Protein 3CDX (pdb70)

Solvent-accessible surface area: 64585 Å² total; per-residue (Å²): 76,103,7,41,36,114,26,64,26,115,137,91,21,82,24,31,15,52,0,84,0,31,26,28,67,59,52,3,3,100,2,32,16,38,1,2,0,3,0,0,48,40,45,92,46,38,6,0,0,0,0,0,0,2,3,1,2,2,4,1,1,2,0,1,0,22,18,16,7,82,145,6,120,38,129,50,0,85,4,35,0,0,0,0,5,0,0,0,7,8,0,4,99,48,16,32,17,35,3,81,62,38,45,39,9,0,11,46,13,3,67,27,60,48,117,16,31,14,0,44,3,1,0,31,4,2,10,45,59,0,0,65,43,9,62,0,0,0,0,1,16,5,6,2,52,6,8,7,0,13,22,0,0,13,5,54,110,22,95,73,87,78,40,24,59,126,1,25,38,1,0,85,8,0,0,0,42,23,0,0,5,80,80,7,31,2,22,26,9,0,42,93,108,49,18,4,4,0,3,0,22,0,0,2,26,10,14,6,13,43,48,0,5,84,3,0,60,38,0,1,64,1,0,0,54,72,33,48,1,19,150,49,113,44,89,33,50,20,176,83,61,58,90,27,23,117,36,1,42,10,78,30,93,78,4,69,7,73,1,60,101,50,1,7,4,15,15,38,49,60,27,38,68,145,6,42,76,38,64,35,3,0,80,0,12,37,4,45,17,22,80,59,58,33,69,86,12,54,4,122,84,85,14,19,2,3,5,6,13,5,13,1,59,4,50,42,0,8,6,3,6,0,4,0,49,88,44,118,105,73,103,7,41,37,114,26,64,23,110,126,90,24,82,27,34,15,54,0,84,0,32,28,25,73,61,54,2,3,103,2,35,15,34,1,2,0,3,1,0,43,38,44,96,44,34,8,0,1,0,0,0,0,1,3,1,2,3,4,1,1,2,0,1,0,21,16,8,7,88,121,6,116,27,117,69,1,88,5,33,0,1,0,1,5,0,0,0,3,11,0,7,98,51,16,32,18,34,4,81,58,37,47,38,7,0,14,44,12,4,52,26,58,50,135,14,33,13,0,44,3,1,0,33,2,0,8,47,58,1,0,64,43,8,66,1,0,0,0,2,19,5,7,1,54,6,7,7,1,12,21,0,0,30,12,95,115,20,101,70,88,68,11,28,59,135,1,24,40,1,0,79,9,0,0,0,39,26,0,4,22,78,9,30,0,22,14,1,0,38,136,104,43,16,8,4,0,5,0,20,0,0,1,28,7,13,6,14,47,49,0,5,81,2,0,67,38,0,2,62,1,0,0,41,73,50,48,0,17,167,53,109,37,107,33,74,22,183,86,64,62,95,20,22,110,38,2,12,30,160,64,79,56,2,68,6,63,2,58,96,55,1,7,3,18,14,39,44,58,29,39,67,129,8,47,83,47,62,30,2,0,78,0,10,37,3,42,16,24,80,60,58,34,67,89,14,84,5,112,59,83,13,11,2,18,5,6,15,4,15,0,58,5,49,41,0,8,6,2,6,0,5,0,36,84,42,98,98,72,98,8,45,36,115,25,67,23,114,128,86,20,80,22,32,16,53,0,76,0,32,27,31,70,62,54,2,2,96,1,30,19,34,0,2,0,3,0,0,46,40,44,94,50,38,7,0,0,0,0,0,0,2,3,1,2,4,6,1,1,1,0,1,0,22,20,18,7,77,141,6,132,29,129,50,0,88,4,32,0,0,0,1,6,0,0,0,8,8,0,7,103,47,17,32,20,33,3,81,67,36,48,40,6,0,12,48,13,4,70,23,62,49,118,12,31,14,0,45,4,1,0,35,2,2,10,46,62,1,0,65,44,9,72,0,0,0,0,1,22,5,5,2,52,7,8,7,0,12,21,0,0,34,13,94,130,24,91,70,92,62,28,44,59,125,4,32,39,1,0,82,7,0,0,0,38,24,0,4,21,39,36,2,22,44,10,0,44,98,107,44,14,14,4,0,3,0,21,0,0,2,27,7,14,5,15,48,50,0,5,84,2,0,63,36,0,2,66,1,0,0,50,70,47,50,0,21,158,49,116,41,90,30,50,21,183,82,63,60,86,24,22,113,36,2,56,28,79,33,92,69,3,72,7,70,0,58,100,53,0,6,3,16,13,39,44,62,28,37,70,139,8,51,80,39,60,31,3,0,82,0,10,36,5,44,15,20,84,60,53,34,71,86,12,57,4,125,67,86,16,17,1,18,7,5,13,5,13,1,58,4,52,42,0,8,6,4,6,0,4,0,52,84,99,75,107,7,44,38,117,26,70,26,112,131,88,20,87,24,33,16,53,0,87,0,33,27,21,70,59,56,2,4,101,1,29,17,36,1,2,0,2,1,0,48,40,48,88,51,34,8,0,0,0,0,0,0,2,2,2,3,3,4,1,1,2,0,0,0,21,16,6,9,85,122,7,148,37,133,71,0,83,4,30,0,0,0,1,5,0,0,0,4,10,0,5,100,49,15,32,22,34,6,80,58,34,46,36,8,0,16,45,13,2,72,19,63,47,131,15,32,11,0,46,4,1,0,31,4,2,10,46,58,1,0,65,44,8,65,0,0,0,0,2,19,6,7,1,54,6,10,8,1,11,24,0,0,34,12,160,123,90,70,56,117,53,117,14,34,36,1,0,81,6,0,0,0,35,24,0,5,38,37,37,2,28,45,9,0,57,93,112,42,19,3,6,0,4,0,24,1,0,2,26,8,14,7,16,51,50,0,4,82,2,0,67,27,0,1,63,1,0,0,49,73,33,47,0,20,159,52,114,39,87,31,59,23,177,83,67,55,98,24,23,106,37,0,59,28,82,35,84,51,4,68,9,70,1,57,98,52,1,6,3,16,14,40,55,61,29,35,70,128,3,43,86,46,67,33,2,0,80,0,11,38,4,46,14,21,87,59,51,36,71,86,15,88,5,125,85,79,15,17,1,19,8,6,16,5,14,0,58,5,47,40,1,7,7,2,6,0,4,0,51,80,109,78,95,9,42,39,113,25,63,24,112,125,92,21,80,24,30,18,52,0,87,0,30,26,18,67,62,58,3,3,79,1,27,25,40,0,2,0,3,1,0,50,39,44,94,48,36,7,0,1,0,0,0,0,2,2,1,2,2,4,1,1,2,0,1,0,21,18,7,7,94,117,6,157,36,168,86,1,90,2,33,0,1,0,1,5,0,0,0,9,11,0,6,113,47,16,32,21,30,4,79,60,36,49,39,6,0,13,39,13,2,72,26,58,50,122,14,30,12,0,44,4,0,0,32,3,0,10,48,58,1,0,66,43,8,65,0,0,0,0,1,18,6,5,2,52,3,11,7,0,12,17,0,0,26,5,66,133,27,104,66,91,65,32,47,56,116,2,33,37,1,0,88,7,0,0,0,36,23,0,0,5,87,39,37,0,21,45,10,0,47,91,109,41,17,3,4,0,3,0,25,0,0,2,26,7,14,6,13,47,45,0,4,78,1,0,63,28,0,2,58,2,0,0,52,73,33,47,0,24,162,49,111,44,91,32,57,19,192,85,68,54,88,26,22,120,32,2,60,8,74,86,82,54,5,49,8,65,0,60,99,48,0,7,3,17,13,43,59,63,27,34,69,127,5,35,77,48,100,36,3,0,81,0,10,39,4,43,16,23,78,63,52,35,67,85,10,82,6,127,53,85,14,19,2,6,8,6,16,5,15,1,57,5,54,41,0,11,5,3,8,0,4,0,55,87,98,72,104,7,42,36,115,24,63,25,115,135,87,24,81,23,31,18,53,0,76,0,30,31,26,70,60,57,2,4,83,2,27,13,35,0,1,0,2,1,0,49,42,46,92,47,37,6,0,0,0,1,0,0,3,4,1,1,4,4,1,1,2,0,1,0,20,16,8,8,82,123,7,121,31,133,54,0,86,3,36,0,0,0,1,5,0,0,0,5,10,0,5,102,49,16,31,19,35,4,82,58,35,48,36,7,0,14,42,12,4,62,22,59,48,137,14,32,13,0,44,4,1,0,32,2,3,10,44,60,0,0,65,43,9,64,1,0,0,0,2,20,5,5,2,51,6,8,6,1,13,20,0,0,34,11,97,69,50,97,98,64,31,39,55,128,2,34,37,1,0,85,7,0,0,0,40,26,0,4,12,32,40,2,23,23,2,0,43,142,107,40,16,5,5,0,4,0,20,0,0,1,28,8,14,5,14,51,48,0,4,88,2,0,72,40,0,2,64,1,0,0,39,72,41,50,0,19,154,49,106,42,114,30,66,24,179,86,64,60,90,22,22,120,41,0,2,27,106,68,82,57,3,64,7,71,1,59,95,52,1,8,4,17,13,42,42,59,30,38,66,142,4,48,82,45,60,34,2,0,78,0,10,37,3,44,15,21,84,60,54,31,63,85,10,90,6,115,53,91,13,18,1,17,7,5,15,5,12,1,60,3,53,39,0,6,6,4,5,0,6,0,43,87,42,70,108,107,112

Foldseek 3Di:
DQFADDDDQPDAWKDWFFTWAAAADPVCHRHTDTFIKMKHAEAAFFEEEQEAQLFLQFPLLLLLQVVCRVPDTNVQFHGMYMTGSHQLVQRVVVNGCAHPRPRHNLQQQPPADCPDGRSRVSSVCCLPPPLVRGQEYEYEGACGLFWWFQKEKEDEQDPDVVLNVVLVVLRFLLATQEYEYEDRGSQNSNVVSVHRYMYIHQTYLSDDDPVSNVSSNLSVVSSCCVRVTGDDHGQRQDPVGDRGYFYWYAYDPLQFFFAQAWAFWDAPDGFFDWDAAPDWGTWGDDVVDPPDDTHTTTRHHTATWGTAGHDRTDHRGRTRTGGIHGDDD/DQFADPDDLPDAWKDWFWTWAAAQDPVCHRHTDTFIKIKHEEAAFFEEEQEAQLFLQFPLLLVLQVVCSVDPTNVQWHYMYMTGSHQLVQNVVVNGCAHPRPRDNLQQQPPADCPDGRSSVSNVCCLPPVLVRHQAYEYEGAAGQFWWFQKEKEEEPAPPVVLVVVLVVLRFLLARQEYEYPRGSQNSCVVSVHRYMYIHQTYLSDDDPVSNVSSNLSVVSSCCVRVTGPDHRCHADPVGDRTYFYKYFDDPLQFFFAQAWAFWDAPDGFFDWDAAFDWGTWGDDPVDDPDDTHTTTRHHTAGWGTAGRDRTDHGGRTHTGGIGGDDD/DQWDDPDDQVDAWKDWFFTWAFAQDPVCHGHTDTFIKMKHEEAAFFEEEEEAQLFLQFPLLLVLQVVCSVPDTNVQFHYMYMTGSHQLPQRVVVNGCAHPRPRHRLQLQPPADCPDGRSRVSSVCCLPPPLVRHQAYEYEGACGQFWWFQKEKEEACDPPVVLNVVLVQLRFLLQTQEYEHVGSQVSCVVSSHRYMYIHQTYLSDDDPVSNVSNNLSVVSSCCSRVTGPDHRQHADPVGRRTHFYKYADDPLQFFFAQAWAFWDAPDGAFAWDAAFDWGTWGDDVVDDPDDTHTTTRHHTAGWGTAAHDRTDHGGRTHTGGIGGD/DQFDDDDDQPDAWKDWFWTWAFDQDPVCHGDTDTFIKMKHAEAAFFEEEQEAQLFQLFPLQLVLLVVCSVDDTNVQFHYMYMTGSHQLVQRVVVNGCAHPFPRDRLQLQPVADCPDTRSRVSNVCCLPPPLVRHQAYEYEGACRQFWWFQKEKEEEVVVLVVVLVLLRFLLQTQEYEYSGPQVSCVVSPHRYMYIHQTYLSDDDPVSNVSRNLSVVSNCCSRVTGPDHRPRADPVGDPGYFYKYADDPLQFFFAQAWAFWDAPDGFPDWFAAPDWGTWGDHVVDDPDDTDTTTRHHTATWGTAGRDRTDHGGRTHTGGIGGD/DQFADDDDQVDAWKDWFWTWQADQDPVRHRHTDTFIKMKHAEAAFFEEEQEAQLFLQFCLLLVLQVVCRVPDTNVQFHYMYMTGSHQLPQRVVVNGQAHPFPRHRLQLQPPADCPDGRSRVSSVCCLPPPLVRHQAYEYEGACGLFWWFQKEKEEECDPDVVLNVVLVLLRFLLARQAYEHEVGSQVSCVVSVHRYMYIHQTYLSDDDPVSNVSRNLRVVSNCCVRVTGDDHRQHADPVGDRGYFYKYFYDPLQFFFDQAWAFWDADDGFPDWDAAPDWGTWGDHPVDPPDDTDTTTRHHGATWGTAARDRTDHGGGTRTGGIHGD/DQFDDPDDQPDAWKDWFFTWAAAQDPVCHRHTDTFIKMKHADAAFFEEEEEAQLFLQFPLLLVLQVVCRVDPGNVQFHYMYMTGSHQLPQRVVVNGCAHPRPRDNLQLQPPADCVDTRSRVSNVCCLPPPLVRHQAYEYEGACRQFWWFQKEKEEADDPVVLNVVLVLLRFLLQTQAYEHVGSQVSCVVSVHRYMYIHQTYLSDDDPVSNVSSNLSVVSNCCSRVTGDDHRQRADPVGDRGYFYKYFDDPLQFFFDQAWAFWDAPDGFFDWDAAFAWGTWGDDPVDDPDDTHTTTRHHTATWGTAGHDRTDHGGRTHTGGIHGDDPPD

Organism: Cereibacter sphaeroides (strain ATCC 17023 / DSM 158 / JCM 6121 / CCUG 31486 / LMG 2827 / NBRC 12203 / NCIMB 8253 / ATH 2.4.1.) (NCBI:txid272943)

Sequence (1958 aa):
SRIACDIDFDRDGRQAGYARAPLSRNNSGWWGTVEIPITVVKNGSGPTVLLTGGVHGDEYEGQIAISDLARRLRPEEVQGRVIMLPAVNMPAIQSDTRLSPVDGRDINRCFPGDPRGTFSQMLAHFLDSVILPMADISVDMHTAGHSYDSTPSTNMHYLADPALRARTLAAAEAFGAPHNVVFGSTFTSCVERRGIVSLGTELGGWGRVNIEGVRIIGKRGILNVLKHMGVIEGTPETAQRGGAAGTRHMMVREADAYVMAPRTGLFEPTHYVGEEVRTGETAGWIHFVEDVDTAPLELLYRRDGIVWFGAGPGRVTRGDAVAVVMEDYNDSRIACDIDFDRDGRQAGYARAPLSRNNSGWWGTVEIPITVVVKNGSGPTVLLTGGVHGDEYEGQIAISDLARRLRPEEVQGRVIMLPAVNMPAIQSDTRLSPVDGRDINRCFPGDPRGTFSQMLAHFLDSSVILPMADISVDMHTAGHSYDSTPSTNMHYLADPALRARTLAAAEAFGAPHNVVGSSTFTSCVERRGIVSLGTELGGWGRVNIEGVRIGKRGILNVLKHMGVIEGTPETAQRGGAAGTRHMMVREADAYVMAPRTGLFEPTHYVGEEVRTGETAGWIHFVEDVDTAPLELLYRRDGIVWFGAGPGRVTRGDAVAVVMEDYNDSRIACDIDFDRDGRQAGYARAPLSRNNSGWWGTVEIPITVVKNGSGPTVLLTGGVHGDEYEGQIAISDLARRLRPEEVQGRVIMLPAVNMPAIQSDTRLSPVDGRDINRCFPGDPRGTFSQMLAHFLDSVILPMADISVDMHTAGHSYDSTPSTNMHYLADPALRARTLAAAEAFGAPHNVVSTFTSCVERRGIVSLGTELGGWGRVNIEGVRIIGKRGILNVLKHMGVIEGTPEETAQRGGAAGTRHMMVREADAYVMAPRTGLFEPTHYVGEEVRTGETAGWIHFVEDVDTAPLELLYRRRDGIVWFGAGPGRVTRGDAVAVVMEDYSRIACDIDFDRDGRQAGYARAPLSRNNSGWWGTVEIPITVVKNGSGPTVLLTGGVHGDEYEGQIAISDLARRLRPEEVQGRVIMLPAVNMPAIQSDTRLSPVDGRDINRCFPGDPRGTFSQMLAHFLDSVILPMADISVDMHTAGHSYDSTPSTNMHDPALRARTLAAAEAFGAPHNVVSTFTSCVERRGIVSLGTELGGWGRVNIEGVRIGKRGILNVLKHMGVIEGTPETAQRGGAAGTRHMMVREADAYVMAPRTGLFEPTHYVGEEVRTGETAGWIHFVEDVDTAPLELLYRRDGIVWFGAGPGRVTRGDAVAVVMEDYSRIACDIDFDRDGRQAGYARAPLSRNNSGWWGTVEIPITVVKNGSGPTVLLTGGVHGDEYEGQIAISDLARRLRPEEVQGRVIMLPAVNMPAIQSDTRLSPVDGRDINRCFPGDPRGTFSQMLAHFLDSVILPMADISVDMHTAGHSYDSTPSTNMHYLADPALRARTLAAAEAFGAPHNVVFSTFTSCVERRGIVSLGTELGGWGRVNIEGVRIGKRGILNVLKHMGVIEGTPETAQRGGAAGTRHMMVREADAYVMAPRTGLFEPTHYVGEEVRTGETAGWIHFVEDVDTAPLELLYRRDGIVWFGAGPGRVTRGDAVAVVMEDYSRIACDIDFDRDGRQAGYARAPLSRNNSGWWGTVEIPITVVKNGSSGPTVLLTGGVHGDEYEGQIAISDLARRLRPEEVQGRVIMLPAVNMPAIQSDTRLSPVDGRDINRCFPGDPRGTFSQMLAHFLDSVILPMADISVDMHTAGHSYDSTPSTNMHYLDPALRARTLAAAEAFGAPHNVVSTFTSCVERRGIVSLGTELGGWGRVNIEGVRIIGKRGILNVLKHMGVIEGTPETAQRGGAAGTRHMMVREADAYVMAPRTGLLFEPTHYVGEEVRTGETAGWIHFVEDVDTAPLELLYRRDGIVWFGAGPGRVTRGDAVAVVMEDYNDTW

CATH classification: 3.40.630.10

Secondary structure (DSSP, 8-state):
--SB----TTSSEEEEEEEEEE--BTTBTT-EEEEEEEEEEESS--EEEEEE-SSTT--HHHHHHHHHHHH--GGG-SEEEEEES-S-HHHHHHT-SS-TTT---GGGSTT--TTS-HHHHHHHHIIIIIGGG-SEEEEE---TTTEEE-SEEEEPPPSSHHHHHHHHHHHHHH--SEEEE---SHHHHHHHTT-EEEEEE---TTS--HHHHHHHHHHHHHHHHHTTSSSS------TTS-SS-EEEE---GGGEEE-SS-EEEEES--TT-EE-TTSEEEEEE-TTSSSPPPEEEE--S-EEEEEEE-SSEE-TT-EEEEEEEE---/--SB----TTSSEEEEEEEEEE--BTTBTT-EEEEEEEEEEESS--EEEEEE-SSTT--HHHHHHHHHHHH--GGG-SEEEEEES---HHHHHHT-SS-TTT---GGGSTT--TTS-HHHHHHHHIIIIIGGG-SEEEEEE--TTTEEE-SEEE----SSHHHHHHHHHHHHHHT-SEEE---SHHHHHHHTT-EEEEEE---TTS--HHHHHHHHHHHHHHHHHTTSSSS------TTS-SS-EEEE--SGGGEEE-SS-EEEEES--TT-EE-TTSEEEEEE-TTSSSPPPEEEE--S-EEEEEEE-SSEE-TT-EEEEEEEE---/--SB----TTSSEEEEEEEEEEEEETTEEEEEEEEEEEEEEESS--EEEEEE-SSTT--HHHHHHHHHHHH--GGG-SEEEEEES-S-HHHHHHT-SS-TTT---GGGSTT--TTS-HHHHHHHHIIIIIGGG-SEEEEE---TTTEEE-SEEE----SSHHHHHHHHHHHHHH--SEEE---HHHHHHHTT-EEEEEE---TTS--HHHHHHHHHHHHHHHHHTTSSSS------TTS-SSPEEEE--SGGGEEE-SS-EEEEES--TT-EE-TTSEEEEEE-TTSSSPPPEEEE--S-EEEEEEE-SSEE-TT-EEEEEEEE-/--SB----TTSSEEEEEEEEEEEEETTEEEEEEEEEEEEEEESS-PEEEEE--SSTT--HHHHHHHHHHHH--GGG-SEEEEEES---HHHHHHT-SS-TTT---GGGSTT--TTS-HHHHHHHHIIIIIGGG-SEEEEEE--TTTEEE-SEEE---HHHHHHHHHHHHHHT-SEEE---HHHHHHHTT-EEEEEE---TTS--HHHHHHHHHHHHHHHHHTTSSSS------TTS-SSPEEEE--SGGGEEE-SS-EEEEES--TT-EE-TTSEEEEEE-TTSSSPPPEEEE--S-EEEEEEE-SSEE-TT-EEEEEEEE-/---B----TTSSEEEEEEEEEEEEETTEEEEEEEEEEEEEEESS--EEEEEE-SSTT--HHHHHHHHHHHH--GGG-SEEEEEES---HHHHHHT-SS-TTT---GGGSTT--TTS-HHHHHHHHIIIIIGGG-SEEEEEE--TTTEEE-SEEEE---SSHHHHHHHHHHHHHH--SEEEE---HHHHHHHTT-EEEEEE---TTS--HHHHHHHHHHHHHHHHHTTSSSS------TTS-SSPEEEE---GGGEEE-SS-EEEEES--TT-EE-TTSEEEEEE-TTSSSPPPEEEE--S-EEEEEEE-SSEE-TT-EEEEEEEE-/--SB----TTSSEEEEEEEEEEEEETTEEEEEEEEEEEEEEESS--EEEEE--SSTT--HHHHHHHHHHHH--GGG-SEEEEEES---HHHHHHT-SS-TTT---GGGS-S--TTS-HHHHHHHHIIIIIGGG-SEEEE----TTTEEE-SEEE-----HHHHHHHHHHHHHH--SEEE---HHHHHHHTT-EEEEEE---TTS--HHHHHHHHHHHHHHHHHTTSSSS------TTS-SS-EEEE---GGGEEE-SS-EEEEES--TT-EE-TTSEEEEEE-TTSSSPPPEEEE--S-EEEEEEE-SSEE-TT-EEEEEEEE--S--

Nearest PDB structures (foldseek):
  3cdx-assembly1_F  TM=1.003E+00  e=1.009E-79  Cereibacter sphaeroides 2.4.1
  3cdx-assembly1_C  TM=1.002E+00  e=2.004E-75  Cereibacter sphaeroides 2.4.1
  3cdx-assembly1_B  TM=1.002E+00  e=7.347E-75  Cereibacter sphaeroides 2.4.1
  3cdx-assembly1_E  TM=1.002E+00  e=5.657E-74  Cereibacter sphaeroides 2.4.1
  3cdx-assembly1_D  TM=1.002E+00  e=4.417E-74  Cereibacter sphaeroides 2.4.1

Structure (mmCIF, N/CA/C/O backbone):
data_3CDX
#
_entry.id   3CDX
#
_cell.length_a   152.475
_cell.length_b   174.426
_cell.length_c   77.406
_cell.angle_alpha   90.000
_cell.angle_beta   90.000
_cell.angle_gamma   90.000
#
_symmetry.space_group_name_H-M   'P 21 21 2'
#
loop_
_entity.id
_entity.type
_entity.pdbx_description
1 polymer Succinylglutamatedesuccinylase/aspartoacylase
2 non-polymer 'CALCIUM ION'
3 water water
#
loop_
_atom_site.group_PDB
_atom_site.id
_atom_site.type_symbol
_atom_site.label_atom_id
_atom_site.label_alt_id
_atom_site.label_comp_id
_atom_site.label_asym_id
_atom_site.label_entity_id
_atom_site.label_seq_id
_atom_site.pdbx_PDB_ins_code
_atom_site.Cartn_x
_atom_site.Cartn_y
_atom_site.Cartn_z
_atom_site.occupancy
_atom_site.B_iso_or_equiv
_atom_site.auth_seq_id
_atom_site.auth_comp_id
_atom_site.auth_asym_id
_atom_site.auth_atom_id
_atom_site.pdbx_PDB_model_num
ATOM 1 N N . SER A 1 9 ? -38.487 32.253 22.049 1.00 32.86 8 SER A N 1
ATOM 2 C CA . SER A 1 9 ? -38.593 32.336 23.577 1.00 33.22 8 SER A CA 1
ATOM 3 C C . SER A 1 9 ? -39.957 32.701 24.182 1.00 32.86 8 SER A C 1
ATOM 4 O O . SER A 1 9 ? -40.611 33.657 23.773 1.00 33.26 8 SER A O 1
ATOM 7 N N . ARG A 1 10 ? -40.336 31.957 25.212 1.00 32.83 9 ARG A N 1
ATOM 8 C CA . ARG A 1 10 ? -41.501 32.292 26.038 1.00 33.25 9 ARG A CA 1
ATOM 9 C C . ARG A 1 10 ? -41.178 33.456 27.004 1.00 32.22 9 ARG A C 1
ATOM 10 O O . ARG A 1 10 ? -42.092 34.083 27.563 1.00 32.41 9 ARG A O 1
ATOM 18 N N . ILE A 1 11 ? -39.890 33.723 27.224 1.00 30.08 10 ILE A N 1
ATOM 19 C CA . ILE A 1 11 ? -39.465 34.850 28.052 1.00 29.74 10 ILE A CA 1
ATOM 20 C C . ILE A 1 11 ? -39.701 36.142 27.274 1.00 29.73 10 ILE A C 1
ATOM 21 O O . ILE A 1 11 ? -39.160 36.315 26.201 1.00 29.58 10 ILE A O 1
ATOM 26 N N . ALA A 1 12 ? -40.519 37.036 27.813 1.00 30.62 11 ALA A N 1
ATOM 27 C CA . ALA A 1 12 ? -40.935 38.220 27.083 1.00 31.11 11 ALA A CA 1
ATOM 28 C C . ALA A 1 12 ? -40.082 39.405 27.505 1.00 31.91 11 ALA A C 1
ATOM 29 O O . ALA A 1 12 ? -39.800 39.570 28.689 1.00 32.07 11 ALA A O 1
ATOM 31 N N . CYS A 1 13 ? -39.691 40.233 26.547 1.00 32.21 12 CYS A N 1
ATOM 32 C CA . CYS A 1 13 ? -38.997 41.473 26.853 1.00 32.94 12 CYS A CA 1
ATOM 33 C C . CYS A 1 13 ? -39.468 42.517 25.866 1.00 33.31 12 CYS A C 1
ATOM 34 O O . CYS A 1 13 ? -39.543 42.255 24.665 1.00 32.55 12 CYS A O 1
ATOM 37 N N . ASP A 1 14 ? -39.793 43.700 26.381 1.00 34.02 13 ASP A N 1
ATOM 38 C CA . ASP A 1 14 ? -40.264 44.813 25.534 1.00 35.07 13 ASP A CA 1
ATOM 39 C C . ASP A 1 14 ? -39.162 45.825 25.189 1.00 34.81 13 ASP A C 1
ATOM 40 O O . ASP A 1 14 ? -39.408 46.775 24.466 1.00 35.81 13 ASP A O 1
ATOM 45 N N . ILE A 1 15 ? -37.951 45.623 25.682 1.00 34.13 14 ILE A N 1
ATOM 46 C CA . ILE A 1 15 ? -36.881 46.580 25.405 1.00 34.53 14 ILE A CA 1
ATOM 47 C C . ILE A 1 15 ? -36.516 46.613 23.907 1.00 34.39 14 ILE A C 1
ATOM 48 O O . ILE A 1 15 ? -36.368 45.578 23.271 1.00 35.42 14 ILE A O 1
ATOM 53 N N . ASP A 1 16 ? -36.412 47.801 23.338 1.00 34.13 15 ASP A N 1
ATOM 54 C CA . ASP A 1 16 ? -35.974 47.944 21.955 1.00 34.61 15 ASP A CA 1
ATOM 55 C C . ASP A 1 16 ? -34.493 48.192 22.000 1.00 34.12 15 ASP A C 1
ATOM 56 O O . ASP A 1 16 ? -34.047 49.317 22.233 1.00 34.30 15 ASP A O 1
ATOM 61 N N . PHE A 1 17 ? -33.731 47.130 21.769 1.00 35.29 16 PHE A N 1
ATOM 62 C CA . PHE A 1 17 ? -32.270 47.157 21.875 1.00 36.48 16 PHE A CA 1
ATOM 63 C C . PHE A 1 17 ? -31.557 48.013 20.804 1.00 38.22 16 PHE A C 1
ATOM 64 O O . PHE A 1 17 ? -30.372 48.313 20.943 1.00 38.08 16 PHE A O 1
ATOM 72 N N . ASP A 1 18 ? -32.293 48.427 19.768 1.00 40.20 17 ASP A N 1
ATOM 73 C CA . ASP A 1 18 ? -31.774 49.302 18.707 1.00 41.99 17 ASP A CA 1
ATOM 74 C C . ASP A 1 18 ? -32.057 50.788 18.967 1.00 42.69 17 ASP A C 1
ATOM 75 O O . ASP A 1 18 ? -31.612 51.646 18.208 1.00 43.32 17 ASP A O 1
ATOM 80 N N . ARG A 1 19 ? -32.796 51.091 20.034 1.00 42.38 18 ARG A N 1
ATOM 81 C CA . ARG A 1 19 ? -33.184 52.454 20.332 1.00 41.90 18 ARG A CA 1
ATOM 82 C C . ARG A 1 19 ? -32.128 53.166 21.168 1.00 41.53 18 ARG A C 1
ATOM 83 O O . ARG A 1 19 ? -31.685 52.642 22.192 1.00 40.82 18 ARG A O 1
ATOM 91 N N . ASP A 1 20 ? -31.725 54.362 20.735 1.00 40.74 19 ASP A N 1
ATOM 92 C CA . ASP A 1 20 ? -30.765 55.162 21.495 1.00 40.39 19 ASP A CA 1
ATOM 93 C C . ASP A 1 20 ? -31.347 55.653 22.819 1.00 39.02 19 ASP A C 1
ATOM 94 O O . ASP A 1 20 ? -32.531 55.935 22.917 1.00 38.21 19 ASP A O 1
ATOM 99 N N . GLY A 1 21 ? -30.480 55.767 23.819 1.00 37.75 20 GLY A N 1
ATOM 100 C CA . GLY A 1 21 ? -30.861 56.188 25.139 1.00 36.66 20 GLY A CA 1
ATOM 101 C C . GLY A 1 21 ? -30.674 55.064 26.152 1.00 36.17 20 GLY A C 1
ATOM 102 O O . GLY A 1 21 ? -29.882 54.119 25.952 1.00 36.58 20 GLY A O 1
ATOM 103 N N . ARG A 1 22 ? -31.407 55.176 27.247 1.00 35.14 21 ARG A N 1
ATOM 104 C CA . ARG A 1 22 ? -31.337 54.205 28.320 1.00 34.02 21 ARG A CA 1
ATOM 105 C C . ARG A 1 22 ? -32.698 53.600 28.514 1.00 33.33 21 ARG A C 1
ATOM 106 O O . ARG A 1 22 ? -33.679 54.322 28.583 1.00 32.95 21 ARG A O 1
ATOM 114 N N . GLN A 1 23 ? -32.735 52.256 28.571 1.00 32.85 22 GLN A N 1
ATOM 115 C CA . GLN A 1 23 ? -33.922 51.461 28.957 1.00 31.34 22 GLN A CA 1
ATOM 116 C C . GLN A 1 23 ? -33.538 50.538 30.101 1.00 30.67 22 GLN A C 1
ATOM 117 O O . GLN A 1 23 ? -32.593 49.769 29.977 1.00 30.56 22 GLN A O 1
ATOM 123 N N . ALA A 1 24 ? -34.253 50.652 31.218 1.00 29.96 23 ALA A N 1
ATOM 124 C CA . ALA A 1 24 ? -34.056 49.812 32.395 1.00 29.53 23 ALA A CA 1
ATOM 125 C C . ALA A 1 24 ? -35.380 49.128 32.640 1.00 29.06 23 ALA A C 1
ATOM 126 O O . ALA A 1 24 ? -36.360 49.798 32.938 1.00 28.42 23 ALA A O 1
ATOM 128 N N . GLY A 1 25 ? -35.408 47.801 32.521 1.00 29.29 24 GLY A N 1
ATOM 129 C CA . GLY A 1 25 ? -36.642 47.039 32.711 1.00 28.93 24 GLY A CA 1
ATOM 130 C C . GLY A 1 25 ? -36.386 45.592 33.080 1.00 28.42 24 GLY A C 1
ATOM 131 O O . GLY A 1 25 ? -35.382 45.271 33.704 1.00 29.22 24 GLY A O 1
ATOM 132 N N . TYR A 1 26 ? -37.304 44.713 32.701 1.00 28.10 25 TYR A N 1
ATOM 133 C CA . TYR A 1 26 ? -37.227 43.303 33.099 1.00 27.18 25 TYR A CA 1
ATOM 134 C C . TYR A 1 26 ? -37.618 42.469 31.931 1.00 27.04 25 TYR A C 1
ATOM 135 O O . TYR A 1 26 ? -38.535 42.834 31.191 1.00 27.55 25 TYR A O 1
ATOM 144 N N . ALA A 1 27 ? -36.948 41.341 31.746 1.00 26.54 26 ALA A N 1
ATOM 145 C CA . ALA A 1 27 ? -37.553 40.290 30.929 1.00 26.44 26 ALA A CA 1
ATOM 146 C C . ALA A 1 27 ? -38.456 39.474 31.836 1.00 26.03 26 ALA A C 1
ATOM 147 O O . ALA A 1 27 ? -38.076 39.152 32.940 1.00 27.00 26 ALA A O 1
ATOM 149 N N . ARG A 1 28 ? -39.636 39.114 31.360 1.00 26.67 27 ARG A N 1
ATOM 150 C CA . ARG A 1 28 ? -40.615 38.409 32.179 1.00 27.62 27 ARG A CA 1
ATOM 151 C C . ARG A 1 28 ? -40.589 36.933 31.841 1.00 27.64 27 ARG A C 1
ATOM 152 O O . ARG A 1 28 ? -41.052 36.520 30.755 1.00 28.10 27 ARG A O 1
ATOM 160 N N . ALA A 1 29 ? -40.018 36.141 32.739 1.00 26.86 28 ALA A N 1
ATOM 161 C CA . ALA A 1 29 ? -39.877 34.717 32.499 1.00 27.77 28 ALA A CA 1
ATOM 162 C C . ALA A 1 29 ? -41.038 33.988 33.142 1.00 28.12 28 ALA A C 1
ATOM 163 O O . ALA A 1 29 ? -41.234 34.112 34.384 1.00 27.01 28 ALA A O 1
ATOM 165 N N . PRO A 1 30 ? -41.790 33.201 32.331 1.00 29.36 29 PRO A N 1
ATOM 166 C CA . PRO A 1 30 ? -42.941 32.450 32.897 1.00 29.98 29 PRO A CA 1
ATOM 167 C C . PRO A 1 30 ? -42.460 31.437 33.920 1.00 31.03 29 PRO A C 1
ATOM 168 O O . PRO A 1 30 ? -41.453 30.758 33.684 1.00 30.06 29 PRO A O 1
ATOM 172 N N . LEU A 1 31 ? -43.170 31.341 35.051 1.00 32.76 30 LEU A N 1
ATOM 173 C CA . LEU A 1 31 ? -42.807 30.381 36.102 1.00 34.90 30 LEU A CA 1
ATOM 174 C C . LEU A 1 31 ? -44.067 29.873 36.846 1.00 36.34 30 LEU A C 1
ATOM 175 O O . LEU A 1 31 ? -44.576 30.538 37.787 1.00 38.36 30 LEU A O 1
ATOM 180 N N . SER A 1 32 ? -44.550 28.713 36.390 1.00 35.13 31 SER A N 1
ATOM 181 C CA . SER A 1 32 ? -45.743 28.041 36.873 1.00 35.73 31 SER A CA 1
ATOM 182 C C . SER A 1 32 ? -45.560 27.485 38.296 1.00 35.30 31 SER A C 1
ATOM 183 O O . SER A 1 32 ? -44.691 26.639 38.523 1.00 36.36 31 SER A O 1
ATOM 186 N N . ARG A 1 33 ? -46.348 27.996 39.249 1.00 33.23 32 ARG A N 1
ATOM 187 C CA . ARG A 1 33 ? -46.365 27.525 40.636 1.00 31.30 32 ARG A CA 1
ATOM 188 C C . ARG A 1 33 ? -47.754 26.910 40.946 1.00 29.07 32 ARG A C 1
ATOM 189 O O . ARG A 1 33 ? -48.734 27.203 40.267 1.00 27.33 32 ARG A O 1
ATOM 197 N N . ASN A 1 34 ? -47.838 26.086 41.984 1.00 27.29 33 ASN A N 1
ATOM 198 C CA . ASN A 1 34 ? -49.131 25.545 42.390 1.00 26.89 33 ASN A CA 1
ATOM 199 C C . ASN A 1 34 ? -50.219 26.579 42.721 1.00 27.10 33 ASN A C 1
ATOM 200 O O . ASN A 1 34 ? -51.369 26.370 42.384 1.00 28.00 33 ASN A O 1
ATOM 205 N N . ASN A 1 35 ? -49.866 27.684 43.372 1.00 27.37 34 ASN A N 1
ATOM 206 C CA . ASN A 1 35 ? -50.835 28.777 43.568 1.00 28.11 34 ASN A CA 1
ATOM 207 C C . ASN A 1 35 ? -50.639 30.023 42.687 1.00 27.09 34 ASN A C 1
ATOM 208 O O . ASN A 1 35 ? -51.225 31.096 42.920 1.00 28.02 34 ASN A O 1
ATOM 213 N N . SER A 1 36 ? -49.853 29.859 41.635 1.00 26.55 35 SER A N 1
ATOM 214 C CA . SER A 1 36 ? -49.684 30.894 40.629 1.00 25.15 35 SER A CA 1
ATOM 215 C C . SER A 1 36 ? -49.312 30.234 39.297 1.00 25.30 35 SER A C 1
ATOM 216 O O . SER A 1 36 ? -48.115 30.193 38.907 1.00 24.72 35 SER A O 1
ATOM 219 N N . GLY A 1 37 ? -50.326 29.729 38.594 1.00 23.84 36 GLY A N 1
ATOM 220 C CA . GLY A 1 37 ? -50.109 28.965 37.377 1.00 24.72 36 GLY A CA 1
ATOM 221 C C . GLY A 1 37 ? -49.490 29.802 36.268 1.00 26.42 36 GLY A C 1
ATOM 222 O O . GLY A 1 37 ? -48.731 29.271 35.447 1.00 26.61 36 GLY A O 1
ATOM 223 N N . TRP A 1 38 ? -49.816 31.106 36.279 1.00 26.03 37 TRP A N 1
ATOM 224 C CA A TRP A 1 38 ? -49.416 32.086 35.274 0.50 26.54 37 TRP A CA 1
ATOM 225 C CA B TRP A 1 38 ? -49.340 32.030 35.261 0.50 26.28 37 TRP A CA 1
ATOM 226 C C . TRP A 1 38 ? -48.410 33.069 35.876 1.00 26.19 37 TRP A C 1
ATOM 227 O O . TRP A 1 38 ? -48.370 34.218 35.466 1.00 26.98 37 TRP A O 1
ATOM 248 N N . GLY A 1 39 ? -47.652 32.638 36.869 1.00 26.91 38 GLY A N 1
ATOM 249 C CA . GLY A 1 39 ? -46.673 33.497 37.538 1.00 27.70 38 GLY A CA 1
ATOM 250 C C . GLY A 1 39 ? -45.494 33.817 36.633 1.00 28.52 38 GLY A C 1
ATOM 251 O O . GLY A 1 39 ? -45.273 33.135 35.612 1.00 27.99 38 GLY A O 1
ATOM 252 N N . THR A 1 40 ? -44.729 34.846 37.009 1.00 29.18 39 THR A N 1
ATOM 253 C CA . THR A 1 40 ? -43.575 35.291 36.227 1.00 30.62 39 THR A CA 1
ATOM 254 C C . THR A 1 40 ? -42.415 35.650 37.166 1.00 31.43 39 THR A C 1
ATOM 255 O O . THR A 1 40 ? -42.635 36.081 38.311 1.00 32.41 39 THR A O 1
ATOM 259 N N . VAL A 1 41 ? -41.181 35.473 36.705 1.00 30.02 40 VAL A N 1
ATOM 260 C CA . VAL A 1 41 ? -40.056 36.042 37.418 1.00 29.63 40 VAL A CA 1
ATOM 261 C C . VAL A 1 41 ? -39.468 37.176 36.551 1.00 28.69 40 VAL A C 1
ATOM 262 O O . VAL A 1 41 ? -39.213 36.996 35.356 1.00 28.38 40 VAL A O 1
ATOM 266 N N . GLU A 1 42 ? -39.272 38.339 37.156 1.00 27.66 41 GLU A N 1
ATOM 267 C CA . GLU A 1 42 ? -38.697 39.492 36.470 1.00 27.98 41 GLU A CA 1
ATOM 268 C C . GLU A 1 42 ? -37.171 39.484 36.559 1.00 26.82 41 GLU A C 1
ATOM 269 O O . GLU A 1 42 ? -36.579 39.492 37.661 1.00 25.79 41 GLU A O 1
ATOM 275 N N . ILE A 1 43 ? -36.546 39.500 35.386 1.00 26.36 42 ILE A N 1
ATOM 276 C CA . ILE A 1 43 ? -35.102 39.449 35.286 1.00 25.04 42 ILE A CA 1
ATOM 277 C C . ILE A 1 43 ? -34.646 40.852 34.854 1.00 23.61 42 ILE A C 1
ATOM 278 O O . ILE A 1 43 ? -34.905 41.267 33.728 1.00 22.56 42 ILE A O 1
ATOM 283 N N . PRO A 1 44 ? -33.972 41.585 35.748 1.00 23.72 43 PRO A N 1
ATOM 284 C CA . PRO A 1 44 ? -33.511 42.944 35.382 1.00 24.11 43 PRO A CA 1
ATOM 285 C C . PRO A 1 44 ? -32.550 43.033 34.169 1.00 24.45 43 PRO A C 1
ATOM 286 O O . PRO A 1 44 ? -31.567 42.293 34.090 1.00 23.05 43 PRO A O 1
ATOM 290 N N . ILE A 1 45 ? -32.871 43.947 33.247 1.00 25.90 44 ILE A N 1
ATOM 291 C CA . ILE A 1 45 ? -32.043 44.260 32.057 1.00 27.60 44 ILE A CA 1
ATOM 292 C C . ILE A 1 45 ? -32.041 45.780 31.841 1.00 27.89 44 ILE A C 1
ATOM 293 O O . ILE A 1 45 ? -33.117 46.405 31.783 1.00 28.05 44 ILE A O 1
ATOM 298 N N . THR A 1 46 ? -30.834 46.358 31.772 1.00 27.69 45 THR A N 1
ATOM 299 C CA . THR A 1 46 ? -30.618 47.768 31.479 1.00 27.37 45 THR A CA 1
ATOM 300 C C . THR A 1 46 ? -29.755 47.832 30.217 1.00 27.98 45 THR A C 1
ATOM 301 O O . THR A 1 46 ? -28.757 47.096 30.080 1.00 27.41 45 THR A O 1
ATOM 305 N N . VAL A 1 47 ? -30.168 48.684 29.279 1.00 29.22 46 VAL A N 1
ATOM 306 C CA . VAL A 1 47 ? -29.420 48.898 28.030 1.00 29.69 46 VAL A CA 1
ATOM 307 C C . VAL A 1 47 ? -29.227 50.385 27.863 1.00 30.71 46 VAL A C 1
ATOM 308 O O . VAL A 1 47 ? -30.185 51.173 28.025 1.00 31.17 46 VAL A O 1
ATOM 312 N N . VAL A 1 48 ? -27.973 50.755 27.599 1.00 30.66 47 VAL A N 1
ATOM 313 C CA . VAL A 1 48 ? -27.612 52.121 27.219 1.00 31.89 47 VAL A CA 1
ATOM 314 C C . VAL A 1 48 ? -27.043 52.053 25.794 1.00 32.40 47 VAL A C 1
ATOM 315 O O . VAL A 1 48 ? -26.089 51.312 25.521 1.00 31.50 47 VAL A O 1
ATOM 319 N N . LYS A 1 49 ? -27.642 52.828 24.894 1.00 33.92 48 LYS A N 1
ATOM 320 C CA . LYS A 1 49 ? -27.168 52.923 23.522 1.00 35.45 48 LYS A CA 1
ATOM 321 C C . LYS A 1 49 ? -26.977 54.398 23.139 1.00 35.92 48 LYS A C 1
ATOM 322 O O . LYS A 1 49 ? -27.855 55.224 23.335 1.00 36.00 48 LYS A O 1
ATOM 328 N N . ASN A 1 50 ? -25.808 54.708 22.597 1.00 37.50 49 ASN A N 1
ATOM 329 C CA . ASN A 1 50 ? -25.515 56.047 22.090 1.00 38.30 49 ASN A CA 1
ATOM 330 C C . ASN A 1 50 ? -24.429 55.966 21.042 1.00 38.82 49 ASN A C 1
ATOM 331 O O . ASN A 1 50 ? -23.445 55.210 21.182 1.00 39.12 49 ASN A O 1
ATOM 336 N N . GLY A 1 51 ? -24.614 56.753 19.986 1.00 39.34 50 GLY A N 1
ATOM 337 C CA . GLY A 1 51 ? -23.555 57.020 19.026 1.00 39.36 50 GLY A CA 1
ATOM 338 C C . GLY A 1 51 ? -23.167 55.763 18.311 1.00 39.10 50 GLY A C 1
ATOM 339 O O . GLY A 1 51 ? -24.033 55.001 17.868 1.00 38.99 50 GLY A O 1
ATOM 340 N N . SER A 1 52 ? -21.865 55.516 18.267 1.00 38.95 51 SER A N 1
ATOM 341 C CA . SER A 1 52 ? -21.322 54.483 17.424 1.00 39.57 51 SER A CA 1
ATOM 342 C C . SER A 1 52 ? -20.238 53.668 18.131 1.00 38.38 51 SER A C 1
ATOM 343 O O . SER A 1 52 ? -19.263 54.221 18.659 1.00 39.38 51 SER A O 1
ATOM 346 N N . GLY A 1 53 ? -20.379 52.350 18.109 1.00 37.31 52 GLY A N 1
ATOM 347 C CA . GLY A 1 53 ? -19.375 51.467 18.738 1.00 35.32 52 GLY A CA 1
ATOM 348 C C . GLY A 1 53 ? -19.871 50.048 18.935 1.00 33.40 52 GLY A C 1
ATOM 349 O O . GLY A 1 53 ? -20.986 49.721 18.508 1.00 33.45 52 GLY A O 1
ATOM 350 N N . PRO A 1 54 ? -19.029 49.195 19.548 1.00 32.42 53 PRO A N 1
ATOM 351 C CA . PRO A 1 54 ? -19.325 47.783 19.765 1.00 31.68 53 PRO A CA 1
ATOM 352 C C . PRO A 1 54 ? -20.297 47.582 20.936 1.00 30.97 53 PRO A C 1
ATOM 353 O O . PRO A 1 54 ? -20.591 48.538 21.701 1.00 30.03 53 PRO A O 1
ATOM 357 N N . THR A 1 55 ? -20.830 46.363 21.048 1.00 29.44 54 THR A N 1
ATOM 358 C CA . THR A 1 55 ? -21.759 46.076 22.133 1.00 28.29 54 THR A CA 1
ATOM 359 C C . THR A 1 55 ? -21.001 45.281 23.181 1.00 27.43 54 THR A C 1
ATOM 360 O O . THR A 1 55 ? -20.391 44.274 22.846 1.00 25.92 54 THR A O 1
ATOM 364 N N . VAL A 1 56 ? -21.051 45.743 24.438 1.00 26.93 55 VAL A N 1
ATOM 365 C CA . VAL A 1 56 ? -20.489 44.994 25.566 1.00 27.07 55 VAL A CA 1
ATOM 366 C C . VAL A 1 56 ? -21.595 44.389 26.411 1.00 26.20 55 VAL A C 1
ATOM 367 O O . VAL A 1 56 ? -22.448 45.091 26.917 1.00 26.16 55 VAL A O 1
ATOM 371 N N . LEU A 1 57 ? -21.570 43.069 26.574 1.00 26.12 56 LEU A N 1
ATOM 372 C CA . LEU A 1 57 ? -22.595 42.407 27.378 1.00 24.92 56 LEU A CA 1
ATOM 373 C C . LEU A 1 57 ? -21.989 41.958 28.694 1.00 25.15 56 LEU A C 1
ATOM 374 O O . LEU A 1 57 ? -20.990 41.223 28.707 1.00 25.39 56 LEU A O 1
ATOM 379 N N . LEU A 1 58 ? -22.624 42.389 29.788 1.00 23.81 57 LEU A N 1
ATOM 380 C CA . LEU A 1 58 ? -22.162 42.183 31.172 1.00 23.29 57 LEU A CA 1
ATOM 381 C C . LEU A 1 58 ? -23.211 41.365 31.915 1.00 23.19 57 LEU A C 1
ATOM 382 O O . LEU A 1 58 ? -24.374 41.807 32.049 1.00 24.88 57 LEU A O 1
ATOM 387 N N . THR A 1 59 ? -22.847 40.149 32.314 1.00 22.53 58 THR A N 1
ATOM 388 C CA . THR A 1 59 ? -23.808 39.292 33.003 1.00 22.12 58 THR A CA 1
ATOM 389 C C . THR A 1 59 ? -23.301 38.947 34.382 1.00 21.81 58 THR A C 1
ATOM 390 O O . THR A 1 59 ? -22.094 38.757 34.568 1.00 21.27 58 THR A O 1
ATOM 394 N N . GLY A 1 60 ? -24.218 38.900 35.351 1.00 22.08 59 GLY A N 1
ATOM 395 C CA . GLY A 1 60 ? -23.921 38.442 36.695 1.00 21.82 59 GLY A CA 1
ATOM 396 C C . GLY A 1 60 ? -25.040 37.553 37.229 1.00 22.54 59 GLY A C 1
ATOM 397 O O . GLY A 1 60 ? -26.134 37.519 36.664 1.00 22.32 59 GLY A O 1
ATOM 398 N N . GLY A 1 61 ? -24.754 36.807 38.292 1.00 22.42 60 GLY A N 1
ATOM 399 C CA . GLY A 1 61 ? -25.789 36.047 39.004 1.00 22.55 60 GLY A CA 1
ATOM 400 C C . GLY A 1 61 ? -26.329 34.885 38.192 1.00 23.21 60 GLY A C 1
ATOM 401 O O . GLY A 1 61 ? -27.455 34.448 38.394 1.00 22.52 60 GLY A O 1
ATOM 402 N N . VAL A 1 62 ? -25.502 34.357 37.283 1.00 23.63 61 VAL A N 1
ATOM 403 C CA . VAL A 1 62 ? -25.850 33.128 36.578 1.00 24.16 61 VAL A CA 1
ATOM 404 C C . VAL A 1 62 ? -25.992 32.012 37.607 1.00 23.76 61 VAL A C 1
ATOM 405 O O . VAL A 1 62 ? -26.835 31.131 37.461 1.00 22.71 61 VAL A O 1
ATOM 409 N N . HIS A 1 63 ? -25.152 32.076 38.650 1.00 24.30 62 HIS A N 1
ATOM 410 C CA . HIS A 1 63 ? -25.311 31.294 39.864 1.00 24.15 62 HIS A CA 1
ATOM 411 C C . HIS A 1 63 ? -25.759 32.225 40.975 1.00 24.96 62 HIS A C 1
ATOM 412 O O . HIS A 1 63 ? -25.223 33.322 41.131 1.00 24.84 62 HIS A O 1
ATOM 419 N N . GLY A 1 64 ? -26.787 31.820 41.704 1.00 24.96 63 GLY A N 1
ATOM 420 C CA . GLY A 1 64 ? -27.420 32.714 42.661 1.00 23.64 63 GLY A CA 1
ATOM 421 C C . GLY A 1 64 ? -26.525 33.143 43.817 1.00 22.89 63 GLY A C 1
ATOM 422 O O . GLY A 1 64 ? -26.736 34.231 44.390 1.00 22.51 63 GLY A O 1
ATOM 423 N N . ASP A 1 65 ? -25.544 32.305 44.150 1.00 22.49 64 ASP A N 1
ATOM 424 C CA . ASP A 1 65 ? -24.635 32.548 45.288 1.00 24.09 64 ASP A CA 1
ATOM 425 C C . ASP A 1 65 ? -23.300 33.213 44.894 1.00 24.09 64 ASP A C 1
ATOM 426 O O . ASP A 1 65 ? -22.349 33.220 45.658 1.00 25.29 64 ASP A O 1
ATOM 431 N N . GLU A 1 66 ? -23.219 33.737 43.683 1.00 23.63 65 GLU A N 1
ATOM 432 C CA . GLU A 1 66 ? -21.988 34.389 43.263 1.00 23.41 65 GLU A CA 1
ATOM 433 C C . GLU A 1 66 ? -22.294 35.862 43.133 1.00 22.66 65 GLU A C 1
ATOM 434 O O . GLU A 1 66 ? -22.891 36.262 42.163 1.00 22.90 65 GLU A O 1
ATOM 440 N N . TYR A 1 67 ? -21.882 36.631 44.153 1.00 23.38 66 TYR A N 1
ATOM 441 C CA . TYR A 1 67 ? -22.382 37.995 44.438 1.00 23.67 66 TYR A CA 1
ATOM 442 C C . TYR A 1 67 ? -21.704 39.140 43.713 1.00 24.06 66 TYR A C 1
ATOM 443 O O . TYR A 1 67 ? -22.352 40.161 43.412 1.00 23.13 66 TYR A O 1
ATOM 452 N N . GLU A 1 68 ? -20.398 38.988 43.443 1.00 23.76 67 GLU A N 1
ATOM 453 C CA . GLU A 1 68 ? -19.612 40.154 43.010 1.00 24.07 67 GLU A CA 1
ATOM 454 C C . GLU A 1 68 ? -20.093 40.754 41.681 1.00 23.54 67 GLU A C 1
ATOM 455 O O . GLU A 1 68 ? -20.180 41.987 41.541 1.00 23.67 67 GLU A O 1
ATOM 461 N N . GLY A 1 69 ? -20.469 39.890 40.722 1.00 23.27 68 GLY A N 1
ATOM 462 C CA . GLY A 1 69 ? -21.093 40.380 39.468 1.00 21.72 68 GLY A CA 1
ATOM 463 C C . GLY A 1 69 ? -22.445 41.052 39.681 1.00 21.58 68 GLY A C 1
ATOM 464 O O . GLY A 1 69 ? -22.771 42.038 39.025 1.00 20.63 68 GLY A O 1
ATOM 465 N N . GLN A 1 70 ? -23.254 40.512 40.596 1.00 19.86 69 GLN A N 1
ATOM 466 C CA . GLN A 1 70 ? -24.565 41.126 40.884 1.00 19.01 69 GLN A CA 1
ATOM 467 C C . GLN A 1 70 ? -24.407 42.572 41.399 1.00 19.56 69 GLN A C 1
ATOM 468 O O . GLN A 1 70 ? -25.169 43.428 41.011 1.00 17.96 69 GLN A O 1
ATOM 474 N N . ILE A 1 71 ? -23.446 42.784 42.319 1.00 19.86 70 ILE A N 1
ATOM 475 C CA . ILE A 1 71 ? -23.143 44.121 42.855 1.00 21.61 70 ILE A CA 1
ATOM 476 C C . ILE A 1 71 ? -22.513 45.050 41.800 1.00 21.78 70 ILE A C 1
ATOM 477 O O . ILE A 1 71 ? -23.022 46.152 41.558 1.00 22.38 70 ILE A O 1
ATOM 482 N N . ALA A 1 72 ? -21.436 44.599 41.149 1.00 22.31 71 ALA A N 1
ATOM 483 C CA . ALA A 1 72 ? -20.694 45.445 40.205 1.00 22.25 71 ALA A CA 1
ATOM 484 C C . ALA A 1 72 ? -21.619 45.908 39.064 1.00 23.09 71 ALA A C 1
ATOM 485 O O . ALA A 1 72 ? -21.663 47.090 38.730 1.00 24.23 71 ALA A O 1
ATOM 487 N N . ILE A 1 73 ? -22.374 44.969 38.495 1.00 22.92 72 ILE A N 1
ATOM 488 C CA . ILE A 1 73 ? -23.204 45.257 37.319 1.00 24.21 72 ILE A CA 1
ATOM 489 C C . ILE A 1 73 ? -24.474 46.075 37.634 1.00 23.99 72 ILE A C 1
ATOM 490 O O . ILE A 1 73 ? -24.849 46.935 36.862 1.00 25.02 72 ILE A O 1
ATOM 495 N N . SER A 1 74 ? -25.156 45.780 38.735 1.00 24.39 73 SER A N 1
ATOM 496 C CA . SER A 1 74 ? -26.338 46.552 39.079 1.00 24.83 73 SER A CA 1
ATOM 497 C C . SER A 1 74 ? -25.972 47.978 39.451 1.00 25.49 73 SER A C 1
ATOM 498 O O . SER A 1 74 ? -26.722 48.928 39.158 1.00 25.78 73 SER A O 1
ATOM 501 N N . ASP A 1 75 ? -24.825 48.135 40.111 1.00 26.37 74 ASP A N 1
ATOM 502 C CA . ASP A 1 75 ? -24.295 49.472 40.399 1.00 27.36 74 ASP A CA 1
ATOM 503 C C . ASP A 1 75 ? -24.024 50.261 39.095 1.00 26.17 74 ASP A C 1
ATOM 504 O O . ASP A 1 75 ? -24.428 51.415 38.970 1.00 26.02 74 ASP A O 1
ATOM 509 N N . LEU A 1 76 ? -23.360 49.630 38.118 1.00 27.70 75 LEU A N 1
ATOM 510 C CA . LEU A 1 76 ? -23.031 50.315 36.861 1.00 27.81 75 LEU A CA 1
ATOM 511 C C . LEU A 1 76 ? -24.308 50.622 36.115 1.00 28.33 75 LEU A C 1
ATOM 512 O O . LEU A 1 76 ? -24.465 51.718 35.537 1.00 27.63 75 LEU A O 1
ATOM 517 N N . ALA A 1 77 ? -25.258 49.677 36.192 1.00 28.41 76 ALA A N 1
ATOM 518 C CA . ALA A 1 77 ? -26.524 49.819 35.488 1.00 29.14 76 ALA A CA 1
ATOM 519 C C . ALA A 1 77 ? -27.310 51.015 35.989 1.00 30.24 76 ALA A C 1
ATOM 520 O O . ALA A 1 77 ? -28.031 51.662 35.220 1.00 31.03 76 ALA A O 1
ATOM 522 N N . ARG A 1 78 ? -27.203 51.297 37.283 1.00 31.26 77 ARG A N 1
ATOM 523 C CA . ARG A 1 78 ? -27.931 52.409 37.878 1.00 33.53 77 ARG A CA 1
ATOM 524 C C . ARG A 1 78 ? -27.324 53.784 37.512 1.00 34.51 77 ARG A C 1
ATOM 525 O O . ARG A 1 78 ? -28.054 54.771 37.411 1.00 33.82 77 ARG A O 1
ATOM 533 N N . ARG A 1 79 ? -25.998 53.816 37.348 1.00 36.49 78 ARG A N 1
ATOM 534 C CA . ARG A 1 79 ? -25.210 55.053 37.206 1.00 38.80 78 ARG A CA 1
ATOM 535 C C . ARG A 1 79 ? -24.926 55.467 35.754 1.00 38.59 78 ARG A C 1
ATOM 536 O O . ARG A 1 79 ? -24.979 56.656 35.433 1.00 39.01 78 ARG A O 1
ATOM 544 N N . LEU A 1 80 ? -24.616 54.493 34.893 1.00 38.18 79 LEU A N 1
ATOM 545 C CA . LEU A 1 80 ? -24.203 54.740 33.501 1.00 37.86 79 LEU A CA 1
ATOM 546 C C . LEU A 1 80 ? -25.222 55.517 32.652 1.00 37.63 79 LEU A C 1
ATOM 547 O O . LEU A 1 80 ? -26.393 55.172 32.618 1.00 38.74 79 LEU A O 1
ATOM 552 N N . ARG A 1 81 ? -24.770 56.544 31.936 1.00 37.77 80 ARG A N 1
ATOM 553 C CA . ARG A 1 81 ? -25.672 57.426 31.146 1.00 37.50 80 ARG A CA 1
ATOM 554 C C . ARG A 1 81 ? -25.407 57.353 29.645 1.00 37.05 80 ARG A C 1
ATOM 555 O O . ARG A 1 81 ? -24.266 57.178 29.230 1.00 35.92 80 ARG A O 1
ATOM 563 N N . PRO A 1 82 ? -26.462 57.495 28.824 1.00 37.59 81 PRO A N 1
ATOM 564 C CA . PRO A 1 82 ? -26.294 57.378 27.361 1.00 38.32 81 PRO A CA 1
ATOM 565 C C . PRO A 1 82 ? -25.209 58.284 26.774 1.00 39.37 81 PRO A C 1
ATOM 566 O O . PRO A 1 82 ? -24.467 57.878 25.877 1.00 38.58 81 PRO A O 1
ATOM 570 N N . GLU A 1 83 ? -25.073 59.477 27.339 1.00 41.42 82 GLU A N 1
ATOM 571 C CA . GLU A 1 83 ? -24.106 60.445 26.870 1.00 43.16 82 GLU A CA 1
ATOM 572 C C . GLU A 1 83 ? -22.638 60.078 27.124 1.00 43.30 82 GLU A C 1
ATOM 573 O O . GLU A 1 83 ? -21.756 60.658 26.486 1.00 43.74 82 GLU A O 1
ATOM 579 N N . GLU A 1 84 ? -22.346 59.146 28.036 1.00 42.62 83 GLU A N 1
ATOM 580 C CA . GLU A 1 84 ? -20.939 58.715 28.206 1.00 42.31 83 GLU A CA 1
ATOM 581 C C . GLU A 1 84 ? -20.562 57.587 27.243 1.00 40.38 83 GLU A C 1
ATOM 582 O O . GLU A 1 84 ? -19.404 57.136 27.222 1.00 40.46 83 GLU A O 1
ATOM 588 N N . VAL A 1 85 ? -21.536 57.128 26.464 1.00 38.16 84 VAL A N 1
ATOM 589 C CA . VAL A 1 85 ? -21.427 55.875 25.707 1.00 36.21 84 VAL A CA 1
ATOM 590 C C . VAL A 1 85 ? -21.284 56.056 24.195 1.00 35.83 84 VAL A C 1
ATOM 591 O O . VAL A 1 85 ? -22.003 56.854 23.586 1.00 35.78 84 VAL A O 1
ATOM 595 N N . GLN A 1 86 ? -20.325 55.330 23.616 1.00 35.02 85 GLN A N 1
ATOM 596 C CA . GLN A 1 86 ? -20.179 55.210 22.165 1.00 34.40 85 GLN A CA 1
ATOM 597 C C . GLN A 1 86 ? -20.251 53.757 21.730 1.00 33.66 85 GLN A C 1
ATOM 598 O O . GLN A 1 86 ? -19.243 53.039 21.656 1.00 33.06 85 GLN A O 1
ATOM 604 N N . GLY A 1 87 ? -21.483 53.326 21.473 1.00 32.81 86 GLY A N 1
ATOM 605 C CA . GLY A 1 87 ? -21.768 51.935 21.224 1.00 31.82 86 GLY A CA 1
ATOM 606 C C . GLY A 1 87 ? -22.972 51.499 22.044 1.00 31.26 86 GLY A C 1
ATOM 607 O O . GLY A 1 87 ? -23.990 52.192 22.093 1.00 31.42 86 GLY A O 1
ATOM 608 N N . ARG A 1 88 ? -22.843 50.349 22.711 1.00 30.37 87 ARG A N 1
ATOM 609 C CA . ARG A 1 88 ? -23.984 49.754 23.421 1.00 28.57 87 ARG A CA 1
ATOM 610 C C . ARG A 1 88 ? -23.510 48.872 24.562 1.00 28.10 87 ARG A C 1
ATOM 611 O O . ARG A 1 88 ? -22.608 48.043 24.381 1.00 27.64 87 ARG A O 1
ATOM 619 N N . VAL A 1 89 ? -24.125 49.092 25.731 1.00 27.41 88 VAL A N 1
ATOM 620 C CA . VAL A 1 89 ? -23.891 48.309 26.958 1.00 26.49 88 VAL A CA 1
ATOM 621 C C . VAL A 1 89 ? -25.217 47.639 27.387 1.00 26.06 88 VAL A C 1
ATOM 622 O O . VAL A 1 89 ? -26.221 48.316 27.608 1.00 24.97 88 VAL A O 1
ATOM 626 N N . ILE A 1 90 ? -25.191 46.309 27.445 1.00 25.29 89 ILE A N 1
ATOM 627 C CA . ILE A 1 90 ? -26.298 45.487 27.958 1.00 24.59 89 ILE A CA 1
ATOM 628 C C . ILE A 1 90 ? -25.887 44.838 29.288 1.00 23.92 89 ILE A C 1
ATOM 629 O O . ILE A 1 90 ? -24.876 44.129 29.350 1.00 24.63 89 ILE A O 1
ATOM 634 N N . MET A 1 91 ? -26.683 45.066 30.335 1.00 23.96 90 MET A N 1
ATOM 635 C CA . MET A 1 91 ? -26.339 44.705 31.733 1.00 22.96 90 MET A CA 1
ATOM 636 C C . MET A 1 91 ? -27.435 43.854 32.348 1.00 23.86 90 MET A C 1
ATOM 637 O O . MET A 1 91 ? -28.562 44.309 32.470 1.00 23.68 90 MET A O 1
ATOM 642 N N . LEU A 1 92 ? -27.105 42.589 32.651 1.00 23.81 91 LEU A N 1
ATOM 643 C CA . LEU A 1 92 ? -28.015 41.667 33.365 1.00 23.15 91 LEU A CA 1
ATOM 644 C C . LEU A 1 92 ? -27.283 41.271 34.595 1.00 20.98 91 LEU A C 1
ATOM 645 O O . LEU A 1 92 ? -26.577 40.278 34.574 1.00 22.96 91 LEU A O 1
ATOM 650 N N . PRO A 1 93 ? -27.427 42.049 35.684 1.00 21.02 92 PRO A N 1
ATOM 651 C CA . PRO A 1 93 ? -26.647 41.761 36.888 1.00 20.19 92 PRO A CA 1
ATOM 652 C C . PRO A 1 93 ? -27.124 40.536 37.642 1.00 20.38 92 PRO A C 1
ATOM 653 O O . PRO A 1 93 ? -26.390 40.017 38.463 1.00 20.49 92 PRO A O 1
ATOM 657 N N . ALA A 1 94 ? -28.334 40.088 37.374 1.00 19.72 93 ALA A N 1
ATOM 658 C CA . ALA A 1 94 ? -28.956 39.068 38.215 1.00 20.65 93 ALA A CA 1
ATOM 659 C C . ALA A 1 94 ? -29.764 38.103 37.359 1.00 21.36 93 ALA A C 1
ATOM 660 O O . ALA A 1 94 ? -30.966 38.157 37.336 1.00 20.76 93 ALA A O 1
ATOM 662 N N . VAL A 1 95 ? -29.068 37.225 36.636 1.00 22.39 94 VAL A N 1
ATOM 663 C CA . VAL A 1 95 ? -29.699 36.439 35.586 1.00 22.33 94 VAL A CA 1
ATOM 664 C C . VAL A 1 95 ? -30.643 35.357 36.190 1.00 22.42 94 VAL A C 1
ATOM 665 O O . VAL A 1 95 ? -31.798 35.265 35.808 1.00 22.11 94 VAL A O 1
ATOM 669 N N . ASN A 1 96 ? -30.132 34.560 37.124 1.00 22.07 95 ASN A N 1
ATOM 670 C CA . ASN A 1 96 ? -30.856 33.417 37.676 1.00 22.45 95 ASN A CA 1
ATOM 671 C C . ASN A 1 96 ? -31.582 33.842 38.938 1.00 22.26 95 ASN A C 1
ATOM 672 O O . ASN A 1 96 ? -31.205 33.461 40.066 1.00 23.33 95 ASN A O 1
ATOM 677 N N . MET A 1 97 ? -32.611 34.663 38.762 1.00 22.36 96 MET A N 1
ATOM 678 C CA . MET A 1 97 ? -33.333 35.251 39.901 1.00 22.78 96 MET A CA 1
ATOM 679 C C . MET A 1 97 ? -33.822 34.266 40.967 1.00 22.78 96 MET A C 1
ATOM 680 O O . MET A 1 97 ? -33.632 34.508 42.159 1.00 21.72 96 MET A O 1
ATOM 685 N N . PRO A 1 98 ? -34.427 33.125 40.550 1.00 23.19 97 PRO A N 1
ATOM 686 C CA . PRO A 1 98 ? -34.830 32.182 41.632 1.00 22.56 97 PRO A CA 1
ATOM 687 C C . PRO A 1 98 ? -33.673 31.655 42.487 1.00 22.36 97 PRO A C 1
ATOM 688 O O . PRO A 1 98 ? -33.828 31.468 43.710 1.00 22.20 97 PRO A O 1
ATOM 692 N N . ALA A 1 99 ? -32.522 31.397 41.874 1.00 22.19 98 ALA A N 1
ATOM 693 C CA . ALA A 1 99 ? -31.367 30.888 42.634 1.00 22.12 98 ALA A CA 1
ATOM 694 C C . ALA A 1 99 ? -30.741 31.997 43.469 1.00 22.44 98 ALA A C 1
ATOM 695 O O . ALA A 1 99 ? -30.129 31.744 44.521 1.00 22.12 98 ALA A O 1
ATOM 697 N N . ILE A 1 100 ? -30.862 33.227 42.969 1.00 23.04 99 ILE A N 1
ATOM 698 C CA . ILE A 1 100 ? -30.426 34.416 43.701 1.00 23.92 99 ILE A CA 1
ATOM 699 C C . ILE A 1 100 ? -31.242 34.522 45.010 1.00 24.92 99 ILE A C 1
ATOM 700 O O . ILE A 1 100 ? -30.681 34.691 46.108 1.00 24.02 99 ILE A O 1
ATOM 705 N N . GLN A 1 101 ? -32.556 34.345 44.881 1.00 25.68 100 GLN A N 1
ATOM 706 C CA . GLN A 1 101 ? -33.459 34.409 46.036 1.00 26.38 100 GLN A CA 1
ATOM 707 C C . GLN A 1 101 ? -33.130 33.343 47.045 1.00 24.93 100 GLN A C 1
ATOM 708 O O . GLN A 1 101 ? -33.091 33.618 48.250 1.00 24.18 100 GLN A O 1
ATOM 714 N N . SER A 1 102 ? -32.856 32.127 46.562 1.00 24.66 101 SER A N 1
ATOM 715 C CA . SER A 1 102 ? -32.505 31.019 47.466 1.00 23.89 101 SER A CA 1
ATOM 716 C C . SER A 1 102 ? -31.016 31.036 47.883 1.00 24.07 101 SER A C 1
ATOM 717 O O . SER A 1 102 ? -30.563 30.226 48.738 1.00 23.73 101 SER A O 1
ATOM 720 N N . ASP A 1 103 ? -30.243 31.954 47.303 1.00 22.87 102 ASP A N 1
ATOM 721 C CA . ASP A 1 103 ? -28.800 32.016 47.594 1.00 23.73 102 ASP A CA 1
ATOM 722 C C . ASP A 1 103 ? -28.114 30.698 47.271 1.00 23.13 102 ASP A C 1
ATOM 723 O O . ASP A 1 103 ? -27.273 30.216 48.024 1.00 23.42 102 ASP A O 1
ATOM 728 N N . THR A 1 104 ? -28.459 30.098 46.134 1.00 23.93 103 THR A N 1
ATOM 729 C CA . THR A 1 104 ? -27.856 28.814 45.795 1.00 24.75 103 THR A CA 1
ATOM 730 C C . THR A 1 104 ? -27.258 28.834 44.397 1.00 23.90 103 THR A C 1
ATOM 731 O O . THR A 1 104 ? -27.629 29.652 43.573 1.00 24.47 103 THR A O 1
ATOM 735 N N . ARG A 1 105 ? -26.347 27.891 44.151 1.00 24.64 104 ARG A N 1
ATOM 736 C CA . ARG A 1 105 ? -25.796 27.621 42.825 1.00 23.76 104 ARG A CA 1
ATOM 737 C C . ARG A 1 105 ? -26.854 27.015 41.913 1.00 24.52 104 ARG A C 1
ATOM 738 O O . ARG A 1 105 ? -27.022 27.495 40.776 1.00 25.14 104 ARG A O 1
ATOM 746 N N . LEU A 1 106 ? -27.538 25.955 42.396 1.00 24.06 105 LEU A N 1
ATOM 747 C CA . LEU A 1 106 ? -28.557 25.222 41.636 1.00 24.46 105 LEU A CA 1
ATOM 748 C C . LEU A 1 106 ? -29.889 25.913 41.778 1.00 24.56 105 LEU A C 1
ATOM 749 O O . LEU A 1 106 ? -30.132 26.607 42.783 1.00 24.35 105 LEU A O 1
ATOM 754 N N . SER A 1 107 ? -30.755 25.713 40.787 1.00 24.12 106 SER A N 1
ATOM 755 C CA . SER A 1 107 ? -32.072 26.336 40.752 1.00 24.95 106 SER A CA 1
ATOM 756 C C . SER A 1 107 ? -33.054 25.678 41.708 1.00 25.61 106 SER A C 1
ATOM 757 O O . SER A 1 107 ? -33.248 24.467 41.639 1.00 24.58 106 SER A O 1
ATOM 760 N N . PRO A 1 108 ? -33.736 26.476 42.551 1.00 25.86 107 PRO A N 1
ATOM 761 C CA . PRO A 1 108 ? -34.774 25.824 43.378 1.00 26.59 107 PRO A CA 1
ATOM 762 C C . PRO A 1 108 ? -36.056 25.538 42.555 1.00 27.57 107 PRO A C 1
ATOM 763 O O . PRO A 1 108 ? -37.011 24.968 43.086 1.00 28.22 107 PRO A O 1
ATOM 767 N N . VAL A 1 109 ? -36.109 25.967 41.295 1.00 26.75 108 VAL A N 1
ATOM 768 C CA . VAL A 1 109 ? -37.288 25.699 40.486 1.00 28.13 108 VAL A CA 1
ATOM 769 C C . VAL A 1 109 ? -37.222 24.270 39.913 1.00 27.92 108 VAL A C 1
ATOM 770 O O . VAL A 1 109 ? -38.159 23.494 40.053 1.00 28.89 108 VAL A O 1
ATOM 774 N N . ASP A 1 110 ? -36.089 23.924 39.304 1.00 27.38 109 ASP A N 1
ATOM 775 C CA . ASP A 1 110 ? -35.915 22.647 38.595 1.00 25.96 109 ASP A CA 1
ATOM 776 C C . ASP A 1 110 ? -34.660 21.871 39.014 1.00 26.04 109 ASP A C 1
ATOM 777 O O . ASP A 1 110 ? -34.304 20.813 38.426 1.00 26.59 109 ASP A O 1
ATOM 782 N N . GLY A 1 111 ? -33.974 22.404 40.024 1.00 25.70 110 GLY A N 1
ATOM 783 C CA . GLY A 1 111 ? -32.798 21.785 40.585 1.00 24.84 110 GLY A CA 1
ATOM 784 C C . GLY A 1 111 ? -31.604 21.744 39.664 1.00 25.88 110 GLY A C 1
ATOM 785 O O . GLY A 1 111 ? -30.604 21.052 39.961 1.00 24.80 110 GLY A O 1
ATOM 786 N N . ARG A 1 112 ? -31.697 22.432 38.527 1.00 25.17 111 ARG A N 1
ATOM 787 C CA . ARG A 1 112 ? -30.589 22.439 37.591 1.00 26.46 111 ARG A CA 1
ATOM 788 C C . ARG A 1 112 ? -29.465 23.442 37.913 1.00 27.63 111 ARG A C 1
ATOM 789 O O . ARG A 1 112 ? -29.689 24.546 38.416 1.00 25.98 111 ARG A O 1
ATOM 797 N N . ASP A 1 113 ? -28.250 23.054 37.548 1.00 28.14 112 ASP A N 1
ATOM 798 C CA . ASP A 1 113 ? -27.166 24.013 37.439 1.00 29.17 112 ASP A CA 1
ATOM 799 C C . ASP A 1 113 ? -27.330 24.623 36.057 1.00 29.01 112 ASP A C 1
ATOM 800 O O . ASP A 1 113 ? -27.077 23.961 35.060 1.00 29.64 112 ASP A O 1
ATOM 805 N N . ILE A 1 114 ? -27.774 25.867 35.986 1.00 28.48 113 ILE A N 1
ATOM 806 C CA . ILE A 1 114 ? -28.070 26.468 34.697 1.00 29.09 113 ILE A CA 1
ATOM 807 C C . ILE A 1 114 ? -26.862 26.460 33.771 1.00 29.46 113 ILE A C 1
ATOM 808 O O . ILE A 1 114 ? -27.027 26.427 32.549 1.00 29.62 113 ILE A O 1
ATOM 813 N N . ASN A 1 115 ? -25.660 26.491 34.351 1.00 28.88 114 ASN A N 1
ATOM 814 C CA . ASN A 1 115 ? -24.431 26.517 33.578 1.00 29.96 114 ASN A CA 1
ATOM 815 C C . ASN A 1 115 ? -23.967 25.126 33.171 1.00 31.41 114 ASN A C 1
ATOM 816 O O . ASN A 1 115 ? -22.825 24.940 32.769 1.00 31.78 114 ASN A O 1
ATOM 821 N N . ARG A 1 116 ? -24.845 24.135 33.328 1.00 32.43 115 ARG A N 1
ATOM 822 C CA . ARG A 1 116 ? -24.679 22.865 32.662 1.00 34.00 115 ARG A CA 1
ATOM 823 C C . ARG A 1 116 ? -25.856 22.685 31.684 1.00 34.29 115 ARG A C 1
ATOM 824 O O . ARG A 1 116 ? -26.080 21.552 31.217 1.00 33.82 115 ARG A O 1
ATOM 832 N N . CYS A 1 117 ? -26.603 23.782 31.413 1.00 33.03 116 CYS A N 1
ATOM 833 C CA . CYS A 1 117 ? -27.848 23.741 30.601 1.00 33.75 116 CYS A CA 1
ATOM 834 C C . CYS A 1 117 ? -27.795 24.430 29.226 1.00 33.34 116 CYS A C 1
ATOM 835 O O . CYS A 1 117 ? -28.764 24.373 28.468 1.00 33.44 116 CYS A O 1
ATOM 838 N N . PHE A 1 118 ? -26.698 25.106 28.913 1.00 33.15 117 PHE A N 1
ATOM 839 C CA . PHE A 1 118 ? -26.601 25.815 27.640 1.00 32.48 117 PHE A CA 1
ATOM 840 C C . PHE A 1 118 ? -26.302 24.841 26.485 1.00 33.14 117 PHE A C 1
ATOM 841 O O . PHE A 1 118 ? -25.648 23.808 26.706 1.00 32.27 117 PHE A O 1
ATOM 849 N N . PRO A 1 119 ? -26.737 25.182 25.247 1.00 32.98 118 PRO A N 1
ATOM 850 C CA . PRO A 1 119 ? -27.466 26.390 24.837 1.00 33.09 118 PRO A CA 1
ATOM 851 C C . PRO A 1 119 ? -28.964 26.475 25.235 1.00 33.46 118 PRO A C 1
ATOM 852 O O . PRO A 1 119 ? -29.597 27.519 25.012 1.00 33.87 118 PRO A O 1
ATOM 856 N N . GLY A 1 120 ? -29.511 25.399 25.806 1.00 33.43 119 GLY A N 1
ATOM 857 C CA . GLY A 1 120 ? -30.840 25.414 26.393 1.00 33.77 119 GLY A CA 1
ATOM 858 C C . GLY A 1 120 ? -31.939 24.972 25.448 1.00 34.37 119 GLY A C 1
ATOM 859 O O . GLY A 1 120 ? -31.714 24.791 24.252 1.00 34.53 119 GLY A O 1
ATOM 860 N N . ASP A 1 121 ? -33.156 24.874 25.984 1.00 33.87 120 ASP A N 1
ATOM 861 C CA . ASP A 1 121 ? -34.312 24.375 25.245 1.00 32.13 120 ASP A CA 1
ATOM 862 C C . ASP A 1 121 ? -35.476 25.309 25.595 1.00 31.74 120 ASP A C 1
ATOM 863 O O . ASP A 1 121 ? -35.834 25.434 26.762 1.00 31.30 120 ASP A O 1
ATOM 868 N N . PRO A 1 122 ? -36.043 26.006 24.595 1.00 31.05 121 PRO A N 1
ATOM 869 C CA . PRO A 1 122 ? -37.101 26.957 24.908 1.00 30.89 121 PRO A CA 1
ATOM 870 C C . PRO A 1 122 ? -38.381 26.283 25.451 1.00 31.47 121 PRO A C 1
ATOM 871 O O . PRO A 1 122 ? -39.248 26.969 26.023 1.00 31.41 121 PRO A O 1
ATOM 875 N N . ARG A 1 123 ? -38.475 24.962 25.283 1.00 31.18 122 ARG A N 1
ATOM 876 C CA . ARG A 1 123 ? -39.641 24.181 25.719 1.00 32.35 122 ARG A CA 1
ATOM 877 C C . ARG A 1 123 ? -39.318 23.317 26.932 1.00 31.15 122 ARG A C 1
ATOM 878 O O . ARG A 1 123 ? -40.104 22.479 27.351 1.00 31.37 122 ARG A O 1
ATOM 886 N N . GLY A 1 124 ? -38.150 23.514 27.513 1.00 29.92 123 GLY A N 1
ATOM 887 C CA . GLY A 1 124 ? -37.800 22.731 28.687 1.00 29.21 123 GLY A CA 1
ATOM 888 C C . GLY A 1 124 ? -38.155 23.418 29.997 1.00 28.59 123 GLY A C 1
ATOM 889 O O . GLY A 1 124 ? -39.001 24.340 30.049 1.00 26.77 123 GLY A O 1
ATOM 890 N N . THR A 1 125 ? -37.502 22.954 31.059 1.00 27.97 124 THR A N 1
ATOM 891 C CA . THR A 1 125 ? -37.747 23.504 32.374 1.00 27.35 124 THR A CA 1
ATOM 892 C C . THR A 1 125 ? -37.150 24.922 32.517 1.00 27.35 124 THR A C 1
ATOM 893 O O . THR A 1 125 ? -36.435 25.412 31.631 1.00 26.83 124 THR A O 1
ATOM 897 N N . PHE A 1 126 ? -37.437 25.567 33.650 1.00 27.64 125 PHE A N 1
ATOM 898 C CA . PHE A 1 126 ? -37.169 26.995 33.791 1.00 26.05 125 PHE A CA 1
ATOM 899 C C . PHE A 1 126 ? -35.721 27.345 33.423 1.00 25.77 125 PHE A C 1
ATOM 900 O O . PHE A 1 126 ? -35.479 28.267 32.655 1.00 25.01 125 PHE A O 1
ATOM 908 N N . SER A 1 127 ? -34.768 26.582 33.964 1.00 24.40 126 SER A N 1
ATOM 909 C CA . SER A 1 127 ? -33.356 26.903 33.812 1.00 25.41 126 SER A CA 1
ATOM 910 C C . SER A 1 127 ? -32.937 26.728 32.343 1.00 25.20 126 SER A C 1
ATOM 911 O O . SER A 1 127 ? -32.164 27.521 31.836 1.00 24.92 126 SER A O 1
ATOM 914 N N . GLN A 1 128 ? -33.479 25.694 31.694 1.00 24.54 127 GLN A N 1
ATOM 915 C CA . GLN A 1 128 ? -33.257 25.434 30.275 1.00 25.93 127 GLN A CA 1
ATOM 916 C C . GLN A 1 128 ? -33.827 26.539 29.386 1.00 25.87 127 GLN A C 1
ATOM 917 O O . GLN A 1 128 ? -33.206 26.915 28.382 1.00 25.61 127 GLN A O 1
ATOM 923 N N . MET A 1 129 ? -35.013 27.042 29.744 1.00 25.64 128 MET A N 1
ATOM 924 C CA . MET A 1 129 ? -35.676 28.110 28.975 1.00 26.09 128 MET A CA 1
ATOM 925 C C . MET A 1 129 ? -34.943 29.460 29.152 1.00 25.84 128 MET A C 1
ATOM 926 O O . MET A 1 129 ? -34.782 30.270 28.213 1.00 25.14 128 MET A O 1
ATOM 931 N N . LEU A 1 130 ? -34.478 29.692 30.368 1.00 25.27 129 LEU A N 1
ATOM 932 C CA . LEU A 1 130 ? -33.668 30.869 30.644 1.00 25.72 129 LEU A CA 1
ATOM 933 C C . LEU A 1 130 ? -32.302 30.784 29.939 1.00 24.66 129 LEU A C 1
ATOM 934 O O . LEU A 1 130 ? -31.831 31.764 29.401 1.00 24.75 129 LEU A O 1
ATOM 939 N N . ALA A 1 131 ? -31.663 29.624 29.939 1.00 25.05 130 ALA A N 1
ATOM 940 C CA . ALA A 1 131 ? -30.398 29.495 29.237 1.00 24.74 130 ALA A CA 1
ATOM 941 C C . ALA A 1 131 ? -30.623 29.784 27.744 1.00 25.87 130 ALA A C 1
ATOM 942 O O . ALA A 1 131 ? -29.828 30.469 27.132 1.00 25.16 130 ALA A O 1
ATOM 944 N N . HIS A 1 132 ? -31.717 29.267 27.161 1.00 26.72 131 HIS A N 1
ATOM 945 C CA . HIS A 1 132 ? -32.000 29.525 25.740 1.00 27.63 131 HIS A CA 1
ATOM 946 C C . HIS A 1 132 ? -32.191 31.021 25.418 1.00 28.39 131 HIS A C 1
ATOM 947 O O . HIS A 1 132 ? -31.620 31.549 24.443 1.00 29.31 131 HIS A O 1
ATOM 954 N N . PHE A 1 133 ? -32.963 31.721 26.244 1.00 28.33 132 PHE A N 1
ATOM 955 C CA . PHE A 1 133 ? -33.179 33.173 26.064 1.00 27.68 132 PHE A CA 1
ATOM 956 C C . PHE A 1 133 ? -31.854 33.915 26.075 1.00 27.76 132 PHE A C 1
ATOM 957 O O . PHE A 1 133 ? -31.642 34.805 25.280 1.00 27.12 132 PHE A O 1
ATOM 965 N N . LEU A 1 134 ? -30.954 33.550 26.984 1.00 27.55 133 LEU A N 1
ATOM 966 C CA . LEU A 1 134 ? -29.707 34.296 27.087 1.00 29.35 133 LEU A CA 1
ATOM 967 C C . LEU A 1 134 ? -28.810 34.095 25.865 1.00 28.46 133 LEU A C 1
ATOM 968 O O . LEU A 1 134 ? -28.235 35.043 25.390 1.00 27.34 133 LEU A O 1
ATOM 973 N N . ASP A 1 135 ? -28.738 32.853 25.383 1.00 30.03 134 ASP A N 1
ATOM 974 C CA . ASP A 1 135 ? -27.905 32.459 24.218 1.00 30.82 134 ASP A CA 1
ATOM 975 C C . ASP A 1 135 ? -28.505 32.860 22.883 1.00 31.18 134 ASP A C 1
ATOM 976 O O . ASP A 1 135 ? -27.791 33.352 22.002 1.00 32.39 134 ASP A O 1
ATOM 981 N N . SER A 1 136 ? -29.809 32.680 22.728 1.00 30.99 135 SER A N 1
ATOM 982 C CA . SER A 1 136 ? -30.468 32.977 21.458 1.00 31.38 135 SER A CA 1
ATOM 983 C C . SER A 1 136 ? -30.960 34.404 21.294 1.00 30.18 135 SER A C 1
ATOM 984 O O . SER A 1 136 ? -31.103 34.848 20.188 1.00 30.56 135 SER A O 1
ATOM 987 N N . VAL A 1 137 ? -31.277 35.101 22.378 1.00 29.29 136 VAL A N 1
ATOM 988 C CA . VAL A 1 137 ? -31.864 36.433 22.257 1.00 28.49 136 VAL A CA 1
ATOM 989 C C . VAL A 1 137 ? -30.869 37.520 22.654 1.00 29.14 136 VAL A C 1
ATOM 990 O O . VAL A 1 137 ? -30.723 38.527 21.967 1.00 29.26 136 VAL A O 1
ATOM 994 N N . ILE A 1 138 ? -30.197 37.342 23.786 1.00 29.02 137 ILE A N 1
ATOM 995 C CA . ILE A 1 138 ? -29.339 38.419 24.300 1.00 28.01 137 ILE A CA 1
ATOM 996 C C . ILE A 1 138 ? -27.940 38.312 23.690 1.00 27.68 137 ILE A C 1
ATOM 997 O O . ILE A 1 138 ? -27.438 39.267 23.094 1.00 27.78 137 ILE A O 1
ATOM 1002 N N . LEU A 1 139 ? -27.331 37.138 23.823 1.00 27.22 138 LEU A N 1
ATOM 1003 C CA . LEU A 1 139 ? -25.921 36.928 23.399 1.00 26.86 138 LEU A CA 1
ATOM 1004 C C . LEU A 1 139 ? -25.529 37.315 21.943 1.00 27.68 138 LEU A C 1
ATOM 1005 O O . LEU A 1 139 ? -24.467 37.904 21.751 1.00 28.11 138 LEU A O 1
ATOM 1010 N N . PRO A 1 140 ? -26.380 37.021 20.931 1.00 29.01 139 PRO A N 1
ATOM 1011 C CA . PRO A 1 140 ? -25.988 37.428 19.564 1.00 29.38 139 PRO A CA 1
ATOM 1012 C C . PRO A 1 140 ? -25.773 38.939 19.375 1.00 29.97 139 PRO A C 1
ATOM 1013 O O . PRO A 1 140 ? -25.184 39.348 18.385 1.00 30.12 139 PRO A O 1
ATOM 1017 N N . MET A 1 141 ? -26.293 39.774 20.267 1.00 30.62 140 MET A N 1
ATOM 1018 C CA . MET A 1 141 ? -26.100 41.240 20.121 1.00 29.56 140 MET A CA 1
ATOM 1019 C C . MET A 1 141 ? -24.675 41.708 20.489 1.00 30.16 140 MET A C 1
ATOM 1020 O O . MET A 1 141 ? -24.300 42.820 20.186 1.00 30.60 140 MET A O 1
ATOM 1025 N N . ALA A 1 142 ? -23.881 40.847 21.127 1.00 29.64 141 ALA A N 1
ATOM 1026 C CA . ALA A 1 142 ? -22.594 41.245 21.722 1.00 28.45 141 ALA A CA 1
ATOM 1027 C C . ALA A 1 142 ? -21.385 41.079 20.836 1.00 28.10 141 ALA A C 1
ATOM 1028 O O . ALA A 1 142 ? -21.273 40.117 20.097 1.00 27.39 141 ALA A O 1
ATOM 1030 N N . ASP A 1 143 ? -20.450 42.005 21.020 1.00 27.82 142 ASP A N 1
ATOM 1031 C CA . ASP A 1 143 ? -19.111 41.969 20.461 1.00 27.91 142 ASP A CA 1
ATOM 1032 C C . ASP A 1 143 ? -18.137 41.397 21.485 1.00 28.40 142 ASP A C 1
ATOM 1033 O O . ASP A 1 143 ? -17.147 40.723 21.137 1.00 27.42 142 ASP A O 1
ATOM 1038 N N . ILE A 1 144 ? -18.423 41.681 22.761 1.00 27.48 143 ILE A N 1
ATOM 1039 C CA . ILE A 1 144 ? -17.681 41.055 23.853 1.00 27.37 143 ILE A CA 1
ATOM 1040 C C . ILE A 1 144 ? -18.626 40.744 25.025 1.00 26.00 143 ILE A C 1
ATOM 1041 O O . ILE A 1 144 ? -19.545 41.499 25.291 1.00 24.34 143 ILE A O 1
ATOM 1046 N N . SER A 1 145 ? -18.337 39.650 25.736 1.00 26.28 144 SER A N 1
ATOM 1047 C CA . SER A 1 145 ? -19.048 39.294 26.970 1.00 25.10 144 SER A CA 1
ATOM 1048 C C . SER A 1 145 ? -18.090 39.131 28.144 1.00 23.98 144 SER A C 1
ATOM 1049 O O . SER A 1 145 ? -17.019 38.500 28.022 1.00 23.10 144 SER A O 1
ATOM 1052 N N . VAL A 1 146 ? -18.478 39.735 29.264 1.00 22.80 145 VAL A N 1
ATOM 1053 C CA . VAL A 1 146 ? -17.864 39.474 30.570 1.00 22.39 145 VAL A CA 1
ATOM 1054 C C . VAL A 1 146 ? -18.945 38.803 31.457 1.00 22.12 145 VAL A C 1
ATOM 1055 O O . VAL A 1 146 ? -19.965 39.387 31.792 1.00 22.32 145 VAL A O 1
ATOM 1059 N N . ASP A 1 147 ? -18.725 37.540 31.761 1.00 21.93 146 ASP A N 1
ATOM 1060 C CA . ASP A 1 147 ? -19.643 36.785 32.595 1.00 22.66 146 ASP A CA 1
ATOM 1061 C C . ASP A 1 147 ? -19.005 36.671 33.978 1.00 22.80 146 ASP A C 1
ATOM 1062 O O . ASP A 1 147 ? -17.938 36.051 34.163 1.00 22.71 146 ASP A O 1
ATOM 1067 N N . MET A 1 148 ? -19.613 37.352 34.942 1.00 23.18 147 MET A N 1
ATOM 1068 C CA . MET A 1 148 ? -19.002 37.472 36.265 1.00 22.85 147 MET A CA 1
ATOM 1069 C C . MET A 1 148 ? -19.406 36.361 37.282 1.00 23.95 147 MET A C 1
ATOM 1070 O O . MET A 1 148 ? -20.588 36.222 37.691 1.00 23.10 147 MET A O 1
ATOM 1075 N N . HIS A 1 149 ? -18.398 35.609 37.706 1.00 22.85 148 HIS A N 1
ATOM 1076 C CA . HIS A 1 149 ? -18.570 34.495 38.601 1.00 23.70 148 HIS A CA 1
ATOM 1077 C C . HIS A 1 149 ? -17.683 34.632 39.834 1.00 23.45 148 HIS A C 1
ATOM 1078 O O . HIS A 1 149 ? -16.787 35.506 39.886 1.00 23.34 148 HIS A O 1
ATOM 1085 N N . THR A 1 150 ? -17.932 33.746 40.802 1.00 23.47 149 THR A N 1
ATOM 1086 C CA . THR A 1 150 ? -17.057 33.495 41.938 1.00 23.61 149 THR A CA 1
ATOM 1087 C C . THR A 1 150 ? -17.210 32.003 42.220 1.00 24.21 149 THR A C 1
ATOM 1088 O O . THR A 1 150 ? -17.976 31.324 41.522 1.00 24.70 149 THR A O 1
ATOM 1092 N N . ALA A 1 151 ? -16.520 31.497 43.246 1.00 23.59 150 ALA A N 1
ATOM 1093 C CA . ALA A 1 151 ? -16.638 30.069 43.588 1.00 24.11 150 ALA A CA 1
ATOM 1094 C C . ALA A 1 151 ? -17.849 29.738 44.468 1.00 24.36 150 ALA A C 1
ATOM 1095 O O . ALA A 1 151 ? -18.032 28.578 44.851 1.00 24.31 150 ALA A O 1
ATOM 1097 N N . GLY A 1 152 ? -18.669 30.758 44.772 1.00 23.75 151 GLY A N 1
ATOM 1098 C CA . GLY A 1 152 ? -19.916 30.593 45.516 1.00 24.35 151 GLY A CA 1
ATOM 1099 C C . GLY A 1 152 ? -19.665 29.986 46.889 1.00 24.92 151 GLY A C 1
ATOM 1100 O O . GLY A 1 152 ? -18.809 30.476 47.651 1.00 25.47 151 GLY A O 1
ATOM 1101 N N . HIS A 1 153 ? -20.386 28.904 47.183 1.00 24.30 152 HIS A N 1
ATOM 1102 C CA . HIS A 1 153 ? -20.155 28.103 48.375 1.00 25.47 152 HIS A CA 1
ATOM 1103 C C . HIS A 1 153 ? -19.132 26.976 48.240 1.00 25.63 152 HIS A C 1
ATOM 1104 O O . HIS A 1 153 ? -18.813 26.330 49.236 1.00 26.75 152 HIS A O 1
ATOM 1111 N N . SER A 1 154 ? -18.616 26.758 47.033 1.00 26.06 153 SER A N 1
ATOM 1112 C CA . SER A 1 154 ? -17.718 25.637 46.717 1.00 27.51 153 SER A CA 1
ATOM 1113 C C . SER A 1 154 ? -16.226 25.809 47.135 1.00 27.79 153 SER A C 1
ATOM 1114 O O . SER A 1 154 ? -15.563 24.855 47.584 1.00 27.96 153 SER A O 1
ATOM 1117 N N . TYR A 1 155 ? -15.721 27.016 46.983 1.00 27.35 154 TYR A N 1
ATOM 1118 C CA . TYR A 1 155 ? -14.318 27.325 47.178 1.00 28.01 154 TYR A CA 1
ATOM 1119 C C . TYR A 1 155 ? -14.198 28.799 47.496 1.00 26.38 154 TYR A C 1
ATOM 1120 O O . TYR A 1 155 ? -15.164 29.538 47.425 1.00 25.05 154 TYR A O 1
ATOM 1129 N N . ASP A 1 156 ? -12.998 29.211 47.854 1.00 24.79 155 ASP A N 1
ATOM 1130 C CA . ASP A 1 156 ? -12.642 30.582 47.630 1.00 24.70 155 ASP A CA 1
ATOM 1131 C C . ASP A 1 156 ? -11.816 30.609 46.352 1.00 24.47 155 ASP A C 1
ATOM 1132 O O . ASP A 1 156 ? -11.266 29.579 45.912 1.00 24.99 155 ASP A O 1
ATOM 1137 N N . SER A 1 157 ? -11.728 31.779 45.749 1.00 25.18 156 SER A N 1
ATOM 1138 C CA . SER A 1 157 ? -10.902 31.941 44.582 1.00 24.75 156 SER A CA 1
ATOM 1139 C C . SER A 1 157 ? -10.165 33.260 44.735 1.00 25.76 156 SER A C 1
ATOM 1140 O O . SER A 1 157 ? -10.687 34.217 45.321 1.00 26.00 156 SER A O 1
ATOM 1143 N N . THR A 1 158 ? -8.920 33.301 44.272 1.00 25.38 157 THR A N 1
ATOM 1144 C CA . THR A 1 158 ? -8.210 34.572 44.274 1.00 25.71 157 THR A CA 1
ATOM 1145 C C . THR A 1 158 ? -8.725 35.440 43.124 1.00 25.87 157 THR A C 1
ATOM 1146 O O . THR A 1 158 ? -8.937 34.925 42.010 1.00 25.86 157 THR A O 1
ATOM 1150 N N . PRO A 1 159 ? -9.010 36.734 43.399 1.00 26.10 158 PRO A N 1
ATOM 1151 C CA . PRO A 1 159 ? -9.583 37.550 42.312 1.00 26.07 158 PRO A CA 1
ATOM 1152 C C . PRO A 1 159 ? -8.806 37.523 40.980 1.00 26.77 158 PRO A C 1
ATOM 1153 O O . PRO A 1 159 ? -7.613 37.859 40.910 1.00 26.83 158 PRO A O 1
ATOM 1157 N N . SER A 1 160 ? -9.533 37.212 39.921 1.00 26.05 159 SER A N 1
ATOM 1158 C CA . SER A 1 160 ? -8.944 36.844 38.650 1.00 26.62 159 SER A CA 1
ATOM 1159 C C . SER A 1 160 ? -9.992 36.898 37.559 1.00 26.81 159 SER A C 1
ATOM 1160 O O . SER A 1 160 ? -11.216 36.862 37.858 1.00 26.28 159 SER A O 1
ATOM 1163 N N . THR A 1 161 ? -9.519 36.979 36.307 1.00 26.36 160 THR A N 1
ATOM 1164 C CA . THR A 1 161 ? -10.347 36.764 35.126 1.00 26.37 160 THR A CA 1
ATOM 1165 C C . THR A 1 161 ? -9.953 35.397 34.638 1.00 27.15 160 THR A C 1
ATOM 1166 O O . THR A 1 161 ? -8.956 34.825 35.093 1.00 27.03 160 THR A O 1
ATOM 1170 N N . ASN A 1 162 ? -10.728 34.865 33.705 1.00 27.56 161 ASN A N 1
ATOM 1171 C CA . ASN A 1 162 ? -10.394 33.575 33.101 1.00 28.58 161 ASN A CA 1
ATOM 1172 C C . ASN A 1 162 ? -10.895 33.511 31.674 1.00 29.02 161 ASN A C 1
ATOM 1173 O O . ASN A 1 162 ? -11.714 34.327 31.253 1.00 28.18 161 ASN A O 1
ATOM 1178 N N . MET A 1 163 ? -10.350 32.558 30.933 1.00 30.15 162 MET A N 1
ATOM 1179 C CA . MET A 1 163 ? -10.652 32.351 29.521 1.00 31.92 162 MET A CA 1
ATOM 1180 C C . MET A 1 163 ? -10.121 30.954 29.192 1.00 34.64 162 MET A C 1
ATOM 1181 O O . MET A 1 163 ? -9.195 30.466 29.857 1.00 35.26 162 MET A O 1
ATOM 1186 N N . HIS A 1 164 ? -10.706 30.308 28.192 1.00 37.38 163 HIS A N 1
ATOM 1187 C CA . HIS A 1 164 ? -10.118 29.069 27.655 1.00 40.48 163 HIS A CA 1
ATOM 1188 C C . HIS A 1 164 ? -8.948 29.391 26.741 1.00 41.70 163 HIS A C 1
ATOM 1189 O O . HIS A 1 164 ? -8.759 30.547 26.324 1.00 41.54 163 HIS A O 1
ATOM 1196 N N . TYR A 1 165 ? -8.144 28.375 26.447 1.00 43.86 164 TYR A N 1
ATOM 1197 C CA . TYR A 1 165 ? -7.127 28.531 25.432 1.00 45.56 164 TYR A CA 1
ATOM 1198 C C . TYR A 1 165 ? -7.885 28.427 24.112 1.00 46.40 164 TYR A C 1
ATOM 1199 O O . TYR A 1 165 ? -8.698 27.514 23.908 1.00 47.74 164 TYR A O 1
ATOM 1208 N N . LEU A 1 166 ? -7.669 29.402 23.245 1.00 46.29 165 LEU A N 1
ATOM 1209 C CA . LEU A 1 166 ? -8.326 29.417 21.966 1.00 46.45 165 LEU A CA 1
ATOM 1210 C C . LEU A 1 166 ? -7.299 28.964 20.936 1.00 47.03 165 LEU A C 1
ATOM 1211 O O . LEU A 1 166 ? -6.198 29.513 20.883 1.00 46.81 165 LEU A O 1
ATOM 1216 N N . ALA A 1 167 ? -7.656 27.943 20.148 1.00 47.71 166 ALA A N 1
ATOM 1217 C CA . ALA A 1 167 ? -6.772 27.417 19.109 1.00 48.46 166 ALA A CA 1
ATOM 1218 C C . ALA A 1 167 ? -6.415 28.522 18.138 1.00 48.45 166 ALA A C 1
ATOM 1219 O O . ALA A 1 167 ? -5.292 28.556 17.619 1.00 49.06 166 ALA A O 1
ATOM 1221 N N . ASP A 1 168 ? -7.371 29.432 17.933 1.00 47.40 167 ASP A N 1
ATOM 1222 C CA . ASP A 1 168 ? -7.248 30.571 17.035 1.00 46.77 167 ASP A CA 1
ATOM 1223 C C . ASP A 1 168 ? -6.400 31.685 17.671 1.00 46.38 167 ASP A C 1
ATOM 1224 O O . ASP A 1 168 ? -6.827 32.315 18.623 1.00 45.86 167 ASP A O 1
ATOM 1229 N N . PRO A 1 169 ? -5.180 31.905 17.151 1.00 46.11 168 PRO A N 1
ATOM 1230 C CA . PRO A 1 169 ? -4.208 32.844 17.731 1.00 45.35 168 PRO A CA 1
ATOM 1231 C C . PRO A 1 169 ? -4.554 34.319 17.713 1.00 43.93 168 PRO A C 1
ATOM 1232 O O . PRO A 1 169 ? -4.114 35.026 18.611 1.00 43.74 168 PRO A O 1
ATOM 1236 N N . ALA A 1 170 ? -5.306 34.797 16.716 1.00 42.24 169 ALA A N 1
ATOM 1237 C CA . ALA A 1 170 ? -5.692 36.211 16.667 1.00 39.57 169 ALA A CA 1
ATOM 1238 C C . ALA A 1 170 ? -6.796 36.514 17.689 1.00 39.03 169 ALA A C 1
ATOM 1239 O O . ALA A 1 170 ? -6.852 37.617 18.275 1.00 37.82 169 ALA A O 1
ATOM 1241 N N . LEU A 1 171 ? -7.675 35.531 17.871 1.00 37.61 170 LEU A N 1
ATOM 1242 C CA . LEU A 1 171 ? -8.717 35.614 18.849 1.00 37.11 170 LEU A CA 1
ATOM 1243 C C . LEU A 1 171 ? -8.080 35.531 20.246 1.00 36.80 170 LEU A C 1
ATOM 1244 O O . LEU A 1 171 ? -8.518 36.207 21.170 1.00 35.86 170 LEU A O 1
ATOM 1249 N N . ARG A 1 172 ? -7.030 34.728 20.366 1.00 37.44 171 ARG A N 1
ATOM 1250 C CA . ARG A 1 172 ? -6.348 34.511 21.630 1.00 37.83 171 ARG A CA 1
ATOM 1251 C C . ARG A 1 172 ? -5.708 35.808 22.080 1.00 37.76 171 ARG A C 1
ATOM 1252 O O . ARG A 1 172 ? -5.841 36.209 23.242 1.00 37.42 171 ARG A O 1
ATOM 1260 N N . ALA A 1 173 ? -5.051 36.483 21.136 1.00 37.36 172 ALA A N 1
ATOM 1261 C CA . ALA A 1 173 ? -4.459 37.795 21.388 1.00 37.15 172 ALA A CA 1
ATOM 1262 C C . ALA A 1 173 ? -5.526 38.795 21.779 1.00 36.85 172 ALA A C 1
ATOM 1263 O O . ALA A 1 173 ? -5.333 39.627 22.681 1.00 37.33 172 ALA A O 1
ATOM 1265 N N . ARG A 1 174 ? -6.645 38.747 21.066 1.00 36.01 173 ARG A N 1
ATOM 1266 C CA . ARG A 1 174 ? -7.718 39.683 21.310 1.00 35.73 173 ARG A CA 1
ATOM 1267 C C . ARG A 1 174 ? -8.350 39.471 22.689 1.00 34.36 173 ARG A C 1
ATOM 1268 O O . ARG A 1 174 ? -8.682 40.429 23.375 1.00 34.04 173 ARG A O 1
ATOM 1276 N N . THR A 1 175 ? -8.523 38.209 23.072 1.00 32.90 174 THR A N 1
ATOM 1277 C CA . THR A 1 175 ? -9.071 37.865 24.386 1.00 31.99 174 THR A CA 1
ATOM 1278 C C . THR A 1 175 ? -8.047 38.148 25.501 1.00 31.38 174 THR A C 1
ATOM 1279 O O . THR A 1 175 ? -8.387 38.788 26.499 1.00 30.92 174 THR A O 1
ATOM 1283 N N . LEU A 1 176 ? -6.789 37.759 25.289 1.00 30.79 175 LEU A N 1
ATOM 1284 C CA . LEU A 1 176 ? -5.706 38.105 26.242 1.00 30.36 175 LEU A CA 1
ATOM 1285 C C . LEU A 1 176 ? -5.626 39.597 26.541 1.00 29.34 175 LEU A C 1
ATOM 1286 O O . LEU A 1 176 ? -5.459 40.020 27.695 1.00 28.85 175 LEU A O 1
ATOM 1291 N N . ALA A 1 177 ? -5.813 40.390 25.506 1.00 28.29 176 ALA A N 1
ATOM 1292 C CA . ALA A 1 177 ? -5.758 41.837 25.634 1.00 27.96 176 ALA A CA 1
ATOM 1293 C C . ALA A 1 177 ? -6.922 42.384 26.435 1.00 27.48 176 ALA A C 1
ATOM 1294 O O . ALA A 1 177 ? -6.780 43.382 27.142 1.00 28.19 176 ALA A O 1
ATOM 1296 N N . ALA A 1 178 ? -8.096 41.770 26.297 1.00 27.83 177 ALA A N 1
ATOM 1297 C CA . ALA A 1 178 ? -9.257 42.247 27.042 1.00 27.45 177 ALA A CA 1
ATOM 1298 C C . ALA A 1 178 ? -9.079 41.888 28.517 1.00 26.44 177 ALA A C 1
ATOM 1299 O O . ALA A 1 178 ? -9.406 42.684 29.399 1.00 26.07 177 ALA A O 1
ATOM 1301 N N . ALA A 1 179 ? -8.555 40.683 28.774 1.00 26.82 178 ALA A N 1
ATOM 1302 C CA . ALA A 1 179 ? -8.213 40.267 30.135 1.00 26.73 178 ALA A CA 1
ATOM 1303 C C . ALA A 1 179 ? -7.244 41.268 30.784 1.00 27.99 178 ALA A C 1
ATOM 1304 O O . ALA A 1 179 ? -7.477 41.698 31.914 1.00 27.88 178 ALA A O 1
ATOM 1306 N N . GLU A 1 180 ? -6.199 41.684 30.041 1.00 28.57 179 GLU A N 1
ATOM 1307 C CA . GLU A 1 180 ? -5.204 42.628 30.531 1.00 29.71 179 GLU A CA 1
ATOM 1308 C C . GLU A 1 180 ? -5.868 43.960 30.908 1.00 28.18 179 GLU A C 1
ATOM 1309 O O . GLU A 1 180 ? -5.603 44.502 31.989 1.00 27.43 179 GLU A O 1
ATOM 1315 N N . ALA A 1 181 ? -6.728 44.474 30.030 1.00 27.66 180 ALA A N 1
ATOM 1316 C CA . ALA A 1 181 ? -7.483 45.700 30.319 1.00 27.22 180 ALA A CA 1
ATOM 1317 C C . ALA A 1 181 ? -8.377 45.571 31.571 1.00 27.83 180 ALA A C 1
ATOM 1318 O O . ALA A 1 181 ? -8.383 46.461 32.441 1.00 27.25 180 ALA A O 1
ATOM 1320 N N . PHE A 1 182 ? -9.105 44.454 31.685 1.00 27.15 181 PHE A N 1
ATOM 1321 C CA . PHE A 1 182 ? -9.964 44.234 32.876 1.00 27.16 181 PHE A CA 1
ATOM 1322 C C . PHE A 1 182 ? -9.091 44.477 34.129 1.00 26.63 181 PHE A C 1
ATOM 1323 O O . PHE A 1 182 ? -9.505 45.160 35.042 1.00 27.13 181 PHE A O 1
ATOM 1331 N N . GLY A 1 183 ? -7.876 43.929 34.143 1.00 27.84 182 GLY A N 1
ATOM 1332 C CA . GLY A 1 183 ? -6.881 44.289 35.171 1.00 28.20 182 GLY A CA 1
ATOM 1333 C C . GLY A 1 183 ? -7.070 43.678 36.542 1.00 28.62 182 GLY A C 1
ATOM 1334 O O . GLY A 1 183 ? -6.884 44.364 37.567 1.00 29.61 182 GLY A O 1
ATOM 1335 N N . ALA A 1 184 ? -7.429 42.392 36.579 1.00 28.40 183 ALA A N 1
ATOM 1336 C CA . ALA A 1 184 ? -7.437 41.648 37.839 1.00 27.64 183 ALA A CA 1
ATOM 1337 C C . ALA A 1 184 ? -5.994 41.188 38.102 1.00 27.77 183 ALA A C 1
ATOM 1338 O O . ALA A 1 184 ? -5.195 41.101 37.168 1.00 28.42 183 ALA A O 1
ATOM 1340 N N . PRO A 1 185 ? -5.645 40.897 39.358 1.00 28.16 184 PRO A N 1
ATOM 1341 C CA . PRO A 1 185 ? -4.232 40.506 39.562 1.00 28.43 184 PRO A CA 1
ATOM 1342 C C . PRO A 1 185 ? -3.792 39.355 38.686 1.00 28.78 184 PRO A C 1
ATOM 1343 O O . PRO A 1 185 ? -2.635 39.353 38.265 1.00 29.10 184 PRO A O 1
ATOM 1347 N N . HIS A 1 186 ? -4.683 38.374 38.448 1.00 26.99 185 HIS A N 1
ATOM 1348 C CA . HIS A 1 186 ? -4.366 37.234 37.605 1.00 26.36 185 HIS A CA 1
ATOM 1349 C C . HIS A 1 186 ? -5.425 36.968 36.557 1.00 26.46 185 HIS A C 1
ATOM 1350 O O . HIS A 1 186 ? -6.601 37.189 36.793 1.00 25.30 185 HIS A O 1
ATOM 1357 N N . ASN A 1 187 ? -4.976 36.505 35.392 1.00 26.86 186 ASN A N 1
ATOM 1358 C CA . ASN A 1 187 ? -5.848 36.026 34.342 1.00 27.24 186 ASN A CA 1
ATOM 1359 C C . ASN A 1 187 ? -5.473 34.607 34.149 1.00 28.49 186 ASN A C 1
ATOM 1360 O O . ASN A 1 187 ? -4.280 34.321 33.984 1.00 30.10 186 ASN A O 1
ATOM 1365 N N . VAL A 1 188 ? -6.461 33.713 34.225 1.00 28.22 187 VAL A N 1
ATOM 1366 C CA . VAL A 1 188 ? -6.232 32.282 34.139 1.00 29.12 187 VAL A CA 1
ATOM 1367 C C . VAL A 1 188 ? -6.796 31.662 32.842 1.00 30.71 187 VAL A C 1
ATOM 1368 O O . VAL A 1 188 ? -7.994 31.732 32.578 1.00 28.99 187 VAL A O 1
ATOM 1372 N N . VAL A 1 189 ? -5.906 31.071 32.041 1.00 32.89 188 VAL A N 1
ATOM 1373 C CA . VAL A 1 189 ? -6.260 30.318 30.824 1.00 34.52 188 VAL A CA 1
ATOM 1374 C C . VAL A 1 189 ? -6.360 28.847 31.207 1.00 37.15 188 VAL A C 1
ATOM 1375 O O . VAL A 1 189 ? -5.412 28.298 31.800 1.00 37.67 188 VAL A O 1
ATOM 1379 N N . PHE A 1 190 ? -7.497 28.200 30.898 1.00 39.32 189 PHE A N 1
ATOM 1380 C CA . PHE A 1 190 ? -7.798 26.867 31.461 1.00 41.68 189 PHE A CA 1
ATOM 1381 C C . PHE A 1 190 ? -8.700 25.959 30.620 1.00 42.94 189 PHE A C 1
ATOM 1382 O O . PHE A 1 190 ? -9.215 26.366 29.568 1.00 44.74 189 PHE A O 1
ATOM 1390 N N . GLY A 1 196 ? -18.895 22.169 28.451 1.00 43.00 195 GLY A N 1
ATOM 1391 C CA . GLY A 1 196 ? -19.351 22.420 27.088 1.00 42.54 195 GLY A CA 1
ATOM 1392 C C . GLY A 1 196 ? -20.741 23.039 27.099 1.00 41.88 195 GLY A C 1
ATOM 1393 O O . GLY A 1 196 ? -21.325 23.359 26.045 1.00 42.00 195 GLY A O 1
ATOM 1394 N N . SER A 1 197 ? -21.275 23.207 28.300 1.00 40.82 196 SER A N 1
ATOM 1395 C CA . SER A 1 197 ? -22.670 23.594 28.458 1.00 40.13 196 SER A CA 1
ATOM 1396 C C . SER A 1 197 ? -22.771 24.827 29.333 1.00 38.86 196 SER A C 1
ATOM 1397 O O . SER A 1 197 ? -23.856 25.154 29.878 1.00 38.80 196 SER A O 1
ATOM 1400 N N . THR A 1 198 ? -21.637 25.511 29.483 1.00 36.94 197 THR A N 1
ATOM 1401 C CA . THR A 1 198 ? -21.626 26.771 30.211 1.00 35.36 197 THR A CA 1
ATOM 1402 C C . THR A 1 198 ? -22.070 27.915 29.307 1.00 33.75 197 THR A C 1
ATOM 1403 O O . THR A 1 198 ? -22.067 27.802 28.070 1.00 32.65 197 THR A O 1
ATOM 1407 N N . PHE A 1 199 ? -22.407 29.038 29.918 1.00 32.86 198 PHE A N 1
ATOM 1408 C CA . PHE A 1 199 ? -22.649 30.247 29.114 1.00 33.09 198 PHE A CA 1
ATOM 1409 C C . PHE A 1 199 ? -21.420 30.675 28.309 1.00 33.59 198 PHE A C 1
ATOM 1410 O O . PHE A 1 199 ? -21.541 31.064 27.152 1.00 33.42 198 PHE A O 1
ATOM 1418 N N . THR A 1 200 ? -20.239 30.623 28.917 1.00 34.02 199 THR A N 1
ATOM 1419 C CA . THR A 1 200 ? -19.015 31.027 28.200 1.00 34.45 199 THR A CA 1
ATOM 1420 C C . THR A 1 200 ? -18.813 30.189 26.933 1.00 34.79 199 THR A C 1
ATOM 1421 O O . THR A 1 200 ? -18.436 30.724 25.891 1.00 35.38 199 THR A O 1
ATOM 1425 N N . SER A 1 201 ? -19.121 28.889 26.994 1.00 35.25 200 SER A N 1
ATOM 1426 C CA . SER A 1 201 ? -18.958 28.025 25.816 1.00 35.41 200 SER A CA 1
ATOM 1427 C C . SER A 1 201 ? -19.895 28.455 24.682 1.00 34.74 200 SER A C 1
ATOM 1428 O O . SER A 1 201 ? -19.569 28.278 23.508 1.00 35.32 200 SER A O 1
ATOM 1431 N N . CYS A 1 202 ? -21.035 29.050 25.038 1.00 33.53 201 CYS A N 1
ATOM 1432 C CA . CYS A 1 202 ? -21.936 29.656 24.058 1.00 33.01 201 CYS A CA 1
ATOM 1433 C C . CYS A 1 202 ? -21.310 30.874 23.410 1.00 32.63 201 CYS A C 1
ATOM 1434 O O . CYS A 1 202 ? -21.336 31.001 22.193 1.00 32.68 201 CYS A O 1
ATOM 1437 N N . VAL A 1 203 ? -20.770 31.772 24.230 1.00 32.16 202 VAL A N 1
ATOM 1438 C CA . VAL A 1 203 ? -20.094 32.971 23.746 1.00 31.79 202 VAL A CA 1
ATOM 1439 C C . VAL A 1 203 ? -18.975 32.567 22.774 1.00 32.58 202 VAL A C 1
ATOM 1440 O O . VAL A 1 203 ? -18.825 33.162 21.694 1.00 32.14 202 VAL A O 1
ATOM 1444 N N . GLU A 1 204 ? -18.218 31.541 23.174 1.00 32.76 203 GLU A N 1
ATOM 1445 C CA . GLU A 1 204 ? -17.105 31.024 22.391 1.00 33.79 203 GLU A CA 1
ATOM 1446 C C . GLU A 1 204 ? -17.589 30.401 21.091 1.00 33.93 203 GLU A C 1
ATOM 1447 O O . GLU A 1 204 ? -17.055 30.715 20.029 1.00 35.04 203 GLU A O 1
ATOM 1453 N N . ARG A 1 205 ? -18.622 29.573 21.160 1.00 34.10 204 ARG A N 1
ATOM 1454 C CA . ARG A 1 205 ? -19.174 28.954 19.952 1.00 34.20 204 ARG A CA 1
ATOM 1455 C C . ARG A 1 205 ? -19.596 29.997 18.908 1.00 34.30 204 ARG A C 1
ATOM 1456 O O . ARG A 1 205 ? -19.400 29.793 17.709 1.00 34.96 204 ARG A O 1
ATOM 1458 N N . ARG A 1 206 ? -20.157 31.112 19.366 1.00 33.47 205 ARG A N 1
ATOM 1459 C CA . ARG A 1 206 ? -20.544 32.213 18.495 1.00 32.63 205 ARG A CA 1
ATOM 1460 C C . ARG A 1 206 ? -19.371 33.123 18.082 1.00 32.69 205 ARG A C 1
ATOM 1461 O O . ARG A 1 206 ? -19.557 34.112 17.363 1.00 32.37 205 ARG A O 1
ATOM 1469 N N . GLY A 1 207 ? -18.160 32.801 18.538 1.00 32.64 206 GLY A N 1
ATOM 1470 C CA . GLY A 1 207 ? -16.972 33.564 18.140 1.00 31.90 206 GLY A CA 1
ATOM 1471 C C . GLY A 1 207 ? -16.914 34.996 18.649 1.00 31.18 206 GLY A C 1
ATOM 1472 O O . GLY A 1 207 ? -16.297 35.863 18.029 1.00 31.81 206 GLY A O 1
ATOM 1473 N N . ILE A 1 208 ? -17.578 35.240 19.775 1.00 30.37 207 ILE A N 1
ATOM 1474 C CA . ILE A 1 208 ? -17.580 36.529 20.490 1.00 28.43 207 ILE A CA 1
ATOM 1475 C C . ILE A 1 208 ? -16.454 36.471 21.531 1.00 28.11 207 ILE A C 1
ATOM 1476 O O . ILE A 1 208 ? -16.206 35.411 22.103 1.00 28.02 207 ILE A O 1
ATOM 1481 N N . VAL A 1 209 ? -15.751 37.577 21.759 1.00 27.30 208 VAL A N 1
ATOM 1482 C CA . VAL A 1 209 ? -14.724 37.622 22.818 1.00 28.08 208 VAL A CA 1
ATOM 1483 C C . VAL A 1 209 ? -15.372 37.349 24.190 1.00 27.51 208 VAL A C 1
ATOM 1484 O O . VAL A 1 209 ? -16.328 37.997 24.562 1.00 27.77 208 VAL A O 1
ATOM 1488 N N . SER A 1 210 ? -14.868 36.357 24.904 1.00 27.65 209 SER A N 1
ATOM 1489 C CA . SER A 1 210 ? -15.485 35.915 26.144 1.00 27.48 209 SER A CA 1
ATOM 1490 C C . SER A 1 210 ? -14.461 35.959 27.294 1.00 27.32 209 SER A C 1
ATOM 1491 O O . SER A 1 210 ? -13.380 35.334 27.213 1.00 26.88 209 SER A O 1
ATOM 1494 N N . LEU A 1 211 ? -14.802 36.706 28.346 1.00 26.59 210 LEU A N 1
ATOM 1495 C CA . LEU A 1 211 ? -14.084 36.688 29.622 1.00 26.69 210 LEU A CA 1
ATOM 1496 C C . LEU A 1 211 ? -14.970 36.112 30.719 1.00 26.00 210 LEU A C 1
ATOM 1497 O O . LEU A 1 211 ? -16.169 36.385 30.764 1.00 26.00 210 LEU A O 1
ATOM 1502 N N . GLY A 1 212 ? -14.376 35.335 31.612 1.00 25.41 211 GLY A N 1
ATOM 1503 C CA . GLY A 1 212 ? -15.034 34.946 32.855 1.00 25.62 211 GLY A CA 1
ATOM 1504 C C . GLY A 1 212 ? -14.331 35.714 33.960 1.00 25.98 211 GLY A C 1
ATOM 1505 O O . GLY A 1 212 ? -13.262 36.299 33.708 1.00 24.19 211 GLY A O 1
ATOM 1506 N N . THR A 1 213 ? -14.929 35.705 35.164 1.00 25.91 212 THR A N 1
ATOM 1507 C CA . THR A 1 213 ? -14.239 36.102 36.405 1.00 26.17 212 THR A CA 1
ATOM 1508 C C . THR A 1 213 ? -14.376 35.068 37.515 1.00 26.54 212 THR A C 1
ATOM 1509 O O . THR A 1 213 ? -15.299 34.240 37.496 1.00 25.78 212 THR A O 1
ATOM 1513 N N . GLU A 1 214 ? -13.383 35.048 38.420 1.00 26.22 213 GLU A N 1
ATOM 1514 C CA . GLU A 1 214 ? -13.509 34.407 39.702 1.00 26.04 213 GLU A CA 1
ATOM 1515 C C . GLU A 1 214 ? -13.094 35.452 40.740 1.00 26.14 213 GLU A C 1
ATOM 1516 O O . GLU A 1 214 ? -11.904 35.761 40.907 1.00 27.12 213 GLU A O 1
ATOM 1522 N N . LEU A 1 215 ? -14.091 36.010 41.404 1.00 25.28 214 LEU A N 1
ATOM 1523 C CA . LEU A 1 215 ? -13.919 37.152 42.288 1.00 25.50 214 LEU A CA 1
ATOM 1524 C C . LEU A 1 215 ? -14.249 36.843 43.741 1.00 25.29 214 LEU A C 1
ATOM 1525 O O . LEU A 1 215 ? -14.656 37.719 44.470 1.00 25.87 214 LEU A O 1
ATOM 1530 N N . GLY A 1 216 ? -14.063 35.596 44.166 1.00 25.02 215 GLY A N 1
ATOM 1531 C CA . GLY A 1 216 ? -14.245 35.254 45.564 1.00 23.54 215 GLY A CA 1
ATOM 1532 C C . GLY A 1 216 ? -14.980 33.952 45.783 1.00 23.54 215 GLY A C 1
ATOM 1533 O O . GLY A 1 216 ? -14.781 32.965 45.046 1.00 22.52 215 GLY A O 1
ATOM 1534 N N . GLY A 1 217 ? -15.818 33.929 46.816 1.00 22.73 216 GLY A N 1
ATOM 1535 C CA . GLY A 1 217 ? -16.414 32.666 47.240 1.00 23.36 216 GLY A CA 1
ATOM 1536 C C . GLY A 1 217 ? -16.592 32.607 48.746 1.00 23.91 216 GLY A C 1
ATOM 1537 O O . GLY A 1 217 ? -16.899 33.618 49.358 1.00 24.12 216 GLY A O 1
ATOM 1538 N N . TRP A 1 218 ? -16.447 31.411 49.315 1.00 24.12 217 TRP A N 1
ATOM 1539 C CA . TRP A 1 218 ? -16.617 31.157 50.752 1.00 23.98 217 TRP A CA 1
ATOM 1540 C C . TRP A 1 218 ? -18.015 31.590 51.287 1.00 24.97 217 TRP A C 1
ATOM 1541 O O . TRP A 1 218 ? -18.162 31.957 52.482 1.00 25.06 217 TRP A O 1
ATOM 1552 N N . GLY A 1 219 ? -19.013 31.580 50.407 1.00 24.41 218 GLY A N 1
ATOM 1553 C CA . GLY A 1 219 ? -20.388 31.931 50.794 1.00 24.58 218 GLY A CA 1
ATOM 1554 C C . GLY A 1 219 ? -20.586 33.413 51.104 1.00 24.71 218 GLY A C 1
ATOM 1555 O O . GLY A 1 219 ? -21.704 33.826 51.444 1.00 24.55 218 GLY A O 1
ATOM 1556 N N . ARG A 1 220 ? -19.502 34.203 50.976 1.00 23.69 219 ARG A N 1
ATOM 1557 C CA . ARG A 1 220 ? -19.464 35.581 51.445 1.00 23.95 219 ARG A CA 1
ATOM 1558 C C . ARG A 1 220 ? -19.193 36.595 50.327 1.00 24.15 219 ARG A C 1
ATOM 1559 O O . ARG A 1 220 ? -18.916 36.205 49.177 1.00 23.32 219 ARG A O 1
ATOM 1567 N N . VAL A 1 221 ? -19.232 37.891 50.686 1.00 24.25 220 VAL A N 1
ATOM 1568 C CA . VAL A 1 221 ? -18.923 38.979 49.778 1.00 23.80 220 VAL A CA 1
ATOM 1569 C C . VAL A 1 221 ? -17.457 39.405 50.004 1.00 25.52 220 VAL A C 1
ATOM 1570 O O . VAL A 1 221 ? -17.052 39.741 51.140 1.00 24.68 220 VAL A O 1
ATOM 1574 N N . ASN A 1 222 ? -16.667 39.353 48.927 1.00 25.50 221 ASN A N 1
ATOM 1575 C CA . ASN A 1 222 ? -15.215 39.621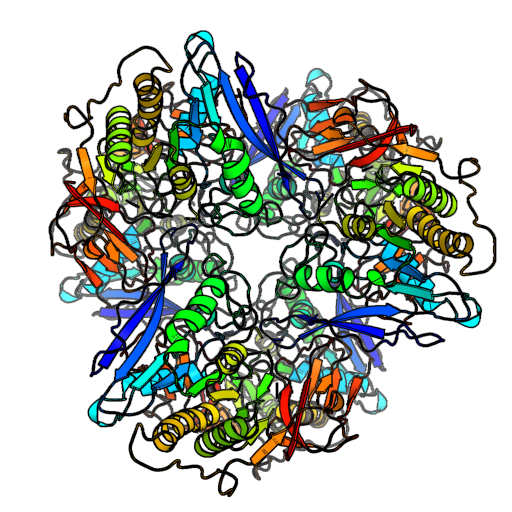 49.000 1.00 26.29 221 ASN A CA 1
ATOM 1576 C C . ASN A 1 222 ? -15.030 41.104 48.645 1.00 26.21 221 ASN A C 1
ATOM 1577 O O . ASN A 1 222 ? -15.361 41.535 47.532 1.00 25.04 221 ASN A O 1
ATOM 1582 N N . ILE A 1 223 ? -14.564 41.883 49.617 1.00 26.91 222 ILE A N 1
ATOM 1583 C CA . ILE A 1 223 ? -14.430 43.332 49.452 1.00 26.94 222 ILE A CA 1
ATOM 1584 C C . ILE A 1 223 ? -13.499 43.689 48.275 1.00 27.05 222 ILE A C 1
ATOM 1585 O O . ILE A 1 223 ? -13.797 44.601 47.492 1.00 27.60 222 ILE A O 1
ATOM 1590 N N . GLU A 1 224 ? -12.371 42.977 48.168 1.00 27.31 223 GLU A N 1
ATOM 1591 C CA . GLU A 1 224 ? -11.408 43.210 47.086 1.00 27.42 223 GLU A CA 1
ATOM 1592 C C . GLU A 1 224 ? -11.995 42.773 45.756 1.00 27.07 223 GLU A C 1
ATOM 1593 O O . GLU A 1 224 ? -11.746 43.414 44.732 1.00 27.25 223 GLU A O 1
ATOM 1599 N N . GLY A 1 225 ? -12.768 41.673 45.788 1.00 26.30 224 GLY A N 1
ATOM 1600 C CA . GLY A 1 225 ? -13.460 41.152 44.642 1.00 24.82 224 GLY A CA 1
ATOM 1601 C C . GLY A 1 225 ? -14.462 42.131 44.077 1.00 24.78 224 GLY A C 1
ATOM 1602 O O . GLY A 1 225 ? -14.592 42.250 42.874 1.00 25.35 224 GLY A O 1
ATOM 1603 N N . VAL A 1 226 ? -15.191 42.832 44.945 1.00 24.91 225 VAL A N 1
ATOM 1604 C CA . VAL A 1 226 ? -16.144 43.848 44.508 1.00 23.56 225 VAL A CA 1
ATOM 1605 C C . VAL A 1 226 ? -15.369 45.020 43.862 1.00 24.59 225 VAL A C 1
ATOM 1606 O O . VAL A 1 226 ? -15.788 45.527 42.822 1.00 24.76 225 VAL A O 1
ATOM 1610 N N . ARG A 1 227 ? -14.255 45.436 44.475 1.00 24.16 226 ARG A N 1
ATOM 1611 C CA . ARG A 1 227 ? -13.448 46.540 43.964 1.00 25.17 226 ARG A CA 1
ATOM 1612 C C . ARG A 1 227 ? -12.852 46.180 42.588 1.00 23.88 226 ARG A C 1
ATOM 1613 O O . ARG A 1 227 ? -12.941 46.941 41.682 1.00 23.74 226 ARG A O 1
ATOM 1621 N N . ILE A 1 228 ? -12.274 44.996 42.461 1.00 24.38 227 ILE A N 1
ATOM 1622 C CA A ILE A 1 228 ? -11.634 44.573 41.211 0.50 24.63 227 ILE A CA 1
ATOM 1623 C CA B ILE A 1 228 ? -11.637 44.571 41.213 0.50 24.47 227 ILE A CA 1
ATOM 1624 C C . ILE A 1 228 ? -12.671 44.394 40.099 1.00 24.96 227 ILE A C 1
ATOM 1625 O O . ILE A 1 228 ? -12.449 44.799 38.950 1.00 26.32 227 ILE A O 1
ATOM 1634 N N . GLY A 1 229 ? -13.825 43.837 40.450 1.00 24.93 228 GLY A N 1
ATOM 1635 C CA . GLY A 1 229 ? -14.920 43.689 39.505 1.00 23.40 228 GLY A CA 1
ATOM 1636 C C . GLY A 1 229 ? -15.532 44.991 39.030 1.00 23.14 228 GLY A C 1
ATOM 1637 O O . GLY A 1 229 ? -15.763 45.164 37.839 1.00 23.20 228 GLY A O 1
ATOM 1638 N N . LYS A 1 230 ? -15.804 45.919 39.935 1.00 23.53 229 LYS A N 1
ATOM 1639 C CA . LYS A 1 230 ? -16.315 47.235 39.549 1.00 23.12 229 LYS A CA 1
ATOM 1640 C C . LYS A 1 230 ? -15.341 47.966 38.592 1.00 24.60 229 LYS A C 1
ATOM 1641 O O . LYS A 1 230 ? -15.743 48.471 37.525 1.00 25.04 229 LYS A O 1
ATOM 1647 N N . ARG A 1 231 ? -14.067 48.045 38.977 1.00 25.02 230 ARG A N 1
ATOM 1648 C CA . ARG A 1 231 ? -13.041 48.634 38.087 1.00 25.56 230 ARG A CA 1
ATOM 1649 C C . ARG A 1 231 ? -12.916 47.852 36.753 1.00 25.85 230 ARG A C 1
ATOM 1650 O O . ARG A 1 231 ? -12.756 48.442 35.708 1.00 25.92 230 ARG A O 1
ATOM 1658 N N . GLY A 1 232 ? -12.971 46.522 36.801 1.00 26.47 231 GLY A N 1
ATOM 1659 C CA . GLY A 1 232 ? -12.698 45.722 35.601 1.00 26.00 231 GLY A CA 1
ATOM 1660 C C . GLY A 1 232 ? -13.698 45.953 34.501 1.00 26.92 231 GLY A C 1
ATOM 1661 O O . GLY A 1 232 ? -13.340 45.926 33.315 1.00 26.38 231 GLY A O 1
ATOM 1662 N N . ILE A 1 233 ? -14.967 46.144 34.873 1.00 26.83 232 ILE A N 1
ATOM 1663 C CA . ILE A 1 233 ? -15.987 46.351 33.867 1.00 27.95 232 ILE A CA 1
ATOM 1664 C C . ILE A 1 233 ? -15.909 47.731 33.219 1.00 29.09 232 ILE A C 1
ATOM 1665 O O . ILE A 1 233 ? -16.144 47.846 32.017 1.00 28.74 232 ILE A O 1
ATOM 1670 N N . LEU A 1 234 ? -15.574 48.754 34.011 1.00 30.05 233 LEU A N 1
ATOM 1671 C CA . LEU A 1 234 ? -15.261 50.093 33.473 1.00 31.35 233 LEU A CA 1
ATOM 1672 C C . LEU A 1 234 ? -14.068 50.029 32.527 1.00 30.79 233 LEU A C 1
ATOM 1673 O O . LEU A 1 234 ? -14.143 50.546 31.428 1.00 30.92 233 LEU A O 1
ATOM 1678 N N . ASN A 1 235 ? -12.979 49.399 32.981 1.00 30.15 234 ASN A N 1
ATOM 1679 C CA . ASN A 1 235 ? -11.793 49.147 32.161 1.00 29.50 234 ASN A CA 1
ATOM 1680 C C . ASN A 1 235 ? -12.122 48.440 30.851 1.00 29.58 234 ASN A C 1
ATOM 1681 O O . ASN A 1 235 ? -11.577 48.783 29.796 1.00 30.27 234 ASN A O 1
ATOM 1686 N N . VAL A 1 236 ? -13.007 47.446 30.902 1.00 29.63 235 VAL A N 1
ATOM 1687 C CA . VAL A 1 236 ? -13.345 46.728 29.706 1.00 28.61 235 VAL A CA 1
ATOM 1688 C C . VAL A 1 236 ? -14.041 47.704 28.739 1.00 29.55 235 VAL A C 1
ATOM 1689 O O . VAL A 1 236 ? -13.771 47.689 27.535 1.00 28.74 235 VAL A O 1
ATOM 1693 N N . LEU A 1 237 ? -14.916 48.555 29.273 1.00 29.57 236 LEU A N 1
ATOM 1694 C CA . LEU A 1 237 ? -15.631 49.530 28.436 1.00 29.99 236 LEU A CA 1
ATOM 1695 C C . LEU A 1 237 ? -14.679 50.550 27.788 1.00 30.34 236 LEU A C 1
ATOM 1696 O O . LEU A 1 237 ? -14.892 50.980 26.642 1.00 30.93 236 LEU A O 1
ATOM 1701 N N . LYS A 1 238 ? -13.684 50.969 28.565 1.00 30.07 237 LYS A N 1
ATOM 1702 C CA . LYS A 1 238 ? -12.630 51.869 28.111 1.00 31.20 237 LYS A CA 1
ATOM 1703 C C . LYS A 1 238 ? -11.787 51.205 27.018 1.00 31.36 237 LYS A C 1
ATOM 1704 O O . LYS A 1 238 ? -11.571 51.806 25.965 1.00 31.64 237 LYS A O 1
ATOM 1710 N N . HIS A 1 239 ? -11.369 49.958 27.262 1.00 31.52 238 HIS A N 1
ATOM 1711 C CA . HIS A 1 239 ? -10.653 49.145 26.298 1.00 31.59 238 HIS A CA 1
ATOM 1712 C C . HIS A 1 239 ? -11.405 49.065 24.983 1.00 32.78 238 HIS A C 1
ATOM 1713 O O . HIS A 1 239 ? -10.823 49.113 23.909 1.00 32.70 238 HIS A O 1
ATOM 1720 N N . MET A 1 240 ? -12.712 48.947 25.050 1.00 32.37 239 MET A N 1
ATOM 1721 C CA . MET A 1 240 ? -13.428 48.717 23.818 1.00 33.24 239 MET A CA 1
ATOM 1722 C C . MET A 1 240 ? -13.780 50.023 23.118 1.00 33.04 239 MET A C 1
ATOM 1723 O O . MET A 1 240 ? -14.327 49.995 22.008 1.00 32.89 239 MET A O 1
ATOM 1728 N N . GLY A 1 241 ? -13.470 51.142 23.786 1.00 33.39 240 GLY A N 1
ATOM 1729 C CA . GLY A 1 241 ? -13.740 52.493 23.286 1.00 32.99 240 GLY A CA 1
ATOM 1730 C C . GLY A 1 241 ? -15.184 52.931 23.397 1.00 32.78 240 GLY A C 1
ATOM 1731 O O . GLY A 1 241 ? -15.640 53.807 22.652 1.00 32.80 240 GLY A O 1
ATOM 1732 N N . VAL A 1 242 ? -15.915 52.333 24.342 1.00 32.69 241 VAL A N 1
ATOM 1733 C CA . VAL A 1 242 ? -17.345 52.615 24.541 1.00 31.38 241 VAL A CA 1
ATOM 1734 C C . VAL A 1 242 ? -17.526 53.806 25.497 1.00 32.37 241 VAL A C 1
ATOM 1735 O O . VAL A 1 242 ? -18.463 54.569 25.377 1.00 32.07 241 VAL A O 1
ATOM 1739 N N . ILE A 1 243 ? -16.610 53.955 26.448 1.00 33.24 242 ILE A N 1
ATOM 1740 C CA . ILE A 1 243 ? -16.580 55.134 27.282 1.00 35.09 242 ILE A CA 1
ATOM 1741 C C . ILE A 1 243 ? -15.163 55.694 27.280 1.00 35.92 242 ILE A C 1
ATOM 1742 O O . ILE A 1 243 ? -14.210 55.000 26.930 1.00 34.69 242 ILE A O 1
ATOM 1747 N N . GLU A 1 244 ? -15.037 56.947 27.711 1.00 38.12 243 GLU A N 1
ATOM 1748 C CA . GLU A 1 244 ? -13.771 57.685 27.653 1.00 40.53 243 GLU A CA 1
ATOM 1749 C C . GLU A 1 244 ? -12.765 57.177 28.705 1.00 39.63 243 GLU A C 1
ATOM 1750 O O . GLU A 1 244 ? -13.129 56.842 29.850 1.00 39.27 243 GLU A O 1
ATOM 1756 N N . GLY A 1 245 ? -11.502 57.102 28.293 1.00 38.89 244 GLY A N 1
ATOM 1757 C CA . GLY A 1 245 ? -10.417 56.900 29.220 1.00 37.71 244 GLY A CA 1
ATOM 1758 C C . GLY A 1 245 ? -9.627 55.686 28.860 1.00 37.56 244 GLY A C 1
ATOM 1759 O O . GLY A 1 245 ? -9.875 55.065 27.829 1.00 37.49 244 GLY A O 1
ATOM 1760 N N . THR A 1 246 ? -8.661 55.367 29.721 1.00 37.85 245 THR A N 1
ATOM 1761 C CA . THR A 1 246 ? -7.795 54.219 29.553 1.00 38.34 245 THR A CA 1
ATOM 1762 C C . THR A 1 246 ? -7.892 53.321 30.809 1.00 38.09 245 THR A C 1
ATOM 1763 O O . THR A 1 246 ? -8.064 53.817 31.910 1.00 38.21 245 THR A O 1
ATOM 1767 N N . PRO A 1 247 ? -7.807 51.989 30.641 1.00 38.87 246 PRO A N 1
ATOM 1768 C CA . PRO A 1 247 ? -7.893 51.082 31.800 1.00 38.41 246 PRO A CA 1
ATOM 1769 C C . PRO A 1 247 ? -6.922 51.419 32.943 1.00 38.22 246 PRO A C 1
ATOM 1770 O O . PRO A 1 247 ? -5.785 51.842 32.701 1.00 38.44 246 PRO A O 1
ATOM 1774 N N . GLU A 1 248 ? -7.392 51.247 34.176 1.00 37.49 247 GLU A N 1
ATOM 1775 C CA . GLU A 1 248 ? -6.534 51.297 35.357 1.00 36.76 247 GLU A CA 1
ATOM 1776 C C . GLU A 1 248 ? -6.250 49.872 35.848 1.00 35.98 247 GLU A C 1
ATOM 1777 O O . GLU A 1 248 ? -7.168 49.110 36.229 1.00 34.92 247 GLU A O 1
ATOM 1783 N N . THR A 1 249 ? -4.974 49.512 35.823 1.00 35.12 248 THR A N 1
ATOM 1784 C CA . THR A 1 249 ? -4.555 48.124 35.983 1.00 34.26 248 THR A CA 1
ATOM 1785 C C . THR A 1 249 ? -3.524 47.943 37.094 1.00 34.47 248 THR A C 1
ATOM 1786 O O . THR A 1 249 ? -2.973 46.845 37.260 1.00 34.12 248 THR A O 1
ATOM 1790 N N . ALA A 1 250 ? -3.240 49.025 37.828 1.00 34.20 249 ALA A N 1
ATOM 1791 C CA . ALA A 1 250 ? -2.349 48.998 38.989 1.00 34.76 249 ALA A CA 1
ATOM 1792 C C . ALA A 1 250 ? -2.911 48.000 40.002 1.00 35.09 249 ALA A C 1
ATOM 1793 O O . ALA A 1 250 ? -4.110 47.935 40.215 1.00 33.65 249 ALA A O 1
ATOM 1795 N N . GLN A 1 251 ? -2.034 47.212 40.596 1.00 36.33 250 GLN A N 1
ATOM 1796 C CA . GLN A 1 251 ? -2.452 46.175 41.515 1.00 37.67 250 GLN A CA 1
ATOM 1797 C C . GLN A 1 251 ? -2.120 46.618 42.922 1.00 39.30 250 GLN A C 1
ATOM 1798 O O . GLN A 1 251 ? -1.191 47.426 43.126 1.00 39.13 250 GLN A O 1
ATOM 1804 N N . ARG A 1 252 ? -2.887 46.120 43.885 1.00 40.26 251 ARG A N 1
ATOM 1805 C CA . ARG A 1 252 ? -2.651 46.461 45.283 1.00 42.10 251 ARG A CA 1
ATOM 1806 C C . ARG A 1 252 ? -1.224 46.141 45.678 1.00 42.86 251 ARG A C 1
ATOM 1807 O O . ARG A 1 252 ? -0.601 46.885 46.414 1.00 43.65 251 ARG A O 1
ATOM 1815 N N . GLY A 1 253 ? -0.717 45.012 45.205 1.00 44.09 252 GLY A N 1
ATOM 1816 C CA . GLY A 1 253 ? 0.591 44.545 45.635 1.00 45.37 252 GLY A CA 1
ATOM 1817 C C . GLY A 1 253 ? 1.706 45.314 44.959 1.00 46.04 252 GLY A C 1
ATOM 1818 O O . GLY A 1 253 ? 2.881 44.997 45.142 1.00 46.75 252 GLY A O 1
ATOM 1819 N N . GLY A 1 254 ? 1.340 46.307 44.151 1.00 46.35 253 GLY A N 1
ATOM 1820 C CA . GLY A 1 254 ? 2.339 47.097 43.443 1.00 46.11 253 GLY A CA 1
ATOM 1821 C C . GLY A 1 254 ? 2.371 46.983 41.934 1.00 45.82 253 GLY A C 1
ATOM 1822 O O . GLY A 1 254 ? 2.573 47.998 41.253 1.00 46.41 253 GLY A O 1
ATOM 1823 N N . ALA A 1 255 ? 2.151 45.773 41.415 1.00 44.91 254 ALA A N 1
ATOM 1824 C CA . ALA A 1 255 ? 2.347 45.472 39.996 1.00 44.31 254 ALA A CA 1
ATOM 1825 C C . ALA A 1 255 ? 1.594 46.427 39.060 1.00 43.54 254 ALA A C 1
ATOM 1826 O O . ALA A 1 255 ? 0.516 46.933 39.403 1.00 43.90 254 ALA A O 1
ATOM 1828 N N . ALA A 1 256 ? 2.167 46.663 37.879 1.00 42.17 255 ALA A N 1
ATOM 1829 C CA . ALA A 1 256 ? 1.565 47.575 36.901 1.00 40.91 255 ALA A CA 1
ATOM 1830 C C . ALA A 1 256 ? 0.289 46.999 36.262 1.00 39.71 255 ALA A C 1
ATOM 1831 O O . ALA A 1 256 ? -0.602 47.751 35.901 1.00 39.50 255 ALA A O 1
ATOM 1833 N N . GLY A 1 257 ? 0.222 45.674 36.136 1.00 38.95 256 GLY A N 1
ATOM 1834 C CA . GLY A 1 257 ? -0.936 44.982 35.556 1.00 37.09 256 GLY A CA 1
ATOM 1835 C C . GLY A 1 257 ? -1.099 43.513 35.879 1.00 36.18 256 GLY A C 1
ATOM 1836 O O . GLY A 1 257 ? -0.496 42.984 36.805 1.00 35.42 256 GLY A O 1
ATOM 1837 N N . THR A 1 258 ? -1.932 42.867 35.070 1.00 35.53 257 THR A N 1
ATOM 1838 C CA . THR A 1 258 ? -2.370 41.505 35.212 1.00 34.70 257 THR A CA 1
ATOM 1839 C C . THR A 1 258 ? -1.252 40.522 34.893 1.00 35.00 257 THR A C 1
ATOM 1840 O O . THR A 1 258 ? -0.501 40.731 33.940 1.00 34.57 257 THR A O 1
ATOM 1844 N N . ARG A 1 259 ? -1.168 39.449 35.676 1.00 34.18 258 ARG A N 1
ATOM 1845 C CA . ARG A 1 259 ? -0.222 38.360 35.430 1.00 34.17 258 ARG A CA 1
ATOM 1846 C C . ARG A 1 259 ? -0.995 37.139 34.877 1.00 33.39 258 ARG A C 1
ATOM 1847 O O . ARG A 1 259 ? -1.981 36.665 35.492 1.00 31.72 258 ARG A O 1
ATOM 1855 N N . HIS A 1 260 ? -0.559 36.646 33.709 1.00 32.19 259 HIS A N 1
ATOM 1856 C CA . HIS A 1 260 ? -1.250 35.560 33.068 1.00 32.31 259 HIS A CA 1
ATOM 1857 C C . HIS A 1 260 ? -0.741 34.232 33.607 1.00 32.12 259 HIS A C 1
ATOM 1858 O O . HIS A 1 260 ? 0.467 33.985 33.742 1.00 31.75 259 HIS A O 1
ATOM 1865 N N . MET A 1 261 ? -1.687 33.349 33.855 1.00 31.50 260 MET A N 1
ATOM 1866 C CA . MET A 1 261 ? -1.415 32.092 34.457 1.00 30.42 260 MET A CA 1
ATOM 1867 C C . MET A 1 261 ? -2.253 31.107 33.702 1.00 30.77 260 MET A C 1
ATOM 1868 O O . MET A 1 261 ? -3.022 31.488 32.799 1.00 30.31 260 MET A O 1
ATOM 1873 N N . MET A 1 262 ? -2.136 29.842 34.096 1.00 30.93 261 MET A N 1
ATOM 1874 C CA . MET A 1 262 ? -2.799 28.779 33.410 1.00 31.49 261 MET A CA 1
ATOM 1875 C C . MET A 1 262 ? -2.970 27.585 34.329 1.00 31.69 261 MET A C 1
ATOM 1876 O O . MET A 1 262 ? -2.223 27.405 35.306 1.00 30.94 261 MET A O 1
ATOM 1881 N N . VAL A 1 263 ? -3.975 26.785 33.999 1.00 32.25 262 VAL A N 1
ATOM 1882 C CA . VAL A 1 263 ? -4.240 25.532 34.626 1.00 34.01 262 VAL A CA 1
ATOM 1883 C C . VAL A 1 263 ? -4.391 24.531 33.485 1.00 36.16 262 VAL A C 1
ATOM 1884 O O . VAL A 1 263 ? -5.292 24.678 32.651 1.00 36.99 262 VAL A O 1
ATOM 1888 N N . ARG A 1 264 ? -3.524 23.522 33.438 1.00 38.02 263 ARG A N 1
ATOM 1889 C CA . ARG A 1 264 ? -3.583 22.564 32.329 1.00 40.18 263 ARG A CA 1
ATOM 1890 C C . ARG A 1 264 ? -3.416 21.085 32.711 1.00 41.05 263 ARG A C 1
ATOM 1891 O O . ARG A 1 264 ? -3.820 20.212 31.943 1.00 42.52 263 ARG A O 1
ATOM 1893 N N . GLU A 1 265 ? -2.880 20.803 33.894 1.00 41.15 264 GLU A N 1
ATOM 1894 C CA . GLU A 1 265 ? -2.501 19.441 34.256 1.00 41.89 264 GLU A CA 1
ATOM 1895 C C . GLU A 1 265 ? -3.398 18.821 35.333 1.00 41.86 264 GLU A C 1
ATOM 1896 O O . GLU A 1 265 ? -3.829 19.524 36.238 1.00 41.32 264 GLU A O 1
ATOM 1898 N N . ALA A 1 266 ? -3.657 17.508 35.262 1.00 41.58 265 ALA A N 1
ATOM 1899 C CA . ALA A 1 266 ? -4.463 16.859 36.302 1.00 40.69 265 ALA A CA 1
ATOM 1900 C C . ALA A 1 266 ? -3.772 17.033 37.655 1.00 40.33 265 ALA A C 1
ATOM 1901 O O . ALA A 1 266 ? -4.432 17.104 38.712 1.00 39.71 265 ALA A O 1
ATOM 1903 N N . ASP A 1 267 ? -2.438 17.116 37.597 1.00 38.81 266 ASP A N 1
ATOM 1904 C CA . ASP A 1 267 ? -1.590 17.307 38.770 1.00 37.79 266 ASP A CA 1
ATOM 1905 C C . ASP A 1 267 ? -1.812 18.688 39.442 1.00 36.88 266 ASP A C 1
ATOM 1906 O O . ASP A 1 267 ? -1.402 18.884 40.581 1.00 37.22 266 ASP A O 1
ATOM 1911 N N . ALA A 1 268 ? -2.424 19.632 38.723 1.00 35.55 267 ALA A N 1
ATOM 1912 C CA . ALA A 1 268 ? -2.869 20.953 39.273 1.00 34.45 267 ALA A CA 1
ATOM 1913 C C . ALA A 1 268 ? -3.997 20.888 40.326 1.00 33.90 267 ALA A C 1
ATOM 1914 O O . ALA A 1 268 ? -4.150 21.798 41.110 1.00 34.35 267 ALA A O 1
ATOM 1916 N N . TYR A 1 269 ? -4.769 19.810 40.331 1.00 33.63 268 TYR A N 1
ATOM 1917 C CA . TYR A 1 269 ? -5.889 19.608 41.255 1.00 33.92 268 TYR A CA 1
ATOM 1918 C C . TYR A 1 269 ? -5.508 18.706 42.423 1.00 34.95 268 TYR A C 1
ATOM 1919 O O . TYR A 1 269 ? -5.049 17.558 42.222 1.00 35.56 268 TYR A O 1
ATOM 1928 N N . VAL A 1 270 ? -5.689 19.203 43.641 1.00 34.18 269 VAL A N 1
ATOM 1929 C CA . VAL A 1 270 ? -5.574 18.353 44.804 1.00 33.81 269 VAL A CA 1
ATOM 1930 C C . VAL A 1 270 ? -6.950 17.826 45.094 1.00 34.29 269 VAL A C 1
ATOM 1931 O O . VAL A 1 270 ? -7.864 18.584 45.416 1.00 34.44 269 VAL A O 1
ATOM 1935 N N . MET A 1 271 ? -7.089 16.516 44.992 1.00 34.37 270 MET A N 1
ATOM 1936 C CA . MET A 1 271 ? -8.375 15.868 45.140 1.00 33.97 270 MET A CA 1
ATOM 1937 C C . MET A 1 271 ? -8.510 15.173 46.506 1.00 33.41 270 MET A C 1
ATOM 1938 O O . MET A 1 271 ? -7.553 14.597 47.023 1.00 32.87 270 MET A O 1
ATOM 1943 N N . ALA A 1 272 ? -9.698 15.253 47.100 1.00 32.44 271 ALA A N 1
ATOM 1944 C CA . ALA A 1 272 ? -10.010 14.468 48.303 1.00 31.73 271 ALA A CA 1
ATOM 1945 C C . ALA A 1 272 ? -10.331 12.984 47.972 1.00 31.55 271 ALA A C 1
ATOM 1946 O O . ALA A 1 272 ? -11.320 12.709 47.268 1.00 31.14 271 ALA A O 1
ATOM 1948 N N . PRO A 1 273 ? -9.514 12.030 48.476 1.00 30.74 272 PRO A N 1
ATOM 1949 C CA . PRO A 1 273 ? -9.849 10.624 48.204 1.00 31.01 272 PRO A CA 1
ATOM 1950 C C . PRO A 1 273 ? -10.884 10.073 49.163 1.00 30.73 272 PRO A C 1
ATOM 1951 O O . PRO A 1 273 ? -11.451 9.003 48.929 1.00 30.54 272 PRO A O 1
ATOM 1955 N N . ARG A 1 274 ? -11.094 10.777 50.268 1.00 30.01 273 ARG A N 1
ATOM 1956 C CA . ARG A 1 274 ? -12.058 10.338 51.250 1.00 30.43 273 ARG A CA 1
ATOM 1957 C C . ARG A 1 274 ? -12.911 11.516 51.690 1.00 29.54 273 ARG A C 1
ATOM 1958 O O . ARG A 1 274 ? -12.484 12.673 51.638 1.00 29.37 273 ARG A O 1
ATOM 1966 N N . THR A 1 275 ? -14.137 11.210 52.090 1.00 29.36 274 THR A N 1
ATOM 1967 C CA . THR A 1 275 ? -14.978 12.183 52.787 1.00 28.87 274 THR A CA 1
ATOM 1968 C C . THR A 1 275 ? -14.467 12.442 54.218 1.00 28.81 274 THR A C 1
ATOM 1969 O O . THR A 1 275 ? -14.206 11.514 54.981 1.00 29.27 274 THR A O 1
ATOM 1973 N N . GLY A 1 276 ? -14.255 13.703 54.563 1.00 28.52 275 GLY A N 1
ATOM 1974 C CA . GLY A 1 276 ? -13.953 14.035 55.940 1.00 27.54 275 GLY A CA 1
ATOM 1975 C C . GLY A 1 276 ? -13.744 15.523 56.110 1.00 27.26 275 GLY A C 1
ATOM 1976 O O . GLY A 1 276 ? -14.154 16.298 55.264 1.00 27.73 275 GLY A O 1
ATOM 1977 N N . LEU A 1 277 ? -13.084 15.905 57.196 1.00 27.02 276 LEU A N 1
ATOM 1978 C CA . LEU A 1 277 ? -12.878 17.300 57.561 1.00 26.62 276 LEU A CA 1
ATOM 1979 C C . LEU A 1 277 ? -11.489 17.746 57.091 1.00 26.75 276 LEU A C 1
ATOM 1980 O O . LEU A 1 277 ? -10.447 17.380 57.675 1.00 26.19 276 LEU A O 1
ATOM 1985 N N . PHE A 1 278 ? -11.487 18.537 56.033 1.00 27.17 277 PHE A N 1
ATOM 1986 C CA . PHE A 1 278 ? -10.244 18.976 55.445 1.00 27.35 277 PHE A CA 1
ATOM 1987 C C . PHE A 1 278 ? -9.686 20.269 56.018 1.00 27.66 277 PHE A C 1
ATOM 1988 O O . PHE A 1 278 ? -10.321 21.320 55.946 1.00 28.08 277 PHE A O 1
ATOM 1996 N N . GLU A 1 279 ? -8.459 20.167 56.541 1.00 27.40 278 GLU A N 1
ATOM 1997 C CA . GLU A 1 279 ? -7.702 21.275 57.119 1.00 26.92 278 GLU A CA 1
ATOM 1998 C C . GLU A 1 279 ? -6.617 21.690 56.108 1.00 27.26 278 GLU A C 1
ATOM 1999 O O . GLU A 1 279 ? -5.676 20.892 55.850 1.00 27.14 278 GLU A O 1
ATOM 2005 N N . PRO A 1 280 ? -6.739 22.904 55.528 1.00 26.32 279 PRO A N 1
ATOM 2006 C CA . PRO A 1 280 ? -5.742 23.333 54.562 1.00 26.45 279 PRO A CA 1
ATOM 2007 C C . PRO A 1 280 ? -4.484 23.907 55.226 1.00 27.48 279 PRO A C 1
ATOM 2008 O O . PRO A 1 280 ? -4.511 24.300 56.403 1.00 26.66 279 PRO A O 1
ATOM 2012 N N . THR A 1 281 ? -3.394 23.940 54.461 1.00 27.19 280 THR A N 1
ATOM 2013 C CA . THR A 1 281 ? -2.173 24.609 54.856 1.00 26.54 280 THR A CA 1
ATOM 2014 C C . THR A 1 281 ? -2.031 25.983 54.242 1.00 26.68 280 THR A C 1
ATOM 2015 O O . THR A 1 281 ? -1.263 26.783 54.755 1.00 27.54 280 THR A O 1
ATOM 2019 N N . HIS A 1 282 ? -2.756 26.272 53.158 1.00 27.27 281 HIS A N 1
ATOM 2020 C CA . HIS A 1 282 ? -2.659 27.573 52.442 1.00 27.19 281 HIS A CA 1
ATOM 2021 C C . HIS A 1 282 ? -3.995 28.083 51.964 1.00 27.22 281 HIS A C 1
ATOM 2022 O O . HIS A 1 282 ? -4.901 27.265 51.686 1.00 27.14 281 HIS A O 1
ATOM 2029 N N . TYR A 1 283 ? -4.097 29.410 51.812 1.00 26.72 282 TYR A N 1
ATOM 2030 C CA . TYR A 1 283 ? -5.221 30.053 51.126 1.00 27.58 282 TYR A CA 1
ATOM 2031 C C . TYR A 1 283 ? -4.931 30.376 49.688 1.00 27.44 282 TYR A C 1
ATOM 2032 O O . TYR A 1 283 ? -3.760 30.423 49.281 1.00 27.84 282 TYR A O 1
ATOM 2041 N N . VAL A 1 284 ? -5.990 30.668 48.928 1.00 27.15 283 VAL A N 1
ATOM 2042 C CA . VAL A 1 284 ? -5.832 31.169 47.559 1.00 26.95 283 VAL A CA 1
ATOM 2043 C C . VAL A 1 284 ? -4.876 32.350 47.531 1.00 27.36 283 VAL A C 1
ATOM 2044 O O . VAL A 1 284 ? -4.834 33.144 48.492 1.00 27.12 283 VAL A O 1
ATOM 2048 N N . GLY A 1 285 ? -4.091 32.452 46.456 1.00 27.55 284 GLY A N 1
ATOM 2049 C CA . GLY A 1 285 ? -3.149 33.563 46.320 1.00 28.68 284 GLY A CA 1
ATOM 2050 C C . GLY A 1 285 ? -1.780 33.234 46.876 1.00 29.57 284 GLY A C 1
ATOM 2051 O O . GLY A 1 285 ? -0.812 33.972 46.682 1.00 30.89 284 GLY A O 1
ATOM 2052 N N . GLU A 1 286 ? -1.661 32.112 47.549 1.00 29.97 285 GLU A N 1
ATOM 2053 C CA . GLU A 1 286 ? -0.364 31.786 48.156 1.00 30.85 285 GLU A CA 1
ATOM 2054 C C . GLU A 1 286 ? 0.496 30.887 47.278 1.00 31.52 285 GLU A C 1
ATOM 2055 O O . GLU A 1 286 ? -0.006 29.998 46.572 1.00 30.52 285 GLU A O 1
ATOM 2061 N N . GLU A 1 287 ? 1.802 31.122 47.330 1.00 32.05 286 GLU A N 1
ATOM 2062 C CA . GLU A 1 287 ? 2.736 30.289 46.618 1.00 33.61 286 GLU A CA 1
ATOM 2063 C C . GLU A 1 287 ? 2.831 28.888 47.259 1.00 32.22 286 GLU A C 1
ATOM 2064 O O . GLU A 1 287 ? 2.907 28.769 48.477 1.00 31.14 286 GLU A O 1
ATOM 2070 N N . VAL A 1 288 ? 2.833 27.849 46.430 1.00 31.26 287 VAL A N 1
ATOM 2071 C CA . VAL A 1 288 ? 3.024 26.474 46.899 1.00 32.03 287 VAL A CA 1
ATOM 2072 C C . VAL A 1 288 ? 4.052 25.723 46.052 1.00 33.40 287 VAL A C 1
ATOM 2073 O O . VAL A 1 288 ? 4.365 26.139 44.924 1.00 33.50 287 VAL A O 1
ATOM 2077 N N . ARG A 1 289 ? 4.534 24.602 46.585 1.00 35.23 288 ARG A N 1
ATOM 2078 C CA . ARG A 1 289 ? 5.574 23.791 45.954 1.00 36.43 288 ARG A CA 1
ATOM 2079 C C . ARG A 1 289 ? 5.124 22.331 45.832 1.00 37.60 288 ARG A C 1
ATOM 2080 O O . ARG A 1 289 ? 4.428 21.797 46.700 1.00 36.95 288 ARG A O 1
ATOM 2082 N N . THR A 1 290 ? 5.525 21.695 44.745 1.00 38.08 289 THR A N 1
ATOM 2083 C CA . THR A 1 290 ? 5.148 20.319 44.498 1.00 39.74 289 THR A CA 1
ATOM 2084 C C . THR A 1 290 ? 5.724 19.417 45.603 1.00 39.78 289 THR A C 1
ATOM 2085 O O . THR A 1 290 ? 6.827 19.655 46.107 1.00 40.53 289 THR A O 1
ATOM 2089 N N . GLY A 1 291 ? 4.956 18.423 46.013 1.00 39.39 290 GLY A N 1
ATOM 2090 C CA . GLY A 1 291 ? 5.383 17.514 47.062 1.00 39.56 290 GLY A CA 1
ATOM 2091 C C . GLY A 1 291 ? 5.152 17.982 48.492 1.00 39.10 290 GLY A C 1
ATOM 2092 O O . GLY A 1 291 ? 5.197 17.173 49.424 1.00 38.72 290 GLY A O 1
ATOM 2093 N N . GLU A 1 292 ? 4.894 19.272 48.668 1.00 37.62 291 GLU A N 1
ATOM 2094 C CA . GLU A 1 292 ? 4.622 19.778 49.993 1.00 37.53 291 GLU A CA 1
ATOM 2095 C C . GLU A 1 292 ? 3.154 19.602 50.433 1.00 35.24 291 GLU A C 1
ATOM 2096 O O . GLU A 1 292 ? 2.256 19.440 49.609 1.00 34.31 291 GLU A O 1
ATOM 2102 N N . THR A 1 293 ? 2.941 19.629 51.747 1.00 34.18 292 THR A N 1
ATOM 2103 C CA . THR A 1 293 ? 1.643 19.347 52.365 1.00 32.42 292 THR A CA 1
ATOM 2104 C C . THR A 1 293 ? 0.564 20.368 51.982 1.00 31.61 292 THR A C 1
ATOM 2105 O O . THR A 1 293 ? 0.749 21.572 52.140 1.00 30.65 292 THR A O 1
ATOM 2109 N N . ALA A 1 294 ? -0.543 19.865 51.431 1.00 30.53 293 ALA A N 1
ATOM 2110 C CA . ALA A 1 294 ? -1.681 20.732 51.058 1.00 30.18 293 ALA A CA 1
ATOM 2111 C C . ALA A 1 294 ? -2.700 20.856 52.211 1.00 29.29 293 ALA A C 1
ATOM 2112 O O . ALA A 1 294 ? -3.405 21.883 52.316 1.00 29.19 293 ALA A O 1
ATOM 2114 N N . GLY A 1 295 ? -2.721 19.847 53.082 1.00 28.07 294 GLY A N 1
ATOM 2115 C CA . GLY A 1 295 ? -3.615 19.793 54.238 1.00 28.03 294 GLY A CA 1
ATOM 2116 C C . GLY A 1 295 ? -3.891 18.350 54.571 1.00 28.67 294 GLY A C 1
ATOM 2117 O O . GLY A 1 295 ? -3.227 17.464 54.031 1.00 29.25 294 GLY A O 1
ATOM 2118 N N . TRP A 1 296 ? -4.853 18.117 55.464 1.00 28.65 295 TRP A N 1
ATOM 2119 C CA . TRP A 1 296 ? -5.157 16.804 56.037 1.00 28.48 295 TRP A CA 1
ATOM 2120 C C . TRP A 1 296 ? -6.666 16.602 56.133 1.00 28.63 295 TRP A C 1
ATOM 2121 O O . TRP A 1 296 ? -7.419 17.524 56.492 1.00 26.62 295 TRP A O 1
ATOM 2132 N N . ILE A 1 297 ? -7.097 15.380 55.842 1.00 27.97 296 ILE A N 1
ATOM 2133 C CA . ILE A 1 297 ? -8.495 15.037 56.025 1.00 28.55 296 ILE A CA 1
ATOM 2134 C C . ILE A 1 297 ? -8.574 14.313 57.351 1.00 28.43 296 ILE A C 1
ATOM 2135 O O . ILE A 1 297 ? -7.966 13.240 57.504 1.00 27.80 296 ILE A O 1
ATOM 2140 N N . HIS A 1 298 ? -9.294 14.925 58.295 1.00 27.81 297 HIS A N 1
ATOM 2141 C CA . HIS A 1 298 ? -9.475 14.391 59.623 1.00 26.78 297 HIS A CA 1
ATOM 2142 C C . HIS A 1 298 ? -10.695 13.488 59.610 1.00 27.19 297 HIS A C 1
ATOM 2143 O O . HIS A 1 298 ? -11.693 13.773 58.887 1.00 26.56 297 HIS A O 1
ATOM 2150 N N . PHE A 1 299 ? -10.614 12.390 60.382 1.00 26.79 298 PHE A N 1
ATOM 2151 C CA . PHE A 1 299 ? -11.734 11.471 60.584 1.00 27.99 298 PHE A CA 1
ATOM 2152 C C . PHE A 1 299 ? -12.268 11.616 62.002 1.00 28.56 298 PHE A C 1
ATOM 2153 O O . PHE A 1 299 ? -12.021 10.774 62.889 1.00 28.53 298 PHE A O 1
ATOM 2161 N N . VAL A 1 300 ? -13.005 12.711 62.212 1.00 28.72 299 VAL A N 1
ATOM 2162 C CA . VAL A 1 300 ? -13.411 13.081 63.575 1.00 29.33 299 VAL A CA 1
ATOM 2163 C C . VAL A 1 300 ? -14.437 12.144 64.157 1.00 29.89 299 VAL A C 1
ATOM 2164 O O . VAL A 1 300 ? -14.681 12.179 65.350 1.00 30.09 299 VAL A O 1
ATOM 2168 N N . GLU A 1 301 ? -15.001 11.281 63.306 1.00 30.35 300 GLU A N 1
ATOM 2169 C CA . GLU A 1 301 ? -15.943 10.250 63.732 1.00 31.62 300 GLU A CA 1
ATOM 2170 C C . GLU A 1 301 ? -15.243 9.074 64.409 1.00 31.80 300 GLU A C 1
ATOM 2171 O O . GLU A 1 301 ? -15.910 8.234 64.998 1.00 32.03 300 GLU A O 1
ATOM 2177 N N . ASP A 1 302 ? -13.907 9.035 64.306 1.00 31.98 301 ASP A N 1
ATOM 2178 C CA . ASP A 1 302 ? -13.054 7.975 64.863 1.00 33.09 301 ASP A CA 1
ATOM 2179 C C . ASP A 1 302 ? -12.208 8.490 66.005 1.00 32.80 301 ASP A C 1
ATOM 2180 O O . ASP A 1 302 ? -11.615 9.549 65.887 1.00 32.84 301 ASP A O 1
ATOM 2185 N N . VAL A 1 303 ? -12.090 7.705 67.075 1.00 34.13 302 VAL A N 1
ATOM 2186 C CA . VAL A 1 303 ? -10.949 7.876 67.994 1.00 35.09 302 VAL A CA 1
ATOM 2187 C C . VAL A 1 303 ? -9.673 7.244 67.403 1.00 36.10 302 VAL A C 1
ATOM 2188 O O . VAL A 1 303 ? -9.773 6.365 66.538 1.00 36.11 302 VAL A O 1
ATOM 2192 N N . ASP A 1 304 ? -8.499 7.707 67.859 1.00 37.23 303 ASP A N 1
ATOM 2193 C CA . ASP A 1 304 ? -7.170 7.149 67.486 1.00 38.86 303 ASP A CA 1
ATOM 2194 C C . ASP A 1 304 ? -6.725 7.373 66.024 1.00 39.13 303 ASP A C 1
ATOM 2195 O O . ASP A 1 304 ? -5.521 7.523 65.763 1.00 40.09 303 ASP A O 1
ATOM 2200 N N . THR A 1 305 ? -7.666 7.385 65.079 1.00 38.70 304 THR A N 1
ATOM 2201 C CA . THR A 1 305 ? -7.330 7.459 63.634 1.00 37.81 304 THR A CA 1
ATOM 2202 C C . THR A 1 305 ? -6.570 8.728 63.198 1.00 37.22 304 THR A C 1
ATOM 2203 O O . THR A 1 305 ? -7.044 9.853 63.430 1.00 37.50 304 THR A O 1
ATOM 2207 N N . ALA A 1 306 ? -5.410 8.538 62.554 1.00 35.00 305 ALA A N 1
ATOM 2208 C CA . ALA A 1 306 ? -4.630 9.637 62.012 1.00 34.92 305 ALA A CA 1
ATOM 2209 C C . ALA A 1 306 ? -5.278 10.244 60.775 1.00 34.13 305 ALA A C 1
ATOM 2210 O O . ALA A 1 306 ? -5.842 9.538 59.955 1.00 32.98 305 ALA A O 1
ATOM 2212 N N . PRO A 1 307 ? -5.176 11.574 60.640 1.00 34.44 306 PRO A N 1
ATOM 2213 C CA . PRO A 1 307 ? -5.703 12.224 59.440 1.00 33.95 306 PRO A CA 1
ATOM 2214 C C . PRO A 1 307 ? -4.933 11.848 58.172 1.00 34.11 306 PRO A C 1
ATOM 2215 O O . PRO A 1 307 ? -3.746 11.478 58.213 1.00 32.71 306 PRO A O 1
ATOM 2219 N N . LEU A 1 308 ? -5.608 11.978 57.041 1.00 34.16 307 LEU A N 1
ATOM 2220 C CA . LEU A 1 308 ? -4.957 11.657 55.783 1.00 34.18 307 LEU A CA 1
ATOM 2221 C C . LEU A 1 308 ? -4.297 12.892 55.172 1.00 33.47 307 LEU A C 1
ATOM 2222 O O . LEU A 1 308 ? -4.981 13.836 54.777 1.00 32.12 307 LEU A O 1
ATOM 2227 N N . GLU A 1 309 ? -2.960 12.860 55.081 1.00 33.12 308 GLU A N 1
ATOM 2228 C CA . GLU A 1 309 ? -2.190 13.941 54.458 1.00 32.86 308 GLU A CA 1
ATOM 2229 C C . GLU A 1 309 ? -2.373 13.986 52.936 1.00 32.58 308 GLU A C 1
ATOM 2230 O O . GLU A 1 309 ? -2.247 12.942 52.257 1.00 31.16 308 GLU A O 1
ATOM 2236 N N . LEU A 1 310 ? -2.649 15.187 52.406 1.00 31.49 309 LEU A N 1
ATOM 2237 C CA . LEU A 1 310 ? -2.681 15.433 50.936 1.00 31.88 309 LEU A CA 1
ATOM 2238 C C . LEU A 1 310 ? -1.524 16.313 50.521 1.00 31.97 309 LEU A C 1
ATOM 2239 O O . LEU A 1 310 ? -1.182 17.238 51.252 1.00 32.08 309 LEU A O 1
ATOM 2244 N N . LEU A 1 311 ? -0.960 16.063 49.331 1.00 32.36 310 LEU A N 1
ATOM 2245 C CA . LEU A 1 311 ? 0.161 16.864 48.814 1.00 33.21 310 LEU A CA 1
ATOM 2246 C C . LEU A 1 311 ? -0.217 17.609 47.540 1.00 33.43 310 LEU A C 1
ATOM 2247 O O . LEU A 1 311 ? -0.967 17.075 46.729 1.00 34.51 310 LEU A O 1
ATOM 2252 N N . TYR A 1 312 ? 0.290 18.823 47.375 1.00 33.78 311 TYR A N 1
ATOM 2253 C CA . TYR A 1 312 ? 0.309 19.489 46.075 1.00 35.42 311 TYR A CA 1
ATOM 2254 C C . TYR A 1 312 ? 1.239 18.724 45.114 1.00 36.53 311 TYR A C 1
ATOM 2255 O O . TYR A 1 312 ? 2.244 18.154 45.542 1.00 34.93 311 TYR A O 1
ATOM 2264 N N . ARG A 1 313 ? 0.906 18.758 43.823 1.00 37.26 312 ARG A N 1
ATOM 2265 C CA . ARG A 1 313 ? 1.675 18.083 42.783 1.00 38.33 312 ARG A CA 1
ATOM 2266 C C . ARG A 1 313 ? 2.086 19.031 41.651 1.00 38.92 312 ARG A C 1
ATOM 2267 O O . ARG A 1 313 ? 2.470 18.577 40.561 1.00 39.23 312 ARG A O 1
ATOM 2275 N N . ARG A 1 314 ? 2.004 20.336 41.908 1.00 38.39 313 ARG A N 1
ATOM 2276 C CA . ARG A 1 314 ? 2.526 21.358 41.014 1.00 38.31 313 ARG A CA 1
ATOM 2277 C C . ARG A 1 314 ? 3.029 22.545 41.820 1.00 38.21 313 ARG A C 1
ATOM 2278 O O . ARG A 1 314 ? 2.366 22.934 42.795 1.00 37.93 313 ARG A O 1
ATOM 2286 N N . ASP A 1 315 ? 4.172 23.133 41.419 1.00 37.43 314 ASP A N 1
ATOM 2287 C CA . ASP A 1 315 ? 4.566 24.457 41.918 1.00 37.08 314 ASP A CA 1
ATOM 2288 C C . ASP A 1 315 ? 3.612 25.492 41.317 1.00 36.07 314 ASP A C 1
ATOM 2289 O O . ASP A 1 315 ? 3.128 25.310 40.195 1.00 35.53 314 ASP A O 1
ATOM 2294 N N . GLY A 1 316 ? 3.390 26.597 42.027 1.00 35.32 315 GLY A N 1
ATOM 2295 C CA . GLY A 1 316 ? 2.493 27.631 41.547 1.00 34.21 315 GLY A CA 1
ATOM 2296 C C . GLY A 1 316 ? 1.814 28.438 42.651 1.00 34.13 315 GLY A C 1
ATOM 2297 O O . GLY A 1 316 ? 2.328 28.556 43.754 1.00 34.55 315 GLY A O 1
ATOM 2298 N N . ILE A 1 317 ? 0.656 29.011 42.334 1.00 32.91 316 ILE A N 1
ATOM 2299 C CA . ILE A 1 317 ? -0.113 29.862 43.248 1.00 31.65 316 ILE A CA 1
ATOM 2300 C C . ILE A 1 317 ? -1.511 29.211 43.367 1.00 31.34 316 ILE A C 1
ATOM 2301 O O . ILE A 1 317 ? -2.086 28.750 42.358 1.00 30.54 316 ILE A O 1
ATOM 2306 N N . VAL A 1 318 ? -2.026 29.105 44.593 1.00 30.03 317 VAL A N 1
ATOM 2307 C CA . VAL A 1 318 ? -3.373 28.575 44.793 1.00 29.80 317 VAL A CA 1
ATOM 2308 C C . VAL A 1 318 ? -4.383 29.512 44.125 1.00 29.37 317 VAL A C 1
ATOM 2309 O O . VAL A 1 318 ? -4.443 30.703 44.419 1.00 29.80 317 VAL A O 1
ATOM 2313 N N . TRP A 1 319 ? -5.152 28.961 43.193 1.00 29.17 318 TRP A N 1
ATOM 2314 C CA . TRP A 1 319 ? -6.171 29.745 42.493 1.00 28.54 318 TRP A CA 1
ATOM 2315 C C . TRP A 1 319 ? -7.551 29.595 43.158 1.00 28.28 318 TRP A C 1
ATOM 2316 O O . TRP A 1 319 ? -8.201 30.616 43.455 1.00 25.80 318 TRP A O 1
ATOM 2327 N N . PHE A 1 320 ? -7.973 28.324 43.317 1.00 27.39 319 PHE A N 1
ATOM 2328 C CA . PHE A 1 320 ? -9.132 27.894 44.118 1.00 28.14 319 PHE A CA 1
ATOM 2329 C C . PHE A 1 320 ? -8.654 27.166 45.352 1.00 27.22 319 PHE A C 1
ATOM 2330 O O . PHE A 1 320 ? -7.822 26.257 45.264 1.00 27.13 319 PHE A O 1
ATOM 2338 N N . GLY A 1 321 ? -9.225 27.535 46.494 1.00 27.49 320 GLY A N 1
ATOM 2339 C CA . GLY A 1 321 ? -8.897 26.910 47.772 1.00 28.18 320 GLY A CA 1
ATOM 2340 C C . GLY A 1 321 ? -10.134 26.341 48.413 1.00 28.99 320 GLY A C 1
ATOM 2341 O O . GLY A 1 321 ? -11.254 26.836 48.163 1.00 30.21 320 GLY A O 1
ATOM 2342 N N . ALA A 1 322 ? -9.925 25.326 49.244 1.00 28.74 321 ALA A N 1
ATOM 2343 C CA . ALA A 1 322 ? -11.000 24.608 49.945 1.00 29.59 321 ALA A CA 1
ATOM 2344 C C . ALA A 1 322 ? -12.123 25.541 50.442 1.00 28.75 321 ALA A C 1
ATOM 2345 O O . ALA A 1 322 ? -11.849 26.596 51.011 1.00 29.09 321 ALA A O 1
ATOM 2347 N N . GLY A 1 323 ? -13.370 25.139 50.200 1.00 28.54 322 GLY A N 1
ATOM 2348 C CA . GLY A 1 323 ? -14.565 25.869 50.652 1.00 27.22 322 GLY A CA 1
ATOM 2349 C C . GLY A 1 323 ? -15.072 25.278 51.953 1.00 27.87 322 GLY A C 1
ATOM 2350 O O . GLY A 1 323 ? -14.579 25.658 53.031 1.00 28.99 322 GLY A O 1
ATOM 2351 N N . PRO A 1 324 ? -16.052 24.349 51.874 1.00 27.84 323 PRO A N 1
ATOM 2352 C CA . PRO A 1 324 ? -16.603 23.650 53.068 1.00 27.90 323 PRO A CA 1
ATOM 2353 C C . PRO A 1 324 ? -15.520 22.949 53.883 1.00 27.64 323 PRO A C 1
ATOM 2354 O O . PRO A 1 324 ? -14.620 22.349 53.306 1.00 26.38 323 PRO A O 1
ATOM 2358 N N . GLY A 1 325 ? -15.623 23.004 55.211 1.00 27.19 324 GLY A N 1
ATOM 2359 C CA . GLY A 1 325 ? -14.788 22.151 56.052 1.00 26.70 324 GLY A CA 1
ATOM 2360 C C . GLY A 1 325 ? -14.965 20.675 55.742 1.00 27.91 324 GLY A C 1
ATOM 2361 O O . GLY A 1 325 ? -13.987 19.941 55.539 1.00 28.16 324 GLY A O 1
ATOM 2362 N N . ARG A 1 326 ? -16.208 20.206 55.726 1.00 27.42 325 ARG A N 1
ATOM 2363 C CA . ARG A 1 326 ? -16.428 18.813 55.451 1.00 28.02 325 ARG A CA 1
ATOM 2364 C C . ARG A 1 326 ? -16.429 18.609 53.932 1.00 28.32 325 ARG A C 1
ATOM 2365 O O . ARG A 1 326 ? -17.299 19.123 53.232 1.00 28.13 325 ARG A O 1
ATOM 2373 N N . VAL A 1 327 ? -15.427 17.892 53.420 1.00 27.99 326 VAL A N 1
ATOM 2374 C CA . VAL A 1 327 ? -15.293 17.685 51.981 1.00 28.24 326 VAL A CA 1
ATOM 2375 C C . VAL A 1 327 ? -15.778 16.289 51.636 1.00 29.03 326 VAL A C 1
ATOM 2376 O O . VAL A 1 327 ? -15.763 15.403 52.481 1.00 30.16 326 VAL A O 1
ATOM 2380 N N . THR A 1 328 ? -16.205 16.103 50.391 1.00 29.48 327 THR A N 1
ATOM 2381 C CA . THR A 1 328 ? -16.702 14.829 49.942 1.00 29.90 327 THR A CA 1
ATOM 2382 C C . THR A 1 328 ? -15.638 14.195 49.047 1.00 29.62 327 THR A C 1
ATOM 2383 O O . THR A 1 328 ? -15.020 14.892 48.249 1.00 29.81 327 THR A O 1
ATOM 2387 N N . ARG A 1 329 ? -15.425 12.883 49.198 1.00 29.43 328 ARG A N 1
ATOM 2388 C CA . ARG A 1 329 ? -14.614 12.090 48.249 1.00 30.02 328 ARG A CA 1
ATOM 2389 C C . ARG A 1 329 ? -14.878 12.546 46.813 1.00 30.39 328 ARG A C 1
ATOM 2390 O O . ARG A 1 329 ? -16.037 12.656 46.402 1.00 30.39 328 ARG A O 1
ATOM 2398 N N . GLY A 1 330 ? -13.819 12.811 46.060 1.00 30.99 329 GLY A N 1
ATOM 2399 C CA . GLY A 1 330 ? -13.970 13.360 44.715 1.00 31.82 329 GLY A CA 1
ATOM 2400 C C . GLY A 1 330 ? -13.992 14.877 44.522 1.00 32.39 329 GLY A C 1
ATOM 2401 O O . GLY A 1 330 ? -14.032 15.331 43.396 1.00 32.76 329 GLY A O 1
ATOM 2402 N N . ASP A 1 331 ? -13.996 15.670 45.601 1.00 33.75 330 ASP A N 1
ATOM 2403 C CA . ASP A 1 331 ? -13.955 17.143 45.502 1.00 32.77 330 ASP A CA 1
ATOM 2404 C C . ASP A 1 331 ? -12.515 17.537 45.324 1.00 32.51 330 ASP A C 1
ATOM 2405 O O . ASP A 1 331 ? -11.610 16.887 45.855 1.00 31.11 330 ASP A O 1
ATOM 2410 N N . ALA A 1 332 ? -12.280 18.635 44.619 1.00 32.65 331 ALA A N 1
ATOM 2411 C CA . ALA A 1 332 ? -10.942 19.233 44.649 1.00 32.10 331 ALA A CA 1
ATOM 2412 C C . ALA A 1 332 ? -10.874 20.107 45.904 1.00 31.51 331 ALA A C 1
ATOM 2413 O O . ALA A 1 332 ? -11.853 20.780 46.247 1.00 31.58 331 ALA A O 1
ATOM 2415 N N . VAL A 1 333 ? -9.739 20.112 46.591 1.00 30.11 332 VAL A N 1
ATOM 2416 C CA . VAL A 1 333 ? -9.571 20.991 47.759 1.00 28.84 332 VAL A CA 1
ATOM 2417 C C . VAL A 1 333 ? -8.617 22.168 47.447 1.00 29.08 332 VAL A C 1
ATOM 2418 O O . VAL A 1 333 ? -8.453 23.106 48.245 1.00 28.84 332 VAL A O 1
ATOM 2422 N N . ALA A 1 334 ? -8.022 22.103 46.255 1.00 27.78 333 ALA A N 1
ATOM 2423 C CA . ALA A 1 334 ? -7.122 23.120 45.717 1.00 27.11 333 ALA A CA 1
ATOM 2424 C C . ALA A 1 334 ? -6.924 22.865 44.238 1.00 27.65 333 ALA A C 1
ATOM 2425 O O . ALA A 1 334 ? -6.903 21.722 43.780 1.00 28.82 333 ALA A O 1
ATOM 2427 N N . VAL A 1 335 ? -6.795 23.960 43.506 1.00 28.85 334 VAL A N 1
ATOM 2428 C CA . VAL A 1 335 ? -6.401 23.980 42.116 1.00 28.43 334 VAL A CA 1
ATOM 2429 C C . VAL A 1 335 ? -5.285 25.019 42.058 1.00 29.16 334 VAL A C 1
ATOM 2430 O O . VAL A 1 335 ? -5.468 26.179 42.478 1.00 27.73 334 VAL A O 1
ATOM 2434 N N . VAL A 1 336 ? -4.136 24.574 41.553 1.00 28.41 335 VAL A N 1
ATOM 2435 C CA . VAL A 1 336 ? -2.923 25.417 41.450 1.00 29.41 335 VAL A CA 1
ATOM 2436 C C . VAL A 1 336 ? -2.751 25.948 40.015 1.00 29.31 335 VAL A C 1
ATOM 2437 O O . VAL A 1 336 ? -2.892 25.187 39.027 1.00 29.58 335 VAL A O 1
ATOM 2441 N N . MET A 1 337 ? -2.489 27.245 39.906 1.00 29.49 336 MET A N 1
ATOM 2442 C CA . MET A 1 337 ? -2.220 27.892 38.630 1.00 29.34 336 MET A CA 1
ATOM 2443 C C . MET A 1 337 ? -0.714 28.131 38.550 1.00 32.04 336 MET A C 1
ATOM 2444 O O . MET A 1 337 ? -0.083 28.197 39.576 1.00 32.43 336 MET A O 1
ATOM 2449 N N . GLU A 1 338 ? -0.162 28.235 37.337 1.00 34.34 337 GLU A N 1
ATOM 2450 C CA . GLU A 1 338 ? 1.283 28.412 37.079 1.00 36.46 337 GLU A CA 1
ATOM 2451 C C . GLU A 1 338 ? 1.398 29.517 36.033 1.00 36.50 337 GLU A C 1
ATOM 2452 O O . GLU A 1 338 ? 0.404 29.815 35.360 1.00 35.32 337 GLU A O 1
ATOM 2458 N N . ASP A 1 339 ? 2.579 30.143 35.917 1.00 37.33 338 ASP A N 1
ATOM 2459 C CA . ASP A 1 339 ? 2.837 31.193 34.909 1.00 38.99 338 ASP A CA 1
ATOM 2460 C C . ASP A 1 339 ? 2.412 30.699 33.543 1.00 38.88 338 ASP A C 1
ATOM 2461 O O . ASP A 1 339 ? 2.626 29.517 33.203 1.00 38.03 338 ASP A O 1
ATOM 2466 N N . TYR A 1 340 ? 1.815 31.607 32.781 1.00 39.23 339 TYR A N 1
ATOM 2467 C CA . TYR A 1 340 ? 1.332 31.338 31.443 1.00 41.16 339 TYR A CA 1
ATOM 2468 C C . TYR A 1 340 ? 2.464 31.141 30.438 1.00 42.65 339 TYR A C 1
ATOM 2469 O O . TYR A 1 340 ? 3.396 31.939 30.392 1.00 42.88 339 TYR A O 1
ATOM 2478 N N . ASN A 1 341 ? 2.334 30.098 29.622 1.00 44.79 340 ASN A N 1
ATOM 2479 C CA . ASN A 1 341 ? 3.170 29.911 28.438 1.00 47.13 340 ASN A CA 1
ATOM 2480 C C . ASN A 1 341 ? 2.281 29.776 27.195 1.00 48.39 340 ASN A C 1
ATOM 2481 O O . ASN A 1 341 ? 1.407 28.890 27.127 1.00 48.14 340 ASN A O 1
ATOM 2486 N N . ASP A 1 342 ? 2.492 30.661 26.222 1.00 50.08 341 ASP A N 1
ATOM 2487 C CA . ASP A 1 342 ? 1.781 30.572 24.941 1.00 51.70 341 ASP A CA 1
ATOM 2488 C C . ASP A 1 342 ? 2.461 29.548 24.032 1.00 51.85 341 ASP A C 1
ATOM 2489 O O . ASP A 1 342 ? 1.843 28.560 23.623 1.00 52.25 341 ASP A O 1
ATOM 2494 N N . SER B 1 9 ? -29.684 8.600 81.688 1.00 40.76 8 SER B N 1
ATOM 2495 C CA . SER B 1 9 ? -29.382 8.710 80.216 1.00 40.20 8 SER B CA 1
ATOM 2496 C C . SER B 1 9 ? -29.409 7.408 79.409 1.00 40.87 8 SER B C 1
ATOM 2497 O O . SER B 1 9 ? -28.748 6.400 79.759 1.00 41.25 8 SER B O 1
ATOM 2500 N N . ARG B 1 10 ? -30.146 7.451 78.298 1.00 40.15 9 ARG B N 1
ATOM 2501 C CA . ARG B 1 10 ? -30.166 6.352 77.329 1.00 40.71 9 ARG B CA 1
ATOM 2502 C C . ARG B 1 10 ? -28.850 6.261 76.531 1.00 39.27 9 ARG B C 1
ATOM 2503 O O . ARG B 1 10 ? -28.592 5.264 75.859 1.00 39.71 9 ARG B O 1
ATOM 2511 N N . ILE B 1 11 ? -28.038 7.311 76.576 1.00 37.39 10 ILE B N 1
ATOM 2512 C CA . ILE B 1 11 ? -26.742 7.274 75.923 1.00 36.32 10 ILE B CA 1
ATOM 2513 C C . ILE B 1 11 ? -25.774 6.427 76.762 1.00 37.21 10 ILE B C 1
ATOM 2514 O O . ILE B 1 11 ? -25.461 6.775 77.912 1.00 36.57 10 ILE B O 1
ATOM 2519 N N . ALA B 1 12 ? -25.299 5.324 76.183 1.00 38.26 11 ALA B N 1
ATOM 2520 C CA . ALA B 1 12 ? -24.407 4.387 76.878 1.00 38.98 11 ALA B CA 1
ATOM 2521 C C . ALA B 1 12 ? -22.947 4.774 76.741 1.00 39.97 11 ALA B C 1
ATOM 2522 O O . ALA B 1 12 ? -22.541 5.248 75.692 1.00 40.37 11 ALA B O 1
ATOM 2524 N N . CYS B 1 13 ? -22.171 4.599 77.818 1.00 40.93 12 CYS B N 1
ATOM 2525 C CA . CYS B 1 13 ? -20.708 4.776 77.801 1.00 41.28 12 CYS B CA 1
ATOM 2526 C C . CYS B 1 13 ? -20.016 3.860 78.843 1.00 41.98 12 CYS B C 1
ATOM 2527 O O . CYS B 1 13 ? -20.321 3.914 80.042 1.00 42.18 12 CYS B O 1
ATOM 2530 N N . ASP B 1 14 ? -19.095 3.022 78.386 1.00 42.34 13 ASP B N 1
ATOM 2531 C CA . ASP B 1 14 ? -18.469 2.034 79.270 1.00 42.68 13 ASP B CA 1
ATOM 2532 C C . ASP B 1 14 ? -17.149 2.531 79.839 1.00 42.67 13 ASP B C 1
ATOM 2533 O O . ASP B 1 14 ? -16.400 1.754 80.456 1.00 43.33 13 ASP B O 1
ATOM 2538 N N . ILE B 1 15 ? -16.852 3.821 79.638 1.00 42.01 14 ILE B N 1
ATOM 2539 C CA . ILE B 1 15 ? -15.568 4.369 80.072 1.00 41.31 14 ILE B CA 1
ATOM 2540 C C . ILE B 1 15 ? -15.518 4.553 81.578 1.00 41.25 14 ILE B C 1
ATOM 2541 O O . ILE B 1 15 ? -16.457 5.034 82.184 1.00 40.81 14 ILE B O 1
ATOM 2546 N N . ASP B 1 16 ? -14.402 4.147 82.178 1.00 42.22 15 ASP B N 1
ATOM 2547 C CA . ASP B 1 16 ? -14.177 4.347 83.607 1.00 42.32 15 ASP B CA 1
ATOM 2548 C C . ASP B 1 16 ? -13.348 5.604 83.798 1.00 42.60 15 ASP B C 1
ATOM 2549 O O . ASP B 1 16 ? -12.132 5.565 83.722 1.00 42.30 15 ASP B O 1
ATOM 2554 N N . PHE B 1 17 ? -14.028 6.720 84.051 1.00 42.72 16 PHE B N 1
ATOM 2555 C CA . PHE B 1 17 ? -13.377 7.998 84.142 1.00 43.07 16 PHE B CA 1
ATOM 2556 C C . PHE B 1 17 ? -12.470 8.104 85.386 1.00 43.63 16 PHE B C 1
ATOM 2557 O O . PHE B 1 17 ? -11.718 9.045 85.533 1.00 43.82 16 PHE B O 1
ATOM 2565 N N . ASP B 1 18 ? -12.524 7.104 86.260 1.00 45.26 17 ASP B N 1
ATOM 2566 C CA . ASP B 1 18 ? -11.668 7.056 87.452 1.00 45.80 17 ASP B CA 1
ATOM 2567 C C . ASP B 1 18 ? -10.428 6.189 87.281 1.00 45.88 17 ASP B C 1
ATOM 2568 O O . ASP B 1 18 ? -9.609 6.073 88.211 1.00 46.50 17 ASP B O 1
ATOM 2573 N N . ARG B 1 19 ? -10.299 5.566 86.113 1.00 45.05 18 ARG B N 1
ATOM 2574 C CA . ARG B 1 19 ? -9.188 4.670 85.851 1.00 44.65 18 ARG B CA 1
ATOM 2575 C C . ARG B 1 19 ? -7.969 5.469 85.407 1.00 43.99 18 ARG B C 1
ATOM 2576 O O . ARG B 1 19 ? -8.081 6.364 84.575 1.00 43.99 18 ARG B O 1
ATOM 2584 N N . ASP B 1 20 ? -6.815 5.179 86.000 1.00 42.94 19 ASP B N 1
ATOM 2585 C CA . ASP B 1 20 ? -5.552 5.732 85.521 1.00 42.73 19 ASP B CA 1
ATOM 2586 C C . ASP B 1 20 ? -5.255 5.212 84.126 1.00 41.55 19 ASP B C 1
ATOM 2587 O O . ASP B 1 20 ? -5.527 4.051 83.818 1.00 41.99 19 ASP B O 1
ATOM 2592 N N . GLY B 1 21 ? -4.701 6.068 83.287 1.00 39.97 20 GLY B N 1
ATOM 2593 C CA . GLY B 1 21 ? -4.277 5.656 81.957 1.00 39.67 20 GLY B CA 1
ATOM 2594 C C . GLY B 1 21 ? -4.975 6.440 80.850 1.00 39.44 20 GLY B C 1
ATOM 2595 O O . GLY B 1 21 ? -5.379 7.597 81.053 1.00 38.54 20 GLY B O 1
ATOM 2596 N N . ARG B 1 22 ? -5.076 5.799 79.685 1.00 38.64 21 ARG B N 1
ATOM 2597 C CA . ARG B 1 22 ? -5.749 6.330 78.494 1.00 39.09 21 ARG B CA 1
ATOM 2598 C C . ARG B 1 22 ? -6.827 5.347 78.047 1.00 38.69 21 ARG B C 1
ATOM 2599 O O . ARG B 1 22 ? -6.522 4.169 77.829 1.00 37.74 21 ARG B O 1
ATOM 2607 N N . GLN B 1 23 ? -8.073 5.837 77.958 1.00 37.79 22 GLN B N 1
ATOM 2608 C CA . GLN B 1 23 ? -9.174 5.145 77.298 1.00 37.49 22 GLN B CA 1
ATOM 2609 C C . GLN B 1 23 ? -9.716 6.007 76.159 1.00 37.74 22 GLN B C 1
ATOM 2610 O O . GLN B 1 23 ? -10.102 7.173 76.360 1.00 37.13 22 GLN B O 1
ATOM 2616 N N . ALA B 1 24 ? -9.766 5.418 74.965 1.00 37.00 23 ALA B N 1
ATOM 2617 C CA . ALA B 1 24 ? -10.312 6.097 73.785 1.00 36.19 23 ALA B CA 1
ATOM 2618 C C . ALA B 1 24 ? -11.447 5.212 73.286 1.00 35.65 23 ALA B C 1
ATOM 2619 O O . ALA B 1 24 ? -11.218 4.010 73.001 1.00 35.15 23 ALA B O 1
ATOM 2621 N N . GLY B 1 25 ? -12.653 5.782 73.196 1.00 33.97 24 GLY B N 1
ATOM 2622 C CA . GLY B 1 25 ? -13.843 5.014 72.801 1.00 33.31 24 GLY B CA 1
ATOM 2623 C C . GLY B 1 25 ? -15.024 5.896 72.411 1.00 33.23 24 GLY B C 1
ATOM 2624 O O . GLY B 1 25 ? -14.826 6.977 71.905 1.00 32.29 24 GLY B O 1
ATOM 2625 N N . TYR B 1 26 ? -16.253 5.417 72.634 1.00 33.37 25 TYR B N 1
ATOM 2626 C CA . TYR B 1 26 ? -17.475 6.117 72.185 1.00 33.46 25 TYR B CA 1
ATOM 2627 C C . TYR B 1 26 ? -18.621 6.071 73.180 1.00 33.46 25 TYR B C 1
ATOM 2628 O O . TYR B 1 26 ? -18.827 5.077 73.860 1.00 32.78 25 TYR B O 1
ATOM 2637 N N . ALA B 1 27 ? -19.385 7.154 73.234 1.00 33.57 26 ALA B N 1
ATOM 2638 C CA . ALA B 1 27 ? -20.693 7.083 73.845 1.00 34.77 26 ALA B CA 1
ATOM 2639 C C . ALA B 1 27 ? -21.600 6.612 72.726 1.00 35.28 26 ALA B C 1
ATOM 2640 O O . ALA B 1 27 ? -21.387 6.945 71.546 1.00 36.03 26 ALA B O 1
ATOM 2642 N N . ARG B 1 28 ? -22.573 5.785 73.080 1.00 35.58 27 ARG B N 1
ATOM 2643 C CA . ARG B 1 28 ? -23.483 5.221 72.093 1.00 36.18 27 ARG B CA 1
ATOM 2644 C C . ARG B 1 28 ? -24.880 5.786 72.318 1.00 35.83 27 ARG B C 1
ATOM 2645 O O . ARG B 1 28 ? -25.577 5.384 73.254 1.00 35.85 27 ARG B O 1
ATOM 2653 N N . ALA B 1 29 ? -25.231 6.758 71.481 1.00 35.44 28 ALA B N 1
ATOM 2654 C CA . ALA B 1 29 ? -26.496 7.474 71.537 1.00 36.83 28 ALA B CA 1
ATOM 2655 C C . ALA B 1 29 ? -27.523 6.807 70.628 1.00 37.20 28 ALA B C 1
ATOM 2656 O O . ALA B 1 29 ? -27.323 6.763 69.415 1.00 36.38 28 ALA B O 1
ATOM 2658 N N . PRO B 1 30 ? -28.646 6.324 71.198 1.00 38.63 29 PRO B N 1
ATOM 2659 C CA . PRO B 1 30 ? -29.672 5.651 70.347 1.00 39.85 29 PRO B CA 1
ATOM 2660 C C . PRO B 1 30 ? -30.308 6.617 69.323 1.00 40.79 29 PRO B C 1
ATOM 2661 O O . PRO B 1 30 ? -30.658 7.733 69.687 1.00 40.58 29 PRO B O 1
ATOM 2665 N N . LEU B 1 31 ? -30.394 6.197 68.055 1.00 42.05 30 LEU B N 1
ATOM 2666 C CA . LEU B 1 31 ? -31.047 6.981 66.991 1.00 43.00 30 LEU B CA 1
ATOM 2667 C C . LEU B 1 31 ? -31.950 6.092 66.134 1.00 43.65 30 LEU B C 1
ATOM 2668 O O . LEU B 1 31 ? -31.473 5.398 65.220 1.00 44.64 30 LEU B O 1
ATOM 2673 N N . SER B 1 32 ? -33.250 6.146 66.430 1.00 43.71 31 SER B N 1
ATOM 2674 C CA . SER B 1 32 ? -34.287 5.386 65.726 1.00 43.45 31 SER B CA 1
ATOM 2675 C C . SER B 1 32 ? -34.595 6.009 64.359 1.00 42.80 31 SER B C 1
ATOM 2676 O O . SER B 1 32 ? -35.088 7.146 64.278 1.00 42.91 31 SER B O 1
ATOM 2679 N N . ARG B 1 33 ? -34.274 5.265 63.299 1.00 41.44 32 ARG B N 1
ATOM 2680 C CA . ARG B 1 33 ? -34.575 5.622 61.898 1.00 40.04 32 ARG B CA 1
ATOM 2681 C C . ARG B 1 33 ? -35.596 4.607 61.331 1.00 38.55 32 ARG B C 1
ATOM 2682 O O . ARG B 1 33 ? -35.768 3.543 61.900 1.00 37.10 32 ARG B O 1
ATOM 2690 N N . ASN B 1 34 ? -36.239 4.933 60.209 1.00 36.94 33 ASN B N 1
ATOM 2691 C CA . ASN B 1 34 ? -37.249 4.064 59.582 1.00 36.73 33 ASN B CA 1
ATOM 2692 C C . ASN B 1 34 ? -36.787 2.633 59.195 1.00 37.23 33 ASN B C 1
ATOM 2693 O O . ASN B 1 34 ? -37.579 1.682 59.220 1.00 36.42 33 ASN B O 1
ATOM 2698 N N . ASN B 1 35 ? -35.519 2.509 58.820 1.00 37.37 34 ASN B N 1
ATOM 2699 C CA . ASN B 1 35 ? -34.912 1.219 58.532 1.00 38.59 34 ASN B CA 1
ATOM 2700 C C . ASN B 1 35 ? -33.789 0.903 59.497 1.00 37.71 34 ASN B C 1
ATOM 2701 O O . ASN B 1 35 ? -32.910 0.092 59.199 1.00 38.06 34 ASN B O 1
ATOM 2706 N N . SER B 1 36 ? -33.820 1.571 60.649 1.00 37.69 35 SER B N 1
ATOM 2707 C CA . SER B 1 36 ? -32.896 1.284 61.754 1.00 37.37 35 SER B CA 1
ATOM 2708 C C . SER B 1 36 ? -33.466 1.741 63.105 1.00 36.90 35 SER B C 1
ATOM 2709 O O . SER B 1 36 ? -32.942 2.668 63.745 1.00 35.92 35 SER B O 1
ATOM 2712 N N . GLY B 1 37 ? -34.539 1.075 63.519 1.00 36.54 36 GLY B N 1
ATOM 2713 C CA . GLY B 1 37 ? -35.213 1.355 64.771 1.00 37.51 36 GLY B CA 1
ATOM 2714 C C . GLY B 1 37 ? -34.333 1.288 66.015 1.00 38.21 36 GLY B C 1
ATOM 2715 O O . GLY B 1 37 ? -34.612 1.958 67.020 1.00 38.17 36 GLY B O 1
ATOM 2716 N N . TRP B 1 38 ? -33.285 0.472 65.955 1.00 38.85 37 TRP B N 1
ATOM 2717 C CA A TRP B 1 38 ? -32.356 0.258 67.065 0.50 39.61 37 TRP B CA 1
ATOM 2718 C CA B TRP B 1 38 ? -32.381 0.356 67.097 0.50 39.11 37 TRP B CA 1
ATOM 2719 C C . TRP B 1 38 ? -30.961 0.798 66.726 1.00 39.43 37 TRP B C 1
ATOM 2720 O O . TRP B 1 38 ? -29.960 0.267 67.232 1.00 39.64 37 TRP B O 1
ATOM 2741 N N . GLY B 1 39 ? -30.889 1.809 65.849 1.00 38.56 38 GLY B N 1
ATOM 2742 C CA . GLY B 1 39 ? -29.622 2.378 65.410 1.00 37.75 38 GLY B CA 1
ATOM 2743 C C . GLY B 1 39 ? -28.971 3.118 66.564 1.00 38.13 38 GLY B C 1
ATOM 2744 O O . GLY B 1 39 ? -29.622 3.385 67.573 1.00 37.60 38 GLY B O 1
ATOM 2745 N N . THR B 1 40 ? -27.676 3.398 66.434 1.00 38.50 39 THR B N 1
ATOM 2746 C CA . THR B 1 40 ? -26.948 4.247 67.387 1.00 38.93 39 THR B CA 1
ATOM 2747 C C . THR B 1 40 ? -26.032 5.230 66.638 1.00 38.57 39 THR B C 1
ATOM 2748 O O . THR B 1 40 ? -25.617 4.979 65.495 1.00 39.41 39 THR B O 1
ATOM 2752 N N . VAL B 1 41 ? -25.704 6.340 67.279 1.00 37.09 40 VAL B N 1
ATOM 2753 C CA . VAL B 1 41 ? -24.629 7.172 66.789 1.00 36.14 40 VAL B CA 1
ATOM 2754 C C . VAL B 1 41 ? -23.485 7.148 67.813 1.00 34.71 40 VAL B C 1
ATOM 2755 O O . VAL B 1 41 ? -23.703 7.218 69.022 1.00 33.69 40 VAL B O 1
ATOM 2759 N N . GLU B 1 42 ? -22.271 6.998 67.304 1.00 33.88 41 GLU B N 1
ATOM 2760 C CA . GLU B 1 42 ? -21.088 6.838 68.151 1.00 33.56 41 GLU B CA 1
ATOM 2761 C C . GLU B 1 42 ? -20.366 8.163 68.298 1.00 32.92 41 GLU B C 1
ATOM 2762 O O . GLU B 1 42 ? -19.903 8.730 67.305 1.00 33.05 41 GLU B O 1
ATOM 2768 N N . ILE B 1 43 ? -20.267 8.631 69.545 1.00 31.89 42 ILE B N 1
ATOM 2769 C CA . ILE B 1 43 ? -19.716 9.934 69.855 1.00 31.46 42 ILE B CA 1
ATOM 2770 C C . ILE B 1 43 ? -18.326 9.772 70.485 1.00 31.32 42 ILE B C 1
ATOM 2771 O O . ILE B 1 43 ? -18.220 9.288 71.619 1.00 31.28 42 ILE B O 1
ATOM 2776 N N . PRO B 1 44 ? -17.268 10.248 69.799 1.00 31.26 43 PRO B N 1
ATOM 2777 C CA . PRO B 1 44 ? -15.896 10.018 70.296 1.00 31.33 43 PRO B CA 1
ATOM 2778 C C . PRO B 1 44 ? -15.633 10.635 71.686 1.00 31.10 43 PRO B C 1
ATOM 2779 O O . PRO B 1 44 ? -16.012 11.780 71.928 1.00 28.34 43 PRO B O 1
ATOM 2783 N N . ILE B 1 45 ? -15.051 9.838 72.592 1.00 31.07 44 ILE B N 1
ATOM 2784 C CA . ILE B 1 45 ? -14.602 10.309 73.918 1.00 31.49 44 ILE B CA 1
ATOM 2785 C C . ILE B 1 45 ? -13.213 9.739 74.203 1.00 31.83 44 ILE B C 1
ATOM 2786 O O . ILE B 1 45 ? -13.010 8.519 74.120 1.00 31.53 44 ILE B O 1
ATOM 2791 N N . THR B 1 46 ? -12.254 10.612 74.516 1.00 31.95 45 THR B N 1
ATOM 2792 C CA . THR B 1 46 ? -10.942 10.177 74.981 1.00 32.87 45 THR B CA 1
ATOM 2793 C C . THR B 1 46 ? -10.687 10.762 76.377 1.00 33.35 45 THR B C 1
ATOM 2794 O O . THR B 1 46 ? -10.852 11.969 76.605 1.00 32.30 45 THR B O 1
ATOM 2798 N N . VAL B 1 47 ? -10.325 9.882 77.310 1.00 33.73 46 VAL B N 1
ATOM 2799 C CA A VAL B 1 47 ? -9.922 10.261 78.675 0.50 34.05 46 VAL B CA 1
ATOM 2800 C CA B VAL B 1 47 ? -9.904 10.313 78.644 0.50 33.56 46 VAL B CA 1
ATOM 2801 C C . VAL B 1 47 ? -8.455 9.902 78.893 1.00 34.33 46 VAL B C 1
ATOM 2802 O O . VAL B 1 47 ? -8.024 8.799 78.534 1.00 34.42 46 VAL B O 1
ATOM 2809 N N . VAL B 1 48 ? -7.695 10.839 79.448 1.00 35.04 47 VAL B N 1
ATOM 2810 C CA . VAL B 1 48 ? -6.329 10.609 79.893 1.00 36.28 47 VAL B CA 1
ATOM 2811 C C . VAL B 1 48 ? -6.279 11.018 81.378 1.00 37.06 47 VAL B C 1
ATOM 2812 O O . VAL B 1 48 ? -6.542 12.183 81.740 1.00 36.00 47 VAL B O 1
ATOM 2816 N N . LYS B 1 49 ? -5.979 10.032 82.227 1.00 38.25 48 LYS B N 1
ATOM 2817 C CA . LYS B 1 49 ? -5.925 10.237 83.680 1.00 39.24 48 LYS B CA 1
ATOM 2818 C C . LYS B 1 49 ? -4.632 9.671 84.245 1.00 39.67 48 LYS B C 1
ATOM 2819 O O . LYS B 1 49 ? -4.259 8.539 83.938 1.00 39.50 48 LYS B O 1
ATOM 2825 N N . ASN B 1 50 ? -3.960 10.483 85.056 1.00 40.38 49 ASN B N 1
ATOM 2826 C CA . ASN B 1 50 ? -2.668 10.150 85.632 1.00 41.55 49 ASN B CA 1
ATOM 2827 C C . ASN B 1 50 ? -2.284 11.136 86.735 1.00 42.33 49 ASN B C 1
ATOM 2828 O O . ASN B 1 50 ? -2.488 12.359 86.592 1.00 41.62 49 ASN B O 1
ATOM 2833 N N . GLY B 1 51 ? -1.702 10.596 87.815 1.00 42.95 50 GLY B N 1
ATOM 2834 C CA . GLY B 1 51 ? -1.157 11.419 88.909 1.00 43.13 50 GLY B CA 1
ATOM 2835 C C . GLY B 1 51 ? -2.245 12.166 89.641 1.00 42.44 50 GLY B C 1
ATOM 2836 O O . GLY B 1 51 ? -3.303 11.615 89.920 1.00 43.20 50 GLY B O 1
ATOM 2837 N N . SER B 1 52 ? -2.003 13.432 89.940 1.00 43.12 51 SER B N 1
ATOM 2838 C CA . SER B 1 52 ? -2.996 14.219 90.671 1.00 43.30 51 SER B CA 1
ATOM 2839 C C . SER B 1 52 ? -3.126 15.620 90.113 1.00 42.36 51 SER B C 1
ATOM 2840 O O . SER B 1 52 ? -2.120 16.274 89.788 1.00 41.97 51 SER B O 1
ATOM 2843 N N . GLY B 1 53 ? -4.374 16.078 89.996 1.00 41.52 52 GLY B N 1
ATOM 2844 C CA . GLY B 1 53 ? -4.665 17.449 89.538 1.00 39.41 52 GLY B CA 1
ATOM 2845 C C . GLY B 1 53 ? -6.110 17.617 89.094 1.00 38.31 52 GLY B C 1
ATOM 2846 O O . GLY B 1 53 ? -6.922 16.692 89.245 1.00 38.30 52 GLY B O 1
ATOM 2847 N N . PRO B 1 54 ? -6.448 18.783 88.512 1.00 37.12 53 PRO B N 1
ATOM 2848 C CA . PRO B 1 54 ? -7.839 19.044 88.157 1.00 36.21 53 PRO B CA 1
ATOM 2849 C C . PRO B 1 54 ? -8.262 18.330 86.849 1.00 35.40 53 PRO B C 1
ATOM 2850 O O . PRO B 1 54 ? -7.430 17.742 86.154 1.00 34.95 53 PRO B O 1
ATOM 2854 N N . THR B 1 55 ? -9.558 18.361 86.555 1.00 34.55 54 THR B N 1
ATOM 2855 C CA . THR B 1 55 ? -10.097 17.750 85.349 1.00 33.33 54 THR B CA 1
ATOM 2856 C C . THR B 1 55 ? -10.418 18.880 84.347 1.00 32.93 54 THR B C 1
ATOM 2857 O O . THR B 1 55 ? -11.182 19.809 84.676 1.00 31.74 54 THR B O 1
ATOM 2861 N N . VAL B 1 56 ? -9.800 18.814 83.153 1.00 32.58 55 VAL B N 1
ATOM 2862 C CA . VAL B 1 56 ? -10.121 19.715 82.020 1.00 31.21 55 VAL B CA 1
ATOM 2863 C C . VAL B 1 56 ? -11.035 19.013 81.012 1.00 31.45 55 VAL B C 1
ATOM 2864 O O . VAL B 1 56 ? -10.701 17.912 80.502 1.00 32.19 55 VAL B O 1
ATOM 2868 N N . LEU B 1 57 ? -12.200 19.614 80.766 1.00 30.08 56 LEU B N 1
ATOM 2869 C CA . LEU B 1 57 ? -13.109 19.153 79.735 1.00 28.93 56 LEU B CA 1
ATOM 2870 C C . LEU B 1 57 ? -13.010 20.009 78.445 1.00 28.45 56 LEU B C 1
ATOM 2871 O O . LEU B 1 57 ? -13.214 21.208 78.485 1.00 27.79 56 LEU B O 1
ATOM 2876 N N . LEU B 1 58 ? -12.725 19.358 77.315 1.00 27.76 57 LEU B N 1
ATOM 2877 C CA . LEU B 1 58 ? -12.620 20.040 76.014 1.00 27.45 57 LEU B CA 1
ATOM 2878 C C . LEU B 1 58 ? -13.660 19.484 75.025 1.00 27.41 57 LEU B C 1
ATOM 2879 O O . LEU B 1 58 ? -13.664 18.285 74.683 1.00 27.81 57 LEU B O 1
ATOM 2884 N N . THR B 1 59 ? -14.563 20.349 74.613 1.00 27.64 58 THR B N 1
ATOM 2885 C CA . THR B 1 59 ? -15.607 19.949 73.687 1.00 28.39 58 THR B CA 1
ATOM 2886 C C . THR B 1 59 ? -15.532 20.765 72.413 1.00 27.30 58 THR B C 1
ATOM 2887 O O . THR B 1 59 ? -15.259 21.968 72.444 1.00 26.71 58 THR B O 1
ATOM 2891 N N . GLY B 1 60 ? -15.734 20.059 71.302 1.00 26.95 59 GLY B N 1
ATOM 2892 C CA . GLY B 1 60 ? -15.863 20.652 69.958 1.00 25.50 59 GLY B CA 1
ATOM 2893 C C . GLY B 1 60 ? -17.083 20.036 69.258 1.00 25.22 59 GLY B C 1
ATOM 2894 O O . GLY B 1 60 ? -17.643 19.011 69.713 1.00 25.15 59 GLY B O 1
ATOM 2895 N N . GLY B 1 61 ? -17.493 20.638 68.151 1.00 24.51 60 GLY B N 1
ATOM 2896 C CA . GLY B 1 61 ? -18.521 20.067 67.312 1.00 23.79 60 GLY B CA 1
ATOM 2897 C C . GLY B 1 61 ? -19.910 20.081 67.914 1.00 23.50 60 GLY B C 1
ATOM 2898 O O . GLY B 1 61 ? -20.750 19.304 67.521 1.00 22.96 60 GLY B O 1
ATOM 2899 N N . VAL B 1 62 ? -20.159 20.943 68.902 1.00 24.30 61 VAL B N 1
ATOM 2900 C CA . VAL B 1 62 ? -21.511 21.093 69.450 1.00 24.76 61 VAL B CA 1
ATOM 2901 C C . VAL B 1 62 ? -22.448 21.561 68.308 1.00 25.41 61 VAL B C 1
ATOM 2902 O O . VAL B 1 62 ? -23.602 21.156 68.233 1.00 26.43 61 VAL B O 1
ATOM 2906 N N . HIS B 1 63 ? -21.908 22.410 67.439 1.00 25.42 62 HIS B N 1
ATOM 2907 C CA . HIS B 1 63 ? -22.496 22.742 66.149 1.00 26.05 62 HIS B CA 1
ATOM 2908 C C . HIS B 1 63 ? -21.689 22.044 65.056 1.00 25.87 62 HIS B C 1
ATOM 2909 O O . HIS B 1 63 ? -20.457 22.082 65.077 1.00 25.91 62 HIS B O 1
ATOM 2916 N N . GLY B 1 64 ? -22.388 21.369 64.132 1.00 25.51 63 GLY B N 1
ATOM 2917 C CA . GLY B 1 64 ? -21.722 20.459 63.207 1.00 25.12 63 GLY B CA 1
ATOM 2918 C C . GLY B 1 64 ? -20.802 21.170 62.240 1.00 24.74 63 GLY B C 1
ATOM 2919 O O . GLY B 1 64 ? -19.872 20.553 61.691 1.00 24.89 63 GLY B O 1
ATOM 2920 N N . ASP B 1 65 ? -21.071 22.456 62.026 1.00 24.24 64 ASP B N 1
ATOM 2921 C CA . ASP B 1 65 ? -20.333 23.254 61.043 1.00 25.00 64 ASP B CA 1
ATOM 2922 C C . ASP B 1 65 ? -19.272 24.154 61.661 1.00 24.48 64 ASP B C 1
ATOM 2923 O O . ASP B 1 65 ? -18.858 25.111 61.049 1.00 24.69 64 ASP B O 1
ATOM 2928 N N . GLU B 1 66 ? -18.814 23.835 62.866 1.00 24.45 65 GLU B N 1
ATOM 2929 C CA . GLU B 1 66 ? -17.756 24.637 63.493 1.00 23.71 65 GLU B CA 1
ATOM 2930 C C . GLU B 1 66 ? -16.587 23.689 63.719 1.00 23.69 65 GLU B C 1
ATOM 2931 O O . GLU B 1 66 ? -16.644 22.791 64.566 1.00 23.31 65 GLU B O 1
ATOM 2937 N N . TYR B 1 67 ? -15.564 23.864 62.885 1.00 23.50 66 TYR B N 1
ATOM 2938 C CA . TYR B 1 67 ? -14.545 22.835 62.621 1.00 24.08 66 TYR B CA 1
ATOM 2939 C C . TYR B 1 67 ? -13.355 22.885 63.516 1.00 24.71 66 TYR B C 1
ATOM 2940 O O . TYR B 1 67 ? -12.721 21.856 63.760 1.00 25.42 66 TYR B O 1
ATOM 2949 N N . GLU B 1 68 ? -13.024 24.077 63.990 1.00 25.33 67 GLU B N 1
ATOM 2950 C CA . GLU B 1 68 ? -11.723 24.276 64.655 1.00 25.81 67 GLU B CA 1
ATOM 2951 C C . GLU B 1 68 ? -11.570 23.472 65.946 1.00 26.05 67 GLU B C 1
ATOM 2952 O O . GLU B 1 68 ? -10.488 22.926 66.186 1.00 26.45 67 GLU B O 1
ATOM 2958 N N . GLY B 1 69 ? -12.644 23.348 66.731 1.00 25.39 68 GLY B N 1
ATOM 2959 C CA . GLY B 1 69 ? -12.624 22.474 67.905 1.00 25.28 68 GLY B CA 1
ATOM 2960 C C . GLY B 1 69 ? -12.486 21.004 67.562 1.00 25.97 68 GLY B C 1
ATOM 2961 O O . GLY B 1 69 ? -11.740 20.256 68.231 1.00 24.77 68 GLY B O 1
ATOM 2962 N N . GLN B 1 70 ? -13.222 20.575 66.532 1.00 25.89 69 GLN B N 1
ATOM 2963 C CA . GLN B 1 70 ? -13.124 19.185 66.037 1.00 27.11 69 GLN B CA 1
ATOM 2964 C C . GLN B 1 70 ? -11.691 18.804 65.688 1.00 26.38 69 GLN B C 1
ATOM 2965 O O . GLN B 1 70 ? -11.203 17.748 66.086 1.00 26.50 69 GLN B O 1
ATOM 2971 N N . ILE B 1 71 ? -11.025 19.672 64.942 1.00 25.86 70 ILE B N 1
ATOM 2972 C CA . ILE B 1 71 ? -9.628 19.469 64.570 1.00 26.81 70 ILE B CA 1
ATOM 2973 C C . ILE B 1 71 ? -8.690 19.459 65.805 1.00 26.76 70 ILE B C 1
ATOM 2974 O O . ILE B 1 71 ? -8.005 18.458 66.074 1.00 26.92 70 ILE B O 1
ATOM 2979 N N . ALA B 1 72 ? -8.731 20.539 66.590 1.00 26.10 71 ALA B N 1
ATOM 2980 C CA . ALA B 1 72 ? -7.760 20.727 67.692 1.00 26.39 71 ALA B CA 1
ATOM 2981 C C . ALA B 1 72 ? -7.903 19.641 68.751 1.00 26.39 71 ALA B C 1
ATOM 2982 O O . ALA B 1 72 ? -6.907 19.048 69.169 1.00 26.72 71 ALA B O 1
ATOM 2984 N N . ILE B 1 73 ? -9.140 19.347 69.142 1.00 26.18 72 ILE B N 1
ATOM 2985 C CA . ILE B 1 73 ? -9.381 18.332 70.167 1.00 27.18 72 ILE B CA 1
ATOM 2986 C C . ILE B 1 73 ? -9.098 16.904 69.663 1.00 27.72 72 ILE B C 1
ATOM 2987 O O . ILE B 1 73 ? -8.503 16.112 70.378 1.00 29.00 72 ILE B O 1
ATOM 2992 N N . SER B 1 74 ? -9.483 16.577 68.432 1.00 27.83 73 SER B N 1
ATOM 2993 C CA . SER B 1 74 ? -9.243 15.221 67.978 1.00 28.57 73 SER B CA 1
ATOM 2994 C C . SER B 1 74 ? -7.741 14.985 67.796 1.00 28.51 73 SER B C 1
ATOM 2995 O O . SER B 1 74 ? -7.248 13.881 68.039 1.00 29.21 73 SER B O 1
ATOM 2998 N N . ASP B 1 75 ? -7.035 16.011 67.387 1.00 27.93 74 ASP B N 1
ATOM 2999 C CA . ASP B 1 75 ? -5.582 15.933 67.274 1.00 29.31 74 ASP B CA 1
ATOM 3000 C C . ASP B 1 75 ? -4.898 15.724 68.645 1.00 30.39 74 ASP B C 1
ATOM 3001 O O . ASP B 1 75 ? -4.056 14.824 68.788 1.00 29.96 74 ASP B O 1
ATOM 3006 N N . LEU B 1 76 ? -5.260 16.532 69.640 1.00 29.89 75 LEU B N 1
ATOM 3007 C CA . LEU B 1 76 ? -4.743 16.354 70.991 1.00 30.73 75 LEU B CA 1
ATOM 3008 C C . LEU B 1 76 ? -5.098 14.973 71.545 1.00 31.24 75 LEU B C 1
ATOM 3009 O O . LEU B 1 76 ? -4.225 14.308 72.093 1.00 29.67 75 LEU B O 1
ATOM 3014 N N . ALA B 1 77 ? -6.360 14.540 71.357 1.00 31.43 76 ALA B N 1
ATOM 3015 C CA . ALA B 1 77 ? -6.817 13.217 71.794 1.00 32.34 76 ALA B CA 1
ATOM 3016 C C . ALA B 1 77 ? -5.931 12.072 71.241 1.00 33.70 76 ALA B C 1
ATOM 3017 O O . ALA B 1 77 ? -5.603 11.108 71.944 1.00 33.94 76 ALA B O 1
ATOM 3019 N N . ARG B 1 78 ? -5.557 12.182 69.975 1.00 34.68 77 ARG B N 1
ATOM 3020 C CA . ARG B 1 78 ? -4.734 11.194 69.341 1.00 36.63 77 ARG B CA 1
ATOM 3021 C C . ARG B 1 78 ? -3.384 11.107 70.041 1.00 37.90 77 ARG B C 1
ATOM 3022 O O . ARG B 1 78 ? -2.875 10.020 70.231 1.00 38.52 77 ARG B O 1
ATOM 3030 N N . ARG B 1 79 ? -2.852 12.247 70.485 1.00 38.96 78 ARG B N 1
ATOM 3031 C CA . ARG B 1 79 ? -1.434 12.367 70.837 1.00 40.40 78 ARG B CA 1
ATOM 3032 C C . ARG B 1 79 ? -1.050 12.418 72.312 1.00 40.64 78 ARG B C 1
ATOM 3033 O O . ARG B 1 79 ? 0.085 12.100 72.663 1.00 40.67 78 ARG B O 1
ATOM 3041 N N . LEU B 1 80 ? -1.980 12.849 73.159 1.00 40.51 79 LEU B N 1
ATOM 3042 C CA . LEU B 1 80 ? -1.689 13.123 74.548 1.00 40.50 79 LEU B CA 1
ATOM 3043 C C . LEU B 1 80 ? -1.502 11.818 75.297 1.00 41.09 79 LEU B C 1
ATOM 3044 O O . LEU B 1 80 ? -2.312 10.895 75.154 1.00 41.44 79 LEU B O 1
ATOM 3049 N N . ARG B 1 81 ? -0.434 11.744 76.090 1.00 41.04 80 ARG B N 1
ATOM 3050 C CA . ARG B 1 81 ? -0.096 10.525 76.816 1.00 41.84 80 ARG B CA 1
ATOM 3051 C C . ARG B 1 81 ? -0.326 10.620 78.318 1.00 41.41 80 ARG B C 1
ATOM 3052 O O . ARG B 1 81 ? -0.124 11.683 78.912 1.00 41.60 80 ARG B O 1
ATOM 3060 N N . PRO B 1 82 ? -0.747 9.510 78.933 1.00 40.99 81 PRO B N 1
ATOM 3061 C CA . PRO B 1 82 ? -0.976 9.471 80.381 1.00 41.57 81 PRO B CA 1
ATOM 3062 C C . PRO B 1 82 ? 0.236 9.950 81.183 1.00 42.39 81 PRO B C 1
ATOM 3063 O O . PRO B 1 82 ? 0.077 10.762 82.098 1.00 42.23 81 PRO B O 1
ATOM 3067 N N . GLU B 1 83 ? 1.433 9.487 80.816 1.00 42.82 82 GLU B N 1
ATOM 3068 C CA . GLU B 1 83 ? 2.687 9.944 81.444 1.00 43.82 82 GLU B CA 1
ATOM 3069 C C . GLU B 1 83 ? 2.884 11.472 81.470 1.00 43.52 82 GLU B C 1
ATOM 3070 O O . GLU B 1 83 ? 3.520 11.999 82.383 1.00 43.41 82 GLU B O 1
ATOM 3076 N N . GLU B 1 84 ? 2.320 12.186 80.495 1.00 42.96 83 GLU B N 1
ATOM 3077 C CA . GLU B 1 84 ? 2.411 13.653 80.460 1.00 42.49 83 GLU B CA 1
ATOM 3078 C C . GLU B 1 84 ? 1.468 14.343 81.444 1.00 41.64 83 GLU B C 1
ATOM 3079 O O . GLU B 1 84 ? 1.540 15.564 81.638 1.00 40.88 83 GLU B O 1
ATOM 3085 N N . VAL B 1 85 ? 0.571 13.577 82.047 1.00 40.44 84 VAL B N 1
ATOM 3086 C CA . VAL B 1 85 ? -0.581 14.171 82.692 1.00 40.07 84 VAL B CA 1
ATOM 3087 C C . VAL B 1 85 ? -0.544 14.094 84.204 1.00 40.09 84 VAL B C 1
ATOM 3088 O O . VAL B 1 85 ? -0.200 13.045 84.772 1.00 41.25 84 VAL B O 1
ATOM 3092 N N . GLN B 1 86 ? -0.889 15.213 84.840 1.00 39.18 85 GLN B N 1
ATOM 3093 C CA . GLN B 1 86 ? -1.163 15.271 86.285 1.00 38.76 85 GLN B CA 1
ATOM 3094 C C . GLN B 1 86 ? -2.577 15.835 86.500 1.00 37.76 85 GLN B C 1
ATOM 3095 O O . GLN B 1 86 ? -2.781 17.036 86.520 1.00 37.20 85 GLN B O 1
ATOM 3101 N N . GLY B 1 87 ? -3.546 14.945 86.652 1.00 37.33 86 GLY B N 1
ATOM 3102 C CA . GLY B 1 87 ? -4.953 15.328 86.682 1.00 36.00 86 GLY B CA 1
ATOM 3103 C C . GLY B 1 87 ? -5.689 14.478 85.673 1.00 34.97 86 GLY B C 1
ATOM 3104 O O . GLY B 1 87 ? -5.426 13.284 85.545 1.00 34.73 86 GLY B O 1
ATOM 3105 N N . ARG B 1 88 ? -6.592 15.111 84.924 1.00 34.19 87 ARG B N 1
ATOM 3106 C CA . ARG B 1 88 ? -7.507 14.399 84.031 1.00 33.22 87 ARG B CA 1
ATOM 3107 C C . ARG B 1 88 ? -8.019 15.328 82.894 1.00 32.22 87 ARG B C 1
ATOM 3108 O O . ARG B 1 88 ? -8.425 16.449 83.136 1.00 30.70 87 ARG B O 1
ATOM 3116 N N . VAL B 1 89 ? -7.916 14.845 81.660 1.00 31.84 88 VAL B N 1
ATOM 3117 C CA . VAL B 1 89 ? -8.348 15.578 80.457 1.00 30.90 88 VAL B CA 1
ATOM 3118 C C . VAL B 1 89 ? -9.387 14.723 79.751 1.00 30.71 88 VAL B C 1
ATOM 3119 O O . VAL B 1 89 ? -9.102 13.589 79.363 1.00 31.67 88 VAL B O 1
ATOM 3123 N N . ILE B 1 90 ? -10.590 15.265 79.608 1.00 30.30 89 ILE B N 1
ATOM 3124 C CA . ILE B 1 90 ? -11.682 14.576 78.928 1.00 29.38 89 ILE B CA 1
ATOM 3125 C C . ILE B 1 90 ? -11.956 15.307 77.611 1.00 29.72 89 ILE B C 1
ATOM 3126 O O . ILE B 1 90 ? -12.182 16.527 77.608 1.00 30.78 89 ILE B O 1
ATOM 3131 N N . MET B 1 91 ? -11.896 14.558 76.506 1.00 28.57 90 MET B N 1
ATOM 3132 C CA . MET B 1 91 ? -11.940 15.128 75.158 1.00 27.00 90 MET B CA 1
ATOM 3133 C C . MET B 1 91 ? -13.067 14.511 74.292 1.00 27.52 90 MET B C 1
ATOM 3134 O O . MET B 1 91 ? -13.063 13.310 73.973 1.00 27.11 90 MET B O 1
ATOM 3139 N N . LEU B 1 92 ? -14.045 15.352 73.967 1.00 27.96 91 LEU B N 1
ATOM 3140 C CA . LEU B 1 92 ? -15.125 15.058 73.001 1.00 27.50 91 LEU B CA 1
ATOM 3141 C C . LEU B 1 92 ? -15.040 16.112 71.881 1.00 26.34 91 LEU B C 1
ATOM 3142 O O . LEU B 1 92 ? -15.665 17.179 71.964 1.00 27.01 91 LEU B O 1
ATOM 3147 N N . PRO B 1 93 ? -14.284 15.815 70.816 1.00 26.35 92 PRO B N 1
ATOM 3148 C CA . PRO B 1 93 ? -14.074 16.795 69.720 1.00 26.84 92 PRO B CA 1
ATOM 3149 C C . PRO B 1 93 ? -15.278 16.909 68.778 1.00 27.24 92 PRO B C 1
ATOM 3150 O O . PRO B 1 93 ? -15.342 17.822 67.954 1.00 27.28 92 PRO B O 1
ATOM 3154 N N . ALA B 1 94 ? -16.218 15.974 68.893 1.00 26.41 93 ALA B N 1
ATOM 3155 C CA . ALA B 1 94 ? -17.189 15.808 67.826 1.00 26.51 93 ALA B CA 1
ATOM 3156 C C . ALA B 1 94 ? -18.495 15.461 68.456 1.00 26.04 93 ALA B C 1
ATOM 3157 O O . ALA B 1 94 ? -18.953 14.337 68.371 1.00 26.00 93 ALA B O 1
ATOM 3159 N N . VAL B 1 95 ? -19.078 16.434 69.144 1.00 27.16 94 VAL B N 1
ATOM 3160 C CA . VAL B 1 95 ? -20.227 16.150 69.989 1.00 27.51 94 VAL B CA 1
ATOM 3161 C C . VAL B 1 95 ? -21.477 15.837 69.152 1.00 27.89 94 VAL B C 1
ATOM 3162 O O . VAL B 1 95 ? -22.118 14.790 69.318 1.00 27.81 94 VAL B O 1
ATOM 3166 N N . ASN B 1 96 ? -21.804 16.717 68.215 1.00 28.81 95 ASN B N 1
ATOM 3167 C CA . ASN B 1 96 ? -23.124 16.650 67.585 1.00 28.93 95 ASN B CA 1
ATOM 3168 C C . ASN B 1 96 ? -22.943 15.898 66.279 1.00 28.57 95 ASN B C 1
ATOM 3169 O O . ASN B 1 96 ? -23.016 16.489 65.200 1.00 28.49 95 ASN B O 1
ATOM 3174 N N . MET B 1 97 ? -22.690 14.587 66.397 1.00 29.09 96 MET B N 1
ATOM 3175 C CA . MET B 1 97 ? -22.259 13.760 65.251 1.00 28.28 96 MET B CA 1
ATOM 3176 C C . MET B 1 97 ? -23.230 13.850 64.060 1.00 27.73 96 MET B C 1
ATOM 3177 O O . MET B 1 97 ? -22.775 13.962 62.925 1.00 27.22 96 MET B O 1
ATOM 3182 N N . PRO B 1 98 ? -24.559 13.794 64.312 1.00 26.82 97 PRO B N 1
ATOM 3183 C CA . PRO B 1 98 ? -25.416 13.867 63.127 1.00 26.23 97 PRO B CA 1
ATOM 3184 C C . PRO B 1 98 ? -25.277 15.207 62.397 1.00 25.10 97 PRO B C 1
ATOM 3185 O O . PRO B 1 98 ? -25.233 15.217 61.190 1.00 24.39 97 PRO B O 1
ATOM 3189 N N . ALA B 1 99 ? -25.177 16.313 63.133 1.00 25.47 98 ALA B N 1
ATOM 3190 C CA . ALA B 1 99 ? -25.010 17.636 62.526 1.00 26.07 98 ALA B CA 1
ATOM 3191 C C . ALA B 1 99 ? -23.632 17.794 61.879 1.00 26.46 98 ALA B C 1
ATOM 3192 O O . ALA B 1 99 ? -23.466 18.511 60.879 1.00 25.93 98 ALA B O 1
ATOM 3194 N N . ILE B 1 100 ? -22.649 17.096 62.439 1.00 26.71 99 ILE B N 1
ATOM 3195 C CA . ILE B 1 100 ? -21.301 17.063 61.866 1.00 26.38 99 ILE B CA 1
ATOM 3196 C C . ILE B 1 100 ? -21.293 16.412 60.472 1.00 27.50 99 ILE B C 1
ATOM 3197 O O . ILE B 1 100 ? -20.724 16.966 59.495 1.00 27.05 99 ILE B O 1
ATOM 3202 N N . GLN B 1 101 ? -21.942 15.254 60.368 1.00 27.36 100 GLN B N 1
ATOM 3203 C CA . GLN B 1 101 ? -22.089 14.563 59.088 1.00 28.63 100 GLN B CA 1
ATOM 3204 C C . GLN B 1 101 ? -22.846 15.356 57.994 1.00 27.20 100 GLN B C 1
ATOM 3205 O O . GLN B 1 101 ? -22.484 15.264 56.827 1.00 26.63 100 GLN B O 1
ATOM 3211 N N . SER B 1 102 ? -23.882 16.110 58.373 1.00 25.76 101 SER B N 1
ATOM 3212 C CA . SER B 1 102 ? -24.584 17.005 57.414 1.00 25.98 101 SER B CA 1
ATOM 3213 C C . SER B 1 102 ? -23.913 18.378 57.261 1.00 25.08 101 SER B C 1
ATOM 3214 O O . SER B 1 102 ? -24.309 19.203 56.420 1.00 23.56 101 SER B O 1
ATOM 3217 N N . ASP B 1 103 ? -22.869 18.633 58.067 1.00 25.54 102 ASP B N 1
ATOM 3218 C CA . ASP B 1 103 ? -22.204 19.949 58.058 1.00 24.50 102 ASP B CA 1
ATOM 3219 C C . ASP B 1 103 ? -23.188 21.119 58.247 1.00 24.56 102 ASP B C 1
ATOM 3220 O O . ASP B 1 103 ? -23.156 22.111 57.496 1.00 24.99 102 ASP B O 1
ATOM 3225 N N . THR B 1 104 ? -24.033 21.021 59.281 1.00 24.93 103 THR B N 1
ATOM 3226 C CA . THR B 1 104 ? -25.002 22.067 59.647 1.00 24.71 103 THR B CA 1
ATOM 3227 C C . THR B 1 104 ? -24.927 22.451 61.105 1.00 24.82 103 THR B C 1
ATOM 3228 O O . THR B 1 104 ? -24.435 21.684 61.947 1.00 24.58 103 THR B O 1
ATOM 3232 N N . ARG B 1 105 ? -25.448 23.636 61.412 1.00 24.56 104 ARG B N 1
ATOM 3233 C CA . ARG B 1 105 ? -25.572 24.081 62.784 1.00 24.84 104 ARG B CA 1
ATOM 3234 C C . ARG B 1 105 ? -26.681 23.285 63.462 1.00 25.86 104 ARG B C 1
ATOM 3235 O O . ARG B 1 105 ? -26.522 22.818 64.604 1.00 25.37 104 ARG B O 1
ATOM 3243 N N . LEU B 1 106 ? -27.796 23.135 62.729 1.00 26.39 105 LEU B N 1
ATOM 3244 C CA . LEU B 1 106 ? -28.982 22.462 63.233 1.00 27.46 105 LEU B CA 1
ATOM 3245 C C . LEU B 1 106 ? -28.909 20.973 62.940 1.00 28.17 105 LEU B C 1
ATOM 3246 O O . LEU B 1 106 ? -28.261 20.533 61.969 1.00 27.92 105 LEU B O 1
ATOM 3251 N N . SER B 1 107 ? -29.563 20.203 63.803 1.00 28.81 106 SER B N 1
ATOM 3252 C CA . SER B 1 107 ? -29.603 18.754 63.704 1.00 28.61 106 SER B CA 1
ATOM 3253 C C . SER B 1 107 ? -30.462 18.287 62.550 1.00 29.44 106 SER B C 1
ATOM 3254 O O . SER B 1 107 ? -31.598 18.754 62.402 1.00 29.47 106 SER B O 1
ATOM 3257 N N . PRO B 1 108 ? -29.945 17.345 61.738 1.00 29.97 107 PRO B N 1
ATOM 3258 C CA . PRO B 1 108 ? -30.801 16.793 60.685 1.00 30.30 107 PRO B CA 1
ATOM 3259 C C . PRO B 1 108 ? -31.780 15.757 61.242 1.00 30.86 107 PRO B C 1
ATOM 3260 O O . PRO B 1 108 ? -32.653 15.276 60.496 1.00 31.35 107 PRO B O 1
ATOM 3264 N N . VAL B 1 109 ? -31.640 15.422 62.535 1.00 31.02 108 VAL B N 1
ATOM 3265 C CA . VAL B 1 109 ? -32.464 14.394 63.194 1.00 30.41 108 VAL B CA 1
ATOM 3266 C C . VAL B 1 109 ? -33.781 14.988 63.653 1.00 31.50 108 VAL B C 1
ATOM 3267 O O . VAL B 1 109 ? -34.839 14.500 63.287 1.00 31.58 108 VAL B O 1
ATOM 3271 N N . ASP B 1 110 ? -33.698 16.077 64.414 1.00 31.96 109 ASP B N 1
ATOM 3272 C CA . ASP B 1 110 ? -34.867 16.695 65.032 1.00 31.37 109 ASP B CA 1
ATOM 3273 C C . ASP B 1 110 ? -34.989 18.187 64.724 1.00 31.35 109 ASP B C 1
ATOM 3274 O O . ASP B 1 110 ? -35.872 18.854 65.245 1.00 32.60 109 ASP B O 1
ATOM 3279 N N . GLY B 1 111 ? -34.095 18.718 63.904 1.00 31.24 110 GLY B N 1
ATOM 3280 C CA . GLY B 1 111 ? -34.206 20.113 63.505 1.00 30.19 110 GLY B CA 1
ATOM 3281 C C . GLY B 1 111 ? -33.731 21.122 64.550 1.00 30.12 110 GLY B C 1
ATOM 3282 O O . GLY B 1 111 ? -33.721 22.318 64.289 1.00 28.30 110 GLY B O 1
ATOM 3283 N N . ARG B 1 112 ? -33.335 20.644 65.731 1.00 29.36 111 ARG B N 1
ATOM 3284 C CA . ARG B 1 112 ? -32.969 21.538 66.808 1.00 28.70 111 ARG B CA 1
ATOM 3285 C C . ARG B 1 112 ? -31.543 22.054 66.682 1.00 29.14 111 ARG B C 1
ATOM 3286 O O . ARG B 1 112 ? -30.659 21.367 66.148 1.00 27.48 111 ARG B O 1
ATOM 3294 N N . ASP B 1 113 ? -31.382 23.306 67.135 1.00 29.69 112 ASP B N 1
ATOM 3295 C CA . ASP B 1 113 ? -30.123 23.858 67.593 1.00 30.85 112 ASP B CA 1
ATOM 3296 C C . ASP B 1 113 ? -29.850 23.278 68.998 1.00 30.95 112 ASP B C 1
ATOM 3297 O O . ASP B 1 113 ? -30.510 23.650 69.970 1.00 31.65 112 ASP B O 1
ATOM 3302 N N . ILE B 1 114 ? -28.917 22.339 69.090 1.00 30.61 113 ILE B N 1
ATOM 3303 C CA . ILE B 1 114 ? -28.583 21.699 70.363 1.00 30.67 113 ILE B CA 1
ATOM 3304 C C . ILE B 1 114 ? -28.225 22.722 71.441 1.00 31.54 113 ILE B C 1
ATOM 3305 O O . ILE B 1 114 ? -28.538 22.525 72.627 1.00 31.04 113 ILE B O 1
ATOM 3310 N N . ASN B 1 115 ? -27.570 23.804 71.022 1.00 32.01 114 ASN B N 1
ATOM 3311 C CA . ASN B 1 115 ? -27.195 24.869 71.921 1.00 33.03 114 ASN B CA 1
ATOM 3312 C C . ASN B 1 115 ? -28.398 25.731 72.332 1.00 33.87 114 ASN B C 1
ATOM 3313 O O . ASN B 1 115 ? -28.219 26.741 72.998 1.00 35.18 114 ASN B O 1
ATOM 3318 N N . ARG B 1 116 ? -29.616 25.334 71.944 1.00 34.02 115 ARG B N 1
ATOM 3319 C CA . ARG B 1 116 ? -30.830 25.927 72.539 1.00 35.11 115 ARG B CA 1
ATOM 3320 C C . ARG B 1 116 ? -31.578 24.893 73.379 1.00 34.77 115 ARG B C 1
ATOM 3321 O O . ARG B 1 116 ? -32.685 25.163 73.857 1.00 34.07 115 ARG B O 1
ATOM 3329 N N . CYS B 1 117 ? -30.940 23.741 73.593 1.00 34.21 116 CYS B N 1
ATOM 3330 C CA . CYS B 1 117 ? -31.605 22.591 74.208 1.00 34.61 116 CYS B CA 1
ATOM 3331 C C . CYS B 1 117 ? -31.126 22.234 75.607 1.00 34.74 116 CYS B C 1
ATOM 3332 O O . CYS B 1 117 ? -31.638 21.265 76.193 1.00 34.61 116 CYS B O 1
ATOM 3335 N N . PHE B 1 118 ? -30.154 22.980 76.142 1.00 34.31 117 PHE B N 1
ATOM 3336 C CA . PHE B 1 118 ? -29.627 22.649 77.467 1.00 34.73 117 PHE B CA 1
ATOM 3337 C C . PHE B 1 118 ? -30.584 23.189 78.543 1.00 36.26 117 PHE B C 1
ATOM 3338 O O . PHE B 1 118 ? -31.311 24.139 78.263 1.00 36.09 117 PHE B O 1
ATOM 3346 N N . PRO B 1 119 ? -30.650 22.545 79.742 1.00 37.34 118 PRO B N 1
ATOM 3347 C CA . PRO B 1 119 ? -29.891 21.352 80.197 1.00 37.89 118 PRO B CA 1
ATOM 3348 C C . PRO B 1 119 ? -30.363 20.011 79.627 1.00 38.22 118 PRO B C 1
ATOM 3349 O O . PRO B 1 119 ? -29.738 18.981 79.910 1.00 38.15 118 PRO B O 1
ATOM 3353 N N . GLY B 1 120 ? -31.446 20.014 78.844 1.00 37.88 119 GLY B N 1
ATOM 3354 C CA . GLY B 1 120 ? -31.845 18.817 78.102 1.00 38.23 119 GLY B CA 1
ATOM 3355 C C . GLY B 1 120 ? -32.980 18.018 78.705 1.00 38.44 119 GLY B C 1
ATOM 3356 O O . GLY B 1 120 ? -33.472 18.331 79.768 1.00 39.38 119 GLY B O 1
ATOM 3357 N N . ASP B 1 121 ? -33.379 16.956 78.026 1.00 38.33 120 ASP B N 1
ATOM 3358 C CA . ASP B 1 121 ? -34.444 16.088 78.509 1.00 37.37 120 ASP B CA 1
ATOM 3359 C C . ASP B 1 121 ? -34.010 14.671 78.145 1.00 36.78 120 ASP B C 1
ATOM 3360 O O . ASP B 1 121 ? -33.825 14.391 76.970 1.00 36.10 120 ASP B O 1
ATOM 3365 N N . PRO B 1 122 ? -33.826 13.778 79.150 1.00 36.30 121 PRO B N 1
ATOM 3366 C CA . PRO B 1 122 ? -33.395 12.410 78.840 1.00 36.96 121 PRO B CA 1
ATOM 3367 C C . PRO B 1 122 ? -34.459 11.629 78.023 1.00 37.31 121 PRO B C 1
ATOM 3368 O O . PRO B 1 122 ? -34.129 10.680 77.321 1.00 37.79 121 PRO B O 1
ATOM 3372 N N . ARG B 1 123 ? -35.711 12.083 78.082 1.00 38.48 122 ARG B N 1
ATOM 3373 C CA . ARG B 1 123 ? -36.837 11.473 77.350 1.00 38.94 122 ARG B CA 1
ATOM 3374 C C . ARG B 1 123 ? -37.211 12.277 76.096 1.00 38.09 122 ARG B C 1
ATOM 3375 O O . ARG B 1 123 ? -38.176 11.950 75.399 1.00 38.67 122 ARG B O 1
ATOM 3383 N N . GLY B 1 124 ? -36.443 13.329 75.797 1.00 37.34 123 GLY B N 1
ATOM 3384 C CA . GLY B 1 124 ? -36.748 14.189 74.661 1.00 35.36 123 GLY B CA 1
ATOM 3385 C C . GLY B 1 124 ? -36.281 13.574 73.347 1.00 34.35 123 GLY B C 1
ATOM 3386 O O . GLY B 1 124 ? -35.913 12.390 73.286 1.00 33.25 123 GLY B O 1
ATOM 3387 N N . THR B 1 125 ? -36.250 14.398 72.300 1.00 33.10 124 THR B N 1
ATOM 3388 C CA . THR B 1 125 ? -35.719 13.985 71.008 1.00 32.23 124 THR B CA 1
ATOM 3389 C C . THR B 1 125 ? -34.196 13.979 71.084 1.00 32.05 124 THR B C 1
ATOM 3390 O O . THR B 1 125 ? -33.611 14.447 72.073 1.00 31.52 124 THR B O 1
ATOM 3394 N N . PHE B 1 126 ? -33.558 13.437 70.044 1.00 31.27 125 PHE B N 1
ATOM 3395 C CA . PHE B 1 126 ? -32.116 13.224 70.027 1.00 31.03 125 PHE B CA 1
ATOM 3396 C C . PHE B 1 126 ? -31.222 14.344 70.639 1.00 30.47 125 PHE B C 1
ATOM 3397 O O . PHE B 1 126 ? -30.332 14.071 71.470 1.00 29.57 125 PHE B O 1
ATOM 3405 N N . SER B 1 127 ? -31.452 15.587 70.224 1.00 29.92 126 SER B N 1
ATOM 3406 C CA . SER B 1 127 ? -30.614 16.723 70.678 1.00 29.76 126 SER B CA 1
ATOM 3407 C C . SER B 1 127 ? -30.871 17.057 72.117 1.00 29.33 126 SER B C 1
ATOM 3408 O O . SER B 1 127 ? -29.965 17.437 72.848 1.00 30.82 126 SER B O 1
ATOM 3411 N N . GLN B 1 128 ? -32.111 16.896 72.543 1.00 29.19 127 GLN B N 1
ATOM 3412 C CA . GLN B 1 128 ? -32.436 17.093 73.941 1.00 29.09 127 GLN B CA 1
ATOM 3413 C C . GLN B 1 128 ? -31.779 16.002 74.796 1.00 29.78 127 GLN B C 1
ATOM 3414 O O . GLN B 1 128 ? -31.309 16.285 75.892 1.00 29.33 127 GLN B O 1
ATOM 3420 N N . MET B 1 129 ? -31.744 14.773 74.263 1.00 30.12 128 MET B N 1
ATOM 3421 C CA . MET B 1 129 ? -31.185 13.604 74.923 1.00 30.70 128 MET B CA 1
ATOM 3422 C C . MET B 1 129 ? -29.656 13.777 75.043 1.00 30.37 128 MET B C 1
ATOM 3423 O O . MET B 1 129 ? -29.059 13.522 76.106 1.00 31.67 128 MET B O 1
ATOM 3428 N N . LEU B 1 130 ? -29.025 14.227 73.957 1.00 29.28 129 LEU B N 1
ATOM 3429 C CA . LEU B 1 130 ? -27.581 14.416 73.922 1.00 28.25 129 LEU B CA 1
ATOM 3430 C C . LEU B 1 130 ? -27.158 15.566 74.845 1.00 28.69 129 LEU B C 1
ATOM 3431 O O . LEU B 1 130 ? -26.146 15.474 75.570 1.00 27.89 129 LEU B O 1
ATOM 3436 N N . ALA B 1 131 ? -27.936 16.647 74.807 1.00 28.63 130 ALA B N 1
ATOM 3437 C CA . ALA B 1 131 ? -27.717 17.785 75.686 1.00 29.55 130 ALA B CA 1
ATOM 3438 C C . ALA B 1 131 ? -27.748 17.346 77.173 1.00 29.78 130 ALA B C 1
ATOM 3439 O O . ALA B 1 131 ? -26.912 17.753 77.977 1.00 30.26 130 ALA B O 1
ATOM 3441 N N . HIS B 1 132 ? -28.727 16.528 77.531 1.00 30.35 131 HIS B N 1
ATOM 3442 C CA . HIS B 1 132 ? -28.822 16.018 78.886 1.00 30.56 131 HIS B CA 1
ATOM 3443 C C . HIS B 1 132 ? -27.642 15.099 79.268 1.00 30.77 131 HIS B C 1
ATOM 3444 O O . HIS B 1 132 ? -27.176 15.142 80.398 1.00 31.30 131 HIS B O 1
ATOM 3451 N N . PHE B 1 133 ? -27.164 14.272 78.338 1.00 31.01 132 PHE B N 1
ATOM 3452 C CA . PHE B 1 133 ? -25.975 13.431 78.604 1.00 31.23 132 PHE B CA 1
ATOM 3453 C C . PHE B 1 133 ? -24.743 14.281 78.960 1.00 31.73 132 PHE B C 1
ATOM 3454 O O . PHE B 1 133 ? -24.006 13.994 79.929 1.00 32.49 132 PHE B O 1
ATOM 3462 N N . LEU B 1 134 ? -24.542 15.338 78.187 1.00 31.86 133 LEU B N 1
ATOM 3463 C CA . LEU B 1 134 ? -23.361 16.163 78.288 1.00 32.88 133 LEU B CA 1
ATOM 3464 C C . LEU B 1 134 ? -23.356 16.901 79.615 1.00 32.76 133 LEU B C 1
ATOM 3465 O O . LEU B 1 134 ? -22.353 16.914 80.302 1.00 32.71 133 LEU B O 1
ATOM 3470 N N . ASP B 1 135 ? -24.497 17.506 79.951 1.00 33.50 134 ASP B N 1
ATOM 3471 C CA . ASP B 1 135 ? -24.692 18.258 81.173 1.00 33.89 134 ASP B CA 1
ATOM 3472 C C . ASP B 1 135 ? -24.688 17.405 82.437 1.00 33.37 134 ASP B C 1
ATOM 3473 O O . ASP B 1 135 ? -24.052 17.774 83.421 1.00 33.61 134 ASP B O 1
ATOM 3478 N N . SER B 1 136 ? -25.407 16.286 82.413 1.00 33.33 135 SER B N 1
ATOM 3479 C CA A SER B 1 136 ? -25.623 15.468 83.606 0.50 32.54 135 SER B CA 1
ATOM 3480 C CA B SER B 1 136 ? -25.616 15.477 83.613 0.50 32.73 135 SER B CA 1
ATOM 3481 C C . SER B 1 136 ? -24.574 14.377 83.815 1.00 32.80 135 SER B C 1
ATOM 3482 O O . SER B 1 136 ? -24.350 13.929 84.941 1.00 31.90 135 SER B O 1
ATOM 3487 N N . VAL B 1 137 ? -23.933 13.931 82.733 1.00 32.82 136 VAL B N 1
ATOM 3488 C CA . VAL B 1 137 ? -22.954 12.855 82.871 1.00 33.35 136 VAL B CA 1
ATOM 3489 C C . VAL B 1 137 ? -21.500 13.312 82.732 1.00 33.47 136 VAL B C 1
ATOM 3490 O O . VAL B 1 137 ? -20.654 12.975 83.574 1.00 33.48 136 VAL B O 1
ATOM 3494 N N . ILE B 1 138 ? -21.202 14.070 81.676 1.00 33.19 137 ILE B N 1
ATOM 3495 C CA . ILE B 1 138 ? -19.828 14.460 81.411 1.00 32.52 137 ILE B CA 1
ATOM 3496 C C . ILE B 1 138 ? -19.447 15.680 82.252 1.00 32.94 137 ILE B C 1
ATOM 3497 O O . ILE B 1 138 ? -18.472 15.660 83.003 1.00 32.20 137 ILE B O 1
ATOM 3502 N N . LEU B 1 139 ? -20.254 16.724 82.172 1.00 32.95 138 LEU B N 1
ATOM 3503 C CA . LEU B 1 139 ? -19.880 18.017 82.736 1.00 33.79 138 LEU B CA 1
ATOM 3504 C C . LEU B 1 139 ? -19.597 18.053 84.266 1.00 34.70 138 LEU B C 1
ATOM 3505 O O . LEU B 1 139 ? -18.710 18.819 84.715 1.00 34.63 138 LEU B O 1
ATOM 3510 N N . PRO B 1 140 ? -20.369 17.283 85.075 1.00 34.91 139 PRO B N 1
ATOM 3511 C CA . PRO B 1 140 ? -20.080 17.376 86.506 1.00 35.33 139 PRO B CA 1
ATOM 3512 C C . PRO B 1 140 ? -18.645 16.988 86.911 1.00 35.71 139 PRO B C 1
ATOM 3513 O O . PRO B 1 140 ? -18.176 17.439 87.962 1.00 36.40 139 PRO B O 1
ATOM 3517 N N . MET B 1 141 ? -17.957 16.198 86.084 1.00 35.32 140 MET B N 1
ATOM 3518 C CA . MET B 1 141 ? -16.535 15.860 86.299 1.00 33.95 140 MET B CA 1
ATOM 3519 C C . MET B 1 141 ? -15.547 17.028 86.129 1.00 34.49 140 MET B C 1
ATOM 3520 O O . MET B 1 141 ? -14.427 16.952 86.613 1.00 34.43 140 MET B O 1
ATOM 3525 N N . ALA B 1 142 ? -15.953 18.115 85.465 1.00 33.46 141 ALA B N 1
ATOM 3526 C CA . ALA B 1 142 ? -14.991 19.138 85.025 1.00 31.84 141 ALA B CA 1
ATOM 3527 C C . ALA B 1 142 ? -14.697 20.185 86.076 1.00 31.48 141 ALA B C 1
ATOM 3528 O O . ALA B 1 142 ? -15.584 20.602 86.814 1.00 30.75 141 ALA B O 1
ATOM 3530 N N . ASP B 1 143 ? -13.435 20.615 86.099 1.00 31.33 142 ASP B N 1
ATOM 3531 C CA . ASP B 1 143 ? -13.003 21.746 86.892 1.00 31.50 142 ASP B CA 1
ATOM 3532 C C . ASP B 1 143 ? -12.982 22.986 86.026 1.00 31.00 142 ASP B C 1
ATOM 3533 O O . ASP B 1 143 ? -13.145 24.095 86.520 1.00 30.75 142 ASP B O 1
ATOM 3538 N N . ILE B 1 144 ? -12.790 22.777 84.727 1.00 30.02 143 ILE B N 1
ATOM 3539 C CA . ILE B 1 144 ? -12.753 23.859 83.738 1.00 28.91 143 ILE B CA 1
ATOM 3540 C C . ILE B 1 144 ? -13.232 23.256 82.445 1.00 28.75 143 ILE B C 1
ATOM 3541 O O . ILE B 1 144 ? -12.965 22.057 82.152 1.00 27.84 143 ILE B O 1
ATOM 3546 N N . SER B 1 145 ? -13.984 24.076 81.711 1.00 28.11 144 SER B N 1
ATOM 3547 C CA . SER B 1 145 ? -14.565 23.692 80.462 1.00 28.28 144 SER B CA 1
ATOM 3548 C C . SER B 1 145 ? -14.113 24.660 79.373 1.00 28.23 144 SER B C 1
ATOM 3549 O O . SER B 1 145 ? -14.300 25.842 79.507 1.00 27.06 144 SER B O 1
ATOM 3552 N N . VAL B 1 146 ? -13.510 24.139 78.303 1.00 27.72 145 VAL B N 1
ATOM 3553 C CA . VAL B 1 146 ? -13.340 24.908 77.061 1.00 27.43 145 VAL B CA 1
ATOM 3554 C C . VAL B 1 146 ? -14.274 24.258 75.998 1.00 28.06 145 VAL B C 1
ATOM 3555 O O . VAL B 1 146 ? -14.133 23.056 75.665 1.00 26.54 145 VAL B O 1
ATOM 3559 N N . ASP B 1 147 ? -15.257 25.049 75.560 1.00 27.38 146 ASP B N 1
ATOM 3560 C CA . ASP B 1 147 ? -16.239 24.634 74.544 1.00 28.52 146 ASP B CA 1
ATOM 3561 C C . ASP B 1 147 ? -15.930 25.432 73.287 1.00 27.27 146 ASP B C 1
ATOM 3562 O O . ASP B 1 147 ? -16.117 26.636 73.236 1.00 27.80 146 ASP B O 1
ATOM 3567 N N . MET B 1 148 ? -15.393 24.742 72.295 1.00 25.87 147 MET B N 1
ATOM 3568 C CA . MET B 1 148 ? -14.800 25.387 71.138 1.00 24.29 147 MET B CA 1
ATOM 3569 C C . MET B 1 148 ? -15.833 25.570 70.004 1.00 25.18 147 MET B C 1
ATOM 3570 O O . MET B 1 148 ? -16.349 24.586 69.476 1.00 24.55 147 MET B O 1
ATOM 3575 N N . HIS B 1 149 ? -16.111 26.836 69.657 1.00 24.35 148 HIS B N 1
ATOM 3576 C CA . HIS B 1 149 ? -17.017 27.206 68.597 1.00 24.85 148 HIS B CA 1
ATOM 3577 C C . HIS B 1 149 ? -16.333 28.137 67.606 1.00 25.00 148 HIS B C 1
ATOM 3578 O O . HIS B 1 149 ? -15.194 28.587 67.821 1.00 23.97 148 HIS B O 1
ATOM 3585 N N . THR B 1 150 ? -17.068 28.404 66.520 1.00 25.76 149 THR B N 1
ATOM 3586 C CA . THR B 1 150 ? -16.772 29.412 65.510 1.00 25.47 149 THR B CA 1
ATOM 3587 C C . THR B 1 150 ? -18.154 29.837 65.048 1.00 26.81 149 THR B C 1
ATOM 3588 O O . THR B 1 150 ? -19.171 29.281 65.491 1.00 28.17 149 THR B O 1
ATOM 3592 N N . ALA B 1 151 ? -18.192 30.800 64.135 1.00 26.54 150 ALA B N 1
ATOM 3593 C CA . ALA B 1 151 ? -19.438 31.294 63.634 1.00 27.07 150 ALA B CA 1
ATOM 3594 C C . ALA B 1 151 ? -20.045 30.396 62.543 1.00 26.76 150 ALA B C 1
ATOM 3595 O O . ALA B 1 151 ? -21.102 30.709 62.070 1.00 27.02 150 ALA B O 1
ATOM 3597 N N . GLY B 1 152 ? -19.376 29.291 62.151 1.00 26.53 151 GLY B N 1
ATOM 3598 C CA . GLY B 1 152 ? -19.937 28.329 61.164 1.00 25.41 151 GLY B CA 1
ATOM 3599 C C . GLY B 1 152 ? -20.320 29.059 59.885 1.00 25.37 151 GLY B C 1
ATOM 3600 O O . GLY B 1 152 ? -19.497 29.801 59.386 1.00 25.57 151 GLY B O 1
ATOM 3601 N N . HIS B 1 153 ? -21.558 28.870 59.386 1.00 24.88 152 HIS B N 1
ATOM 3602 C CA . HIS B 1 153 ? -22.069 29.503 58.160 1.00 24.90 152 HIS B CA 1
ATOM 3603 C C . HIS B 1 153 ? -22.683 30.889 58.364 1.00 24.94 152 HIS B C 1
ATOM 3604 O O . HIS B 1 153 ? -23.005 31.561 57.402 1.00 24.90 152 HIS B O 1
ATOM 3611 N N . SER B 1 154 ? -22.828 31.320 59.609 1.00 24.93 153 SER B N 1
ATOM 3612 C CA . SER B 1 154 ? -23.590 32.541 59.919 1.00 25.43 153 SER B CA 1
ATOM 3613 C C . SER B 1 154 ? -22.768 33.843 59.746 1.00 25.10 153 SER B C 1
ATOM 3614 O O . SER B 1 154 ? -23.289 34.846 59.262 1.00 24.30 153 SER B O 1
ATOM 3617 N N . TYR B 1 155 ? -21.500 33.785 60.178 1.00 26.46 154 TYR B N 1
ATOM 3618 C CA . TYR B 1 155 ? -20.558 34.928 60.204 1.00 28.72 154 TYR B CA 1
ATOM 3619 C C . TYR B 1 155 ? -19.137 34.445 59.926 1.00 27.71 154 TYR B C 1
ATOM 3620 O O . TYR B 1 155 ? -18.913 33.226 59.798 1.00 28.28 154 TYR B O 1
ATOM 3629 N N . ASP B 1 156 ? -18.187 35.384 59.842 1.00 26.67 155 ASP B N 1
ATOM 3630 C CA . ASP B 1 156 ? -16.803 35.087 60.271 1.00 25.73 155 ASP B CA 1
ATOM 3631 C C . ASP B 1 156 ? -16.548 35.764 61.628 1.00 26.01 155 ASP B C 1
ATOM 3632 O O . ASP B 1 156 ? -17.231 36.741 61.984 1.00 25.81 155 ASP B O 1
ATOM 3637 N N . SER B 1 157 ? -15.589 35.229 62.378 1.00 26.55 156 SER B N 1
ATOM 3638 C CA . SER B 1 157 ? -15.199 35.776 63.669 1.00 26.95 156 SER B CA 1
ATOM 3639 C C . SER B 1 157 ? -13.700 35.952 63.704 1.00 27.25 156 SER B C 1
ATOM 3640 O O . SER B 1 157 ? -12.954 35.150 63.110 1.00 28.20 156 SER B O 1
ATOM 3643 N N . THR B 1 158 ? -13.239 37.008 64.375 1.00 26.25 157 THR B N 1
ATOM 3644 C CA . THR B 1 158 ? -11.801 37.139 64.589 1.00 26.94 157 THR B CA 1
ATOM 3645 C C . THR B 1 158 ? -11.408 36.183 65.733 1.00 27.32 157 THR B C 1
ATOM 3646 O O . THR B 1 158 ? -12.171 36.034 66.692 1.00 27.59 157 THR B O 1
ATOM 3650 N N . PRO B 1 159 ? -10.283 35.462 65.595 1.00 27.73 158 PRO B N 1
ATOM 3651 C CA . PRO B 1 159 ? -10.015 34.425 66.599 1.00 28.63 158 PRO B CA 1
ATOM 3652 C C . PRO B 1 159 ? -10.036 34.994 68.010 1.00 29.10 158 PRO B C 1
ATOM 3653 O O . PRO B 1 159 ? -9.416 36.045 68.285 1.00 28.97 158 PRO B O 1
ATOM 3657 N N . SER B 1 160 ? -10.750 34.304 68.892 1.00 28.11 159 SER B N 1
ATOM 3658 C CA . SER B 1 160 ? -11.035 34.878 70.200 1.00 28.36 159 SER B CA 1
ATOM 3659 C C . SER B 1 160 ? -11.537 33.802 71.156 1.00 27.92 159 SER B C 1
ATOM 3660 O O . SER B 1 160 ? -11.955 32.724 70.713 1.00 27.28 159 SER B O 1
ATOM 3663 N N . THR B 1 161 ? -11.441 34.086 72.459 1.00 27.27 160 THR B N 1
ATOM 3664 C CA . THR B 1 161 ? -12.221 33.367 73.461 1.00 26.99 160 THR B CA 1
ATOM 3665 C C . THR B 1 161 ? -13.418 34.228 73.839 1.00 26.89 160 THR B C 1
ATOM 3666 O O . THR B 1 161 ? -13.533 35.387 73.425 1.00 26.47 160 THR B O 1
ATOM 3670 N N . ASN B 1 162 ? -14.324 33.651 74.619 1.00 26.16 161 ASN B N 1
ATOM 3671 C CA . ASN B 1 162 ? -15.422 34.410 75.170 1.00 26.55 161 ASN B CA 1
ATOM 3672 C C . ASN B 1 162 ? -15.894 33.782 76.478 1.00 26.57 161 ASN B C 1
ATOM 3673 O O . ASN B 1 162 ? -15.559 32.636 76.793 1.00 25.66 161 ASN B O 1
ATOM 3678 N N . MET B 1 163 ? -16.604 34.584 77.266 1.00 27.75 162 MET B N 1
ATOM 3679 C CA . MET B 1 163 ? -17.086 34.204 78.603 1.00 28.49 162 MET B CA 1
ATOM 3680 C C . MET B 1 163 ? -18.236 35.168 78.933 1.00 30.57 162 MET B C 1
ATOM 3681 O O . MET B 1 163 ? -18.497 36.093 78.173 1.00 29.54 162 MET B O 1
ATOM 3686 N N . HIS B 1 164 ? -18.929 34.965 80.055 1.00 32.94 163 HIS B N 1
ATOM 3687 C CA . HIS B 1 164 ? -19.975 35.934 80.469 1.00 35.41 163 HIS B CA 1
ATOM 3688 C C . HIS B 1 164 ? -19.499 36.763 81.652 1.00 36.13 163 HIS B C 1
ATOM 3689 O O . HIS B 1 164 ? -18.554 36.364 82.351 1.00 36.18 163 HIS B O 1
ATOM 3696 N N . TYR B 1 165 ? -20.138 37.912 81.879 1.00 37.20 164 TYR B N 1
ATOM 3697 C CA . TYR B 1 165 ? -19.908 38.678 83.109 1.00 38.28 164 TYR B CA 1
ATOM 3698 C C . TYR B 1 165 ? -20.591 37.958 84.282 1.00 38.45 164 TYR B C 1
ATOM 3699 O O . TYR B 1 165 ? -21.785 38.174 84.568 1.00 39.66 164 TYR B O 1
ATOM 3708 N N . LEU B 1 166 ? -19.855 37.063 84.914 1.00 37.22 165 LEU B N 1
ATOM 3709 C CA . LEU B 1 166 ? -20.383 36.273 86.012 1.00 36.77 165 LEU B CA 1
ATOM 3710 C C . LEU B 1 166 ? -20.732 37.136 87.241 1.00 36.69 165 LEU B C 1
ATOM 3711 O O . LEU B 1 166 ? -20.066 38.148 87.528 1.00 37.39 165 LEU B O 1
ATOM 3716 N N . ALA B 1 167 ? -21.766 36.727 87.961 1.00 36.69 166 ALA B N 1
ATOM 3717 C CA . ALA B 1 167 ? -22.074 37.340 89.269 1.00 36.42 166 ALA B CA 1
ATOM 3718 C C . ALA B 1 167 ? -21.034 36.995 90.371 1.00 35.10 166 ALA B C 1
ATOM 3719 O O . ALA B 1 167 ? -20.705 37.852 91.186 1.00 35.57 166 ALA B O 1
ATOM 3721 N N . ASP B 1 168 ? -20.500 35.774 90.380 1.00 34.70 167 ASP B N 1
ATOM 3722 C CA . ASP B 1 168 ? -19.423 35.399 91.310 1.00 33.40 167 ASP B CA 1
ATOM 3723 C C . ASP B 1 168 ? -18.133 36.115 90.897 1.00 33.59 167 ASP B C 1
ATOM 3724 O O . ASP B 1 168 ? -17.554 35.754 89.895 1.00 33.72 167 ASP B O 1
ATOM 3729 N N . PRO B 1 169 ? -17.675 37.137 91.666 1.00 33.69 168 PRO B N 1
ATOM 3730 C CA . PRO B 1 169 ? -16.514 37.921 91.215 1.00 32.93 168 PRO B CA 1
ATOM 3731 C C . PRO B 1 169 ? -15.207 37.141 91.200 1.00 31.98 168 PRO B C 1
ATOM 3732 O O . PRO B 1 169 ? -14.315 37.490 90.457 1.00 30.44 168 PRO B O 1
ATOM 3736 N N . ALA B 1 170 ? -15.082 36.105 92.025 1.00 32.33 169 ALA B N 1
ATOM 3737 C CA . ALA B 1 170 ? -13.811 35.376 92.092 1.00 32.37 169 ALA B CA 1
ATOM 3738 C C . ALA B 1 170 ? -13.681 34.416 90.907 1.00 32.37 169 ALA B C 1
ATOM 3739 O O . ALA B 1 170 ? -12.602 34.229 90.344 1.00 32.10 169 ALA B O 1
ATOM 3741 N N . LEU B 1 171 ? -14.789 33.752 90.591 1.00 32.07 170 LEU B N 1
ATOM 3742 C CA . LEU B 1 171 ? -14.883 32.918 89.396 1.00 32.35 170 LEU B CA 1
ATOM 3743 C C . LEU B 1 171 ? -14.724 33.808 88.129 1.00 31.23 170 LEU B C 1
ATOM 3744 O O . LEU B 1 171 ? -14.062 33.438 87.175 1.00 30.02 170 LEU B O 1
ATOM 3749 N N . ARG B 1 172 ? -15.303 34.991 88.142 1.00 30.50 171 ARG B N 1
ATOM 3750 C CA . ARG B 1 172 ? -15.086 35.913 87.041 1.00 31.96 171 ARG B CA 1
ATOM 3751 C C . ARG B 1 172 ? -13.561 36.121 86.783 1.00 32.41 171 ARG B C 1
ATOM 3752 O O . ARG B 1 172 ? -13.057 35.908 85.677 1.00 32.78 171 ARG B O 1
ATOM 3760 N N . ALA B 1 173 ? -12.819 36.472 87.830 1.00 32.48 172 ALA B N 1
ATOM 3761 C CA . ALA B 1 173 ? -11.372 36.715 87.698 1.00 32.26 172 ALA B CA 1
ATOM 3762 C C . ALA B 1 173 ? -10.597 35.462 87.280 1.00 31.14 172 ALA B C 1
ATOM 3763 O O . ALA B 1 173 ? -9.680 35.551 86.486 1.00 31.48 172 ALA B O 1
ATOM 3765 N N . ARG B 1 174 ? -10.955 34.303 87.826 1.00 31.66 173 ARG B N 1
ATOM 3766 C CA . ARG B 1 174 ? -10.371 33.014 87.399 1.00 31.70 173 ARG B CA 1
ATOM 3767 C C . ARG B 1 174 ? -10.593 32.720 85.914 1.00 31.19 173 ARG B C 1
ATOM 3768 O O . ARG B 1 174 ? -9.726 32.170 85.245 1.00 30.92 173 ARG B O 1
ATOM 3776 N N . THR B 1 175 ? -11.776 33.061 85.408 1.00 30.97 174 THR B N 1
ATOM 3777 C CA . THR B 1 175 ? -12.097 32.860 83.991 1.00 29.99 174 THR B CA 1
ATOM 3778 C C . THR B 1 175 ? -11.304 33.846 83.108 1.00 29.83 174 THR B C 1
ATOM 3779 O O . THR B 1 175 ? -10.717 33.459 82.103 1.00 29.19 174 THR B O 1
ATOM 3783 N N . LEU B 1 176 ? -11.278 35.121 83.489 1.00 29.78 175 LEU B N 1
ATOM 3784 C CA . LEU B 1 176 ? -10.369 36.072 82.843 1.00 29.87 175 LEU B CA 1
ATOM 3785 C C . LEU B 1 176 ? -8.910 35.564 82.807 1.00 30.31 175 LEU B C 1
ATOM 3786 O O . LEU B 1 176 ? -8.268 35.621 81.767 1.00 31.34 175 LEU B O 1
ATOM 3791 N N . ALA B 1 177 ? -8.407 35.053 83.929 1.00 29.41 176 ALA B N 1
ATOM 3792 C CA . ALA B 1 177 ? -7.070 34.448 83.983 1.00 29.90 176 ALA B CA 1
ATOM 3793 C C . ALA B 1 177 ? -6.932 33.263 83.015 1.00 29.78 176 ALA B C 1
ATOM 3794 O O . ALA B 1 177 ? -5.936 33.156 82.294 1.00 30.49 176 ALA B O 1
ATOM 3796 N N . ALA B 1 178 ? -7.901 32.346 83.051 1.00 28.29 177 ALA B N 1
ATOM 3797 C CA . ALA B 1 178 ? -7.932 31.245 82.104 1.00 28.06 177 ALA B CA 1
ATOM 3798 C C . ALA B 1 178 ? -7.874 31.734 80.653 1.00 27.98 177 ALA B C 1
ATOM 3799 O O . ALA B 1 178 ? -7.132 31.168 79.873 1.00 28.98 177 ALA B O 1
ATOM 3801 N N . ALA B 1 179 ? -8.659 32.765 80.316 1.00 28.17 178 ALA B N 1
ATOM 3802 C CA . ALA B 1 179 ? -8.708 33.375 78.972 1.00 28.75 178 ALA B CA 1
ATOM 3803 C C . ALA B 1 179 ? -7.358 33.891 78.487 1.00 29.44 178 ALA B C 1
ATOM 3804 O O . ALA B 1 179 ? -6.951 33.628 77.343 1.00 29.50 178 ALA B O 1
ATOM 3806 N N . GLU B 1 180 ? -6.692 34.657 79.359 1.00 29.69 179 GLU B N 1
ATOM 3807 C CA . GLU B 1 180 ? -5.316 35.134 79.142 1.00 30.07 179 GLU B CA 1
ATOM 3808 C C . GLU B 1 180 ? -4.355 33.994 78.900 1.00 29.42 179 GLU B C 1
ATOM 3809 O O . GLU B 1 180 ? -3.486 34.090 78.049 1.00 30.46 179 GLU B O 1
ATOM 3815 N N . ALA B 1 181 ? -4.467 32.933 79.679 1.00 29.49 180 ALA B N 1
ATOM 3816 C CA . ALA B 1 181 ? -3.634 31.732 79.464 1.00 29.44 180 ALA B CA 1
ATOM 3817 C C . ALA B 1 181 ? -3.853 31.076 78.071 1.00 29.66 180 ALA B C 1
ATOM 3818 O O . ALA B 1 181 ? -2.887 30.815 77.354 1.00 29.61 180 ALA B O 1
ATOM 3820 N N . PHE B 1 182 ? -5.111 30.802 77.712 1.00 29.26 181 PHE B N 1
ATOM 3821 C CA . PHE B 1 182 ? -5.502 30.379 76.335 1.00 28.54 181 PHE B CA 1
ATOM 3822 C C . PHE B 1 182 ? -4.779 31.206 75.259 1.00 28.90 181 PHE B C 1
ATOM 3823 O O . PHE B 1 182 ? -4.173 30.655 74.333 1.00 29.36 181 PHE B O 1
ATOM 3831 N N . GLY B 1 183 ? -4.835 32.525 75.372 1.00 28.73 182 GLY B N 1
ATOM 3832 C CA . GLY B 1 183 ? -3.920 33.378 74.617 1.00 29.08 182 GLY B CA 1
ATOM 3833 C C . GLY B 1 183 ? -4.342 33.714 73.201 1.00 29.32 182 GLY B C 1
ATOM 3834 O O . GLY B 1 183 ? -3.507 33.933 72.346 1.00 29.45 182 GLY B O 1
ATOM 3835 N N . ALA B 1 184 ? -5.648 33.781 72.963 1.00 29.45 183 ALA B N 1
ATOM 3836 C CA . ALA B 1 184 ? -6.190 34.232 71.683 1.00 29.08 183 ALA B CA 1
ATOM 3837 C C . ALA B 1 184 ? -5.972 35.754 71.658 1.00 29.31 183 ALA B C 1
ATOM 3838 O O . ALA B 1 184 ? -5.790 36.341 72.714 1.00 29.38 183 ALA B O 1
ATOM 3840 N N . PRO B 1 185 ? -5.964 36.390 70.460 1.00 29.78 184 PRO B N 1
ATOM 3841 C CA . PRO B 1 185 ? -5.783 37.847 70.412 1.00 29.64 184 PRO B CA 1
ATOM 3842 C C . PRO B 1 185 ? -6.753 38.642 71.258 1.00 29.82 184 PRO B C 1
ATOM 3843 O O . PRO B 1 185 ? -6.346 39.638 71.870 1.00 30.51 184 PRO B O 1
ATOM 3847 N N . HIS B 1 186 ? -8.018 38.227 71.275 1.00 30.04 185 HIS B N 1
ATOM 3848 C CA . HIS B 1 186 ? -9.071 38.882 72.046 1.00 30.13 185 HIS B CA 1
ATOM 3849 C C . HIS B 1 186 ? -9.873 37.892 72.875 1.00 30.12 185 HIS B C 1
ATOM 3850 O O . HIS B 1 186 ? -10.003 36.716 72.521 1.00 29.02 185 HIS B O 1
ATOM 3857 N N . ASN B 1 187 ? -10.356 38.375 74.017 1.00 30.09 186 ASN B N 1
ATOM 3858 C CA . ASN B 1 187 ? -11.281 37.629 74.842 1.00 30.54 186 ASN B CA 1
ATOM 3859 C C . ASN B 1 187 ? -12.442 38.535 75.035 1.00 30.69 186 ASN B C 1
ATOM 3860 O O . ASN B 1 187 ? -12.268 39.660 75.463 1.00 31.12 186 ASN B O 1
ATOM 3865 N N . VAL B 1 188 ? -13.627 38.057 74.672 1.00 31.06 187 VAL B N 1
ATOM 3866 C CA . VAL B 1 188 ? -14.810 38.881 74.699 1.00 30.48 187 VAL B CA 1
ATOM 3867 C C . VAL B 1 188 ? -15.734 38.463 75.835 1.00 31.06 187 VAL B C 1
ATOM 3868 O O . VAL B 1 188 ? -16.199 37.317 75.873 1.00 30.63 187 VAL B O 1
ATOM 3872 N N . VAL B 1 189 ? -16.008 39.402 76.752 1.00 31.30 188 VAL B N 1
ATOM 3873 C CA . VAL B 1 189 ? -16.931 39.170 77.858 1.00 31.46 188 VAL B CA 1
ATOM 3874 C C . VAL B 1 189 ? -18.351 39.580 77.408 1.00 32.45 188 VAL B C 1
ATOM 3875 O O . VAL B 1 189 ? -18.543 40.725 76.974 1.00 32.26 188 VAL B O 1
ATOM 3879 N N . GLY B 1 196 ? -29.485 31.258 77.644 1.00 44.45 195 GLY B N 1
ATOM 3880 C CA . GLY B 1 196 ? -29.697 30.470 78.879 1.00 43.16 195 GLY B CA 1
ATOM 3881 C C . GLY B 1 196 ? -29.936 28.982 78.648 1.00 42.60 195 GLY B C 1
ATOM 3882 O O . GLY B 1 196 ? -30.217 28.223 79.602 1.00 43.80 195 GLY B O 1
ATOM 3883 N N . SER B 1 197 ? -29.831 28.544 77.392 1.00 41.04 196 SER B N 1
ATOM 3884 C CA A SER B 1 197 ? -30.036 27.147 77.034 0.50 40.14 196 SER B CA 1
ATOM 3885 C CA B SER B 1 197 ? -30.005 27.119 77.100 0.50 39.59 196 SER B CA 1
ATOM 3886 C C . SER B 1 197 ? -28.830 26.560 76.291 1.00 39.53 196 SER B C 1
ATOM 3887 O O . SER B 1 197 ? -28.947 25.511 75.615 1.00 39.03 196 SER B O 1
ATOM 3892 N N . THR B 1 198 ? -27.690 27.248 76.401 1.00 37.41 197 THR B N 1
ATOM 3893 C CA . THR B 1 198 ? -26.446 26.837 75.769 1.00 36.52 197 THR B CA 1
ATOM 3894 C C . THR B 1 198 ? -25.686 25.921 76.728 1.00 35.54 197 THR B C 1
ATOM 3895 O O . THR B 1 198 ? -26.032 25.821 77.900 1.00 34.54 197 THR B O 1
ATOM 3899 N N . PHE B 1 199 ? -24.646 25.262 76.221 1.00 34.91 198 PHE B N 1
ATOM 3900 C CA . PHE B 1 199 ? -23.790 24.415 77.049 1.00 34.52 198 PHE B CA 1
ATOM 3901 C C . PHE B 1 199 ? -23.053 25.257 78.089 1.00 34.46 198 PHE B C 1
ATOM 3902 O O . PHE B 1 199 ? -23.008 24.903 79.271 1.00 34.27 198 PHE B O 1
ATOM 3910 N N . THR B 1 200 ? -22.506 26.388 77.654 1.00 34.98 199 THR B N 1
ATOM 3911 C CA . THR B 1 200 ? -21.733 27.263 78.540 1.00 35.39 199 THR B CA 1
ATOM 3912 C C . THR B 1 200 ? -22.611 27.785 79.678 1.00 35.52 199 THR B C 1
ATOM 3913 O O . THR B 1 200 ? -22.133 27.941 80.797 1.00 34.89 199 THR B O 1
ATOM 3917 N N . SER B 1 201 ? -23.903 28.016 79.407 1.00 35.53 200 SER B N 1
ATOM 3918 C CA . SER B 1 201 ? -24.823 28.425 80.460 1.00 35.79 200 SER B CA 1
ATOM 3919 C C . SER B 1 201 ? -24.958 27.334 81.555 1.00 35.85 200 SER B C 1
ATOM 3920 O O . SER B 1 201 ? -25.083 27.653 82.739 1.00 35.82 200 SER B O 1
ATOM 3923 N N . CYS B 1 202 ? -24.895 26.062 81.155 1.00 34.71 201 CYS B N 1
ATOM 3924 C CA . CYS B 1 202 ? -24.845 24.931 82.093 1.00 34.76 201 CYS B CA 1
ATOM 3925 C C . CYS B 1 202 ? -23.562 24.842 82.912 1.00 34.57 201 CYS B C 1
ATOM 3926 O O . CYS B 1 202 ? -23.598 24.488 84.090 1.00 34.60 201 CYS B O 1
ATOM 3929 N N . VAL B 1 203 ? -22.426 25.094 82.258 1.00 34.17 202 VAL B N 1
ATOM 3930 C CA . VAL B 1 203 ? -21.120 25.099 82.912 1.00 33.50 202 VAL B CA 1
ATOM 3931 C C . VAL B 1 203 ? -21.138 26.185 84.010 1.00 34.35 202 VAL B C 1
ATOM 3932 O O . VAL B 1 203 ? -20.707 25.952 85.152 1.00 32.86 202 VAL B O 1
ATOM 3936 N N . GLU B 1 204 ? -21.645 27.365 83.636 1.00 33.99 203 GLU B N 1
ATOM 3937 C CA . GLU B 1 204 ? -21.718 28.507 84.533 1.00 35.60 203 GLU B CA 1
ATOM 3938 C C . GLU B 1 204 ? -22.688 28.299 85.704 1.00 36.12 203 GLU B C 1
ATOM 3939 O O . GLU B 1 204 ? -22.416 28.745 86.827 1.00 36.09 203 GLU B O 1
ATOM 3945 N N . ARG B 1 205 ? -23.788 27.598 85.451 1.00 36.69 204 ARG B N 1
ATOM 3946 C CA . ARG B 1 205 ? -24.759 27.282 86.517 1.00 37.88 204 ARG B CA 1
ATOM 3947 C C . ARG B 1 205 ? -24.166 26.324 87.545 1.00 37.57 204 ARG B C 1
ATOM 3948 O O . ARG B 1 205 ? -24.532 26.352 88.722 1.00 38.27 204 ARG B O 1
ATOM 3956 N N . ARG B 1 206 ? -23.257 25.477 87.085 1.00 37.54 205 ARG B N 1
ATOM 3957 C CA . ARG B 1 206 ? -22.575 24.522 87.951 1.00 37.72 205 ARG B CA 1
ATOM 3958 C C . ARG B 1 206 ? -21.336 25.126 88.637 1.00 37.17 205 ARG B C 1
ATOM 3959 O O . ARG B 1 206 ? -20.621 24.425 89.374 1.00 37.43 205 ARG B O 1
ATOM 3967 N N . GLY B 1 207 ? -21.084 26.418 88.394 1.00 35.95 206 GLY B N 1
ATOM 3968 C CA . GLY B 1 207 ? -19.947 27.129 89.026 1.00 35.62 206 GLY B CA 1
ATOM 3969 C C . GLY B 1 207 ? -18.592 26.620 88.570 1.00 35.23 206 GLY B C 1
ATOM 3970 O O . GLY B 1 207 ? -17.603 26.657 89.323 1.00 35.04 206 GLY B O 1
ATOM 3971 N N . ILE B 1 208 ? -18.565 26.106 87.337 1.00 34.08 207 ILE B N 1
ATOM 3972 C CA . ILE B 1 208 ? -17.352 25.620 86.703 1.00 33.37 207 ILE B CA 1
ATOM 3973 C C . ILE B 1 208 ? -16.717 26.744 85.818 1.00 32.30 207 ILE B C 1
ATOM 3974 O O . ILE B 1 208 ? -17.433 27.484 85.153 1.00 31.84 207 ILE B O 1
ATOM 3979 N N . VAL B 1 209 ? -15.391 26.902 85.841 1.00 31.34 208 VAL B N 1
ATOM 3980 C CA . VAL B 1 209 ? -14.740 27.798 84.847 1.00 30.80 208 VAL B CA 1
ATOM 3981 C C . VAL B 1 209 ? -15.183 27.424 83.405 1.00 29.98 208 VAL B C 1
ATOM 3982 O O . VAL B 1 209 ? -15.075 26.250 82.981 1.00 29.86 208 VAL B O 1
ATOM 3986 N N . SER B 1 210 ? -15.738 28.418 82.708 1.00 29.12 209 SER B N 1
ATOM 3987 C CA . SER B 1 210 ? -16.230 28.263 81.337 1.00 28.95 209 SER B CA 1
ATOM 3988 C C . SER B 1 210 ? -15.585 29.216 80.343 1.00 27.95 209 SER B C 1
ATOM 3989 O O . SER B 1 210 ? -15.780 30.417 80.420 1.00 28.37 209 SER B O 1
ATOM 3992 N N . LEU B 1 211 ? -14.861 28.678 79.374 1.00 27.25 210 LEU B N 1
ATOM 3993 C CA . LEU B 1 211 ? -14.466 29.467 78.205 1.00 27.69 210 LEU B CA 1
ATOM 3994 C C . LEU B 1 211 ? -15.178 28.981 76.949 1.00 27.94 210 LEU B C 1
ATOM 3995 O O . LEU B 1 211 ? -15.288 27.771 76.711 1.00 28.38 210 LEU B O 1
ATOM 4000 N N . GLY B 1 212 ? -15.651 29.924 76.150 1.00 27.33 211 GLY B N 1
ATOM 4001 C CA . GLY B 1 212 ? -16.005 29.616 74.761 1.00 27.48 211 GLY B CA 1
ATOM 4002 C C . GLY B 1 212 ? -14.911 30.148 73.836 1.00 27.08 211 GLY B C 1
ATOM 4003 O O . GLY B 1 212 ? -14.029 30.877 74.284 1.00 26.80 211 GLY B O 1
ATOM 4004 N N . THR B 1 213 ? -14.946 29.764 72.562 1.00 26.83 212 THR B N 1
ATOM 4005 C CA . THR B 1 213 ? -14.048 30.329 71.564 1.00 26.76 212 THR B CA 1
ATOM 4006 C C . THR B 1 213 ? -14.872 30.765 70.371 1.00 27.67 212 THR B C 1
ATOM 4007 O O . THR B 1 213 ? -15.996 30.278 70.163 1.00 28.11 212 THR B O 1
ATOM 4011 N N . GLU B 1 214 ? -14.339 31.705 69.607 1.00 26.90 213 GLU B N 1
ATOM 4012 C CA . GLU B 1 214 ? -14.856 31.946 68.288 1.00 27.33 213 GLU B CA 1
ATOM 4013 C C . GLU B 1 214 ? -13.659 31.998 67.329 1.00 26.61 213 GLU B C 1
ATOM 4014 O O . GLU B 1 214 ? -12.941 33.007 67.281 1.00 26.15 213 GLU B O 1
ATOM 4020 N N . LEU B 1 215 ? -13.479 30.935 66.544 1.00 26.63 214 LEU B N 1
ATOM 4021 C CA . LEU B 1 215 ? -12.200 30.752 65.810 1.00 26.50 214 LEU B CA 1
ATOM 4022 C C . LEU B 1 215 ? -12.307 30.717 64.293 1.00 26.71 214 LEU B C 1
ATOM 4023 O O . LEU B 1 215 ? -11.446 30.123 63.618 1.00 27.69 214 LEU B O 1
ATOM 4028 N N . GLY B 1 216 ? -13.348 31.341 63.760 1.00 26.11 215 GLY B N 1
ATOM 4029 C CA . GLY B 1 216 ? -13.544 31.421 62.333 1.00 25.88 215 GLY B CA 1
ATOM 4030 C C . GLY B 1 216 ? -15.032 31.469 61.961 1.00 26.25 215 GLY B C 1
ATOM 4031 O O . GLY B 1 216 ? -15.832 32.118 62.627 1.00 25.45 215 GLY B O 1
ATOM 4032 N N . GLY B 1 217 ? -15.375 30.759 60.884 1.00 25.40 216 GLY B N 1
ATOM 4033 C CA . GLY B 1 217 ? -16.697 30.788 60.296 1.00 24.40 216 GLY B CA 1
ATOM 4034 C C . GLY B 1 217 ? -16.554 30.827 58.790 1.00 25.13 216 GLY B C 1
ATOM 4035 O O . GLY B 1 217 ? -15.593 30.240 58.226 1.00 25.51 216 GLY B O 1
ATOM 4036 N N . TRP B 1 218 ? -17.501 31.510 58.149 1.00 24.77 217 TRP B N 1
ATOM 4037 C CA . TRP B 1 218 ? -17.578 31.617 56.713 1.00 24.77 217 TRP B CA 1
ATOM 4038 C C . TRP B 1 218 ? -17.687 30.227 56.098 1.00 25.43 217 TRP B C 1
ATOM 4039 O O . TRP B 1 218 ? -17.309 30.021 54.936 1.00 26.77 217 TRP B O 1
ATOM 4050 N N . GLY B 1 219 ? -18.183 29.267 56.874 1.00 25.60 218 GLY B N 1
ATOM 4051 C CA . GLY B 1 219 ? -18.350 27.901 56.364 1.00 25.12 218 GLY B CA 1
ATOM 4052 C C . GLY B 1 219 ? -17.043 27.187 56.007 1.00 24.28 218 GLY B C 1
ATOM 4053 O O . GLY B 1 219 ? -17.064 26.085 55.479 1.00 25.28 218 GLY B O 1
ATOM 4054 N N . ARG B 1 220 ? -15.915 27.813 56.305 1.00 23.72 219 ARG B N 1
ATOM 4055 C CA . ARG B 1 220 ? -14.594 27.273 55.971 1.00 23.60 219 ARG B CA 1
ATOM 4056 C C . ARG B 1 220 ? -13.721 26.950 57.206 1.00 24.45 219 ARG B C 1
ATOM 4057 O O . ARG B 1 220 ? -14.134 27.175 58.355 1.00 24.02 219 ARG B O 1
ATOM 4065 N N . VAL B 1 221 ? -12.512 26.417 56.953 1.00 24.82 220 VAL B N 1
ATOM 4066 C CA . VAL B 1 221 ? -11.530 26.181 58.013 1.00 25.06 220 VAL B CA 1
ATOM 4067 C C . VAL B 1 221 ? -10.541 27.328 58.007 1.00 26.11 220 VAL B C 1
ATOM 4068 O O . VAL B 1 221 ? -9.915 27.632 56.967 1.00 26.78 220 VAL B O 1
ATOM 4072 N N . ASN B 1 222 ? -10.403 27.951 59.180 1.00 25.97 221 ASN B N 1
ATOM 4073 C CA . ASN B 1 222 ? -9.562 29.114 59.383 1.00 25.37 221 ASN B CA 1
ATOM 4074 C C . ASN B 1 222 ? -8.198 28.632 59.899 1.00 25.69 221 ASN B C 1
ATOM 4075 O O . ASN B 1 222 ? -8.076 28.069 60.987 1.00 25.92 221 ASN B O 1
ATOM 4080 N N . ILE B 1 223 ? -7.181 28.814 59.069 1.00 25.84 222 ILE B N 1
ATOM 4081 C CA . ILE B 1 223 ? -5.807 28.392 59.378 1.00 26.13 222 ILE B CA 1
ATOM 4082 C C . ILE B 1 223 ? -5.237 28.983 60.708 1.00 25.91 222 ILE B C 1
ATOM 4083 O O . ILE B 1 223 ? -4.643 28.274 61.504 1.00 26.11 222 ILE B O 1
ATOM 4088 N N . GLU B 1 224 ? -5.401 30.272 60.919 1.00 26.90 223 GLU B N 1
ATOM 4089 C CA . GLU B 1 224 ? -5.016 30.888 62.193 1.00 28.85 223 GLU B CA 1
ATOM 4090 C C . GLU B 1 224 ? -5.902 30.451 63.361 1.00 28.06 223 GLU B C 1
ATOM 4091 O O . GLU B 1 224 ? -5.429 30.284 64.479 1.00 28.66 223 GLU B O 1
ATOM 4097 N N . GLY B 1 225 ? -7.185 30.244 63.076 1.00 27.29 224 GLY B N 1
ATOM 4098 C CA . GLY B 1 225 ? -8.125 29.722 64.042 1.00 26.30 224 GLY B CA 1
ATOM 4099 C C . GLY B 1 225 ? -7.690 28.364 64.534 1.00 25.99 224 GLY B C 1
ATOM 4100 O O . GLY B 1 225 ? -7.706 28.120 65.751 1.00 25.46 224 GLY B O 1
ATOM 4101 N N . VAL B 1 226 ? -7.296 27.470 63.617 1.00 25.42 225 VAL B N 1
ATOM 4102 C CA . VAL B 1 226 ? -6.734 26.196 64.070 1.00 25.55 225 VAL B CA 1
ATOM 4103 C C . VAL B 1 226 ? -5.450 26.400 64.921 1.00 26.78 225 VAL B C 1
ATOM 4104 O O . VAL B 1 226 ? -5.266 25.755 65.947 1.00 26.61 225 VAL B O 1
ATOM 4108 N N . ARG B 1 227 ? -4.552 27.275 64.478 1.00 27.50 226 ARG B N 1
ATOM 4109 C CA . ARG B 1 227 ? -3.272 27.413 65.179 1.00 28.10 226 ARG B CA 1
ATOM 4110 C C . ARG B 1 227 ? -3.528 27.880 66.608 1.00 28.28 226 ARG B C 1
ATOM 4111 O O . ARG B 1 227 ? -3.044 27.283 67.585 1.00 27.27 226 ARG B O 1
ATOM 4119 N N . ILE B 1 228 ? -4.340 28.929 66.707 1.00 28.70 227 ILE B N 1
ATOM 4120 C CA . ILE B 1 228 ? -4.660 29.562 67.975 1.00 29.41 227 ILE B CA 1
ATOM 4121 C C . ILE B 1 228 ? -5.410 28.603 68.883 1.00 28.89 227 ILE B C 1
ATOM 4122 O O . ILE B 1 228 ? -5.163 28.549 70.101 1.00 27.52 227 ILE B O 1
ATOM 4127 N N . GLY B 1 229 ? -6.320 27.842 68.280 1.00 28.93 228 GLY B N 1
ATOM 4128 C CA . GLY B 1 229 ? -7.089 26.834 69.005 1.00 28.26 228 GLY B CA 1
ATOM 4129 C C . GLY B 1 229 ? -6.225 25.686 69.492 1.00 28.34 228 GLY B C 1
ATOM 4130 O O . GLY B 1 229 ? -6.387 25.222 70.630 1.00 28.09 228 GLY B O 1
ATOM 4131 N N . LYS B 1 230 ? -5.287 25.214 68.665 1.00 28.18 229 LYS B N 1
ATOM 4132 C CA . LYS B 1 230 ? -4.407 24.124 69.128 1.00 28.30 229 LYS B CA 1
ATOM 4133 C C . LYS B 1 230 ? -3.524 24.602 70.283 1.00 28.60 229 LYS B C 1
ATOM 4134 O O . LYS B 1 230 ? -3.310 23.877 71.270 1.00 28.63 229 LYS B O 1
ATOM 4140 N N . ARG B 1 231 ? -3.007 25.812 70.159 1.00 28.30 230 ARG B N 1
ATOM 4141 C CA . ARG B 1 231 ? -2.126 26.351 71.193 1.00 29.47 230 ARG B CA 1
ATOM 4142 C C . ARG B 1 231 ? -2.942 26.689 72.450 1.00 30.84 230 ARG B C 1
ATOM 4143 O O . ARG B 1 231 ? -2.458 26.481 73.582 1.00 31.62 230 ARG B O 1
ATOM 4151 N N . GLY B 1 232 ? -4.166 27.194 72.244 1.00 30.16 231 GLY B N 1
ATOM 4152 C CA . GLY B 1 232 ? -5.062 27.553 73.351 1.00 29.54 231 GLY B CA 1
ATOM 4153 C C . GLY B 1 232 ? -5.316 26.398 74.311 1.00 29.27 231 GLY B C 1
ATOM 4154 O O . GLY B 1 232 ? -5.239 26.548 75.542 1.00 29.27 231 GLY B O 1
ATOM 4155 N N . ILE B 1 233 ? -5.598 25.231 73.759 1.00 28.09 232 ILE B N 1
ATOM 4156 C CA . ILE B 1 233 ? -5.943 24.133 74.615 1.00 28.55 232 ILE B CA 1
ATOM 4157 C C . ILE B 1 233 ? -4.732 23.559 75.367 1.00 28.24 232 ILE B C 1
ATOM 4158 O O . ILE B 1 233 ? -4.883 23.134 76.508 1.00 28.33 232 ILE B O 1
ATOM 4163 N N . LEU B 1 234 ? -3.557 23.597 74.745 1.00 28.65 233 LEU B N 1
ATOM 4164 C CA . LEU B 1 234 ? -2.315 23.260 75.432 1.00 29.86 233 LEU B CA 1
ATOM 4165 C C . LEU B 1 234 ? -2.033 24.260 76.539 1.00 29.79 233 LEU B C 1
ATOM 4166 O O . LEU B 1 234 ? -1.680 23.849 77.640 1.00 30.49 233 LEU B O 1
ATOM 4171 N N . ASN B 1 235 ? -2.206 25.551 76.242 1.00 29.40 234 ASN B N 1
ATOM 4172 C CA . ASN B 1 235 ? -2.065 26.639 77.236 1.00 30.44 234 ASN B CA 1
ATOM 4173 C C . ASN B 1 235 ? -2.931 26.486 78.485 1.00 30.86 234 ASN B C 1
ATOM 4174 O O . ASN B 1 235 ? -2.467 26.696 79.617 1.00 31.15 234 ASN B O 1
ATOM 4179 N N . VAL B 1 236 ? -4.199 26.140 78.286 1.00 30.35 235 VAL B N 1
ATOM 4180 C CA . VAL B 1 236 ? -5.101 25.894 79.411 1.00 28.79 235 VAL B CA 1
ATOM 4181 C C . VAL B 1 236 ? -4.642 24.700 80.266 1.00 29.68 235 VAL B C 1
ATOM 4182 O O . VAL B 1 236 ? -4.778 24.735 81.499 1.00 29.16 235 VAL B O 1
ATOM 4186 N N . LEU B 1 237 ? -4.161 23.635 79.622 1.00 28.61 236 LEU B N 1
ATOM 4187 C CA . LEU B 1 237 ? -3.622 22.512 80.352 1.00 29.75 236 LEU B CA 1
ATOM 4188 C C . LEU B 1 237 ? -2.396 22.892 81.223 1.00 30.28 236 LEU B C 1
ATOM 4189 O O . LEU B 1 237 ? -2.297 22.455 82.383 1.00 30.45 236 LEU B O 1
ATOM 4194 N N . LYS B 1 238 ? -1.483 23.684 80.643 1.00 30.25 237 LYS B N 1
ATOM 4195 C CA . LYS B 1 238 ? -0.319 24.246 81.350 1.00 31.14 237 LYS B CA 1
ATOM 4196 C C . LYS B 1 238 ? -0.778 25.141 82.508 1.00 31.87 237 LYS B C 1
ATOM 4197 O O . LYS B 1 238 ? -0.300 24.983 83.644 1.00 32.72 237 LYS B O 1
ATOM 4203 N N . HIS B 1 239 ? -1.734 26.030 82.217 1.00 31.24 238 HIS B N 1
ATOM 4204 C CA . HIS B 1 239 ? -2.326 26.938 83.193 1.00 31.04 238 HIS B CA 1
ATOM 4205 C C . HIS B 1 239 ? -2.897 26.160 84.379 1.00 31.55 238 HIS B C 1
ATOM 4206 O O . HIS B 1 239 ? -2.701 26.521 85.519 1.00 30.87 238 HIS B O 1
ATOM 4213 N N . MET B 1 240 ? -3.571 25.053 84.097 1.00 31.75 239 MET B N 1
ATOM 4214 C CA . MET B 1 240 ? -4.263 24.329 85.124 1.00 31.62 239 MET B CA 1
ATOM 4215 C C . MET B 1 240 ? -3.303 23.436 85.908 1.00 32.97 239 MET B C 1
ATOM 4216 O O . MET B 1 240 ? -3.695 22.811 86.907 1.00 33.53 239 MET B O 1
ATOM 4221 N N . GLY B 1 241 ? -2.048 23.411 85.459 1.00 33.83 240 GLY B N 1
ATOM 4222 C CA . GLY B 1 241 ? -1.014 22.534 85.999 1.00 34.63 240 GLY B CA 1
ATOM 4223 C C . GLY B 1 241 ? -1.087 21.089 85.540 1.00 35.24 240 GLY B C 1
ATOM 4224 O O . GLY B 1 241 ? -0.450 20.215 86.141 1.00 35.02 240 GLY B O 1
ATOM 4225 N N . VAL B 1 242 ? -1.849 20.804 84.479 1.00 35.18 241 VAL B N 1
ATOM 4226 C CA . VAL B 1 242 ? -2.123 19.376 84.113 1.00 35.05 241 VAL B CA 1
ATOM 4227 C C . VAL B 1 242 ? -0.995 18.756 83.270 1.00 35.67 241 VAL B C 1
ATOM 4228 O O . VAL B 1 242 ? -0.768 17.536 83.281 1.00 35.62 241 VAL B O 1
ATOM 4232 N N . ILE B 1 243 ? -0.320 19.612 82.512 1.00 36.75 242 ILE B N 1
ATOM 4233 C CA . ILE B 1 243 ? 0.872 19.240 81.778 1.00 37.50 242 ILE B CA 1
ATOM 4234 C C . ILE B 1 243 ? 1.956 20.300 82.045 1.00 38.57 242 ILE B C 1
ATOM 4235 O O . ILE B 1 243 ? 1.643 21.448 82.375 1.00 38.11 242 ILE B O 1
ATOM 4240 N N . GLU B 1 244 ? 3.224 19.913 81.904 1.00 39.88 243 GLU B N 1
ATOM 4241 C CA . GLU B 1 244 ? 4.332 20.804 82.255 1.00 41.39 243 GLU B CA 1
ATOM 4242 C C . GLU B 1 244 ? 4.467 21.968 81.278 1.00 40.96 243 GLU B C 1
ATOM 4243 O O . GLU B 1 244 ? 4.020 21.883 80.142 1.00 41.70 243 GLU B O 1
ATOM 4249 N N . GLY B 1 245 ? 5.074 23.056 81.741 1.00 40.64 244 GLY B N 1
ATOM 4250 C CA . GLY B 1 245 ? 5.296 24.235 80.929 1.00 40.07 244 GLY B CA 1
ATOM 4251 C C . GLY B 1 245 ? 4.439 25.423 81.313 1.00 40.31 244 GLY B C 1
ATOM 4252 O O . GLY B 1 245 ? 3.501 25.308 82.126 1.00 40.15 244 GLY B O 1
ATOM 4253 N N . THR B 1 246 ? 4.761 26.539 80.661 1.00 39.93 245 THR B N 1
ATOM 4254 C CA . THR B 1 246 ? 4.195 27.859 80.866 1.00 40.88 245 THR B CA 1
ATOM 4255 C C . THR B 1 246 ? 3.430 28.207 79.584 1.00 40.42 245 THR B C 1
ATOM 4256 O O . THR B 1 246 ? 3.929 27.937 78.485 1.00 39.87 245 THR B O 1
ATOM 4260 N N . PRO B 1 247 ? 2.220 28.801 79.706 1.00 40.51 246 PRO B N 1
ATOM 4261 C CA . PRO B 1 247 ? 1.449 29.153 78.498 1.00 40.44 246 PRO B CA 1
ATOM 4262 C C . PRO B 1 247 ? 2.179 30.070 77.503 1.00 41.01 246 PRO B C 1
ATOM 4263 O O . PRO B 1 247 ? 2.855 31.013 77.923 1.00 41.14 246 PRO B O 1
ATOM 4267 N N . GLU B 1 248 ? 2.032 29.783 76.202 1.00 40.67 247 GLU B N 1
ATOM 4268 C CA . GLU B 1 248 ? 2.631 30.593 75.118 1.00 40.98 247 GLU B CA 1
ATOM 4269 C C . GLU B 1 248 ? 1.580 31.557 74.529 1.00 40.19 247 GLU B C 1
ATOM 4270 O O . GLU B 1 248 ? 0.578 31.141 73.948 1.00 39.18 247 GLU B O 1
ATOM 4276 N N . THR B 1 249 ? 1.782 32.855 74.744 1.00 39.81 248 THR B N 1
ATOM 4277 C CA . THR B 1 249 ? 0.722 33.816 74.525 1.00 39.61 248 THR B CA 1
ATOM 4278 C C . THR B 1 249 ? 1.164 34.924 73.616 1.00 39.32 248 THR B C 1
ATOM 4279 O O . THR B 1 249 ? 0.448 35.901 73.467 1.00 38.57 248 THR B O 1
ATOM 4283 N N . ALA B 1 250 ? 2.338 34.774 73.000 1.00 40.39 249 ALA B N 1
ATOM 4284 C CA . ALA B 1 250 ? 2.791 35.736 71.988 1.00 41.07 249 ALA B CA 1
ATOM 4285 C C . ALA B 1 250 ? 1.772 35.876 70.865 1.00 42.23 249 ALA B C 1
ATOM 4286 O O . ALA B 1 250 ? 1.245 34.870 70.351 1.00 42.20 249 ALA B O 1
ATOM 4288 N N . GLN B 1 251 ? 1.502 37.134 70.516 1.00 43.09 250 GLN B N 1
ATOM 4289 C CA . GLN B 1 251 ? 0.583 37.512 69.460 1.00 44.42 250 GLN B CA 1
ATOM 4290 C C . GLN B 1 251 ? 1.340 37.933 68.209 1.00 45.64 250 GLN B C 1
ATOM 4291 O O . GLN B 1 251 ? 2.401 38.548 68.290 1.00 45.03 250 GLN B O 1
ATOM 4297 N N . ARG B 1 252 ? 0.758 37.608 67.054 1.00 47.01 251 ARG B N 1
ATOM 4298 C CA . ARG B 1 252 ? 1.352 37.840 65.742 1.00 48.09 251 ARG B CA 1
ATOM 4299 C C . ARG B 1 252 ? 1.705 39.307 65.481 1.00 48.49 251 ARG B C 1
ATOM 4300 O O . ARG B 1 252 ? 2.742 39.609 64.882 1.00 49.34 251 ARG B O 1
ATOM 4308 N N . GLY B 1 253 ? 0.863 40.226 65.923 1.00 48.12 252 GLY B N 1
ATOM 4309 C CA . GLY B 1 253 ? 1.122 41.638 65.623 1.00 48.16 252 GLY B CA 1
ATOM 4310 C C . GLY B 1 253 ? 2.047 42.297 66.628 1.00 47.98 252 GLY B C 1
ATOM 4311 O O . GLY B 1 253 ? 2.226 43.515 66.594 1.00 48.08 252 GLY B O 1
ATOM 4312 N N . GLY B 1 254 ? 2.600 41.494 67.546 1.00 47.28 253 GLY B N 1
ATOM 4313 C CA . GLY B 1 254 ? 3.541 41.967 68.534 1.00 46.44 253 GLY B CA 1
ATOM 4314 C C . GLY B 1 254 ? 3.066 42.013 69.975 1.00 46.30 253 GLY B C 1
ATOM 4315 O O . GLY B 1 254 ? 3.887 42.089 70.892 1.00 46.56 253 GLY B O 1
ATOM 4316 N N . ALA B 1 255 ? 1.756 41.975 70.213 1.00 45.96 254 ALA B N 1
ATOM 4317 C CA . ALA B 1 255 ? 1.268 42.089 71.598 1.00 45.23 254 ALA B CA 1
ATOM 4318 C C . ALA B 1 255 ? 1.675 40.879 72.465 1.00 44.64 254 ALA B C 1
ATOM 4319 O O . ALA B 1 255 ? 1.873 39.760 71.959 1.00 44.82 254 ALA B O 1
ATOM 4321 N N . ALA B 1 256 ? 1.827 41.126 73.761 1.00 43.71 255 ALA B N 1
ATOM 4322 C CA . ALA B 1 256 ? 2.354 40.135 74.700 1.00 43.04 255 ALA B CA 1
ATOM 4323 C C . ALA B 1 256 ? 1.363 39.018 75.026 1.00 41.99 255 ALA B C 1
ATOM 4324 O O . ALA B 1 256 ? 1.758 37.935 75.491 1.00 41.34 255 ALA B O 1
ATOM 4326 N N . GLY B 1 257 ? 0.075 39.301 74.820 1.00 40.85 256 GLY B N 1
ATOM 4327 C CA . GLY B 1 257 ? -0.986 38.347 75.182 1.00 38.91 256 GLY B CA 1
ATOM 4328 C C . GLY B 1 257 ? -2.361 38.831 74.790 1.00 37.63 256 GLY B C 1
ATOM 4329 O O . GLY B 1 257 ? -2.501 39.745 73.996 1.00 38.79 256 GLY B O 1
ATOM 4330 N N . THR B 1 258 ? -3.378 38.214 75.364 1.00 36.20 257 THR B N 1
ATOM 4331 C CA . THR B 1 258 ? -4.777 38.514 75.069 1.00 34.69 257 THR B CA 1
ATOM 4332 C C . THR B 1 258 ? -5.219 39.926 75.478 1.00 34.18 257 THR B C 1
ATOM 4333 O O . THR B 1 258 ? -4.793 40.423 76.513 1.00 34.23 257 THR B O 1
ATOM 4337 N N . ARG B 1 259 ? -6.112 40.530 74.690 1.00 33.22 258 ARG B N 1
ATOM 4338 C CA . ARG B 1 259 ? -6.763 41.780 75.058 1.00 32.79 258 ARG B CA 1
ATOM 4339 C C . ARG B 1 259 ? -8.228 41.521 75.382 1.00 32.50 258 ARG B C 1
ATOM 4340 O O . ARG B 1 259 ? -8.966 41.047 74.537 1.00 31.45 258 ARG B O 1
ATOM 4348 N N . HIS B 1 260 ? -8.626 41.838 76.618 1.00 32.57 259 HIS B N 1
ATOM 4349 C CA . HIS B 1 260 ? -10.000 41.722 77.082 1.00 33.15 259 HIS B CA 1
ATOM 4350 C C . HIS B 1 260 ? -10.908 42.775 76.436 1.00 32.26 259 HIS B C 1
ATOM 4351 O O . HIS B 1 260 ? -10.566 43.948 76.374 1.00 32.59 259 HIS B O 1
ATOM 4358 N N . MET B 1 261 ? -12.039 42.324 75.917 1.00 31.28 260 MET B N 1
ATOM 4359 C CA . MET B 1 261 ? -12.975 43.173 75.195 1.00 30.81 260 MET B CA 1
ATOM 4360 C C . MET B 1 261 ? -14.369 42.839 75.686 1.00 30.54 260 MET B C 1
ATOM 4361 O O . MET B 1 261 ? -14.538 41.932 76.477 1.00 29.73 260 MET B O 1
ATOM 4366 N N . MET B 1 262 ? -15.381 43.555 75.215 1.00 31.02 261 MET B N 1
ATOM 4367 C CA . MET B 1 262 ? -16.766 43.244 75.613 1.00 30.95 261 MET B CA 1
ATOM 4368 C C . MET B 1 262 ? -17.799 43.620 74.567 1.00 31.39 261 MET B C 1
ATOM 4369 O O . MET B 1 262 ? -17.600 44.558 73.816 1.00 31.94 261 MET B O 1
ATOM 4374 N N . VAL B 1 263 ? -18.905 42.881 74.548 1.00 32.57 262 VAL B N 1
ATOM 4375 C CA . VAL B 1 263 ? -20.099 43.268 73.803 1.00 34.33 262 VAL B CA 1
ATOM 4376 C C . VAL B 1 263 ? -21.274 43.307 74.788 1.00 36.47 262 VAL B C 1
ATOM 4377 O O . VAL B 1 263 ? -21.599 42.297 75.417 1.00 37.01 262 VAL B O 1
ATOM 4381 N N . ARG B 1 264 ? -21.908 44.468 74.887 1.00 39.00 263 ARG B N 1
ATOM 4382 C CA . ARG B 1 264 ? -22.726 44.853 76.051 1.00 42.40 263 ARG B CA 1
ATOM 4383 C C . ARG B 1 264 ? -23.985 45.639 75.638 1.00 42.71 263 ARG B C 1
ATOM 4384 O O . ARG B 1 264 ? -25.007 45.543 76.292 1.00 44.61 263 ARG B O 1
ATOM 4392 N N . GLU B 1 265 ? -23.931 46.411 74.561 1.00 43.31 264 GLU B N 1
ATOM 4393 C CA . GLU B 1 265 ? -25.124 47.158 74.153 1.00 42.98 264 GLU B CA 1
ATOM 4394 C C . GLU B 1 265 ? -25.635 46.910 72.747 1.00 42.57 264 GLU B C 1
ATOM 4395 O O . GLU B 1 265 ? -24.864 46.536 71.849 1.00 41.80 264 GLU B O 1
ATOM 4401 N N . ALA B 1 266 ? -26.933 47.175 72.580 1.00 41.20 265 ALA B N 1
ATOM 4402 C CA . ALA B 1 266 ? -27.638 47.051 71.311 1.00 41.23 265 ALA B CA 1
ATOM 4403 C C . ALA B 1 266 ? -26.896 47.763 70.208 1.00 40.56 265 ALA B C 1
ATOM 4404 O O . ALA B 1 266 ? -26.810 47.252 69.105 1.00 40.98 265 ALA B O 1
ATOM 4406 N N . ASP B 1 267 ? -26.363 48.940 70.523 1.00 40.08 266 ASP B N 1
ATOM 4407 C CA . ASP B 1 267 ? -25.563 49.755 69.615 1.00 39.39 266 ASP B CA 1
ATOM 4408 C C . ASP B 1 267 ? -24.405 49.021 68.951 1.00 38.23 266 ASP B C 1
ATOM 4409 O O . ASP B 1 267 ? -23.877 49.490 67.938 1.00 36.76 266 ASP B O 1
ATOM 4414 N N . ALA B 1 268 ? -23.969 47.938 69.584 1.00 36.42 267 ALA B N 1
ATOM 4415 C CA . ALA B 1 268 ? -22.839 47.154 69.114 1.00 36.78 267 ALA B CA 1
ATOM 4416 C C . ALA B 1 268 ? -23.176 46.308 67.851 1.00 36.41 267 ALA B C 1
ATOM 4417 O O . ALA B 1 268 ? -22.270 45.838 67.158 1.00 36.11 267 ALA B O 1
ATOM 4419 N N . TYR B 1 269 ? -24.471 46.109 67.595 1.00 36.13 268 TYR B N 1
ATOM 4420 C CA . TYR B 1 269 ? -24.960 45.234 66.537 1.00 36.20 268 TYR B CA 1
ATOM 4421 C C . TYR B 1 269 ? -25.439 46.066 65.338 1.00 36.09 268 TYR B C 1
ATOM 4422 O O . TYR B 1 269 ? -26.304 46.928 65.487 1.00 35.44 268 TYR B O 1
ATOM 4431 N N . VAL B 1 270 ? -24.875 45.809 64.156 1.00 35.42 269 VAL B N 1
ATOM 4432 C CA . VAL B 1 270 ? -25.370 46.420 62.930 1.00 34.75 269 VAL B CA 1
ATOM 4433 C C . VAL B 1 270 ? -26.381 45.431 62.377 1.00 34.56 269 VAL B C 1
ATOM 4434 O O . VAL B 1 270 ? -26.065 44.277 62.092 1.00 34.97 269 VAL B O 1
ATOM 4438 N N . MET B 1 271 ? -27.612 45.884 62.239 1.00 34.13 270 MET B N 1
ATOM 4439 C CA . MET B 1 271 ? -28.727 44.979 61.981 1.00 33.03 270 MET B CA 1
ATOM 4440 C C . MET B 1 271 ? -29.223 45.252 60.568 1.00 31.88 270 MET B C 1
ATOM 4441 O O . MET B 1 271 ? -29.168 46.398 60.099 1.00 31.62 270 MET B O 1
ATOM 4446 N N . ALA B 1 272 ? -29.628 44.198 59.857 1.00 30.21 271 ALA B N 1
ATOM 4447 C CA . ALA B 1 272 ? -30.193 44.383 58.512 1.00 28.71 271 ALA B CA 1
ATOM 4448 C C . ALA B 1 272 ? -31.694 44.722 58.580 1.00 27.21 271 ALA B C 1
ATOM 4449 O O . ALA B 1 272 ? -32.462 43.905 59.028 1.00 26.21 271 ALA B O 1
ATOM 4451 N N . PRO B 1 273 ? -32.114 45.932 58.151 1.00 27.27 272 PRO B N 1
ATOM 4452 C CA . PRO B 1 273 ? -33.561 46.256 58.175 1.00 27.01 272 PRO B CA 1
ATOM 4453 C C . PRO B 1 273 ? -34.395 45.577 57.069 1.00 27.23 272 PRO B C 1
ATOM 4454 O O . PRO B 1 273 ? -35.625 45.588 57.152 1.00 26.12 272 PRO B O 1
ATOM 4458 N N . ARG B 1 274 ? -33.719 45.010 56.065 1.00 26.28 273 ARG B N 1
ATOM 4459 C CA . ARG B 1 274 ? -34.345 44.494 54.830 1.00 27.25 273 ARG B CA 1
ATOM 4460 C C . ARG B 1 274 ? -33.549 43.296 54.373 1.00 27.41 273 ARG B C 1
ATOM 4461 O O . ARG B 1 274 ? -32.343 43.186 54.665 1.00 28.21 273 ARG B O 1
ATOM 4469 N N . THR B 1 275 ? -34.229 42.387 53.692 1.00 27.25 274 THR B N 1
ATOM 4470 C CA . THR B 1 275 ? -33.591 41.267 52.993 1.00 27.54 274 THR B CA 1
ATOM 4471 C C . THR B 1 275 ? -32.961 41.748 51.670 1.00 26.95 274 THR B C 1
ATOM 4472 O O . THR B 1 275 ? -33.546 42.535 50.926 1.00 26.49 274 THR B O 1
ATOM 4476 N N . GLY B 1 276 ? -31.737 41.304 51.387 1.00 27.20 275 GLY B N 1
ATOM 4477 C CA . GLY B 1 276 ? -31.074 41.708 50.165 1.00 25.08 275 GLY B CA 1
ATOM 4478 C C . GLY B 1 276 ? -29.642 41.270 50.212 1.00 25.47 275 GLY B C 1
ATOM 4479 O O . GLY B 1 276 ? -29.284 40.367 50.973 1.00 26.65 275 GLY B O 1
ATOM 4480 N N . LEU B 1 277 ? -28.816 41.919 49.405 1.00 24.00 276 LEU B N 1
ATOM 4481 C CA . LEU B 1 277 ? -27.453 41.517 49.205 1.00 22.81 276 LEU B CA 1
ATOM 4482 C C . LEU B 1 277 ? -26.551 42.476 49.955 1.00 23.21 276 LEU B C 1
ATOM 4483 O O . LEU B 1 277 ? -26.379 43.611 49.532 1.00 23.20 276 LEU B O 1
ATOM 4488 N N . PHE B 1 278 ? -25.948 42.020 51.058 1.00 23.48 277 PHE B N 1
ATOM 4489 C CA . PHE B 1 278 ? -25.103 42.909 51.865 1.00 22.83 277 PHE B CA 1
ATOM 4490 C C . PHE B 1 278 ? -23.623 42.936 51.470 1.00 22.58 277 PHE B C 1
ATOM 4491 O O . PHE B 1 278 ? -22.934 41.929 51.580 1.00 23.10 277 PHE B O 1
ATOM 4499 N N . GLU B 1 279 ? -23.155 44.117 51.072 1.00 22.36 278 GLU B N 1
ATOM 4500 C CA . GLU B 1 279 ? -21.740 44.417 50.807 1.00 21.63 278 GLU B CA 1
ATOM 4501 C C . GLU B 1 279 ? -21.154 45.177 52.012 1.00 21.86 278 GLU B C 1
ATOM 4502 O O . GLU B 1 279 ? -21.564 46.295 52.296 1.00 21.51 278 GLU B O 1
ATOM 4508 N N . PRO B 1 280 ? -20.231 44.545 52.756 1.00 22.45 279 PRO B N 1
ATOM 4509 C CA . PRO B 1 280 ? -19.560 45.197 53.885 1.00 22.55 279 PRO B CA 1
ATOM 4510 C C . PRO B 1 280 ? -18.435 46.148 53.448 1.00 23.23 279 PRO B C 1
ATOM 4511 O O . PRO B 1 280 ? -17.870 45.990 52.347 1.00 22.40 279 PRO B O 1
ATOM 4515 N N . THR B 1 281 ? -18.062 47.062 54.346 1.00 23.69 280 THR B N 1
ATOM 4516 C CA . THR B 1 281 ? -16.876 47.913 54.154 1.00 24.77 280 THR B CA 1
ATOM 4517 C C . THR B 1 281 ? -15.685 47.380 54.914 1.00 25.54 280 THR B C 1
ATOM 4518 O O . THR B 1 281 ? -14.553 47.758 54.614 1.00 26.13 280 THR B O 1
ATOM 4522 N N . HIS B 1 282 ? -15.929 46.512 55.900 1.00 26.10 281 HIS B N 1
ATOM 4523 C CA . HIS B 1 282 ? -14.855 45.970 56.742 1.00 26.66 281 HIS B CA 1
ATOM 4524 C C . HIS B 1 282 ? -15.018 44.494 57.056 1.00 27.19 281 HIS B C 1
ATOM 4525 O O . HIS B 1 282 ? -16.145 43.964 57.016 1.00 26.97 281 HIS B O 1
ATOM 4532 N N . TYR B 1 283 ? -13.907 43.853 57.425 1.00 26.12 282 TYR B N 1
ATOM 4533 C CA . TYR B 1 283 ? -13.921 42.484 57.884 1.00 26.79 282 TYR B CA 1
ATOM 4534 C C . TYR B 1 283 ? -13.683 42.417 59.401 1.00 27.72 282 TYR B C 1
ATOM 4535 O O . TYR B 1 283 ? -13.238 43.396 60.018 1.00 27.35 282 TYR B O 1
ATOM 4544 N N . VAL B 1 284 ? -13.949 41.246 59.994 1.00 27.56 283 VAL B N 1
ATOM 4545 C CA . VAL B 1 284 ? -13.540 40.967 61.385 1.00 26.92 283 VAL B CA 1
ATOM 4546 C C . VAL B 1 284 ? -12.072 41.385 61.637 1.00 27.41 283 VAL B C 1
ATOM 4547 O O . VAL B 1 284 ? -11.219 41.311 60.726 1.00 25.04 283 VAL B O 1
ATOM 4551 N N . GLY B 1 285 ? -11.795 41.840 62.869 1.00 27.91 284 GLY B N 1
ATOM 4552 C CA . GLY B 1 285 ? -10.447 42.250 63.274 1.00 29.41 284 GLY B CA 1
ATOM 4553 C C . GLY B 1 285 ? -10.125 43.701 62.954 1.00 30.87 284 GLY B C 1
ATOM 4554 O O . GLY B 1 285 ? -9.068 44.208 63.342 1.00 30.99 284 GLY B O 1
ATOM 4555 N N . GLU B 1 286 ? -11.039 44.381 62.270 1.00 32.96 285 GLU B N 1
ATOM 4556 C CA . GLU B 1 286 ? -10.801 45.754 61.800 1.00 34.49 285 GLU B CA 1
ATOM 4557 C C . GLU B 1 286 ? -11.457 46.804 62.673 1.00 34.88 285 GLU B C 1
ATOM 4558 O O . GLU B 1 286 ? -12.557 46.610 63.200 1.00 33.50 285 GLU B O 1
ATOM 4564 N N . GLU B 1 287 ? -10.746 47.925 62.823 1.00 36.67 286 GLU B N 1
ATOM 4565 C CA . GLU B 1 287 ? -11.167 49.047 63.649 1.00 38.29 286 GLU B CA 1
ATOM 4566 C C . GLU B 1 287 ? -12.237 49.784 62.907 1.00 38.01 286 GLU B C 1
ATOM 4567 O O . GLU B 1 287 ? -12.109 50.037 61.704 1.00 39.03 286 GLU B O 1
ATOM 4573 N N . VAL B 1 288 ? -13.301 50.135 63.607 1.00 38.20 287 VAL B N 1
ATOM 4574 C CA . VAL B 1 288 ? -14.381 50.897 62.987 1.00 38.27 287 VAL B CA 1
ATOM 4575 C C . VAL B 1 288 ? -14.778 52.029 63.911 1.00 38.79 287 VAL B C 1
ATOM 4576 O O . VAL B 1 288 ? -14.585 51.934 65.121 1.00 39.23 287 VAL B O 1
ATOM 4580 N N . ARG B 1 289 ? -15.378 53.072 63.347 1.00 39.09 288 ARG B N 1
ATOM 4581 C CA . ARG B 1 289 ? -15.767 54.234 64.133 1.00 39.73 288 ARG B CA 1
ATOM 4582 C C . ARG B 1 289 ? -17.244 54.499 63.953 1.00 40.20 288 ARG B C 1
ATOM 4583 O O . ARG B 1 289 ? -17.843 54.136 62.932 1.00 39.29 288 ARG B O 1
ATOM 4585 N N . THR B 1 290 ? -17.827 55.116 64.974 1.00 40.77 289 THR B N 1
ATOM 4586 C CA . THR B 1 290 ? -19.249 55.440 65.009 1.00 41.91 289 THR B CA 1
ATOM 4587 C C . THR B 1 290 ? -19.618 56.368 63.837 1.00 41.69 289 THR B C 1
ATOM 4588 O O . THR B 1 290 ? -18.818 57.209 63.436 1.00 42.67 289 THR B O 1
ATOM 4592 N N . GLY B 1 291 ? -20.816 56.197 63.281 1.00 41.54 290 GLY B N 1
ATOM 4593 C CA . GLY B 1 291 ? -21.254 56.927 62.089 1.00 40.24 290 GLY B CA 1
ATOM 4594 C C . GLY B 1 291 ? -20.626 56.566 60.741 1.00 40.17 290 GLY B C 1
ATOM 4595 O O . GLY B 1 291 ? -21.103 57.058 59.698 1.00 40.54 290 GLY B O 1
ATOM 4596 N N . GLU B 1 292 ? -19.538 55.785 60.718 1.00 38.40 291 GLU B N 1
ATOM 4597 C CA . GLU B 1 292 ? -19.007 55.353 59.418 1.00 38.40 291 GLU B CA 1
ATOM 4598 C C . GLU B 1 292 ? -19.862 54.254 58.751 1.00 35.69 291 GLU B C 1
ATOM 4599 O O . GLU B 1 292 ? -20.630 53.559 59.416 1.00 34.92 291 GLU B O 1
ATOM 4605 N N . THR B 1 293 ? -19.780 54.158 57.432 1.00 33.68 292 THR B N 1
ATOM 4606 C CA . THR B 1 293 ? -20.557 53.166 56.671 1.00 31.67 292 THR B CA 1
ATOM 4607 C C . THR B 1 293 ? -20.106 51.730 56.990 1.00 31.32 292 THR B C 1
ATOM 4608 O O . THR B 1 293 ? -18.903 51.385 56.926 1.00 30.76 292 THR B O 1
ATOM 4612 N N . ALA B 1 294 ? -21.088 50.896 57.312 1.00 29.92 293 ALA B N 1
ATOM 4613 C CA . ALA B 1 294 ? -20.842 49.493 57.617 1.00 29.19 293 ALA B CA 1
ATOM 4614 C C . ALA B 1 294 ? -20.915 48.657 56.342 1.00 28.80 293 ALA B C 1
ATOM 4615 O O . ALA B 1 294 ? -20.310 47.595 56.234 1.00 27.92 293 ALA B O 1
ATOM 4617 N N . GLY B 1 295 ? -21.697 49.157 55.393 1.00 29.47 294 GLY B N 1
ATOM 4618 C CA . GLY B 1 295 ? -21.977 48.475 54.140 1.00 27.78 294 GLY B CA 1
ATOM 4619 C C . GLY B 1 295 ? -23.315 48.919 53.581 1.00 27.31 294 GLY B C 1
ATOM 4620 O O . GLY B 1 295 ? -23.910 49.891 54.058 1.00 26.58 294 GLY B O 1
ATOM 4621 N N . TRP B 1 296 ? -23.767 48.188 52.567 1.00 26.07 295 TRP B N 1
ATOM 4622 C CA . TRP B 1 296 ? -24.971 48.503 51.796 1.00 26.32 295 TRP B CA 1
ATOM 4623 C C . TRP B 1 296 ? -25.740 47.234 51.526 1.00 24.83 295 TRP B C 1
ATOM 4624 O O . TRP B 1 296 ? -25.158 46.198 51.160 1.00 25.87 295 TRP B O 1
ATOM 4635 N N . ILE B 1 297 ? -27.043 47.316 51.647 1.00 24.20 296 ILE B N 1
ATOM 4636 C CA . ILE B 1 297 ? -27.893 46.232 51.185 1.00 24.03 296 ILE B CA 1
ATOM 4637 C C . ILE B 1 297 ? -28.314 46.578 49.761 1.00 24.00 296 ILE B C 1
ATOM 4638 O O . ILE B 1 297 ? -28.989 47.566 49.534 1.00 24.33 296 ILE B O 1
ATOM 4643 N N . HIS B 1 298 ? -27.915 45.754 48.812 1.00 23.49 297 HIS B N 1
ATOM 4644 C CA . HIS B 1 298 ? -28.353 45.890 47.415 1.00 22.73 297 HIS B CA 1
ATOM 4645 C C . HIS B 1 298 ? -29.671 45.180 47.140 1.00 22.86 297 HIS B C 1
ATOM 4646 O O . HIS B 1 298 ? -29.909 44.056 47.640 1.00 22.56 297 HIS B O 1
ATOM 4653 N N . PHE B 1 299 ? -30.492 45.804 46.300 1.00 22.84 298 PHE B N 1
ATOM 4654 C CA . PHE B 1 299 ? -31.734 45.229 45.791 1.00 24.09 298 PHE B CA 1
ATOM 4655 C C . PHE B 1 299 ? -31.602 44.802 44.332 1.00 24.37 298 PHE B C 1
ATOM 4656 O O . PHE B 1 299 ? -32.147 45.412 43.439 1.00 24.72 298 PHE B O 1
ATOM 4664 N N . VAL B 1 300 ? -30.898 43.694 44.103 1.00 24.73 299 VAL B N 1
ATOM 4665 C CA . VAL B 1 300 ? -30.586 43.278 42.736 1.00 24.38 299 VAL B CA 1
ATOM 4666 C C . VAL B 1 300 ? -31.794 42.853 41.919 1.00 25.35 299 VAL B C 1
ATOM 4667 O O . VAL B 1 300 ? -31.713 42.751 40.694 1.00 25.51 299 VAL B O 1
ATOM 4671 N N . GLU B 1 301 ? -32.910 42.652 42.613 1.00 25.94 300 GLU B N 1
ATOM 4672 C CA . GLU B 1 301 ? -34.178 42.301 42.020 1.00 27.49 300 GLU B CA 1
ATOM 4673 C C . GLU B 1 301 ? -34.812 43.480 41.269 1.00 27.59 300 GLU B C 1
ATOM 4674 O O . GLU B 1 301 ? -35.655 43.277 40.399 1.00 26.75 300 GLU B O 1
ATOM 4680 N N . ASP B 1 302 ? -34.363 44.694 41.605 1.00 29.02 301 ASP B N 1
ATOM 4681 C CA . ASP B 1 302 ? -34.862 45.951 41.016 1.00 29.05 301 ASP B CA 1
ATOM 4682 C C . ASP B 1 302 ? -33.878 46.570 40.054 1.00 29.70 301 ASP B C 1
ATOM 4683 O O . ASP B 1 302 ? -32.689 46.579 40.317 1.00 29.31 301 ASP B O 1
ATOM 4688 N N . VAL B 1 303 ? -34.378 47.092 38.940 1.00 31.76 302 VAL B N 1
ATOM 4689 C CA . VAL B 1 303 ? -33.628 48.074 38.179 1.00 33.00 302 VAL B CA 1
ATOM 4690 C C . VAL B 1 303 ? -33.714 49.402 38.960 1.00 35.02 302 VAL B C 1
ATOM 4691 O O . VAL B 1 303 ? -34.613 49.581 39.793 1.00 35.20 302 VAL B O 1
ATOM 4695 N N . ASP B 1 304 ? -32.771 50.313 38.724 1.00 36.24 303 ASP B N 1
ATOM 4696 C CA . ASP B 1 304 ? -32.845 51.678 39.268 1.00 38.04 303 ASP B CA 1
ATOM 4697 C C . ASP B 1 304 ? -32.734 51.869 40.811 1.00 37.85 303 ASP B C 1
ATOM 4698 O O . ASP B 1 304 ? -32.148 52.856 41.259 1.00 39.76 303 ASP B O 1
ATOM 4703 N N . THR B 1 305 ? -33.258 50.955 41.622 1.00 36.68 304 THR B N 1
ATOM 4704 C CA . THR B 1 305 ? -33.277 51.135 43.096 1.00 35.38 304 THR B CA 1
ATOM 4705 C C . THR B 1 305 ? -31.890 51.251 43.757 1.00 33.90 304 THR B C 1
ATOM 4706 O O . THR B 1 305 ? -31.010 50.386 43.573 1.00 32.94 304 THR B O 1
ATOM 4710 N N . ALA B 1 306 ? -31.697 52.321 44.523 1.00 32.28 305 ALA B N 1
ATOM 4711 C CA . ALA B 1 306 ? -30.415 52.553 45.198 1.00 31.07 305 ALA B CA 1
ATOM 4712 C C . ALA B 1 306 ? -30.243 51.548 46.351 1.00 30.07 305 ALA B C 1
ATOM 4713 O O . ALA B 1 306 ? -31.221 51.101 46.931 1.00 29.83 305 ALA B O 1
ATOM 4715 N N . PRO B 1 307 ? -28.999 51.162 46.649 1.00 30.24 306 PRO B N 1
ATOM 4716 C CA . PRO B 1 307 ? -28.810 50.324 47.833 1.00 29.96 306 PRO B CA 1
ATOM 4717 C C . PRO B 1 307 ? -28.970 51.104 49.138 1.00 29.86 306 PRO B C 1
ATOM 4718 O O . PRO B 1 307 ? -28.785 52.326 49.173 1.00 30.62 306 PRO B O 1
ATOM 4722 N N . LEU B 1 308 ? -29.294 50.376 50.197 1.00 29.62 307 LEU B N 1
ATOM 4723 C CA . LEU B 1 308 ? -29.500 50.923 51.537 1.00 29.87 307 LEU B CA 1
ATOM 4724 C C . LEU B 1 308 ? -28.201 50.944 52.362 1.00 29.60 307 LEU B C 1
ATOM 4725 O O . LEU B 1 308 ? -27.646 49.902 52.680 1.00 26.77 307 LEU B O 1
ATOM 4730 N N . GLU B 1 309 ? -27.738 52.142 52.726 1.00 29.96 308 GLU B N 1
ATOM 4731 C CA . GLU B 1 309 ? -26.495 52.313 53.453 1.00 31.72 308 GLU B CA 1
ATOM 4732 C C . GLU B 1 309 ? -26.703 51.970 54.922 1.00 31.62 308 GLU B C 1
ATOM 4733 O O . GLU B 1 309 ? -27.664 52.405 55.498 1.00 33.72 308 GLU B O 1
ATOM 4739 N N . LEU B 1 310 ? -25.820 51.175 55.521 1.00 31.80 309 LEU B N 1
ATOM 4740 C CA . LEU B 1 310 ? -25.914 50.890 56.945 1.00 32.00 309 LEU B CA 1
ATOM 4741 C C . LEU B 1 310 ? -24.681 51.489 57.612 1.00 32.75 309 LEU B C 1
ATOM 4742 O O . LEU B 1 310 ? -23.619 51.517 57.006 1.00 32.20 309 LEU B O 1
ATOM 4747 N N . LEU B 1 311 ? -24.858 51.951 58.858 1.00 33.73 310 LEU B N 1
ATOM 4748 C CA . LEU B 1 311 ? -23.828 52.656 59.625 1.00 35.28 310 LEU B CA 1
ATOM 4749 C C . LEU B 1 311 ? -23.534 51.962 60.936 1.00 35.35 310 LEU B C 1
ATOM 4750 O O . LEU B 1 311 ? -24.448 51.494 61.606 1.00 35.45 310 LEU B O 1
ATOM 4755 N N . TYR B 1 312 ? -22.257 51.897 61.279 1.00 36.47 311 TYR B N 1
ATOM 4756 C CA . TYR B 1 312 ? -21.833 51.524 62.612 1.00 38.43 311 TYR B CA 1
ATOM 4757 C C . TYR B 1 312 ? -22.270 52.597 63.629 1.00 39.69 311 TYR B C 1
ATOM 4758 O O . TYR B 1 312 ? -22.260 53.799 63.321 1.00 38.91 311 TYR B O 1
ATOM 4767 N N . ARG B 1 313 ? -22.622 52.142 64.831 1.00 40.61 312 ARG B N 1
ATOM 4768 C CA . ARG B 1 313 ? -23.112 53.012 65.897 1.00 42.20 312 ARG B CA 1
ATOM 4769 C C . ARG B 1 313 ? -22.171 53.031 67.107 1.00 42.67 312 ARG B C 1
ATOM 4770 O O . ARG B 1 313 ? -22.491 53.628 68.121 1.00 43.54 312 ARG B O 1
ATOM 4778 N N . ARG B 1 314 ? -21.022 52.359 66.994 1.00 42.91 313 ARG B N 1
ATOM 4779 C CA . ARG B 1 314 ? -20.049 52.282 68.072 1.00 43.01 313 ARG B CA 1
ATOM 4780 C C . ARG B 1 314 ? -18.662 52.181 67.487 1.00 42.68 313 ARG B C 1
ATOM 4781 O O . ARG B 1 314 ? -18.468 51.523 66.459 1.00 43.03 313 ARG B O 1
ATOM 4789 N N . ASP B 1 315 ? -17.711 52.836 68.156 1.00 41.34 314 ASP B N 1
ATOM 4790 C CA . ASP B 1 315 ? -16.289 52.638 67.950 1.00 40.39 314 ASP B CA 1
ATOM 4791 C C . ASP B 1 315 ? -15.904 51.287 68.468 1.00 39.00 314 ASP B C 1
ATOM 4792 O O . ASP B 1 315 ? -16.470 50.833 69.454 1.00 39.35 314 ASP B O 1
ATOM 4797 N N . GLY B 1 316 ? -14.906 50.671 67.832 1.00 37.76 315 GLY B N 1
ATOM 4798 C CA . GLY B 1 316 ? -14.358 49.411 68.297 1.00 35.30 315 GLY B CA 1
ATOM 4799 C C . GLY B 1 316 ? -13.777 48.605 67.167 1.00 34.26 315 GLY B C 1
ATOM 4800 O O . GLY B 1 316 ? -13.325 49.147 66.158 1.00 33.85 315 GLY B O 1
ATOM 4801 N N . ILE B 1 317 ? -13.751 47.297 67.383 1.00 33.54 316 ILE B N 1
ATOM 4802 C CA . ILE B 1 317 ? -13.204 46.303 66.441 1.00 32.83 316 ILE B CA 1
ATOM 4803 C C . ILE B 1 317 ? -14.321 45.307 66.131 1.00 32.00 316 ILE B C 1
ATOM 4804 O O . ILE B 1 317 ? -15.095 44.928 67.034 1.00 30.63 316 ILE B O 1
ATOM 4809 N N . VAL B 1 318 ? -14.423 44.936 64.850 1.00 30.46 317 VAL B N 1
ATOM 4810 C CA . VAL B 1 318 ? -15.425 43.984 64.370 1.00 29.34 317 VAL B CA 1
ATOM 4811 C C . VAL B 1 318 ? -15.103 42.594 64.897 1.00 28.76 317 VAL B C 1
ATOM 4812 O O . VAL B 1 318 ? -14.041 42.017 64.605 1.00 28.63 317 VAL B O 1
ATOM 4816 N N . TRP B 1 319 ? -16.029 42.062 65.667 1.00 27.88 318 TRP B N 1
ATOM 4817 C CA . TRP B 1 319 ? -15.844 40.757 66.295 1.00 28.30 318 TRP B CA 1
ATOM 4818 C C . TRP B 1 319 ? -16.448 39.681 65.394 1.00 27.45 318 TRP B C 1
ATOM 4819 O O . TRP B 1 319 ? -15.775 38.698 65.087 1.00 27.77 318 TRP B O 1
ATOM 4830 N N . PHE B 1 320 ? -17.728 39.824 65.070 1.00 26.40 319 PHE B N 1
ATOM 4831 C CA . PHE B 1 320 ? -18.387 38.994 64.056 1.00 26.10 319 PHE B CA 1
ATOM 4832 C C . PHE B 1 320 ? -18.653 39.908 62.843 1.00 25.93 319 PHE B C 1
ATOM 4833 O O . PHE B 1 320 ? -19.151 41.039 62.995 1.00 24.31 319 PHE B O 1
ATOM 4841 N N . GLY B 1 321 ? -18.333 39.412 61.647 1.00 26.13 320 GLY B N 1
ATOM 4842 C CA . GLY B 1 321 ? -18.601 40.118 60.374 1.00 25.24 320 GLY B CA 1
ATOM 4843 C C . GLY B 1 321 ? -19.581 39.303 59.556 1.00 24.96 320 GLY B C 1
ATOM 4844 O O . GLY B 1 321 ? -19.728 38.086 59.764 1.00 25.83 320 GLY B O 1
ATOM 4845 N N . ALA B 1 322 ? -20.259 39.955 58.634 1.00 23.92 321 ALA B N 1
ATOM 4846 C CA . ALA B 1 322 ? -21.226 39.279 57.751 1.00 24.07 321 ALA B CA 1
ATOM 4847 C C . ALA B 1 322 ? -20.753 37.934 57.134 1.00 23.39 321 ALA B C 1
ATOM 4848 O O . ALA B 1 322 ? -19.593 37.773 56.715 1.00 24.06 321 ALA B O 1
ATOM 4850 N N . GLY B 1 323 ? -21.656 36.963 57.118 1.00 23.92 322 GLY B N 1
ATOM 4851 C CA . GLY B 1 323 ? -21.394 35.636 56.560 1.00 24.22 322 GLY B CA 1
ATOM 4852 C C . GLY B 1 323 ? -21.902 35.565 55.135 1.00 25.15 322 GLY B C 1
ATOM 4853 O O . GLY B 1 323 ? -21.205 35.973 54.209 1.00 26.67 322 GLY B O 1
ATOM 4854 N N . PRO B 1 324 ? -23.152 35.131 54.960 1.00 25.65 323 PRO B N 1
ATOM 4855 C CA . PRO B 1 324 ? -23.792 35.024 53.648 1.00 25.22 323 PRO B CA 1
ATOM 4856 C C . PRO B 1 324 ? -23.893 36.369 52.966 1.00 24.88 323 PRO B C 1
ATOM 4857 O O . PRO B 1 324 ? -24.155 37.352 53.636 1.00 25.53 323 PRO B O 1
ATOM 4861 N N . GLY B 1 325 ? -23.743 36.410 51.643 1.00 24.78 324 GLY B N 1
ATOM 4862 C CA . GLY B 1 325 ? -23.936 37.662 50.898 1.00 24.00 324 GLY B CA 1
ATOM 4863 C C . GLY B 1 325 ? -25.383 38.121 50.995 1.00 24.20 324 GLY B C 1
ATOM 4864 O O . GLY B 1 325 ? -25.665 39.298 51.254 1.00 23.71 324 GLY B O 1
ATOM 4865 N N . ARG B 1 326 ? -26.306 37.185 50.794 1.00 23.57 325 ARG B N 1
ATOM 4866 C CA . ARG B 1 326 ? -27.719 37.486 50.868 1.00 24.60 325 ARG B CA 1
ATOM 4867 C C . ARG B 1 326 ? -28.192 37.305 52.302 1.00 25.64 325 ARG B C 1
ATOM 4868 O O . ARG B 1 326 ? -28.254 36.168 52.837 1.00 24.98 325 ARG B O 1
ATOM 4876 N N . VAL B 1 327 ? -28.544 38.437 52.901 1.00 25.83 326 VAL B N 1
ATOM 4877 C CA . VAL B 1 327 ? -28.937 38.522 54.300 1.00 26.05 326 VAL B CA 1
ATOM 4878 C C . VAL B 1 327 ? -30.447 38.683 54.405 1.00 26.59 326 VAL B C 1
ATOM 4879 O O . VAL B 1 327 ? -31.108 39.227 53.497 1.00 27.32 326 VAL B O 1
ATOM 4883 N N . THR B 1 328 ? -30.974 38.233 55.545 1.00 26.56 327 THR B N 1
ATOM 4884 C CA . THR B 1 328 ? -32.390 38.290 55.848 1.00 26.27 327 THR B CA 1
ATOM 4885 C C . THR B 1 328 ? -32.624 39.442 56.814 1.00 24.88 327 THR B C 1
ATOM 4886 O O . THR B 1 328 ? -31.833 39.656 57.722 1.00 24.60 327 THR B O 1
ATOM 4890 N N . ARG B 1 329 ? -33.716 40.165 56.609 1.00 24.68 328 ARG B N 1
ATOM 4891 C CA . ARG B 1 329 ? -34.190 41.168 57.558 1.00 24.93 328 ARG B CA 1
ATOM 4892 C C . ARG B 1 329 ? -34.107 40.596 58.982 1.00 25.62 328 ARG B C 1
ATOM 4893 O O . ARG B 1 329 ? -34.597 39.482 59.250 1.00 25.45 328 ARG B O 1
ATOM 4901 N N . GLY B 1 330 ? -33.470 41.337 59.880 1.00 25.18 329 GLY B N 1
ATOM 4902 C CA . GLY B 1 330 ? -33.382 40.918 61.253 1.00 26.97 329 GLY B CA 1
ATOM 4903 C C . GLY B 1 330 ? -32.043 40.248 61.557 1.00 28.58 329 GLY B C 1
ATOM 4904 O O . GLY B 1 330 ? -31.746 40.002 62.728 1.00 28.77 329 GLY B O 1
ATOM 4905 N N . ASP B 1 331 ? -31.254 39.926 60.517 1.00 28.85 330 ASP B N 1
ATOM 4906 C CA . ASP B 1 331 ? -29.901 39.396 60.735 1.00 29.52 330 ASP B CA 1
ATOM 4907 C C . ASP B 1 331 ? -28.996 40.494 61.227 1.00 28.99 330 ASP B C 1
ATOM 4908 O O . ASP B 1 331 ? -29.148 41.654 60.839 1.00 29.31 330 ASP B O 1
ATOM 4913 N N . ALA B 1 332 ? -28.028 40.112 62.054 1.00 29.20 331 ALA B N 1
ATOM 4914 C CA . ALA B 1 332 ? -26.890 40.951 62.357 1.00 28.50 331 ALA B CA 1
ATOM 4915 C C . ALA B 1 332 ? -25.899 40.800 61.182 1.00 27.49 331 ALA B C 1
ATOM 4916 O O . ALA B 1 332 ? -25.683 39.691 60.707 1.00 27.99 331 ALA B O 1
ATOM 4918 N N . VAL B 1 333 ? -25.307 41.893 60.730 1.00 26.74 332 VAL B N 1
ATOM 4919 C CA . VAL B 1 333 ? -24.251 41.861 59.674 1.00 26.31 332 VAL B CA 1
ATOM 4920 C C . VAL B 1 333 ? -22.872 42.300 60.197 1.00 27.51 332 VAL B C 1
ATOM 4921 O O . VAL B 1 333 ? -21.863 42.218 59.462 1.00 28.99 332 VAL B O 1
ATOM 4925 N N . ALA B 1 334 ? -22.832 42.808 61.433 1.00 26.52 333 ALA B N 1
ATOM 4926 C CA . ALA B 1 334 ? -21.578 43.099 62.126 1.00 27.66 333 ALA B CA 1
ATOM 4927 C C . ALA B 1 334 ? -21.881 43.209 63.616 1.00 28.98 333 ALA B C 1
ATOM 4928 O O . ALA B 1 334 ? -22.981 43.628 64.005 1.00 29.97 333 ALA B O 1
ATOM 4930 N N . VAL B 1 335 ? -20.937 42.765 64.439 1.00 29.54 334 VAL B N 1
ATOM 4931 C CA . VAL B 1 335 ? -21.022 42.908 65.889 1.00 30.15 334 VAL B CA 1
ATOM 4932 C C . VAL B 1 335 ? -19.688 43.478 66.316 1.00 30.30 334 VAL B C 1
ATOM 4933 O O . VAL B 1 335 ? -18.639 42.832 66.136 1.00 30.36 334 VAL B O 1
ATOM 4937 N N . VAL B 1 336 ? -19.723 44.695 66.854 1.00 30.38 335 VAL B N 1
ATOM 4938 C CA . VAL B 1 336 ? -18.522 45.442 67.260 1.00 30.86 335 VAL B CA 1
ATOM 4939 C C . VAL B 1 336 ? -18.176 45.265 68.769 1.00 31.07 335 VAL B C 1
ATOM 4940 O O . VAL B 1 336 ? -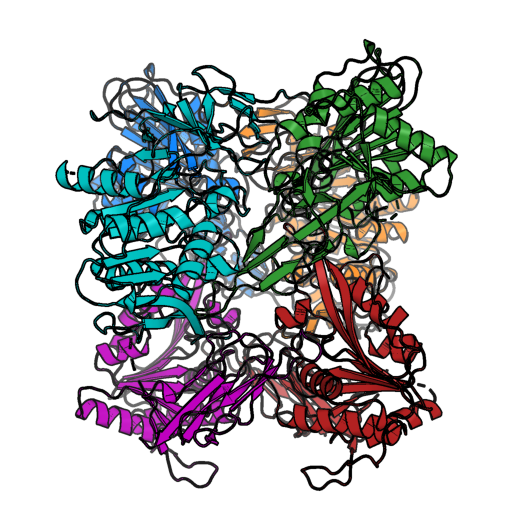19.071 45.449 69.633 1.00 31.43 335 VAL B O 1
ATOM 4944 N N . MET B 1 337 ? -16.918 44.872 69.066 1.00 30.53 336 MET B N 1
ATOM 4945 C CA . MET B 1 337 ? -16.379 44.794 70.439 1.00 28.53 336 MET B CA 1
ATOM 4946 C C . MET B 1 337 ? -15.582 46.050 70.798 1.00 31.63 336 MET B C 1
ATOM 4947 O O . MET B 1 337 ? -14.966 46.678 69.916 1.00 31.81 336 MET B O 1
ATOM 4952 N N . GLU B 1 338 ? -15.594 46.379 72.095 1.00 32.77 337 GLU B N 1
ATOM 4953 C CA . GLU B 1 338 ? -14.834 47.517 72.680 1.00 35.46 337 GLU B CA 1
ATOM 4954 C C . GLU B 1 338 ? -14.036 47.058 73.895 1.00 35.08 337 GLU B C 1
ATOM 4955 O O . GLU B 1 338 ? -14.321 46.001 74.448 1.00 34.45 337 GLU B O 1
ATOM 4961 N N . ASP B 1 339 ? -13.055 47.870 74.307 1.00 36.50 338 ASP B N 1
ATOM 4962 C CA . ASP B 1 339 ? -12.211 47.573 75.474 1.00 36.81 338 ASP B CA 1
ATOM 4963 C C . ASP B 1 339 ? -13.067 47.215 76.683 1.00 36.66 338 ASP B C 1
ATOM 4964 O O . ASP B 1 339 ? -14.082 47.855 76.950 1.00 35.39 338 ASP B O 1
ATOM 4969 N N . TYR B 1 340 ? -12.670 46.138 77.365 1.00 37.93 339 TYR B N 1
ATOM 4970 C CA . TYR B 1 340 ? -13.346 45.635 78.560 1.00 38.90 339 TYR B CA 1
ATOM 4971 C C . TYR B 1 340 ? -13.190 46.593 79.729 1.00 40.48 339 TYR B C 1
ATOM 4972 O O . TYR B 1 340 ? -12.139 47.199 79.902 1.00 40.08 339 TYR B O 1
ATOM 4981 N N . ASN B 1 341 ? -14.244 46.697 80.523 1.00 42.67 340 ASN B N 1
ATOM 4982 C CA . ASN B 1 341 ? -14.268 47.502 81.745 1.00 45.69 340 ASN B CA 1
ATOM 4983 C C . ASN B 1 341 ? -14.960 46.678 82.830 1.00 46.40 340 ASN B C 1
ATOM 4984 O O . ASN B 1 341 ? -16.073 46.195 82.602 1.00 47.00 340 ASN B O 1
ATOM 4989 N N . ASP B 1 342 ? -14.323 46.490 83.991 1.00 47.80 341 ASP B N 1
ATOM 4990 C CA . ASP B 1 342 ? -14.899 45.560 85.002 1.00 49.09 341 ASP B CA 1
ATOM 4991 C C . ASP B 1 342 ? -16.045 46.131 85.831 1.00 49.20 341 ASP B C 1
ATOM 4992 O O . ASP B 1 342 ? -16.907 45.377 86.306 1.00 49.05 341 ASP B O 1
ATOM 4997 N N . SER C 1 9 ? -39.190 36.052 78.893 1.00 36.28 8 SER C N 1
ATOM 4998 C CA . SER C 1 9 ? -39.188 35.668 77.439 1.00 35.91 8 SER C CA 1
ATOM 4999 C C . SER C 1 9 ? -37.860 35.986 76.752 1.00 35.47 8 SER C C 1
ATOM 5000 O O . SER C 1 9 ? -37.245 37.023 77.005 1.00 35.54 8 SER C O 1
ATOM 5003 N N . ARG C 1 10 ? -37.439 35.112 75.849 1.00 35.42 9 ARG C N 1
ATOM 5004 C CA . ARG C 1 10 ? -36.296 35.411 74.969 1.00 35.22 9 ARG C CA 1
ATOM 5005 C C . ARG C 1 10 ? -36.655 36.458 73.912 1.00 34.20 9 ARG C C 1
ATOM 5006 O O . ARG C 1 10 ? -35.788 37.021 73.260 1.00 34.15 9 ARG C O 1
ATOM 5014 N N . ILE C 1 11 ? -37.945 36.716 73.749 1.00 33.08 10 ILE C N 1
ATOM 5015 C CA . ILE C 1 11 ? -38.408 37.685 72.769 1.00 31.98 10 ILE C CA 1
ATOM 5016 C C . ILE C 1 11 ? -38.311 39.067 73.401 1.00 33.02 10 ILE C C 1
ATOM 5017 O O . ILE C 1 11 ? -38.936 39.336 74.436 1.00 32.82 10 ILE C O 1
ATOM 5022 N N . ALA C 1 12 ? -37.500 39.924 72.794 1.00 32.91 11 ALA C N 1
ATOM 5023 C CA . ALA C 1 12 ? -37.248 41.231 73.325 1.00 33.32 11 ALA C CA 1
ATOM 5024 C C . ALA C 1 12 ? -38.226 42.231 72.726 1.00 33.68 11 ALA C C 1
ATOM 5025 O O . ALA C 1 12 ? -38.643 42.112 71.569 1.00 33.22 11 ALA C O 1
ATOM 5027 N N . CYS C 1 13 ? -38.594 43.217 73.532 1.00 34.28 12 CYS C N 1
ATOM 5028 C CA . CYS C 1 13 ? -39.440 44.314 73.095 1.00 34.24 12 CYS C CA 1
ATOM 5029 C C . CYS C 1 13 ? -39.083 45.508 73.967 1.00 34.50 12 CYS C C 1
ATOM 5030 O O . CYS C 1 13 ? -39.038 45.387 75.184 1.00 33.94 12 CYS C O 1
ATOM 5033 N N . ASP C 1 14 ? -38.817 46.643 73.339 1.00 34.92 13 ASP C N 1
ATOM 5034 C CA . ASP C 1 14 ? -38.375 47.826 74.028 1.00 35.89 13 ASP C CA 1
ATOM 5035 C C . ASP C 1 14 ? -39.543 48.794 74.195 1.00 36.38 13 ASP C C 1
ATOM 5036 O O . ASP C 1 14 ? -39.363 49.889 74.708 1.00 36.25 13 ASP C O 1
ATOM 5041 N N . ILE C 1 15 ? -40.727 48.414 73.726 1.00 37.05 14 ILE C N 1
ATOM 5042 C CA . ILE C 1 15 ? -41.897 49.265 73.869 1.00 37.36 14 ILE C CA 1
ATOM 5043 C C . ILE C 1 15 ? -42.303 49.500 75.330 1.00 37.78 14 ILE C C 1
ATOM 5044 O O . ILE C 1 15 ? -42.380 48.568 76.135 1.00 37.66 14 ILE C O 1
ATOM 5049 N N . ASP C 1 16 ? -42.522 50.760 75.666 1.00 38.41 15 ASP C N 1
ATOM 5050 C CA . ASP C 1 16 ? -43.015 51.109 76.990 1.00 39.48 15 ASP C CA 1
ATOM 5051 C C . ASP C 1 16 ? -44.534 51.263 76.962 1.00 39.14 15 ASP C C 1
ATOM 5052 O O . ASP C 1 16 ? -45.052 52.286 76.537 1.00 38.50 15 ASP C O 1
ATOM 5057 N N . PHE C 1 17 ? -45.236 50.240 77.431 1.00 39.57 16 PHE C N 1
ATOM 5058 C CA . PHE C 1 17 ? -46.671 50.172 77.262 1.00 40.65 16 PHE C CA 1
ATOM 5059 C C . PHE C 1 17 ? -47.448 51.079 78.241 1.00 42.18 16 PHE C C 1
ATOM 5060 O O . PHE C 1 17 ? -48.687 51.096 78.222 1.00 42.36 16 PHE C O 1
ATOM 5068 N N . ASP C 1 18 ? -46.719 51.798 79.096 1.00 43.31 17 ASP C N 1
ATOM 5069 C CA . ASP C 1 18 ? -47.285 52.670 80.122 1.00 44.62 17 ASP C CA 1
ATOM 5070 C C . ASP C 1 18 ? -47.106 54.128 79.712 1.00 44.70 17 ASP C C 1
ATOM 5071 O O . ASP C 1 18 ? -47.555 55.026 80.419 1.00 45.32 17 ASP C O 1
ATOM 5076 N N . ARG C 1 19 ? -46.424 54.359 78.593 1.00 44.51 18 ARG C N 1
ATOM 5077 C CA . ARG C 1 19 ? -46.114 55.709 78.128 1.00 44.86 18 ARG C CA 1
ATOM 5078 C C . ARG C 1 19 ? -47.227 56.241 77.243 1.00 44.42 18 ARG C C 1
ATOM 5079 O O . ARG C 1 19 ? -47.707 55.528 76.359 1.00 44.94 18 ARG C O 1
ATOM 5087 N N . ASP C 1 20 ? -47.644 57.486 77.480 1.00 43.06 19 ASP C N 1
ATOM 5088 C CA . ASP C 1 20 ? -48.688 58.090 76.667 1.00 41.89 19 ASP C CA 1
ATOM 5089 C C . ASP C 1 20 ? -48.193 58.386 75.265 1.00 40.85 19 ASP C C 1
ATOM 5090 O O . ASP C 1 20 ? -47.017 58.744 75.043 1.00 40.57 19 ASP C O 1
ATOM 5095 N N . GLY C 1 21 ? -49.108 58.283 74.317 1.00 39.38 20 GLY C N 1
ATOM 5096 C CA . GLY C 1 21 ? -48.797 58.595 72.946 1.00 38.70 20 GLY C CA 1
ATOM 5097 C C . GLY C 1 21 ? -48.767 57.309 72.132 1.00 38.58 20 GLY C C 1
ATOM 5098 O O . GLY C 1 21 ? -49.500 56.351 72.440 1.00 38.44 20 GLY C O 1
ATOM 5099 N N . ARG C 1 22 ? -47.919 57.297 71.095 1.00 37.76 21 ARG C N 1
ATOM 5100 C CA . ARG C 1 22 ? -47.897 56.217 70.124 1.00 36.88 21 ARG C CA 1
ATOM 5101 C C . ARG C 1 22 ? -46.504 55.663 70.033 1.00 36.14 21 ARG C C 1
ATOM 5102 O O . ARG C 1 22 ? -45.541 56.434 69.997 1.00 36.28 21 ARG C O 1
ATOM 5110 N N . GLN C 1 23 ? -46.409 54.331 70.067 1.00 35.05 22 GLN C N 1
ATOM 5111 C CA . GLN C 1 23 ? -45.173 53.583 69.767 1.00 35.21 22 GLN C CA 1
ATOM 5112 C C . GLN C 1 23 ? -45.504 52.492 68.738 1.00 34.40 22 GLN C C 1
ATOM 5113 O O . GLN C 1 23 ? -46.404 51.669 68.954 1.00 35.10 22 GLN C O 1
ATOM 5119 N N . ALA C 1 24 ? -44.807 52.525 67.611 1.00 33.06 23 ALA C N 1
ATOM 5120 C CA . ALA C 1 24 ? -44.899 51.480 66.595 1.00 32.23 23 ALA C CA 1
ATOM 5121 C C . ALA C 1 24 ? -43.503 50.932 66.420 1.00 31.56 23 ALA C C 1
ATOM 5122 O O . ALA C 1 24 ? -42.565 51.675 66.112 1.00 31.66 23 ALA C O 1
ATOM 5124 N N . GLY C 1 25 ? -43.365 49.637 66.657 1.00 30.13 24 GLY C N 1
ATOM 5125 C CA . GLY C 1 25 ? -42.085 48.982 66.548 1.00 29.78 24 GLY C CA 1
ATOM 5126 C C . GLY C 1 25 ? -42.271 47.486 66.523 1.00 29.29 24 GLY C C 1
ATOM 5127 O O . GLY C 1 25 ? -43.298 46.993 66.067 1.00 28.00 24 GLY C O 1
ATOM 5128 N N . TYR C 1 26 ? -41.266 46.755 67.011 1.00 30.35 25 TYR C N 1
ATOM 5129 C CA . TYR C 1 26 ? -41.292 45.286 66.905 1.00 30.18 25 TYR C CA 1
ATOM 5130 C C . TYR C 1 26 ? -40.890 44.536 68.154 1.00 30.22 25 TYR C C 1
ATOM 5131 O O . TYR C 1 26 ? -40.058 45.002 68.922 1.00 31.85 25 TYR C O 1
ATOM 5140 N N . ALA C 1 27 ? -41.479 43.363 68.354 1.00 29.48 26 ALA C N 1
ATOM 5141 C CA . ALA C 1 27 ? -40.888 42.376 69.252 1.00 29.35 26 ALA C CA 1
ATOM 5142 C C . ALA C 1 27 ? -39.889 41.572 68.418 1.00 29.60 26 ALA C C 1
ATOM 5143 O O . ALA C 1 27 ? -40.183 41.178 67.291 1.00 28.88 26 ALA C O 1
ATOM 5145 N N . ARG C 1 28 ? -38.690 41.381 68.963 1.00 29.87 27 ARG C N 1
ATOM 5146 C CA . ARG C 1 28 ? -37.619 40.673 68.251 1.00 30.05 27 ARG C CA 1
ATOM 5147 C C . ARG C 1 28 ? -37.532 39.252 68.764 1.00 29.79 27 ARG C C 1
ATOM 5148 O O . ARG C 1 28 ? -37.084 39.010 69.885 1.00 29.36 27 ARG C O 1
ATOM 5156 N N . ALA C 1 29 ? -38.015 38.320 67.952 1.00 29.11 28 ALA C N 1
ATOM 5157 C CA . ALA C 1 29 ? -38.082 36.912 68.350 1.00 29.67 28 ALA C CA 1
ATOM 5158 C C . ALA C 1 29 ? -36.857 36.151 67.805 1.00 30.14 28 ALA C C 1
ATOM 5159 O O . ALA C 1 29 ? -36.716 36.051 66.613 1.00 31.06 28 ALA C O 1
ATOM 5161 N N . PRO C 1 30 ? -35.976 35.613 68.675 1.00 31.60 29 PRO C N 1
ATOM 5162 C CA . PRO C 1 30 ? -34.778 34.893 68.169 1.00 32.29 29 PRO C CA 1
ATOM 5163 C C . PRO C 1 30 ? -35.189 33.711 67.282 1.00 33.41 29 PRO C C 1
ATOM 5164 O O . PRO C 1 30 ? -36.178 33.037 67.590 1.00 32.15 29 PRO C O 1
ATOM 5168 N N . LEU C 1 31 ? -34.462 33.499 66.176 1.00 33.86 30 LEU C N 1
ATOM 5169 C CA . LEU C 1 31 ? -34.731 32.387 65.271 1.00 34.30 30 LEU C CA 1
ATOM 5170 C C . LEU C 1 31 ? -33.409 31.863 64.718 1.00 34.59 30 LEU C C 1
ATOM 5171 O O . LEU C 1 31 ? -32.773 32.512 63.876 1.00 35.55 30 LEU C O 1
ATOM 5176 N N . SER C 1 32 ? -32.990 30.699 65.216 1.00 32.97 31 SER C N 1
ATOM 5177 C CA . SER C 1 32 ? -31.778 30.049 64.765 1.00 32.79 31 SER C CA 1
ATOM 5178 C C . SER C 1 32 ? -31.950 29.326 63.416 1.00 32.15 31 SER C C 1
ATOM 5179 O O . SER C 1 32 ? -32.711 28.374 63.343 1.00 31.62 31 SER C O 1
ATOM 5182 N N . ARG C 1 33 ? -31.267 29.796 62.352 1.00 30.37 32 ARG C N 1
ATOM 5183 C CA . ARG C 1 33 ? -31.211 29.085 61.054 1.00 29.60 32 ARG C CA 1
ATOM 5184 C C . ARG C 1 33 ? -29.803 28.580 60.771 1.00 27.81 32 ARG C C 1
ATOM 5185 O O . ARG C 1 33 ? -28.850 29.018 61.406 1.00 26.23 32 ARG C O 1
ATOM 5193 N N . ASN C 1 34 ? -29.673 27.671 59.808 1.00 27.16 33 ASN C N 1
ATOM 5194 C CA . ASN C 1 34 ? -28.357 27.158 59.436 1.00 28.37 33 ASN C CA 1
ATOM 5195 C C . ASN C 1 34 ? -27.295 28.216 59.080 1.00 28.85 33 ASN C C 1
ATOM 5196 O O . ASN C 1 34 ? -26.133 28.066 59.494 1.00 28.67 33 ASN C O 1
ATOM 5201 N N . ASN C 1 35 ? -27.686 29.266 58.343 1.00 29.45 34 ASN C N 1
ATOM 5202 C CA . ASN C 1 35 ? -26.778 30.395 58.040 1.00 30.61 34 ASN C CA 1
ATOM 5203 C C . ASN C 1 35 ? -27.103 31.699 58.789 1.00 29.87 34 ASN C C 1
ATOM 5204 O O . ASN C 1 35 ? -26.633 32.784 58.423 1.00 28.30 34 ASN C O 1
ATOM 5209 N N . SER C 1 36 ? -27.887 31.580 59.858 1.00 29.55 35 SER C N 1
ATOM 5210 C CA . SER C 1 36 ? -28.170 32.725 60.720 1.00 29.52 35 SER C CA 1
ATOM 5211 C C . SER C 1 36 ? -28.450 32.219 62.136 1.00 29.87 35 SER C C 1
ATOM 5212 O O . SER C 1 36 ? -29.615 32.185 62.582 1.00 29.77 35 SER C O 1
ATOM 5215 N N . GLY C 1 37 ? -27.381 31.845 62.846 1.00 29.13 36 GLY C N 1
ATOM 5216 C CA . GLY C 1 37 ? -27.500 31.284 64.180 1.00 29.66 36 GLY C CA 1
ATOM 5217 C C . GLY C 1 37 ? -28.198 32.233 65.148 1.00 30.24 36 GLY C C 1
ATOM 5218 O O . GLY C 1 37 ? -28.946 31.787 66.026 1.00 29.22 36 GLY C O 1
ATOM 5219 N N . TRP C 1 38 ? -27.929 33.531 64.958 1.00 30.83 37 TRP C N 1
ATOM 5220 C CA A TRP C 1 38 ? -28.419 34.620 65.803 0.50 31.30 37 TRP C CA 1
ATOM 5221 C CA B TRP C 1 38 ? -28.467 34.583 65.812 0.50 31.35 37 TRP C CA 1
ATOM 5222 C C . TRP C 1 38 ? -29.452 35.479 65.056 1.00 30.99 37 TRP C C 1
ATOM 5223 O O . TRP C 1 38 ? -29.518 36.677 65.283 1.00 31.94 37 TRP C O 1
ATOM 5244 N N . GLY C 1 39 ? -30.243 34.881 64.175 1.00 30.24 38 GLY C N 1
ATOM 5245 C CA . GLY C 1 39 ? -31.271 35.613 63.416 1.00 30.29 38 GLY C CA 1
ATOM 5246 C C . GLY C 1 39 ? -32.479 35.981 64.281 1.00 30.22 38 GLY C C 1
ATOM 5247 O O . GLY C 1 39 ? -32.668 35.428 65.362 1.00 29.65 38 GLY C O 1
ATOM 5248 N N . THR C 1 40 ? -33.263 36.967 63.844 1.00 29.98 39 THR C N 1
ATOM 5249 C CA . THR C 1 40 ? -34.411 37.396 64.620 1.00 29.42 39 THR C CA 1
ATOM 5250 C C . THR C 1 40 ? -35.554 37.602 63.666 1.00 29.55 39 THR C C 1
ATOM 5251 O O . THR C 1 40 ? -35.337 38.001 62.513 1.00 29.47 39 THR C O 1
ATOM 5255 N N . VAL C 1 41 ? -36.774 37.343 64.127 1.00 28.18 40 VAL C N 1
ATOM 5256 C CA . VAL C 1 41 ? -37.915 37.764 63.343 1.00 28.73 40 VAL C CA 1
ATOM 5257 C C . VAL C 1 41 ? -38.675 38.876 64.078 1.00 28.09 40 VAL C C 1
ATOM 5258 O O . VAL C 1 41 ? -38.902 38.822 65.304 1.00 27.13 40 VAL C O 1
ATOM 5262 N N . GLU C 1 42 ? -39.028 39.887 63.311 1.00 27.37 41 GLU C N 1
ATOM 5263 C CA . GLU C 1 42 ? -39.678 41.081 63.836 1.00 28.34 41 GLU C CA 1
ATOM 5264 C C . GLU C 1 42 ? -41.175 40.970 63.741 1.00 27.74 41 GLU C C 1
ATOM 5265 O O . GLU C 1 42 ? -41.734 40.770 62.654 1.00 28.58 41 GLU C O 1
ATOM 5271 N N . ILE C 1 43 ? -41.810 41.106 64.893 1.00 27.42 42 ILE C N 1
ATOM 5272 C CA . ILE C 1 43 ? -43.261 40.992 65.024 1.00 28.25 42 ILE C CA 1
ATOM 5273 C C . ILE C 1 43 ? -43.788 42.384 65.294 1.00 27.67 42 ILE C C 1
ATOM 5274 O O . ILE C 1 43 ? -43.470 42.937 66.343 1.00 28.67 42 ILE C O 1
ATOM 5279 N N . PRO C 1 44 ? -44.545 42.969 64.343 1.00 27.08 43 PRO C N 1
ATOM 5280 C CA . PRO C 1 44 ? -45.124 44.318 64.504 1.00 27.54 43 PRO C CA 1
ATOM 5281 C C . PRO C 1 44 ? -46.064 44.479 65.714 1.00 27.25 43 PRO C C 1
ATOM 5282 O O . PRO C 1 44 ? -46.971 43.654 65.931 1.00 25.32 43 PRO C O 1
ATOM 5286 N N . ILE C 1 45 ? -45.777 45.520 66.488 1.00 27.61 44 ILE C N 1
ATOM 5287 C CA . ILE C 1 45 ? -46.577 45.953 67.635 1.00 29.27 44 ILE C CA 1
ATOM 5288 C C . ILE C 1 45 ? -46.738 47.456 67.543 1.00 30.12 44 ILE C C 1
ATOM 5289 O O . ILE C 1 45 ? -45.745 48.198 67.407 1.00 30.12 44 ILE C O 1
ATOM 5294 N N . THR C 1 46 ? -47.998 47.883 67.528 1.00 30.84 45 THR C N 1
ATOM 5295 C CA . THR C 1 46 ? -48.361 49.271 67.746 1.00 31.25 45 THR C CA 1
ATOM 5296 C C . THR C 1 46 ? -49.208 49.460 69.054 1.00 32.44 45 THR C C 1
ATOM 5297 O O . THR C 1 46 ? -50.176 48.722 69.324 1.00 31.15 45 THR C O 1
ATOM 5301 N N . VAL C 1 47 ? -48.794 50.422 69.868 1.00 32.71 46 VAL C N 1
ATOM 5302 C CA . VAL C 1 47 ? -49.542 50.776 71.080 1.00 34.24 46 VAL C CA 1
ATOM 5303 C C . VAL C 1 47 ? -49.908 52.253 70.969 1.00 34.78 46 VAL C C 1
ATOM 5304 O O . VAL C 1 47 ? -49.065 53.080 70.587 1.00 35.18 46 VAL C O 1
ATOM 5308 N N . VAL C 1 48 ? -51.173 52.568 71.234 1.00 35.92 47 VAL C N 1
ATOM 5309 C CA . VAL C 1 48 ? -51.612 53.965 71.386 1.00 36.83 47 VAL C CA 1
ATOM 5310 C C . VAL C 1 48 ? -52.215 54.101 72.789 1.00 38.48 47 VAL C C 1
ATOM 5311 O O . VAL C 1 48 ? -53.062 53.285 73.188 1.00 38.61 47 VAL C O 1
ATOM 5315 N N . LYS C 1 49 ? -51.743 55.096 73.548 1.00 39.61 48 LYS C N 1
ATOM 5316 C CA . LYS C 1 49 ? -52.181 55.286 74.944 1.00 40.71 48 LYS C CA 1
ATOM 5317 C C . LYS C 1 49 ? -52.459 56.756 75.224 1.00 41.53 48 LYS C C 1
ATOM 5318 O O . LYS C 1 49 ? -51.672 57.613 74.837 1.00 41.22 48 LYS C O 1
ATOM 5324 N N . ASN C 1 50 ? -53.581 57.031 75.895 1.00 42.65 49 ASN C N 1
ATOM 5325 C CA . ASN C 1 50 ? -53.986 58.414 76.192 1.00 44.18 49 ASN C CA 1
ATOM 5326 C C . ASN C 1 50 ? -55.159 58.474 77.165 1.00 44.70 49 ASN C C 1
ATOM 5327 O O . ASN C 1 50 ? -56.040 57.592 77.195 1.00 44.76 49 ASN C O 1
ATOM 5332 N N . GLY C 1 51 ? -55.148 59.526 77.970 1.00 45.40 50 GLY C N 1
ATOM 5333 C CA . GLY C 1 51 ? -56.171 59.737 78.978 1.00 45.20 50 GLY C CA 1
ATOM 5334 C C . GLY C 1 51 ? -56.338 58.551 79.888 1.00 44.78 50 GLY C C 1
ATOM 5335 O O . GLY C 1 51 ? -55.353 57.939 80.345 1.00 45.09 50 GLY C O 1
ATOM 5336 N N . SER C 1 52 ? -57.599 58.202 80.112 1.00 44.17 51 SER C N 1
ATOM 5337 C CA . SER C 1 52 ? -57.951 57.213 81.098 1.00 43.54 51 SER C CA 1
ATOM 5338 C C . SER C 1 52 ? -58.923 56.256 80.429 1.00 42.93 51 SER C C 1
ATOM 5339 O O . SER C 1 52 ? -59.769 56.710 79.657 1.00 43.09 51 SER C O 1
ATOM 5342 N N . GLY C 1 53 ? -58.805 54.951 80.712 1.00 41.47 52 GLY C N 1
ATOM 5343 C CA . GLY C 1 53 ? -59.751 53.950 80.190 1.00 39.80 52 GLY C CA 1
ATOM 5344 C C . GLY C 1 53 ? -59.157 52.534 80.084 1.00 38.36 52 GLY C C 1
ATOM 5345 O O . GLY C 1 53 ? -58.027 52.317 80.473 1.00 37.72 52 GLY C O 1
ATOM 5346 N N . PRO C 1 54 ? -59.937 51.557 79.580 1.00 37.14 53 PRO C N 1
ATOM 5347 C CA . PRO C 1 54 ? -59.422 50.191 79.485 1.00 36.02 53 PRO C CA 1
ATOM 5348 C C . PRO C 1 54 ? -58.453 49.931 78.311 1.00 34.83 53 PRO C C 1
ATOM 5349 O O . PRO C 1 54 ? -58.249 50.787 77.435 1.00 33.65 53 PRO C O 1
ATOM 5353 N N . THR C 1 55 ? -57.864 48.738 78.343 1.00 34.05 54 THR C N 1
ATOM 5354 C CA . THR C 1 55 ? -56.888 48.286 77.362 1.00 32.94 54 THR C CA 1
ATOM 5355 C C . THR C 1 55 ? -57.542 47.281 76.412 1.00 32.16 54 THR C C 1
ATOM 5356 O O . THR C 1 55 ? -58.096 46.261 76.828 1.00 31.77 54 THR C O 1
ATOM 5360 N N . VAL C 1 56 ? -57.470 47.599 75.130 1.00 31.53 55 VAL C N 1
ATOM 5361 C CA . VAL C 1 56 ? -58.000 46.723 74.095 1.00 31.20 55 VAL C CA 1
ATOM 5362 C C . VAL C 1 56 ? -56.809 46.054 73.367 1.00 30.25 55 VAL C C 1
ATOM 5363 O O . VAL C 1 56 ? -55.888 46.734 72.900 1.00 31.47 55 VAL C O 1
ATOM 5367 N N . LEU C 1 57 ? -56.806 44.731 73.323 1.00 29.12 56 LEU C N 1
ATOM 5368 C CA . LEU C 1 57 ? -55.779 43.997 72.596 1.00 27.55 56 LEU C CA 1
ATOM 5369 C C . LEU C 1 57 ? -56.360 43.392 71.325 1.00 26.97 56 LEU C C 1
ATOM 5370 O O . LEU C 1 57 ? -57.266 42.606 71.395 1.00 27.47 56 LEU C O 1
ATOM 5375 N N . LEU C 1 58 ? -55.782 43.726 70.173 1.00 26.78 57 LEU C N 1
ATOM 5376 C CA . LEU C 1 58 ? -56.260 43.209 68.908 1.00 26.07 57 LEU C CA 1
ATOM 5377 C C . LEU C 1 58 ? -55.145 42.446 68.241 1.00 25.78 57 LEU C C 1
ATOM 5378 O O . LEU C 1 58 ? -54.076 42.993 67.972 1.00 26.55 57 LEU C O 1
ATOM 5383 N N . THR C 1 59 ? -55.418 41.193 67.946 1.00 25.27 58 THR C N 1
ATOM 5384 C CA . THR C 1 59 ? -54.431 40.316 67.332 1.00 25.46 58 THR C CA 1
ATOM 5385 C C . THR C 1 59 ? -54.940 39.739 66.018 1.00 25.12 58 THR C C 1
ATOM 5386 O O . THR C 1 59 ? -56.125 39.420 65.884 1.00 24.29 58 THR C O 1
ATOM 5390 N N . GLY C 1 60 ? -54.044 39.654 65.028 1.00 25.08 59 GLY C N 1
ATOM 5391 C CA . GLY C 1 60 ? -54.327 38.931 63.788 1.00 24.31 59 GLY C CA 1
ATOM 5392 C C . GLY C 1 60 ? -53.120 38.092 63.400 1.00 24.84 59 GLY C C 1
ATOM 5393 O O . GLY C 1 60 ? -52.019 38.240 63.979 1.00 24.88 59 GLY C O 1
ATOM 5394 N N . GLY C 1 61 ? -53.317 37.189 62.447 1.00 25.30 60 GLY C N 1
ATOM 5395 C CA . GLY C 1 61 ? -52.203 36.432 61.864 1.00 25.16 60 GLY C CA 1
ATOM 5396 C C . GLY C 1 61 ? -51.615 35.404 62.812 1.00 25.21 60 GLY C C 1
ATOM 5397 O O . GLY C 1 61 ? -50.453 35.026 62.708 1.00 25.57 60 GLY C O 1
ATOM 5398 N N . VAL C 1 62 ? -52.412 34.960 63.766 1.00 25.62 61 VAL C N 1
ATOM 5399 C CA . VAL C 1 62 ? -51.986 33.865 64.661 1.00 24.77 61 VAL C CA 1
ATOM 5400 C C . VAL C 1 62 ? -51.810 32.615 63.766 1.00 24.13 61 VAL C C 1
ATOM 5401 O O . VAL C 1 62 ? -50.897 31.838 63.965 1.00 22.36 61 VAL C O 1
ATOM 5405 N N . HIS C 1 63 ? -52.678 32.474 62.767 1.00 23.12 62 HIS C N 1
ATOM 5406 C CA . HIS C 1 63 ? -52.444 31.591 61.665 1.00 24.36 62 HIS C CA 1
ATOM 5407 C C . HIS C 1 63 ? -52.053 32.408 60.433 1.00 24.16 62 HIS C C 1
ATOM 5408 O O . HIS C 1 63 ? -52.724 33.386 60.093 1.00 23.59 62 HIS C O 1
ATOM 5415 N N . GLY C 1 64 ? -50.957 32.011 59.782 1.00 23.86 63 GLY C N 1
ATOM 5416 C CA . GLY C 1 64 ? -50.392 32.783 58.650 1.00 23.29 63 GLY C CA 1
ATOM 5417 C C . GLY C 1 64 ? -51.305 33.020 57.467 1.00 22.99 63 GLY C C 1
ATOM 5418 O O . GLY C 1 64 ? -51.169 34.009 56.766 1.00 22.83 63 GLY C O 1
ATOM 5419 N N . ASP C 1 65 ? -52.252 32.114 57.260 1.00 22.85 64 ASP C N 1
ATOM 5420 C CA . ASP C 1 65 ? -53.137 32.156 56.088 1.00 23.19 64 ASP C CA 1
ATOM 5421 C C . ASP C 1 65 ? -54.522 32.756 56.381 1.00 22.68 64 ASP C C 1
ATOM 5422 O O . ASP C 1 65 ? -55.490 32.547 55.632 1.00 24.37 64 ASP C O 1
ATOM 5427 N N . GLU C 1 66 ? -54.615 33.522 57.451 1.00 22.06 65 GLU C N 1
ATOM 5428 C CA . GLU C 1 66 ? -55.900 34.142 57.812 1.00 21.86 65 GLU C CA 1
ATOM 5429 C C . GLU C 1 66 ? -55.747 35.642 57.781 1.00 21.35 65 GLU C C 1
ATOM 5430 O O . GLU C 1 66 ? -55.120 36.239 58.692 1.00 21.61 65 GLU C O 1
ATOM 5436 N N . TYR C 1 67 ? -56.224 36.239 56.685 1.00 21.73 66 TYR C N 1
ATOM 5437 C CA . TYR C 1 67 ? -55.782 37.591 56.261 1.00 22.12 66 TYR C CA 1
ATOM 5438 C C . TYR C 1 67 ? -56.544 38.765 56.879 1.00 22.66 66 TYR C C 1
ATOM 5439 O O . TYR C 1 67 ? -55.975 39.803 57.124 1.00 23.36 66 TYR C O 1
ATOM 5448 N N . GLU C 1 68 ? -57.846 38.610 57.038 1.00 22.94 67 GLU C N 1
ATOM 5449 C CA . GLU C 1 68 ? -58.735 39.724 57.381 1.00 23.05 67 GLU C CA 1
ATOM 5450 C C . GLU C 1 68 ? -58.292 40.489 58.646 1.00 22.76 67 GLU C C 1
ATOM 5451 O O . GLU C 1 68 ? -58.371 41.699 58.664 1.00 22.67 67 GLU C O 1
ATOM 5457 N N . GLY C 1 69 ? -57.849 39.787 59.698 1.00 22.84 68 GLY C N 1
ATOM 5458 C CA . GLY C 1 69 ? -57.269 40.431 60.872 1.00 21.59 68 GLY C CA 1
ATOM 5459 C C . GLY C 1 69 ? -55.961 41.152 60.612 1.00 23.71 68 GLY C C 1
ATOM 5460 O O . GLY C 1 69 ? -55.676 42.223 61.174 1.00 23.61 68 GLY C O 1
ATOM 5461 N N . GLN C 1 70 ? -55.131 40.573 59.766 1.00 23.77 69 GLN C N 1
ATOM 5462 C CA . GLN C 1 70 ? -53.894 41.218 59.368 1.00 23.86 69 GLN C CA 1
ATOM 5463 C C . GLN C 1 70 ? -54.165 42.569 58.685 1.00 24.30 69 GLN C C 1
ATOM 5464 O O . GLN C 1 70 ? -53.519 43.606 58.982 1.00 24.27 69 GLN C O 1
ATOM 5470 N N . ILE C 1 71 ? -55.095 42.546 57.742 1.00 24.02 70 ILE C N 1
ATOM 5471 C CA . ILE C 1 71 ? -55.519 43.754 57.048 1.00 23.95 70 ILE C CA 1
ATOM 5472 C C . ILE C 1 71 ? -56.160 44.747 58.027 1.00 25.62 70 ILE C C 1
ATOM 5473 O O . ILE C 1 71 ? -55.721 45.916 58.128 1.00 26.87 70 ILE C O 1
ATOM 5478 N N . ALA C 1 72 ? -57.196 44.309 58.737 1.00 24.92 71 ALA C N 1
ATOM 5479 C CA . ALA C 1 72 ? -58.005 45.253 59.532 1.00 25.55 71 ALA C CA 1
ATOM 5480 C C . ALA C 1 72 ? -57.170 45.910 60.620 1.00 25.85 71 ALA C C 1
ATOM 5481 O O . ALA C 1 72 ? -57.130 47.143 60.726 1.00 26.63 71 ALA C O 1
ATOM 5483 N N . ILE C 1 73 ? -56.413 45.096 61.371 1.00 25.79 72 ILE C N 1
ATOM 5484 C CA . ILE C 1 73 ? -55.553 45.605 62.448 1.00 26.32 72 ILE C CA 1
ATOM 5485 C C . ILE C 1 73 ? -54.368 46.460 61.983 1.00 27.27 72 ILE C C 1
ATOM 5486 O O . ILE C 1 73 ? -54.084 47.500 62.598 1.00 28.40 72 ILE C O 1
ATOM 5491 N N . SER C 1 74 ? -53.700 46.054 60.892 1.00 27.55 73 SER C N 1
ATOM 5492 C CA . SER C 1 74 ? -52.536 46.796 60.417 1.00 27.31 73 SER C CA 1
ATOM 5493 C C . SER C 1 74 ? -52.990 48.152 59.883 1.00 27.48 73 SER C C 1
ATOM 5494 O O . SER C 1 74 ? -52.280 49.137 60.013 1.00 26.26 73 SER C O 1
ATOM 5497 N N . ASP C 1 75 ? -54.167 48.169 59.270 1.00 27.84 74 ASP C N 1
ATOM 5498 C CA . ASP C 1 75 ? -54.789 49.406 58.791 1.00 29.09 74 ASP C CA 1
ATOM 5499 C C . ASP C 1 75 ? -55.065 50.421 59.955 1.00 29.02 74 ASP C C 1
ATOM 5500 O O . ASP C 1 75 ? -54.661 51.598 59.897 1.00 29.75 74 ASP C O 1
ATOM 5505 N N . LEU C 1 76 ? -55.740 49.953 60.994 1.00 29.76 75 LEU C N 1
ATOM 5506 C CA . LEU C 1 76 ? -56.029 50.761 62.188 1.00 31.14 75 LEU C CA 1
ATOM 5507 C C . LEU C 1 76 ? -54.753 51.196 62.927 1.00 32.55 75 LEU C C 1
ATOM 5508 O O . LEU C 1 76 ? -54.670 52.316 63.472 1.00 32.89 75 LEU C O 1
ATOM 5513 N N . ALA C 1 77 ? -53.763 50.311 62.976 1.00 32.89 76 ALA C N 1
ATOM 5514 C CA . ALA C 1 77 ? -52.524 50.645 63.677 1.00 33.33 76 ALA C CA 1
ATOM 5515 C C . ALA C 1 77 ? -51.850 51.822 62.978 1.00 34.28 76 ALA C C 1
ATOM 5516 O O . ALA C 1 77 ? -51.288 52.711 63.624 1.00 34.25 76 ALA C O 1
ATOM 5518 N N . ARG C 1 78 ? -51.897 51.830 61.653 1.00 34.94 77 ARG C N 1
ATOM 5519 C CA . ARG C 1 78 ? -51.313 52.940 60.894 1.00 35.98 77 ARG C CA 1
ATOM 5520 C C . ARG C 1 78 ? -52.034 54.280 61.147 1.00 36.31 77 ARG C C 1
ATOM 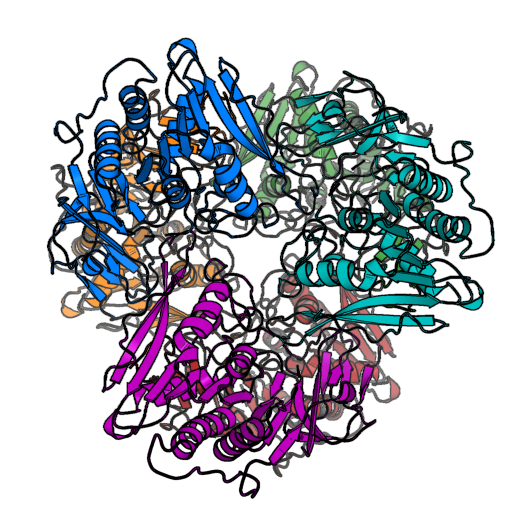5521 O O . ARG C 1 78 ? -51.386 55.320 61.230 1.00 36.44 77 ARG C O 1
ATOM 5529 N N . ARG C 1 79 ? -53.356 54.229 61.280 1.00 37.16 78 ARG C N 1
ATOM 5530 C CA . ARG C 1 79 ? -54.235 55.411 61.304 1.00 38.92 78 ARG C CA 1
ATOM 5531 C C . ARG C 1 79 ? -54.633 55.994 62.681 1.00 39.81 78 ARG C C 1
ATOM 5532 O O . ARG C 1 79 ? -54.869 57.215 62.802 1.00 40.34 78 ARG C O 1
ATOM 5540 N N . LEU C 1 80 ? -54.749 55.132 63.694 1.00 39.62 79 LEU C N 1
ATOM 5541 C CA . LEU C 1 80 ? -55.243 55.546 65.004 1.00 39.86 79 LEU C CA 1
ATOM 5542 C C . LEU C 1 80 ? -54.297 56.540 65.695 1.00 40.39 79 LEU C C 1
ATOM 5543 O O . LEU C 1 80 ? -53.081 56.301 65.775 1.00 39.55 79 LEU C O 1
ATOM 5548 N N . ARG C 1 81 ? -54.876 57.636 66.197 1.00 40.59 80 ARG C N 1
ATOM 5549 C CA . ARG C 1 81 ? -54.123 58.748 66.802 1.00 41.29 80 ARG C CA 1
ATOM 5550 C C . ARG C 1 81 ? -54.345 58.779 68.308 1.00 41.34 80 ARG C C 1
ATOM 5551 O O . ARG C 1 81 ? -55.475 58.531 68.764 1.00 41.09 80 ARG C O 1
ATOM 5559 N N . PRO C 1 82 ? -53.277 59.069 69.094 1.00 41.37 81 PRO C N 1
ATOM 5560 C CA . PRO C 1 82 ? -53.438 59.111 70.547 1.00 42.01 81 PRO C CA 1
ATOM 5561 C C . PRO C 1 82 ? -54.522 60.095 71.035 1.00 42.63 81 PRO C C 1
ATOM 5562 O O . PRO C 1 82 ? -55.154 59.819 72.037 1.00 42.02 81 PRO C O 1
ATOM 5566 N N . GLU C 1 83 ? -54.764 61.190 70.316 1.00 44.07 82 GLU C N 1
ATOM 5567 C CA . GLU C 1 83 ? -55.812 62.153 70.735 1.00 45.79 82 GLU C CA 1
ATOM 5568 C C . GLU C 1 83 ? -57.247 61.606 70.650 1.00 46.12 82 GLU C C 1
ATOM 5569 O O . GLU C 1 83 ? -58.144 62.097 71.360 1.00 45.90 82 GLU C O 1
ATOM 5575 N N . GLU C 1 84 ? -57.453 60.576 69.821 1.00 45.84 83 GLU C N 1
ATOM 5576 C CA . GLU C 1 84 ? -58.770 59.946 69.664 1.00 45.96 83 GLU C CA 1
ATOM 5577 C C . GLU C 1 84 ? -59.050 59.004 70.815 1.00 44.63 83 GLU C C 1
ATOM 5578 O O . GLU C 1 84 ? -60.183 58.553 71.019 1.00 44.80 83 GLU C O 1
ATOM 5584 N N . VAL C 1 85 ? -58.007 58.683 71.562 1.00 43.22 84 VAL C N 1
ATOM 5585 C CA . VAL C 1 85 ? -58.057 57.570 72.507 1.00 41.72 84 VAL C CA 1
ATOM 5586 C C . VAL C 1 85 ? -58.149 58.026 73.959 1.00 40.77 84 VAL C C 1
ATOM 5587 O O . VAL C 1 85 ? -57.489 58.980 74.369 1.00 40.93 84 VAL C O 1
ATOM 5591 N N . GLN C 1 86 ? -58.962 57.311 74.723 1.00 40.12 85 GLN C N 1
ATOM 5592 C CA . GLN C 1 86 ? -58.987 57.401 76.173 1.00 39.17 85 GLN C CA 1
ATOM 5593 C C . GLN C 1 86 ? -58.886 55.972 76.705 1.00 37.93 85 GLN C C 1
ATOM 5594 O O . GLN C 1 86 ? -59.862 55.244 76.736 1.00 37.35 85 GLN C O 1
ATOM 5600 N N . GLY C 1 87 ? -57.679 55.607 77.134 1.00 37.47 86 GLY C N 1
ATOM 5601 C CA . GLY C 1 87 ? -57.325 54.250 77.490 1.00 36.16 86 GLY C CA 1
ATOM 5602 C C . GLY C 1 87 ? -56.119 53.810 76.653 1.00 35.67 86 GLY C C 1
ATOM 5603 O O . GLY C 1 87 ? -55.235 54.611 76.332 1.00 36.29 86 GLY C O 1
ATOM 5604 N N . ARG C 1 88 ? -56.108 52.540 76.261 1.00 34.67 87 ARG C N 1
ATOM 5605 C CA . ARG C 1 88 ? -54.939 51.939 75.598 1.00 32.84 87 ARG C CA 1
ATOM 5606 C C . ARG C 1 88 ? -55.367 50.885 74.568 1.00 31.83 87 ARG C C 1
ATOM 5607 O O . ARG C 1 88 ? -56.224 50.062 74.860 1.00 31.29 87 ARG C O 1
ATOM 5615 N N . VAL C 1 89 ? -54.803 50.975 73.362 1.00 30.60 88 VAL C N 1
ATOM 5616 C CA . VAL C 1 89 ? -55.004 49.974 72.305 1.00 30.27 88 VAL C CA 1
ATOM 5617 C C . VAL C 1 89 ? -53.639 49.404 71.905 1.00 29.66 88 VAL C C 1
ATOM 5618 O O . VAL C 1 89 ? -52.709 50.144 71.590 1.00 30.56 88 VAL C O 1
ATOM 5622 N N . ILE C 1 90 ? -53.553 48.087 71.953 1.00 29.26 89 ILE C N 1
ATOM 5623 C CA . ILE C 1 90 ? -52.360 47.314 71.593 1.00 28.66 89 ILE C CA 1
ATOM 5624 C C . ILE C 1 90 ? -52.708 46.435 70.382 1.00 28.48 89 ILE C C 1
ATOM 5625 O O . ILE C 1 90 ? -53.667 45.627 70.416 1.00 27.87 89 ILE C O 1
ATOM 5630 N N . MET C 1 91 ? -51.926 46.627 69.318 1.00 27.50 90 MET C N 1
ATOM 5631 C CA . MET C 1 91 ? -52.229 46.109 67.984 1.00 25.60 90 MET C CA 1
ATOM 5632 C C . MET C 1 91 ? -51.074 45.261 67.426 1.00 25.50 90 MET C C 1
ATOM 5633 O O . MET C 1 91 ? -49.981 45.776 67.159 1.00 25.62 90 MET C O 1
ATOM 5638 N N . LEU C 1 92 ? -51.345 43.962 67.300 1.00 24.17 91 LEU C N 1
ATOM 5639 C CA . LEU C 1 92 ? -50.450 42.958 66.720 1.00 24.26 91 LEU C CA 1
ATOM 5640 C C . LEU C 1 92 ? -51.190 42.283 65.562 1.00 23.81 91 LEU C C 1
ATOM 5641 O O . LEU C 1 92 ? -51.825 41.239 65.738 1.00 25.44 91 LEU C O 1
ATOM 5646 N N . PRO C 1 93 ? -51.108 42.871 64.371 1.00 23.32 92 PRO C N 1
ATOM 5647 C CA . PRO C 1 93 ? -51.887 42.402 63.213 1.00 23.14 92 PRO C CA 1
ATOM 5648 C C . PRO C 1 93 ? -51.309 41.112 62.616 1.00 23.67 92 PRO C C 1
ATOM 5649 O O . PRO C 1 93 ? -51.989 40.404 61.878 1.00 23.33 92 PRO C O 1
ATOM 5653 N N . ALA C 1 94 ? -50.058 40.798 62.966 1.00 24.10 93 ALA C N 1
ATOM 5654 C CA . ALA C 1 94 ? -49.304 39.781 62.219 1.00 24.71 93 ALA C CA 1
ATOM 5655 C C . ALA C 1 94 ? -48.462 39.010 63.200 1.00 24.70 93 ALA C C 1
ATOM 5656 O O . ALA C 1 94 ? -47.250 39.223 63.279 1.00 24.50 93 ALA C O 1
ATOM 5658 N N . VAL C 1 95 ? -49.116 38.152 63.977 1.00 24.40 94 VAL C N 1
ATOM 5659 C CA . VAL C 1 95 ? -48.467 37.514 65.143 1.00 24.76 94 VAL C CA 1
ATOM 5660 C C . VAL C 1 95 ? -47.445 36.469 64.702 1.00 24.23 94 VAL C C 1
ATOM 5661 O O . VAL C 1 95 ? -46.269 36.518 65.120 1.00 23.62 94 VAL C O 1
ATOM 5665 N N . ASN C 1 96 ? -47.898 35.579 63.817 1.00 23.99 95 ASN C N 1
ATOM 5666 C CA . ASN C 1 96 ? -47.148 34.393 63.473 1.00 24.29 95 ASN C CA 1
ATOM 5667 C C . ASN C 1 96 ? -46.347 34.653 62.183 1.00 22.61 95 ASN C C 1
ATOM 5668 O O . ASN C 1 96 ? -46.581 34.026 61.155 1.00 22.41 95 ASN C O 1
ATOM 5673 N N . MET C 1 97 ? -45.394 35.565 62.275 1.00 22.24 96 MET C N 1
ATOM 5674 C CA . MET C 1 97 ? -44.684 36.083 61.082 1.00 21.98 96 MET C CA 1
ATOM 5675 C C . MET C 1 97 ? -44.108 35.024 60.131 1.00 21.70 96 MET C C 1
ATOM 5676 O O . MET C 1 97 ? -44.251 35.160 58.934 1.00 21.45 96 MET C O 1
ATOM 5681 N N . PRO C 1 98 ? -43.443 33.968 60.646 1.00 22.28 97 PRO C N 1
ATOM 5682 C CA . PRO C 1 98 ? -42.977 32.916 59.703 1.00 22.10 97 PRO C CA 1
ATOM 5683 C C . PRO C 1 98 ? -44.098 32.230 58.911 1.00 22.88 97 PRO C C 1
ATOM 5684 O O . PRO C 1 98 ? -43.947 31.953 57.714 1.00 23.69 97 PRO C O 1
ATOM 5688 N N . ALA C 1 99 ? -45.234 31.979 59.553 1.00 23.34 98 ALA C N 1
ATOM 5689 C CA . ALA C 1 99 ? -46.357 31.334 58.852 1.00 23.94 98 ALA C CA 1
ATOM 5690 C C . ALA C 1 99 ? -47.036 32.300 57.896 1.00 24.04 98 ALA C C 1
ATOM 5691 O O . ALA C 1 99 ? -47.558 31.913 56.852 1.00 24.10 98 ALA C O 1
ATOM 5693 N N . ILE C 1 100 ? -47.062 33.573 58.276 1.00 25.26 99 ILE C N 1
ATOM 5694 C CA . ILE C 1 100 ? -47.542 34.633 57.362 1.00 24.30 99 ILE C CA 1
ATOM 5695 C C . ILE C 1 100 ? -46.677 34.648 56.082 1.00 25.06 99 ILE C C 1
ATOM 5696 O O . ILE C 1 100 ? -47.222 34.597 54.967 1.00 23.61 99 ILE C O 1
ATOM 5701 N N . GLN C 1 101 ? -45.341 34.615 56.230 1.00 24.56 100 GLN C N 1
ATOM 5702 C CA . GLN C 1 101 ? -44.460 34.538 55.030 1.00 24.93 100 GLN C CA 1
ATOM 5703 C C . GLN C 1 101 ? -44.667 33.291 54.174 1.00 23.90 100 GLN C C 1
ATOM 5704 O O . GLN C 1 101 ? -44.590 33.370 52.973 1.00 23.29 100 GLN C O 1
ATOM 5710 N N . SER C 1 102 ? -44.916 32.129 54.774 1.00 23.73 101 SER C N 1
ATOM 5711 C CA . SER C 1 102 ? -45.263 30.947 53.959 1.00 23.48 101 SER C CA 1
ATOM 5712 C C . SER C 1 102 ? -46.740 30.826 53.529 1.00 23.24 101 SER C C 1
ATOM 5713 O O . SER C 1 102 ? -47.107 29.884 52.809 1.00 23.29 101 SER C O 1
ATOM 5716 N N . ASP C 1 103 ? -47.610 31.722 54.005 1.00 22.94 102 ASP C N 1
ATOM 5717 C CA . ASP C 1 103 ? -49.039 31.608 53.741 1.00 22.03 102 ASP C CA 1
ATOM 5718 C C . ASP C 1 103 ? -49.627 30.278 54.192 1.00 22.02 102 ASP C C 1
ATOM 5719 O O . ASP C 1 103 ? -50.379 29.627 53.458 1.00 21.41 102 ASP C O 1
ATOM 5724 N N . THR C 1 104 ? -49.262 29.852 55.398 1.00 24.00 103 THR C N 1
ATOM 5725 C CA . THR C 1 104 ? -49.716 28.556 55.930 1.00 23.67 103 THR C CA 1
ATOM 5726 C C . THR C 1 104 ? -50.299 28.712 57.350 1.00 24.48 103 THR C C 1
ATOM 5727 O O . THR C 1 104 ? -50.001 29.686 58.098 1.00 24.06 103 THR C O 1
ATOM 5731 N N . ARG C 1 105 ? -51.148 27.757 57.714 1.00 24.30 104 ARG C N 1
ATOM 5732 C CA . ARG C 1 105 ? -51.699 27.646 59.057 1.00 25.07 104 ARG C CA 1
ATOM 5733 C C . ARG C 1 105 ? -50.600 27.223 60.024 1.00 24.53 104 ARG C C 1
ATOM 5734 O O . ARG C 1 105 ? -50.443 27.825 61.106 1.00 24.27 104 ARG C O 1
ATOM 5742 N N . LEU C 1 106 ? -49.816 26.222 59.608 1.00 24.43 105 LEU C N 1
ATOM 5743 C CA . LEU C 1 106 ? -48.745 25.664 60.444 1.00 25.82 105 LEU C CA 1
ATOM 5744 C C . LEU C 1 106 ? -47.408 26.381 60.232 1.00 25.76 105 LEU C C 1
ATOM 5745 O O . LEU C 1 106 ? -47.124 26.859 59.149 1.00 25.20 105 LEU C O 1
ATOM 5750 N N . SER C 1 107 ? -46.578 26.393 61.265 1.00 27.07 106 SER C N 1
ATOM 5751 C CA . SER C 1 107 ? -45.296 27.087 61.226 1.00 28.34 106 SER C CA 1
ATOM 5752 C C . SER C 1 107 ? -44.285 26.368 60.341 1.00 28.58 106 SER C C 1
ATOM 5753 O O . SER C 1 107 ? -44.010 25.206 60.568 1.00 28.77 106 SER C O 1
ATOM 5756 N N . PRO C 1 108 ? -43.700 27.074 59.361 1.00 28.50 107 PRO C N 1
ATOM 5757 C CA . PRO C 1 108 ? -42.588 26.498 58.615 1.00 28.59 107 PRO C CA 1
ATOM 5758 C C . PRO C 1 108 ? -41.333 26.361 59.456 1.00 28.25 107 PRO C C 1
ATOM 5759 O O . PRO C 1 108 ? -40.397 25.735 58.991 1.00 29.02 107 PRO C O 1
ATOM 5763 N N . VAL C 1 109 ? -41.294 26.954 60.653 1.00 28.10 108 VAL C N 1
ATOM 5764 C CA . VAL C 1 109 ? -40.138 26.813 61.545 1.00 28.03 108 VAL C CA 1
ATOM 5765 C C . VAL C 1 109 ? -40.072 25.467 62.280 1.00 28.69 108 VAL C C 1
ATOM 5766 O O . VAL C 1 109 ? -39.085 24.738 62.155 1.00 27.40 108 VAL C O 1
ATOM 5770 N N . ASP C 1 110 ? -41.135 25.139 63.029 1.00 28.36 109 ASP C N 1
ATOM 5771 C CA . ASP C 1 110 ? -41.187 23.936 63.862 1.00 27.74 109 ASP C CA 1
ATOM 5772 C C . ASP C 1 110 ? -42.409 23.055 63.579 1.00 29.06 109 ASP C C 1
ATOM 5773 O O . ASP C 1 110 ? -42.677 22.088 64.304 1.00 29.14 109 ASP C O 1
ATOM 5778 N N . GLY C 1 111 ? -43.123 23.359 62.495 1.00 29.49 110 GLY C N 1
ATOM 5779 C CA . GLY C 1 111 ? -44.218 22.507 62.009 1.00 28.98 110 GLY C CA 1
ATOM 5780 C C . GLY C 1 111 ? -45.475 22.636 62.862 1.00 29.10 110 GLY C C 1
ATOM 5781 O O . GLY C 1 111 ? -46.485 21.998 62.577 1.00 29.46 110 GLY C O 1
ATOM 5782 N N . ARG C 1 112 ? -45.430 23.450 63.909 1.00 28.48 111 ARG C N 1
ATOM 5783 C CA . ARG C 1 112 ? -46.531 23.467 64.882 1.00 29.04 111 ARG C CA 1
ATOM 5784 C C . ARG C 1 112 ? -47.638 24.426 64.468 1.00 29.10 111 ARG C C 1
ATOM 5785 O O . ARG C 1 112 ? -47.381 25.441 63.837 1.00 28.13 111 ARG C O 1
ATOM 5793 N N . ASP C 1 113 ? -48.856 24.082 64.879 1.00 29.54 112 ASP C N 1
ATOM 5794 C CA . ASP C 1 113 ? -49.980 25.006 64.940 1.00 29.24 112 ASP C CA 1
ATOM 5795 C C . ASP C 1 113 ? -49.851 25.754 66.255 1.00 28.87 112 ASP C C 1
ATOM 5796 O O . ASP C 1 113 ? -50.007 25.191 67.348 1.00 28.81 112 ASP C O 1
ATOM 5801 N N . ILE C 1 114 ? -49.534 27.028 66.157 1.00 28.26 113 ILE C N 1
ATOM 5802 C CA . ILE C 1 114 ? -49.254 27.817 67.351 1.00 28.44 113 ILE C CA 1
ATOM 5803 C C . ILE C 1 114 ? -50.448 27.869 68.312 1.00 29.34 113 ILE C C 1
ATOM 5804 O O . ILE C 1 114 ? -50.281 28.034 69.537 1.00 29.66 113 ILE C O 1
ATOM 5809 N N . ASN C 1 115 ? -51.640 27.728 67.739 1.00 31.19 114 ASN C N 1
ATOM 5810 C CA . ASN C 1 115 ? -52.877 27.735 68.497 1.00 32.44 114 ASN C CA 1
ATOM 5811 C C . ASN C 1 115 ? -53.207 26.358 69.084 1.00 33.23 114 ASN C C 1
ATOM 5812 O O . ASN C 1 115 ? -54.345 26.131 69.504 1.00 32.90 114 ASN C O 1
ATOM 5817 N N . ARG C 1 116 ? -52.212 25.454 69.098 1.00 33.96 115 ARG C N 1
ATOM 5818 C CA . ARG C 1 116 ? -52.245 24.237 69.917 1.00 34.81 115 ARG C CA 1
ATOM 5819 C C . ARG C 1 116 ? -51.078 24.257 70.948 1.00 35.11 115 ARG C C 1
ATOM 5820 O O . ARG C 1 116 ? -50.835 23.256 71.648 1.00 35.18 115 ARG C O 1
ATOM 5828 N N . CYS C 1 117 ? -50.366 25.382 71.032 1.00 33.81 116 CYS C N 1
ATOM 5829 C CA . CYS C 1 117 ? -49.168 25.509 71.869 1.00 33.93 116 CYS C CA 1
ATOM 5830 C C . CYS C 1 117 ? -49.329 26.382 73.120 1.00 33.72 116 CYS C C 1
ATOM 5831 O O . CYS C 1 117 ? -48.360 26.575 73.834 1.00 33.93 116 CYS C O 1
ATOM 5834 N N . PHE C 1 118 ? -50.503 26.969 73.351 1.00 32.96 117 PHE C N 1
ATOM 5835 C CA . PHE C 1 118 ? -50.665 27.854 74.503 1.00 32.38 117 PHE C CA 1
ATOM 5836 C C . PHE C 1 118 ? -50.857 27.030 75.786 1.00 33.02 117 PHE C C 1
ATOM 5837 O O . PHE C 1 118 ? -51.364 25.905 75.726 1.00 32.44 117 PHE C O 1
ATOM 5845 N N . PRO C 1 119 ? -50.433 27.572 76.950 1.00 33.29 118 PRO C N 1
ATOM 5846 C CA . PRO C 1 119 ? -49.825 28.907 77.201 1.00 33.16 118 PRO C CA 1
ATOM 5847 C C . PRO C 1 119 ? -48.345 29.066 76.798 1.00 32.81 118 PRO C C 1
ATOM 5848 O O . PRO C 1 119 ? -47.749 30.121 77.055 1.00 33.19 118 PRO C O 1
ATOM 5852 N N . GLY C 1 120 ? -47.747 28.019 76.253 1.00 33.40 119 GLY C N 1
ATOM 5853 C CA . GLY C 1 120 ? -46.442 28.105 75.616 1.00 34.39 119 GLY C CA 1
ATOM 5854 C C . GLY C 1 120 ? -45.306 27.708 76.522 1.00 35.60 119 GLY C C 1
ATOM 5855 O O . GLY C 1 120 ? -45.467 27.610 77.749 1.00 37.08 119 GLY C O 1
ATOM 5856 N N . ASP C 1 121 ? -44.145 27.476 75.925 1.00 35.85 120 ASP C N 1
ATOM 5857 C CA . ASP C 1 121 ? -42.927 27.151 76.689 1.00 35.18 120 ASP C CA 1
ATOM 5858 C C . ASP C 1 121 ? -41.838 28.142 76.298 1.00 34.46 120 ASP C C 1
ATOM 5859 O O . ASP C 1 121 ? -41.435 28.167 75.136 1.00 34.03 120 ASP C O 1
ATOM 5864 N N . PRO C 1 122 ? -41.363 28.970 77.257 1.00 34.85 121 PRO C N 1
ATOM 5865 C CA . PRO C 1 122 ? -40.325 29.972 76.982 1.00 34.58 121 PRO C CA 1
ATOM 5866 C C . PRO C 1 122 ? -39.006 29.373 76.480 1.00 35.28 121 PRO C C 1
ATOM 5867 O O . PRO C 1 122 ? -38.221 30.078 75.843 1.00 35.46 121 PRO C O 1
ATOM 5871 N N . ARG C 1 123 ? -38.765 28.098 76.784 1.00 34.85 122 ARG C N 1
ATOM 5872 C CA . ARG C 1 123 ? -37.537 27.420 76.377 1.00 36.04 122 ARG C CA 1
ATOM 5873 C C . ARG C 1 123 ? -37.849 26.469 75.232 1.00 34.17 122 ARG C C 1
ATOM 5874 O O . ARG C 1 123 ? -37.003 25.724 74.803 1.00 34.37 122 ARG C O 1
ATOM 5882 N N . GLY C 1 124 ? -39.063 26.531 74.694 1.00 33.29 123 GLY C N 1
ATOM 5883 C CA . GLY C 1 124 ? -39.445 25.607 73.620 1.00 32.23 123 GLY C CA 1
ATOM 5884 C C . GLY C 1 124 ? -39.001 25.989 72.222 1.00 31.64 123 GLY C C 1
ATOM 5885 O O . GLY C 1 124 ? -38.137 26.821 72.028 1.00 32.38 123 GLY C O 1
ATOM 5886 N N . THR C 1 125 ? -39.601 25.364 71.225 1.00 31.49 124 THR C N 1
ATOM 5887 C CA . THR C 1 125 ? -39.334 25.726 69.853 1.00 30.48 124 THR C CA 1
ATOM 5888 C C . THR C 1 125 ? -40.041 27.053 69.590 1.00 29.80 124 THR C C 1
ATOM 5889 O O . THR C 1 125 ? -40.742 27.602 70.464 1.00 29.28 124 THR C O 1
ATOM 5893 N N . PHE C 1 126 ? -39.848 27.576 68.393 1.00 29.28 125 PHE C N 1
ATOM 5894 C CA . PHE C 1 126 ? -40.242 28.951 68.094 1.00 28.85 125 PHE C CA 1
ATOM 5895 C C . PHE C 1 126 ? -41.728 29.207 68.382 1.00 28.46 125 PHE C C 1
ATOM 5896 O O . PHE C 1 126 ? -42.084 30.206 69.022 1.00 28.50 125 PHE C O 1
ATOM 5904 N N . SER C 1 127 ? -42.600 28.301 67.947 1.00 27.57 126 SER C N 1
ATOM 5905 C CA . SER C 1 127 ? -44.038 28.550 68.133 1.00 27.81 126 SER C CA 1
ATOM 5906 C C . SER C 1 127 ? -44.398 28.527 69.603 1.00 28.10 126 SER C C 1
ATOM 5907 O O . SER C 1 127 ? -45.264 29.277 70.026 1.00 28.53 126 SER C O 1
ATOM 5910 N N . GLN C 1 128 ? -43.712 27.684 70.383 1.00 28.59 127 GLN C N 1
ATOM 5911 C CA . GLN C 1 128 ? -43.969 27.588 71.811 1.00 29.00 127 GLN C CA 1
ATOM 5912 C C . GLN C 1 128 ? -43.480 28.844 72.523 1.00 29.25 127 GLN C C 1
ATOM 5913 O O . GLN C 1 128 ? -44.149 29.346 73.441 1.00 29.77 127 GLN C O 1
ATOM 5919 N N . MET C 1 129 ? -42.294 29.312 72.130 1.00 28.40 128 MET C N 1
ATOM 5920 C CA . MET C 1 129 ? -41.699 30.553 72.629 1.00 28.34 128 MET C CA 1
ATOM 5921 C C . MET C 1 129 ? -42.598 31.793 72.334 1.00 28.28 128 MET C C 1
ATOM 5922 O O . MET C 1 129 ? -42.871 32.641 73.206 1.00 27.78 128 MET C O 1
ATOM 5927 N N . LEU C 1 130 ? -43.072 31.878 71.104 1.00 28.45 129 LEU C N 1
ATOM 5928 C CA . LEU C 1 130 ? -43.976 32.951 70.725 1.00 28.37 129 LEU C CA 1
ATOM 5929 C C . LEU C 1 130 ? -45.324 32.819 71.454 1.00 27.93 129 LEU C C 1
ATOM 5930 O O . LEU C 1 130 ? -45.883 33.801 71.845 1.00 28.77 129 LEU C O 1
ATOM 5935 N N . ALA C 1 131 ? -45.811 31.607 71.674 1.00 29.13 130 ALA C N 1
ATOM 5936 C CA . ALA C 1 131 ? -47.054 31.414 72.427 1.00 29.22 130 ALA C CA 1
ATOM 5937 C C . ALA C 1 131 ? -46.903 31.946 73.859 1.00 30.09 130 ALA C C 1
ATOM 5938 O O . ALA C 1 131 ? -47.787 32.662 74.367 1.00 29.52 130 ALA C O 1
ATOM 5940 N N . HIS C 1 132 ? -45.767 31.621 74.482 1.00 30.34 131 HIS C N 1
ATOM 5941 C CA . HIS C 1 132 ? -45.454 32.094 75.812 1.00 30.91 131 HIS C CA 1
ATOM 5942 C C . HIS C 1 132 ? -45.357 33.614 75.909 1.00 31.05 131 HIS C C 1
ATOM 5943 O O . HIS C 1 132 ? -45.757 34.214 76.920 1.00 31.15 131 HIS C O 1
ATOM 5950 N N . PHE C 1 133 ? -44.790 34.244 74.879 1.00 31.45 132 PHE C N 1
ATOM 5951 C CA . PHE C 1 133 ? -44.653 35.698 74.864 1.00 31.42 132 PHE C CA 1
ATOM 5952 C C . PHE C 1 133 ? -46.024 36.371 74.835 1.00 31.60 132 PHE C C 1
ATOM 5953 O O . PHE C 1 133 ? -46.256 37.398 75.505 1.00 32.55 132 PHE C O 1
ATOM 5961 N N . LEU C 1 134 ? -46.925 35.809 74.045 1.00 31.56 133 LEU C N 1
ATOM 5962 C CA . LEU C 1 134 ? -48.248 36.394 73.905 1.00 32.32 133 LEU C CA 1
ATOM 5963 C C . LEU C 1 134 ? -49.088 36.254 75.162 1.00 32.41 133 LEU C C 1
ATOM 5964 O O . LEU C 1 134 ? -49.785 37.193 75.567 1.00 32.81 133 LEU C O 1
ATOM 5969 N N . ASP C 1 135 ? -49.023 35.086 75.786 1.00 32.75 134 ASP C N 1
ATOM 5970 C CA . ASP C 1 135 ? -49.794 34.853 76.995 1.00 33.40 134 ASP C CA 1
ATOM 5971 C C . ASP C 1 135 ? -49.236 35.571 78.234 1.00 33.43 134 ASP C C 1
ATOM 5972 O O . ASP C 1 135 ? -49.986 36.114 79.023 1.00 33.69 134 ASP C O 1
ATOM 5977 N N . SER C 1 136 ? -47.919 35.587 78.379 1.00 33.06 135 SER C N 1
ATOM 5978 C CA . SER C 1 136 ? -47.266 36.031 79.600 1.00 32.62 135 SER C CA 1
ATOM 5979 C C . SER C 1 136 ? -46.844 37.474 79.607 1.00 32.47 135 SER C C 1
ATOM 5980 O O . SER C 1 136 ? -46.776 38.084 80.665 1.00 32.42 135 SER C O 1
ATOM 5983 N N . VAL C 1 137 ? -46.497 38.020 78.446 1.00 32.60 136 VAL C N 1
ATOM 5984 C CA . VAL C 1 137 ? -46.027 39.410 78.384 1.00 32.34 136 VAL C CA 1
ATOM 5985 C C . VAL C 1 137 ? -47.124 40.365 77.875 1.00 33.28 136 VAL C C 1
ATOM 5986 O O . VAL C 1 137 ? -47.338 41.450 78.452 1.00 33.85 136 VAL C O 1
ATOM 5990 N N . ILE C 1 138 ? -47.831 39.967 76.814 1.00 32.83 137 ILE C N 1
ATOM 5991 C CA . ILE C 1 138 ? -48.742 40.894 76.140 1.00 33.41 137 ILE C CA 1
ATOM 5992 C C . ILE C 1 138 ? -50.170 40.894 76.741 1.00 33.59 137 ILE C C 1
ATOM 5993 O O . ILE C 1 138 ? -50.713 41.960 77.081 1.00 34.13 137 ILE C O 1
ATOM 5998 N N . LEU C 1 139 ? -50.740 39.702 76.858 1.00 32.99 138 LEU C N 1
ATOM 5999 C CA . LEU C 1 139 ? -52.128 39.499 77.275 1.00 33.63 138 LEU C CA 1
ATOM 6000 C C . LEU C 1 139 ? -52.477 40.047 78.669 1.00 34.18 138 LEU C C 1
ATOM 6001 O O . LEU C 1 139 ? -53.547 40.630 78.830 1.00 34.09 138 LEU C O 1
ATOM 6006 N N . PRO C 1 140 ? -51.599 39.847 79.684 1.00 34.23 139 PRO C N 1
ATOM 6007 C CA . PRO C 1 140 ? -52.005 40.362 81.009 1.00 34.39 139 PRO C CA 1
ATOM 6008 C C . PRO C 1 140 ? -52.376 41.865 81.089 1.00 34.73 139 PRO C C 1
ATOM 6009 O O . PRO C 1 140 ? -53.026 42.281 82.071 1.00 35.26 139 PRO C O 1
ATOM 6013 N N . MET C 1 141 ? -51.985 42.662 80.086 1.00 33.03 140 MET C N 1
ATOM 6014 C CA . MET C 1 141 ? -52.301 44.077 80.077 1.00 31.87 140 MET C CA 1
ATOM 6015 C C . MET C 1 141 ? -53.740 44.331 79.667 1.00 32.39 140 MET C C 1
ATOM 6016 O O . MET C 1 141 ? -54.225 45.436 79.847 1.00 32.73 140 MET C O 1
ATOM 6021 N N . ALA C 1 142 ? -54.411 43.327 79.104 1.00 32.43 141 ALA C N 1
ATOM 6022 C CA . ALA C 1 142 ? -55.682 43.524 78.378 1.00 32.74 141 ALA C CA 1
ATOM 6023 C C . ALA C 1 142 ? -56.924 43.432 79.253 1.00 33.08 141 ALA C C 1
ATOM 6024 O O . ALA C 1 142 ? -57.008 42.569 80.165 1.00 33.02 141 ALA C O 1
ATOM 6026 N N . ASP C 1 143 ? -57.903 44.281 78.930 1.00 32.95 142 ASP C N 1
ATOM 6027 C CA . ASP C 1 143 ? -59.258 44.173 79.504 1.00 33.14 142 ASP C CA 1
ATOM 6028 C C . ASP C 1 143 ? -60.182 43.425 78.576 1.00 33.04 142 ASP C C 1
ATOM 6029 O O . ASP C 1 143 ? -61.170 42.853 79.007 1.00 34.09 142 ASP C O 1
ATOM 6034 N N . ILE C 1 144 ? -59.853 43.429 77.290 1.00 32.15 143 ILE C N 1
ATOM 6035 C CA . ILE C 1 144 ? -60.599 42.665 76.291 1.00 30.79 143 ILE C CA 1
ATOM 6036 C C . ILE C 1 144 ? -59.631 42.317 75.148 1.00 29.54 143 ILE C C 1
ATOM 6037 O O . ILE C 1 144 ? -58.809 43.106 74.754 1.00 29.20 143 ILE C O 1
ATOM 6042 N N . SER C 1 145 ? -59.762 41.096 74.669 1.00 29.21 144 SER C N 1
ATOM 6043 C CA . SER C 1 145 ? -59.067 40.596 73.522 1.00 28.83 144 SER C CA 1
ATOM 6044 C C . SER C 1 145 ? -60.067 40.295 72.388 1.00 28.10 144 SER C C 1
ATOM 6045 O O . SER C 1 145 ? -61.076 39.584 72.575 1.00 27.12 144 SER C O 1
ATOM 6048 N N . VAL C 1 146 ? -59.770 40.861 71.220 1.00 26.83 145 VAL C N 1
ATOM 6049 C CA . VAL C 1 146 ? -60.368 40.379 69.977 1.00 26.62 145 VAL C CA 1
ATOM 6050 C C . VAL C 1 146 ? -59.255 39.684 69.139 1.00 26.15 145 VAL C C 1
ATOM 6051 O O . VAL C 1 146 ? -58.339 40.336 68.663 1.00 26.21 145 VAL C O 1
ATOM 6055 N N . ASP C 1 147 ? -59.345 38.369 69.017 1.00 26.12 146 ASP C N 1
ATOM 6056 C CA . ASP C 1 147 ? -58.401 37.568 68.231 1.00 26.76 146 ASP C CA 1
ATOM 6057 C C . ASP C 1 147 ? -59.025 37.224 66.853 1.00 26.81 146 ASP C C 1
ATOM 6058 O O . ASP C 1 147 ? -60.010 36.460 66.759 1.00 26.84 146 ASP C O 1
ATOM 6063 N N . MET C 1 148 ? -58.513 37.875 65.807 1.00 25.40 147 MET C N 1
ATOM 6064 C CA . MET C 1 148 ? -59.160 37.805 64.519 1.00 24.22 147 MET C CA 1
ATOM 6065 C C . MET C 1 148 ? -58.672 36.597 63.700 1.00 23.64 147 MET C C 1
ATOM 6066 O O . MET C 1 148 ? -57.487 36.492 63.364 1.00 24.24 147 MET C O 1
ATOM 6071 N N . HIS C 1 149 ? -59.595 35.687 63.418 1.00 24.00 148 HIS C N 1
ATOM 6072 C CA . HIS C 1 149 ? -59.377 34.478 62.595 1.00 24.59 148 HIS C CA 1
ATOM 6073 C C . HIS C 1 149 ? -60.267 34.419 61.355 1.00 24.03 148 HIS C C 1
ATOM 6074 O O . HIS C 1 149 ? -61.216 35.194 61.214 1.00 25.40 148 HIS C O 1
ATOM 6081 N N . THR C 1 150 ? -59.922 33.490 60.456 1.00 24.01 149 THR C N 1
ATOM 6082 C CA . THR C 1 150 ? -60.745 33.059 59.340 1.00 23.26 149 THR C CA 1
ATOM 6083 C C . THR C 1 150 ? -60.466 31.568 59.246 1.00 23.62 149 THR C C 1
ATOM 6084 O O . THR C 1 150 ? -59.619 31.038 59.982 1.00 23.46 149 THR C O 1
ATOM 6088 N N . ALA C 1 151 ? -61.140 30.888 58.322 1.00 22.90 150 ALA C N 1
ATOM 6089 C CA . ALA C 1 151 ? -60.904 29.473 58.108 1.00 22.77 150 ALA C CA 1
ATOM 6090 C C . ALA C 1 151 ? -59.657 29.168 57.242 1.00 23.17 150 ALA C C 1
ATOM 6091 O O . ALA C 1 151 ? -59.388 27.997 56.981 1.00 24.12 150 ALA C O 1
ATOM 6093 N N . GLY C 1 152 ? -58.906 30.203 56.807 1.00 22.30 151 GLY C N 1
ATOM 6094 C CA . GLY C 1 152 ? -57.704 30.024 55.989 1.00 22.05 151 GLY C CA 1
ATOM 6095 C C . GLY C 1 152 ? -57.898 29.136 54.772 1.00 21.79 151 GLY C C 1
ATOM 6096 O O . GLY C 1 152 ? -58.800 29.372 53.984 1.00 21.45 151 GLY C O 1
ATOM 6097 N N . HIS C 1 153 ? -57.055 28.109 54.625 1.00 21.38 152 HIS C N 1
ATOM 6098 C CA . HIS C 1 153 ? -57.214 27.122 53.530 1.00 22.61 152 HIS C CA 1
ATOM 6099 C C . HIS C 1 153 ? -58.194 25.986 53.808 1.00 22.70 152 HIS C C 1
ATOM 6100 O O . HIS C 1 153 ? -58.535 25.242 52.907 1.00 24.28 152 HIS C O 1
ATOM 6107 N N . SER C 1 154 ? -58.664 25.862 55.041 1.00 24.31 153 SER C N 1
ATOM 6108 C CA . SER C 1 154 ? -59.504 24.712 55.462 1.00 25.72 153 SER C CA 1
ATOM 6109 C C . SER C 1 154 ? -60.990 24.770 55.021 1.00 26.17 153 SER C C 1
ATOM 6110 O O . SER C 1 154 ? -61.582 23.749 54.634 1.00 26.51 153 SER C O 1
ATOM 6113 N N . TYR C 1 155 ? -61.591 25.959 55.091 1.00 26.41 154 TYR C N 1
ATOM 6114 C CA . TYR C 1 155 ? -63.029 26.156 54.811 1.00 26.73 154 TYR C CA 1
ATOM 6115 C C . TYR C 1 155 ? -63.241 27.545 54.293 1.00 25.30 154 TYR C C 1
ATOM 6116 O O . TYR C 1 155 ? -62.315 28.339 54.300 1.00 24.94 154 TYR C O 1
ATOM 6125 N N . ASP C 1 156 ? -64.455 27.845 53.840 1.00 23.97 155 ASP C N 1
ATOM 6126 C CA . ASP C 1 156 ? -64.911 29.209 53.918 1.00 24.52 155 ASP C CA 1
ATOM 6127 C C . ASP C 1 156 ? -65.738 29.369 55.209 1.00 24.89 155 ASP C C 1
ATOM 6128 O O . ASP C 1 156 ? -66.305 28.403 55.718 1.00 24.11 155 ASP C O 1
ATOM 6133 N N . SER C 1 157 ? -65.820 30.602 55.720 1.00 25.60 156 SER C N 1
ATOM 6134 C CA . SER C 1 157 ? -66.682 30.876 56.875 1.00 26.42 156 SER C CA 1
ATOM 6135 C C . SER C 1 157 ? -67.576 32.084 56.571 1.00 26.43 156 SER C C 1
ATOM 6136 O O . SER C 1 157 ? -67.170 33.017 55.869 1.00 26.34 156 SER C O 1
ATOM 6139 N N . THR C 1 158 ? -68.825 32.035 57.022 1.00 26.57 157 THR C N 1
ATOM 6140 C CA . THR C 1 158 ? -69.672 33.210 56.916 1.00 26.02 157 THR C CA 1
ATOM 6141 C C . THR C 1 158 ? -69.245 34.250 57.972 1.00 27.27 157 THR C C 1
ATOM 6142 O O . THR C 1 158 ? -68.985 33.912 59.120 1.00 26.37 157 THR C O 1
ATOM 6146 N N . PRO C 1 159 ? -69.129 35.530 57.576 1.00 28.89 158 PRO C N 1
ATOM 6147 C CA . PRO C 1 159 ? -68.582 36.510 58.513 1.00 29.40 158 PRO C CA 1
ATOM 6148 C C . PRO C 1 159 ? -69.315 36.550 59.881 1.00 29.93 158 PRO C C 1
ATOM 6149 O O . PRO C 1 159 ? -70.542 36.701 59.948 1.00 29.28 158 PRO C O 1
ATOM 6153 N N . SER C 1 160 ? -68.534 36.384 60.947 1.00 29.31 159 SER C N 1
ATOM 6154 C CA . SER C 1 160 ? -69.062 36.028 62.271 1.00 28.61 159 SER C CA 1
ATOM 6155 C C . SER C 1 160 ? -68.065 36.261 63.397 1.00 28.32 159 SER C C 1
ATOM 6156 O O . SER C 1 160 ? -66.842 36.264 63.163 1.00 28.46 159 SER C O 1
ATOM 6159 N N . THR C 1 161 ? -68.582 36.497 64.610 1.00 27.51 160 THR C N 1
ATOM 6160 C CA . THR C 1 161 ? -67.744 36.443 65.829 1.00 27.78 160 THR C CA 1
ATOM 6161 C C . THR C 1 161 ? -67.964 35.102 66.495 1.00 27.34 160 THR C C 1
ATOM 6162 O O . THR C 1 161 ? -68.851 34.340 66.109 1.00 27.33 160 THR C O 1
ATOM 6166 N N . ASN C 1 162 ? -67.118 34.779 67.457 1.00 28.64 161 ASN C N 1
ATOM 6167 C CA . ASN C 1 162 ? -67.330 33.581 68.258 1.00 29.89 161 ASN C CA 1
ATOM 6168 C C . ASN C 1 162 ? -66.842 33.817 69.688 1.00 31.01 161 ASN C C 1
ATOM 6169 O O . ASN C 1 162 ? -66.135 34.797 69.964 1.00 31.09 161 ASN C O 1
ATOM 6174 N N . MET C 1 163 ? -67.278 32.949 70.594 1.00 32.64 162 MET C N 1
ATOM 6175 C CA . MET C 1 163 ? -67.038 33.107 72.021 1.00 33.11 162 MET C CA 1
ATOM 6176 C C . MET C 1 163 ? -67.433 31.792 72.690 1.00 36.81 162 MET C C 1
ATOM 6177 O O . MET C 1 163 ? -68.129 30.964 72.089 1.00 35.95 162 MET C O 1
ATOM 6182 N N . HIS C 1 164 ? -66.975 31.587 73.928 1.00 40.16 163 HIS C N 1
ATOM 6183 C CA . HIS C 1 164 ? -67.328 30.369 74.664 1.00 43.12 163 HIS C CA 1
ATOM 6184 C C . HIS C 1 164 ? -68.478 30.612 75.612 1.00 44.84 163 HIS C C 1
ATOM 6185 O O . HIS C 1 164 ? -68.654 31.723 76.107 1.00 44.69 163 HIS C O 1
ATOM 6192 N N . TYR C 1 165 ? -69.276 29.574 75.854 1.00 48.25 164 TYR C N 1
ATOM 6193 C CA . TYR C 1 165 ? -70.273 29.669 76.923 1.00 51.28 164 TYR C CA 1
ATOM 6194 C C . TYR C 1 165 ? -69.505 29.695 78.236 1.00 52.05 164 TYR C C 1
ATOM 6195 O O . TYR C 1 165 ? -68.864 28.716 78.603 1.00 52.74 164 TYR C O 1
ATOM 6204 N N . LEU C 1 166 ? -69.513 30.845 78.895 1.00 53.40 165 LEU C N 1
ATOM 6205 C CA . LEU C 1 166 ? -68.841 30.996 80.169 1.00 54.70 165 LEU C CA 1
ATOM 6206 C C . LEU C 1 166 ? -69.846 30.516 81.193 1.00 55.93 165 LEU C C 1
ATOM 6207 O O . LEU C 1 166 ? -71.023 30.877 81.108 1.00 55.97 165 LEU C O 1
ATOM 6212 N N . ALA C 1 167 ? -69.407 29.688 82.142 1.00 57.23 166 ALA C N 1
ATOM 6213 C CA . ALA C 1 167 ? -70.302 29.246 83.216 1.00 58.35 166 ALA C CA 1
ATOM 6214 C C . ALA C 1 167 ? -70.746 30.448 84.066 1.00 59.05 166 ALA C C 1
ATOM 6215 O O . ALA C 1 167 ? -71.943 30.605 84.314 1.00 59.63 166 ALA C O 1
ATOM 6217 N N . ASP C 1 168 ? -69.793 31.299 84.466 1.00 59.63 167 ASP C N 1
ATOM 6218 C CA . ASP C 1 168 ? -70.085 32.604 85.081 1.00 60.14 167 ASP C CA 1
ATOM 6219 C C . ASP C 1 168 ? -70.995 33.446 84.185 1.00 60.48 167 ASP C C 1
ATOM 6220 O O . ASP C 1 168 ? -70.544 33.955 83.153 1.00 60.73 167 ASP C O 1
ATOM 6225 N N . PRO C 1 169 ? -72.273 33.616 84.588 1.00 60.32 168 PRO C N 1
ATOM 6226 C CA . PRO C 1 169 ? -73.234 34.406 83.814 1.00 59.58 168 PRO C CA 1
ATOM 6227 C C . PRO C 1 169 ? -72.851 35.882 83.646 1.00 58.58 168 PRO C C 1
ATOM 6228 O O . PRO C 1 169 ? -73.265 36.507 82.663 1.00 58.74 168 PRO C O 1
ATOM 6232 N N . ALA C 1 170 ? -72.101 36.445 84.592 1.00 57.00 169 ALA C N 1
ATOM 6233 C CA . ALA C 1 170 ? -71.752 37.863 84.513 1.00 55.72 169 ALA C CA 1
ATOM 6234 C C . ALA C 1 170 ? -70.752 38.148 83.379 1.00 54.93 169 ALA C C 1
ATOM 6235 O O . ALA C 1 170 ? -70.927 39.086 82.606 1.00 54.74 169 ALA C O 1
ATOM 6237 N N . LEU C 1 171 ? -69.709 37.330 83.293 1.00 53.63 170 LEU C N 1
ATOM 6238 C CA . LEU C 1 171 ? -68.706 37.459 82.244 1.00 52.67 170 LEU C CA 1
ATOM 6239 C C . LEU C 1 171 ? -69.324 37.031 80.913 1.00 51.71 170 LEU C C 1
ATOM 6240 O O . LEU C 1 171 ? -68.931 37.516 79.865 1.00 51.63 170 LEU C O 1
ATOM 6245 N N . ARG C 1 172 ? -70.312 36.143 80.979 1.00 50.72 171 ARG C N 1
ATOM 6246 C CA . ARG C 1 172 ? -71.044 35.696 79.804 1.00 50.10 171 ARG C CA 1
ATOM 6247 C C . ARG C 1 172 ? -71.787 36.838 79.120 1.00 49.76 171 ARG C C 1
ATOM 6248 O O . ARG C 1 172 ? -71.719 36.956 77.898 1.00 49.29 171 ARG C O 1
ATOM 6256 N N . ALA C 1 173 ? -72.490 37.666 79.907 1.00 48.93 172 ALA C N 1
ATOM 6257 C CA . ALA C 1 173 ? -73.261 38.798 79.370 1.00 48.18 172 ALA C CA 1
ATOM 6258 C C . ALA C 1 173 ? -72.352 39.914 78.857 1.00 47.54 172 ALA C C 1
ATOM 6259 O O . ALA C 1 173 ? -72.646 40.566 77.849 1.00 47.45 172 ALA C O 1
ATOM 6261 N N . ARG C 1 174 ? -71.254 40.130 79.571 1.00 46.42 173 ARG C N 1
ATOM 6262 C CA . ARG C 1 174 ? -70.224 41.080 79.192 1.00 45.96 173 ARG C CA 1
ATOM 6263 C C . ARG C 1 174 ? -69.630 40.714 77.815 1.00 44.31 173 ARG C C 1
ATOM 6264 O O . ARG C 1 174 ? -69.318 41.587 77.001 1.00 44.23 173 ARG C O 1
ATOM 6272 N N . THR C 1 175 ? -69.492 39.414 77.573 1.00 42.48 174 THR C N 1
ATOM 6273 C CA . THR C 1 175 ? -68.909 38.901 76.336 1.00 40.92 174 THR C CA 1
ATOM 6274 C C . THR C 1 175 ? -69.926 38.982 75.184 1.00 40.25 174 THR C C 1
ATOM 6275 O O . THR C 1 175 ? -69.562 39.372 74.074 1.00 39.43 174 THR C O 1
ATOM 6279 N N . LEU C 1 176 ? -71.184 38.631 75.480 1.00 39.21 175 LEU C N 1
ATOM 6280 C CA . LEU C 1 176 ? -72.327 38.777 74.560 1.00 39.01 175 LEU C CA 1
ATOM 6281 C C . LEU C 1 176 ? -72.501 40.211 74.138 1.00 37.80 175 LEU C C 1
ATOM 6282 O O . LEU C 1 176 ? -72.789 40.488 72.971 1.00 38.26 175 LEU C O 1
ATOM 6287 N N . ALA C 1 177 ? -72.319 41.118 75.086 1.00 36.23 176 ALA C N 1
ATOM 6288 C CA . ALA C 1 177 ? -72.447 42.542 74.819 1.00 34.44 176 ALA C CA 1
ATOM 6289 C C . ALA C 1 177 ? -71.364 43.047 73.890 1.00 33.21 176 ALA C C 1
ATOM 6290 O O . ALA C 1 177 ? -71.632 43.842 73.008 1.00 32.47 176 ALA C O 1
ATOM 6292 N N . ALA C 1 178 ? -70.124 42.615 74.100 1.00 32.68 177 ALA C N 1
ATOM 6293 C CA . ALA C 1 178 ? -69.011 43.051 73.236 1.00 31.73 177 ALA C CA 1
ATOM 6294 C C . ALA C 1 178 ? -69.192 42.549 71.806 1.00 31.12 177 ALA C C 1
ATOM 6295 O O . ALA C 1 178 ? -68.904 43.252 70.842 1.00 31.90 177 ALA C O 1
ATOM 6297 N N . ALA C 1 179 ? -69.699 41.328 71.697 1.00 30.93 178 ALA C N 1
ATOM 6298 C CA . ALA C 1 179 ? -69.959 40.667 70.445 1.00 30.95 178 ALA C CA 1
ATOM 6299 C C . ALA C 1 179 ? -71.051 41.404 69.715 1.00 31.14 178 ALA C C 1
ATOM 6300 O O . ALA C 1 179 ? -70.955 41.625 68.516 1.00 30.86 178 ALA C O 1
ATOM 6302 N N . GLU C 1 180 ? -72.102 41.800 70.437 1.00 31.74 179 GLU C N 1
ATOM 6303 C CA . GLU C 1 180 ? -73.145 42.621 69.812 1.00 32.32 179 GLU C CA 1
ATOM 6304 C C . GLU C 1 180 ? -72.592 43.955 69.305 1.00 31.58 179 GLU C C 1
ATOM 6305 O O . GLU C 1 180 ? -72.991 44.431 68.254 1.00 32.02 179 GLU C O 1
ATOM 6311 N N . ALA C 1 181 ? -71.695 44.589 70.057 1.00 31.28 180 ALA C N 1
ATOM 6312 C CA . ALA C 1 181 ? -71.086 45.819 69.581 1.00 30.67 180 ALA C CA 1
ATOM 6313 C C . ALA C 1 181 ? -70.246 45.607 68.318 1.00 30.94 180 ALA C C 1
ATOM 6314 O O . ALA C 1 181 ? -70.205 46.463 67.436 1.00 29.90 180 ALA C O 1
ATOM 6316 N N . PHE C 1 182 ? -69.531 44.470 68.258 1.00 31.00 181 PHE C N 1
ATOM 6317 C CA . PHE C 1 182 ? -68.648 44.185 67.114 1.00 29.48 181 PHE C CA 1
ATOM 6318 C C . PHE C 1 182 ? -69.502 44.222 65.834 1.00 30.01 181 PHE C C 1
ATOM 6319 O O . PHE C 1 182 ? -69.150 44.850 64.811 1.00 30.12 181 PHE C O 1
ATOM 6327 N N . GLY C 1 183 ? -70.666 43.583 65.931 1.00 30.55 182 GLY C N 1
ATOM 6328 C CA . GLY C 1 183 ? -71.704 43.741 64.926 1.00 30.21 182 GLY C CA 1
ATOM 6329 C C . GLY C 1 183 ? -71.473 42.936 63.666 1.00 29.76 182 GLY C C 1
ATOM 6330 O O . GLY C 1 183 ? -71.817 43.413 62.574 1.00 30.56 182 GLY C O 1
ATOM 6331 N N . ALA C 1 184 ? -70.893 41.731 63.797 1.00 29.54 183 ALA C N 1
ATOM 6332 C CA . ALA C 1 184 ? -70.877 40.788 62.670 1.00 29.69 183 ALA C CA 1
ATOM 6333 C C . ALA C 1 184 ? -72.308 40.280 62.507 1.00 29.95 183 ALA C C 1
ATOM 6334 O O . ALA C 1 184 ? -73.077 40.359 63.466 1.00 29.69 183 ALA C O 1
ATOM 6336 N N . PRO C 1 185 ? -72.678 39.784 61.297 1.00 29.95 184 PRO C N 1
ATOM 6337 C CA . PRO C 1 185 ? -74.017 39.229 61.116 1.00 30.08 184 PRO C CA 1
ATOM 6338 C C . PRO C 1 185 ? -74.392 38.173 62.149 1.00 30.42 184 PRO C C 1
ATOM 6339 O O . PRO C 1 185 ? -75.562 38.107 62.611 1.00 28.75 184 PRO C O 1
ATOM 6343 N N . HIS C 1 186 ? -73.427 37.309 62.449 1.00 30.43 185 HIS C N 1
ATOM 6344 C CA . HIS C 1 186 ? -73.654 36.203 63.381 1.00 31.31 185 HIS C CA 1
ATOM 6345 C C . HIS C 1 186 ? -72.590 36.150 64.437 1.00 31.16 185 HIS C C 1
ATOM 6346 O O . HIS C 1 186 ? -71.430 36.469 64.166 1.00 31.19 185 HIS C O 1
ATOM 6353 N N . ASN C 1 187 ? -73.007 35.780 65.644 1.00 31.35 186 ASN C N 1
ATOM 6354 C CA . ASN C 1 187 ? -72.106 35.531 66.754 1.00 32.30 186 ASN C CA 1
ATOM 6355 C C . ASN C 1 187 ? -72.396 34.135 67.210 1.00 32.33 186 ASN C C 1
ATOM 6356 O O . ASN C 1 187 ? -73.530 33.839 67.635 1.00 32.12 186 ASN C O 1
ATOM 6361 N N . VAL C 1 188 ? -71.369 33.278 67.131 1.00 32.65 187 VAL C N 1
ATOM 6362 C CA . VAL C 1 188 ? -71.491 31.865 67.466 1.00 32.11 187 VAL C CA 1
ATOM 6363 C C . VAL C 1 188 ? -70.907 31.542 68.851 1.00 33.98 187 VAL C C 1
ATOM 6364 O O . VAL C 1 188 ? -69.728 31.781 69.119 1.00 33.56 187 VAL C O 1
ATOM 6368 N N . VAL C 1 189 ? -71.736 30.978 69.730 1.00 36.02 188 VAL C N 1
ATOM 6369 C CA . VAL C 1 189 ? -71.264 30.546 71.052 1.00 37.55 188 VAL C CA 1
ATOM 6370 C C . VAL C 1 189 ? -70.879 29.063 71.043 1.00 38.62 188 VAL C C 1
ATOM 6371 O O . VAL C 1 189 ? -71.696 28.226 70.660 1.00 39.84 188 VAL C O 1
ATOM 6375 N N . SER C 1 197 ? -55.728 24.673 74.551 1.00 37.85 196 SER C N 1
ATOM 6376 C CA . SER C 1 197 ? -54.417 25.334 74.281 1.00 38.25 196 SER C CA 1
ATOM 6377 C C . SER C 1 197 ? -54.399 26.287 73.080 1.00 37.94 196 SER C C 1
ATOM 6378 O O . SER C 1 197 ? -53.378 26.411 72.373 1.00 38.16 196 SER C O 1
ATOM 6381 N N . THR C 1 198 ? -55.527 26.963 72.862 1.00 37.16 197 THR C N 1
ATOM 6382 C CA . THR C 1 198 ? -55.631 28.070 71.904 1.00 36.85 197 THR C CA 1
ATOM 6383 C C . THR C 1 198 ? -55.342 29.391 72.608 1.00 36.19 197 THR C C 1
ATOM 6384 O O . THR C 1 198 ? -55.351 29.465 73.838 1.00 36.50 197 THR C O 1
ATOM 6388 N N . PHE C 1 199 ? -55.116 30.448 71.838 1.00 35.50 198 PHE C N 1
ATOM 6389 C CA . PHE C 1 199 ? -54.940 31.753 72.456 1.00 34.30 198 PHE C CA 1
ATOM 6390 C C . PHE C 1 199 ? -56.191 32.129 73.278 1.00 34.36 198 PHE C C 1
ATOM 6391 O O . PHE C 1 199 ? -56.057 32.600 74.421 1.00 32.82 198 PHE C O 1
ATOM 6399 N N . THR C 1 200 ? -57.380 31.914 72.702 1.00 34.27 199 THR C N 1
ATOM 6400 C CA . THR C 1 200 ? -58.644 32.235 73.394 1.00 36.25 199 THR C CA 1
ATOM 6401 C C . THR C 1 200 ? -58.816 31.590 74.770 1.00 36.47 199 THR C C 1
ATOM 6402 O O . THR C 1 200 ? -59.373 32.209 75.689 1.00 36.55 199 THR C O 1
ATOM 6406 N N . SER C 1 201 ? -58.318 30.369 74.930 1.00 37.40 200 SER C N 1
ATOM 6407 C CA . SER C 1 201 ? -58.403 29.694 76.221 1.00 38.28 200 SER C CA 1
ATOM 6408 C C . SER C 1 201 ? -57.587 30.407 77.306 1.00 38.61 200 SER C C 1
ATOM 6409 O O . SER C 1 201 ? -58.004 30.452 78.468 1.00 39.48 200 SER C O 1
ATOM 6412 N N . CYS C 1 202 ? -56.445 30.978 76.915 1.00 37.76 201 CYS C N 1
ATOM 6413 C CA . CYS C 1 202 ? -55.627 31.865 77.772 1.00 37.55 201 CYS C CA 1
ATOM 6414 C C . CYS C 1 202 ? -56.313 33.166 78.198 1.00 36.43 201 CYS C C 1
ATOM 6415 O O . CYS C 1 202 ? -56.281 33.561 79.379 1.00 35.62 201 CYS C O 1
ATOM 6418 N N . VAL C 1 203 ? -56.902 33.851 77.224 1.00 35.51 202 VAL C N 1
ATOM 6419 C CA . VAL C 1 203 ? -57.653 35.073 77.493 1.00 35.20 202 VAL C CA 1
ATOM 6420 C C . VAL C 1 203 ? -58.709 34.771 78.587 1.00 35.53 202 VAL C C 1
ATOM 6421 O O . VAL C 1 203 ? -58.792 35.484 79.602 1.00 35.61 202 VAL C O 1
ATOM 6425 N N . GLU C 1 204 ? -59.471 33.691 78.371 1.00 35.52 203 GLU C N 1
ATOM 6426 C CA . GLU C 1 204 ? -60.517 33.243 79.269 1.00 36.26 203 GLU C CA 1
ATOM 6427 C C . GLU C 1 204 ? -60.005 32.795 80.654 1.00 36.72 203 GLU C C 1
ATOM 6428 O O . GLU C 1 204 ? -60.603 33.178 81.672 1.00 35.57 203 GLU C O 1
ATOM 6434 N N . ARG C 1 205 ? -58.906 32.013 80.706 1.00 36.42 204 ARG C N 1
ATOM 6435 C CA . ARG C 1 205 ? -58.366 31.581 82.012 1.00 36.76 204 ARG C CA 1
ATOM 6436 C C . ARG C 1 205 ? -57.887 32.773 82.840 1.00 37.06 204 ARG C C 1
ATOM 6437 O O . ARG C 1 205 ? -57.831 32.685 84.059 1.00 37.77 204 ARG C O 1
ATOM 6439 N N . ARG C 1 206 ? -57.574 33.888 82.168 1.00 36.91 205 ARG C N 1
ATOM 6440 C CA . ARG C 1 206 ? -57.182 35.142 82.810 1.00 36.45 205 ARG C CA 1
ATOM 6441 C C . ARG C 1 206 ? -58.365 36.081 83.111 1.00 36.40 205 ARG C C 1
ATOM 6442 O O . ARG C 1 206 ? -58.151 37.224 83.513 1.00 37.14 205 ARG C O 1
ATOM 6450 N N . GLY C 1 207 ? -59.596 35.618 82.902 1.00 36.20 206 GLY C N 1
ATOM 6451 C CA . GLY C 1 207 ? -60.787 36.455 83.144 1.00 35.86 206 GLY C CA 1
ATOM 6452 C C . GLY C 1 207 ? -60.843 37.729 82.337 1.00 35.60 206 GLY C C 1
ATOM 6453 O O . GLY C 1 207 ? -61.411 38.768 82.768 1.00 36.32 206 GLY C O 1
ATOM 6454 N N . ILE C 1 208 ? -60.257 37.667 81.142 1.00 34.54 207 ILE C N 1
ATOM 6455 C CA . ILE C 1 208 ? -60.302 38.782 80.194 1.00 32.94 207 ILE C CA 1
ATOM 6456 C C . ILE C 1 208 ? -61.436 38.448 79.250 1.00 32.05 207 ILE C C 1
ATOM 6457 O O . ILE C 1 208 ? -61.633 37.270 78.936 1.00 31.85 207 ILE C O 1
ATOM 6462 N N . VAL C 1 209 ? -62.178 39.469 78.803 1.00 31.86 208 VAL C N 1
ATOM 6463 C CA . VAL C 1 209 ? -63.249 39.255 77.803 1.00 32.04 208 VAL C CA 1
ATOM 6464 C C . VAL C 1 209 ? -62.600 38.828 76.500 1.00 31.26 208 VAL C C 1
ATOM 6465 O O . VAL C 1 209 ? -61.676 39.479 76.035 1.00 30.65 208 VAL C O 1
ATOM 6469 N N . SER C 1 210 ? -63.091 37.737 75.919 1.00 31.54 209 SER C N 1
ATOM 6470 C CA . SER C 1 210 ? -62.479 37.139 74.720 1.00 31.79 209 SER C CA 1
ATOM 6471 C C . SER C 1 210 ? -63.451 37.029 73.554 1.00 31.59 209 SER C C 1
ATOM 6472 O O . SER C 1 210 ? -64.473 36.357 73.669 1.00 31.36 209 SER C O 1
ATOM 6475 N N . LEU C 1 211 ? -63.134 37.692 72.442 1.00 30.54 210 LEU C N 1
ATOM 6476 C CA . LEU C 1 211 ? -63.872 37.485 71.208 1.00 29.85 210 LEU C CA 1
ATOM 6477 C C . LEU C 1 211 ? -62.927 36.919 70.174 1.00 29.99 210 LEU C C 1
ATOM 6478 O O . LEU C 1 211 ? -61.780 37.358 70.075 1.00 29.37 210 LEU C O 1
ATOM 6483 N N . GLY C 1 212 ? -63.434 35.935 69.435 1.00 29.83 211 GLY C N 1
ATOM 6484 C CA . GLY C 1 212 ? -62.804 35.440 68.229 1.00 29.89 211 GLY C CA 1
ATOM 6485 C C . GLY C 1 212 ? -63.648 35.868 67.032 1.00 30.23 211 GLY C C 1
ATOM 6486 O O . GLY C 1 212 ? -64.827 36.278 67.184 1.00 29.28 211 GLY C O 1
ATOM 6487 N N . THR C 1 213 ? -63.063 35.779 65.843 1.00 28.66 212 THR C N 1
ATOM 6488 C CA . THR C 1 213 ? -63.834 36.013 64.631 1.00 28.15 212 THR C CA 1
ATOM 6489 C C . THR C 1 213 ? -63.638 34.889 63.635 1.00 28.50 212 THR C C 1
ATOM 6490 O O . THR C 1 213 ? -62.649 34.145 63.703 1.00 29.16 212 THR C O 1
ATOM 6494 N N . GLU C 1 214 ? -64.570 34.779 62.693 1.00 27.79 213 GLU C N 1
ATOM 6495 C CA . GLU C 1 214 ? -64.351 33.968 61.492 1.00 27.73 213 GLU C CA 1
ATOM 6496 C C . GLU C 1 214 ? -64.818 34.804 60.296 1.00 27.20 213 GLU C C 1
ATOM 6497 O O . GLU C 1 214 ? -66.025 35.026 60.105 1.00 26.25 213 GLU C O 1
ATOM 6503 N N . LEU C 1 215 ? -63.852 35.278 59.522 1.00 25.96 214 LEU C N 1
ATOM 6504 C CA . LEU C 1 215 ? -64.155 36.302 58.522 1.00 26.49 214 LEU C CA 1
ATOM 6505 C C . LEU C 1 215 ? -63.822 35.922 57.086 1.00 26.50 214 LEU C C 1
ATOM 6506 O O . LEU C 1 215 ? -63.598 36.812 56.251 1.00 28.44 214 LEU C O 1
ATOM 6511 N N . GLY C 1 216 ? -63.848 34.622 56.793 1.00 26.07 215 GLY C N 1
ATOM 6512 C CA . GLY C 1 216 ? -63.628 34.103 55.436 1.00 25.27 215 GLY C CA 1
ATOM 6513 C C . GLY C 1 216 ? -62.860 32.781 55.396 1.00 24.97 215 GLY C C 1
ATOM 6514 O O . GLY C 1 216 ? -63.098 31.884 56.210 1.00 26.21 215 GLY C O 1
ATOM 6515 N N . GLY C 1 217 ? -61.952 32.653 54.437 1.00 24.23 216 GLY C N 1
ATOM 6516 C CA . GLY C 1 217 ? -61.251 31.395 54.168 1.00 23.69 216 GLY C CA 1
ATOM 6517 C C . GLY C 1 217 ? -61.139 31.237 52.662 1.00 24.81 216 GLY C C 1
ATOM 6518 O O . GLY C 1 217 ? -61.019 32.244 51.936 1.00 24.97 216 GLY C O 1
ATOM 6519 N N . TRP C 1 218 ? -61.207 29.985 52.193 1.00 24.51 217 TRP C N 1
ATOM 6520 C CA . TRP C 1 218 ? -60.999 29.619 50.786 1.00 23.92 217 TRP C CA 1
ATOM 6521 C C . TRP C 1 218 ? -59.632 30.101 50.257 1.00 25.08 217 TRP C C 1
ATOM 6522 O O . TRP C 1 218 ? -59.514 30.395 49.062 1.00 25.12 217 TRP C O 1
ATOM 6533 N N . GLY C 1 219 ? -58.645 30.269 51.149 1.00 24.44 218 GLY C N 1
ATOM 6534 C CA . GLY C 1 219 ? -57.300 30.690 50.738 1.00 24.09 218 GLY C CA 1
ATOM 6535 C C . GLY C 1 219 ? -57.268 32.110 50.149 1.00 24.29 218 GLY C C 1
ATOM 6536 O O . GLY C 1 219 ? -56.220 32.561 49.637 1.00 24.16 218 GLY C O 1
ATOM 6537 N N . ARG C 1 220 ? -58.394 32.819 50.244 1.00 23.91 219 ARG C N 1
ATOM 6538 C CA . ARG C 1 220 ? -58.529 34.159 49.593 1.00 23.54 219 ARG C CA 1
ATOM 6539 C C . ARG C 1 220 ? -58.865 35.269 50.574 1.00 23.62 219 ARG C C 1
ATOM 6540 O O . ARG C 1 220 ? -59.124 34.995 51.753 1.00 22.48 219 ARG C O 1
ATOM 6548 N N . VAL C 1 221 ? -58.845 36.521 50.097 1.00 23.77 220 VAL C N 1
ATOM 6549 C CA . VAL C 1 221 ? -59.333 37.663 50.890 1.00 23.86 220 VAL C CA 1
ATOM 6550 C C . VAL C 1 221 ? -60.804 37.974 50.581 1.00 25.71 220 VAL C C 1
ATOM 6551 O O . VAL C 1 221 ? -61.169 38.144 49.428 1.00 25.96 220 VAL C O 1
ATOM 6555 N N . ASN C 1 222 ? -61.622 38.061 51.633 1.00 26.17 221 ASN C N 1
ATOM 6556 C CA . ASN C 1 222 ? -63.067 38.214 51.534 1.00 25.73 221 ASN C CA 1
ATOM 6557 C C . ASN C 1 222 ? -63.393 39.698 51.739 1.00 25.00 221 ASN C C 1
ATOM 6558 O O . ASN C 1 222 ? -63.088 40.293 52.782 1.00 23.26 221 ASN C O 1
ATOM 6563 N N . ILE C 1 223 ? -63.941 40.298 50.692 1.00 24.93 222 ILE C N 1
ATOM 6564 C CA . ILE C 1 223 ? -64.213 41.709 50.676 1.00 25.26 222 ILE C CA 1
ATOM 6565 C C . ILE C 1 223 ? -65.173 42.132 51.829 1.00 25.61 222 ILE C C 1
ATOM 6566 O O . ILE C 1 223 ? -64.903 43.094 52.582 1.00 24.62 222 ILE C O 1
ATOM 6571 N N . GLU C 1 224 ? -66.255 41.387 52.004 1.00 26.40 223 GLU C N 1
ATOM 6572 C CA . GLU C 1 224 ? -67.184 41.642 53.113 1.00 27.10 223 GLU C CA 1
ATOM 6573 C C . GLU C 1 224 ? -66.541 41.327 54.461 1.00 25.46 223 GLU C C 1
ATOM 6574 O O . GLU C 1 224 ? -66.720 42.056 55.436 1.00 25.74 223 GLU C O 1
ATOM 6580 N N . GLY C 1 225 ? -65.750 40.264 54.504 1.00 24.72 224 GLY C N 1
ATOM 6581 C CA . GLY C 1 225 ? -64.971 39.932 55.702 1.00 23.48 224 GLY C CA 1
ATOM 6582 C C . GLY C 1 225 ? -64.083 41.088 56.142 1.00 23.74 224 GLY C C 1
ATOM 6583 O O . GLY C 1 225 ? -64.068 41.452 57.330 1.00 24.83 224 GLY C O 1
ATOM 6584 N N . VAL C 1 226 ? -63.333 41.668 55.208 1.00 22.53 225 VAL C N 1
ATOM 6585 C CA . VAL C 1 226 ? -62.545 42.850 55.532 1.00 23.19 225 VAL C CA 1
ATOM 6586 C C . VAL C 1 226 ? -63.428 44.009 56.096 1.00 23.27 225 VAL C C 1
ATOM 6587 O O . VAL C 1 226 ? -63.093 44.595 57.138 1.00 23.06 225 VAL C O 1
ATOM 6591 N N . ARG C 1 227 ? -64.529 44.312 55.405 1.00 23.92 226 ARG C N 1
ATOM 6592 C CA . ARG C 1 227 ? -65.461 45.391 55.809 1.00 26.09 226 ARG C CA 1
ATOM 6593 C C . ARG C 1 227 ? -66.005 45.221 57.227 1.00 26.13 226 ARG C C 1
ATOM 6594 O O . ARG C 1 227 ? -65.937 46.133 58.064 1.00 25.77 226 ARG C O 1
ATOM 6602 N N . ILE C 1 228 ? -66.479 44.018 57.496 1.00 26.75 227 ILE C N 1
ATOM 6603 C CA A ILE C 1 228 ? -67.026 43.654 58.809 0.50 27.77 227 ILE C CA 1
ATOM 6604 C CA B ILE C 1 228 ? -67.030 43.671 58.807 0.50 27.51 227 ILE C CA 1
ATOM 6605 C C . ILE C 1 228 ? -65.955 43.693 59.902 1.00 28.25 227 ILE C C 1
ATOM 6606 O O . ILE C 1 228 ? -66.212 44.158 61.033 1.00 29.26 227 ILE C O 1
ATOM 6615 N N . GLY C 1 229 ? -64.749 43.218 59.568 1.00 27.72 228 GLY C N 1
ATOM 6616 C CA . GLY C 1 229 ? -63.660 43.196 60.517 1.00 26.87 228 GLY C CA 1
ATOM 6617 C C . GLY C 1 229 ? -63.158 44.583 60.873 1.00 27.95 228 GLY C C 1
ATOM 6618 O O . GLY C 1 229 ? -62.888 44.858 62.054 1.00 28.28 228 GLY C O 1
ATOM 6619 N N . LYS C 1 230 ? -63.032 45.462 59.880 1.00 27.83 229 LYS C N 1
ATOM 6620 C CA . LYS C 1 230 ? -62.580 46.834 60.139 1.00 28.96 229 LYS C CA 1
ATOM 6621 C C . LYS C 1 230 ? -63.587 47.602 61.003 1.00 29.67 229 LYS C C 1
ATOM 6622 O O . LYS C 1 230 ? -63.206 48.373 61.882 1.00 29.70 229 LYS C O 1
ATOM 6628 N N . ARG C 1 231 ? -64.872 47.416 60.700 1.00 29.97 230 ARG C N 1
ATOM 6629 C CA . ARG C 1 231 ? -65.955 48.055 61.443 1.00 29.67 230 ARG C CA 1
ATOM 6630 C C . ARG C 1 231 ? -66.054 47.516 62.869 1.00 30.32 230 ARG C C 1
ATOM 6631 O O . ARG C 1 231 ? -66.181 48.298 63.828 1.00 31.12 230 ARG C O 1
ATOM 6639 N N . GLY C 1 232 ? -65.981 46.193 62.997 1.00 29.87 231 GLY C N 1
ATOM 6640 C CA . GLY C 1 232 ? -66.041 45.526 64.276 1.00 29.76 231 GLY C CA 1
ATOM 6641 C C . GLY C 1 232 ? -65.009 46.011 65.283 1.00 29.60 231 GLY C C 1
ATOM 6642 O O . GLY C 1 232 ? -65.318 46.214 66.468 1.00 28.98 231 GLY C O 1
ATOM 6643 N N . ILE C 1 233 ? -63.775 46.187 64.845 1.00 28.48 232 ILE C N 1
ATOM 6644 C CA . ILE C 1 233 ? -62.779 46.645 65.800 1.00 28.45 232 ILE C CA 1
ATOM 6645 C C . ILE C 1 233 ? -62.990 48.077 66.250 1.00 29.22 232 ILE C C 1
ATOM 6646 O O . ILE C 1 233 ? -62.656 48.410 67.416 1.00 29.77 232 ILE C O 1
ATOM 6651 N N . LEU C 1 234 ? -63.529 48.911 65.346 1.00 29.48 233 LEU C N 1
ATOM 6652 C CA . LEU C 1 234 ? -63.915 50.295 65.678 1.00 31.64 233 LEU C CA 1
ATOM 6653 C C . LEU C 1 234 ? -65.038 50.242 66.672 1.00 31.46 233 LEU C C 1
ATOM 6654 O O . LEU C 1 234 ? -64.982 50.920 67.674 1.00 34.19 233 LEU C O 1
ATOM 6659 N N . ASN C 1 235 ? -66.047 49.425 66.387 1.00 31.63 234 ASN C N 1
ATOM 6660 C CA . ASN C 1 235 ? -67.178 49.206 67.273 1.00 31.84 234 ASN C CA 1
ATOM 6661 C C . ASN C 1 235 ? -66.767 48.774 68.686 1.00 32.84 234 ASN C C 1
ATOM 6662 O O . ASN C 1 235 ? -67.368 49.226 69.678 1.00 33.47 234 ASN C O 1
ATOM 6667 N N . VAL C 1 236 ? -65.769 47.890 68.773 1.00 31.86 235 VAL C N 1
ATOM 6668 C CA . VAL C 1 236 ? -65.278 47.430 70.071 1.00 31.68 235 VAL C CA 1
ATOM 6669 C C . VAL C 1 236 ? -64.614 48.571 70.824 1.00 31.79 235 VAL C C 1
ATOM 6670 O O . VAL C 1 236 ? -64.827 48.724 72.003 1.00 31.81 235 VAL C O 1
ATOM 6674 N N . LEU C 1 237 ? -63.853 49.398 70.125 1.00 31.98 236 LEU C N 1
ATOM 6675 C CA . LEU C 1 237 ? -63.239 50.565 70.733 1.00 32.90 236 LEU C CA 1
ATOM 6676 C C . LEU C 1 237 ? -64.295 51.530 71.327 1.00 33.93 236 LEU C C 1
ATOM 6677 O O . LEU C 1 237 ? -64.137 52.047 72.459 1.00 33.93 236 LEU C O 1
ATOM 6682 N N . LYS C 1 238 ? -65.360 51.753 70.553 1.00 34.83 237 LYS C N 1
ATOM 6683 C CA . LYS C 1 238 ? -66.510 52.588 70.970 1.00 34.66 237 LYS C CA 1
ATOM 6684 C C . LYS C 1 238 ? -67.236 51.964 72.171 1.00 35.39 237 LYS C C 1
ATOM 6685 O O . LYS C 1 238 ? -67.448 52.618 73.197 1.00 35.38 237 LYS C O 1
ATOM 6691 N N . HIS C 1 239 ? -67.588 50.689 72.037 1.00 35.86 238 HIS C N 1
ATOM 6692 C CA . HIS C 1 239 ? -68.186 49.909 73.112 1.00 36.53 238 HIS C CA 1
ATOM 6693 C C . HIS C 1 239 ? -67.457 50.094 74.450 1.00 37.14 238 HIS C C 1
ATOM 6694 O O . HIS C 1 239 ? -68.089 50.401 75.475 1.00 36.81 238 HIS C O 1
ATOM 6701 N N . MET C 1 240 ? -66.128 49.928 74.434 1.00 36.81 239 MET C N 1
ATOM 6702 C CA . MET C 1 240 ? -65.328 50.018 75.646 1.00 36.64 239 MET C CA 1
ATOM 6703 C C . MET C 1 240 ? -65.042 51.443 76.075 1.00 37.03 239 MET C C 1
ATOM 6704 O O . MET C 1 240 ? -64.320 51.643 77.046 1.00 37.47 239 MET C O 1
ATOM 6709 N N . GLY C 1 241 ? -65.559 52.424 75.330 1.00 37.21 240 GLY C N 1
ATOM 6710 C CA . GLY C 1 241 ? -65.381 53.846 75.659 1.00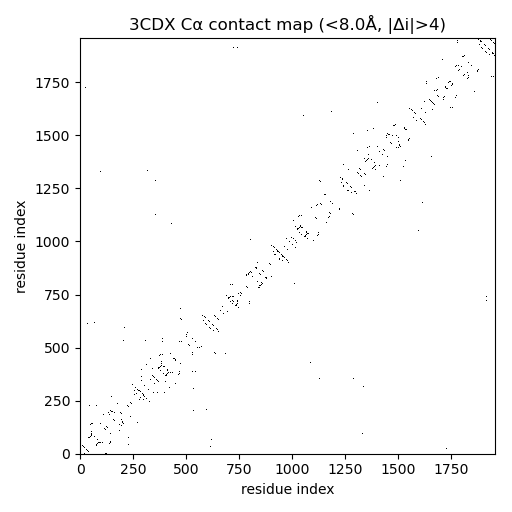 37.84 240 GLY C CA 1
ATOM 6711 C C . GLY C 1 241 ? -64.020 54.406 75.326 1.00 38.06 240 GLY C C 1
ATOM 6712 O O . GLY C 1 241 ? -63.640 55.513 75.771 1.00 37.95 240 GLY C O 1
ATOM 6713 N N . VAL C 1 242 ? -63.284 53.654 74.511 1.00 38.69 241 VAL C N 1
ATOM 6714 C CA . VAL C 1 242 ? -61.889 53.981 74.228 1.00 37.42 241 VAL C CA 1
ATOM 6715 C C . VAL C 1 242 ? -61.790 55.022 73.140 1.00 38.08 241 VAL C C 1
ATOM 6716 O O . VAL C 1 242 ? -60.875 55.837 73.159 1.00 38.22 241 VAL C O 1
ATOM 6720 N N . ILE C 1 243 ? -62.738 55.001 72.204 1.00 38.42 242 ILE C N 1
ATOM 6721 C CA . ILE C 1 243 ? -62.894 56.060 71.219 1.00 39.18 242 ILE C CA 1
ATOM 6722 C C . ILE C 1 243 ? -64.341 56.593 71.235 1.00 40.08 242 ILE C C 1
ATOM 6723 O O . ILE C 1 243 ? -65.255 55.910 71.731 1.00 39.06 242 ILE C O 1
ATOM 6728 N N . GLU C 1 244 ? -64.545 57.813 70.726 1.00 41.27 243 GLU C N 1
ATOM 6729 C CA . GLU C 1 244 ? -65.913 58.420 70.696 1.00 43.79 243 GLU C CA 1
ATOM 6730 C C . GLU C 1 244 ? -66.866 57.728 69.702 1.00 43.28 243 GLU C C 1
ATOM 6731 O O . GLU C 1 244 ? -66.433 57.194 68.673 1.00 43.61 243 GLU C O 1
ATOM 6737 N N . GLY C 1 245 ? -68.163 57.717 70.016 1.00 43.59 244 GLY C N 1
ATOM 6738 C CA . GLY C 1 245 ? -69.173 57.189 69.100 1.00 42.26 244 GLY C CA 1
ATOM 6739 C C . GLY C 1 245 ? -69.859 55.956 69.628 1.00 41.82 244 GLY C C 1
ATOM 6740 O O . GLY C 1 245 ? -69.427 55.373 70.610 1.00 42.54 244 GLY C O 1
ATOM 6741 N N . THR C 1 246 ? -70.967 55.581 69.007 1.00 41.40 245 THR C N 1
ATOM 6742 C CA . THR C 1 246 ? -71.637 54.346 69.381 1.00 41.41 245 THR C CA 1
ATOM 6743 C C . THR C 1 246 ? -71.448 53.323 68.249 1.00 40.14 245 THR C C 1
ATOM 6744 O O . THR C 1 246 ? -71.320 53.692 67.067 1.00 39.88 245 THR C O 1
ATOM 6748 N N . PRO C 1 247 ? -71.360 52.037 68.604 1.00 39.55 246 PRO C N 1
ATOM 6749 C CA . PRO C 1 247 ? -71.221 50.992 67.596 1.00 39.25 246 PRO C CA 1
ATOM 6750 C C . PRO C 1 247 ? -72.214 51.151 66.434 1.00 39.19 246 PRO C C 1
ATOM 6751 O O . PRO C 1 247 ? -73.343 51.623 66.649 1.00 39.88 246 PRO C O 1
ATOM 6755 N N . GLU C 1 248 ? -71.782 50.797 65.221 1.00 38.44 247 GLU C N 1
ATOM 6756 C CA A GLU C 1 248 ? -72.702 50.705 64.078 0.50 38.32 247 GLU C CA 1
ATOM 6757 C CA B GLU C 1 248 ? -72.666 50.723 64.052 0.50 38.23 247 GLU C CA 1
ATOM 6758 C C . GLU C 1 248 ? -72.825 49.251 63.661 1.00 37.93 247 GLU C C 1
ATOM 6759 O O . GLU C 1 248 ? -71.834 48.584 63.319 1.00 38.24 247 GLU C O 1
ATOM 6770 N N . THR C 1 249 ? -74.050 48.750 63.716 1.00 36.47 248 THR C N 1
ATOM 6771 C CA . THR C 1 249 ? -74.272 47.318 63.665 1.00 35.85 248 THR C CA 1
ATOM 6772 C C . THR C 1 249 ? -75.311 46.866 62.651 1.00 35.89 248 THR C C 1
ATOM 6773 O O . THR C 1 249 ? -75.757 45.729 62.720 1.00 35.99 248 THR C O 1
ATOM 6777 N N . ALA C 1 250 ? -75.721 47.735 61.731 1.00 35.91 249 ALA C N 1
ATOM 6778 C CA . ALA C 1 250 ? -76.756 47.333 60.764 1.00 35.38 249 ALA C CA 1
ATOM 6779 C C . ALA C 1 250 ? -76.155 46.325 59.774 1.00 35.13 249 ALA C C 1
ATOM 6780 O O . ALA C 1 250 ? -74.976 46.450 59.391 1.00 35.12 249 ALA C O 1
ATOM 6782 N N . GLN C 1 251 ? -76.960 45.345 59.394 1.00 34.49 250 GLN C N 1
ATOM 6783 C CA . GLN C 1 251 ? -76.561 44.265 58.517 1.00 35.53 250 GLN C CA 1
ATOM 6784 C C . GLN C 1 251 ? -76.991 44.425 57.019 1.00 36.87 250 GLN C C 1
ATOM 6785 O O . GLN C 1 251 ? -78.038 45.014 56.694 1.00 35.67 250 GLN C O 1
ATOM 6791 N N . ARG C 1 252 ? -76.149 43.903 56.128 1.00 37.51 251 ARG C N 1
ATOM 6792 C CA . ARG C 1 252 ? -76.346 43.969 54.692 1.00 39.27 251 ARG C CA 1
ATOM 6793 C C . ARG C 1 252 ? -77.736 43.484 54.244 1.00 38.88 251 ARG C C 1
ATOM 6794 O O . ARG C 1 252 ? -78.429 44.161 53.437 1.00 39.97 251 ARG C O 1
ATOM 6802 N N . GLY C 1 253 ? -78.139 42.329 54.770 1.00 37.36 252 GLY C N 1
ATOM 6803 C CA . GLY C 1 253 ? -79.453 41.785 54.501 1.00 36.38 252 GLY C CA 1
ATOM 6804 C C . GLY C 1 253 ? -80.566 42.417 55.330 1.00 35.79 252 GLY C C 1
ATOM 6805 O O . GLY C 1 253 ? -81.657 41.876 55.397 1.00 36.24 252 GLY C O 1
ATOM 6806 N N . GLY C 1 254 ? -80.276 43.536 55.983 1.00 35.54 253 GLY C N 1
ATOM 6807 C CA . GLY C 1 254 ? -81.302 44.355 56.631 1.00 35.92 253 GLY C CA 1
ATOM 6808 C C . GLY C 1 254 ? -81.466 44.285 58.150 1.00 36.16 253 GLY C C 1
ATOM 6809 O O . GLY C 1 254 ? -81.988 45.243 58.746 1.00 36.27 253 GLY C O 1
ATOM 6810 N N . ALA C 1 255 ? -81.039 43.173 58.780 1.00 35.59 254 ALA C N 1
ATOM 6811 C CA . ALA C 1 255 ? -81.132 43.035 60.251 1.00 34.61 254 ALA C CA 1
ATOM 6812 C C . ALA C 1 255 ? -80.424 44.204 60.910 1.00 34.26 254 ALA C C 1
ATOM 6813 O O . ALA C 1 255 ? -79.527 44.832 60.307 1.00 33.99 254 ALA C O 1
ATOM 6815 N N . ALA C 1 256 ? -80.845 44.524 62.133 1.00 34.09 255 ALA C N 1
ATOM 6816 C CA . ALA C 1 256 ? -80.386 45.738 62.834 1.00 33.34 255 ALA C CA 1
ATOM 6817 C C . ALA C 1 256 ? -79.099 45.482 63.613 1.00 33.24 255 ALA C C 1
ATOM 6818 O O . ALA C 1 256 ? -78.385 46.428 63.978 1.00 33.35 255 ALA C O 1
ATOM 6820 N N . GLY C 1 257 ? -78.818 44.213 63.870 1.00 32.66 256 GLY C N 1
ATOM 6821 C CA . GLY C 1 257 ? -77.736 43.854 64.788 1.00 32.86 256 GLY C CA 1
ATOM 6822 C C . GLY C 1 257 ? -77.321 42.431 64.582 1.00 32.69 256 GLY C C 1
ATOM 6823 O O . GLY C 1 257 ? -77.834 41.766 63.722 1.00 32.30 256 GLY C O 1
ATOM 6824 N N . THR C 1 258 ? -76.336 41.992 65.370 1.00 34.13 257 THR C N 1
ATOM 6825 C CA . THR C 1 258 ? -75.861 40.627 65.369 1.00 33.89 257 THR C CA 1
ATOM 6826 C C . THR C 1 258 ? -76.969 39.683 65.783 1.00 33.85 257 THR C C 1
ATOM 6827 O O . THR C 1 258 ? -77.715 39.980 66.698 1.00 33.83 257 THR C O 1
ATOM 6831 N N . ARG C 1 259 ? -77.056 38.534 65.111 1.00 33.41 258 ARG C N 1
ATOM 6832 C CA . ARG C 1 259 ? -77.852 37.427 65.559 1.00 33.26 258 ARG C CA 1
ATOM 6833 C C . ARG C 1 259 ? -76.967 36.422 66.292 1.00 33.59 258 ARG C C 1
ATOM 6834 O O . ARG C 1 259 ? -75.960 35.944 65.719 1.00 32.79 258 ARG C O 1
ATOM 6842 N N . HIS C 1 260 ? -77.336 36.092 67.540 1.00 32.60 259 HIS C N 1
ATOM 6843 C CA . HIS C 1 260 ? -76.655 35.059 68.337 1.00 32.99 259 HIS C CA 1
ATOM 6844 C C . HIS C 1 260 ? -76.955 33.639 67.907 1.00 32.90 259 HIS C C 1
ATOM 6845 O O . HIS C 1 260 ? -78.106 33.271 67.683 1.00 33.98 259 HIS C O 1
ATOM 6852 N N . MET C 1 261 ? -75.911 32.829 67.804 1.00 31.63 260 MET C N 1
ATOM 6853 C CA . MET C 1 261 ? -76.051 31.483 67.308 1.00 30.85 260 MET C CA 1
ATOM 6854 C C . MET C 1 261 ? -75.188 30.537 68.132 1.00 30.93 260 MET C C 1
ATOM 6855 O O . MET C 1 261 ? -74.419 30.968 68.994 1.00 29.87 260 MET C O 1
ATOM 6860 N N . MET C 1 262 ? -75.314 29.243 67.885 1.00 30.56 261 MET C N 1
ATOM 6861 C CA . MET C 1 262 ? -74.504 28.299 68.621 1.00 31.92 261 MET C CA 1
ATOM 6862 C C . MET C 1 262 ? -74.240 27.067 67.811 1.00 32.05 261 MET C C 1
ATOM 6863 O O . MET C 1 262 ? -74.997 26.729 66.910 1.00 32.00 261 MET C O 1
ATOM 6868 N N . VAL C 1 263 ? -73.152 26.390 68.151 1.00 34.27 262 VAL C N 1
ATOM 6869 C CA . VAL C 1 263 ? -72.833 25.065 67.614 1.00 35.67 262 VAL C CA 1
ATOM 6870 C C . VAL C 1 263 ? -72.455 24.258 68.832 1.00 38.30 262 VAL C C 1
ATOM 6871 O O . VAL C 1 263 ? -71.515 24.643 69.575 1.00 39.04 262 VAL C O 1
ATOM 6875 N N . ARG C 1 264 ? -73.160 23.162 69.063 1.00 39.67 263 ARG C N 1
ATOM 6876 C CA . ARG C 1 264 ? -72.939 22.415 70.304 1.00 42.56 263 ARG C CA 1
ATOM 6877 C C . ARG C 1 264 ? -73.047 20.891 70.153 1.00 43.23 263 ARG C C 1
ATOM 6878 O O . ARG C 1 264 ? -72.509 20.154 70.978 1.00 44.43 263 ARG C O 1
ATOM 6880 N N . GLU C 1 265 ? -73.751 20.430 69.124 1.00 43.66 264 GLU C N 1
ATOM 6881 C CA . GLU C 1 265 ? -74.007 19.014 68.954 1.00 44.35 264 GLU C CA 1
ATOM 6882 C C . GLU C 1 265 ? -73.057 18.453 67.905 1.00 44.81 264 GLU C C 1
ATOM 6883 O O . GLU C 1 265 ? -72.670 19.151 66.979 1.00 44.53 264 GLU C O 1
ATOM 6885 N N . ALA C 1 266 ? -72.689 17.187 68.072 1.00 44.94 265 ALA C N 1
ATOM 6886 C CA . ALA C 1 266 ? -71.902 16.447 67.097 1.00 44.77 265 ALA C CA 1
ATOM 6887 C C . ALA C 1 266 ? -72.615 16.416 65.756 1.00 44.65 265 ALA C C 1
ATOM 6888 O O . ALA C 1 266 ? -71.970 16.311 64.704 1.00 44.56 265 ALA C O 1
ATOM 6890 N N . ASP C 1 267 ? -73.947 16.501 65.822 1.00 43.42 266 ASP C N 1
ATOM 6891 C CA . ASP C 1 267 ? -74.851 16.494 64.670 1.00 42.95 266 ASP C CA 1
ATOM 6892 C C . ASP C 1 267 ? -74.677 17.685 63.728 1.00 41.31 266 ASP C C 1
ATOM 6893 O O . ASP C 1 267 ? -75.177 17.670 62.612 1.00 39.47 266 ASP C O 1
ATOM 6898 N N . ALA C 1 268 ? -74.037 18.739 64.229 1.00 39.81 267 ALA C N 1
ATOM 6899 C CA . ALA C 1 268 ? -73.845 19.958 63.462 1.00 38.55 267 ALA C CA 1
ATOM 6900 C C . ALA C 1 268 ? -72.822 19.788 62.345 1.00 37.57 267 ALA C C 1
ATOM 6901 O O . ALA C 1 268 ? -72.816 20.576 61.406 1.00 37.45 267 ALA C O 1
ATOM 6903 N N . TYR C 1 269 ? -71.991 18.752 62.455 1.00 36.31 268 TYR C N 1
ATOM 6904 C CA . TYR C 1 269 ? -70.889 18.490 61.547 1.00 36.33 268 TYR C CA 1
ATOM 6905 C C . TYR C 1 269 ? -71.254 17.487 60.487 1.00 36.16 268 TYR C C 1
ATOM 6906 O O . TYR C 1 269 ? -71.785 16.409 60.799 1.00 35.99 268 TYR C O 1
ATOM 6915 N N . VAL C 1 270 ? -70.970 17.839 59.236 1.00 35.18 269 VAL C N 1
ATOM 6916 C CA . VAL C 1 270 ? -71.038 16.870 58.146 1.00 35.29 269 VAL C CA 1
ATOM 6917 C C . VAL C 1 270 ? -69.616 16.416 57.857 1.00 35.55 269 VAL C C 1
ATOM 6918 O O . VAL C 1 270 ? -68.751 17.211 57.472 1.00 35.41 269 VAL C O 1
ATOM 6922 N N . MET C 1 271 ? -69.386 15.132 58.095 1.00 35.72 270 MET C N 1
ATOM 6923 C CA . MET C 1 271 ? -68.049 14.550 58.080 1.00 35.65 270 MET C CA 1
ATOM 6924 C C . MET C 1 271 ? -67.903 13.757 56.794 1.00 34.91 270 MET C C 1
ATOM 6925 O O . MET C 1 271 ? -68.887 13.165 56.345 1.00 34.43 270 MET C O 1
ATOM 6930 N N . ALA C 1 272 ? -66.704 13.784 56.206 1.00 33.14 271 ALA C N 1
ATOM 6931 C CA . ALA C 1 272 ? -66.363 12.947 55.056 1.00 33.03 271 ALA C CA 1
ATOM 6932 C C . ALA C 1 272 ? -65.963 11.554 55.541 1.00 33.03 271 ALA C C 1
ATOM 6933 O O . ALA C 1 272 ? -65.011 11.436 56.311 1.00 33.28 271 ALA C O 1
ATOM 6935 N N . PRO C 1 273 ? -66.712 10.508 55.132 1.00 33.27 272 PRO C N 1
ATOM 6936 C CA . PRO C 1 273 ? -66.417 9.085 55.433 1.00 33.25 272 PRO C CA 1
ATOM 6937 C C . PRO C 1 273 ? -65.244 8.487 54.641 1.00 33.02 272 PRO C C 1
ATOM 6938 O O . PRO C 1 273 ? -64.678 7.463 55.029 1.00 32.75 272 PRO C O 1
ATOM 6942 N N . ARG C 1 274 ? -64.926 9.118 53.514 1.00 33.33 273 ARG C N 1
ATOM 6943 C CA . ARG C 1 274 ? -63.975 8.601 52.556 1.00 33.07 273 ARG C CA 1
ATOM 6944 C C . ARG C 1 274 ? -63.247 9.787 51.944 1.00 32.77 273 ARG C C 1
ATOM 6945 O O . ARG C 1 274 ? -63.792 10.911 51.863 1.00 32.78 273 ARG C O 1
ATOM 6953 N N . THR C 1 275 ? -62.026 9.529 51.497 1.00 31.77 274 THR C N 1
ATOM 6954 C CA . THR C 1 275 ? -61.236 10.513 50.777 1.00 30.96 274 THR C CA 1
ATOM 6955 C C . THR C 1 275 ? -61.721 10.552 49.307 1.00 29.78 274 THR C C 1
ATOM 6956 O O . THR C 1 275 ? -61.974 9.503 48.683 1.00 29.57 274 THR C O 1
ATOM 6960 N N . GLY C 1 276 ? -61.881 11.756 48.771 1.00 28.24 275 GLY C N 1
ATOM 6961 C CA . GLY C 1 276 ? -62.212 11.937 47.342 1.00 27.09 275 GLY C CA 1
ATOM 6962 C C . GLY C 1 276 ? -62.650 13.363 47.021 1.00 26.30 275 GLY C C 1
ATOM 6963 O O . GLY C 1 276 ? -62.376 14.295 47.765 1.00 26.31 275 GLY C O 1
ATOM 6964 N N . LEU C 1 277 ? -63.371 13.539 45.930 1.00 25.56 276 LEU C N 1
ATOM 6965 C CA . LEU C 1 277 ? -63.726 14.865 45.486 1.00 24.03 276 LEU C CA 1
ATOM 6966 C C . LEU C 1 277 ? -65.144 15.278 45.964 1.00 24.61 276 LEU C C 1
ATOM 6967 O O . LEU C 1 277 ? -66.157 14.788 45.438 1.00 23.46 276 LEU C O 1
ATOM 6972 N N . PHE C 1 278 ? -65.197 16.219 46.924 1.00 23.56 277 PHE C N 1
ATOM 6973 C CA . PHE C 1 278 ? -66.457 16.658 47.479 1.00 24.45 277 PHE C CA 1
ATOM 6974 C C . PHE C 1 278 ? -67.115 17.817 46.770 1.00 25.46 277 PHE C C 1
ATOM 6975 O O . PHE C 1 278 ? -66.564 18.954 46.740 1.00 26.08 277 PHE C O 1
ATOM 6983 N N . GLU C 1 279 ? -68.315 17.548 46.256 1.00 25.25 278 GLU C N 1
ATOM 6984 C CA . GLU C 1 279 ? -69.170 18.571 45.646 1.00 25.74 278 GLU C CA 1
ATOM 6985 C C . GLU C 1 279 ? -70.286 19.036 46.594 1.00 25.89 278 GLU C C 1
ATOM 6986 O O . GLU C 1 279 ? -71.164 18.247 46.934 1.00 26.29 278 GLU C O 1
ATOM 6992 N N . PRO C 1 280 ? -70.255 20.307 47.032 1.00 26.33 279 PRO C N 1
ATOM 6993 C CA . PRO C 1 280 ? -71.313 20.787 47.947 1.00 26.26 279 PRO C CA 1
ATOM 6994 C C . PRO C 1 280 ? -72.612 21.205 47.260 1.00 26.66 279 PRO C C 1
ATOM 6995 O O . PRO C 1 280 ? -72.612 21.521 46.063 1.00 26.25 279 PRO C O 1
ATOM 6999 N N . THR C 1 281 ? -73.690 21.266 48.043 1.00 26.73 280 THR C N 1
ATOM 7000 C CA . THR C 1 281 ? -74.991 21.793 47.583 1.00 27.00 280 THR C CA 1
ATOM 7001 C C . THR C 1 281 ? -75.245 23.224 48.045 1.00 28.05 280 THR C C 1
ATOM 7002 O O . THR C 1 281 ? -76.092 23.935 47.471 1.00 28.67 280 THR C O 1
ATOM 7006 N N . HIS C 1 282 ? -74.543 23.646 49.097 1.00 27.96 281 HIS C N 1
ATOM 7007 C CA . HIS C 1 282 ? -74.751 24.969 49.674 1.00 28.31 281 HIS C CA 1
ATOM 7008 C C . HIS C 1 282 ? -73.432 25.575 50.066 1.00 27.35 281 HIS C C 1
ATOM 7009 O O . HIS C 1 282 ? -72.488 24.853 50.301 1.00 28.25 281 HIS C O 1
ATOM 7016 N N . TYR C 1 283 ? -73.388 26.903 50.130 1.00 27.41 282 TYR C N 1
ATOM 7017 C CA . TYR C 1 283 ? -72.263 27.667 50.641 1.00 27.23 282 TYR C CA 1
ATOM 7018 C C . TYR C 1 283 ? -72.550 28.173 52.057 1.00 27.49 282 TYR C C 1
ATOM 7019 O O . TYR C 1 283 ? -73.685 28.144 52.517 1.00 27.96 282 TYR C O 1
ATOM 7028 N N . VAL C 1 284 ? -71.516 28.630 52.755 1.00 27.06 283 VAL C N 1
ATOM 7029 C CA . VAL C 1 284 ? -71.689 29.299 54.030 1.00 26.97 283 VAL C CA 1
ATOM 7030 C C . VAL C 1 284 ? -72.775 30.377 53.912 1.00 28.28 283 VAL C C 1
ATOM 7031 O O . VAL C 1 284 ? -72.938 30.993 52.842 1.00 28.08 283 VAL C O 1
ATOM 7035 N N . GLY C 1 285 ? -73.544 30.559 54.995 1.00 28.47 284 GLY C N 1
ATOM 7036 C CA . GLY C 1 285 ? -74.557 31.604 55.055 1.00 29.43 284 GLY C CA 1
ATOM 7037 C C . GLY C 1 285 ? -75.941 31.131 54.632 1.00 30.45 284 GLY C C 1
ATOM 7038 O O . GLY C 1 285 ? -76.959 31.858 54.826 1.00 30.36 284 GLY C O 1
ATOM 7039 N N . GLU C 1 286 ? -75.988 29.924 54.085 1.00 30.24 285 GLU C N 1
ATOM 7040 C CA . GLU C 1 286 ? -77.217 29.388 53.521 1.00 31.94 285 GLU C CA 1
ATOM 7041 C C . GLU C 1 286 ? -77.952 28.472 54.494 1.00 32.11 285 GLU C C 1
ATOM 7042 O O . GLU C 1 286 ? -77.331 27.676 55.214 1.00 32.18 285 GLU C O 1
ATOM 7048 N N . GLU C 1 287 ? -79.276 28.607 54.525 1.00 32.62 286 GLU C N 1
ATOM 7049 C CA . GLU C 1 287 ? -80.111 27.779 55.384 1.00 33.09 286 GLU C CA 1
ATOM 7050 C C . GLU C 1 287 ? -80.205 26.378 54.854 1.00 31.93 286 GLU C C 1
ATOM 7051 O O . GLU C 1 287 ? -80.389 26.183 53.663 1.00 31.83 286 GLU C O 1
ATOM 7057 N N . VAL C 1 288 ? -80.127 25.408 55.756 1.00 31.88 287 VAL C N 1
ATOM 7058 C CA . VAL C 1 288 ? -80.142 23.999 55.380 1.00 32.52 287 VAL C CA 1
ATOM 7059 C C . VAL C 1 288 ? -81.101 23.265 56.315 1.00 33.20 287 VAL C C 1
ATOM 7060 O O . VAL C 1 288 ? -81.436 23.756 57.368 1.00 33.28 287 VAL C O 1
ATOM 7064 N N . ARG C 1 289 ? -81.515 22.076 55.935 1.00 34.69 288 ARG C N 1
ATOM 7065 C CA . ARG C 1 289 ? -82.530 21.359 56.697 1.00 36.20 288 ARG C CA 1
ATOM 7066 C C . ARG C 1 289 ? -82.103 19.902 56.888 1.00 36.63 288 ARG C C 1
ATOM 7067 O O . ARG C 1 289 ? -81.396 19.330 56.023 1.00 36.13 288 ARG C O 1
ATOM 7069 N N . THR C 1 290 ? -82.494 19.309 58.026 1.00 37.18 289 THR C N 1
ATOM 7070 C CA . THR C 1 290 ? -82.133 17.913 58.342 1.00 37.49 289 THR C CA 1
ATOM 7071 C C . THR C 1 290 ? -82.520 16.976 57.233 1.00 37.55 289 THR C C 1
ATOM 7072 O O . THR C 1 290 ? -83.652 17.055 56.693 1.00 37.92 289 THR C O 1
ATOM 7076 N N . GLY C 1 291 ? -81.592 16.071 56.918 1.00 36.82 290 GLY C N 1
ATOM 7077 C CA . GLY C 1 291 ? -81.828 15.035 55.934 1.00 36.31 290 GLY C CA 1
ATOM 7078 C C . GLY C 1 291 ? -81.684 15.483 54.490 1.00 36.52 290 GLY C C 1
ATOM 7079 O O . GLY C 1 291 ? -81.778 14.651 53.589 1.00 37.24 290 GLY C O 1
ATOM 7080 N N . GLU C 1 292 ? -81.481 16.781 54.233 1.00 36.23 291 GLU C N 1
ATOM 7081 C CA . GLU C 1 292 ? -81.238 17.185 52.859 1.00 35.85 291 GLU C CA 1
ATOM 7082 C C . GLU C 1 292 ? -79.777 16.933 52.485 1.00 35.17 291 GLU C C 1
ATOM 7083 O O . GLU C 1 292 ? -78.886 16.904 53.351 1.00 34.52 291 GLU C O 1
ATOM 7089 N N . THR C 1 293 ? -79.568 16.688 51.196 1.00 34.06 292 THR C N 1
ATOM 7090 C CA . THR C 1 293 ? -78.239 16.475 50.633 1.00 33.64 292 THR C CA 1
ATOM 7091 C C . THR C 1 293 ? -77.290 17.629 50.947 1.00 32.52 292 THR C C 1
ATOM 7092 O O . THR C 1 293 ? -77.577 18.797 50.647 1.00 32.81 292 THR C O 1
ATOM 7096 N N . ALA C 1 294 ? -76.172 17.284 51.566 1.00 31.09 293 ALA C N 1
ATOM 7097 C CA . ALA C 1 294 ? -75.049 18.209 51.749 1.00 30.53 293 ALA C CA 1
ATOM 7098 C C . ALA C 1 294 ? -74.104 18.247 50.531 1.00 29.68 293 ALA C C 1
ATOM 7099 O O . ALA C 1 294 ? -73.377 19.227 50.311 1.00 29.41 293 ALA C O 1
ATOM 7101 N N . GLY C 1 295 ? -74.116 17.183 49.752 1.00 29.08 294 GLY C N 1
ATOM 7102 C CA . GLY C 1 295 ? -73.223 17.057 48.592 1.00 29.08 294 GLY C CA 1
ATOM 7103 C C . GLY C 1 295 ? -72.836 15.605 48.371 1.00 29.18 294 GLY C C 1
ATOM 7104 O O . GLY C 1 295 ? -73.456 14.692 48.922 1.00 28.87 294 GLY C O 1
ATOM 7105 N N . TRP C 1 296 ? -71.817 15.395 47.545 1.00 29.13 295 TRP C N 1
ATOM 7106 C CA . TRP C 1 296 ? -71.388 14.066 47.137 1.00 29.04 295 TRP C CA 1
ATOM 7107 C C . TRP C 1 296 ? -69.866 14.001 47.106 1.00 28.91 295 TRP C C 1
ATOM 7108 O O . TRP C 1 296 ? -69.202 14.989 46.686 1.00 27.37 295 TRP C O 1
ATOM 7119 N N . ILE C 1 297 ? -69.337 12.835 47.485 1.00 27.81 296 ILE C N 1
ATOM 7120 C CA . ILE C 1 297 ? -67.913 12.505 47.351 1.00 28.58 296 ILE C CA 1
ATOM 7121 C C . ILE C 1 297 ? -67.770 11.664 46.094 1.00 28.83 296 ILE C C 1
ATOM 7122 O O . ILE C 1 297 ? -68.225 10.499 46.067 1.00 28.75 296 ILE C O 1
ATOM 7127 N N . HIS C 1 298 ? -67.187 12.266 45.041 1.00 27.76 297 HIS C N 1
ATOM 7128 C CA . HIS C 1 298 ? -66.938 11.569 43.774 1.00 27.20 297 HIS C CA 1
ATOM 7129 C C . HIS C 1 298 ? -65.643 10.811 43.901 1.00 27.56 297 HIS C C 1
ATOM 7130 O O . HIS C 1 298 ? -64.707 11.301 44.560 1.00 28.07 297 HIS C O 1
ATOM 7137 N N . PHE C 1 299 ? -65.586 9.630 43.276 1.00 28.10 298 PHE C N 1
ATOM 7138 C CA . PHE C 1 299 ? -64.373 8.816 43.195 1.00 28.15 298 PHE C CA 1
ATOM 7139 C C . PHE C 1 299 ? -63.836 8.776 41.764 1.00 28.42 298 PHE C C 1
ATOM 7140 O O . PHE C 1 299 ? -63.942 7.756 41.064 1.00 28.18 298 PHE C O 1
ATOM 7148 N N . VAL C 1 300 ? -63.219 9.892 41.356 1.00 27.77 299 VAL C N 1
ATOM 7149 C CA . VAL C 1 300 ? -62.800 10.128 39.955 1.00 27.11 299 VAL C CA 1
ATOM 7150 C C . VAL C 1 300 ? -61.672 9.242 39.508 1.00 27.84 299 VAL C C 1
ATOM 7151 O O . VAL C 1 300 ? -61.421 9.113 38.327 1.00 28.12 299 VAL C O 1
ATOM 7155 N N . GLU C 1 301 ? -61.023 8.582 40.455 1.00 29.49 300 GLU C N 1
ATOM 7156 C CA . GLU C 1 301 ? -60.050 7.536 40.121 1.00 31.47 300 GLU C CA 1
ATOM 7157 C C . GLU C 1 301 ? -60.726 6.249 39.519 1.00 32.27 300 GLU C C 1
ATOM 7158 O O . GLU C 1 301 ? -60.068 5.442 38.859 1.00 32.22 300 GLU C O 1
ATOM 7164 N N . ASP C 1 302 ? -62.031 6.088 39.765 1.00 32.68 301 ASP C N 1
ATOM 7165 C CA . ASP C 1 302 ? -62.818 4.909 39.330 1.00 33.31 301 ASP C CA 1
ATOM 7166 C C . ASP C 1 302 ? -63.658 5.211 38.103 1.00 32.90 301 ASP C C 1
ATOM 7167 O O . ASP C 1 302 ? -64.355 6.219 38.080 1.00 32.63 301 ASP C O 1
ATOM 7172 N N . VAL C 1 303 ? -63.657 4.324 37.109 1.00 33.53 302 VAL C N 1
ATOM 7173 C CA . VAL C 1 303 ? -64.751 4.375 36.152 1.00 33.99 302 VAL C CA 1
ATOM 7174 C C . VAL C 1 303 ? -65.977 3.750 36.880 1.00 35.09 302 VAL C C 1
ATOM 7175 O O . VAL C 1 303 ? -65.815 3.120 37.926 1.00 34.72 302 VAL C O 1
ATOM 7179 N N . ASP C 1 304 ? -67.180 3.964 36.343 1.00 36.40 303 ASP C N 1
ATOM 7180 C CA . ASP C 1 304 ? -68.415 3.287 36.798 1.00 37.88 303 ASP C CA 1
ATOM 7181 C C . ASP C 1 304 ? -68.900 3.725 38.204 1.00 37.86 303 ASP C C 1
ATOM 7182 O O . ASP C 1 304 ? -70.077 3.977 38.371 1.00 39.20 303 ASP C O 1
ATOM 7187 N N . THR C 1 305 ? -68.009 3.877 39.185 1.00 37.73 304 THR C N 1
ATOM 7188 C CA . THR C 1 305 ? -68.392 4.127 40.606 1.00 36.86 304 THR C CA 1
ATOM 7189 C C . THR C 1 305 ? -69.242 5.381 40.857 1.00 36.80 304 THR C C 1
ATOM 7190 O O . THR C 1 305 ? -68.815 6.514 40.552 1.00 36.86 304 THR C O 1
ATOM 7194 N N . ALA C 1 306 ? -70.433 5.199 41.445 1.00 35.78 305 ALA C N 1
ATOM 7195 C CA . ALA C 1 306 ? -71.289 6.351 41.774 1.00 34.43 305 ALA C CA 1
ATOM 7196 C C . ALA C 1 306 ? -70.766 7.134 42.980 1.00 34.10 305 ALA C C 1
ATOM 7197 O O . ALA C 1 306 ? -70.168 6.551 43.860 1.00 34.40 305 ALA C O 1
ATOM 7199 N N . PRO C 1 307 ? -71.014 8.460 43.022 1.00 33.61 306 PRO C N 1
ATOM 7200 C CA . PRO C 1 307 ? -70.594 9.242 44.181 1.00 33.21 306 PRO C CA 1
ATOM 7201 C C . PRO C 1 307 ? -71.351 8.885 45.462 1.00 32.86 306 PRO C C 1
ATOM 7202 O O . PRO C 1 307 ? -72.462 8.353 45.415 1.00 33.16 306 PRO C O 1
ATOM 7206 N N . LEU C 1 308 ? -70.743 9.186 46.599 1.00 32.14 307 LEU C N 1
ATOM 7207 C CA . LEU C 1 308 ? -71.339 8.927 47.882 1.00 30.82 307 LEU C CA 1
ATOM 7208 C C . LEU C 1 308 ? -72.064 10.174 48.315 1.00 31.19 307 LEU C C 1
ATOM 7209 O O . LEU C 1 308 ? -71.436 11.218 48.417 1.00 29.41 307 LEU C O 1
ATOM 7214 N N . GLU C 1 309 ? -73.374 10.058 48.585 1.00 30.22 308 GLU C N 1
ATOM 7215 C CA . GLU C 1 309 ? -74.191 11.199 48.979 1.00 31.34 308 GLU C CA 1
ATOM 7216 C C . GLU C 1 309 ? -74.016 11.460 50.470 1.00 31.00 308 GLU C C 1
ATOM 7217 O O . GLU C 1 309 ? -73.950 10.527 51.242 1.00 32.02 308 GLU C O 1
ATOM 7223 N N . LEU C 1 310 ? -73.907 12.722 50.878 1.00 31.16 309 LEU C N 1
ATOM 7224 C CA . LEU C 1 310 ? -73.857 13.060 52.309 1.00 31.17 309 LEU C CA 1
ATOM 7225 C C . LEU C 1 310 ? -75.061 13.908 52.688 1.00 31.60 309 LEU C C 1
ATOM 7226 O O . LEU C 1 310 ? -75.520 14.724 51.882 1.00 30.66 309 LEU C O 1
ATOM 7231 N N . LEU C 1 311 ? -75.542 13.747 53.922 1.00 31.89 310 LEU C N 1
ATOM 7232 C CA . LEU C 1 311 ? -76.737 14.458 54.368 1.00 32.76 310 LEU C CA 1
ATOM 7233 C C . LEU C 1 311 ? -76.460 15.409 55.504 1.00 33.20 310 LEU C C 1
ATOM 7234 O O . LEU C 1 311 ? -75.672 15.095 56.364 1.00 33.11 310 LEU C O 1
ATOM 7239 N N . TYR C 1 312 ? -77.134 16.556 55.529 1.00 35.51 311 TYR C N 1
ATOM 7240 C CA . TYR C 1 312 ? -77.192 17.359 56.766 1.00 37.52 311 TYR C CA 1
ATOM 7241 C C . TYR C 1 312 ? -77.986 16.636 57.840 1.00 39.69 311 TYR C C 1
ATOM 7242 O O . TYR C 1 312 ? -78.949 15.936 57.520 1.00 39.59 311 TYR C O 1
ATOM 7251 N N . ARG C 1 313 ? -77.590 16.830 59.100 1.00 40.99 312 ARG C N 1
ATOM 7252 C CA A ARG C 1 313 ? -78.238 16.199 60.243 0.50 42.11 312 ARG C CA 1
ATOM 7253 C CA B ARG C 1 313 ? -78.294 16.195 60.209 0.50 41.61 312 ARG C CA 1
ATOM 7254 C C . ARG C 1 313 ? -78.944 17.204 61.150 1.00 42.62 312 ARG C C 1
ATOM 7255 O O . ARG C 1 313 ? -79.506 16.820 62.189 1.00 43.61 312 ARG C O 1
ATOM 7270 N N . ARG C 1 314 ? -78.891 18.485 60.790 1.00 42.62 313 ARG C N 1
ATOM 7271 C CA . ARG C 1 314 ? -79.575 19.534 61.558 1.00 42.97 313 ARG C CA 1
ATOM 7272 C C . ARG C 1 314 ? -80.085 20.565 60.589 1.00 42.90 313 ARG C C 1
ATOM 7273 O O . ARG C 1 314 ? -79.517 20.739 59.508 1.00 42.69 313 ARG C O 1
ATOM 7281 N N . ASP C 1 315 ? -81.111 21.291 61.019 1.00 42.29 314 ASP C N 1
ATOM 7282 C CA . ASP C 1 315 ? -81.515 22.528 60.382 1.00 41.88 314 ASP C CA 1
ATOM 7283 C C . ASP C 1 315 ? -80.667 23.667 60.911 1.00 40.47 314 ASP C C 1
ATOM 7284 O O . ASP C 1 315 ? -80.322 23.720 62.091 1.00 40.01 314 ASP C O 1
ATOM 7289 N N . GLY C 1 316 ? -80.379 24.617 60.042 1.00 38.95 315 GLY C N 1
ATOM 7290 C CA . GLY C 1 316 ? -79.614 25.768 60.462 1.00 37.43 315 GLY C CA 1
ATOM 7291 C C . GLY C 1 316 ? -79.074 26.530 59.273 1.00 35.84 315 GLY C C 1
ATOM 7292 O O . GLY C 1 316 ? -79.611 26.444 58.144 1.00 35.59 315 GLY C O 1
ATOM 7293 N N . ILE C 1 317 ? -78.039 27.299 59.558 1.00 33.33 316 ILE C N 1
ATOM 7294 C CA . ILE C 1 317 ? -77.326 28.052 58.552 1.00 32.13 316 ILE C CA 1
ATOM 7295 C C . ILE C 1 317 ? -75.904 27.492 58.523 1.00 30.98 316 ILE C C 1
ATOM 7296 O O . ILE C 1 317 ? -75.365 27.144 59.569 1.00 30.58 316 ILE C O 1
ATOM 7301 N N . VAL C 1 318 ? -75.342 27.342 57.323 1.00 30.08 317 VAL C N 1
ATOM 7302 C CA . VAL C 1 318 ? -73.995 26.785 57.150 1.00 29.02 317 VAL C CA 1
ATOM 7303 C C . VAL C 1 318 ? -73.040 27.862 57.650 1.00 28.10 317 VAL C C 1
ATOM 7304 O O . VAL C 1 318 ? -73.068 29.004 57.175 1.00 28.02 317 VAL C O 1
ATOM 7308 N N . TRP C 1 319 ? -72.258 27.499 58.662 1.00 27.34 318 TRP C N 1
ATOM 7309 C CA . TRP C 1 319 ? -71.274 28.410 59.274 1.00 27.39 318 TRP C CA 1
ATOM 7310 C C . TRP C 1 319 ? -69.908 28.236 58.626 1.00 26.70 318 TRP C C 1
ATOM 7311 O O . TRP C 1 319 ? -69.321 29.210 58.197 1.00 27.02 318 TRP C O 1
ATOM 7322 N N . PHE C 1 320 ? -69.438 26.988 58.536 1.00 26.48 319 PHE C N 1
ATOM 7323 C CA . PHE C 1 320 ? -68.228 26.632 57.817 1.00 26.20 319 PHE C CA 1
ATOM 7324 C C . PHE C 1 320 ? -68.653 25.745 56.676 1.00 25.62 319 PHE C C 1
ATOM 7325 O O . PHE C 1 320 ? -69.351 24.786 56.892 1.00 25.11 319 PHE C O 1
ATOM 7333 N N . GLY C 1 321 ? -68.200 26.052 55.463 1.00 25.42 320 GLY C N 1
ATOM 7334 C CA . GLY C 1 321 ? -68.489 25.223 54.287 1.00 24.82 320 GLY C CA 1
ATOM 7335 C C . GLY C 1 321 ? -67.175 24.647 53.781 1.00 25.37 320 GLY C C 1
ATOM 7336 O O . GLY C 1 321 ? -66.106 25.229 54.024 1.00 25.34 320 GLY C O 1
ATOM 7337 N N . ALA C 1 322 ? -67.280 23.516 53.073 1.00 24.36 321 ALA C N 1
ATOM 7338 C CA . ALA C 1 322 ? -66.202 22.895 52.324 1.00 25.26 321 ALA C CA 1
ATOM 7339 C C . ALA C 1 322 ? -65.143 23.865 51.753 1.00 24.69 321 ALA C C 1
ATOM 7340 O O . ALA C 1 322 ? -65.492 24.860 51.074 1.00 24.57 321 ALA C O 1
ATOM 7342 N N . GLY C 1 323 ? -63.872 23.557 52.013 1.00 24.30 322 GLY C N 1
ATOM 7343 C CA . GLY C 1 323 ? -62.734 24.333 51.488 1.00 24.19 322 GLY C CA 1
ATOM 7344 C C . GLY C 1 323 ? -62.183 23.675 50.228 1.00 24.49 322 GLY C C 1
ATOM 7345 O O . GLY C 1 323 ? -62.718 23.893 49.138 1.00 24.31 322 GLY C O 1
ATOM 7346 N N . PRO C 1 324 ? -61.137 22.838 50.378 1.00 24.51 323 PRO C N 1
ATOM 7347 C CA . PRO C 1 324 ? -60.543 22.079 49.280 1.00 25.25 323 PRO C CA 1
ATOM 7348 C C . PRO C 1 324 ? -61.552 21.191 48.557 1.00 25.82 323 PRO C C 1
ATOM 7349 O O . PRO C 1 324 ? -62.389 20.546 49.207 1.00 25.89 323 PRO C O 1
ATOM 7353 N N . GLY C 1 325 ? -61.480 21.158 47.226 1.00 25.36 324 GLY C N 1
ATOM 7354 C CA . GLY C 1 325 ? -62.253 20.183 46.477 1.00 24.88 324 GLY C CA 1
ATOM 7355 C C . GLY C 1 325 ? -61.973 18.754 46.907 1.00 24.57 324 GLY C C 1
ATOM 7356 O O . GLY C 1 325 ? -62.888 17.955 47.070 1.00 25.05 324 GLY C O 1
ATOM 7357 N N . ARG C 1 326 ? -60.709 18.409 47.069 1.00 24.40 325 ARG C N 1
ATOM 7358 C CA . ARG C 1 326 ? -60.375 17.038 47.433 1.00 25.16 325 ARG C CA 1
ATOM 7359 C C . ARG C 1 326 ? -60.307 16.938 48.939 1.00 25.70 325 ARG C C 1
ATOM 7360 O O . ARG C 1 326 ? -59.493 17.622 49.564 1.00 25.19 325 ARG C O 1
ATOM 7368 N N . VAL C 1 327 ? -61.202 16.137 49.531 1.00 26.43 326 VAL C N 1
ATOM 7369 C CA . VAL C 1 327 ? -61.306 16.089 50.976 1.00 26.79 326 VAL C CA 1
ATOM 7370 C C . VAL C 1 327 ? -60.708 14.795 51.480 1.00 27.00 326 VAL C C 1
ATOM 7371 O O . VAL C 1 327 ? -60.561 13.849 50.738 1.00 26.00 326 VAL C O 1
ATOM 7375 N N . THR C 1 328 ? -60.333 14.790 52.748 1.00 27.88 327 THR C N 1
ATOM 7376 C CA . THR C 1 328 ? -59.769 13.608 53.384 1.00 28.97 327 THR C CA 1
ATOM 7377 C C . THR C 1 328 ? -60.771 13.068 54.391 1.00 29.70 327 THR C C 1
ATOM 7378 O O . THR C 1 328 ? -61.495 13.834 55.069 1.00 30.33 327 THR C O 1
ATOM 7382 N N . ARG C 1 329 ? -60.841 11.749 54.451 1.00 30.16 328 ARG C N 1
ATOM 7383 C CA . ARG C 1 329 ? -61.656 11.070 55.441 1.00 31.27 328 ARG C CA 1
ATOM 7384 C C . ARG C 1 329 ? -61.403 11.724 56.797 1.00 31.16 328 ARG C C 1
ATOM 7385 O O . ARG C 1 329 ? -60.256 11.966 57.169 1.00 30.54 328 ARG C O 1
ATOM 7393 N N . GLY C 1 330 ? -62.473 12.029 57.517 1.00 31.02 329 GLY C N 1
ATOM 7394 C CA . GLY C 1 330 ? -62.330 12.612 58.833 1.00 32.12 329 GLY C CA 1
ATOM 7395 C C . GLY C 1 330 ? -62.454 14.132 58.803 1.00 33.01 329 GLY C C 1
ATOM 7396 O O . GLY C 1 330 ? -62.636 14.749 59.847 1.00 34.00 329 GLY C O 1
ATOM 7397 N N . ASP C 1 331 ? -62.369 14.730 57.612 1.00 32.86 330 ASP C N 1
ATOM 7398 C CA . ASP C 1 331 ? -62.601 16.180 57.448 1.00 32.64 330 ASP C CA 1
ATOM 7399 C C . ASP C 1 331 ? -64.086 16.461 57.624 1.00 31.73 330 ASP C C 1
ATOM 7400 O O . ASP C 1 331 ? -64.919 15.694 57.171 1.00 31.87 330 ASP C O 1
ATOM 7405 N N . ALA C 1 332 ? -64.416 17.552 58.285 1.00 32.26 331 ALA C N 1
ATOM 7406 C CA . ALA C 1 332 ? -65.785 18.090 58.243 1.00 32.67 331 ALA C CA 1
ATOM 7407 C C . ALA C 1 332 ? -65.937 18.876 56.939 1.00 32.20 331 ALA C C 1
ATOM 7408 O O . ALA C 1 332 ? -65.018 19.614 56.550 1.00 32.88 331 ALA C O 1
ATOM 7410 N N . VAL C 1 333 ? -67.052 18.692 56.240 1.00 31.70 332 VAL C N 1
ATOM 7411 C CA . VAL C 1 333 ? -67.289 19.453 54.999 1.00 30.29 332 VAL C CA 1
ATOM 7412 C C . VAL C 1 333 ? -68.377 20.520 55.136 1.00 30.13 332 VAL C C 1
ATOM 7413 O O . VAL C 1 333 ? -68.643 21.269 54.193 1.00 28.63 332 VAL C O 1
ATOM 7417 N N . ALA C 1 334 ? -69.035 20.540 56.293 1.00 29.37 333 ALA C N 1
ATOM 7418 C CA . ALA C 1 334 ? -69.932 21.624 56.679 1.00 30.14 333 ALA C CA 1
ATOM 7419 C C . ALA C 1 334 ? -70.107 21.587 58.175 1.00 30.39 333 ALA C C 1
ATOM 7420 O O . ALA C 1 334 ? -70.115 20.507 58.780 1.00 30.35 333 ALA C O 1
ATOM 7422 N N . VAL C 1 335 ? -70.257 22.775 58.757 1.00 30.51 334 VAL C N 1
ATOM 7423 C CA . VAL C 1 335 ? -70.705 22.923 60.140 1.00 30.46 334 VAL C CA 1
ATOM 7424 C C . VAL C 1 335 ? -71.910 23.866 60.146 1.00 31.09 334 VAL C C 1
ATOM 7425 O O . VAL C 1 335 ? -71.839 24.998 59.625 1.00 31.37 334 VAL C O 1
ATOM 7429 N N . VAL C 1 336 ? -73.013 23.362 60.709 1.00 30.68 335 VAL C N 1
ATOM 7430 C CA . VAL C 1 336 ? -74.316 24.043 60.722 1.00 30.77 335 VAL C CA 1
ATOM 7431 C C . VAL C 1 336 ? -74.497 24.722 62.070 1.00 30.21 335 VAL C C 1
ATOM 7432 O O . VAL C 1 336 ? -74.290 24.081 63.105 1.00 29.85 335 VAL C O 1
ATOM 7436 N N . MET C 1 337 ? -74.830 26.013 62.061 1.00 30.21 336 MET C N 1
ATOM 7437 C CA . MET C 1 337 ? -75.124 26.746 63.290 1.00 29.35 336 MET C CA 1
ATOM 7438 C C . MET C 1 337 ? -76.654 26.901 63.448 1.00 32.35 336 MET C C 1
ATOM 7439 O O . MET C 1 337 ? -77.388 26.944 62.429 1.00 32.71 336 MET C O 1
ATOM 7444 N N . GLU C 1 338 ? -77.116 26.995 64.708 1.00 33.53 337 GLU C N 1
ATOM 7445 C CA . GLU C 1 338 ? -78.535 27.173 65.045 1.00 36.18 337 GLU C CA 1
ATOM 7446 C C . GLU C 1 338 ? -78.709 28.371 65.986 1.00 36.45 337 GLU C C 1
ATOM 7447 O O . GLU C 1 338 ? -77.749 28.809 66.626 1.00 34.93 337 GLU C O 1
ATOM 7453 N N . ASP C 1 339 ? -79.938 28.900 66.053 1.00 37.33 338 ASP C N 1
ATOM 7454 C CA . ASP C 1 339 ? -80.273 30.009 66.938 1.00 38.20 338 ASP C CA 1
ATOM 7455 C C . ASP C 1 339 ? -79.848 29.695 68.355 1.00 38.18 338 ASP C C 1
ATOM 7456 O O . ASP C 1 339 ? -80.032 28.561 68.823 1.00 37.48 338 ASP C O 1
ATOM 7461 N N . TYR C 1 340 ? -79.260 30.692 69.023 1.00 38.24 339 TYR C N 1
ATOM 7462 C CA . TYR C 1 340 ? -78.736 30.517 70.372 1.00 39.03 339 TYR C CA 1
ATOM 7463 C C . TYR C 1 340 ? -79.835 30.311 71.435 1.00 38.87 339 TYR C C 1
ATOM 7464 O O . TYR C 1 340 ? -80.901 30.947 71.349 1.00 39.09 339 TYR C O 1
ATOM 7473 N N . SER D 1 9 ? -58.049 13.263 77.868 1.00 42.07 8 SER D N 1
ATOM 7474 C CA . SER D 1 9 ? -57.546 13.208 76.454 1.00 42.57 8 SER D CA 1
ATOM 7475 C C . SER D 1 9 ? -58.411 13.954 75.419 1.00 42.87 8 SER D C 1
ATOM 7476 O O . SER D 1 9 ? -59.641 13.860 75.463 1.00 42.72 8 SER D O 1
ATOM 7479 N N . ARG D 1 10 ? -57.732 14.645 74.484 1.00 42.40 9 ARG D N 1
ATOM 7480 C CA . ARG D 1 10 ? -58.331 15.288 73.291 1.00 42.56 9 ARG D CA 1
ATOM 7481 C C . ARG D 1 10 ? -58.903 14.275 72.259 1.00 42.28 9 ARG D C 1
ATOM 7482 O O . ARG D 1 10 ? -59.792 14.611 71.466 1.00 41.70 9 ARG D O 1
ATOM 7490 N N . ILE D 1 11 ? -58.379 13.052 72.268 1.00 41.28 10 ILE D N 1
ATOM 7491 C CA . ILE D 1 11 ? -58.872 11.995 71.402 1.00 41.47 10 ILE D CA 1
ATOM 7492 C C . ILE D 1 11 ? -60.241 11.526 71.950 1.00 42.39 10 ILE D C 1
ATOM 7493 O O . ILE D 1 11 ? -60.346 11.087 73.090 1.00 43.05 10 ILE D O 1
ATOM 7498 N N . ALA D 1 12 ? -61.291 11.663 71.151 1.00 43.29 11 ALA D N 1
ATOM 7499 C CA . ALA D 1 12 ? -62.631 11.301 71.594 1.00 44.01 11 ALA D CA 1
ATOM 7500 C C . ALA D 1 12 ? -63.006 9.879 71.172 1.00 44.86 11 ALA D C 1
ATOM 7501 O O . ALA D 1 12 ? -62.646 9.429 70.077 1.00 45.26 11 ALA D O 1
ATOM 7503 N N . CYS D 1 13 ? -63.721 9.184 72.060 1.00 45.52 12 CYS D N 1
ATOM 7504 C CA . CYS D 1 13 ? -64.282 7.864 71.794 1.00 45.80 12 CYS D CA 1
ATOM 7505 C C . CYS D 1 13 ? -65.663 7.729 72.478 1.00 46.65 12 CYS D C 1
ATOM 7506 O O . CYS D 1 13 ? -65.834 8.076 73.654 1.00 46.04 12 CYS D O 1
ATOM 7509 N N . ASP D 1 14 ? -66.644 7.248 71.730 1.00 46.85 13 ASP D N 1
ATOM 7510 C CA . ASP D 1 14 ? -68.013 7.185 72.216 1.00 47.91 13 ASP D CA 1
ATOM 7511 C C . ASP D 1 14 ? -68.408 5.794 72.715 1.00 48.44 13 ASP D C 1
ATOM 7512 O O . ASP D 1 14 ? -69.494 5.624 73.270 1.00 48.47 13 ASP D O 1
ATOM 7517 N N . ILE D 1 15 ? -67.515 4.823 72.522 1.00 48.58 14 ILE D N 1
ATOM 7518 C CA . ILE D 1 15 ? -67.724 3.438 72.918 1.00 49.00 14 ILE D CA 1
ATOM 7519 C C . ILE D 1 15 ? -67.953 3.296 74.429 1.00 49.41 14 ILE D C 1
ATOM 7520 O O . ILE D 1 15 ? -67.194 3.853 75.228 1.00 49.13 14 ILE D O 1
ATOM 7525 N N . ASP D 1 16 ? -69.011 2.571 74.808 1.00 49.92 15 ASP D N 1
ATOM 7526 C CA . ASP D 1 16 ? -69.249 2.232 76.220 1.00 50.32 15 ASP D CA 1
ATOM 7527 C C . ASP D 1 16 ? -68.584 0.914 76.525 1.00 50.61 15 ASP D C 1
ATOM 7528 O O . ASP D 1 16 ? -69.116 -0.155 76.208 1.00 50.77 15 ASP D O 1
ATOM 7533 N N . PHE D 1 17 ? -67.423 0.996 77.150 1.00 51.15 16 PHE D N 1
ATOM 7534 C CA . PHE D 1 17 ? -66.610 -0.183 77.370 1.00 51.92 16 PHE D CA 1
ATOM 7535 C C . PHE D 1 17 ? -67.206 -1.124 78.407 1.00 52.66 16 PHE D C 1
ATOM 7536 O O . PHE D 1 17 ? -66.820 -2.281 78.470 1.00 52.71 16 PHE D O 1
ATOM 7544 N N . ASP D 1 18 ? -68.162 -0.627 79.191 1.00 53.54 17 ASP D N 1
ATOM 7545 C CA . ASP D 1 18 ? -68.854 -1.443 80.186 1.00 54.69 17 ASP D CA 1
ATOM 7546 C C . ASP D 1 18 ? -70.117 -2.106 79.633 1.00 54.53 17 ASP D C 1
ATOM 7547 O O . ASP D 1 18 ? -70.806 -2.807 80.367 1.00 54.87 17 ASP D O 1
ATOM 7552 N N . ARG D 1 19 ? -70.416 -1.886 78.353 1.00 54.45 18 ARG D N 1
ATOM 7553 C CA . ARG D 1 19 ? -71.631 -2.421 77.733 1.00 54.65 18 ARG D CA 1
ATOM 7554 C C . ARG D 1 19 ? -71.432 -3.826 77.163 1.00 54.66 18 ARG D C 1
ATOM 7555 O O . ARG D 1 19 ? -70.514 -4.063 76.362 1.00 54.49 18 ARG D O 1
ATOM 7563 N N . ASP D 1 20 ? -72.309 -4.747 77.573 1.00 54.05 19 ASP D N 1
ATOM 7564 C CA . ASP D 1 20 ? -72.337 -6.100 77.035 1.00 53.38 19 ASP D CA 1
ATOM 7565 C C . ASP D 1 20 ? -72.663 -6.072 75.542 1.00 52.80 19 ASP D C 1
ATOM 7566 O O . ASP D 1 20 ? -73.564 -5.345 75.111 1.00 52.72 19 ASP D O 1
ATOM 7571 N N . GLY D 1 21 ? -71.952 -6.881 74.759 1.00 52.02 20 GLY D N 1
ATOM 7572 C CA . GLY D 1 21 ? -72.221 -6.981 73.321 1.00 51.14 20 GLY D CA 1
ATOM 7573 C C . GLY D 1 21 ? -71.019 -6.564 72.495 1.00 50.55 20 GLY D C 1
ATOM 7574 O O . GLY D 1 21 ? -69.881 -6.629 72.980 1.00 50.87 20 GLY D O 1
ATOM 7575 N N . ARG D 1 22 ? -71.269 -6.134 71.257 1.00 49.63 21 ARG D N 1
ATOM 7576 C CA . ARG D 1 22 ? -70.188 -5.739 70.349 1.00 48.77 21 ARG D CA 1
ATOM 7577 C C . ARG D 1 22 ? -70.291 -4.289 69.909 1.00 48.08 21 ARG D C 1
ATOM 7578 O O . ARG D 1 22 ? -71.333 -3.847 69.395 1.00 47.73 21 ARG D O 1
ATOM 7586 N N . GLN D 1 23 ? -69.204 -3.549 70.121 1.00 46.51 22 GLN D N 1
ATOM 7587 C CA . GLN D 1 23 ? -69.105 -2.198 69.593 1.00 45.53 22 GLN D CA 1
ATOM 7588 C C . GLN D 1 23 ? -67.867 -2.084 68.716 1.00 44.14 22 GLN D C 1
ATOM 7589 O O . GLN D 1 23 ? -66.780 -2.371 69.172 1.00 44.56 22 GLN D O 1
ATOM 7595 N N . ALA D 1 24 ? -68.064 -1.726 67.447 1.00 42.74 23 ALA D N 1
ATOM 7596 C CA . ALA D 1 24 ? -66.973 -1.457 66.500 1.00 41.20 23 ALA D CA 1
ATOM 7597 C C . ALA D 1 24 ? -67.115 -0.018 65.987 1.00 40.86 23 ALA D C 1
ATOM 7598 O O . ALA D 1 24 ? -68.157 0.386 65.422 1.00 39.02 23 ALA D O 1
ATOM 7600 N N . GLY D 1 25 ? -66.068 0.758 66.250 1.00 39.88 24 GLY D N 1
ATOM 7601 C CA . GLY D 1 25 ? -66.085 2.177 65.997 1.00 39.88 24 GLY D CA 1
ATOM 7602 C C . GLY D 1 25 ? -64.674 2.733 65.979 1.00 39.56 24 GLY D C 1
ATOM 7603 O O . GLY D 1 25 ? -63.696 2.014 65.741 1.00 39.09 24 GLY D O 1
ATOM 7604 N N . TYR D 1 26 ? -64.571 4.030 66.235 1.00 39.19 25 TYR D N 1
ATOM 7605 C CA . TYR D 1 26 ? -63.291 4.700 66.072 1.00 38.44 25 TYR D CA 1
ATOM 7606 C C . TYR D 1 26 ? -63.077 5.643 67.203 1.00 38.13 25 TYR D C 1
ATOM 7607 O O . TYR D 1 26 ? -64.028 6.248 67.688 1.00 38.22 25 TYR D O 1
ATOM 7616 N N . ALA D 1 27 ? -61.825 5.737 67.638 1.00 38.07 26 ALA D N 1
ATOM 7617 C CA . ALA D 1 27 ? -61.357 6.915 68.378 1.00 37.74 26 ALA D CA 1
ATOM 7618 C C . ALA D 1 27 ? -61.010 8.013 67.364 1.00 37.52 26 ALA D C 1
ATOM 7619 O O . ALA D 1 27 ? -60.313 7.765 66.346 1.00 37.73 26 ALA D O 1
ATOM 7621 N N . ARG D 1 28 ? -61.522 9.210 67.634 1.00 36.71 27 ARG D N 1
ATOM 7622 C CA . ARG D 1 28 ? -61.318 10.378 66.774 1.00 36.85 27 ARG D CA 1
ATOM 7623 C C . ARG D 1 28 ? -60.142 11.224 67.292 1.00 36.25 27 ARG D C 1
ATOM 7624 O O . ARG D 1 28 ? -60.291 11.977 68.258 1.00 36.48 27 ARG D O 1
ATOM 7632 N N . ALA D 1 29 ? -58.973 11.069 66.668 1.00 34.68 28 ALA D N 1
ATOM 7633 C CA . ALA D 1 29 ? -57.802 11.825 67.088 1.00 35.11 28 ALA D CA 1
ATOM 7634 C C . ALA D 1 29 ? -57.704 13.125 66.268 1.00 35.15 28 ALA D C 1
ATOM 7635 O O . ALA D 1 29 ? -57.701 13.080 65.045 1.00 34.40 28 ALA D O 1
ATOM 7637 N N . PRO D 1 30 ? -57.660 14.287 66.940 1.00 35.73 29 PRO D N 1
ATOM 7638 C CA . PRO D 1 30 ? -57.563 15.515 66.147 1.00 36.76 29 PRO D CA 1
ATOM 7639 C C . PRO D 1 30 ? -56.181 15.666 65.506 1.00 37.25 29 PRO D C 1
ATOM 7640 O O . PRO D 1 30 ? -55.164 15.281 66.110 1.00 36.93 29 PRO D O 1
ATOM 7644 N N . LEU D 1 31 ? -56.172 16.208 64.286 1.00 37.84 30 LEU D N 1
ATOM 7645 C CA . LEU D 1 31 ? -54.947 16.487 63.539 1.00 38.55 30 LEU D CA 1
ATOM 7646 C C . LEU D 1 31 ? -55.108 17.795 62.708 1.00 39.11 30 LEU D C 1
ATOM 7647 O O . LEU D 1 31 ? -56.027 17.905 61.873 1.00 40.51 30 LEU D O 1
ATOM 7652 N N . SER D 1 32 ? -54.244 18.781 62.952 1.00 37.78 31 SER D N 1
ATOM 7653 C CA . SER D 1 32 ? -54.235 20.029 62.198 1.00 37.09 31 SER D CA 1
ATOM 7654 C C . SER D 1 32 ? -53.283 19.835 61.011 1.00 36.10 31 SER D C 1
ATOM 7655 O O . SER D 1 32 ? -52.125 19.540 61.220 1.00 36.76 31 SER D O 1
ATOM 7658 N N . ARG D 1 33 ? -53.787 19.960 59.780 1.00 34.66 32 ARG D N 1
ATOM 7659 C CA . ARG D 1 33 ? -52.966 20.103 58.562 1.00 32.49 32 ARG D CA 1
ATOM 7660 C C . ARG D 1 33 ? -53.203 21.518 57.963 1.00 30.94 32 ARG D C 1
ATOM 7661 O O . ARG D 1 33 ? -54.201 22.197 58.281 1.00 28.44 32 ARG D O 1
ATOM 7669 N N . ASN D 1 34 ? -52.306 21.955 57.083 1.00 29.22 33 ASN D N 1
ATOM 7670 C CA . ASN D 1 34 ? -52.444 23.296 56.470 1.00 28.97 33 ASN D CA 1
ATOM 7671 C C . ASN D 1 34 ? -53.774 23.541 55.770 1.00 28.32 33 ASN D C 1
ATOM 7672 O O . ASN D 1 34 ? -54.328 24.614 55.918 1.00 28.81 33 ASN D O 1
ATOM 7677 N N . ASN D 1 35 ? -54.307 22.542 55.070 1.00 28.04 34 ASN D N 1
ATOM 7678 C CA . ASN D 1 35 ? -55.648 22.673 54.493 1.00 28.99 34 ASN D CA 1
ATOM 7679 C C . ASN D 1 35 ? -56.766 21.895 55.202 1.00 28.46 34 ASN D C 1
ATOM 7680 O O . ASN D 1 35 ? -57.837 21.647 54.641 1.00 28.12 34 ASN D O 1
ATOM 7685 N N . SER D 1 36 ? -56.531 21.572 56.468 1.00 28.88 35 SER D N 1
ATOM 7686 C CA . SER D 1 36 ? -57.515 20.870 57.263 1.00 29.38 35 SER D CA 1
ATOM 7687 C C . SER D 1 36 ? -57.169 21.087 58.727 1.00 30.35 35 SER D C 1
ATOM 7688 O O . SER D 1 36 ? -56.677 20.182 59.404 1.00 31.23 35 SER D O 1
ATOM 7691 N N . GLY D 1 37 ? -57.444 22.293 59.215 1.00 30.66 36 GLY D N 1
ATOM 7692 C CA . GLY D 1 37 ? -57.033 22.692 60.557 1.00 31.88 36 GLY D CA 1
ATOM 7693 C C . GLY D 1 37 ? -57.729 21.894 61.639 1.00 32.51 36 GLY D C 1
ATOM 7694 O O . GLY D 1 37 ? -57.157 21.659 62.715 1.00 31.57 36 GLY D O 1
ATOM 7695 N N . TRP D 1 38 ? -58.953 21.470 61.311 1.00 33.01 37 TRP D N 1
ATOM 7696 C CA A TRP D 1 38 ? -59.833 20.730 62.205 0.50 33.58 37 TRP D CA 1
ATOM 7697 C CA B TRP D 1 38 ? -59.782 20.722 62.232 0.50 33.30 37 TRP D CA 1
ATOM 7698 C C . TRP D 1 38 ? -59.970 19.267 61.767 1.00 33.65 37 TRP D C 1
ATOM 7699 O O . TRP D 1 38 ? -61.003 18.676 61.976 1.00 33.64 37 TRP D O 1
ATOM 7720 N N . GLY D 1 39 ? -58.924 18.691 61.155 1.00 33.90 38 GLY D N 1
ATOM 7721 C CA . GLY D 1 39 ? -58.955 17.332 60.648 1.00 34.41 38 GLY D CA 1
ATOM 7722 C C . GLY D 1 39 ? -58.898 16.303 61.773 1.00 35.52 38 GLY D C 1
ATOM 7723 O O . GLY D 1 39 ? -58.412 16.598 62.861 1.00 34.91 38 GLY D O 1
ATOM 7724 N N . THR D 1 40 ? -59.400 15.098 61.499 1.00 36.42 39 THR D N 1
ATOM 7725 C CA . THR D 1 40 ? -59.317 13.983 62.449 1.00 37.85 39 THR D CA 1
ATOM 7726 C C . THR D 1 40 ? -58.743 12.727 61.806 1.00 37.90 39 THR D C 1
ATOM 7727 O O . THR D 1 40 ? -58.885 12.499 60.601 1.00 38.68 39 THR D O 1
ATOM 7731 N N . VAL D 1 41 ? -58.090 11.930 62.637 1.00 37.57 40 VAL D N 1
ATOM 7732 C CA . VAL D 1 41 ? -57.580 10.625 62.288 1.00 37.43 40 VAL D CA 1
ATOM 7733 C C . VAL D 1 41 ? -58.383 9.620 63.111 1.00 37.29 40 VAL D C 1
ATOM 7734 O O . VAL D 1 41 ? -58.376 9.675 64.354 1.00 37.32 40 VAL D O 1
ATOM 7738 N N . GLU D 1 42 ? -59.064 8.725 62.399 1.00 36.89 41 GLU D N 1
ATOM 7739 C CA . GLU D 1 42 ? -59.951 7.695 62.956 1.00 37.46 41 GLU D CA 1
ATOM 7740 C C . GLU D 1 42 ? -59.204 6.390 63.286 1.00 36.48 41 GLU D C 1
ATOM 7741 O O . GLU D 1 42 ? -58.702 5.704 62.388 1.00 36.49 41 GLU D O 1
ATOM 7747 N N . ILE D 1 43 ? -59.131 6.066 64.572 1.00 36.52 42 ILE D N 1
ATOM 7748 C CA . ILE D 1 43 ? -58.440 4.847 65.032 1.00 37.27 42 ILE D CA 1
ATOM 7749 C C . ILE D 1 43 ? -59.481 3.733 65.327 1.00 37.26 42 ILE D C 1
ATOM 7750 O O . ILE D 1 43 ? -60.375 3.920 66.176 1.00 37.66 42 ILE D O 1
ATOM 7755 N N . PRO D 1 44 ? -59.375 2.590 64.626 1.00 36.81 43 PRO D N 1
ATOM 7756 C CA . PRO D 1 44 ? -60.325 1.488 64.861 1.00 37.59 43 PRO D CA 1
ATOM 7757 C C . PRO D 1 44 ? -60.210 0.868 66.269 1.00 38.77 43 PRO D C 1
ATOM 7758 O O . PRO D 1 44 ? -59.101 0.512 66.728 1.00 38.73 43 PRO D O 1
ATOM 7762 N N . ILE D 1 45 ? -61.356 0.750 66.931 1.00 39.10 44 ILE D N 1
ATOM 7763 C CA . ILE D 1 45 ? -61.461 0.088 68.216 1.00 40.30 44 ILE D CA 1
ATOM 7764 C C . ILE D 1 45 ? -62.668 -0.835 68.124 1.00 40.74 44 ILE D C 1
ATOM 7765 O O . ILE D 1 45 ? -63.745 -0.410 67.716 1.00 40.57 44 ILE D O 1
ATOM 7770 N N . THR D 1 46 ? -62.464 -2.096 68.495 1.00 41.48 45 THR D N 1
ATOM 7771 C CA . THR D 1 46 ? -63.547 -3.066 68.632 1.00 41.73 45 THR D CA 1
ATOM 7772 C C . THR D 1 46 ? -63.482 -3.666 70.031 1.00 42.35 45 THR D C 1
ATOM 7773 O O . THR D 1 46 ? -62.401 -4.032 70.531 1.00 41.34 45 THR D O 1
ATOM 7777 N N . VAL D 1 47 ? -64.652 -3.724 70.655 1.00 42.71 46 VAL D N 1
ATOM 7778 C CA . VAL D 1 47 ? -64.797 -4.303 71.980 1.00 44.21 46 VAL D CA 1
ATOM 7779 C C . VAL D 1 47 ? -65.942 -5.329 71.992 1.00 44.50 46 VAL D C 1
ATOM 7780 O O . VAL D 1 47 ? -67.089 -5.035 71.621 1.00 44.78 46 VAL D O 1
ATOM 7784 N N . VAL D 1 48 ? -65.588 -6.539 72.402 1.00 45.35 47 VAL D N 1
ATOM 7785 C CA . VAL D 1 48 ? -66.560 -7.580 72.720 1.00 45.82 47 VAL D CA 1
ATOM 7786 C C . VAL D 1 48 ? -66.595 -7.772 74.229 1.00 45.89 47 VAL D C 1
ATOM 7787 O O . VAL D 1 48 ? -65.562 -8.019 74.837 1.00 45.91 47 VAL D O 1
ATOM 7791 N N . LYS D 1 49 ? -67.776 -7.636 74.828 1.00 46.83 48 LYS D N 1
ATOM 7792 C CA . LYS D 1 49 ? -67.937 -7.882 76.268 1.00 47.78 48 LYS D CA 1
ATOM 7793 C C . LYS D 1 49 ? -69.144 -8.780 76.569 1.00 48.48 48 LYS D C 1
ATOM 7794 O O . LYS D 1 49 ? -70.293 -8.443 76.252 1.00 48.20 48 LYS D O 1
ATOM 7800 N N . ASN D 1 50 ? -68.864 -9.921 77.189 1.00 49.56 49 ASN D N 1
ATOM 7801 C CA . ASN D 1 50 ? -69.928 -10.849 77.595 1.00 50.72 49 ASN D CA 1
ATOM 7802 C C . ASN D 1 50 ? -69.629 -11.582 78.886 1.00 50.90 49 ASN D C 1
ATOM 7803 O O . ASN D 1 50 ? -68.501 -12.032 79.103 1.00 51.52 49 ASN D O 1
ATOM 7808 N N . GLY D 1 51 ? -70.649 -11.732 79.726 1.00 51.41 50 GLY D N 1
ATOM 7809 C CA . GLY D 1 51 ? -70.553 -12.648 80.859 1.00 51.71 50 GLY D CA 1
ATOM 7810 C C . GLY D 1 51 ? -69.563 -12.186 81.907 1.00 51.99 50 GLY D C 1
ATOM 7811 O O . GLY D 1 51 ? -69.571 -11.023 82.308 1.00 51.81 50 GLY D O 1
ATOM 7812 N N . SER D 1 52 ? -68.688 -13.089 82.328 1.00 52.37 51 SER D N 1
ATOM 7813 C CA . SER D 1 52 ? -67.780 -12.792 83.426 1.00 53.20 51 SER D CA 1
ATOM 7814 C C . SER D 1 52 ? -66.375 -13.259 83.093 1.00 52.92 51 SER D C 1
ATOM 7815 O O . SER D 1 52 ? -66.201 -14.253 82.383 1.00 53.47 51 SER D O 1
ATOM 7818 N N . GLY D 1 53 ? -65.374 -12.549 83.603 1.00 52.02 52 GLY D N 1
ATOM 7819 C CA . GLY D 1 53 ? -63.987 -12.857 83.269 1.00 51.73 52 GLY D CA 1
ATOM 7820 C C . GLY D 1 53 ? -63.147 -11.597 83.133 1.00 51.47 52 GLY D C 1
ATOM 7821 O O . GLY D 1 53 ? -63.656 -10.485 83.354 1.00 52.13 52 GLY D O 1
ATOM 7822 N N . PRO D 1 54 ? -61.866 -11.752 82.752 1.00 50.50 53 PRO D N 1
ATOM 7823 C CA . PRO D 1 54 ? -60.911 -10.639 82.706 1.00 49.60 53 PRO D CA 1
ATOM 7824 C C . PRO D 1 54 ? -60.910 -9.887 81.362 1.00 48.68 53 PRO D C 1
ATOM 7825 O O . PRO D 1 54 ? -61.553 -10.330 80.401 1.00 48.63 53 PRO D O 1
ATOM 7829 N N . THR D 1 55 ? -60.180 -8.772 81.295 1.00 47.56 54 THR D N 1
ATOM 7830 C CA . THR D 1 55 ? -60.059 -8.010 80.032 1.00 46.27 54 THR D CA 1
ATOM 7831 C C . THR D 1 55 ? -58.737 -8.286 79.323 1.00 45.80 54 THR D C 1
ATOM 7832 O O . THR D 1 55 ? -57.657 -8.106 79.912 1.00 45.20 54 THR D O 1
ATOM 7836 N N . VAL D 1 56 ? -58.841 -8.736 78.069 1.00 44.57 55 VAL D N 1
ATOM 7837 C CA . VAL D 1 56 ? -57.684 -8.882 77.197 1.00 44.09 55 VAL D CA 1
ATOM 7838 C C . VAL D 1 56 ? -57.637 -7.679 76.227 1.00 43.48 55 VAL D C 1
ATOM 7839 O O . VAL D 1 56 ? -58.621 -7.352 75.573 1.00 43.07 55 VAL D O 1
ATOM 7843 N N . LEU D 1 57 ? -56.487 -7.012 76.176 1.00 42.99 56 LEU D N 1
ATOM 7844 C CA . LEU D 1 57 ? -56.283 -5.904 75.246 1.00 41.68 56 LEU D CA 1
ATOM 7845 C C . LEU D 1 57 ? -55.258 -6.306 74.206 1.00 40.41 56 LEU D C 1
ATOM 7846 O O . LEU D 1 57 ? -54.125 -6.655 74.538 1.00 40.61 56 LEU D O 1
ATOM 7851 N N . LEU D 1 58 ? -55.674 -6.237 72.946 1.00 40.00 57 LEU D N 1
ATOM 7852 C CA . LEU D 1 58 ? -54.843 -6.652 71.814 1.00 39.29 57 LEU D CA 1
ATOM 7853 C C . LEU D 1 58 ? -54.484 -5.428 70.965 1.00 38.77 57 LEU D C 1
ATOM 7854 O O . LEU D 1 58 ? -55.354 -4.829 70.361 1.00 39.02 57 LEU D O 1
ATOM 7859 N N . THR D 1 59 ? -53.208 -5.059 70.919 1.00 38.08 58 THR D N 1
ATOM 7860 C CA . THR D 1 59 ? -52.820 -3.884 70.130 1.00 37.89 58 THR D CA 1
ATOM 7861 C C . THR D 1 59 ? -51.864 -4.262 69.019 1.00 37.76 58 THR D C 1
ATOM 7862 O O . THR D 1 59 ? -51.007 -5.118 69.202 1.00 38.20 58 THR D O 1
ATOM 7866 N N . GLY D 1 60 ? -52.055 -3.635 67.861 1.00 37.71 59 GLY D N 1
ATOM 7867 C CA . GLY D 1 60 ? -51.168 -3.777 66.692 1.00 37.61 59 GLY D CA 1
ATOM 7868 C C . GLY D 1 60 ? -50.987 -2.437 65.972 1.00 37.46 59 GLY D C 1
ATOM 7869 O O . GLY D 1 60 ? -51.697 -1.454 66.273 1.00 37.12 59 GLY D O 1
ATOM 7870 N N . GLY D 1 61 ? -50.059 -2.396 65.010 1.00 37.30 60 GLY D N 1
ATOM 7871 C CA . GLY D 1 61 ? -49.703 -1.142 64.296 1.00 36.62 60 GLY D CA 1
ATOM 7872 C C . GLY D 1 61 ? -49.220 0.050 65.133 1.00 35.84 60 GLY D C 1
ATOM 7873 O O . GLY D 1 61 ? -49.466 1.212 64.762 1.00 34.71 60 GLY D O 1
ATOM 7874 N N . VAL D 1 62 ? -48.568 -0.210 66.272 1.00 35.26 61 VAL D N 1
ATOM 7875 C CA . VAL D 1 62 ? -47.954 0.881 67.059 1.00 35.95 61 VAL D CA 1
ATOM 7876 C C . VAL D 1 62 ? -46.858 1.533 66.189 1.00 35.25 61 VAL D C 1
ATOM 7877 O O . VAL D 1 62 ? -46.667 2.741 66.230 1.00 34.36 61 VAL D O 1
ATOM 7881 N N . HIS D 1 63 ? -46.172 0.696 65.411 1.00 34.59 62 HIS D N 1
ATOM 7882 C CA . HIS D 1 63 ? -45.361 1.115 64.283 1.00 34.89 62 HIS D CA 1
ATOM 7883 C C . HIS D 1 63 ? -46.088 0.742 63.009 1.00 34.73 62 HIS D C 1
ATOM 7884 O O . HIS D 1 63 ? -46.668 -0.355 62.911 1.00 34.66 62 HIS D O 1
ATOM 7891 N N . GLY D 1 64 ? -46.107 1.674 62.055 1.00 33.35 63 GLY D N 1
ATOM 7892 C CA . GLY D 1 64 ? -46.873 1.494 60.829 1.00 32.69 63 GLY D CA 1
ATOM 7893 C C . GLY D 1 64 ? -46.400 0.429 59.830 1.00 31.95 63 GLY D C 1
ATOM 7894 O O . GLY D 1 64 ? -47.197 -0.021 58.997 1.00 30.38 63 GLY D O 1
ATOM 7895 N N . ASP D 1 65 ? -45.125 0.032 59.909 1.00 31.13 64 ASP D N 1
ATOM 7896 C CA . ASP D 1 65 ? -44.562 -0.956 58.985 1.00 31.30 64 ASP D CA 1
ATOM 7897 C C . ASP D 1 65 ? -44.480 -2.387 59.618 1.00 32.30 64 ASP D C 1
ATOM 7898 O O . ASP D 1 65 ? -43.696 -3.272 59.199 1.00 32.22 64 ASP D O 1
ATOM 7903 N N . GLU D 1 66 ? -45.319 -2.593 60.629 1.00 32.29 65 GLU D N 1
ATOM 7904 C CA . GLU D 1 66 ? -45.373 -3.832 61.372 1.00 32.63 65 GLU D CA 1
ATOM 7905 C C . GLU D 1 66 ? -46.768 -4.416 61.199 1.00 32.29 65 GLU D C 1
ATOM 7906 O O . GLU D 1 66 ? -47.716 -4.026 61.889 1.00 32.53 65 GLU D O 1
ATOM 7912 N N . TYR D 1 67 ? -46.891 -5.296 60.205 1.00 31.99 66 TYR D N 1
ATOM 7913 C CA . TYR D 1 67 ? -48.198 -5.682 59.656 1.00 31.68 66 TYR D CA 1
ATOM 7914 C C . TYR D 1 67 ? -48.940 -6.754 60.387 1.00 32.12 66 TYR D C 1
ATOM 7915 O O . TYR D 1 67 ? -50.168 -6.700 60.463 1.00 32.04 66 TYR D O 1
ATOM 7924 N N . GLU D 1 68 ? -48.191 -7.756 60.853 1.00 33.30 67 GLU D N 1
ATOM 7925 C CA . GLU D 1 68 ? -48.757 -9.059 61.225 1.00 34.11 67 GLU D CA 1
ATOM 7926 C C . GLU D 1 68 ? -49.810 -8.875 62.278 1.00 34.06 67 GLU D C 1
ATOM 7927 O O . GLU D 1 68 ? -50.860 -9.483 62.204 1.00 35.29 67 GLU D O 1
ATOM 7933 N N . GLY D 1 69 ? -49.526 -7.994 63.235 1.00 34.62 68 GLY D N 1
ATOM 7934 C CA . GLY D 1 69 ? -50.497 -7.564 64.250 1.00 35.48 68 GLY D CA 1
ATOM 7935 C C . GLY D 1 69 ? -51.722 -6.819 63.744 1.00 35.46 68 GLY D C 1
ATOM 7936 O O . GLY D 1 69 ? -52.818 -6.989 64.288 1.00 36.46 68 GLY D O 1
ATOM 7937 N N . GLN D 1 70 ? -51.558 -5.989 62.718 1.00 34.56 69 GLN D N 1
ATOM 7938 C CA . GLN D 1 70 ? -52.702 -5.292 62.119 1.00 33.72 69 GLN D CA 1
ATOM 7939 C C . GLN D 1 70 ? -53.584 -6.356 61.443 1.00 33.65 69 GLN D C 1
ATOM 7940 O O . GLN D 1 70 ? -54.796 -6.314 61.550 1.00 33.05 69 GLN D O 1
ATOM 7946 N N . ILE D 1 71 ? -52.962 -7.303 60.753 1.00 33.51 70 ILE D N 1
ATOM 7947 C CA . ILE D 1 71 ? -53.724 -8.389 60.145 1.00 35.01 70 ILE D CA 1
ATOM 7948 C C . ILE D 1 71 ? -54.464 -9.270 61.194 1.00 35.42 70 ILE D C 1
ATOM 7949 O O . ILE D 1 71 ? -55.669 -9.483 61.081 1.00 35.97 70 ILE D O 1
ATOM 7954 N N . ALA D 1 72 ? -53.748 -9.750 62.207 1.00 35.54 71 ALA D N 1
ATOM 7955 C CA . ALA D 1 72 ? -54.318 -10.735 63.130 1.00 35.92 71 ALA D CA 1
ATOM 7956 C C . ALA D 1 72 ? -55.442 -10.127 63.946 1.00 36.45 71 ALA D C 1
ATOM 7957 O O . ALA D 1 72 ? -56.511 -10.741 64.115 1.00 36.17 71 ALA D O 1
ATOM 7959 N N . ILE D 1 73 ? -55.227 -8.904 64.428 1.00 36.15 72 ILE D N 1
ATOM 7960 C CA . ILE D 1 73 ? -56.198 -8.289 65.303 1.00 36.46 72 ILE D CA 1
ATOM 7961 C C . ILE D 1 73 ? -57.421 -7.796 64.515 1.00 37.41 72 ILE D C 1
ATOM 7962 O O . ILE D 1 73 ? -58.549 -7.866 65.001 1.00 37.03 72 ILE D O 1
ATOM 7967 N N . SER D 1 74 ? -57.198 -7.306 63.300 1.00 37.75 73 SER D N 1
ATOM 7968 C CA . SER D 1 74 ? -58.314 -6.825 62.513 1.00 38.39 73 SER D CA 1
ATOM 7969 C C . SER D 1 74 ? -59.200 -7.972 62.035 1.00 38.46 73 SER D C 1
ATOM 7970 O O . SER D 1 74 ? -60.404 -7.802 61.918 1.00 37.65 73 SER D O 1
ATOM 7973 N N . ASP D 1 75 ? -58.586 -9.110 61.732 1.00 39.38 74 ASP D N 1
ATOM 7974 C CA . ASP D 1 75 ? -59.326 -10.315 61.394 1.00 40.73 74 ASP D CA 1
ATOM 7975 C C . ASP D 1 75 ? -60.141 -10.842 62.589 1.00 40.77 74 ASP D C 1
ATOM 7976 O O . ASP D 1 75 ? -61.337 -11.123 62.448 1.00 41.54 74 ASP D O 1
ATOM 7981 N N . LEU D 1 76 ? -59.516 -10.945 63.760 1.00 40.67 75 LEU D N 1
ATOM 7982 C CA . LEU D 1 76 ? -60.244 -11.293 64.974 1.00 40.74 75 LEU D CA 1
ATOM 7983 C C . LEU D 1 76 ? -61.326 -10.289 65.368 1.00 41.38 75 LEU D C 1
ATOM 7984 O O . LEU D 1 76 ? -62.434 -10.694 65.737 1.00 40.88 75 LEU D O 1
ATOM 7989 N N . ALA D 1 77 ? -61.020 -8.990 65.276 1.00 41.67 76 ALA D N 1
ATOM 7990 C CA . ALA D 1 77 ? -62.015 -7.938 65.527 1.00 42.57 76 ALA D CA 1
ATOM 7991 C C . ALA D 1 77 ? -63.246 -8.114 64.646 1.00 42.94 76 ALA D C 1
ATOM 7992 O O . ALA D 1 77 ? -64.375 -7.889 65.090 1.00 43.03 76 ALA D O 1
ATOM 7994 N N . ARG D 1 78 ? -63.028 -8.507 63.396 1.00 43.75 77 ARG D N 1
ATOM 7995 C CA . ARG D 1 78 ? -64.148 -8.669 62.464 1.00 45.22 77 ARG D CA 1
ATOM 7996 C C . ARG D 1 78 ? -65.044 -9.858 62.867 1.00 46.09 77 ARG D C 1
ATOM 7997 O O . ARG D 1 78 ? -66.270 -9.795 62.724 1.00 46.28 77 ARG D O 1
ATOM 8005 N N . ARG D 1 79 ? -64.437 -10.902 63.429 1.00 46.96 78 ARG D N 1
ATOM 8006 C CA . ARG D 1 79 ? -65.134 -12.188 63.568 1.00 48.00 78 ARG D CA 1
ATOM 8007 C C . ARG D 1 79 ? -65.557 -12.647 64.985 1.00 47.71 78 ARG D C 1
ATOM 8008 O O . ARG D 1 79 ? -66.478 -13.451 65.122 1.00 47.93 78 ARG D O 1
ATOM 8016 N N . LEU D 1 80 ? -64.905 -12.146 66.026 1.00 47.07 79 LEU D N 1
ATOM 8017 C CA . LEU D 1 80 ? -65.253 -12.525 67.390 1.00 47.30 79 LEU D CA 1
ATOM 8018 C C . LEU D 1 80 ? -66.654 -12.058 67.792 1.00 48.11 79 LEU D C 1
ATOM 8019 O O . LEU D 1 80 ? -66.979 -10.876 67.689 1.00 47.18 79 LEU D O 1
ATOM 8024 N N . ARG D 1 81 ? -67.478 -12.989 68.267 1.00 49.03 80 ARG D N 1
ATOM 8025 C CA . ARG D 1 81 ? -68.819 -12.637 68.724 1.00 50.25 80 ARG D CA 1
ATOM 8026 C C . ARG D 1 81 ? -68.964 -12.750 70.241 1.00 50.71 80 ARG D C 1
ATOM 8027 O O . ARG D 1 81 ? -68.284 -13.575 70.872 1.00 50.05 80 ARG D O 1
ATOM 8035 N N . PRO D 1 82 ? -69.833 -11.902 70.834 1.00 51.80 81 PRO D N 1
ATOM 8036 C CA . PRO D 1 82 ? -70.058 -11.869 72.288 1.00 53.06 81 PRO D CA 1
ATOM 8037 C C . PRO D 1 82 ? -70.305 -13.240 72.941 1.00 54.22 81 PRO D C 1
ATOM 8038 O O . PRO D 1 82 ? -69.869 -13.472 74.076 1.00 54.54 81 PRO D O 1
ATOM 8042 N N . GLU D 1 83 ? -70.955 -14.144 72.211 1.00 55.25 82 GLU D N 1
ATOM 8043 C CA . GLU D 1 83 ? -71.398 -15.425 72.750 1.00 56.53 82 GLU D CA 1
ATOM 8044 C C . GLU D 1 83 ? -70.242 -16.302 73.238 1.00 56.03 82 GLU D C 1
ATOM 8045 O O . GLU D 1 83 ? -70.390 -17.033 74.223 1.00 56.62 82 GLU D O 1
ATOM 8051 N N . GLU D 1 84 ? -69.099 -16.223 72.554 1.00 55.17 83 GLU D N 1
ATOM 8052 C CA . GLU D 1 84 ? -67.957 -17.072 72.869 1.00 54.48 83 GLU D CA 1
ATOM 8053 C C . GLU D 1 84 ? -67.089 -16.440 73.950 1.00 53.73 83 GLU D C 1
ATOM 8054 O O . GLU D 1 84 ? -66.021 -16.963 74.295 1.00 53.77 83 GLU D O 1
ATOM 8060 N N . VAL D 1 85 ? -67.537 -15.308 74.476 1.00 52.87 84 VAL D N 1
ATOM 8061 C CA . VAL D 1 85 ? -66.691 -14.498 75.343 1.00 52.15 84 VAL D CA 1
ATOM 8062 C C . VAL D 1 85 ? -67.131 -14.541 76.799 1.00 51.36 84 VAL D C 1
ATOM 8063 O O . VAL D 1 85 ? -68.298 -14.375 77.101 1.00 51.49 84 VAL D O 1
ATOM 8067 N N . GLN D 1 86 ? -66.177 -14.783 77.688 1.00 51.02 85 GLN D N 1
ATOM 8068 C CA . GLN D 1 86 ? -66.401 -14.642 79.119 1.00 50.86 85 GLN D CA 1
ATOM 8069 C C . GLN D 1 86 ? -65.374 -13.654 79.673 1.00 50.50 85 GLN D C 1
ATOM 8070 O O . GLN D 1 86 ? -64.213 -14.000 79.946 1.00 51.09 85 GLN D O 1
ATOM 8076 N N . GLY D 1 87 ? -65.818 -12.416 79.831 1.00 49.68 86 GLY D N 1
ATOM 8077 C CA . GLY D 1 87 ? -64.935 -11.325 80.202 1.00 48.66 86 GLY D CA 1
ATOM 8078 C C . GLY D 1 87 ? -65.104 -10.216 79.189 1.00 47.91 86 GLY D C 1
ATOM 8079 O O . GLY D 1 87 ? -66.233 -9.790 78.932 1.00 48.18 86 GLY D O 1
ATOM 8080 N N . ARG D 1 88 ? -63.987 -9.758 78.611 1.00 47.08 87 ARG D N 1
ATOM 8081 C CA . ARG D 1 88 ? -63.963 -8.584 77.709 1.00 45.59 87 ARG D CA 1
ATOM 8082 C C . ARG D 1 88 ? -62.664 -8.528 76.911 1.00 45.53 87 ARG D C 1
ATOM 8083 O O . ARG D 1 88 ? -61.578 -8.770 77.460 1.00 45.75 87 ARG D O 1
ATOM 8091 N N . VAL D 1 89 ? -62.785 -8.206 75.620 1.00 44.61 88 VAL D N 1
ATOM 8092 C CA . VAL D 1 89 ? -61.631 -8.128 74.708 1.00 43.41 88 VAL D CA 1
ATOM 8093 C C . VAL D 1 89 ? -61.616 -6.763 74.015 1.00 42.51 88 VAL D C 1
ATOM 8094 O O . VAL D 1 89 ? -62.606 -6.355 73.413 1.00 41.47 88 VAL D O 1
ATOM 8098 N N . ILE D 1 90 ? -60.500 -6.036 74.138 1.00 41.61 89 ILE D N 1
ATOM 8099 C CA . ILE D 1 90 ? -60.372 -4.737 73.453 1.00 40.35 89 ILE D CA 1
ATOM 8100 C C . ILE D 1 90 ? -59.324 -4.884 72.361 1.00 39.24 89 ILE D C 1
ATOM 8101 O O . ILE D 1 90 ? -58.209 -5.378 72.603 1.00 39.68 89 ILE D O 1
ATOM 8106 N N . MET D 1 91 ? -59.721 -4.496 71.153 1.00 37.82 90 MET D N 1
ATOM 8107 C CA . MET D 1 91 ? -58.946 -4.756 69.949 1.00 35.53 90 MET D CA 1
ATOM 8108 C C . MET D 1 91 ? -58.689 -3.502 69.076 1.00 35.68 90 MET D C 1
ATOM 8109 O O . MET D 1 91 ? -59.562 -3.028 68.342 1.00 36.37 90 MET D O 1
ATOM 8114 N N . LEU D 1 92 ? -57.455 -3.016 69.146 1.00 35.75 91 LEU D N 1
ATOM 8115 C CA . LEU D 1 92 ? -56.955 -1.862 68.368 1.00 34.33 91 LEU D CA 1
ATOM 8116 C C . LEU D 1 92 ? -55.836 -2.366 67.459 1.00 32.88 91 LEU D C 1
ATOM 8117 O O . LEU D 1 92 ? -54.670 -2.367 67.856 1.00 33.26 91 LEU D O 1
ATOM 8122 N N . PRO D 1 93 ? -56.183 -2.793 66.228 1.00 32.06 92 PRO D N 1
ATOM 8123 C CA . PRO D 1 93 ? -55.201 -3.453 65.352 1.00 31.49 92 PRO D CA 1
ATOM 8124 C C . PRO D 1 93 ? -54.238 -2.471 64.661 1.00 31.59 92 PRO D C 1
ATOM 8125 O O . PRO D 1 93 ? -53.183 -2.877 64.153 1.00 31.42 92 PRO D O 1
ATOM 8129 N N . ALA D 1 94 ? -54.604 -1.194 64.659 1.00 30.84 93 ALA D N 1
ATOM 8130 C CA . ALA D 1 94 ? -54.003 -0.230 63.748 1.00 31.53 93 ALA D CA 1
ATOM 8131 C C . ALA D 1 94 ? -53.906 1.059 64.531 1.00 31.42 93 ALA D C 1
ATOM 8132 O O . ALA D 1 94 ? -54.705 1.967 64.328 1.00 30.96 93 ALA D O 1
ATOM 8134 N N . VAL D 1 95 ? -52.969 1.087 65.485 1.00 30.94 94 VAL D N 1
ATOM 8135 C CA . VAL D 1 95 ? -52.921 2.173 66.446 1.00 31.52 94 VAL D CA 1
ATOM 8136 C C . VAL D 1 95 ? -52.456 3.467 65.759 1.00 31.40 94 VAL D C 1
ATOM 8137 O O . VAL D 1 95 ? -53.187 4.473 65.765 1.00 32.55 94 VAL D O 1
ATOM 8141 N N . ASN D 1 96 ? -51.270 3.418 65.162 1.00 31.10 95 ASN D N 1
ATOM 8142 C CA . ASN D 1 96 ? -50.601 4.591 64.595 1.00 31.30 95 ASN D CA 1
ATOM 8143 C C . ASN D 1 96 ? -51.039 4.812 63.136 1.00 31.30 95 ASN D C 1
ATOM 8144 O O . ASN D 1 96 ? -50.260 4.612 62.222 1.00 31.87 95 ASN D O 1
ATOM 8149 N N . MET D 1 97 ? -52.276 5.242 62.920 1.00 30.59 96 MET D N 1
ATOM 8150 C CA . MET D 1 97 ? -52.815 5.369 61.550 1.00 30.41 96 MET D CA 1
ATOM 8151 C C . MET D 1 97 ? -51.968 6.220 60.593 1.00 29.47 96 MET D C 1
ATOM 8152 O O . MET D 1 97 ? -51.780 5.829 59.433 1.00 29.09 96 MET D O 1
ATOM 8157 N N . PRO D 1 98 ? -51.473 7.396 61.056 1.00 29.39 97 PRO D N 1
ATOM 8158 C CA . PRO D 1 98 ? -50.642 8.175 60.098 1.00 29.14 97 PRO D CA 1
ATOM 8159 C C . PRO D 1 98 ? -49.450 7.375 59.577 1.00 28.97 97 PRO D C 1
ATOM 8160 O O . PRO D 1 98 ? -49.208 7.333 58.345 1.00 29.05 97 PRO D O 1
ATOM 8164 N N . ALA D 1 99 ? -48.749 6.677 60.471 1.00 28.40 98 ALA D N 1
ATOM 8165 C CA . ALA D 1 99 ? -47.573 5.907 60.062 1.00 28.91 98 ALA D CA 1
ATOM 8166 C C . ALA D 1 99 ? -47.945 4.639 59.289 1.00 28.96 98 ALA D C 1
ATOM 8167 O O . ALA D 1 99 ? -47.183 4.163 58.463 1.00 28.00 98 ALA D O 1
ATOM 8169 N N . ILE D 1 100 ? -49.106 4.070 59.607 1.00 29.60 99 ILE D N 1
ATOM 8170 C CA . ILE D 1 100 ? -49.627 2.938 58.822 1.00 29.61 99 ILE D CA 1
ATOM 8171 C C . ILE D 1 100 ? -49.819 3.410 57.359 1.00 29.73 99 ILE D C 1
ATOM 8172 O O . ILE D 1 100 ? -49.374 2.758 56.413 1.00 28.29 99 ILE D O 1
ATOM 8177 N N . GLN D 1 101 ? -50.421 4.588 57.197 1.00 30.09 100 GLN D N 1
ATOM 8178 C CA . GLN D 1 101 ? -50.669 5.132 55.852 1.00 30.43 100 GLN D CA 1
ATOM 8179 C C . GLN D 1 101 ? -49.383 5.424 55.090 1.00 29.46 100 GLN D C 1
ATOM 8180 O O . GLN D 1 101 ? -49.298 5.124 53.912 1.00 29.50 100 GLN D O 1
ATOM 8186 N N . SER D 1 102 ? -48.356 5.934 55.778 1.00 28.96 101 SER D N 1
ATOM 8187 C CA . SER D 1 102 ? -47.041 6.119 55.142 1.00 29.58 101 SER D CA 1
ATOM 8188 C C . SER D 1 102 ? -46.175 4.830 55.050 1.00 30.47 101 SER D C 1
ATOM 8189 O O . SER D 1 102 ? -45.191 4.810 54.316 1.00 29.30 101 SER D O 1
ATOM 8192 N N . ASP D 1 103 ? -46.563 3.756 55.757 1.00 30.62 102 ASP D N 1
ATOM 8193 C CA . ASP D 1 103 ? -45.745 2.518 55.820 1.00 31.96 102 ASP D CA 1
ATOM 8194 C C . ASP D 1 103 ? -44.374 2.737 56.459 1.00 30.91 102 ASP D C 1
ATOM 8195 O O . ASP D 1 103 ? -43.358 2.281 55.960 1.00 30.42 102 ASP D O 1
ATOM 8200 N N . THR D 1 104 ? -44.345 3.453 57.571 1.00 31.06 103 THR D N 1
ATOM 8201 C CA . THR D 1 104 ? -43.073 3.751 58.198 1.00 31.48 103 THR D CA 1
ATOM 8202 C C . THR D 1 104 ? -43.158 3.475 59.690 1.00 31.10 103 THR D C 1
ATOM 8203 O O . THR D 1 104 ? -44.240 3.495 60.285 1.00 31.07 103 THR D O 1
ATOM 8207 N N . ARG D 1 105 ? -41.994 3.280 60.293 1.00 31.46 104 ARG D N 1
ATOM 8208 C CA . ARG D 1 105 ? -41.855 3.199 61.744 1.00 31.23 104 ARG D CA 1
ATOM 8209 C C . ARG D 1 105 ? -42.184 4.507 62.450 1.00 31.20 104 ARG D C 1
ATOM 8210 O O . ARG D 1 105 ? -42.935 4.534 63.456 1.00 30.17 104 ARG D O 1
ATOM 8218 N N . LEU D 1 106 ? -41.574 5.585 61.946 1.00 31.59 105 LEU D N 1
ATOM 8219 C CA . LEU D 1 106 ? -41.757 6.946 62.484 1.00 32.37 105 LEU D CA 1
ATOM 8220 C C . LEU D 1 106 ? -43.004 7.637 61.918 1.00 31.99 105 LEU D C 1
ATOM 8221 O O . LEU D 1 106 ? -43.414 7.329 60.802 1.00 31.98 105 LEU D O 1
ATOM 8226 N N . SER D 1 107 ? -43.590 8.559 62.688 1.00 31.40 106 SER D N 1
ATOM 8227 C CA . SER D 1 107 ? -44.766 9.339 62.252 1.00 31.97 106 SER D CA 1
ATOM 8228 C C . SER D 1 107 ? -44.440 10.309 61.098 1.00 32.96 106 SER D C 1
ATOM 8229 O O . SER D 1 107 ? -43.418 11.005 61.139 1.00 32.75 106 SER D O 1
ATOM 8232 N N . PRO D 1 108 ? -45.295 10.350 60.054 1.00 32.96 107 PRO D N 1
ATOM 8233 C CA . PRO D 1 108 ? -45.121 11.429 59.098 1.00 33.32 107 PRO D CA 1
ATOM 8234 C C . PRO D 1 108 ? -45.652 12.746 59.636 1.00 33.62 107 PRO D C 1
ATOM 8235 O O . PRO D 1 108 ? -45.459 13.765 58.984 1.00 35.09 107 PRO D O 1
ATOM 8239 N N . VAL D 1 109 ? -46.323 12.730 60.794 1.00 33.23 108 VAL D N 1
ATOM 8240 C CA . VAL D 1 109 ? -46.900 13.945 61.384 1.00 32.84 108 VAL D CA 1
ATOM 8241 C C . VAL D 1 109 ? -45.862 14.738 62.197 1.00 33.71 108 VAL D C 1
ATOM 8242 O O . VAL D 1 109 ? -45.688 15.941 61.989 1.00 33.59 108 VAL D O 1
ATOM 8246 N N . ASP D 1 110 ? -45.201 14.071 63.141 1.00 33.26 109 ASP D N 1
ATOM 8247 C CA . ASP D 1 110 ? -44.312 14.761 64.056 1.00 33.33 109 ASP D CA 1
ATOM 8248 C C . ASP D 1 110 ? -42.916 14.174 64.097 1.00 33.46 109 ASP D C 1
ATOM 8249 O O . ASP D 1 110 ? -42.062 14.591 64.887 1.00 33.35 109 ASP D O 1
ATOM 8254 N N . GLY D 1 111 ? -42.672 13.220 63.206 1.00 33.41 110 GLY D N 1
ATOM 8255 C CA . GLY D 1 111 ? -41.355 12.581 63.099 1.00 33.45 110 GLY D CA 1
ATOM 8256 C C . GLY D 1 111 ? -40.981 11.637 64.243 1.00 33.32 110 GLY D C 1
ATOM 8257 O O . GLY D 1 111 ? -39.902 11.083 64.232 1.00 32.19 110 GLY D O 1
ATOM 8258 N N . ARG D 1 112 ? -41.865 11.450 65.223 1.00 33.73 111 ARG D N 1
ATOM 8259 C CA . ARG D 1 112 ? -41.507 10.686 66.425 1.00 34.84 111 ARG D CA 1
ATOM 8260 C C . ARG D 1 112 ? -41.646 9.172 66.267 1.00 36.20 111 ARG D C 1
ATOM 8261 O O . ARG D 1 112 ? -42.455 8.674 65.461 1.00 35.58 111 ARG D O 1
ATOM 8269 N N . ASP D 1 113 ? -40.832 8.456 67.045 1.00 37.56 112 ASP D N 1
ATOM 8270 C CA . ASP D 1 113 ? -41.077 7.050 67.330 1.00 38.25 112 ASP D CA 1
ATOM 8271 C C . ASP D 1 113 ? -42.044 7.053 68.499 1.00 39.02 112 ASP D C 1
ATOM 8272 O O . ASP D 1 113 ? -41.664 7.387 69.645 1.00 39.05 112 ASP D O 1
ATOM 8277 N N . ILE D 1 114 ? -43.301 6.709 68.208 1.00 38.95 113 ILE D N 1
ATOM 8278 C CA . ILE D 1 114 ? -44.336 6.719 69.233 1.00 39.57 113 ILE D CA 1
ATOM 8279 C C . ILE D 1 114 ? -43.931 5.813 70.424 1.00 40.13 113 ILE D C 1
ATOM 8280 O O . ILE D 1 114 ? -44.267 6.086 71.602 1.00 39.75 113 ILE D O 1
ATOM 8285 N N . ASN D 1 115 ? -43.176 4.763 70.107 1.00 40.92 114 ASN D N 1
ATOM 8286 C CA . ASN D 1 115 ? -42.666 3.834 71.122 1.00 42.05 114 ASN D CA 1
ATOM 8287 C C . ASN D 1 115 ? -41.412 4.344 71.880 1.00 42.58 114 ASN D C 1
ATOM 8288 O O . ASN D 1 115 ? -40.638 3.555 72.468 1.00 43.19 114 ASN D O 1
ATOM 8293 N N . ARG D 1 116 ? -41.236 5.672 71.851 1.00 42.49 115 ARG D N 1
ATOM 8294 C CA . ARG D 1 116 ? -40.279 6.398 72.679 1.00 42.48 115 ARG D CA 1
ATOM 8295 C C . ARG D 1 116 ? -40.989 7.594 73.322 1.00 42.42 115 ARG D C 1
ATOM 8296 O O . ARG D 1 116 ? -40.345 8.467 73.907 1.00 42.64 115 ARG D O 1
ATOM 8304 N N . CYS D 1 117 ? -42.317 7.616 73.230 1.00 41.85 116 CYS D N 1
ATOM 8305 C CA . CYS D 1 117 ? -43.109 8.756 73.699 1.00 41.56 116 CYS D CA 1
ATOM 8306 C C . CYS D 1 117 ? -44.006 8.461 74.909 1.00 41.63 116 CYS D C 1
ATOM 8307 O O . CYS D 1 117 ? -44.659 9.374 75.427 1.00 40.42 116 CYS D O 1
ATOM 8310 N N . PHE D 1 118 ? -44.094 7.192 75.321 1.00 41.84 117 PHE D N 1
ATOM 8311 C CA . PHE D 1 118 ? -44.908 6.846 76.488 1.00 43.10 117 PHE D CA 1
ATOM 8312 C C . PHE D 1 118 ? -44.218 7.319 77.766 1.00 43.46 117 PHE D C 1
ATOM 8313 O O . PHE D 1 118 ? -43.006 7.258 77.850 1.00 44.21 117 PHE D O 1
ATOM 8321 N N . PRO D 1 119 ? -44.978 7.756 78.780 1.00 43.96 118 PRO D N 1
ATOM 8322 C CA . PRO D 1 119 ? -46.438 7.732 78.963 1.00 44.48 118 PRO D CA 1
ATOM 8323 C C . PRO D 1 119 ? -47.228 8.762 78.136 1.00 44.65 118 PRO D C 1
ATOM 8324 O O . PRO D 1 119 ? -48.468 8.688 78.095 1.00 44.53 118 PRO D O 1
ATOM 8328 N N . GLY D 1 120 ? -46.514 9.695 77.497 1.00 44.73 119 GLY D N 1
ATOM 8329 C CA . GLY D 1 120 ? -47.089 10.631 76.540 1.00 44.43 119 GLY D CA 1
ATOM 8330 C C . GLY D 1 120 ? -47.724 11.826 77.187 1.00 44.88 119 GLY D C 1
ATOM 8331 O O . GLY D 1 120 ? -48.086 11.798 78.360 1.00 45.61 119 GLY D O 1
ATOM 8332 N N . ASP D 1 121 ? -47.891 12.879 76.402 1.00 44.99 120 ASP D N 1
ATOM 8333 C CA . ASP D 1 121 ? -48.366 14.160 76.903 1.00 44.85 120 ASP D CA 1
ATOM 8334 C C . ASP D 1 121 ? -49.635 14.518 76.129 1.00 44.00 120 ASP D C 1
ATOM 8335 O O . ASP D 1 121 ? -49.599 14.590 74.901 1.00 43.34 120 ASP D O 1
ATOM 8340 N N . PRO D 1 122 ? -50.767 14.706 76.848 1.00 43.80 121 PRO D N 1
ATOM 8341 C CA . PRO D 1 122 ? -52.058 15.002 76.219 1.00 43.47 121 PRO D CA 1
ATOM 8342 C C . PRO D 1 122 ? -52.085 16.354 75.501 1.00 43.18 121 PRO D C 1
ATOM 8343 O O . PRO D 1 122 ? -52.987 16.596 74.692 1.00 42.67 121 PRO D O 1
ATOM 8347 N N . ARG D 1 123 ? -51.115 17.212 75.828 1.00 42.33 122 ARG D N 1
ATOM 8348 C CA . ARG D 1 123 ? -50.937 18.515 75.208 1.00 42.80 122 ARG D CA 1
ATOM 8349 C C . ARG D 1 123 ? -49.803 18.528 74.184 1.00 41.35 122 ARG D C 1
ATOM 8350 O O . ARG D 1 123 ? -49.450 19.595 73.676 1.00 41.92 122 ARG D O 1
ATOM 8358 N N . GLY D 1 124 ? -49.210 17.366 73.902 1.00 39.64 123 GLY D N 1
ATOM 8359 C CA . GLY D 1 124 ? -48.038 17.297 73.030 1.00 37.88 123 GLY D CA 1
ATOM 8360 C C . GLY D 1 124 ? -48.402 17.198 71.558 1.00 36.85 123 GLY D C 1
ATOM 8361 O O . GLY D 1 124 ? -49.543 17.481 71.159 1.00 35.92 123 GLY D O 1
ATOM 8362 N N . THR D 1 125 ? -47.430 16.785 70.752 1.00 35.52 124 THR D N 1
ATOM 8363 C CA . THR D 1 125 ? -47.627 16.598 69.315 1.00 34.98 124 THR D CA 1
ATOM 8364 C C . THR D 1 125 ? -48.459 15.330 69.120 1.00 34.52 124 THR D C 1
ATOM 8365 O O . THR D 1 125 ? -48.793 14.661 70.126 1.00 33.79 124 THR D O 1
ATOM 8369 N N . PHE D 1 126 ? -48.780 14.996 67.864 1.00 33.63 125 PHE D N 1
ATOM 8370 C CA . PHE D 1 126 ? -49.739 13.915 67.574 1.00 33.64 125 PHE D CA 1
ATOM 8371 C C . PHE D 1 126 ? -49.375 12.595 68.295 1.00 33.95 125 PHE D C 1
ATOM 8372 O O . PHE D 1 126 ? -50.187 12.057 69.043 1.00 33.85 125 PHE D O 1
ATOM 8380 N N . SER D 1 127 ? -48.162 12.096 68.068 1.00 33.94 126 SER D N 1
ATOM 8381 C CA . SER D 1 127 ? -47.728 10.835 68.675 1.00 33.80 126 SER D CA 1
ATOM 8382 C C . SER D 1 127 ? -47.775 10.865 70.204 1.00 35.10 126 SER D C 1
ATOM 8383 O O . SER D 1 127 ? -48.072 9.854 70.826 1.00 35.58 126 SER D O 1
ATOM 8386 N N . GLN D 1 128 ? -47.465 12.010 70.819 1.00 35.24 127 GLN D N 1
ATOM 8387 C CA . GLN D 1 128 ? -47.453 12.112 72.278 1.00 35.52 127 GLN D CA 1
ATOM 8388 C C . GLN D 1 128 ? -48.880 12.093 72.828 1.00 35.51 127 GLN D C 1
ATOM 8389 O O . GLN D 1 128 ? -49.168 11.528 73.921 1.00 35.36 127 GLN D O 1
ATOM 8395 N N . MET D 1 129 ? -49.783 12.673 72.046 1.00 34.77 128 MET D N 1
ATOM 8396 C CA . MET D 1 129 ? -51.188 12.740 72.396 1.00 34.71 128 MET D CA 1
ATOM 8397 C C . MET D 1 129 ? -51.755 11.322 72.374 1.00 34.99 128 MET D C 1
ATOM 8398 O O . MET D 1 129 ? -52.481 10.928 73.300 1.00 34.11 128 MET D O 1
ATOM 8403 N N . LEU D 1 130 ? -51.399 10.588 71.319 1.00 34.65 129 LEU D N 1
ATOM 8404 C CA . LEU D 1 130 ? -51.903 9.240 71.049 1.00 35.66 129 LEU D CA 1
ATOM 8405 C C . LEU D 1 130 ? -51.347 8.244 72.075 1.00 36.15 129 LEU D C 1
ATOM 8406 O O . LEU D 1 130 ? -52.118 7.466 72.643 1.00 36.15 129 LEU D O 1
ATOM 8411 N N . ALA D 1 131 ? -50.028 8.283 72.298 1.00 35.90 130 ALA D N 1
ATOM 8412 C CA . ALA D 1 131 ? -49.403 7.593 73.438 1.00 37.01 130 ALA D CA 1
ATOM 8413 C C . ALA D 1 131 ? -50.146 7.820 74.760 1.00 37.44 130 ALA D C 1
ATOM 8414 O O . ALA D 1 131 ? -50.443 6.854 75.475 1.00 38.96 130 ALA D O 1
ATOM 8416 N N . HIS D 1 132 ? -50.451 9.071 75.098 1.00 38.00 131 HIS D N 1
ATOM 8417 C CA . HIS D 1 132 ? -51.179 9.352 76.335 1.00 38.23 131 HIS D CA 1
ATOM 8418 C C . HIS D 1 132 ? -52.562 8.686 76.342 1.00 39.07 131 HIS D C 1
ATOM 8419 O O . HIS D 1 132 ? -52.993 8.135 77.361 1.00 38.94 131 HIS D O 1
ATOM 8426 N N . PHE D 1 133 ? -53.266 8.756 75.217 1.00 39.35 132 PHE D N 1
ATOM 8427 C CA . PHE D 1 133 ? -54.585 8.114 75.095 1.00 40.35 132 PHE D CA 1
ATOM 8428 C C . PHE D 1 133 ? -54.500 6.613 75.365 1.00 41.34 132 PHE D C 1
ATOM 8429 O O . PHE D 1 133 ? -55.319 6.058 76.113 1.00 41.89 132 PHE D O 1
ATOM 8437 N N . LEU D 1 134 ? -53.515 5.953 74.771 1.00 42.42 133 LEU D N 1
ATOM 8438 C CA . LEU D 1 134 ? -53.388 4.506 74.946 1.00 43.55 133 LEU D CA 1
ATOM 8439 C C . LEU D 1 134 ? -53.094 4.087 76.381 1.00 43.84 133 LEU D C 1
ATOM 8440 O O . LEU D 1 134 ? -53.674 3.112 76.879 1.00 43.57 133 LEU D O 1
ATOM 8445 N N . ASP D 1 135 ? -52.211 4.833 77.038 1.00 43.89 134 ASP D N 1
ATOM 8446 C CA . ASP D 1 135 ? -51.806 4.521 78.398 1.00 44.85 134 ASP D CA 1
ATOM 8447 C C . ASP D 1 135 ? -52.854 4.921 79.442 1.00 44.96 134 ASP D C 1
ATOM 8448 O O . ASP D 1 135 ? -53.110 4.176 80.388 1.00 45.32 134 ASP D O 1
ATOM 8453 N N . SER D 1 136 ? -53.450 6.097 79.278 1.00 45.13 135 SER D N 1
ATOM 8454 C CA . SER D 1 136 ? -54.324 6.657 80.306 1.00 45.47 135 SER D CA 1
ATOM 8455 C C . SER D 1 136 ? -55.772 6.232 80.190 1.00 44.93 135 SER D C 1
ATOM 8456 O O . SER D 1 136 ? -56.493 6.219 81.175 1.00 44.71 135 SER D O 1
ATOM 8459 N N . VAL D 1 137 ? -56.201 5.907 78.981 1.00 44.80 136 VAL D N 1
ATOM 8460 C CA . VAL D 1 137 ? -57.618 5.672 78.728 1.00 44.27 136 VAL D CA 1
ATOM 8461 C C . VAL D 1 137 ? -57.919 4.210 78.465 1.00 43.92 136 VAL D C 1
ATOM 8462 O O . VAL D 1 137 ? -58.842 3.643 79.051 1.00 43.82 136 VAL D O 1
ATOM 8466 N N . ILE D 1 138 ? -57.139 3.614 77.578 1.00 43.80 137 ILE D N 1
ATOM 8467 C CA . ILE D 1 138 ? -57.409 2.278 77.118 1.00 44.62 137 ILE D CA 1
ATOM 8468 C C . ILE D 1 138 ? -56.763 1.281 78.072 1.00 45.48 137 ILE D C 1
ATOM 8469 O O . ILE D 1 138 ? -57.457 0.404 78.602 1.00 45.70 137 ILE D O 1
ATOM 8474 N N . LEU D 1 139 ? -55.457 1.429 78.306 1.00 45.41 138 LEU D N 1
ATOM 8475 C CA . LEU D 1 139 ? -54.670 0.441 79.075 1.00 45.57 138 LEU D CA 1
ATOM 8476 C C . LEU D 1 139 ? -55.122 0.131 80.533 1.00 45.68 138 LEU D C 1
ATOM 8477 O O . LEU D 1 139 ? -55.010 -1.006 80.963 1.00 45.27 138 LEU D O 1
ATOM 8482 N N . PRO D 1 140 ? -55.632 1.133 81.284 1.00 46.33 139 PRO D N 1
ATOM 8483 C CA . PRO D 1 140 ? -56.077 0.813 82.649 1.00 46.59 139 PRO D CA 1
ATOM 8484 C C . PRO D 1 140 ? -57.176 -0.249 82.732 1.00 46.84 139 PRO D C 1
ATOM 8485 O O . PRO D 1 140 ? -57.436 -0.776 83.815 1.00 47.69 139 PRO D O 1
ATOM 8489 N N . MET D 1 141 ? -57.794 -0.571 81.602 1.00 46.40 140 MET D N 1
ATOM 8490 C CA . MET D 1 141 ? -58.936 -1.482 81.562 1.00 45.54 140 MET D CA 1
ATOM 8491 C C . MET D 1 141 ? -58.516 -2.960 81.518 1.00 46.55 140 MET D C 1
ATOM 8492 O O . MET D 1 141 ? -59.314 -3.851 81.821 1.00 47.46 140 MET D O 1
ATOM 8497 N N . ALA D 1 142 ? -57.258 -3.205 81.159 1.00 46.14 141 ALA D N 1
ATOM 8498 C CA . ALA D 1 142 ? -56.785 -4.520 80.776 1.00 45.88 141 ALA D CA 1
ATOM 8499 C C . ALA D 1 142 ? -56.209 -5.328 81.942 1.00 46.23 141 ALA D C 1
ATOM 8500 O O . ALA D 1 142 ? -55.710 -4.763 82.926 1.00 45.70 141 ALA D O 1
ATOM 8502 N N . ASP D 1 143 ? -56.242 -6.655 81.804 1.00 46.20 142 ASP D N 1
ATOM 8503 C CA . ASP D 1 143 ? -55.628 -7.549 82.798 1.00 46.27 142 ASP D CA 1
ATOM 8504 C C . ASP D 1 143 ? -54.352 -8.168 82.254 1.00 45.99 142 ASP D C 1
ATOM 8505 O O . ASP D 1 143 ? -53.404 -8.441 82.995 1.00 45.84 142 ASP D O 1
ATOM 8510 N N . ILE D 1 144 ? -54.351 -8.371 80.943 1.00 45.84 143 ILE D N 1
ATOM 8511 C CA . ILE D 1 144 ? -53.159 -8.713 80.172 1.00 45.01 143 ILE D CA 1
ATOM 8512 C C . ILE D 1 144 ? -53.128 -7.828 78.905 1.00 44.59 143 ILE D C 1
ATOM 8513 O O . ILE D 1 144 ? -54.174 -7.451 78.371 1.00 44.99 143 ILE D O 1
ATOM 8518 N N . SER D 1 145 ? -51.932 -7.503 78.436 1.00 44.07 144 SER D N 1
ATOM 8519 C CA . SER D 1 145 ? -51.778 -6.798 77.183 1.00 43.55 144 SER D CA 1
ATOM 8520 C C . SER D 1 145 ? -50.938 -7.657 76.279 1.00 42.71 144 SER D C 1
ATOM 8521 O O . SER D 1 145 ? -49.867 -8.097 76.673 1.00 43.57 144 SER D O 1
ATOM 8524 N N . VAL D 1 146 ? -51.423 -7.897 75.072 1.00 41.82 145 VAL D N 1
ATOM 8525 C CA . VAL D 1 146 ? -50.586 -8.448 74.012 1.00 41.37 145 VAL D CA 1
ATOM 8526 C C . VAL D 1 146 ? -50.358 -7.335 72.983 1.00 41.77 145 VAL D C 1
ATOM 8527 O O . VAL D 1 146 ? -51.290 -6.870 72.327 1.00 41.21 145 VAL D O 1
ATOM 8531 N N . ASP D 1 147 ? -49.104 -6.889 72.889 1.00 42.63 146 ASP D N 1
ATOM 8532 C CA . ASP D 1 147 ? -48.712 -5.847 71.944 1.00 41.92 146 ASP D CA 1
ATOM 8533 C C . ASP D 1 147 ? -47.855 -6.422 70.838 1.00 41.32 146 ASP D C 1
ATOM 8534 O O . ASP D 1 147 ? -46.719 -6.850 71.061 1.00 41.43 146 ASP D O 1
ATOM 8539 N N . MET D 1 148 ? -48.403 -6.394 69.628 1.00 39.75 147 MET D N 1
ATOM 8540 C CA . MET D 1 148 ? -47.833 -7.120 68.517 1.00 38.61 147 MET D CA 1
ATOM 8541 C C . MET D 1 148 ? -46.886 -6.263 67.658 1.00 38.69 147 MET D C 1
ATOM 8542 O O . MET D 1 148 ? -47.293 -5.249 67.074 1.00 38.42 147 MET D O 1
ATOM 8547 N N . HIS D 1 149 ? -45.617 -6.671 67.629 1.00 37.80 148 HIS D N 1
ATOM 8548 C CA . HIS D 1 149 ? -44.586 -6.004 66.858 1.00 38.16 148 HIS D CA 1
ATOM 8549 C C . HIS D 1 149 ? -43.949 -6.980 65.883 1.00 38.16 148 HIS D C 1
ATOM 8550 O O . HIS D 1 149 ? -44.157 -8.181 65.981 1.00 38.95 148 HIS D O 1
ATOM 8557 N N . THR D 1 150 ? -43.237 -6.440 64.904 1.00 38.55 149 THR D N 1
ATOM 8558 C CA . THR D 1 150 ? -42.314 -7.177 64.075 1.00 38.72 149 THR D CA 1
ATOM 8559 C C . THR D 1 150 ? -41.150 -6.211 63.906 1.00 39.18 149 THR D C 1
ATOM 8560 O O . THR D 1 150 ? -41.181 -5.103 64.478 1.00 40.17 149 THR D O 1
ATOM 8564 N N . ALA D 1 151 ? -40.130 -6.619 63.154 1.00 37.97 150 ALA D N 1
ATOM 8565 C CA . ALA D 1 151 ? -38.934 -5.812 62.971 1.00 37.32 150 ALA D CA 1
ATOM 8566 C C . ALA D 1 151 ? -39.085 -4.779 61.832 1.00 36.84 150 ALA D C 1
ATOM 8567 O O . ALA D 1 151 ? -38.142 -4.031 61.550 1.00 36.20 150 ALA D O 1
ATOM 8569 N N . GLY D 1 152 ? -40.252 -4.770 61.173 1.00 36.49 151 GLY D N 1
ATOM 8570 C CA . GLY D 1 152 ? -40.544 -3.811 60.097 1.00 35.99 151 GLY D CA 1
ATOM 8571 C C . GLY D 1 152 ? -39.455 -3.779 59.040 1.00 35.61 151 GLY D C 1
ATOM 8572 O O . GLY D 1 152 ? -39.092 -4.818 58.506 1.00 35.95 151 GLY D O 1
ATOM 8573 N N . HIS D 1 153 ? -38.914 -2.591 58.760 1.00 35.47 152 HIS D N 1
ATOM 8574 C CA . HIS D 1 153 ? -37.840 -2.411 57.775 1.00 34.94 152 HIS D CA 1
ATOM 8575 C C . HIS D 1 153 ? -36.412 -2.585 58.336 1.00 34.96 152 HIS D C 1
ATOM 8576 O O . HIS D 1 153 ? -35.445 -2.582 57.577 1.00 34.71 152 HIS D O 1
ATOM 8583 N N . SER D 1 154 ? -36.262 -2.672 59.654 1.00 35.07 153 SER D N 1
ATOM 8584 C CA . SER D 1 154 ? -34.914 -2.660 60.243 1.00 35.83 153 SER D CA 1
ATOM 8585 C C . SER D 1 154 ? -34.224 -4.022 60.143 1.00 36.67 153 SER D C 1
ATOM 8586 O O . SER D 1 154 ? -33.001 -4.087 59.951 1.00 36.22 153 SER D O 1
ATOM 8589 N N . TYR D 1 155 ? -35.016 -5.090 60.289 1.00 37.34 154 TYR D N 1
ATOM 8590 C CA . TYR D 1 155 ? -34.510 -6.470 60.375 1.00 38.33 154 TYR D CA 1
ATOM 8591 C C . TYR D 1 155 ? -35.544 -7.448 59.870 1.00 38.51 154 TYR D C 1
ATOM 8592 O O . TYR D 1 155 ? -36.635 -7.056 59.433 1.00 38.14 154 TYR D O 1
ATOM 8601 N N . ASP D 1 156 ? -35.186 -8.724 59.904 1.00 39.05 155 ASP D N 1
ATOM 8602 C CA . ASP D 1 156 ? -36.180 -9.773 59.965 1.00 39.99 155 ASP D CA 1
ATOM 8603 C C . ASP D 1 156 ? -36.145 -10.398 61.374 1.00 40.64 155 ASP D C 1
ATOM 8604 O O . ASP D 1 156 ? -35.161 -10.219 62.111 1.00 40.41 155 ASP D O 1
ATOM 8609 N N . SER D 1 157 ? -37.221 -11.104 61.755 1.00 41.01 156 SER D N 1
ATOM 8610 C CA . SER D 1 157 ? -37.300 -11.747 63.071 1.00 41.21 156 SER D CA 1
ATOM 8611 C C . SER D 1 157 ? -38.000 -13.089 62.985 1.00 42.37 156 SER D C 1
ATOM 8612 O O . SER D 1 157 ? -38.966 -13.264 62.227 1.00 42.22 156 SER D O 1
ATOM 8615 N N . THR D 1 158 ? -37.483 -14.044 63.764 1.00 43.15 157 THR D N 1
ATOM 8616 C CA . THR D 1 158 ? -38.026 -15.392 63.833 1.00 43.32 157 THR D CA 1
ATOM 8617 C C . THR D 1 158 ? -39.222 -15.333 64.774 1.00 43.49 157 THR D C 1
ATOM 8618 O O . THR D 1 158 ? -39.108 -14.797 65.880 1.00 44.32 157 THR D O 1
ATOM 8622 N N . PRO D 1 159 ? -40.386 -15.856 64.338 1.00 43.15 158 PRO D N 1
ATOM 8623 C CA . PRO D 1 159 ? -41.633 -15.696 65.095 1.00 43.05 158 PRO D CA 1
ATOM 8624 C C . PRO D 1 159 ? -41.463 -16.021 66.583 1.00 43.64 158 PRO D C 1
ATOM 8625 O O . PRO D 1 159 ? -40.924 -17.090 66.934 1.00 43.62 158 PRO D O 1
ATOM 8629 N N . SER D 1 160 ? -41.915 -15.108 67.448 1.00 43.25 159 SER D N 1
ATOM 8630 C CA . SER D 1 160 ? -41.586 -15.159 68.869 1.00 42.78 159 SER D CA 1
ATOM 8631 C C . SER D 1 160 ? -42.415 -14.187 69.681 1.00 43.37 159 SER D C 1
ATOM 8632 O O . SER D 1 160 ? -42.984 -13.238 69.122 1.00 43.26 159 SER D O 1
ATOM 8635 N N . THR D 1 161 ? -42.500 -14.445 70.989 1.00 43.22 160 THR D N 1
ATOM 8636 C CA . THR D 1 161 ? -43.028 -13.487 71.958 1.00 43.41 160 THR D CA 1
ATOM 8637 C C . THR D 1 161 ? -41.847 -12.889 72.694 1.00 43.95 160 THR D C 1
ATOM 8638 O O . THR D 1 161 ? -40.712 -13.297 72.476 1.00 44.22 160 THR D O 1
ATOM 8642 N N . ASN D 1 162 ? -42.087 -11.892 73.534 1.00 44.60 161 ASN D N 1
ATOM 8643 C CA . ASN D 1 162 ? -41.029 -11.403 74.399 1.00 45.62 161 ASN D CA 1
ATOM 8644 C C . ASN D 1 162 ? -41.617 -10.824 75.666 1.00 46.32 161 ASN D C 1
ATOM 8645 O O . ASN D 1 162 ? -42.824 -10.569 75.729 1.00 46.26 161 ASN D O 1
ATOM 8650 N N . MET D 1 163 ? -40.768 -10.634 76.675 1.00 47.27 162 MET D N 1
ATOM 8651 C CA . MET D 1 163 ? -41.220 -10.207 77.997 1.00 48.42 162 MET D CA 1
ATOM 8652 C C . MET D 1 163 ? -40.033 -9.777 78.870 1.00 50.32 162 MET D C 1
ATOM 8653 O O . MET D 1 163 ? -38.873 -9.830 78.438 1.00 49.82 162 MET D O 1
ATOM 8658 N N . HIS D 1 164 ? -40.341 -9.323 80.088 1.00 52.71 163 HIS D N 1
ATOM 8659 C CA . HIS D 1 164 ? -39.335 -9.024 81.134 1.00 54.63 163 HIS D CA 1
ATOM 8660 C C . HIS D 1 164 ? -39.978 -8.492 82.437 1.00 55.77 163 HIS D C 1
ATOM 8661 O O . HIS D 1 164 ? -39.803 -7.318 82.830 1.00 56.36 163 HIS D O 1
ATOM 8668 N N . ASP D 1 168 ? -40.491 -9.357 90.560 1.00 73.17 167 ASP D N 1
ATOM 8669 C CA . ASP D 1 168 ? -41.626 -10.128 91.071 1.00 73.52 167 ASP D CA 1
ATOM 8670 C C . ASP D 1 168 ? -41.782 -11.481 90.354 1.00 73.81 167 ASP D C 1
ATOM 8671 O O . ASP D 1 168 ? -42.272 -11.527 89.223 1.00 73.63 167 ASP D O 1
ATOM 8676 N N . PRO D 1 169 ? -41.395 -12.591 91.037 1.00 74.13 168 PRO D N 1
ATOM 8677 C CA . PRO D 1 169 ? -41.406 -13.960 90.470 1.00 73.93 168 PRO D CA 1
ATOM 8678 C C . PRO D 1 169 ? -42.804 -14.565 90.257 1.00 73.68 168 PRO D C 1
ATOM 8679 O O . PRO D 1 169 ? -42.953 -15.478 89.435 1.00 73.61 168 PRO D O 1
ATOM 8683 N N . ALA D 1 170 ? -43.800 -14.065 90.996 1.00 73.34 169 ALA D N 1
ATOM 8684 C CA . ALA D 1 170 ? -45.191 -14.522 90.872 1.00 73.00 169 ALA D CA 1
ATOM 8685 C C . ALA D 1 170 ? -45.844 -14.012 89.586 1.00 72.75 169 ALA D C 1
ATOM 8686 O O . ALA D 1 170 ? -46.424 -14.791 88.820 1.00 72.77 169 ALA D O 1
ATOM 8688 N N . LEU D 1 171 ? -45.760 -12.697 89.374 1.00 72.10 170 LEU D N 1
ATOM 8689 C CA . LEU D 1 171 ? -46.218 -12.069 88.140 1.00 71.10 170 LEU D CA 1
ATOM 8690 C C . LEU D 1 171 ? -45.302 -12.445 86.969 1.00 70.29 170 LEU D C 1
ATOM 8691 O O . LEU D 1 171 ? -45.758 -12.495 85.827 1.00 69.69 170 LEU D O 1
ATOM 8696 N N . ARG D 1 172 ? -44.023 -12.714 87.270 1.00 69.45 171 ARG D N 1
ATOM 8697 C CA . ARG D 1 172 ? -43.059 -13.239 86.286 1.00 68.89 171 ARG D CA 1
ATOM 8698 C C . ARG D 1 172 ? -43.472 -14.645 85.816 1.00 67.94 171 ARG D C 1
ATOM 8699 O O . ARG D 1 172 ? -43.161 -15.059 84.688 1.00 67.80 171 ARG D O 1
ATOM 8707 N N . ALA D 1 173 ? -44.169 -15.371 86.691 1.00 66.76 172 ALA D N 1
ATOM 8708 C CA . ALA D 1 173 ? -44.644 -16.711 86.368 1.00 65.44 172 ALA D CA 1
ATOM 8709 C C . ALA D 1 173 ? -45.849 -16.614 85.444 1.00 64.01 172 ALA D C 1
ATOM 8710 O O . ALA D 1 173 ? -45.856 -17.203 84.368 1.00 63.77 172 ALA D O 1
ATOM 8712 N N . ARG D 1 174 ? -46.850 -15.848 85.879 1.00 62.46 173 ARG D N 1
ATOM 8713 C CA . ARG D 1 174 ? -48.064 -15.583 85.110 1.00 61.15 173 ARG D CA 1
ATOM 8714 C C . ARG D 1 174 ? -47.745 -15.120 83.691 1.00 59.76 173 ARG D C 1
ATOM 8715 O O . ARG D 1 174 ? -48.494 -15.403 82.760 1.00 59.31 173 ARG D O 1
ATOM 8723 N N . THR D 1 175 ? -46.627 -14.407 83.547 1.00 58.35 174 THR D N 1
ATOM 8724 C CA . THR D 1 175 ? -46.188 -13.903 82.252 1.00 56.93 174 THR D CA 1
ATOM 8725 C C . THR D 1 175 ? -45.568 -15.035 81.434 1.00 56.65 174 THR D C 1
ATOM 8726 O O . THR D 1 175 ? -45.878 -15.182 80.245 1.00 56.73 174 THR D O 1
ATOM 8730 N N . LEU D 1 176 ? -44.706 -15.843 82.055 1.00 55.87 175 LEU D N 1
ATOM 8731 C CA . LEU D 1 176 ? -44.161 -17.019 81.358 1.00 54.85 175 LEU D CA 1
ATOM 8732 C C . LEU D 1 176 ? -45.299 -17.938 80.905 1.00 53.80 175 LEU D C 1
ATOM 8733 O O . LEU D 1 176 ? -45.248 -18.509 79.807 1.00 53.41 175 LEU D O 1
ATOM 8738 N N . ALA D 1 177 ? -46.326 -18.050 81.753 1.00 52.54 176 ALA D N 1
ATOM 8739 C CA . ALA D 1 177 ? -47.498 -18.893 81.485 1.00 51.57 176 ALA D CA 1
ATOM 8740 C C . ALA D 1 177 ? -48.297 -18.374 80.304 1.00 50.46 176 ALA D C 1
ATOM 8741 O O . ALA D 1 177 ? -48.656 -19.155 79.419 1.00 50.46 176 ALA D O 1
ATOM 8743 N N . ALA D 1 178 ? -48.567 -17.060 80.304 1.00 49.35 177 ALA D N 1
ATOM 8744 C CA . ALA D 1 178 ? -49.224 -16.361 79.176 1.00 48.10 177 ALA D CA 1
ATOM 8745 C C . ALA D 1 178 ? -48.463 -16.546 77.862 1.00 47.20 177 ALA D C 1
ATOM 8746 O O . ALA D 1 178 ? -49.052 -16.895 76.827 1.00 46.92 177 ALA D O 1
ATOM 8748 N N . ALA D 1 179 ? -47.151 -16.326 77.919 1.00 46.22 178 ALA D N 1
ATOM 8749 C CA . ALA D 1 179 ? -46.274 -16.585 76.793 1.00 45.77 178 ALA D CA 1
ATOM 8750 C C . ALA D 1 179 ? -46.363 -18.028 76.304 1.00 45.95 178 ALA D C 1
ATOM 8751 O O . ALA D 1 179 ? -46.462 -18.263 75.104 1.00 45.95 178 ALA D O 1
ATOM 8753 N N . GLU D 1 180 ? -46.317 -18.993 77.231 1.00 46.14 179 GLU D N 1
ATOM 8754 C CA . GLU D 1 180 ? -46.413 -20.416 76.875 1.00 46.21 179 GLU D CA 1
ATOM 8755 C C . GLU D 1 180 ? -47.705 -20.715 76.125 1.00 44.89 179 GLU D C 1
ATOM 8756 O O . GLU D 1 180 ? -47.702 -21.364 75.083 1.00 44.54 179 GLU D O 1
ATOM 8762 N N . ALA D 1 181 ? -48.810 -20.221 76.669 1.00 44.50 180 ALA D N 1
ATOM 8763 C CA . ALA D 1 181 ? -50.097 -20.314 76.013 1.00 44.48 180 ALA D CA 1
ATOM 8764 C C . ALA D 1 181 ? -50.038 -19.709 74.604 1.00 45.00 180 ALA D C 1
ATOM 8765 O O . ALA D 1 181 ? -50.509 -20.336 73.635 1.00 44.92 180 ALA D O 1
ATOM 8767 N N . PHE D 1 182 ? -49.426 -18.520 74.472 1.00 44.65 181 PHE D N 1
ATOM 8768 C CA . PHE D 1 182 ? -49.347 -17.862 73.152 1.00 44.32 181 PHE D CA 1
ATOM 8769 C C . PHE D 1 182 ? -48.938 -18.874 72.101 1.00 44.15 181 PHE D C 1
ATOM 8770 O O . PHE D 1 182 ? -49.584 -18.987 71.066 1.00 43.96 181 PHE D O 1
ATOM 8778 N N . GLY D 1 183 ? -47.881 -19.624 72.404 1.00 44.80 182 GLY D N 1
ATOM 8779 C CA . GLY D 1 183 ? -47.465 -20.763 71.581 1.00 45.74 182 GLY D CA 1
ATOM 8780 C C . GLY D 1 183 ? -46.529 -20.446 70.428 1.00 46.29 182 GLY D C 1
ATOM 8781 O O . GLY D 1 183 ? -46.488 -21.184 69.430 1.00 46.78 182 GLY D O 1
ATOM 8782 N N . ALA D 1 184 ? -45.767 -19.359 70.547 1.00 46.58 183 ALA D N 1
ATOM 8783 C CA . ALA D 1 184 ? -44.720 -19.071 69.563 1.00 46.97 183 ALA D CA 1
ATOM 8784 C C . ALA D 1 184 ? -43.548 -20.054 69.753 1.00 46.97 183 ALA D C 1
ATOM 8785 O O . ALA D 1 184 ? -43.349 -20.543 70.861 1.00 47.07 183 ALA D O 1
ATOM 8787 N N . PRO D 1 185 ? -42.779 -20.360 68.683 1.00 47.07 184 PRO D N 1
ATOM 8788 C CA . PRO D 1 185 ? -41.590 -21.221 68.851 1.00 47.48 184 PRO D CA 1
ATOM 8789 C C . PRO D 1 185 ? -40.624 -20.741 69.939 1.00 48.48 184 PRO D C 1
ATOM 8790 O O . PRO D 1 185 ? -40.043 -21.562 70.680 1.00 48.61 184 PRO D O 1
ATOM 8794 N N . HIS D 1 186 ? -40.448 -19.425 70.033 1.00 48.89 185 HIS D N 1
ATOM 8795 C CA . HIS D 1 186 ? -39.573 -18.865 71.031 1.00 49.43 185 HIS D CA 1
ATOM 8796 C C . HIS D 1 186 ? -40.240 -17.756 71.834 1.00 50.25 185 HIS D C 1
ATOM 8797 O O . HIS D 1 186 ? -41.041 -16.985 71.302 1.00 50.23 185 HIS D O 1
ATOM 8804 N N . ASN D 1 187 ? -39.933 -17.715 73.129 1.00 50.69 186 ASN D N 1
ATOM 8805 C CA . ASN D 1 187 ? -40.270 -16.594 73.972 1.00 51.56 186 ASN D CA 1
ATOM 8806 C C . ASN D 1 187 ? -38.944 -16.037 74.427 1.00 51.92 186 ASN D C 1
ATOM 8807 O O . ASN D 1 187 ? -38.120 -16.784 74.956 1.00 52.29 186 ASN D O 1
ATOM 8812 N N . VAL D 1 188 ? -38.723 -14.741 74.209 1.00 51.94 187 VAL D N 1
ATOM 8813 C CA . VAL D 1 188 ? -37.439 -14.128 74.545 1.00 51.90 187 VAL D CA 1
ATOM 8814 C C . VAL D 1 188 ? -37.556 -13.186 75.748 1.00 52.34 187 VAL D C 1
ATOM 8815 O O . VAL D 1 188 ? -38.225 -12.148 75.682 1.00 52.37 187 VAL D O 1
ATOM 8819 N N . VAL D 1 189 ? -36.894 -13.544 76.843 1.00 52.53 188 VAL D N 1
ATOM 8820 C CA . VAL D 1 189 ? -36.943 -12.715 78.038 1.00 53.21 188 VAL D CA 1
ATOM 8821 C C . VAL D 1 189 ? -35.890 -11.592 77.963 1.00 53.53 188 VAL D C 1
ATOM 8822 O O . VAL D 1 189 ? -34.769 -11.796 77.484 1.00 53.92 188 VAL D O 1
ATOM 8826 N N . SER D 1 197 ? -39.619 4.102 77.623 1.00 47.92 196 SER D N 1
ATOM 8827 C CA . SER D 1 197 ? -40.825 4.871 77.266 1.00 47.64 196 SER D CA 1
ATOM 8828 C C . SER D 1 197 ? -41.576 4.221 76.110 1.00 47.12 196 SER D C 1
ATOM 8829 O O . SER D 1 197 ? -42.029 4.896 75.148 1.00 46.05 196 SER D O 1
ATOM 8832 N N . THR D 1 198 ? -41.695 2.895 76.242 1.00 46.45 197 THR D N 1
ATOM 8833 C CA . THR D 1 198 ? -42.411 2.035 75.303 1.00 45.97 197 THR D CA 1
ATOM 8834 C C . THR D 1 198 ? -43.802 1.810 75.849 1.00 45.88 197 THR D C 1
ATOM 8835 O O . THR D 1 198 ? -44.076 2.088 77.026 1.00 45.59 197 THR D O 1
ATOM 8839 N N . PHE D 1 199 ? -44.678 1.300 74.993 1.00 45.45 198 PHE D N 1
ATOM 8840 C CA . PHE D 1 199 ? -45.986 0.900 75.443 1.00 45.89 198 PHE D CA 1
ATOM 8841 C C . PHE D 1 199 ? -45.886 -0.169 76.527 1.00 46.29 198 PHE D C 1
ATOM 8842 O O . PHE D 1 199 ? -46.527 -0.038 77.566 1.00 46.20 198 PHE D O 1
ATOM 8850 N N . THR D 1 200 ? -45.072 -1.197 76.287 1.00 47.18 199 THR D N 1
ATOM 8851 C CA . THR D 1 200 ? -44.950 -2.327 77.214 1.00 48.15 199 THR D CA 1
ATOM 8852 C C . THR D 1 200 ? -44.365 -1.936 78.570 1.00 48.27 199 THR D C 1
ATOM 8853 O O . THR D 1 200 ? -44.662 -2.568 79.579 1.00 48.14 199 THR D O 1
ATOM 8857 N N . SER D 1 201 ? -43.574 -0.867 78.607 1.00 48.86 200 SER D N 1
ATOM 8858 C CA . SER D 1 201 ? -43.100 -0.333 79.886 1.00 49.34 200 SER D CA 1
ATOM 8859 C C . SER D 1 201 ? -44.242 0.323 80.688 1.00 49.15 200 SER D C 1
ATOM 8860 O O . SER D 1 201 ? -44.163 0.454 81.915 1.00 49.12 200 SER D O 1
ATOM 8863 N N . CYS D 1 202 ? -45.295 0.744 79.993 1.00 48.88 201 CYS D N 1
ATOM 8864 C CA . CYS D 1 202 ? -46.456 1.310 80.673 1.00 49.07 201 CYS D CA 1
ATOM 8865 C C . CYS D 1 202 ? -47.297 0.212 81.280 1.00 48.91 201 CYS D C 1
ATOM 8866 O O . CYS D 1 202 ? -47.778 0.337 82.406 1.00 48.57 201 CYS D O 1
ATOM 8869 N N . VAL D 1 203 ? -47.476 -0.854 80.510 1.00 49.13 202 VAL D N 1
ATOM 8870 C CA . VAL D 1 203 ? -48.231 -2.024 80.928 1.00 49.78 202 VAL D CA 1
ATOM 8871 C C . VAL D 1 203 ? -47.599 -2.581 82.211 1.00 50.37 202 VAL D C 1
ATOM 8872 O O . VAL D 1 203 ? -48.278 -2.819 83.211 1.00 49.66 202 VAL D O 1
ATOM 8876 N N . GLU D 1 204 ? -46.285 -2.764 82.161 1.00 50.92 203 GLU D N 1
ATOM 8877 C CA . GLU D 1 204 ? -45.521 -3.245 83.296 1.00 52.35 203 GLU D CA 1
ATOM 8878 C C . GLU D 1 204 ? -45.628 -2.288 84.498 1.00 52.22 203 GLU D C 1
ATOM 8879 O O . GLU D 1 204 ? -46.049 -2.711 85.581 1.00 51.58 203 GLU D O 1
ATOM 8885 N N . ARG D 1 205 ? -45.293 -1.010 84.296 1.00 52.21 204 ARG D N 1
ATOM 8886 C CA . ARG D 1 205 ? -45.402 0.002 85.365 1.00 52.85 204 ARG D CA 1
ATOM 8887 C C . ARG D 1 205 ? -46.741 -0.102 86.090 1.00 52.94 204 ARG D C 1
ATOM 8888 O O . ARG D 1 205 ? -46.796 -0.003 87.324 1.00 53.17 204 ARG D O 1
ATOM 8890 N N . ARG D 1 206 ? -47.806 -0.344 85.316 1.00 52.73 205 ARG D N 1
ATOM 8891 C CA . ARG D 1 206 ? -49.166 -0.457 85.839 1.00 52.05 205 ARG D CA 1
ATOM 8892 C C . ARG D 1 206 ? -49.436 -1.844 86.455 1.00 52.16 205 ARG D C 1
ATOM 8893 O O . ARG D 1 206 ? -50.520 -2.100 87.003 1.00 51.51 205 ARG D O 1
ATOM 8901 N N . GLY D 1 207 ? -48.448 -2.731 86.331 1.00 52.04 206 GLY D N 1
ATOM 8902 C CA . GLY D 1 207 ? -48.492 -4.073 86.906 1.00 52.08 206 GLY D CA 1
ATOM 8903 C C . GLY D 1 207 ? -49.410 -5.035 86.181 1.00 51.74 206 GLY D C 1
ATOM 8904 O O . GLY D 1 207 ? -49.909 -6.003 86.782 1.00 52.01 206 GLY D O 1
ATOM 8905 N N . ILE D 1 208 ? -49.632 -4.772 84.893 1.00 50.45 207 ILE D N 1
ATOM 8906 C CA . ILE D 1 208 ? -50.500 -5.604 84.037 1.00 49.26 207 ILE D CA 1
ATOM 8907 C C . ILE D 1 208 ? -49.626 -6.635 83.330 1.00 48.30 207 ILE D C 1
ATOM 8908 O O . ILE D 1 208 ? -48.492 -6.328 82.976 1.00 48.26 207 ILE D O 1
ATOM 8913 N N . VAL D 1 209 ? -50.119 -7.859 83.147 1.00 47.20 208 VAL D N 1
ATOM 8914 C CA . VAL D 1 209 ? -49.355 -8.831 82.383 1.00 46.89 208 VAL D CA 1
ATOM 8915 C C . VAL D 1 209 ? -49.068 -8.183 81.036 1.00 46.90 208 VAL D C 1
ATOM 8916 O O . VAL D 1 209 ? -49.945 -7.512 80.467 1.00 46.76 208 VAL D O 1
ATOM 8920 N N . SER D 1 210 ? -47.834 -8.374 80.562 1.00 46.76 209 SER D N 1
ATOM 8921 C CA . SER D 1 210 ? -47.353 -7.768 79.325 1.00 46.16 209 SER D CA 1
ATOM 8922 C C . SER D 1 210 ? -46.546 -8.731 78.483 1.00 45.39 209 SER D C 1
ATOM 8923 O O . SER D 1 210 ? -45.458 -9.159 78.872 1.00 45.72 209 SER D O 1
ATOM 8926 N N . LEU D 1 211 ? -47.085 -9.035 77.315 1.00 44.42 210 LEU D N 1
ATOM 8927 C CA . LEU D 1 211 ? -46.381 -9.746 76.282 1.00 44.08 210 LEU D CA 1
ATOM 8928 C C . LEU D 1 211 ? -46.216 -8.858 75.064 1.00 43.98 210 LEU D C 1
ATOM 8929 O O . LEU D 1 211 ? -47.118 -8.086 74.712 1.00 44.20 210 LEU D O 1
ATOM 8934 N N . GLY D 1 212 ? -45.066 -8.980 74.424 1.00 43.33 211 GLY D N 1
ATOM 8935 C CA . GLY D 1 212 ? -44.870 -8.434 73.094 1.00 42.72 211 GLY D CA 1
ATOM 8936 C C . GLY D 1 212 ? -44.698 -9.608 72.153 1.00 42.34 211 GLY D C 1
ATOM 8937 O O . GLY D 1 212 ? -44.688 -10.767 72.599 1.00 41.96 211 GLY D O 1
ATOM 8938 N N . THR D 1 213 ? -44.572 -9.314 70.856 1.00 41.27 212 THR D N 1
ATOM 8939 C CA . THR D 1 213 ? -44.247 -10.321 69.854 1.00 40.65 212 THR D CA 1
ATOM 8940 C C . THR D 1 213 ? -43.272 -9.721 68.870 1.00 41.64 212 THR D C 1
ATOM 8941 O O . THR D 1 213 ? -43.235 -8.487 68.689 1.00 42.43 212 THR D O 1
ATOM 8945 N N . GLU D 1 214 ? -42.478 -10.576 68.235 1.00 41.00 213 GLU D N 1
ATOM 8946 C CA . GLU D 1 214 ? -41.719 -10.170 67.088 1.00 41.11 213 GLU D CA 1
ATOM 8947 C C . GLU D 1 214 ? -42.051 -11.166 65.998 1.00 41.14 213 GLU D C 1
ATOM 8948 O O . GLU D 1 214 ? -41.497 -12.269 65.969 1.00 41.80 213 GLU D O 1
ATOM 8954 N N . LEU D 1 215 ? -42.933 -10.766 65.086 1.00 40.26 214 LEU D N 1
ATOM 8955 C CA . LEU D 1 215 ? -43.480 -11.697 64.096 1.00 39.73 214 LEU D CA 1
ATOM 8956 C C . LEU D 1 215 ? -43.056 -11.462 62.641 1.00 39.23 214 LEU D C 1
ATOM 8957 O O . LEU D 1 215 ? -43.846 -11.710 61.725 1.00 39.94 214 LEU D O 1
ATOM 8962 N N . GLY D 1 216 ? -41.826 -11.008 62.407 1.00 38.32 215 GLY D N 1
ATOM 8963 C CA . GLY D 1 216 ? -41.394 -10.777 61.030 1.00 38.06 215 GLY D CA 1
ATOM 8964 C C . GLY D 1 216 ? -40.538 -9.545 60.780 1.00 37.74 215 GLY D C 1
ATOM 8965 O O . GLY D 1 216 ? -39.706 -9.181 61.603 1.00 37.67 215 GLY D O 1
ATOM 8966 N N . GLY D 1 217 ? -40.753 -8.901 59.637 1.00 37.71 216 GLY D N 1
ATOM 8967 C CA . GLY D 1 217 ? -39.866 -7.838 59.175 1.00 36.52 216 GLY D CA 1
ATOM 8968 C C . GLY D 1 217 ? -39.520 -7.919 57.698 1.00 36.06 216 GLY D C 1
ATOM 8969 O O . GLY D 1 217 ? -40.345 -8.353 56.892 1.00 36.19 216 GLY D O 1
ATOM 8970 N N . TRP D 1 218 ? -38.312 -7.475 57.345 1.00 35.57 217 TRP D N 1
ATOM 8971 C CA . TRP D 1 218 ? -37.889 -7.314 55.942 1.00 35.87 217 TRP D CA 1
ATOM 8972 C C . TRP D 1 218 ? -38.851 -6.481 55.058 1.00 35.46 217 TRP D C 1
ATOM 8973 O O . TRP D 1 218 ? -38.936 -6.720 53.836 1.00 34.72 217 TRP D O 1
ATOM 8984 N N . GLY D 1 219 ? -39.556 -5.509 55.660 1.00 34.62 218 GLY D N 1
ATOM 8985 C CA . GLY D 1 219 ? -40.546 -4.673 54.939 1.00 34.56 218 GLY D CA 1
ATOM 8986 C C . GLY D 1 219 ? -41.725 -5.431 54.315 1.00 35.13 218 GLY D C 1
ATOM 8987 O O . GLY D 1 219 ? -42.584 -4.838 53.623 1.00 34.08 218 GLY D O 1
ATOM 8988 N N . ARG D 1 220 ? -41.773 -6.746 54.574 1.00 35.39 219 ARG D N 1
ATOM 8989 C CA . ARG D 1 220 ? -42.683 -7.676 53.873 1.00 35.39 219 ARG D CA 1
ATOM 8990 C C . ARG D 1 220 ? -43.689 -8.323 54.825 1.00 35.16 219 ARG D C 1
ATOM 8991 O O . ARG D 1 220 ? -43.578 -8.136 56.031 1.00 34.01 219 ARG D O 1
ATOM 8999 N N . VAL D 1 221 ? -44.710 -9.004 54.278 1.00 36.67 220 VAL D N 1
ATOM 9000 C CA . VAL D 1 221 ? -45.690 -9.769 55.093 1.00 37.79 220 VAL D CA 1
ATOM 9001 C C . VAL D 1 221 ? -45.236 -11.244 55.233 1.00 38.98 220 VAL D C 1
ATOM 9002 O O . VAL D 1 221 ? -45.071 -11.950 54.232 1.00 38.09 220 VAL D O 1
ATOM 9006 N N . ASN D 1 222 ? -45.010 -11.669 56.486 1.00 39.99 221 ASN D N 1
ATOM 9007 C CA . ASN D 1 222 ? -44.514 -13.019 56.789 1.00 40.54 221 ASN D CA 1
ATOM 9008 C C . ASN D 1 222 ? -45.662 -14.010 57.003 1.00 40.38 221 ASN D C 1
ATOM 9009 O O . ASN D 1 222 ? -46.395 -13.912 57.992 1.00 39.88 221 ASN D O 1
ATOM 9014 N N . ILE D 1 223 ? -45.824 -14.950 56.071 1.00 40.75 222 ILE D N 1
ATOM 9015 C CA . ILE D 1 223 ? -46.956 -15.920 56.110 1.00 41.23 222 ILE D CA 1
ATOM 9016 C C . ILE D 1 223 ? -47.102 -16.716 57.449 1.00 41.43 222 ILE D C 1
ATOM 9017 O O . ILE D 1 223 ? -48.209 -16.808 58.022 1.00 42.11 222 ILE D O 1
ATOM 9022 N N . GLU D 1 224 ? -45.989 -17.236 57.949 1.00 41.02 223 GLU D N 1
ATOM 9023 C CA . GLU D 1 224 ? -45.916 -17.897 59.263 1.00 41.52 223 GLU D CA 1
ATOM 9024 C C . GLU D 1 224 ? -46.148 -16.957 60.440 1.00 41.24 223 GLU D C 1
ATOM 9025 O O . GLU D 1 224 ? -46.798 -17.333 61.435 1.00 41.19 223 GLU D O 1
ATOM 9031 N N . GLY D 1 225 ? -45.589 -15.752 60.349 1.00 40.62 224 GLY D N 1
ATOM 9032 C CA . GLY D 1 225 ? -45.823 -14.738 61.353 1.00 39.94 224 GLY D CA 1
ATOM 9033 C C . GLY D 1 225 ? -47.307 -14.491 61.504 1.00 39.81 224 GLY D C 1
ATOM 9034 O O . GLY D 1 225 ? -47.830 -14.368 62.621 1.00 40.98 224 GLY D O 1
ATOM 9035 N N . VAL D 1 226 ? -47.999 -14.406 60.381 1.00 39.14 225 VAL D N 1
ATOM 9036 C CA . VAL D 1 226 ? -49.430 -14.221 60.427 1.00 39.09 225 VAL D CA 1
ATOM 9037 C C . VAL D 1 226 ? -50.087 -15.447 61.074 1.00 40.03 225 VAL D C 1
ATOM 9038 O O . VAL D 1 226 ? -50.884 -15.298 62.006 1.00 39.64 225 VAL D O 1
ATOM 9042 N N . ARG D 1 227 ? -49.727 -16.644 60.595 1.00 40.54 226 ARG D N 1
ATOM 9043 C CA . ARG D 1 227 ? -50.255 -17.902 61.168 1.00 42.14 226 ARG D CA 1
ATOM 9044 C C . ARG D 1 227 ? -50.039 -17.957 62.677 1.00 41.54 226 ARG D C 1
ATOM 9045 O O . ARG D 1 227 ? -50.989 -18.116 63.444 1.00 41.35 226 ARG D O 1
ATOM 9053 N N . ILE D 1 228 ? -48.781 -17.810 63.089 1.00 42.19 227 ILE D N 1
ATOM 9054 C CA . ILE D 1 228 ? -48.419 -17.871 64.492 1.00 41.89 227 ILE D CA 1
ATOM 9055 C C . ILE D 1 228 ? -49.213 -16.851 65.310 1.00 42.13 227 ILE D C 1
ATOM 9056 O O . ILE D 1 228 ? -49.720 -17.175 66.387 1.00 43.29 227 ILE D O 1
ATOM 9061 N N . GLY D 1 229 ? -49.357 -15.636 64.787 1.00 41.65 228 GLY D N 1
ATOM 9062 C CA . GLY D 1 229 ? -49.973 -14.557 65.541 1.00 40.80 228 GLY D CA 1
ATOM 9063 C C . GLY D 1 229 ? -51.472 -14.648 65.628 1.00 40.58 228 GLY D C 1
ATOM 9064 O O . GLY D 1 229 ? -52.070 -14.306 66.654 1.00 40.69 228 GLY D O 1
ATOM 9065 N N . LYS D 1 230 ? -52.090 -15.084 64.545 1.00 40.43 229 LYS D N 1
ATOM 9066 C CA . LYS D 1 230 ? -53.498 -15.363 64.567 1.00 41.65 229 LYS D CA 1
ATOM 9067 C C . LYS D 1 230 ? -53.811 -16.418 65.659 1.00 42.88 229 LYS D C 1
ATOM 9068 O O . LYS D 1 230 ? -54.720 -16.224 66.463 1.00 43.60 229 LYS D O 1
ATOM 9074 N N . ARG D 1 231 ? -53.024 -17.493 65.723 1.00 43.28 230 ARG D N 1
ATOM 9075 C CA . ARG D 1 231 ? -53.219 -18.526 66.738 1.00 43.93 230 ARG D CA 1
ATOM 9076 C C . ARG D 1 231 ? -52.857 -18.066 68.156 1.00 44.62 230 ARG D C 1
ATOM 9077 O O . ARG D 1 231 ? -53.584 -18.354 69.124 1.00 45.17 230 ARG D O 1
ATOM 9085 N N . GLY D 1 232 ? -51.738 -17.359 68.285 1.00 44.76 231 GLY D N 1
ATOM 9086 C CA . GLY D 1 232 ? -51.283 -16.875 69.586 1.00 44.55 231 GLY D CA 1
ATOM 9087 C C . GLY D 1 232 ? -52.332 -16.070 70.333 1.00 44.86 231 GLY D C 1
ATOM 9088 O O . GLY D 1 232 ? -52.504 -16.211 71.553 1.00 44.26 231 GLY D O 1
ATOM 9089 N N . ILE D 1 233 ? -53.052 -15.232 69.597 1.00 44.67 232 ILE D N 1
ATOM 9090 C CA . ILE D 1 233 ? -54.069 -14.393 70.219 1.00 45.00 232 ILE D CA 1
ATOM 9091 C C . ILE D 1 233 ? -55.323 -15.157 70.677 1.00 45.08 232 ILE D C 1
ATOM 9092 O O . ILE D 1 233 ? -55.926 -14.795 71.685 1.00 44.67 232 ILE D O 1
ATOM 9097 N N . LEU D 1 234 ? -55.690 -16.213 69.945 1.00 45.84 233 LEU D N 1
ATOM 9098 C CA . LEU D 1 234 ? -56.732 -17.144 70.396 1.00 46.84 233 LEU D CA 1
ATOM 9099 C C . LEU D 1 234 ? -56.309 -17.894 71.668 1.00 46.68 233 LEU D C 1
ATOM 9100 O O . LEU D 1 234 ? -57.060 -17.912 72.636 1.00 47.36 233 LEU D O 1
ATOM 9105 N N . ASN D 1 235 ? -55.101 -18.461 71.668 1.00 46.57 234 ASN D N 1
ATOM 9106 C CA . ASN D 1 235 ? -54.538 -19.139 72.853 1.00 46.60 234 ASN D CA 1
ATOM 9107 C C . ASN D 1 235 ? -54.516 -18.269 74.119 1.00 47.37 234 ASN D C 1
ATOM 9108 O O . ASN D 1 235 ? -54.718 -18.789 75.228 1.00 47.38 234 ASN D O 1
ATOM 9113 N N . VAL D 1 236 ? -54.256 -16.962 73.961 1.00 46.93 235 VAL D N 1
ATOM 9114 C CA . VAL D 1 236 ? -54.253 -16.045 75.102 1.00 47.12 235 VAL D CA 1
ATOM 9115 C C . VAL D 1 236 ? -55.651 -15.933 75.704 1.00 47.42 235 VAL D C 1
ATOM 9116 O O . VAL D 1 236 ? -55.800 -15.944 76.925 1.00 47.10 235 VAL D O 1
ATOM 9120 N N . LEU D 1 237 ? -56.663 -15.837 74.842 1.00 47.42 236 LEU D N 1
ATOM 9121 C CA . LEU D 1 237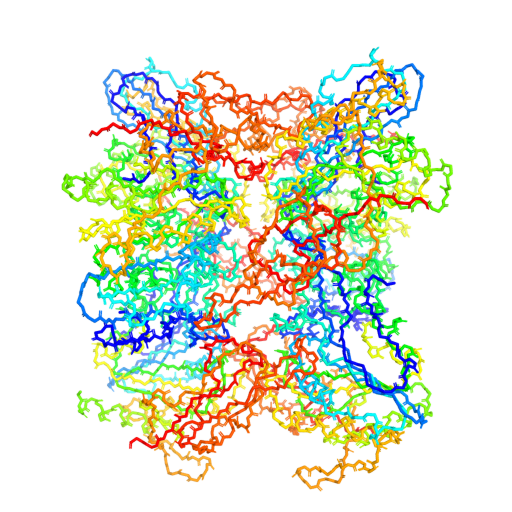 ? -58.052 -15.768 75.296 1.00 47.91 236 LEU D CA 1
ATOM 9122 C C . LEU D 1 237 ? -58.476 -17.080 75.990 1.00 48.26 236 LEU D C 1
ATOM 9123 O O . LEU D 1 237 ? -59.179 -17.048 77.010 1.00 48.27 236 LEU D O 1
ATOM 9128 N N . LYS D 1 238 ? -58.026 -18.212 75.436 1.00 48.50 237 LYS D N 1
ATOM 9129 C CA . LYS D 1 238 ? -58.285 -19.534 76.028 1.00 49.24 237 LYS D CA 1
ATOM 9130 C C . LYS D 1 238 ? -57.606 -19.604 77.398 1.00 49.59 237 LYS D C 1
ATOM 9131 O O . LYS D 1 238 ? -58.290 -19.704 78.422 1.00 49.94 237 LYS D O 1
ATOM 9137 N N . HIS D 1 239 ? -56.276 -19.478 77.414 1.00 49.34 238 HIS D N 1
ATOM 9138 C CA . HIS D 1 239 ? -55.487 -19.364 78.655 1.00 49.32 238 HIS D CA 1
ATOM 9139 C C . HIS D 1 239 ? -56.156 -18.513 79.754 1.00 49.45 238 HIS D C 1
ATOM 9140 O O . HIS D 1 239 ? -56.162 -18.881 80.939 1.00 49.91 238 HIS D O 1
ATOM 9147 N N . MET D 1 240 ? -56.729 -17.382 79.360 1.00 49.18 239 MET D N 1
ATOM 9148 C CA . MET D 1 240 ? -57.269 -16.429 80.326 1.00 48.56 239 MET D CA 1
ATOM 9149 C C . MET D 1 240 ? -58.735 -16.695 80.683 1.00 48.83 239 MET D C 1
ATOM 9150 O O . MET D 1 240 ? -59.305 -16.012 81.557 1.00 48.77 239 MET D O 1
ATOM 9155 N N . GLY D 1 241 ? -59.334 -17.665 79.982 1.00 48.97 240 GLY D N 1
ATOM 9156 C CA . GLY D 1 241 ? -60.672 -18.176 80.278 1.00 49.22 240 GLY D CA 1
ATOM 9157 C C . GLY D 1 241 ? -61.775 -17.333 79.683 1.00 49.77 240 GLY D C 1
ATOM 9158 O O . GLY D 1 241 ? -62.922 -17.383 80.148 1.00 48.81 240 GLY D O 1
ATOM 9159 N N . VAL D 1 242 ? -61.413 -16.558 78.654 1.00 50.24 241 VAL D N 1
ATOM 9160 C CA . VAL D 1 242 ? -62.323 -15.620 77.991 1.00 50.65 241 VAL D CA 1
ATOM 9161 C C . VAL D 1 242 ? -63.071 -16.302 76.844 1.00 51.11 241 VAL D C 1
ATOM 9162 O O . VAL D 1 242 ? -64.215 -15.972 76.556 1.00 50.61 241 VAL D O 1
ATOM 9166 N N . ILE D 1 243 ? -62.402 -17.229 76.172 1.00 52.20 242 ILE D N 1
ATOM 9167 C CA . ILE D 1 243 ? -63.069 -18.091 75.195 1.00 53.86 242 ILE D CA 1
ATOM 9168 C C . ILE D 1 243 ? -62.731 -19.545 75.534 1.00 55.21 242 ILE D C 1
ATOM 9169 O O . ILE D 1 243 ? -61.752 -19.819 76.239 1.00 55.21 242 ILE D O 1
ATOM 9174 N N . GLU D 1 244 ? -63.542 -20.459 75.016 1.00 56.76 243 GLU D N 1
ATOM 9175 C CA . GLU D 1 244 ? -63.466 -21.879 75.343 1.00 58.34 243 GLU D CA 1
ATOM 9176 C C . GLU D 1 244 ? -62.309 -22.543 74.615 1.00 57.73 243 GLU D C 1
ATOM 9177 O O . GLU D 1 244 ? -61.944 -22.117 73.525 1.00 58.23 243 GLU D O 1
ATOM 9183 N N . GLY D 1 245 ? -61.719 -23.567 75.227 1.00 57.43 244 GLY D N 1
ATOM 9184 C CA . GLY D 1 245 ? -60.659 -24.335 74.591 1.00 57.04 244 GLY D CA 1
ATOM 9185 C C . GLY D 1 245 ? -59.339 -24.248 75.326 1.00 57.47 244 GLY D C 1
ATOM 9186 O O . GLY D 1 245 ? -59.228 -23.586 76.368 1.00 57.06 244 GLY D O 1
ATOM 9187 N N . THR D 1 246 ? -58.334 -24.918 74.777 1.00 57.52 245 THR D N 1
ATOM 9188 C CA . THR D 1 246 ? -56.981 -24.867 75.321 1.00 58.35 245 THR D CA 1
ATOM 9189 C C . THR D 1 246 ? -55.959 -24.438 74.252 1.00 58.14 245 THR D C 1
ATOM 9190 O O . THR D 1 246 ? -56.053 -24.858 73.085 1.00 57.67 245 THR D O 1
ATOM 9194 N N . PRO D 1 247 ? -54.985 -23.594 74.648 1.00 58.13 246 PRO D N 1
ATOM 9195 C CA . PRO D 1 247 ? -53.910 -23.216 73.756 1.00 58.39 246 PRO D CA 1
ATOM 9196 C C . PRO D 1 247 ? -53.405 -24.389 72.919 1.00 58.75 246 PRO D C 1
ATOM 9197 O O . PRO D 1 247 ? -53.060 -25.431 73.456 1.00 59.33 246 PRO D O 1
ATOM 9201 N N . GLU D 1 248 ? -53.423 -24.207 71.607 1.00 59.27 247 GLU D N 1
ATOM 9202 C CA . GLU D 1 248 ? -52.906 -25.152 70.634 1.00 59.90 247 GLU D CA 1
ATOM 9203 C C . GLU D 1 248 ? -51.472 -24.699 70.408 1.00 60.08 247 GLU D C 1
ATOM 9204 O O . GLU D 1 248 ? -51.248 -23.774 69.635 1.00 60.78 247 GLU D O 1
ATOM 9210 N N . THR D 1 249 ? -50.500 -25.308 71.087 1.00 60.17 248 THR D N 1
ATOM 9211 C CA . THR D 1 249 ? -49.128 -24.768 71.067 1.00 60.66 248 THR D CA 1
ATOM 9212 C C . THR D 1 249 ? -48.102 -25.628 70.317 1.00 61.14 248 THR D C 1
ATOM 9213 O O . THR D 1 249 ? -46.889 -25.532 70.566 1.00 60.42 248 THR D O 1
ATOM 9217 N N . ALA D 1 250 ? -48.588 -26.455 69.395 1.00 62.08 249 ALA D N 1
ATOM 9218 C CA . ALA D 1 250 ? -47.726 -27.406 68.686 1.00 63.18 249 ALA D CA 1
ATOM 9219 C C . ALA D 1 250 ? -46.872 -26.662 67.679 1.00 63.90 249 ALA D C 1
ATOM 9220 O O . ALA D 1 250 ? -47.348 -25.721 67.045 1.00 64.15 249 ALA D O 1
ATOM 9222 N N . GLN D 1 251 ? -45.616 -27.086 67.546 1.00 64.73 250 GLN D N 1
ATOM 9223 C CA . GLN D 1 251 ? -44.649 -26.414 66.677 1.00 65.67 250 GLN D CA 1
ATOM 9224 C C . GLN D 1 251 ? -44.394 -27.177 65.383 1.00 66.56 250 GLN D C 1
ATOM 9225 O O . GLN D 1 251 ? -44.598 -28.390 65.311 1.00 66.69 250 GLN D O 1
ATOM 9231 N N . ARG D 1 252 ? -43.949 -26.443 64.364 1.00 67.59 251 ARG D N 1
ATOM 9232 C CA . ARG D 1 252 ? -43.676 -26.989 63.037 1.00 68.62 251 ARG D CA 1
ATOM 9233 C C . ARG D 1 252 ? -42.452 -27.913 63.057 1.00 68.72 251 ARG D C 1
ATOM 9234 O O . ARG D 1 252 ? -42.424 -28.933 62.357 1.00 69.07 251 ARG D O 1
ATOM 9242 N N . GLY D 1 253 ? -41.465 -27.575 63.889 1.00 68.89 252 GLY D N 1
ATOM 9243 C CA . GLY D 1 253 ? -40.251 -28.394 64.060 1.00 68.83 252 GLY D CA 1
ATOM 9244 C C . GLY D 1 253 ? -40.384 -29.660 64.910 1.00 68.49 252 GLY D C 1
ATOM 9245 O O . GLY D 1 253 ? -39.390 -30.345 65.176 1.00 68.52 252 GLY D O 1
ATOM 9246 N N . GLY D 1 254 ? -41.609 -29.982 65.322 1.00 68.01 253 GLY D N 1
ATOM 9247 C CA . GLY D 1 254 ? -41.859 -31.132 66.178 1.00 67.22 253 GLY D CA 1
ATOM 9248 C C . GLY D 1 254 ? -42.239 -30.737 67.594 1.00 66.71 253 GLY D C 1
ATOM 9249 O O . GLY D 1 254 ? -43.152 -31.326 68.172 1.00 66.71 253 GLY D O 1
ATOM 9250 N N . ALA D 1 255 ? -41.551 -29.728 68.136 1.00 65.93 254 ALA D N 1
ATOM 9251 C CA . ALA D 1 255 ? -41.680 -29.299 69.543 1.00 65.24 254 ALA D CA 1
ATOM 9252 C C . ALA D 1 255 ? -43.103 -29.238 70.137 1.00 64.73 254 ALA D C 1
ATOM 9253 O O . ALA D 1 255 ? -44.078 -28.926 69.445 1.00 64.57 254 ALA D O 1
ATOM 9255 N N . ALA D 1 256 ? -43.193 -29.547 71.430 1.00 64.20 255 ALA D N 1
ATOM 9256 C CA . ALA D 1 256 ? -44.457 -29.536 72.166 1.00 63.60 255 ALA D CA 1
ATOM 9257 C C . ALA D 1 256 ? -44.975 -28.112 72.410 1.00 63.08 255 ALA D C 1
ATOM 9258 O O . ALA D 1 256 ? -46.187 -27.868 72.405 1.00 62.76 255 ALA D O 1
ATOM 9260 N N . GLY D 1 257 ? -44.047 -27.182 72.638 1.00 62.30 256 GLY D N 1
ATOM 9261 C CA . GLY D 1 257 ? -44.383 -25.769 72.747 1.00 60.75 256 GLY D CA 1
ATOM 9262 C C . GLY D 1 257 ? -43.219 -24.804 72.632 1.00 59.92 256 GLY D C 1
ATOM 9263 O O . GLY D 1 257 ? -42.211 -25.074 71.973 1.00 59.35 256 GLY D O 1
ATOM 9264 N N . THR D 1 258 ? -43.390 -23.669 73.304 1.00 59.52 257 THR D N 1
ATOM 9265 C CA . THR D 1 258 ? -42.427 -22.577 73.344 1.00 58.64 257 THR D CA 1
ATOM 9266 C C . THR D 1 258 ? -41.150 -22.924 74.105 1.00 58.58 257 THR D C 1
ATOM 9267 O O . THR D 1 258 ? -41.196 -23.435 75.225 1.00 58.92 257 THR D O 1
ATOM 9271 N N . ARG D 1 259 ? -40.020 -22.635 73.471 1.00 57.90 258 ARG D N 1
ATOM 9272 C CA . ARG D 1 259 ? -38.724 -22.663 74.093 1.00 57.59 258 ARG D CA 1
ATOM 9273 C C . ARG D 1 259 ? -38.386 -21.256 74.626 1.00 57.37 258 ARG D C 1
ATOM 9274 O O . ARG D 1 259 ? -38.324 -20.292 73.851 1.00 57.16 258 ARG D O 1
ATOM 9282 N N . HIS D 1 260 ? -38.190 -21.133 75.942 1.00 56.80 259 HIS D N 1
ATOM 9283 C CA . HIS D 1 260 ? -37.830 -19.855 76.555 1.00 56.47 259 HIS D CA 1
ATOM 9284 C C . HIS D 1 260 ? -36.375 -19.536 76.356 1.00 56.33 259 HIS D C 1
ATOM 9285 O O . HIS D 1 260 ? -35.492 -20.348 76.661 1.00 56.55 259 HIS D O 1
ATOM 9292 N N . MET D 1 261 ? -36.127 -18.331 75.859 1.00 55.49 260 MET D N 1
ATOM 9293 C CA . MET D 1 261 ? -34.786 -17.907 75.505 1.00 54.49 260 MET D CA 1
ATOM 9294 C C . MET D 1 261 ? -34.480 -16.567 76.133 1.00 54.52 260 MET D C 1
ATOM 9295 O O . MET D 1 261 ? -35.363 -15.905 76.687 1.00 54.43 260 MET D O 1
ATOM 9300 N N . MET D 1 262 ? -33.216 -16.171 76.054 1.00 54.64 261 MET D N 1
ATOM 9301 C CA . MET D 1 262 ? -32.798 -14.899 76.590 1.00 55.16 261 MET D CA 1
ATOM 9302 C C . MET D 1 262 ? -31.759 -14.188 75.709 1.00 55.32 261 MET D C 1
ATOM 9303 O O . MET D 1 262 ? -31.011 -14.828 74.965 1.00 54.90 261 MET D O 1
ATOM 9308 N N . VAL D 1 263 ? -31.786 -12.859 75.792 1.00 55.97 262 VAL D N 1
ATOM 9309 C CA . VAL D 1 263 ? -30.755 -11.962 75.279 1.00 57.01 262 VAL D CA 1
ATOM 9310 C C . VAL D 1 263 ? -30.355 -11.047 76.447 1.00 57.82 262 VAL D C 1
ATOM 9311 O O . VAL D 1 263 ? -31.191 -10.323 76.993 1.00 57.69 262 VAL D O 1
ATOM 9315 N N . ARG D 1 264 ? -29.091 -11.094 76.858 1.00 58.76 263 ARG D N 1
ATOM 9316 C CA . ARG D 1 264 ? -28.651 -10.242 77.969 1.00 59.42 263 ARG D CA 1
ATOM 9317 C C . ARG D 1 264 ? -27.271 -9.622 77.744 1.00 59.81 263 ARG D C 1
ATOM 9318 O O . ARG D 1 264 ? -27.106 -8.417 77.909 1.00 59.87 263 ARG D O 1
ATOM 9320 N N . GLU D 1 265 ? -26.295 -10.449 77.353 1.00 60.48 264 GLU D N 1
ATOM 9321 C CA . GLU D 1 265 ? -24.919 -9.999 77.105 1.00 60.52 264 GLU D CA 1
ATOM 9322 C C . GLU D 1 265 ? -24.831 -8.971 75.967 1.00 60.52 264 GLU D C 1
ATOM 9323 O O . GLU D 1 265 ? -25.601 -9.041 75.004 1.00 60.89 264 GLU D O 1
ATOM 9325 N N . ALA D 1 266 ? -23.903 -8.019 76.092 1.00 59.92 265 ALA D N 1
ATOM 9326 C CA . ALA D 1 266 ? -23.569 -7.096 74.998 1.00 59.39 265 ALA D CA 1
ATOM 9327 C C . ALA D 1 266 ? -22.952 -7.868 73.837 1.00 58.86 265 ALA D C 1
ATOM 9328 O O . ALA D 1 266 ? -22.981 -7.414 72.685 1.00 59.09 265 ALA D O 1
ATOM 9330 N N . ASP D 1 267 ? -22.391 -9.035 74.169 1.00 57.70 266 ASP D N 1
ATOM 9331 C CA . ASP D 1 267 ? -21.856 -10.011 73.219 1.00 56.30 266 ASP D CA 1
ATOM 9332 C C . ASP D 1 267 ? -22.904 -10.663 72.327 1.00 54.28 266 ASP D C 1
ATOM 9333 O O . ASP D 1 267 ? -22.550 -11.426 71.428 1.00 54.35 266 ASP D O 1
ATOM 9338 N N . ALA D 1 268 ? -24.182 -10.416 72.587 1.00 52.21 267 ALA D N 1
ATOM 9339 C CA . ALA D 1 268 ? -25.253 -11.080 71.823 1.00 50.70 267 ALA D CA 1
ATOM 9340 C C . ALA D 1 268 ? -25.500 -10.399 70.467 1.00 49.95 267 ALA D C 1
ATOM 9341 O O . ALA D 1 268 ? -26.012 -11.024 69.512 1.00 49.30 267 ALA D O 1
ATOM 9343 N N . TYR D 1 269 ? -25.103 -9.127 70.413 1.00 48.11 268 TYR D N 1
ATOM 9344 C CA . TYR D 1 269 ? -25.287 -8.253 69.265 1.00 47.33 268 TYR D CA 1
ATOM 9345 C C . TYR D 1 269 ? -24.046 -8.222 68.398 1.00 46.28 268 TYR D C 1
ATOM 9346 O O . TYR D 1 269 ? -22.949 -7.904 68.877 1.00 46.45 268 TYR D O 1
ATOM 9355 N N . VAL D 1 270 ? -24.224 -8.537 67.121 1.00 44.91 269 VAL D N 1
ATOM 9356 C CA . VAL D 1 270 ? -23.175 -8.340 66.138 1.00 43.59 269 VAL D CA 1
ATOM 9357 C C . VAL D 1 270 ? -23.351 -6.927 65.563 1.00 43.17 269 VAL D C 1
ATOM 9358 O O . VAL D 1 270 ? -24.346 -6.635 64.899 1.00 41.97 269 VAL D O 1
ATOM 9362 N N . MET D 1 271 ? -22.372 -6.065 65.835 1.00 42.72 270 MET D N 1
ATOM 9363 C CA . MET D 1 271 ? -22.464 -4.651 65.513 1.00 41.88 270 MET D CA 1
ATOM 9364 C C . MET D 1 271 ? -21.690 -4.331 64.234 1.00 40.98 270 MET D C 1
ATOM 9365 O O . MET D 1 271 ? -20.674 -4.961 63.961 1.00 39.71 270 MET D O 1
ATOM 9370 N N . ALA D 1 272 ? -22.168 -3.343 63.469 1.00 39.51 271 ALA D N 1
ATOM 9371 C CA . ALA D 1 272 ? -21.462 -2.877 62.263 1.00 38.84 271 ALA D CA 1
ATOM 9372 C C . ALA D 1 272 ? -20.532 -1.708 62.574 1.00 38.51 271 ALA D C 1
ATOM 9373 O O . ALA D 1 272 ? -21.000 -0.630 62.925 1.00 38.80 271 ALA D O 1
ATOM 9375 N N . PRO D 1 273 ? -19.213 -1.912 62.425 1.00 38.25 272 PRO D N 1
ATOM 9376 C CA . PRO D 1 273 ? -18.227 -0.877 62.764 1.00 37.89 272 PRO D CA 1
ATOM 9377 C C . PRO D 1 273 ? -18.127 0.212 61.699 1.00 37.61 272 PRO D C 1
ATOM 9378 O O . PRO D 1 273 ? -17.555 1.264 61.937 1.00 37.07 272 PRO D O 1
ATOM 9382 N N . ARG D 1 274 ? -18.651 -0.080 60.516 1.00 37.48 273 ARG D N 1
ATOM 9383 C CA . ARG D 1 274 ? -18.540 0.795 59.376 1.00 36.60 273 ARG D CA 1
ATOM 9384 C C . ARG D 1 274 ? -19.816 0.701 58.549 1.00 35.87 273 ARG D C 1
ATOM 9385 O O . ARG D 1 274 ? -20.531 -0.321 58.566 1.00 34.70 273 ARG D O 1
ATOM 9393 N N . THR D 1 275 ? -20.091 1.780 57.822 1.00 34.76 274 THR D N 1
ATOM 9394 C CA . THR D 1 275 ? -21.138 1.812 56.831 1.00 34.01 274 THR D CA 1
ATOM 9395 C C . THR D 1 275 ? -20.677 1.091 55.561 1.00 33.54 274 THR D C 1
ATOM 9396 O O . THR D 1 275 ? -19.530 1.247 55.131 1.00 33.29 274 THR D O 1
ATOM 9400 N N . GLY D 1 276 ? -21.574 0.294 54.974 1.00 33.45 275 GLY D N 1
ATOM 9401 C CA . GLY D 1 276 ? -21.288 -0.393 53.706 1.00 32.34 275 GLY D CA 1
ATOM 9402 C C . GLY D 1 276 ? -22.342 -1.433 53.424 1.00 32.58 275 GLY D C 1
ATOM 9403 O O . GLY D 1 276 ? -23.441 -1.368 53.959 1.00 32.53 275 GLY D O 1
ATOM 9404 N N . LEU D 1 277 ? -21.996 -2.416 52.604 1.00 32.78 276 LEU D N 1
ATOM 9405 C CA . LEU D 1 277 ? -22.950 -3.403 52.159 1.00 32.62 276 LEU D CA 1
ATOM 9406 C C . LEU D 1 277 ? -22.762 -4.747 52.905 1.00 33.53 276 LEU D C 1
ATOM 9407 O O . LEU D 1 277 ? -21.768 -5.461 52.707 1.00 32.88 276 LEU D O 1
ATOM 9412 N N . PHE D 1 278 ? -23.712 -5.053 53.788 1.00 33.82 277 PHE D N 1
ATOM 9413 C CA . PHE D 1 278 ? -23.583 -6.228 54.638 1.00 35.43 277 PHE D CA 1
ATOM 9414 C C . PHE D 1 278 ? -24.147 -7.468 53.984 1.00 35.80 277 PHE D C 1
ATOM 9415 O O . PHE D 1 278 ? -25.338 -7.498 53.648 1.00 35.47 277 PHE D O 1
ATOM 9423 N N . GLU D 1 279 ? -23.289 -8.483 53.821 1.00 36.18 278 GLU D N 1
ATOM 9424 C CA . GLU D 1 279 ? -23.719 -9.815 53.356 1.00 37.20 278 GLU D CA 1
ATOM 9425 C C . GLU D 1 279 ? -23.717 -10.813 54.539 1.00 38.58 278 GLU D C 1
ATOM 9426 O O . GLU D 1 279 ? -22.673 -11.100 55.091 1.00 39.17 278 GLU D O 1
ATOM 9432 N N . PRO D 1 280 ? -24.883 -11.330 54.940 1.00 39.67 279 PRO D N 1
ATOM 9433 C CA . PRO D 1 280 ? -24.842 -12.234 56.076 1.00 40.37 279 PRO D CA 1
ATOM 9434 C C . PRO D 1 280 ? -24.384 -13.667 55.693 1.00 41.90 279 PRO D C 1
ATOM 9435 O O . PRO D 1 280 ? -24.281 -13.989 54.498 1.00 41.20 279 PRO D O 1
ATOM 9439 N N . THR D 1 281 ? -24.101 -14.491 56.706 1.00 42.67 280 THR D N 1
ATOM 9440 C CA . THR D 1 281 ? -23.901 -15.934 56.499 1.00 44.33 280 THR D CA 1
ATOM 9441 C C . THR D 1 281 ? -25.121 -16.737 56.962 1.00 45.50 280 THR D C 1
ATOM 9442 O O . THR D 1 281 ? -25.340 -17.851 56.486 1.00 46.22 280 THR D O 1
ATOM 9446 N N . HIS D 1 282 ? -25.920 -16.166 57.869 1.00 46.63 281 HIS D N 1
ATOM 9447 C CA . HIS D 1 282 ? -27.088 -16.850 58.424 1.00 47.80 281 HIS D CA 1
ATOM 9448 C C . HIS D 1 282 ? -28.384 -16.002 58.396 1.00 48.26 281 HIS D C 1
ATOM 9449 O O . HIS D 1 282 ? -28.339 -14.766 58.267 1.00 48.32 281 HIS D O 1
ATOM 9456 N N . TYR D 1 283 ? -29.523 -16.689 58.520 1.00 47.94 282 TYR D N 1
ATOM 9457 C CA . TYR D 1 283 ? -30.839 -16.060 58.651 1.00 48.02 282 TYR D CA 1
ATOM 9458 C C . TYR D 1 283 ? -31.370 -16.218 60.062 1.00 48.29 282 TYR D C 1
ATOM 9459 O O . TYR D 1 283 ? -30.837 -17.007 60.842 1.00 48.44 282 TYR D O 1
ATOM 9468 N N . VAL D 1 284 ? -32.439 -15.494 60.381 1.00 48.64 283 VAL D N 1
ATOM 9469 C CA . VAL D 1 284 ? -33.127 -15.700 61.650 1.00 49.22 283 VAL D CA 1
ATOM 9470 C C . VAL D 1 284 ? -33.624 -17.149 61.761 1.00 50.08 283 VAL D C 1
ATOM 9471 O O . VAL D 1 284 ? -34.048 -17.769 60.769 1.00 49.49 283 VAL D O 1
ATOM 9475 N N . GLY D 1 285 ? -33.542 -17.683 62.973 1.00 50.89 284 GLY D N 1
ATOM 9476 C CA . GLY D 1 285 ? -33.983 -19.053 63.244 1.00 52.15 284 GLY D CA 1
ATOM 9477 C C . GLY D 1 285 ? -32.853 -20.075 63.228 1.00 52.60 284 GLY D C 1
ATOM 9478 O O . GLY D 1 285 ? -33.009 -21.190 63.742 1.00 52.53 284 GLY D O 1
ATOM 9479 N N . GLU D 1 286 ? -31.716 -19.677 62.664 1.00 52.99 285 GLU D N 1
ATOM 9480 C CA . GLU D 1 286 ? -30.602 -20.572 62.441 1.00 53.55 285 GLU D CA 1
ATOM 9481 C C . GLU D 1 286 ? -29.588 -20.544 63.578 1.00 54.11 285 GLU D C 1
ATOM 9482 O O . GLU D 1 286 ? -29.369 -19.513 64.216 1.00 54.09 285 GLU D O 1
ATOM 9488 N N . GLU D 1 287 ? -28.958 -21.695 63.804 1.00 54.89 286 GLU D N 1
ATOM 9489 C CA . GLU D 1 287 ? -28.076 -21.888 64.939 1.00 55.46 286 GLU D CA 1
ATOM 9490 C C . GLU D 1 287 ? -26.682 -21.365 64.645 1.00 55.22 286 GLU D C 1
ATOM 9491 O O . GLU D 1 287 ? -26.164 -21.540 63.541 1.00 55.52 286 GLU D O 1
ATOM 9497 N N . VAL D 1 288 ? -26.081 -20.740 65.657 1.00 55.15 287 VAL D N 1
ATOM 9498 C CA . VAL D 1 288 ? -24.815 -20.024 65.506 1.00 55.52 287 VAL D CA 1
ATOM 9499 C C . VAL D 1 288 ? -23.822 -20.274 66.646 1.00 55.59 287 VAL D C 1
ATOM 9500 O O . VAL D 1 288 ? -24.233 -20.427 67.797 1.00 55.66 287 VAL D O 1
ATOM 9504 N N . ARG D 1 289 ? -22.524 -20.286 66.313 1.00 55.93 288 ARG D N 1
ATOM 9505 C CA . ARG D 1 289 ? -21.440 -20.538 67.284 1.00 56.33 288 ARG D CA 1
ATOM 9506 C C . ARG D 1 289 ? -20.393 -19.406 67.365 1.00 56.72 288 ARG D C 1
ATOM 9507 O O . ARG D 1 289 ? -20.019 -18.819 66.341 1.00 57.13 288 ARG D O 1
ATOM 9509 N N . THR D 1 290 ? -19.924 -19.117 68.583 1.00 56.57 289 THR D N 1
ATOM 9510 C CA . THR D 1 290 ? -18.894 -18.094 68.835 1.00 56.58 289 THR D CA 1
ATOM 9511 C C . THR D 1 290 ? -17.638 -18.265 67.961 1.00 55.82 289 THR D C 1
ATOM 9512 O O . THR D 1 290 ? -17.117 -19.368 67.805 1.00 56.42 289 THR D O 1
ATOM 9516 N N . GLY D 1 291 ? -17.184 -17.166 67.369 1.00 55.06 290 GLY D N 1
ATOM 9517 C CA . GLY D 1 291 ? -16.007 -17.159 66.512 1.00 53.78 290 GLY D CA 1
ATOM 9518 C C . GLY D 1 291 ? -16.288 -17.379 65.033 1.00 53.25 290 GLY D C 1
ATOM 9519 O O . GLY D 1 291 ? -15.468 -17.026 64.197 1.00 53.23 290 GLY D O 1
ATOM 9520 N N . GLU D 1 292 ? -17.428 -17.980 64.695 1.00 52.54 291 GLU D N 1
ATOM 9521 C CA . GLU D 1 292 ? -17.745 -18.145 63.281 1.00 52.54 291 GLU D CA 1
ATOM 9522 C C . GLU D 1 292 ? -18.211 -16.841 62.622 1.00 51.11 291 GLU D C 1
ATOM 9523 O O . GLU D 1 292 ? -18.678 -15.908 63.296 1.00 51.38 291 GLU D O 1
ATOM 9529 N N . THR D 1 293 ? -18.040 -16.799 61.306 1.00 49.44 292 THR D N 1
ATOM 9530 C CA . THR D 1 293 ? -18.339 -15.635 60.484 1.00 48.00 292 THR D CA 1
ATOM 9531 C C . THR D 1 293 ? -19.845 -15.312 60.451 1.00 46.94 292 THR D C 1
ATOM 9532 O O . THR D 1 293 ? -20.665 -16.118 60.008 1.00 47.06 292 THR D O 1
ATOM 9536 N N . ALA D 1 294 ? -20.202 -14.132 60.941 1.00 46.00 293 ALA D N 1
ATOM 9537 C CA . ALA D 1 294 ? -21.571 -13.619 60.807 1.00 44.50 293 ALA D CA 1
ATOM 9538 C C . ALA D 1 294 ? -21.828 -12.995 59.423 1.00 43.73 293 ALA D C 1
ATOM 9539 O O . ALA D 1 294 ? -22.955 -13.004 58.930 1.00 43.60 293 ALA D O 1
ATOM 9541 N N . GLY D 1 295 ? -20.781 -12.439 58.814 1.00 43.04 294 GLY D N 1
ATOM 9542 C CA . GLY D 1 295 ? -20.879 -11.842 57.481 1.00 41.56 294 GLY D CA 1
ATOM 9543 C C . GLY D 1 295 ? -19.727 -10.921 57.153 1.00 40.72 294 GLY D C 1
ATOM 9544 O O . GLY D 1 295 ? -18.762 -10.839 57.907 1.00 40.88 294 GLY D O 1
ATOM 9545 N N . TRP D 1 296 ? -19.840 -10.227 56.023 1.00 40.21 295 TRP D N 1
ATOM 9546 C CA . TRP D 1 296 ? -18.867 -9.221 55.604 1.00 39.93 295 TRP D CA 1
ATOM 9547 C C . TRP D 1 296 ? -19.568 -7.902 55.247 1.00 38.88 295 TRP D C 1
ATOM 9548 O O . TRP D 1 296 ? -20.649 -7.901 54.663 1.00 38.64 295 TRP D O 1
ATOM 9559 N N . ILE D 1 297 ? -18.930 -6.781 55.577 1.00 37.46 296 ILE D N 1
ATOM 9560 C CA . ILE D 1 297 ? -19.308 -5.489 54.997 1.00 35.53 296 ILE D CA 1
ATOM 9561 C C . ILE D 1 297 ? -18.433 -5.230 53.776 1.00 35.05 296 ILE D C 1
ATOM 9562 O O . ILE D 1 297 ? -17.212 -5.146 53.893 1.00 34.77 296 ILE D O 1
ATOM 9567 N N . HIS D 1 298 ? -19.064 -5.100 52.617 1.00 34.40 297 HIS D N 1
ATOM 9568 C CA . HIS D 1 298 ? -18.371 -4.775 51.364 1.00 34.27 297 HIS D CA 1
ATOM 9569 C C . HIS D 1 298 ? -18.328 -3.250 51.147 1.00 34.12 297 HIS D C 1
ATOM 9570 O O . HIS D 1 298 ? -19.296 -2.550 51.483 1.00 34.53 297 HIS D O 1
ATOM 9577 N N . PHE D 1 299 ? -17.236 -2.760 50.566 1.00 33.50 298 PHE D N 1
ATOM 9578 C CA . PHE D 1 299 ? -17.042 -1.343 50.272 1.00 33.51 298 PHE D CA 1
ATOM 9579 C C . PHE D 1 299 ? -17.059 -1.196 48.768 1.00 33.21 298 PHE D C 1
ATOM 9580 O O . PHE D 1 299 ? -16.023 -0.982 48.088 1.00 32.01 298 PHE D O 1
ATOM 9588 N N . VAL D 1 300 ? -18.270 -1.322 48.233 1.00 33.18 299 VAL D N 1
ATOM 9589 C CA . VAL D 1 300 ? -18.426 -1.340 46.774 1.00 33.18 299 VAL D CA 1
ATOM 9590 C C . VAL D 1 300 ? -18.015 -0.044 46.132 1.00 33.37 299 VAL D C 1
ATOM 9591 O O . VAL D 1 300 ? -17.826 0.001 44.922 1.00 34.66 299 VAL D O 1
ATOM 9595 N N . GLU D 1 301 ? -17.849 1.006 46.938 1.00 33.89 300 GLU D N 1
ATOM 9596 C CA . GLU D 1 301 ? -17.330 2.288 46.426 1.00 35.24 300 GLU D CA 1
ATOM 9597 C C . GLU D 1 301 ? -15.862 2.229 45.985 1.00 35.12 300 GLU D C 1
ATOM 9598 O O . GLU D 1 301 ? -15.392 3.103 45.237 1.00 35.17 300 GLU D O 1
ATOM 9604 N N . ASP D 1 302 ? -15.156 1.195 46.455 1.00 35.36 301 ASP D N 1
ATOM 9605 C CA . ASP D 1 302 ? -13.714 1.041 46.258 1.00 35.80 301 ASP D CA 1
ATOM 9606 C C . ASP D 1 302 ? -13.421 -0.118 45.327 1.00 35.92 301 ASP D C 1
ATOM 9607 O O . ASP D 1 302 ? -14.011 -1.179 45.474 1.00 36.30 301 ASP D O 1
ATOM 9612 N N . VAL D 1 303 ? -12.494 0.076 44.394 1.00 36.12 302 VAL D N 1
ATOM 9613 C CA . VAL D 1 303 ? -11.819 -1.054 43.750 1.00 36.17 302 VAL D CA 1
ATOM 9614 C C . VAL D 1 303 ? -10.802 -1.630 44.757 1.00 37.29 302 VAL D C 1
ATOM 9615 O O . VAL D 1 303 ? -10.448 -0.966 45.734 1.00 36.87 302 VAL D O 1
ATOM 9619 N N . ASP D 1 304 ? -10.320 -2.857 44.533 1.00 38.97 303 ASP D N 1
ATOM 9620 C CA . ASP D 1 304 ? -9.174 -3.383 45.309 1.00 39.86 303 ASP D CA 1
ATOM 9621 C C . ASP D 1 304 ? -9.381 -3.550 46.824 1.00 40.29 303 ASP D C 1
ATOM 9622 O O . ASP D 1 304 ? -8.580 -4.204 47.458 1.00 42.55 303 ASP D O 1
ATOM 9627 N N . THR D 1 305 ? -10.402 -2.948 47.426 1.00 40.85 304 THR D N 1
ATOM 9628 C CA . THR D 1 305 ? -10.602 -3.043 48.881 1.00 40.29 304 THR D CA 1
ATOM 9629 C C . THR D 1 305 ? -11.319 -4.321 49.309 1.00 40.44 304 THR D C 1
ATOM 9630 O O . THR D 1 305 ? -12.372 -4.640 48.784 1.00 40.70 304 THR D O 1
ATOM 9634 N N . ALA D 1 306 ? -10.741 -5.063 50.260 1.00 39.91 305 ALA D N 1
ATOM 9635 C CA . ALA D 1 306 ? -11.338 -6.329 50.708 1.00 39.51 305 ALA D CA 1
ATOM 9636 C C . ALA D 1 306 ? -12.465 -6.047 51.697 1.00 39.05 305 ALA D C 1
ATOM 9637 O O . ALA D 1 306 ? -12.415 -5.038 52.405 1.00 39.57 305 ALA D O 1
ATOM 9639 N N . PRO D 1 307 ? -13.487 -6.921 51.747 1.00 38.11 306 PRO D N 1
ATOM 9640 C CA . PRO D 1 307 ? -14.557 -6.717 52.750 1.00 37.98 306 PRO D CA 1
ATOM 9641 C C . PRO D 1 307 ? -14.140 -7.024 54.211 1.00 37.60 306 PRO D C 1
ATOM 9642 O O . PRO D 1 307 ? -13.260 -7.844 54.471 1.00 36.40 306 PRO D O 1
ATOM 9646 N N . LEU D 1 308 ? -14.783 -6.321 55.135 1.00 38.32 307 LEU D N 1
ATOM 9647 C CA . LEU D 1 308 ? -14.574 -6.475 56.552 1.00 38.87 307 LEU D CA 1
ATOM 9648 C C . LEU D 1 308 ? -15.429 -7.635 57.056 1.00 39.82 307 LEU D C 1
ATOM 9649 O O . LEU D 1 308 ? -16.667 -7.598 56.957 1.00 38.85 307 LEU D O 1
ATOM 9654 N N . GLU D 1 309 ? -14.758 -8.669 57.567 1.00 40.73 308 GLU D N 1
ATOM 9655 C CA . GLU D 1 309 ? -15.434 -9.844 58.106 1.00 42.30 308 GLU D CA 1
ATOM 9656 C C . GLU D 1 309 ? -15.901 -9.562 59.539 1.00 42.86 308 GLU D C 1
ATOM 9657 O O . GLU D 1 309 ? -15.204 -8.887 60.310 1.00 42.41 308 GLU D O 1
ATOM 9663 N N . LEU D 1 310 ? -17.081 -10.080 59.875 1.00 43.06 309 LEU D N 1
ATOM 9664 C CA . LEU D 1 310 ? -17.643 -9.921 61.205 1.00 43.63 309 LEU D CA 1
ATOM 9665 C C . LEU D 1 310 ? -17.927 -11.286 61.814 1.00 44.34 309 LEU D C 1
ATOM 9666 O O . LEU D 1 310 ? -18.366 -12.200 61.127 1.00 43.70 309 LEU D O 1
ATOM 9671 N N . LEU D 1 311 ? -17.671 -11.410 63.113 1.00 45.59 310 LEU D N 1
ATOM 9672 C CA . LEU D 1 311 ? -17.879 -12.672 63.810 1.00 46.58 310 LEU D CA 1
ATOM 9673 C C . LEU D 1 311 ? -18.972 -12.607 64.865 1.00 47.33 310 LEU D C 1
ATOM 9674 O O . LEU D 1 311 ? -19.208 -11.557 65.480 1.00 46.57 310 LEU D O 1
ATOM 9679 N N . TYR D 1 312 ? -19.638 -13.740 65.080 1.00 49.23 311 TYR D N 1
ATOM 9680 C CA . TYR D 1 312 ? -20.463 -13.888 66.277 1.00 51.16 311 TYR D CA 1
ATOM 9681 C C . TYR D 1 312 ? -19.565 -14.002 67.506 1.00 52.79 311 TYR D C 1
ATOM 9682 O O . TYR D 1 312 ? -18.428 -14.475 67.419 1.00 53.00 311 TYR D O 1
ATOM 9691 N N . ARG D 1 313 ? -20.079 -13.550 68.646 1.00 54.53 312 ARG D N 1
ATOM 9692 C CA . ARG D 1 313 ? -19.377 -13.700 69.911 1.00 56.41 312 ARG D CA 1
ATOM 9693 C C . ARG D 1 313 ? -20.114 -14.686 70.843 1.00 56.74 312 ARG D C 1
ATOM 9694 O O . ARG D 1 313 ? -19.540 -15.156 71.830 1.00 56.98 312 ARG D O 1
ATOM 9702 N N . ARG D 1 314 ? -21.363 -15.016 70.506 1.00 57.11 313 ARG D N 1
ATOM 9703 C CA . ARG D 1 314 ? -22.180 -15.925 71.316 1.00 57.84 313 ARG D CA 1
ATOM 9704 C C . ARG D 1 314 ? -22.631 -17.148 70.531 1.00 58.05 313 ARG D C 1
ATOM 9705 O O . ARG D 1 314 ? -22.794 -17.097 69.304 1.00 57.84 313 ARG D O 1
ATOM 9713 N N . ASP D 1 315 ? -22.833 -18.243 71.266 1.00 58.08 314 ASP D N 1
ATOM 9714 C CA . ASP D 1 315 ? -23.552 -19.397 70.762 1.00 57.86 314 ASP D CA 1
ATOM 9715 C C . ASP D 1 315 ? -25.046 -19.176 70.982 1.00 57.29 314 ASP D C 1
ATOM 9716 O O . ASP D 1 315 ? -25.455 -18.471 71.913 1.00 57.74 314 ASP D O 1
ATOM 9721 N N . GLY D 1 316 ? -25.856 -19.779 70.122 1.00 55.80 315 GLY D N 1
ATOM 9722 C CA . GLY D 1 316 ? -27.283 -19.659 70.226 1.00 54.84 315 GLY D CA 1
ATOM 9723 C C . GLY D 1 316 ? -27.891 -19.564 68.850 1.00 54.33 315 GLY D C 1
ATOM 9724 O O . GLY D 1 316 ? -27.276 -19.944 67.860 1.00 54.23 315 GLY D O 1
ATOM 9725 N N . ILE D 1 317 ? -29.104 -19.030 68.794 1.00 53.82 316 ILE D N 1
ATOM 9726 C CA . ILE D 1 317 ? -29.838 -18.910 67.538 1.00 52.66 316 ILE D CA 1
ATOM 9727 C C . ILE D 1 317 ? -30.143 -17.443 67.205 1.00 51.50 316 ILE D C 1
ATOM 9728 O O . ILE D 1 317 ? -30.524 -16.656 68.078 1.00 51.26 316 ILE D O 1
ATOM 9733 N N . VAL D 1 318 ? -29.941 -17.085 65.939 1.00 50.31 317 VAL D N 1
ATOM 9734 C CA . VAL D 1 318 ? -30.258 -15.740 65.428 1.00 48.68 317 VAL D CA 1
ATOM 9735 C C . VAL D 1 318 ? -31.726 -15.373 65.675 1.00 47.91 317 VAL D C 1
ATOM 9736 O O . VAL D 1 318 ? -32.646 -16.045 65.168 1.00 47.17 317 VAL D O 1
ATOM 9740 N N . TRP D 1 319 ? -31.943 -14.310 66.454 1.00 46.85 318 TRP D N 1
ATOM 9741 C CA . TRP D 1 319 ? -33.298 -13.806 66.715 1.00 46.24 318 TRP D CA 1
ATOM 9742 C C . TRP D 1 319 ? -33.699 -12.728 65.712 1.00 46.00 318 TRP D C 1
ATOM 9743 O O . TRP D 1 319 ? -34.733 -12.824 65.043 1.00 45.93 318 TRP D O 1
ATOM 9754 N N . PHE D 1 320 ? -32.869 -11.691 65.650 1.00 45.72 319 PHE D N 1
ATOM 9755 C CA . PHE D 1 320 ? -32.976 -10.632 64.663 1.00 45.05 319 PHE D CA 1
ATOM 9756 C C . PHE D 1 320 ? -31.805 -10.776 63.717 1.00 44.07 319 PHE D C 1
ATOM 9757 O O . PHE D 1 320 ? -30.666 -10.977 64.152 1.00 44.32 319 PHE D O 1
ATOM 9765 N N . GLY D 1 321 ? -32.083 -10.669 62.427 1.00 42.92 320 GLY D N 1
ATOM 9766 C CA . GLY D 1 321 ? -31.054 -10.763 61.399 1.00 41.63 320 GLY D CA 1
ATOM 9767 C C . GLY D 1 321 ? -31.152 -9.567 60.471 1.00 40.85 320 GLY D C 1
ATOM 9768 O O . GLY D 1 321 ? -32.194 -8.912 60.415 1.00 40.89 320 GLY D O 1
ATOM 9769 N N . ALA D 1 322 ? -30.065 -9.293 59.757 1.00 39.75 321 ALA D N 1
ATOM 9770 C CA . ALA D 1 322 ? -29.902 -8.097 58.914 1.00 39.34 321 ALA D CA 1
ATOM 9771 C C . ALA D 1 322 ? -31.140 -7.783 58.078 1.00 39.20 321 ALA D C 1
ATOM 9772 O O . ALA D 1 322 ? -31.751 -8.682 57.492 1.00 39.49 321 ALA D O 1
ATOM 9774 N N . GLY D 1 323 ? -31.529 -6.510 58.056 1.00 39.05 322 GLY D N 1
ATOM 9775 C CA . GLY D 1 323 ? -32.632 -6.056 57.211 1.00 38.05 322 GLY D CA 1
ATOM 9776 C C . GLY D 1 323 ? -32.081 -5.463 55.928 1.00 38.39 322 GLY D C 1
ATOM 9777 O O . GLY D 1 323 ? -31.855 -6.197 54.955 1.00 38.81 322 GLY D O 1
ATOM 9778 N N . PRO D 1 324 ? -31.831 -4.128 55.916 1.00 37.79 323 PRO D N 1
ATOM 9779 C CA . PRO D 1 324 ? -31.299 -3.476 54.694 1.00 37.28 323 PRO D CA 1
ATOM 9780 C C . PRO D 1 324 ? -29.933 -4.013 54.306 1.00 36.82 323 PRO D C 1
ATOM 9781 O O . PRO D 1 324 ? -29.127 -4.355 55.180 1.00 36.18 323 PRO D O 1
ATOM 9785 N N . GLY D 1 325 ? -29.695 -4.094 53.001 1.00 36.17 324 GLY D N 1
ATOM 9786 C CA . GLY D 1 325 ? -28.416 -4.511 52.478 1.00 36.22 324 GLY D CA 1
ATOM 9787 C C . GLY D 1 325 ? -27.313 -3.543 52.847 1.00 36.33 324 GLY D C 1
ATOM 9788 O O . GLY D 1 325 ? -26.216 -3.956 53.236 1.00 36.68 324 GLY D O 1
ATOM 9789 N N . ARG D 1 326 ? -27.593 -2.248 52.707 1.00 35.98 325 ARG D N 1
ATOM 9790 C CA . ARG D 1 326 ? -26.621 -1.216 53.054 1.00 34.83 325 ARG D CA 1
ATOM 9791 C C . ARG D 1 326 ? -26.823 -0.768 54.497 1.00 34.57 325 ARG D C 1
ATOM 9792 O O . ARG D 1 326 ? -27.835 -0.179 54.825 1.00 34.24 325 ARG D O 1
ATOM 9800 N N . VAL D 1 327 ? -25.849 -1.068 55.347 1.00 33.81 326 VAL D N 1
ATOM 9801 C CA . VAL D 1 327 ? -25.993 -0.858 56.763 1.00 33.76 326 VAL D CA 1
ATOM 9802 C C . VAL D 1 327 ? -25.221 0.382 57.151 1.00 33.61 326 VAL D C 1
ATOM 9803 O O . VAL D 1 327 ? -24.275 0.770 56.485 1.00 33.72 326 VAL D O 1
ATOM 9807 N N . THR D 1 328 ? -25.622 0.977 58.259 1.00 33.77 327 THR D N 1
ATOM 9808 C CA . THR D 1 328 ? -24.960 2.163 58.776 1.00 34.01 327 THR D CA 1
ATOM 9809 C C . THR D 1 328 ? -24.145 1.767 60.000 1.00 33.94 327 THR D C 1
ATOM 9810 O O . THR D 1 328 ? -24.626 0.994 60.856 1.00 33.95 327 THR D O 1
ATOM 9814 N N . ARG D 1 329 ? -22.912 2.278 60.068 1.00 34.21 328 ARG D N 1
ATOM 9815 C CA . ARG D 1 329 ? -22.101 2.193 61.270 1.00 35.01 328 ARG D CA 1
ATOM 9816 C C . ARG D 1 329 ? -22.988 2.321 62.525 1.00 35.73 328 ARG D C 1
ATOM 9817 O O . ARG D 1 329 ? -23.862 3.195 62.599 1.00 36.22 328 ARG D O 1
ATOM 9825 N N . GLY D 1 330 ? -22.764 1.452 63.510 1.00 36.46 329 GLY D N 1
ATOM 9826 C CA . GLY D 1 330 ? -23.564 1.467 64.750 1.00 37.18 329 GLY D CA 1
ATOM 9827 C C . GLY D 1 330 ? -24.898 0.723 64.724 1.00 38.14 329 GLY D C 1
ATOM 9828 O O . GLY D 1 330 ? -25.604 0.690 65.755 1.00 38.65 329 GLY D O 1
ATOM 9829 N N . ASP D 1 331 ? -25.278 0.170 63.559 1.00 38.40 330 ASP D N 1
ATOM 9830 C CA . ASP D 1 331 ? -26.423 -0.768 63.448 1.00 38.41 330 ASP D CA 1
ATOM 9831 C C . ASP D 1 331 ? -26.034 -2.144 63.968 1.00 39.24 330 ASP D C 1
ATOM 9832 O O . ASP D 1 331 ? -24.888 -2.580 63.771 1.00 38.57 330 ASP D O 1
ATOM 9837 N N . ALA D 1 332 ? -26.984 -2.855 64.582 1.00 39.87 331 ALA D N 1
ATOM 9838 C CA . ALA D 1 332 ? -26.817 -4.318 64.778 1.00 40.74 331 ALA D CA 1
ATOM 9839 C C . ALA D 1 332 ? -27.146 -5.012 63.467 1.00 40.75 331 ALA D C 1
ATOM 9840 O O . ALA D 1 332 ? -28.056 -4.586 62.750 1.00 41.02 331 ALA D O 1
ATOM 9842 N N . VAL D 1 333 ? -26.407 -6.072 63.151 1.00 40.54 332 VAL D N 1
ATOM 9843 C CA . VAL D 1 333 ? -26.678 -6.870 61.962 1.00 40.01 332 VAL D CA 1
ATOM 9844 C C . VAL D 1 333 ? -27.169 -8.271 62.321 1.00 40.66 332 VAL D C 1
ATOM 9845 O O . VAL D 1 333 ? -27.583 -9.029 61.444 1.00 40.22 332 VAL D O 1
ATOM 9849 N N . ALA D 1 334 ? -27.092 -8.617 63.609 1.00 41.54 333 ALA D N 1
ATOM 9850 C CA . ALA D 1 334 ? -27.611 -9.890 64.131 1.00 42.34 333 ALA D CA 1
ATOM 9851 C C . ALA D 1 334 ? -27.713 -9.782 65.635 1.00 43.38 333 ALA D C 1
ATOM 9852 O O . ALA D 1 334 ? -26.867 -9.154 66.279 1.00 43.93 333 ALA D O 1
ATOM 9854 N N . VAL D 1 335 ? -28.763 -10.373 66.197 1.00 44.46 334 VAL D N 1
ATOM 9855 C CA . VAL D 1 335 ? -28.899 -10.463 67.645 1.00 45.18 334 VAL D CA 1
ATOM 9856 C C . VAL D 1 335 ? -29.165 -11.937 67.943 1.00 45.93 334 VAL D C 1
ATOM 9857 O O . VAL D 1 335 ? -30.094 -12.536 67.373 1.00 45.98 334 VAL D O 1
ATOM 9861 N N . VAL D 1 336 ? -28.345 -12.516 68.823 1.00 46.37 335 VAL D N 1
ATOM 9862 C CA . VAL D 1 336 ? -28.390 -13.957 69.096 1.00 46.91 335 VAL D CA 1
ATOM 9863 C C . VAL D 1 336 ? -29.122 -14.237 70.410 1.00 47.09 335 VAL D C 1
ATOM 9864 O O . VAL D 1 336 ? -28.864 -13.584 71.432 1.00 47.05 335 VAL D O 1
ATOM 9868 N N . MET D 1 337 ? -30.067 -15.173 70.371 1.00 47.29 336 MET D N 1
ATOM 9869 C CA . MET D 1 337 ? -30.695 -15.660 71.617 1.00 47.43 336 MET D CA 1
ATOM 9870 C C . MET D 1 337 ? -30.187 -17.064 72.013 1.00 49.37 336 MET D C 1
ATOM 9871 O O . MET D 1 337 ? -29.645 -17.799 71.179 1.00 49.61 336 MET D O 1
ATOM 9876 N N . GLU D 1 338 ? -30.395 -17.418 73.282 1.00 51.30 337 GLU D N 1
ATOM 9877 C CA . GLU D 1 338 ? -29.908 -18.659 73.892 1.00 53.00 337 GLU D CA 1
ATOM 9878 C C . GLU D 1 338 ? -30.901 -19.051 74.984 1.00 54.23 337 GLU D C 1
ATOM 9879 O O . GLU D 1 338 ? -31.694 -18.207 75.425 1.00 53.56 337 GLU D O 1
ATOM 9885 N N . ASP D 1 339 ? -30.866 -20.308 75.447 1.00 55.49 338 ASP D N 1
ATOM 9886 C CA . ASP D 1 339 ? -31.871 -20.768 76.435 1.00 56.34 338 ASP D CA 1
ATOM 9887 C C . ASP D 1 339 ? -31.943 -19.901 77.709 1.00 56.46 338 ASP D C 1
ATOM 9888 O O . ASP D 1 339 ? -30.927 -19.391 78.201 1.00 56.12 338 ASP D O 1
ATOM 9893 N N . TYR D 1 340 ? -33.165 -19.727 78.205 1.00 56.67 339 TYR D N 1
ATOM 9894 C CA . TYR D 1 340 ? -33.453 -18.945 79.409 1.00 57.30 339 TYR D CA 1
ATOM 9895 C C . TYR D 1 340 ? -32.963 -19.624 80.710 1.00 57.53 339 TYR D C 1
ATOM 9896 O O . TYR D 1 340 ? -33.008 -20.857 80.859 1.00 57.22 339 TYR D O 1
ATOM 9905 N N . SER E 1 9 ? -18.927 12.386 25.718 1.00 40.96 8 SER E N 1
ATOM 9906 C CA . SER E 1 9 ? -19.086 12.131 27.204 1.00 39.48 8 SER E CA 1
ATOM 9907 C C . SER E 1 9 ? -18.202 12.949 28.152 1.00 39.62 8 SER E C 1
ATOM 9908 O O . SER E 1 9 ? -16.970 12.981 28.040 1.00 38.86 8 SER E O 1
ATOM 9911 N N . ARG E 1 10 ? -18.873 13.538 29.135 1.00 39.10 9 ARG E N 1
ATOM 9912 C CA . ARG E 1 10 ? -18.243 14.267 30.226 1.00 39.42 9 ARG E CA 1
ATOM 9913 C C . ARG E 1 10 ? -17.676 13.317 31.330 1.00 39.20 9 ARG E C 1
ATOM 9914 O O . ARG E 1 10 ? -16.966 13.773 32.238 1.00 39.60 9 ARG E O 1
ATOM 9922 N N . ILE E 1 11 ? -17.997 12.021 31.279 1.00 37.42 10 ILE E N 1
ATOM 9923 C CA . ILE E 1 11 ? -17.486 11.103 32.293 1.00 37.27 10 ILE E CA 1
ATOM 9924 C C . ILE E 1 11 ? -16.089 10.666 31.873 1.00 37.63 10 ILE E C 1
ATOM 9925 O O . ILE E 1 11 ? -15.894 10.147 30.776 1.00 37.27 10 ILE E O 1
ATOM 9930 N N . ALA E 1 12 ? -15.115 10.905 32.742 1.00 38.52 11 ALA E N 1
ATOM 9931 C CA . ALA E 1 12 ? -13.700 10.716 32.394 1.00 39.06 11 ALA E CA 1
ATOM 9932 C C . ALA E 1 12 ? -13.212 9.366 32.865 1.00 39.95 11 ALA E C 1
ATOM 9933 O O . ALA E 1 12 ? -13.566 8.929 33.971 1.00 39.54 11 ALA E O 1
ATOM 9935 N N . CYS E 1 13 ? -12.432 8.692 32.015 1.00 41.22 12 CYS E N 1
ATOM 9936 C CA . CYS E 1 13 ? -11.827 7.397 32.348 1.00 41.90 12 CYS E CA 1
ATOM 9937 C C . CYS E 1 13 ? -10.478 7.216 31.633 1.00 42.56 12 CYS E C 1
ATOM 9938 O O . CYS E 1 13 ? -10.382 7.368 30.407 1.00 42.82 12 CYS E O 1
ATOM 9941 N N . ASP E 1 14 ? -9.454 6.882 32.409 1.00 42.60 13 ASP E N 1
ATOM 9942 C CA . ASP E 1 14 ? -8.077 6.867 31.930 1.00 43.31 13 ASP E CA 1
ATOM 9943 C C . ASP E 1 14 ? -7.613 5.454 31.622 1.00 43.00 13 ASP E C 1
ATOM 9944 O O . ASP E 1 14 ? -6.463 5.240 31.242 1.00 43.65 13 ASP E O 1
ATOM 9949 N N . ILE E 1 15 ? -8.506 4.492 31.793 1.00 42.44 14 ILE E N 1
ATOM 9950 C CA . ILE E 1 15 ? -8.175 3.105 31.595 1.00 41.97 14 ILE E CA 1
ATOM 9951 C C . ILE E 1 15 ? -7.977 2.778 30.109 1.00 41.80 14 ILE E C 1
ATOM 9952 O O . ILE E 1 15 ? -8.777 3.167 29.254 1.00 40.85 14 ILE E O 1
ATOM 9957 N N . ASP E 1 16 ? -6.880 2.084 29.814 1.00 41.99 15 ASP E N 1
ATOM 9958 C CA . ASP E 1 16 ? -6.639 1.547 28.484 1.00 41.89 15 ASP E CA 1
ATOM 9959 C C . ASP E 1 16 ? -7.218 0.141 28.411 1.00 41.60 15 ASP E C 1
ATOM 9960 O O . ASP E 1 16 ? -6.630 -0.817 28.944 1.00 41.41 15 ASP E O 1
ATOM 9965 N N . PHE E 1 17 ? -8.375 0.023 27.754 1.00 40.63 16 PHE E N 1
ATOM 9966 C CA . PHE E 1 17 ? -9.105 -1.246 27.683 1.00 40.07 16 PHE E CA 1
ATOM 9967 C C . PHE E 1 17 ? -8.505 -2.213 26.675 1.00 40.19 16 PHE E C 1
ATOM 9968 O O . PHE E 1 17 ? -8.926 -3.369 26.597 1.00 40.20 16 PHE E O 1
ATOM 9976 N N . ASP E 1 18 ? -7.556 -1.723 25.883 1.00 41.08 17 ASP E N 1
ATOM 9977 C CA . ASP E 1 18 ? -6.782 -2.555 24.951 1.00 42.90 17 ASP E CA 1
ATOM 9978 C C . ASP E 1 18 ? -5.495 -3.148 25.584 1.00 43.28 17 ASP E C 1
ATOM 9979 O O . ASP E 1 18 ? -4.890 -4.078 25.022 1.00 44.31 17 ASP E O 1
ATOM 9984 N N . ARG E 1 19 ? -5.097 -2.623 26.749 1.00 42.92 18 ARG E N 1
ATOM 9985 C CA . ARG E 1 19 ? -3.861 -3.037 27.429 1.00 43.27 18 ARG E CA 1
ATOM 9986 C C . ARG E 1 19 ? -3.947 -4.393 28.123 1.00 43.04 18 ARG E C 1
ATOM 9987 O O . ARG E 1 19 ? -4.914 -4.686 28.844 1.00 41.72 18 ARG E O 1
ATOM 9995 N N . ASP E 1 20 ? -2.933 -5.232 27.893 1.00 43.39 19 ASP E N 1
ATOM 9996 C CA . ASP E 1 20 ? -2.849 -6.524 28.592 1.00 43.89 19 ASP E CA 1
ATOM 9997 C C . ASP E 1 20 ? -2.595 -6.275 30.082 1.00 42.66 19 ASP E C 1
ATOM 9998 O O . ASP E 1 20 ? -1.942 -5.298 30.444 1.00 42.54 19 ASP E O 1
ATOM 10003 N N . GLY E 1 21 ? -3.124 -7.152 30.937 1.00 41.98 20 GLY E N 1
ATOM 10004 C CA . GLY E 1 21 ? -2.928 -7.036 32.397 1.00 40.78 20 GLY E CA 1
ATOM 10005 C C . GLY E 1 21 ? -4.215 -6.746 33.157 1.00 39.90 20 GLY E C 1
ATOM 10006 O O . GLY E 1 21 ? -5.327 -7.039 32.657 1.00 39.36 20 GLY E O 1
ATOM 10007 N N . ARG E 1 22 ? -4.067 -6.202 34.366 1.00 38.31 21 ARG E N 1
ATOM 10008 C CA . ARG E 1 22 ? -5.221 -5.782 35.193 1.00 37.80 21 ARG E CA 1
ATOM 10009 C C . ARG E 1 22 ? -5.145 -4.306 35.444 1.00 37.06 21 ARG E C 1
ATOM 10010 O O . ARG E 1 22 ? -4.078 -3.803 35.814 1.00 36.87 21 ARG E O 1
ATOM 10018 N N . GLN E 1 23 ? -6.261 -3.607 35.228 1.00 35.97 22 GLN E N 1
ATOM 10019 C CA . GLN E 1 23 ? -6.383 -2.212 35.668 1.00 35.27 22 GLN E CA 1
ATOM 10020 C C . GLN E 1 23 ? -7.660 -2.079 36.465 1.00 34.90 22 GLN E C 1
ATOM 10021 O O . GLN E 1 23 ? -8.713 -2.482 35.981 1.00 35.64 22 GLN E O 1
ATOM 10027 N N . ALA E 1 24 ? -7.545 -1.538 37.680 1.00 33.47 23 ALA E N 1
ATOM 10028 C CA . ALA E 1 24 ? -8.665 -1.264 38.575 1.00 33.16 23 ALA E CA 1
ATOM 10029 C C . ALA E 1 24 ? -8.559 0.216 38.906 1.00 33.17 23 ALA E C 1
ATOM 10030 O O . ALA E 1 24 ? -7.517 0.658 39.365 1.00 33.08 23 ALA E O 1
ATOM 10032 N N . GLY E 1 25 ? -9.636 0.970 38.651 1.00 32.98 24 GLY E N 1
ATOM 10033 C CA . GLY E 1 25 ? -9.630 2.436 38.719 1.00 31.96 24 GLY E CA 1
ATOM 10034 C C . GLY E 1 25 ? -11.072 2.937 38.792 1.00 32.25 24 GLY E C 1
ATOM 10035 O O . GLY E 1 25 ? -11.989 2.173 39.144 1.00 32.85 24 GLY E O 1
ATOM 10036 N N . TYR E 1 26 ? -11.285 4.213 38.479 1.00 31.65 25 TYR E N 1
ATOM 10037 C CA . TYR E 1 26 ? -12.634 4.803 38.524 1.00 31.46 25 TYR E CA 1
ATOM 10038 C C . TYR E 1 26 ? -12.903 5.596 37.249 1.00 31.85 25 TYR E C 1
ATOM 10039 O O . TYR E 1 26 ? -11.981 6.213 36.682 1.00 33.53 25 TYR E O 1
ATOM 10048 N N . ALA E 1 27 ? -14.140 5.569 36.770 1.00 31.44 26 ALA E N 1
ATOM 10049 C CA . ALA E 1 27 ? -14.571 6.620 35.848 1.00 31.55 26 ALA E CA 1
ATOM 10050 C C . ALA E 1 27 ? -15.087 7.757 36.729 1.00 31.75 26 ALA E C 1
ATOM 10051 O O . ALA E 1 27 ? -15.768 7.506 37.709 1.00 32.06 26 ALA E O 1
ATOM 10053 N N . ARG E 1 28 ? -14.747 8.995 36.378 1.00 32.43 27 ARG E N 1
ATOM 10054 C CA . ARG E 1 28 ? -15.066 10.171 37.176 1.00 33.33 27 ARG E CA 1
ATOM 10055 C C . ARG E 1 28 ? -16.220 10.949 36.516 1.00 32.98 27 ARG E C 1
ATOM 10056 O O . ARG E 1 28 ? -16.044 11.615 35.480 1.00 32.40 27 ARG E O 1
ATOM 10064 N N . ALA E 1 29 ? -17.401 10.814 37.111 1.00 31.64 28 ALA E N 1
ATOM 10065 C CA . ALA E 1 29 ? -18.635 11.398 36.594 1.00 31.74 28 ALA E CA 1
ATOM 10066 C C . ALA E 1 29 ? -18.864 12.778 37.257 1.00 31.64 28 ALA E C 1
ATOM 10067 O O . ALA E 1 29 ? -19.046 12.855 38.484 1.00 30.99 28 ALA E O 1
ATOM 10069 N N . PRO E 1 30 ? -18.836 13.859 36.467 1.00 31.82 29 PRO E N 1
ATOM 10070 C CA . PRO E 1 30 ? -19.049 15.149 37.105 1.00 32.49 29 PRO E CA 1
ATOM 10071 C C . PRO E 1 30 ? -20.431 15.259 37.722 1.00 33.01 29 PRO E C 1
ATOM 10072 O O . PRO E 1 30 ? -21.403 14.724 37.165 1.00 31.30 29 PRO E O 1
ATOM 10076 N N . LEU E 1 31 ? -20.484 15.936 38.875 1.00 33.70 30 LEU E N 1
ATOM 10077 C CA . LEU E 1 31 ? -21.727 16.192 39.609 1.00 35.28 30 LEU E CA 1
ATOM 10078 C C . LEU E 1 31 ? -21.613 17.553 40.312 1.00 35.91 30 LEU E C 1
ATOM 10079 O O . LEU E 1 31 ? -20.696 17.770 41.120 1.00 37.16 30 LEU E O 1
ATOM 10084 N N . SER E 1 32 ? -22.514 18.467 39.969 1.00 34.53 31 SER E N 1
ATOM 10085 C CA . SER E 1 32 ? -22.546 19.787 40.557 1.00 34.38 31 SER E CA 1
ATOM 10086 C C . SER E 1 32 ? -23.538 19.777 41.731 1.00 33.78 31 SER E C 1
ATOM 10087 O O . SER E 1 32 ? -24.698 19.417 41.562 1.00 33.80 31 SER E O 1
ATOM 10090 N N . ARG E 1 33 ? -23.071 20.154 42.918 1.00 32.75 32 ARG E N 1
ATOM 10091 C CA . ARG E 1 33 ? -23.928 20.326 44.098 1.00 32.10 32 ARG E CA 1
ATOM 10092 C C . ARG E 1 33 ? -23.799 21.787 44.548 1.00 30.14 32 ARG E C 1
ATOM 10093 O O . ARG E 1 33 ? -22.886 22.496 44.108 1.00 29.50 32 ARG E O 1
ATOM 10101 N N . ASN E 1 34 ? -24.674 22.219 45.446 1.00 28.29 33 ASN E N 1
ATOM 10102 C CA . ASN E 1 34 ? -24.621 23.610 45.949 1.00 28.76 33 ASN E CA 1
ATOM 10103 C C . ASN E 1 34 ? -23.281 24.040 46.563 1.00 28.35 33 ASN E C 1
ATOM 10104 O O . ASN E 1 34 ? -22.809 25.134 46.278 1.00 28.22 33 ASN E O 1
ATOM 10109 N N . ASN E 1 35 ? -22.665 23.167 47.368 1.00 29.37 34 ASN E N 1
ATOM 10110 C CA . ASN E 1 35 ? -21.325 23.437 47.915 1.00 30.86 34 ASN E CA 1
ATOM 10111 C C . ASN E 1 35 ? -20.160 22.679 47.251 1.00 30.38 34 ASN E C 1
ATOM 10112 O O . ASN E 1 35 ? -19.054 22.623 47.803 1.00 30.36 34 ASN E O 1
ATOM 10117 N N . SER E 1 36 ? -20.413 22.122 46.058 1.00 30.24 35 SER E N 1
ATOM 10118 C CA . SER E 1 36 ? -19.382 21.443 45.270 1.00 29.98 35 SER E CA 1
ATOM 10119 C C . SER E 1 36 ? -19.762 21.443 43.788 1.00 30.04 35 SER E C 1
ATOM 10120 O O . SER E 1 36 ? -20.181 20.407 43.249 1.00 29.03 35 SER E O 1
ATOM 10123 N N . GLY E 1 37 ? -19.563 22.586 43.132 1.00 28.80 36 GLY E N 1
ATOM 10124 C CA . GLY E 1 37 ? -20.001 22.794 41.752 1.00 29.67 36 GLY E CA 1
ATOM 10125 C C . GLY E 1 37 ? -19.183 21.993 40.753 1.00 29.94 36 GLY E C 1
ATOM 10126 O O . GLY E 1 37 ? -19.628 21.721 39.632 1.00 29.29 36 GLY E O 1
ATOM 10127 N N . TRP E 1 38 ? -17.995 21.591 41.191 1.00 29.92 37 TRP E N 1
ATOM 10128 C CA A TRP E 1 38 ? -17.033 20.853 40.384 0.50 30.73 37 TRP E CA 1
ATOM 10129 C CA B TRP E 1 38 ? -17.104 20.823 40.351 0.50 30.19 37 TRP E CA 1
ATOM 10130 C C . TRP E 1 38 ? -16.790 19.473 40.993 1.00 31.01 37 TRP E C 1
ATOM 10131 O O . TRP E 1 38 ? -15.722 18.921 40.802 1.00 31.99 37 TRP E O 1
ATOM 10152 N N . GLY E 1 39 ? -17.772 18.938 41.727 1.00 30.93 38 GLY E N 1
ATOM 10153 C CA . GLY E 1 39 ? -17.677 17.640 42.387 1.00 31.44 38 GLY E CA 1
ATOM 10154 C C . GLY E 1 39 ? -17.654 16.492 41.395 1.00 31.92 38 GLY E C 1
ATOM 10155 O O . GLY E 1 39 ? -18.071 16.650 40.257 1.00 31.58 38 GLY E O 1
ATOM 10156 N N . THR E 1 40 ? -17.106 15.352 41.801 1.00 33.33 39 THR E N 1
ATOM 10157 C CA . THR E 1 40 ? -17.152 14.153 40.959 1.00 34.77 39 THR E CA 1
ATOM 10158 C C . THR E 1 40 ? -17.582 12.946 41.746 1.00 34.99 39 THR E C 1
ATOM 10159 O O . THR E 1 40 ? -17.315 12.842 42.948 1.00 36.04 39 THR E O 1
ATOM 10163 N N . VAL E 1 41 ? -18.237 12.037 41.032 1.00 34.79 40 VAL E N 1
ATOM 10164 C CA . VAL E 1 41 ? -18.624 10.723 41.508 1.00 33.97 40 VAL E CA 1
ATOM 10165 C C . VAL E 1 41 ? -17.708 9.694 40.855 1.00 33.35 40 VAL E C 1
ATOM 10166 O O . VAL E 1 41 ? -17.542 9.658 39.642 1.00 32.33 40 VAL E O 1
ATOM 10170 N N . GLU E 1 42 ? -17.080 8.878 41.685 1.00 33.05 41 GLU E N 1
ATOM 10171 C CA . GLU E 1 42 ? -16.133 7.882 41.189 1.00 32.97 41 GLU E CA 1
ATOM 10172 C C . GLU E 1 42 ? -16.832 6.540 41.035 1.00 32.05 41 GLU E C 1
ATOM 10173 O O . GLU E 1 42 ? -17.249 5.954 42.028 1.00 31.56 41 GLU E O 1
ATOM 10179 N N . ILE E 1 43 ? -16.925 6.066 39.787 1.00 31.74 42 ILE E N 1
ATOM 10180 C CA . ILE E 1 43 ? -17.542 4.769 39.443 1.00 31.15 42 ILE E CA 1
ATOM 10181 C C . ILE E 1 43 ? -16.486 3.640 39.284 1.00 30.61 42 ILE E C 1
ATOM 10182 O O . ILE E 1 43 ? -15.689 3.670 38.361 1.00 29.92 42 ILE E O 1
ATOM 10187 N N . PRO E 1 44 ? -16.471 2.644 40.197 1.00 31.47 43 PRO E N 1
ATOM 10188 C CA . PRO E 1 44 ? -15.405 1.652 40.084 1.00 31.84 43 PRO E CA 1
ATOM 10189 C C . PRO E 1 44 ? -15.451 0.841 38.784 1.00 33.27 43 PRO E C 1
ATOM 10190 O O . PRO E 1 44 ? -16.527 0.416 38.339 1.00 32.98 43 PRO E O 1
ATOM 10194 N N . ILE E 1 45 ? -14.282 0.719 38.153 1.00 34.14 44 ILE E N 1
ATOM 10195 C CA . ILE E 1 45 ? -14.097 -0.113 36.960 1.00 35.01 44 ILE E CA 1
ATOM 10196 C C . ILE E 1 45 ? -12.806 -0.934 37.084 1.00 35.02 44 ILE E C 1
ATOM 10197 O O . ILE E 1 45 ? -11.730 -0.396 37.348 1.00 35.21 44 ILE E O 1
ATOM 10202 N N . THR E 1 46 ? -12.939 -2.230 36.839 1.00 35.58 45 THR E N 1
ATOM 10203 C CA . THR E 1 46 ? -11.799 -3.136 36.717 1.00 35.86 45 THR E CA 1
ATOM 10204 C C . THR E 1 46 ? -11.883 -3.870 35.384 1.00 36.02 45 THR E C 1
ATOM 10205 O O . THR E 1 46 ? -12.951 -4.347 34.972 1.00 34.91 45 THR E O 1
ATOM 10209 N N . VAL E 1 47 ? -10.727 -3.968 34.738 1.00 36.40 46 VAL E N 1
ATOM 10210 C CA . VAL E 1 47 ? -10.567 -4.745 33.516 1.00 37.20 46 VAL E CA 1
ATOM 10211 C C . VAL E 1 47 ? -9.356 -5.691 33.605 1.00 37.62 46 VAL E C 1
ATOM 10212 O O . VAL E 1 47 ? -8.258 -5.297 34.000 1.00 37.58 46 VAL E O 1
ATOM 10216 N N . VAL E 1 48 ? -9.594 -6.943 33.254 1.00 38.65 47 VAL E N 1
ATOM 10217 C CA . VAL E 1 48 ? -8.551 -7.941 33.150 1.00 39.49 47 VAL E CA 1
ATOM 10218 C C . VAL E 1 48 ? -8.498 -8.350 31.681 1.00 40.34 47 VAL E C 1
ATOM 10219 O O . VAL E 1 48 ? -9.499 -8.810 31.111 1.00 40.11 47 VAL E O 1
ATOM 10223 N N . LYS E 1 49 ? -7.342 -8.141 31.061 1.00 41.68 48 LYS E N 1
ATOM 10224 C CA . LYS E 1 49 ? -7.141 -8.515 29.669 1.00 43.21 48 LYS E CA 1
ATOM 10225 C C . LYS E 1 49 ? -5.876 -9.355 29.510 1.00 43.84 48 LYS E C 1
ATOM 10226 O O . LYS E 1 49 ? -4.813 -8.942 29.957 1.00 43.99 48 LYS E O 1
ATOM 10232 N N . ASN E 1 50 ? -6.008 -10.509 28.852 1.00 45.09 49 ASN E N 1
ATOM 10233 C CA . ASN E 1 50 ? -4.895 -11.459 28.632 1.00 46.21 49 ASN E CA 1
ATOM 10234 C C . ASN E 1 50 ? -5.232 -12.524 27.582 1.00 47.12 49 ASN E C 1
ATOM 10235 O O . ASN E 1 50 ? -6.371 -13.040 27.519 1.00 47.15 49 ASN E O 1
ATOM 10240 N N . GLY E 1 51 ? -4.212 -12.878 26.794 1.00 47.92 50 GLY E N 1
ATOM 10241 C CA . GLY E 1 51 ? -4.323 -13.954 25.817 1.00 47.95 50 GLY E CA 1
ATOM 10242 C C . GLY E 1 51 ? -5.271 -13.574 24.700 1.00 48.13 50 GLY E C 1
ATOM 10243 O O . GLY E 1 51 ? -5.276 -12.430 24.227 1.00 47.71 50 GLY E O 1
ATOM 10244 N N . SER E 1 52 ? -6.108 -14.530 24.311 1.00 48.11 51 SER E N 1
ATOM 10245 C CA . SER E 1 52 ? -6.970 -14.351 23.153 1.00 48.13 51 SER E CA 1
ATOM 10246 C C . SER E 1 52 ? -8.383 -14.828 23.428 1.00 47.34 51 SER E C 1
ATOM 10247 O O . SER E 1 52 ? -8.591 -15.970 23.877 1.00 47.80 51 SER E O 1
ATOM 10250 N N . GLY E 1 53 ? -9.356 -13.957 23.146 1.00 45.90 52 GLY E N 1
ATOM 10251 C CA . GLY E 1 53 ? -10.754 -14.304 23.350 1.00 44.10 52 GLY E CA 1
ATOM 10252 C C . GLY E 1 53 ? -11.737 -13.137 23.467 1.00 42.72 52 GLY E C 1
ATOM 10253 O O . GLY E 1 53 ? -11.352 -11.954 23.277 1.00 42.17 52 GLY E O 1
ATOM 10254 N N . PRO E 1 54 ? -13.009 -13.469 23.783 1.00 41.19 53 PRO E N 1
ATOM 10255 C CA . PRO E 1 54 ? -14.139 -12.534 23.803 1.00 41.09 53 PRO E CA 1
ATOM 10256 C C . PRO E 1 54 ? -14.149 -11.620 25.034 1.00 40.12 53 PRO E C 1
ATOM 10257 O O . PRO E 1 54 ? -13.433 -11.872 26.013 1.00 39.50 53 PRO E O 1
ATOM 10261 N N . THR E 1 55 ? -14.962 -10.568 24.968 1.00 39.49 54 THR E N 1
ATOM 10262 C CA . THR E 1 55 ? -15.083 -9.588 26.056 1.00 38.55 54 THR E CA 1
ATOM 10263 C C . THR E 1 55 ? -16.393 -9.790 26.812 1.00 38.37 54 THR E C 1
ATOM 10264 O O . THR E 1 55 ? -17.483 -9.727 26.215 1.00 38.45 54 THR E O 1
ATOM 10268 N N . VAL E 1 56 ? -16.273 -10.065 28.109 1.00 36.31 55 VAL E N 1
ATOM 10269 C CA . VAL E 1 56 ? -17.412 -10.255 28.975 1.00 35.11 55 VAL E CA 1
ATOM 10270 C C . VAL E 1 56 ? -17.572 -8.988 29.811 1.00 35.16 55 VAL E C 1
ATOM 10271 O O . VAL E 1 56 ? -16.623 -8.574 30.506 1.00 35.93 55 VAL E O 1
ATOM 10275 N N . LEU E 1 57 ? -18.760 -8.384 29.742 1.00 34.02 56 LEU E N 1
ATOM 10276 C CA . LEU E 1 57 ? -19.075 -7.180 30.517 1.00 33.00 56 LEU E CA 1
ATOM 10277 C C . LEU E 1 57 ? -20.053 -7.531 31.615 1.00 32.65 56 LEU E C 1
ATOM 10278 O O . LEU E 1 57 ? -21.147 -8.003 31.343 1.00 32.00 56 LEU E O 1
ATOM 10283 N N . LEU E 1 58 ? -19.623 -7.303 32.858 1.00 32.70 57 LEU E N 1
ATOM 10284 C CA . LEU E 1 58 ? -20.420 -7.566 34.047 1.00 32.55 57 LEU E CA 1
ATOM 10285 C C . LEU E 1 58 ? -20.791 -6.241 34.733 1.00 32.05 57 LEU E C 1
ATOM 10286 O O . LEU E 1 58 ? -19.930 -5.467 35.156 1.00 30.99 57 LEU E O 1
ATOM 10291 N N . THR E 1 59 ? -22.091 -5.982 34.815 1.00 32.46 58 THR E N 1
ATOM 10292 C CA . THR E 1 59 ? -22.575 -4.785 35.514 1.00 32.10 58 THR E CA 1
ATOM 10293 C C . THR E 1 59 ? -23.463 -5.145 36.681 1.00 31.62 58 THR E C 1
ATOM 10294 O O . THR E 1 59 ? -24.220 -6.134 36.650 1.00 30.71 58 THR E O 1
ATOM 10298 N N . GLY E 1 60 ? -23.342 -4.338 37.730 1.00 31.20 59 GLY E N 1
ATOM 10299 C CA . GLY E 1 60 ? -24.229 -4.440 38.866 1.00 30.61 59 GLY E CA 1
ATOM 10300 C C . GLY E 1 60 ? -24.521 -3.041 39.379 1.00 30.31 59 GLY E C 1
ATOM 10301 O O . GLY E 1 60 ? -23.838 -2.093 39.021 1.00 29.32 59 GLY E O 1
ATOM 10302 N N . GLY E 1 61 ? -25.538 -2.927 40.221 1.00 30.29 60 GLY E N 1
ATOM 10303 C CA . GLY E 1 61 ? -25.855 -1.660 40.867 1.00 30.84 60 GLY E CA 1
ATOM 10304 C C . GLY E 1 61 ? -26.375 -0.592 39.934 1.00 31.18 60 GLY E C 1
ATOM 10305 O O . GLY E 1 61 ? -26.185 0.591 40.192 1.00 31.67 60 GLY E O 1
ATOM 10306 N N . VAL E 1 62 ? -27.033 -0.993 38.847 1.00 30.91 61 VAL E N 1
ATOM 10307 C CA . VAL E 1 62 ? -27.650 -0.027 37.932 1.00 31.07 61 VAL E CA 1
ATOM 10308 C C . VAL E 1 62 ? -28.777 0.648 38.734 1.00 30.76 61 VAL E C 1
ATOM 10309 O O . VAL E 1 62 ? -29.016 1.830 38.594 1.00 29.72 61 VAL E O 1
ATOM 10313 N N . HIS E 1 63 ? -29.453 -0.153 39.558 1.00 30.59 62 HIS E N 1
ATOM 10314 C CA . HIS E 1 63 ? -30.339 0.324 40.603 1.00 30.98 62 HIS E CA 1
ATOM 10315 C C . HIS E 1 63 ? -29.621 0.167 41.940 1.00 31.19 62 HIS E C 1
ATOM 10316 O O . HIS E 1 63 ? -29.032 -0.889 42.227 1.00 31.99 62 HIS E O 1
ATOM 10323 N N . GLY E 1 64 ? -29.635 1.226 42.745 1.00 30.74 63 GLY E N 1
ATOM 10324 C CA . GLY E 1 64 ? -28.775 1.311 43.921 1.00 30.34 63 GLY E CA 1
ATOM 10325 C C . GLY E 1 64 ? -29.099 0.307 45.000 1.00 30.20 63 GLY E C 1
ATOM 10326 O O . GLY E 1 64 ? -28.264 0.000 45.827 1.00 29.74 63 GLY E O 1
ATOM 10327 N N . ASP E 1 65 ? -30.326 -0.201 44.990 1.00 30.45 64 ASP E N 1
ATOM 10328 C CA . ASP E 1 65 ? -30.790 -1.080 46.027 1.00 30.15 64 ASP E CA 1
ATOM 10329 C C . ASP E 1 65 ? -30.777 -2.561 45.607 1.00 30.92 64 ASP E C 1
ATOM 10330 O O . ASP E 1 65 ? -31.438 -3.401 46.213 1.00 30.62 64 ASP E O 1
ATOM 10335 N N . GLU E 1 66 ? -30.008 -2.876 44.573 1.00 31.69 65 GLU E N 1
ATOM 10336 C CA . GLU E 1 66 ? -29.945 -4.250 44.091 1.00 32.39 65 GLU E CA 1
ATOM 10337 C C . GLU E 1 66 ? -28.549 -4.796 44.326 1.00 32.28 65 GLU E C 1
ATOM 10338 O O . GLU E 1 66 ? -27.621 -4.497 43.591 1.00 33.48 65 GLU E O 1
ATOM 10344 N N . TYR E 1 67 ? -28.409 -5.565 45.400 1.00 31.82 66 TYR E N 1
ATOM 10345 C CA . TYR E 1 67 ? -27.096 -5.782 46.013 1.00 32.33 66 TYR E CA 1
ATOM 10346 C C . TYR E 1 67 ? -26.308 -6.928 45.416 1.00 33.22 66 TYR E C 1
ATOM 10347 O O . TYR E 1 67 ? -25.065 -6.906 45.416 1.00 33.35 66 TYR E O 1
ATOM 10356 N N . GLU E 1 68 ? -27.033 -7.938 44.938 1.00 33.08 67 GLU E N 1
ATOM 10357 C CA . GLU E 1 68 ? -26.411 -9.215 44.599 1.00 34.02 67 GLU E CA 1
ATOM 10358 C C . GLU E 1 68 ? -25.300 -9.064 43.601 1.00 33.01 67 GLU E C 1
ATOM 10359 O O . GLU E 1 68 ? -24.226 -9.577 43.844 1.00 34.17 67 GLU E O 1
ATOM 10365 N N . GLY E 1 69 ? -25.523 -8.304 42.527 1.00 33.14 68 GLY E N 1
ATOM 10366 C CA . GLY E 1 69 ? -24.474 -8.018 41.526 1.00 31.61 68 GLY E CA 1
ATOM 10367 C C . GLY E 1 69 ? -23.366 -7.123 42.065 1.00 32.45 68 GLY E C 1
ATOM 10368 O O . GLY E 1 69 ? -22.197 -7.198 41.619 1.00 31.22 68 GLY E O 1
ATOM 10369 N N . GLN E 1 70 ? -23.716 -6.250 43.016 1.00 31.29 69 GLN E N 1
ATOM 10370 C CA . GLN E 1 70 ? -22.706 -5.386 43.610 1.00 31.43 69 GLN E CA 1
ATOM 10371 C C . GLN E 1 70 ? -21.672 -6.266 44.355 1.00 31.72 69 GLN E C 1
ATOM 10372 O O . GLN E 1 70 ? -20.456 -6.038 44.260 1.00 31.89 69 GLN E O 1
ATOM 10378 N N . ILE E 1 71 ? -22.188 -7.254 45.088 1.00 31.49 70 ILE E N 1
ATOM 10379 C CA . ILE E 1 71 ? -21.361 -8.163 45.887 1.00 31.66 70 ILE E CA 1
ATOM 10380 C C . ILE E 1 71 ? -20.626 -9.152 44.976 1.00 31.73 70 ILE E C 1
ATOM 10381 O O . ILE E 1 71 ? -19.402 -9.245 45.040 1.00 31.83 70 ILE E O 1
ATOM 10386 N N . ALA E 1 72 ? -21.371 -9.870 44.117 1.00 31.43 71 ALA E N 1
ATOM 10387 C CA . ALA E 1 72 ? -20.740 -10.869 43.244 1.00 31.77 71 ALA E CA 1
ATOM 10388 C C . ALA E 1 72 ? -19.687 -10.258 42.359 1.00 31.93 71 ALA E C 1
ATOM 10389 O O . ALA E 1 72 ? -18.626 -10.868 42.161 1.00 33.10 71 ALA E O 1
ATOM 10391 N N . ILE E 1 73 ? -19.951 -9.069 41.817 1.00 30.61 72 ILE E N 1
ATOM 10392 C CA . ILE E 1 73 ? -19.053 -8.544 40.828 1.00 29.69 72 ILE E CA 1
ATOM 10393 C C . ILE E 1 73 ? -17.836 -7.866 41.463 1.00 31.15 72 ILE E C 1
ATOM 10394 O O . ILE E 1 73 ? -16.724 -7.968 40.917 1.00 30.31 72 ILE E O 1
ATOM 10399 N N . SER E 1 74 ? -18.027 -7.143 42.575 1.00 30.89 73 SER E N 1
ATOM 10400 C CA . SER E 1 74 ? -16.868 -6.542 43.208 1.00 32.76 73 SER E CA 1
ATOM 10401 C C . SER E 1 74 ? -15.953 -7.642 43.800 1.00 33.41 73 SER E C 1
ATOM 10402 O O . SER E 1 74 ? -14.727 -7.502 43.765 1.00 33.32 73 SER E O 1
ATOM 10405 N N . ASP E 1 75 ? -16.556 -8.709 44.333 1.00 34.47 74 ASP E N 1
ATOM 10406 C CA . ASP E 1 75 ? -15.775 -9.831 44.870 1.00 36.18 74 ASP E CA 1
ATOM 10407 C C . ASP E 1 75 ? -14.905 -10.407 43.749 1.00 37.20 74 ASP E C 1
ATOM 10408 O O . ASP E 1 75 ? -13.688 -10.451 43.891 1.00 37.46 74 ASP E O 1
ATOM 10413 N N . LEU E 1 76 ? -15.522 -10.810 42.628 1.00 37.54 75 LEU E N 1
ATOM 10414 C CA . LEU E 1 76 ? -14.745 -11.248 41.457 1.00 37.36 75 LEU E CA 1
ATOM 10415 C C . LEU E 1 76 ? -13.688 -10.241 40.990 1.00 37.42 75 LEU E C 1
ATOM 10416 O O . LEU E 1 76 ? -12.564 -10.619 40.615 1.00 36.93 75 LEU E O 1
ATOM 10421 N N . ALA E 1 77 ? -14.046 -8.966 40.985 1.00 37.50 76 ALA E N 1
ATOM 10422 C CA . ALA E 1 77 ? -13.132 -7.936 40.440 1.00 38.02 76 ALA E CA 1
ATOM 10423 C C . ALA E 1 77 ? -11.838 -7.816 41.237 1.00 38.30 76 ALA E C 1
ATOM 10424 O O . ALA E 1 77 ? -10.818 -7.404 40.696 1.00 37.88 76 ALA E O 1
ATOM 10426 N N . ARG E 1 78 ? -11.909 -8.138 42.531 1.00 38.73 77 ARG E N 1
ATOM 10427 C CA . ARG E 1 78 ? -10.742 -8.072 43.436 1.00 39.35 77 ARG E CA 1
ATOM 10428 C C . ARG E 1 78 ? -9.785 -9.254 43.194 1.00 38.98 77 ARG E C 1
ATOM 10429 O O . ARG E 1 78 ? -8.572 -9.104 43.296 1.00 39.63 77 ARG E O 1
ATOM 10437 N N . ARG E 1 79 ? -10.345 -10.405 42.837 1.00 39.21 78 ARG E N 1
ATOM 10438 C CA . ARG E 1 79 ? -9.639 -11.693 42.855 1.00 39.21 78 ARG E CA 1
ATOM 10439 C C . ARG E 1 79 ? -9.176 -12.166 41.476 1.00 39.34 78 ARG E C 1
ATOM 10440 O O . ARG E 1 79 ? -8.197 -12.932 41.380 1.00 39.18 78 ARG E O 1
ATOM 10448 N N . LEU E 1 80 ? -9.904 -11.766 40.425 1.00 37.76 79 LEU E N 1
ATOM 10449 C CA . LEU E 1 80 ? -9.585 -12.195 39.059 1.00 36.85 79 LEU E CA 1
ATOM 10450 C C . LEU E 1 80 ? -8.221 -11.703 38.590 1.00 36.61 79 LEU E C 1
ATOM 10451 O O . LEU E 1 80 ? -7.893 -10.524 38.720 1.00 35.74 79 LEU E O 1
ATOM 10456 N N . ARG E 1 81 ? -7.439 -12.624 38.035 1.00 36.95 80 ARG E N 1
ATOM 10457 C CA . ARG E 1 81 ? -6.064 -12.332 37.624 1.00 38.09 80 ARG E CA 1
ATOM 10458 C C . ARG E 1 81 ? -5.917 -12.492 36.125 1.00 38.28 80 ARG E C 1
ATOM 10459 O O . ARG E 1 81 ? -6.556 -13.368 35.535 1.00 38.34 80 ARG E O 1
ATOM 10467 N N . PRO E 1 82 ? -5.048 -11.673 35.510 1.00 38.96 81 PRO E N 1
ATOM 10468 C CA . PRO E 1 82 ? -4.720 -11.792 34.080 1.00 40.15 81 PRO E CA 1
ATOM 10469 C C . PRO E 1 82 ? -4.438 -13.241 33.603 1.00 41.52 81 PRO E C 1
ATOM 10470 O O . PRO E 1 82 ? -4.988 -13.662 32.579 1.00 42.38 81 PRO E O 1
ATOM 10474 N N . GLU E 1 83 ? -3.625 -14.000 34.347 1.00 41.91 82 GLU E N 1
ATOM 10475 C CA . GLU E 1 83 ? -3.239 -15.370 33.941 1.00 42.53 82 GLU E CA 1
ATOM 10476 C C . GLU E 1 83 ? -4.351 -16.406 34.116 1.00 42.76 82 GLU E C 1
ATOM 10477 O O . GLU E 1 83 ? -4.190 -17.598 33.749 1.00 42.35 82 GLU E O 1
ATOM 10483 N N . GLU E 1 84 ? -5.487 -15.968 34.674 1.00 42.65 83 GLU E N 1
ATOM 10484 C CA . GLU E 1 84 ? -6.673 -16.819 34.703 1.00 42.20 83 GLU E CA 1
ATOM 10485 C C . GLU E 1 84 ? -7.493 -16.641 33.412 1.00 41.91 83 GLU E C 1
ATOM 10486 O O . GLU E 1 84 ? -8.443 -17.393 33.164 1.00 41.51 83 GLU E O 1
ATOM 10492 N N . VAL E 1 85 ? -7.107 -15.658 32.598 1.00 41.35 84 VAL E N 1
ATOM 10493 C CA . VAL E 1 85 ? -7.994 -15.075 31.596 1.00 41.52 84 VAL E CA 1
ATOM 10494 C C . VAL E 1 85 ? -7.503 -15.280 30.177 1.00 41.22 84 VAL E C 1
ATOM 10495 O O . VAL E 1 85 ? -6.361 -14.941 29.861 1.00 42.03 84 VAL E O 1
ATOM 10499 N N . GLN E 1 86 ? -8.374 -15.822 29.331 1.00 40.04 85 GLN E N 1
ATOM 10500 C CA . GLN E 1 86 ? -8.131 -15.800 27.889 1.00 40.16 85 GLN E CA 1
ATOM 10501 C C . GLN E 1 86 ? -9.242 -14.990 27.213 1.00 38.98 85 GLN E C 1
ATOM 10502 O O . GLN E 1 86 ? -10.330 -15.493 26.993 1.00 38.90 85 GLN E O 1
ATOM 10508 N N . GLY E 1 87 ? -8.947 -13.731 26.898 1.00 38.14 86 GLY E N 1
ATOM 10509 C CA . GLY E 1 87 ? -9.987 -12.780 26.484 1.00 36.67 86 GLY E CA 1
ATOM 10510 C C . GLY E 1 87 ? -9.930 -11.523 27.340 1.00 35.18 86 GLY E C 1
ATOM 10511 O O . GLY E 1 87 ? -8.836 -11.037 27.639 1.00 34.30 86 GLY E O 1
ATOM 10512 N N . ARG E 1 88 ? -11.100 -11.004 27.729 1.00 33.99 87 ARG E N 1
ATOM 10513 C CA . ARG E 1 88 ? -11.204 -9.733 28.481 1.00 33.75 87 ARG E CA 1
ATOM 10514 C C . ARG E 1 88 ? -12.481 -9.703 29.346 1.00 33.98 87 ARG E C 1
ATOM 10515 O O . ARG E 1 88 ? -13.564 -10.152 28.908 1.00 33.26 87 ARG E O 1
ATOM 10523 N N . VAL E 1 89 ? -12.336 -9.215 30.577 1.00 33.63 88 VAL E N 1
ATOM 10524 C CA . VAL E 1 89 ? -13.453 -9.121 31.495 1.00 33.51 88 VAL E CA 1
ATOM 10525 C C . VAL E 1 89 ? -13.501 -7.683 31.958 1.00 33.58 88 VAL E C 1
ATOM 10526 O O . VAL E 1 89 ? -12.506 -7.164 32.475 1.00 33.79 88 VAL E O 1
ATOM 10530 N N . ILE E 1 90 ? -14.644 -7.031 31.730 1.00 33.55 89 ILE E N 1
ATOM 10531 C CA . ILE E 1 90 ? -14.853 -5.665 32.213 1.00 33.62 89 ILE E CA 1
ATOM 10532 C C . ILE E 1 90 ? -15.922 -5.688 33.314 1.00 33.24 89 ILE E C 1
ATOM 10533 O O . ILE E 1 90 ? -17.037 -6.201 33.105 1.00 32.85 89 ILE E O 1
ATOM 10538 N N . MET E 1 91 ? -15.547 -5.191 34.490 1.00 31.97 90 MET E N 1
ATOM 10539 C CA . MET E 1 91 ? -16.408 -5.306 35.667 1.00 30.82 90 MET E CA 1
ATOM 10540 C C . MET E 1 91 ? -16.746 -3.948 36.327 1.00 31.62 90 MET E C 1
ATOM 10541 O O . MET E 1 91 ? -15.870 -3.270 36.844 1.00 31.87 90 MET E O 1
ATOM 10546 N N . LEU E 1 92 ? -18.030 -3.583 36.306 1.00 31.12 91 LEU E N 1
ATOM 10547 C CA . LEU E 1 92 ? -18.567 -2.390 37.002 1.00 31.01 91 LEU E CA 1
ATOM 10548 C C . LEU E 1 92 ? -19.620 -2.847 37.987 1.00 29.85 91 LEU E C 1
ATOM 10549 O O . LEU E 1 92 ? -20.781 -2.973 37.628 1.00 31.65 91 LEU E O 1
ATOM 10554 N N . PRO E 1 93 ? -19.219 -3.155 39.222 1.00 28.77 92 PRO E N 1
ATOM 10555 C CA . PRO E 1 93 ? -20.131 -3.766 40.177 1.00 28.59 92 PRO E CA 1
ATOM 10556 C C . PRO E 1 93 ? -21.173 -2.789 40.738 1.00 29.20 92 PRO E C 1
ATOM 10557 O O . PRO E 1 93 ? -22.172 -3.237 41.310 1.00 29.55 92 PRO E O 1
ATOM 10561 N N . ALA E 1 94 ? -20.930 -1.487 40.571 1.00 28.03 93 ALA E N 1
ATOM 10562 C CA . ALA E 1 94 ? -21.653 -0.450 41.335 1.00 28.17 93 ALA E CA 1
ATOM 10563 C C . ALA E 1 94 ? -21.803 0.736 40.417 1.00 27.61 93 ALA E C 1
ATOM 10564 O O . ALA E 1 94 ? -21.052 1.700 40.517 1.00 29.18 93 ALA E O 1
ATOM 10566 N N . VAL E 1 95 ? -22.724 0.637 39.468 1.00 26.56 94 VAL E N 1
ATOM 10567 C CA . VAL E 1 95 ? -22.780 1.623 38.396 1.00 27.27 94 VAL E CA 1
ATOM 10568 C C . VAL E 1 95 ? -23.429 2.939 38.887 1.00 26.49 94 VAL E C 1
ATOM 10569 O O . VAL E 1 95 ? -22.850 3.992 38.778 1.00 26.12 94 VAL E O 1
ATOM 10573 N N . ASN E 1 96 ? -24.625 2.846 39.454 1.00 26.83 95 ASN E N 1
ATOM 10574 C CA . ASN E 1 96 ? -25.366 4.042 39.861 1.00 26.57 95 ASN E CA 1
ATOM 10575 C C . ASN E 1 96 ? -24.945 4.481 41.272 1.00 26.23 95 ASN E C 1
ATOM 10576 O O . ASN E 1 96 ? -25.696 4.314 42.237 1.00 26.89 95 ASN E O 1
ATOM 10581 N N . MET E 1 97 ? -23.744 5.029 41.400 1.00 26.47 96 MET E N 1
ATOM 10582 C CA . MET E 1 97 ? -23.156 5.300 42.743 1.00 26.87 96 MET E CA 1
ATOM 10583 C C . MET E 1 97 ? -23.997 6.160 43.721 1.00 27.07 96 MET E C 1
ATOM 10584 O O . MET E 1 97 ? -24.109 5.813 44.925 1.00 26.57 96 MET E O 1
ATOM 10589 N N . PRO E 1 98 ? -24.587 7.289 43.220 1.00 27.50 97 PRO E N 1
ATOM 10590 C CA . PRO E 1 98 ? -25.448 8.135 44.073 1.00 27.06 97 PRO E CA 1
ATOM 10591 C C . PRO E 1 98 ? -26.616 7.356 44.654 1.00 27.05 97 PRO E C 1
ATOM 10592 O O . PRO E 1 98 ? -26.931 7.496 45.849 1.00 26.87 97 PRO E O 1
ATOM 10596 N N . ALA E 1 99 ? -27.226 6.509 43.819 1.00 26.49 98 ALA E N 1
ATOM 10597 C CA . ALA E 1 99 ? -28.348 5.683 44.224 1.00 26.63 98 ALA E CA 1
ATOM 10598 C C . ALA E 1 99 ? -27.883 4.569 45.150 1.00 27.25 98 ALA E C 1
ATOM 10599 O O . ALA E 1 99 ? -28.611 4.136 46.016 1.00 27.32 98 ALA E O 1
ATOM 10601 N N . ILE E 1 100 ? -26.646 4.118 44.992 1.00 28.25 99 ILE E N 1
ATOM 10602 C CA . ILE E 1 100 ? -26.132 3.066 45.900 1.00 28.66 99 ILE E CA 1
ATOM 10603 C C . ILE E 1 100 ? -25.967 3.640 47.333 1.00 28.73 99 ILE E C 1
ATOM 10604 O O . ILE E 1 100 ? -26.263 2.967 48.347 1.00 27.98 99 ILE E O 1
ATOM 10609 N N . GLN E 1 101 ? -25.509 4.884 47.398 1.00 29.02 100 GLN E N 1
ATOM 10610 C CA . GLN E 1 101 ? -25.281 5.571 48.684 1.00 31.75 100 GLN E CA 1
ATOM 10611 C C . GLN E 1 101 ? -26.572 5.799 49.425 1.00 30.45 100 GLN E C 1
ATOM 10612 O O . GLN E 1 101 ? -26.598 5.709 50.650 1.00 30.56 100 GLN E O 1
ATOM 10618 N N . SER E 1 102 ? -27.653 6.038 48.681 1.00 30.08 101 SER E N 1
ATOM 10619 C CA . SER E 1 102 ? -28.981 6.220 49.285 1.00 30.31 101 SER E CA 1
ATOM 10620 C C . SER E 1 102 ? -29.788 4.946 49.371 1.00 30.01 101 SER E C 1
ATOM 10621 O O . SER E 1 102 ? -30.858 4.935 50.011 1.00 30.67 101 SER E O 1
ATOM 10624 N N . ASP E 1 103 ? -29.286 3.871 48.752 1.00 29.44 102 ASP E N 1
ATOM 10625 C CA . ASP E 1 103 ? -29.940 2.560 48.825 1.00 29.32 102 ASP E CA 1
ATOM 10626 C C . ASP E 1 103 ? -31.367 2.649 48.273 1.00 29.24 102 ASP E C 1
ATOM 10627 O O . ASP E 1 103 ? -32.336 2.165 48.892 1.00 28.99 102 ASP E O 1
ATOM 10632 N N . THR E 1 104 ? -31.480 3.246 47.090 1.00 28.79 103 THR E N 1
ATOM 10633 C CA . THR E 1 104 ? -32.757 3.425 46.428 1.00 29.09 103 THR E CA 1
ATOM 10634 C C . THR E 1 104 ? -32.651 2.993 44.980 1.00 28.88 103 THR E C 1
ATOM 10635 O O . THR E 1 104 ? -31.577 2.972 44.403 1.00 29.09 103 THR E O 1
ATOM 10639 N N . ARG E 1 105 ? -33.786 2.676 44.388 1.00 29.30 104 ARG E N 1
ATOM 10640 C CA . ARG E 1 105 ? -33.863 2.445 42.952 1.00 29.31 104 ARG E CA 1
ATOM 10641 C C . ARG E 1 105 ? -33.615 3.712 42.117 1.00 28.89 104 ARG E C 1
ATOM 10642 O O . ARG E 1 105 ? -32.889 3.706 41.117 1.00 28.90 104 ARG E O 1
ATOM 10650 N N . LEU E 1 106 ? -34.263 4.792 42.508 1.00 29.46 105 LEU E N 1
ATOM 10651 C CA . LEU E 1 106 ? -34.195 6.031 41.734 1.00 29.57 105 LEU E CA 1
ATOM 10652 C C . LEU E 1 106 ? -32.988 6.848 42.204 1.00 29.67 105 LEU E C 1
ATOM 10653 O O . LEU E 1 106 ? -32.550 6.707 43.347 1.00 29.01 105 LEU E O 1
ATOM 10658 N N . SER E 1 107 ? -32.466 7.686 41.322 1.00 30.45 106 SER E N 1
ATOM 10659 C CA . SER E 1 107 ? -31.335 8.583 41.636 1.00 31.74 106 SER E CA 1
ATOM 10660 C C . SER E 1 107 ? -31.706 9.713 42.570 1.00 32.18 106 SER E C 1
ATOM 10661 O O . SER E 1 107 ? -32.651 10.454 42.290 1.00 31.69 106 SER E O 1
ATOM 10664 N N . PRO E 1 108 ? -30.941 9.864 43.682 1.00 32.47 107 PRO E N 1
ATOM 10665 C CA . PRO E 1 108 ? -31.156 11.016 44.579 1.00 32.41 107 PRO E CA 1
ATOM 10666 C C . PRO E 1 108 ? -30.679 12.313 43.965 1.00 32.83 107 PRO E C 1
ATOM 10667 O O . PRO E 1 108 ? -30.845 13.366 44.574 1.00 34.02 107 PRO E O 1
ATOM 10671 N N . VAL E 1 109 ? -30.050 12.241 42.798 1.00 32.13 108 VAL E N 1
ATOM 10672 C CA . VAL E 1 109 ? -29.569 13.438 42.128 1.00 32.15 108 VAL E CA 1
ATOM 10673 C C . VAL E 1 109 ? -30.663 14.074 41.249 1.00 32.44 108 VAL E C 1
ATOM 10674 O O . VAL E 1 109 ? -30.952 15.276 41.380 1.00 31.93 108 VAL E O 1
ATOM 10678 N N . ASP E 1 110 ? -31.260 13.277 40.354 1.00 31.25 109 ASP E N 1
ATOM 10679 C CA . ASP E 1 110 ? -32.208 13.825 39.393 1.00 30.50 109 ASP E CA 1
ATOM 10680 C C . ASP E 1 110 ? -33.561 13.103 39.420 1.00 30.80 109 ASP E C 1
ATOM 10681 O O . ASP E 1 110 ? -34.395 13.319 38.569 1.00 31.26 109 ASP E O 1
ATOM 10686 N N . GLY E 1 111 ? -33.768 12.251 40.414 1.00 31.10 110 GLY E N 1
ATOM 10687 C CA . GLY E 1 111 ? -34.997 11.487 40.548 1.00 31.11 110 GLY E CA 1
ATOM 10688 C C . GLY E 1 111 ? -35.216 10.417 39.498 1.00 31.50 110 GLY E C 1
ATOM 10689 O O . GLY E 1 111 ? -36.207 9.704 39.539 1.00 31.40 110 GLY E O 1
ATOM 10690 N N . ARG E 1 112 ? -34.309 10.283 38.541 1.00 32.00 111 ARG E N 1
ATOM 10691 C CA . ARG E 1 112 ? -34.572 9.383 37.427 1.00 31.95 111 ARG E CA 1
ATOM 10692 C C . ARG E 1 112 ? -34.379 7.907 37.797 1.00 32.75 111 ARG E C 1
ATOM 10693 O O . ARG E 1 112 ? -33.583 7.556 38.699 1.00 32.87 111 ARG E O 1
ATOM 10701 N N . ASP E 1 113 ? -35.118 7.046 37.105 1.00 32.22 112 ASP E N 1
ATOM 10702 C CA . ASP E 1 113 ? -34.805 5.611 37.108 1.00 31.98 112 ASP E CA 1
ATOM 10703 C C . ASP E 1 113 ? -33.835 5.477 35.982 1.00 31.58 112 ASP E C 1
ATOM 10704 O O . ASP E 1 113 ? -34.238 5.614 34.817 1.00 31.44 112 ASP E O 1
ATOM 10709 N N . ILE E 1 114 ? -32.557 5.255 36.293 1.00 31.31 113 ILE E N 1
ATOM 10710 C CA . ILE E 1 114 ? -31.557 5.190 35.199 1.00 31.65 113 ILE E CA 1
ATOM 10711 C C . ILE E 1 114 ? -31.938 4.169 34.115 1.00 31.81 113 ILE E C 1
ATOM 10712 O O . ILE E 1 114 ? -31.614 4.342 32.938 1.00 30.87 113 ILE E O 1
ATOM 10717 N N . ASN E 1 115 ? -32.649 3.121 34.508 1.00 33.32 114 ASN E N 1
ATOM 10718 C CA . ASN E 1 115 ? -32.980 2.053 33.559 1.00 35.25 114 ASN E CA 1
ATOM 10719 C C . ASN E 1 115 ? -34.257 2.379 32.766 1.00 36.89 114 ASN E C 1
ATOM 10720 O O . ASN E 1 115 ? -34.876 1.499 32.143 1.00 36.99 114 ASN E O 1
ATOM 10725 N N . ARG E 1 116 ? -34.651 3.656 32.825 1.00 38.14 115 ARG E N 1
ATOM 10726 C CA . ARG E 1 116 ? -35.666 4.216 31.926 1.00 38.92 115 ARG E CA 1
ATOM 10727 C C . ARG E 1 116 ? -35.051 5.372 31.139 1.00 38.64 115 ARG E C 1
ATOM 10728 O O . ARG E 1 116 ? -35.786 6.084 30.478 1.00 39.38 115 ARG E O 1
ATOM 10736 N N . CYS E 1 117 ? -33.724 5.550 31.208 1.00 37.36 116 CYS E N 1
ATOM 10737 C CA . CYS E 1 117 ? -33.021 6.673 30.534 1.00 37.44 116 CYS E CA 1
ATOM 10738 C C . CYS E 1 117 ? -32.113 6.311 29.330 1.00 36.99 116 CYS E C 1
ATOM 10739 O O . CYS E 1 117 ? -31.496 7.198 28.750 1.00 36.96 116 CYS E O 1
ATOM 10742 N N . PHE E 1 118 ? -31.991 5.025 28.993 1.00 36.96 117 PHE E N 1
ATOM 10743 C CA . PHE E 1 118 ? -31.107 4.609 27.885 1.00 37.56 117 PHE E CA 1
ATOM 10744 C C . PHE E 1 118 ? -31.791 4.855 26.551 1.00 38.67 117 PHE E C 1
ATOM 10745 O O . PHE E 1 118 ? -33.016 4.721 26.477 1.00 38.67 117 PHE E O 1
ATOM 10753 N N . PRO E 1 119 ? -31.014 5.208 25.487 1.00 39.97 118 PRO E N 1
ATOM 10754 C CA . PRO E 1 119 ? -29.535 5.239 25.378 1.00 40.22 118 PRO E CA 1
ATOM 10755 C C . PRO E 1 119 ? -28.831 6.408 26.092 1.00 40.68 118 PRO E C 1
ATOM 10756 O O . PRO E 1 119 ? -27.607 6.368 26.273 1.00 39.93 118 PRO E O 1
ATOM 10760 N N . GLY E 1 120 ? -29.598 7.419 26.494 1.00 41.07 119 GLY E N 1
ATOM 10761 C CA . GLY E 1 120 ? -29.065 8.534 27.290 1.00 41.48 119 GLY E CA 1
ATOM 10762 C C . GLY E 1 120 ? -28.870 9.846 26.548 1.00 41.24 119 GLY E C 1
ATOM 10763 O O . GLY E 1 120 ? -29.126 9.959 25.347 1.00 41.66 119 GLY E O 1
ATOM 10764 N N . ASP E 1 121 ? -28.388 10.841 27.272 1.00 40.21 120 ASP E N 1
ATOM 10765 C CA . ASP E 1 121 ? -28.172 12.161 26.706 1.00 39.12 120 ASP E CA 1
ATOM 10766 C C . ASP E 1 121 ? -26.897 12.648 27.343 1.00 38.60 120 ASP E C 1
ATOM 10767 O O . ASP E 1 121 ? -26.846 12.850 28.551 1.00 37.74 120 ASP E O 1
ATOM 10772 N N . PRO E 1 122 ? -25.845 12.806 26.531 1.00 38.58 121 PRO E N 1
ATOM 10773 C CA . PRO E 1 122 ? -24.556 13.197 27.073 1.00 38.03 121 PRO E CA 1
ATOM 10774 C C . PRO E 1 122 ? -24.640 14.556 27.749 1.00 37.86 121 PRO E C 1
ATOM 10775 O O . PRO E 1 122 ? -23.791 14.867 28.573 1.00 37.34 121 PRO E O 1
ATOM 10779 N N . ARG E 1 123 ? -25.652 15.355 27.396 1.00 38.04 122 ARG E N 1
ATOM 10780 C CA . ARG E 1 123 ? -25.803 16.721 27.950 1.00 38.39 122 ARG E CA 1
ATOM 10781 C C . ARG E 1 123 ? -26.955 16.763 28.951 1.00 37.17 122 ARG E C 1
ATOM 10782 O O . ARG E 1 123 ? -27.310 17.829 29.429 1.00 36.86 122 ARG E O 1
ATOM 10790 N N . GLY E 1 124 ? -27.505 15.597 29.291 1.00 35.62 123 GLY E N 1
ATOM 10791 C CA . GLY E 1 124 ? -28.663 15.539 30.158 1.00 34.46 123 GLY E CA 1
ATOM 10792 C C . GLY E 1 124 ? -28.290 15.637 31.618 1.00 34.30 123 GLY E C 1
ATOM 10793 O O . GLY E 1 124 ? -27.158 16.038 31.969 1.00 33.48 123 GLY E O 1
ATOM 10794 N N . THR E 1 125 ? -29.228 15.240 32.474 1.00 33.34 124 THR E N 1
ATOM 10795 C CA . THR E 1 125 ? -28.979 15.221 33.896 1.00 33.13 124 THR E CA 1
ATOM 10796 C C . THR E 1 125 ? -28.086 14.007 34.209 1.00 32.87 124 THR E C 1
ATOM 10797 O O . THR E 1 125 ? -27.816 13.194 33.335 1.00 33.57 124 THR E O 1
ATOM 10801 N N . PHE E 1 126 ? -27.681 13.879 35.464 1.00 32.47 125 PHE E N 1
ATOM 10802 C CA . PHE E 1 126 ? -26.740 12.856 35.885 1.00 32.09 125 PHE E CA 1
ATOM 10803 C C . PHE E 1 126 ? -27.028 11.467 35.322 1.00 31.66 125 PHE E C 1
ATOM 10804 O O . PHE E 1 126 ? -26.157 10.880 34.672 1.00 31.46 125 PHE E O 1
ATOM 10812 N N . SER E 1 127 ? -28.247 10.969 35.545 1.00 31.04 126 SER E N 1
ATOM 10813 C CA . SER E 1 127 ? -28.606 9.624 35.133 1.00 30.92 126 SER E CA 1
ATOM 10814 C C . SER E 1 127 ? -28.554 9.461 33.607 1.00 31.29 126 SER E C 1
ATOM 10815 O O . SER E 1 127 ? -28.168 8.400 33.116 1.00 30.91 126 SER E O 1
ATOM 10818 N N . GLN E 1 128 ? -28.947 10.511 32.875 1.00 31.36 127 GLN E N 1
ATOM 10819 C CA . GLN E 1 128 ? -28.900 10.506 31.421 1.00 32.09 127 GLN E CA 1
ATOM 10820 C C . GLN E 1 128 ? -27.461 10.450 30.889 1.00 31.91 127 GLN E C 1
ATOM 10821 O O . GLN E 1 128 ? -27.179 9.796 29.878 1.00 32.33 127 GLN E O 1
ATOM 10827 N N . MET E 1 129 ? -26.564 11.148 31.577 1.00 30.63 128 MET E N 1
ATOM 10828 C CA . MET E 1 129 ? -25.165 11.252 31.185 1.00 29.88 128 MET E CA 1
ATOM 10829 C C . MET E 1 129 ? -24.457 9.913 31.467 1.00 30.15 128 MET E C 1
ATOM 10830 O O . MET E 1 129 ? -23.717 9.403 30.615 1.00 30.07 128 MET E O 1
ATOM 10835 N N . LEU E 1 130 ? -24.698 9.360 32.654 1.00 29.57 129 LEU E N 1
ATOM 10836 C CA . LEU E 1 130 ? -24.218 8.032 33.024 1.00 30.05 129 LEU E CA 1
ATOM 10837 C C . LEU E 1 130 ? -24.752 6.915 32.073 1.00 30.50 129 LEU E C 1
ATOM 10838 O O . LEU E 1 130 ? -23.972 6.059 31.622 1.00 29.74 129 LEU E O 1
ATOM 10843 N N . ALA E 1 131 ? -26.058 6.932 31.778 1.00 30.24 130 ALA E N 1
ATOM 10844 C CA . ALA E 1 131 ? -26.648 5.999 30.793 1.00 30.80 130 ALA E CA 1
ATOM 10845 C C . ALA E 1 131 ? -25.898 6.066 29.452 1.00 31.59 130 ALA E C 1
ATOM 10846 O O . ALA E 1 131 ? -25.534 5.024 28.874 1.00 32.40 130 ALA E O 1
ATOM 10848 N N . HIS E 1 132 ? -25.655 7.284 28.981 1.00 31.96 131 HIS E N 1
ATOM 10849 C CA . HIS E 1 132 ? -24.923 7.532 27.751 1.00 32.77 131 HIS E CA 1
ATOM 10850 C C . HIS E 1 132 ? -23.478 6.937 27.768 1.00 33.06 131 HIS E C 1
ATOM 10851 O O . HIS E 1 132 ? -23.081 6.234 26.837 1.00 32.27 131 HIS E O 1
ATOM 10858 N N . PHE E 1 133 ? -22.716 7.219 28.817 1.00 32.40 132 PHE E N 1
ATOM 10859 C CA . PHE E 1 133 ? -21.362 6.661 28.964 1.00 33.68 132 PHE E CA 1
ATOM 10860 C C . PHE E 1 133 ? -21.408 5.125 28.890 1.00 35.23 132 PHE E C 1
ATOM 10861 O O . PHE E 1 133 ? -20.629 4.499 28.150 1.00 34.53 132 PHE E O 1
ATOM 10869 N N . LEU E 1 134 ? -22.354 4.535 29.621 1.00 35.91 133 LEU E N 1
ATOM 10870 C CA . LEU E 1 134 ? -22.476 3.101 29.636 1.00 38.63 133 LEU E CA 1
ATOM 10871 C C . LEU E 1 134 ? -22.724 2.509 28.247 1.00 38.91 133 LEU E C 1
ATOM 10872 O O . LEU E 1 134 ? -22.080 1.537 27.875 1.00 38.96 133 LEU E O 1
ATOM 10877 N N . ASP E 1 135 ? -23.677 3.081 27.511 1.00 39.41 134 ASP E N 1
ATOM 10878 C CA . ASP E 1 135 ? -24.123 2.520 26.239 1.00 40.18 134 ASP E CA 1
ATOM 10879 C C . ASP E 1 135 ? -23.144 2.871 25.136 1.00 40.37 134 ASP E C 1
ATOM 10880 O O . ASP E 1 135 ? -22.917 2.075 24.251 1.00 40.48 134 ASP E O 1
ATOM 10885 N N . SER E 1 136 ? -22.593 4.079 25.184 1.00 40.84 135 SER E N 1
ATOM 10886 C CA . SER E 1 136 ? -21.751 4.590 24.104 1.00 40.86 135 SER E CA 1
ATOM 10887 C C . SER E 1 136 ? -20.250 4.312 24.260 1.00 40.72 135 SER E C 1
ATOM 10888 O O . SER E 1 136 ? -19.548 4.208 23.250 1.00 40.71 135 SER E O 1
ATOM 10891 N N . VAL E 1 137 ? -19.765 4.216 25.505 1.00 40.67 136 VAL E N 1
ATOM 10892 C CA . VAL E 1 137 ? -18.332 4.071 25.794 1.00 40.41 136 VAL E CA 1
ATOM 10893 C C . VAL E 1 137 ? -17.996 2.644 26.212 1.00 40.99 136 VAL E C 1
ATOM 10894 O O . VAL E 1 137 ? -17.113 2.004 25.622 1.00 42.31 136 VAL E O 1
ATOM 10898 N N . ILE E 1 138 ? -18.710 2.125 27.213 1.00 40.03 137 ILE E N 1
ATOM 10899 C CA . ILE E 1 138 ? -18.452 0.779 27.735 1.00 39.36 137 ILE E CA 1
ATOM 10900 C C . ILE E 1 138 ? -18.994 -0.361 26.873 1.00 38.66 137 ILE E C 1
ATOM 10901 O O . ILE E 1 138 ? -18.237 -1.191 26.405 1.00 36.78 137 ILE E O 1
ATOM 10906 N N . LEU E 1 139 ? -20.317 -0.397 26.700 1.00 38.61 138 LEU E N 1
ATOM 10907 C CA . LEU E 1 139 ? -21.017 -1.481 25.988 1.00 37.74 138 LEU E CA 1
ATOM 10908 C C . LEU E 1 139 ? -20.455 -1.899 24.599 1.00 37.61 138 LEU E C 1
ATOM 10909 O O . LEU E 1 139 ? -20.386 -3.083 24.304 1.00 37.41 138 LEU E O 1
ATOM 10914 N N . PRO E 1 140 ? -20.058 -0.940 23.739 1.00 37.71 139 PRO E N 1
ATOM 10915 C CA . PRO E 1 140 ? -19.608 -1.445 22.425 1.00 37.76 139 PRO E CA 1
ATOM 10916 C C . PRO E 1 140 ? -18.437 -2.459 22.469 1.00 38.53 139 PRO E C 1
ATOM 10917 O O . PRO E 1 140 ? -18.208 -3.193 21.495 1.00 39.02 139 PRO E O 1
ATOM 10921 N N . MET E 1 141 ? -17.732 -2.515 23.597 1.00 38.30 140 MET E N 1
ATOM 10922 C CA . MET E 1 141 ? -16.607 -3.411 23.794 1.00 38.43 140 MET E CA 1
ATOM 10923 C C . MET E 1 141 ? -16.999 -4.865 24.030 1.00 39.05 140 MET E C 1
ATOM 10924 O O . MET E 1 141 ? -16.171 -5.763 23.863 1.00 38.44 140 MET E O 1
ATOM 10929 N N . ALA E 1 142 ? -18.266 -5.088 24.380 1.00 38.93 141 ALA E N 1
ATOM 10930 C CA . ALA E 1 142 ? -18.750 -6.371 24.865 1.00 39.29 141 ALA E CA 1
ATOM 10931 C C . ALA E 1 142 ? -19.153 -7.371 23.780 1.00 39.71 141 ALA E C 1
ATOM 10932 O O . ALA E 1 142 ? -19.804 -7.012 22.789 1.00 40.22 141 ALA E O 1
ATOM 10934 N N . ASP E 1 143 ? -18.795 -8.634 23.994 1.00 39.21 142 ASP E N 1
ATOM 10935 C CA . ASP E 1 143 ? -19.362 -9.728 23.216 1.00 38.86 142 ASP E CA 1
ATOM 10936 C C . ASP E 1 143 ? -20.557 -10.292 23.934 1.00 38.35 142 ASP E C 1
ATOM 10937 O O . ASP E 1 143 ? -21.498 -10.770 23.303 1.00 38.59 142 ASP E O 1
ATOM 10942 N N . ILE E 1 144 ? -20.529 -10.237 25.258 1.00 36.95 143 ILE E N 1
ATOM 10943 C CA . ILE E 1 144 ? -21.674 -10.654 26.047 1.00 36.62 143 ILE E CA 1
ATOM 10944 C C . ILE E 1 144 ? -21.785 -9.723 27.272 1.00 36.32 143 ILE E C 1
ATOM 10945 O O . ILE E 1 144 ? -20.763 -9.203 27.768 1.00 35.28 143 ILE E O 1
ATOM 10950 N N . SER E 1 145 ? -23.031 -9.499 27.714 1.00 35.88 144 SER E N 1
ATOM 10951 C CA . SER E 1 145 ? -23.351 -8.643 28.849 1.00 35.18 144 SER E CA 1
ATOM 10952 C C . SER E 1 145 ? -24.182 -9.449 29.822 1.00 34.91 144 SER E C 1
ATOM 10953 O O . SER E 1 145 ? -25.178 -10.103 29.451 1.00 34.65 144 SER E O 1
ATOM 10956 N N . VAL E 1 146 ? -23.739 -9.437 31.068 1.00 34.12 145 VAL E N 1
ATOM 10957 C CA . VAL E 1 146 ? -24.564 -9.875 32.162 1.00 34.39 145 VAL E CA 1
ATOM 10958 C C . VAL E 1 146 ? -24.818 -8.668 33.078 1.00 34.55 145 VAL E C 1
ATOM 10959 O O . VAL E 1 146 ? -23.889 -8.127 33.696 1.00 34.43 145 VAL E O 1
ATOM 10963 N N . ASP E 1 147 ? -26.071 -8.213 33.097 1.00 34.57 146 ASP E N 1
ATOM 10964 C CA . ASP E 1 147 ? -26.486 -7.045 33.902 1.00 33.94 146 ASP E CA 1
ATOM 10965 C C . ASP E 1 147 ? -27.256 -7.584 35.081 1.00 33.78 146 ASP E C 1
ATOM 10966 O O . ASP E 1 147 ? -28.319 -8.162 34.922 1.00 34.85 146 ASP E O 1
ATOM 10971 N N . MET E 1 148 ? -26.696 -7.429 36.271 1.00 33.07 147 MET E N 1
ATOM 10972 C CA . MET E 1 148 ? -27.203 -8.140 37.416 1.00 32.97 147 MET E CA 1
ATOM 10973 C C . MET E 1 148 ? -28.170 -7.320 38.241 1.00 33.46 147 MET E C 1
ATOM 10974 O O . MET E 1 148 ? -27.763 -6.363 38.895 1.00 33.25 147 MET E O 1
ATOM 10979 N N . HIS E 1 149 ? -29.437 -7.744 38.232 1.00 32.98 148 HIS E N 1
ATOM 10980 C CA . HIS E 1 149 ? -30.505 -7.138 39.001 1.00 33.73 148 HIS E CA 1
ATOM 10981 C C . HIS E 1 149 ? -31.104 -8.039 40.085 1.00 33.53 148 HIS E C 1
ATOM 10982 O O . HIS E 1 149 ? -30.815 -9.243 40.169 1.00 34.54 148 HIS E O 1
ATOM 10989 N N . THR E 1 150 ? -31.948 -7.417 40.910 1.00 34.51 149 THR E N 1
ATOM 10990 C CA . THR E 1 150 ? -32.853 -8.070 41.855 1.00 34.16 149 THR E CA 1
ATOM 10991 C C . THR E 1 150 ? -34.118 -7.178 41.894 1.00 35.14 149 THR E C 1
ATOM 10992 O O . THR E 1 150 ? -34.215 -6.197 41.133 1.00 34.08 149 THR E O 1
ATOM 10996 N N . ALA E 1 151 ? -35.093 -7.529 42.724 1.00 34.44 150 ALA E N 1
ATOM 10997 C CA . ALA E 1 151 ? -36.303 -6.716 42.825 1.00 35.07 150 ALA E CA 1
ATOM 10998 C C . ALA E 1 151 ? -36.177 -5.530 43.809 1.00 35.68 150 ALA E C 1
ATOM 10999 O O . ALA E 1 151 ? -37.146 -4.780 43.998 1.00 36.94 150 ALA E O 1
ATOM 11001 N N . GLY E 1 152 ? -34.997 -5.350 44.405 1.00 35.52 151 GLY E N 1
ATOM 11002 C CA . GLY E 1 152 ? -34.770 -4.287 45.391 1.00 35.88 151 GLY E CA 1
ATOM 11003 C C . GLY E 1 152 ? -35.838 -4.261 46.455 1.00 36.08 151 GLY E C 1
ATOM 11004 O O . GLY E 1 152 ? -36.094 -5.275 47.122 1.00 36.27 151 GLY E O 1
ATOM 11005 N N . HIS E 1 153 ? -36.466 -3.098 46.612 1.00 36.37 152 HIS E N 1
ATOM 11006 C CA . HIS E 1 153 ? -37.523 -2.895 47.612 1.00 37.02 152 HIS E CA 1
ATOM 11007 C C . HIS E 1 153 ? -38.929 -3.220 47.085 1.00 37.32 152 HIS E C 1
ATOM 11008 O O . HIS E 1 153 ? -39.908 -3.183 47.852 1.00 38.02 152 HIS E O 1
ATOM 11015 N N . SER E 1 154 ? -39.022 -3.522 45.789 1.00 38.01 153 SER E N 1
ATOM 11016 C CA . SER E 1 154 ? -40.301 -3.689 45.082 1.00 38.27 153 SER E CA 1
ATOM 11017 C C . SER E 1 154 ? -40.999 -5.056 45.261 1.00 39.12 153 SER E C 1
ATOM 11018 O O . SER E 1 154 ? -42.221 -5.106 45.432 1.00 38.46 153 SER E O 1
ATOM 11021 N N . TYR E 1 155 ? -40.229 -6.146 45.172 1.00 39.86 154 TYR E N 1
ATOM 11022 C CA . TYR E 1 155 ? -40.736 -7.519 45.338 1.00 40.25 154 TYR E CA 1
ATOM 11023 C C . TYR E 1 155 ? -39.616 -8.383 45.909 1.00 40.17 154 TYR E C 1
ATOM 11024 O O . TYR E 1 155 ? -38.460 -7.933 46.088 1.00 39.96 154 TYR E O 1
ATOM 11033 N N . ASP E 1 156 ? -39.951 -9.625 46.219 1.00 39.91 155 ASP E N 1
ATOM 11034 C CA . ASP E 1 156 ? -38.908 -10.643 46.222 1.00 40.10 155 ASP E CA 1
ATOM 11035 C C . ASP E 1 156 ? -38.914 -11.324 44.851 1.00 39.93 155 ASP E C 1
ATOM 11036 O O . ASP E 1 156 ? -39.915 -11.286 44.139 1.00 40.19 155 ASP E O 1
ATOM 11041 N N . SER E 1 157 ? -37.784 -11.902 44.468 1.00 40.48 156 SER E N 1
ATOM 11042 C CA . SER E 1 157 ? -37.690 -12.704 43.260 1.00 40.26 156 SER E CA 1
ATOM 11043 C C . SER E 1 157 ? -36.974 -14.029 43.547 1.00 41.07 156 SER E C 1
ATOM 11044 O O . SER E 1 157 ? -36.062 -14.094 44.400 1.00 40.91 156 SER E O 1
ATOM 11047 N N . THR E 1 158 ? -37.398 -15.081 42.844 1.00 41.34 157 THR E N 1
ATOM 11048 C CA . THR E 1 158 ? -36.743 -16.383 42.963 1.00 41.84 157 THR E CA 1
ATOM 11049 C C . THR E 1 158 ? -35.527 -16.324 42.065 1.00 41.13 157 THR E C 1
ATOM 11050 O O . THR E 1 158 ? -35.627 -15.815 40.953 1.00 41.54 157 THR E O 1
ATOM 11054 N N . PRO E 1 159 ? -34.360 -16.778 42.570 1.00 41.02 158 PRO E N 1
ATOM 11055 C CA . PRO E 1 159 ? -33.098 -16.638 41.818 1.00 40.33 158 PRO E CA 1
ATOM 11056 C C . PRO E 1 159 ? -33.199 -17.173 40.392 1.00 40.23 158 PRO E C 1
ATOM 11057 O O . PRO E 1 159 ? -33.678 -18.295 40.155 1.00 40.35 158 PRO E O 1
ATOM 11061 N N . SER E 1 160 ? -32.780 -16.341 39.449 1.00 39.57 159 SER E N 1
ATOM 11062 C CA . SER E 1 160 ? -33.122 -16.549 38.058 1.00 39.28 159 SER E CA 1
ATOM 11063 C C . SER E 1 160 ? -32.311 -15.647 37.150 1.00 38.86 159 SER E C 1
ATOM 11064 O O . SER E 1 160 ? -31.741 -14.626 37.579 1.00 38.80 159 SER E O 1
ATOM 11067 N N . THR E 1 161 ? -32.231 -16.050 35.894 1.00 38.42 160 THR E N 1
ATOM 11068 C CA . THR E 1 161 ? -31.725 -15.204 34.827 1.00 38.16 160 THR E CA 1
ATOM 11069 C C . THR E 1 161 ? -32.939 -14.831 33.993 1.00 37.57 160 THR E C 1
ATOM 11070 O O . THR E 1 161 ? -34.036 -15.319 34.239 1.00 37.10 160 THR E O 1
ATOM 11074 N N . ASN E 1 162 ? -32.735 -13.974 33.000 1.00 37.75 161 ASN E N 1
ATOM 11075 C CA . ASN E 1 162 ? -33.800 -13.560 32.117 1.00 37.90 161 ASN E CA 1
ATOM 11076 C C . ASN E 1 162 ? -33.239 -12.997 30.840 1.00 38.85 161 ASN E C 1
ATOM 11077 O O . ASN E 1 162 ? -32.069 -12.595 30.769 1.00 38.73 161 ASN E O 1
ATOM 11082 N N . MET E 1 163 ? -34.074 -13.020 29.812 1.00 40.12 162 MET E N 1
ATOM 11083 C CA . MET E 1 163 ? -33.667 -12.666 28.463 1.00 41.43 162 MET E CA 1
ATOM 11084 C C . MET E 1 163 ? -34.910 -12.289 27.652 1.00 43.39 162 MET E C 1
ATOM 11085 O O . MET E 1 163 ? -36.038 -12.437 28.125 1.00 43.12 162 MET E O 1
ATOM 11090 N N . HIS E 1 164 ? -34.708 -11.767 26.451 1.00 46.26 163 HIS E N 1
ATOM 11091 C CA . HIS E 1 164 ? -35.830 -11.530 25.543 1.00 49.74 163 HIS E CA 1
ATOM 11092 C C . HIS E 1 164 ? -35.867 -12.598 24.430 1.00 51.91 163 HIS E C 1
ATOM 11093 O O . HIS E 1 164 ? -34.815 -13.086 23.977 1.00 52.04 163 HIS E O 1
ATOM 11100 N N . TYR E 1 165 ? -37.078 -12.978 24.026 1.00 54.19 164 TYR E N 1
ATOM 11101 C CA . TYR E 1 165 ? -37.265 -13.850 22.872 1.00 56.29 164 TYR E CA 1
ATOM 11102 C C . TYR E 1 165 ? -36.873 -13.052 21.637 1.00 56.92 164 TYR E C 1
ATOM 11103 O O . TYR E 1 165 ? -37.651 -12.224 21.155 1.00 57.50 164 TYR E O 1
ATOM 11112 N N . LEU E 1 166 ? -35.667 -13.305 21.136 1.00 57.51 165 LEU E N 1
ATOM 11113 C CA . LEU E 1 166 ? -35.071 -12.505 20.065 1.00 58.19 165 LEU E CA 1
ATOM 11114 C C . LEU E 1 166 ? -35.630 -12.830 18.684 1.00 58.63 165 LEU E C 1
ATOM 11115 O O . LEU E 1 166 ? -36.163 -13.918 18.463 1.00 59.05 165 LEU E O 1
ATOM 11120 N N . ALA E 1 167 ? -35.478 -11.886 17.756 1.00 58.91 166 ALA E N 1
ATOM 11121 C CA . ALA E 1 167 ? -35.842 -12.097 16.360 1.00 59.03 166 ALA E CA 1
ATOM 11122 C C . ALA E 1 167 ? -34.918 -13.153 15.731 1.00 59.02 166 ALA E C 1
ATOM 11123 O O . ALA E 1 167 ? -35.385 -14.141 15.151 1.00 58.89 166 ALA E O 1
ATOM 11125 N N . ASP E 1 168 ? -33.613 -12.929 15.870 1.00 58.64 167 ASP E N 1
ATOM 11126 C CA . ASP E 1 168 ? -32.576 -13.795 15.333 1.00 58.40 167 ASP E CA 1
ATOM 11127 C C . ASP E 1 168 ? -32.539 -15.107 16.111 1.00 58.29 167 ASP E C 1
ATOM 11128 O O . ASP E 1 168 ? -32.202 -15.110 17.293 1.00 58.44 167 ASP E O 1
ATOM 11133 N N . PRO E 1 169 ? -32.889 -16.229 15.453 1.00 58.17 168 PRO E N 1
ATOM 11134 C CA . PRO E 1 169 ? -32.922 -17.557 16.089 1.00 57.57 168 PRO E CA 1
ATOM 11135 C C . PRO E 1 169 ? -31.543 -18.067 16.496 1.00 56.92 168 PRO E C 1
ATOM 11136 O O . PRO E 1 169 ? -31.443 -18.899 17.411 1.00 56.52 168 PRO E O 1
ATOM 11140 N N . ALA E 1 170 ? -30.504 -17.576 15.813 1.00 56.21 169 ALA E N 1
ATOM 11141 C CA . ALA E 1 170 ? -29.107 -17.880 16.154 1.00 56.07 169 ALA E CA 1
ATOM 11142 C C . ALA E 1 170 ? -28.709 -17.176 17.451 1.00 55.72 169 ALA E C 1
ATOM 11143 O O . ALA E 1 170 ? -28.201 -17.797 18.391 1.00 55.83 169 ALA E O 1
ATOM 11145 N N . LEU E 1 171 ? -28.956 -15.875 17.498 1.00 55.37 170 LEU E N 1
ATOM 11146 C CA . LEU E 1 171 ? -28.718 -15.108 18.703 1.00 54.92 170 LEU E CA 1
ATOM 11147 C C . LEU E 1 171 ? -29.623 -15.620 19.813 1.00 54.25 170 LEU E C 1
ATOM 11148 O O . LEU E 1 171 ? -29.214 -15.704 20.959 1.00 54.13 170 LEU E O 1
ATOM 11153 N N . ARG E 1 172 ? -30.840 -16.010 19.463 1.00 53.69 171 ARG E N 1
ATOM 11154 C CA . ARG E 1 172 ? -31.740 -16.580 20.449 1.00 53.81 171 ARG E CA 1
ATOM 11155 C C . ARG E 1 172 ? -31.115 -17.829 21.092 1.00 53.57 171 ARG E C 1
ATOM 11156 O O . ARG E 1 172 ? -31.163 -17.977 22.319 1.00 53.42 171 ARG E O 1
ATOM 11164 N N . ALA E 1 173 ? -30.510 -18.694 20.257 1.00 53.04 172 ALA E N 1
ATOM 11165 C CA . ALA E 1 173 ? -29.791 -19.911 20.698 1.00 51.69 172 ALA E CA 1
ATOM 11166 C C . ALA E 1 173 ? -28.590 -19.620 21.624 1.00 50.61 172 ALA E C 1
ATOM 11167 O O . ALA E 1 173 ? -28.520 -20.175 22.725 1.00 50.20 172 ALA E O 1
ATOM 11169 N N . ARG E 1 174 ? -27.668 -18.760 21.184 1.00 49.12 173 ARG E N 1
ATOM 11170 C CA . ARG E 1 174 ? -26.554 -18.311 22.026 1.00 49.00 173 ARG E CA 1
ATOM 11171 C C . ARG E 1 174 ? -26.956 -17.766 23.426 1.00 48.48 173 ARG E C 1
ATOM 11172 O O . ARG E 1 174 ? -26.262 -18.047 24.426 1.00 48.24 173 ARG E O 1
ATOM 11180 N N . THR E 1 175 ? -28.037 -16.972 23.496 1.00 47.43 174 THR E N 1
ATOM 11181 C CA . THR E 1 175 ? -28.455 -16.369 24.772 1.00 45.71 174 THR E CA 1
ATOM 11182 C C . THR E 1 175 ? -29.030 -17.441 25.689 1.00 45.69 174 THR E C 1
ATOM 11183 O O . THR E 1 175 ? -28.759 -17.455 26.905 1.00 45.58 174 THR E O 1
ATOM 11187 N N . LEU E 1 176 ? -29.825 -18.337 25.105 1.00 45.24 175 LEU E N 1
ATOM 11188 C CA . LEU E 1 176 ? -30.319 -19.517 25.817 1.00 45.29 175 LEU E CA 1
ATOM 11189 C C . LEU E 1 176 ? -29.178 -20.338 26.392 1.00 44.45 175 LEU E C 1
ATOM 11190 O O . LEU E 1 176 ? -29.218 -20.719 27.558 1.00 44.95 175 LEU E O 1
ATOM 11195 N N . ALA E 1 177 ? -28.160 -20.573 25.577 1.00 43.53 176 ALA E N 1
ATOM 11196 C CA . ALA E 1 177 ? -27.012 -21.393 25.945 1.00 43.30 176 ALA E CA 1
ATOM 11197 C C . ALA E 1 177 ? -26.231 -20.772 27.098 1.00 42.36 176 ALA E C 1
ATOM 11198 O O . ALA E 1 177 ? -25.876 -21.459 28.066 1.00 41.87 176 ALA E O 1
ATOM 11200 N N . ALA E 1 178 ? -25.971 -19.472 26.975 1.00 41.84 177 ALA E N 1
ATOM 11201 C CA . ALA E 1 178 ? -25.376 -18.654 28.047 1.00 41.13 177 ALA E CA 1
ATOM 11202 C C . ALA E 1 178 ? -26.193 -18.680 29.347 1.00 40.86 177 ALA E C 1
ATOM 11203 O O . ALA E 1 178 ? -25.645 -18.907 30.415 1.00 40.71 177 ALA E O 1
ATOM 11205 N N . ALA E 1 179 ? -27.507 -18.530 29.247 1.00 41.12 178 ALA E N 1
ATOM 11206 C CA . ALA E 1 179 ? -28.386 -18.667 30.415 1.00 41.84 178 ALA E CA 1
ATOM 11207 C C . ALA E 1 179 ? -28.376 -20.057 31.086 1.00 42.64 178 ALA E C 1
ATOM 11208 O O . ALA E 1 179 ? -28.377 -20.153 32.323 1.00 42.71 178 ALA E O 1
ATOM 11210 N N . GLU E 1 180 ? -28.380 -21.123 30.278 1.00 42.92 179 GLU E N 1
ATOM 11211 C CA . GLU E 1 180 ? -28.145 -22.489 30.772 1.00 43.45 179 GLU E CA 1
ATOM 11212 C C . GLU E 1 180 ? -26.786 -22.590 31.474 1.00 41.81 179 GLU E C 1
ATOM 11213 O O . GLU E 1 180 ? -26.699 -23.132 32.580 1.00 41.98 179 GLU E O 1
ATOM 11219 N N . ALA E 1 181 ? -25.743 -22.053 30.850 1.00 40.75 180 ALA E N 1
ATOM 11220 C CA . ALA E 1 181 ? -24.417 -21.938 31.495 1.00 40.57 180 ALA E CA 1
ATOM 11221 C C . ALA E 1 181 ? -24.469 -21.285 32.889 1.00 41.01 180 ALA E C 1
ATOM 11222 O O . ALA E 1 181 ? -23.926 -21.852 33.876 1.00 40.94 180 ALA E O 1
ATOM 11224 N N . PHE E 1 182 ? -25.112 -20.104 32.960 1.00 40.25 181 PHE E N 1
ATOM 11225 C CA . PHE E 1 182 ? -25.219 -19.314 34.194 1.00 39.46 181 PHE E CA 1
ATOM 11226 C C . PHE E 1 182 ? -25.777 -20.192 35.293 1.00 39.77 181 PHE E C 1
ATOM 11227 O O . PHE E 1 182 ? -25.247 -20.211 36.419 1.00 39.85 181 PHE E O 1
ATOM 11235 N N . GLY E 1 183 ? -26.860 -20.901 34.982 1.00 39.53 182 GLY E N 1
ATOM 11236 C CA . GLY E 1 183 ? -27.314 -21.970 35.867 1.00 40.24 182 GLY E CA 1
ATOM 11237 C C . GLY E 1 183 ? -28.039 -21.586 37.151 1.00 40.33 182 GLY E C 1
ATOM 11238 O O . GLY E 1 183 ? -27.911 -22.277 38.164 1.00 39.91 182 GLY E O 1
ATOM 11239 N N . ALA E 1 184 ? -28.831 -20.514 37.110 1.00 40.60 183 ALA E N 1
ATOM 11240 C CA . ALA E 1 184 ? -29.803 -20.259 38.174 1.00 40.76 183 ALA E CA 1
ATOM 11241 C C . ALA E 1 184 ? -30.892 -21.342 38.058 1.00 41.28 183 ALA E C 1
ATOM 11242 O O . ALA E 1 184 ? -31.079 -21.905 36.973 1.00 41.28 183 ALA E O 1
ATOM 11244 N N . PRO E 1 185 ? -31.616 -21.630 39.160 1.00 41.83 184 PRO E N 1
ATOM 11245 C CA . PRO E 1 185 ? -32.742 -22.575 39.103 1.00 42.84 184 PRO E CA 1
ATOM 11246 C C . PRO E 1 185 ? -33.707 -22.350 37.930 1.00 43.62 184 PRO E C 1
ATOM 11247 O O . PRO E 1 185 ? -34.267 -23.328 37.388 1.00 44.21 184 PRO E O 1
ATOM 11251 N N . HIS E 1 186 ? -33.917 -21.090 37.546 1.00 43.76 185 HIS E N 1
ATOM 11252 C CA . HIS E 1 186 ? -34.829 -20.758 36.431 1.00 43.24 185 HIS E CA 1
ATOM 11253 C C . HIS E 1 186 ? -34.244 -19.687 35.518 1.00 43.18 185 HIS E C 1
ATOM 11254 O O . HIS E 1 186 ? -33.445 -18.858 35.945 1.00 42.76 185 HIS E O 1
ATOM 11261 N N . ASN E 1 187 ? -34.628 -19.733 34.248 1.00 43.12 186 ASN E N 1
ATOM 11262 C CA . ASN E 1 187 ? -34.313 -18.688 33.310 1.00 43.41 186 ASN E CA 1
ATOM 11263 C C . ASN E 1 187 ? -35.652 -18.261 32.783 1.00 44.09 186 ASN E C 1
ATOM 11264 O O . ASN E 1 187 ? -36.477 -19.105 32.432 1.00 43.54 186 ASN E O 1
ATOM 11269 N N . VAL E 1 188 ? -35.886 -16.947 32.765 1.00 44.45 187 VAL E N 1
ATOM 11270 C CA . VAL E 1 188 ? -37.190 -16.419 32.342 1.00 44.75 187 VAL E CA 1
ATOM 11271 C C . VAL E 1 188 ? -37.045 -15.629 31.042 1.00 45.45 187 VAL E C 1
ATOM 11272 O O . VAL E 1 188 ? -36.361 -14.622 31.007 1.00 44.63 187 VAL E O 1
ATOM 11276 N N . VAL E 1 189 ? -37.669 -16.124 29.974 1.00 46.85 188 VAL E N 1
ATOM 11277 C CA . VAL E 1 189 ? -37.682 -15.431 28.680 1.00 48.55 188 VAL E CA 1
ATOM 11278 C C . VAL E 1 189 ? -38.926 -14.546 28.633 1.00 50.27 188 VAL E C 1
ATOM 11279 O O . VAL E 1 189 ? -40.045 -15.017 28.853 1.00 50.26 188 VAL E O 1
ATOM 11283 N N . PHE E 1 190 ? -38.726 -13.273 28.313 1.00 51.81 189 PHE E N 1
ATOM 11284 C CA . PHE E 1 190 ? -39.677 -12.225 28.670 1.00 53.52 189 PHE E CA 1
ATOM 11285 C C . PHE E 1 190 ? -40.065 -11.420 27.449 1.00 53.47 189 PHE E C 1
ATOM 11286 O O . PHE E 1 190 ? -39.303 -11.367 26.480 1.00 54.22 189 PHE E O 1
ATOM 11294 N N . SER E 1 197 ? -35.989 1.364 27.002 1.00 41.81 196 SER E N 1
ATOM 11295 C CA . SER E 1 197 ? -35.051 2.334 27.572 1.00 41.23 196 SER E CA 1
ATOM 11296 C C . SER E 1 197 ? -34.228 1.745 28.731 1.00 40.94 196 SER E C 1
ATOM 11297 O O . SER E 1 197 ? -33.642 2.466 29.532 1.00 41.23 196 SER E O 1
ATOM 11300 N N . THR E 1 198 ? -34.187 0.419 28.794 1.00 40.29 197 THR E N 1
ATOM 11301 C CA . THR E 1 198 ? -33.317 -0.315 29.704 1.00 40.06 197 THR E CA 1
ATOM 11302 C C . THR E 1 198 ? -31.932 -0.510 29.090 1.00 39.55 197 THR E C 1
ATOM 11303 O O . THR E 1 198 ? -31.751 -0.414 27.872 1.00 38.98 197 THR E O 1
ATOM 11307 N N . PHE E 1 199 ? -30.956 -0.760 29.951 1.00 39.83 198 PHE E N 1
ATOM 11308 C CA . PHE E 1 199 ? -29.600 -1.053 29.512 1.00 40.09 198 PHE E CA 1
ATOM 11309 C C . PHE E 1 199 ? -29.648 -2.311 28.620 1.00 40.72 198 PHE E C 1
ATOM 11310 O O . PHE E 1 199 ? -29.088 -2.329 27.526 1.00 40.25 198 PHE E O 1
ATOM 11318 N N . THR E 1 200 ? -30.360 -3.343 29.073 1.00 41.44 199 THR E N 1
ATOM 11319 C CA . THR E 1 200 ? -30.504 -4.569 28.265 1.00 42.37 199 THR E CA 1
ATOM 11320 C C . THR E 1 200 ? -31.076 -4.318 26.862 1.00 42.64 199 THR E C 1
ATOM 11321 O O . THR E 1 200 ? -30.622 -4.952 25.902 1.00 43.28 199 THR E O 1
ATOM 11325 N N . SER E 1 201 ? -32.018 -3.379 26.727 1.00 42.65 200 SER E N 1
ATOM 11326 C CA . SER E 1 201 ? -32.501 -2.990 25.387 1.00 43.21 200 SER E CA 1
ATOM 11327 C C . SER E 1 201 ? -31.362 -2.470 24.491 1.00 43.38 200 SER E C 1
ATOM 11328 O O . SER E 1 201 ? -31.363 -2.719 23.284 1.00 43.96 200 SER E O 1
ATOM 11331 N N . CYS E 1 202 ? -30.382 -1.783 25.086 1.00 43.09 201 CYS E N 1
ATOM 11332 C CA . CYS E 1 202 ? -29.179 -1.319 24.366 1.00 43.28 201 CYS E CA 1
ATOM 11333 C C . CYS E 1 202 ? -28.277 -2.461 23.892 1.00 43.20 201 CYS E C 1
ATOM 11334 O O . CYS E 1 202 ? -27.805 -2.460 22.750 1.00 42.14 201 CYS E O 1
ATOM 11337 N N . VAL E 1 203 ? -28.033 -3.414 24.801 1.00 43.58 202 VAL E N 1
ATOM 11338 C CA . VAL E 1 203 ? -27.208 -4.587 24.548 1.00 43.91 202 VAL E CA 1
ATOM 11339 C C . VAL E 1 203 ? -27.798 -5.310 23.355 1.00 44.42 202 VAL E C 1
ATOM 11340 O O . VAL E 1 203 ? -27.101 -5.580 22.385 1.00 45.39 202 VAL E O 1
ATOM 11344 N N . GLU E 1 204 ? -29.099 -5.571 23.425 1.00 45.14 203 GLU E N 1
ATOM 11345 C CA . GLU E 1 204 ? -29.838 -6.259 22.364 1.00 46.10 203 GLU E CA 1
ATOM 11346 C C . GLU E 1 204 ? -29.822 -5.491 21.052 1.00 46.01 203 GLU E C 1
ATOM 11347 O O . GLU E 1 204 ? -29.691 -6.101 19.989 1.00 46.62 203 GLU E O 1
ATOM 11353 N N . ARG E 1 205 ? -29.935 -4.164 21.120 1.00 46.06 204 ARG E N 1
ATOM 11354 C CA . ARG E 1 205 ? -29.944 -3.327 19.911 1.00 46.70 204 ARG E CA 1
ATOM 11355 C C . ARG E 1 205 ? -28.599 -3.346 19.187 1.00 46.88 204 ARG E C 1
ATOM 11356 O O . ARG E 1 205 ? -28.528 -3.131 17.972 1.00 47.48 204 ARG E O 1
ATOM 11358 N N . ARG E 1 206 ? -27.534 -3.608 19.934 1.00 46.73 205 ARG E N 1
ATOM 11359 C CA . ARG E 1 206 ? -26.204 -3.647 19.351 1.00 46.65 205 ARG E CA 1
ATOM 11360 C C . ARG E 1 206 ? -25.831 -5.064 18.916 1.00 46.68 205 ARG E C 1
ATOM 11361 O O . ARG E 1 206 ? -24.716 -5.298 18.443 1.00 46.60 205 ARG E O 1
ATOM 11369 N N . GLY E 1 207 ? -26.765 -6.000 19.116 1.00 46.57 206 GLY E N 1
ATOM 11370 C CA . GLY E 1 207 ? -26.568 -7.409 18.753 1.00 46.18 206 GLY E CA 1
ATOM 11371 C C . GLY E 1 207 ? -25.605 -8.179 19.643 1.00 45.22 206 GLY E C 1
ATOM 11372 O O . GLY E 1 207 ? -25.033 -9.190 19.217 1.00 45.57 206 GLY E O 1
ATOM 11373 N N . ILE E 1 208 ? -25.431 -7.695 20.872 1.00 43.81 207 ILE E N 1
ATOM 11374 C CA . ILE E 1 208 ? -24.551 -8.308 21.873 1.00 42.22 207 ILE E CA 1
ATOM 11375 C C . ILE E 1 208 ? -25.416 -9.267 22.683 1.00 41.56 207 ILE E C 1
ATOM 11376 O O . ILE E 1 208 ? -26.584 -8.971 22.939 1.00 41.12 207 ILE E O 1
ATOM 11381 N N . VAL E 1 209 ? -24.890 -10.433 23.068 1.00 40.56 208 VAL E N 1
ATOM 11382 C CA . VAL E 1 209 ? -25.711 -11.348 23.887 1.00 40.03 208 VAL E CA 1
ATOM 11383 C C . VAL E 1 209 ? -26.039 -10.668 25.219 1.00 39.04 208 VAL E C 1
ATOM 11384 O O . VAL E 1 209 ? -25.181 -10.020 25.794 1.00 38.36 208 VAL E O 1
ATOM 11388 N N . SER E 1 210 ? -27.283 -10.819 25.682 1.00 38.51 209 SER E N 1
ATOM 11389 C CA . SER E 1 210 ? -27.747 -10.109 26.877 1.00 37.51 209 SER E CA 1
ATOM 11390 C C . SER E 1 210 ? -28.433 -10.987 27.876 1.00 37.28 209 SER E C 1
ATOM 11391 O O . SER E 1 210 ? -29.503 -11.549 27.612 1.00 37.02 209 SER E O 1
ATOM 11394 N N . LEU E 1 211 ? -27.830 -11.075 29.048 1.00 36.71 210 LEU E N 1
ATOM 11395 C CA . LEU E 1 211 ? -28.492 -11.676 30.172 1.00 37.13 210 LEU E CA 1
ATOM 11396 C C . LEU E 1 211 ? -28.670 -10.638 31.248 1.00 37.37 210 LEU E C 1
ATOM 11397 O O . LEU E 1 211 ? -27.784 -9.797 31.470 1.00 37.31 210 LEU E O 1
ATOM 11402 N N . GLY E 1 212 ? -29.821 -10.707 31.908 1.00 37.56 211 GLY E N 1
ATOM 11403 C CA . GLY E 1 212 ? -30.019 -10.050 33.183 1.00 37.49 211 GLY E CA 1
ATOM 11404 C C . GLY E 1 212 ? -30.270 -11.132 34.199 1.00 38.39 211 GLY E C 1
ATOM 11405 O O . GLY E 1 212 ? -30.344 -12.345 33.862 1.00 38.80 211 GLY E O 1
ATOM 11406 N N . THR E 1 213 ? -30.411 -10.720 35.451 1.00 38.15 212 THR E N 1
ATOM 11407 C CA . THR E 1 213 ? -30.654 -11.668 36.506 1.00 38.09 212 THR E CA 1
ATOM 11408 C C . THR E 1 213 ? -31.684 -11.044 37.398 1.00 38.85 212 THR E C 1
ATOM 11409 O O . THR E 1 213 ? -31.809 -9.822 37.422 1.00 39.23 212 THR E O 1
ATOM 11413 N N . GLU E 1 214 ? -32.414 -11.875 38.132 1.00 38.32 213 GLU E N 1
ATOM 11414 C CA . GLU E 1 214 ? -33.223 -11.405 39.239 1.00 38.84 213 GLU E CA 1
ATOM 11415 C C . GLU E 1 214 ? -32.884 -12.286 40.433 1.00 38.54 213 GLU E C 1
ATOM 11416 O O . GLU E 1 214 ? -33.251 -13.448 40.454 1.00 39.43 213 GLU E O 1
ATOM 11422 N N . LEU E 1 215 ? -32.188 -11.722 41.418 1.00 37.66 214 LEU E N 1
ATOM 11423 C CA . LEU E 1 215 ? -31.516 -12.504 42.434 1.00 36.83 214 LEU E CA 1
ATOM 11424 C C . LEU E 1 215 ? -31.848 -12.131 43.867 1.00 36.84 214 LEU E C 1
ATOM 11425 O O . LEU E 1 215 ? -31.020 -12.277 44.753 1.00 37.84 214 LEU E O 1
ATOM 11430 N N . GLY E 1 216 ? -33.068 -11.665 44.094 1.00 36.30 215 GLY E N 1
ATOM 11431 C CA . GLY E 1 216 ? -33.528 -11.326 45.425 1.00 35.74 215 GLY E CA 1
ATOM 11432 C C . GLY E 1 216 ? -34.387 -10.069 45.426 1.00 35.03 215 GLY E C 1
ATOM 11433 O O . GLY E 1 216 ? -35.105 -9.797 44.453 1.00 34.82 215 GLY E O 1
ATOM 11434 N N . GLY E 1 217 ? -34.280 -9.294 46.508 1.00 34.41 216 GLY E N 1
ATOM 11435 C CA . GLY E 1 217 ? -35.202 -8.194 46.779 1.00 33.21 216 GLY E CA 1
ATOM 11436 C C . GLY E 1 217 ? -35.555 -8.170 48.248 1.00 32.63 216 GLY E C 1
ATOM 11437 O O . GLY E 1 217 ? -34.719 -8.503 49.078 1.00 31.95 216 GLY E O 1
ATOM 11438 N N . TRP E 1 218 ? -36.802 -7.802 48.557 1.00 32.91 217 TRP E N 1
ATOM 11439 C CA . TRP E 1 218 ? -37.246 -7.546 49.931 1.00 33.33 217 TRP E CA 1
ATOM 11440 C C . TRP E 1 218 ? -36.332 -6.548 50.695 1.00 33.65 217 TRP E C 1
ATOM 11441 O O . TRP E 1 218 ? -36.331 -6.497 51.927 1.00 33.27 217 TRP E O 1
ATOM 11452 N N . GLY E 1 219 ? -35.562 -5.757 49.953 1.00 34.09 218 GLY E N 1
ATOM 11453 C CA . GLY E 1 219 ? -34.675 -4.746 50.547 1.00 34.80 218 GLY E CA 1
ATOM 11454 C C . GLY E 1 219 ? -33.488 -5.331 51.281 1.00 35.37 218 GLY E C 1
ATOM 11455 O O . GLY E 1 219 ? -32.728 -4.594 51.941 1.00 34.18 218 GLY E O 1
ATOM 11456 N N . ARG E 1 220 ? -33.332 -6.662 51.161 1.00 35.41 219 ARG E N 1
ATOM 11457 C CA . ARG E 1 220 ? -32.342 -7.434 51.943 1.00 35.74 219 ARG E CA 1
ATOM 11458 C C . ARG E 1 220 ? -31.308 -8.153 51.045 1.00 35.98 219 ARG E C 1
ATOM 11459 O O . ARG E 1 220 ? -31.397 -8.112 49.799 1.00 35.65 219 ARG E O 1
ATOM 11467 N N . VAL E 1 221 ? -30.311 -8.784 51.669 1.00 36.86 220 VAL E N 1
ATOM 11468 C CA . VAL E 1 221 ? -29.333 -9.590 50.908 1.00 36.75 220 VAL E CA 1
ATOM 11469 C C . VAL E 1 221 ? -29.744 -11.069 50.915 1.00 38.00 220 VAL E C 1
ATOM 11470 O O . VAL E 1 221 ? -29.869 -11.682 51.993 1.00 38.43 220 VAL E O 1
ATOM 11474 N N . ASN E 1 222 ? -29.962 -11.609 49.712 1.00 37.58 221 ASN E N 1
ATOM 11475 C CA . ASN E 1 222 ? -30.300 -13.010 49.519 1.00 38.76 221 ASN E CA 1
ATOM 11476 C C . ASN E 1 222 ? -29.051 -13.904 49.480 1.00 38.21 221 ASN E C 1
ATOM 11477 O O . ASN E 1 222 ? -28.250 -13.814 48.558 1.00 37.99 221 ASN E O 1
ATOM 11482 N N . ILE E 1 223 ? -28.907 -14.749 50.502 1.00 38.26 222 ILE E N 1
ATOM 11483 C CA . ILE E 1 223 ? -27.730 -15.596 50.657 1.00 38.80 222 ILE E CA 1
ATOM 11484 C C . ILE E 1 223 ? -27.649 -16.550 49.463 1.00 38.99 222 ILE E C 1
ATOM 11485 O O . ILE E 1 223 ? -26.616 -16.627 48.799 1.00 38.88 222 ILE E O 1
ATOM 11490 N N . GLU E 1 224 ? -28.762 -17.234 49.176 1.00 39.43 223 GLU E N 1
ATOM 11491 C CA . GLU E 1 224 ? -28.839 -18.113 48.015 1.00 39.83 223 GLU E CA 1
ATOM 11492 C C . GLU E 1 224 ? -28.673 -17.329 46.726 1.00 39.70 223 GLU E C 1
ATOM 11493 O O . GLU E 1 224 ? -28.049 -17.818 45.795 1.00 39.48 223 GLU E O 1
ATOM 11499 N N . GLY E 1 225 ? -29.234 -16.110 46.673 1.00 39.56 224 GLY E N 1
ATOM 11500 C CA . GLY E 1 225 ? -29.037 -15.209 45.526 1.00 38.27 224 GLY E CA 1
ATOM 11501 C C . GLY E 1 225 ? -27.575 -14.881 45.261 1.00 37.38 224 GLY E C 1
ATOM 11502 O O . GLY E 1 225 ? -27.129 -14.877 44.112 1.00 36.62 224 GLY E O 1
ATOM 11503 N N . VAL E 1 226 ? -26.826 -14.593 46.327 1.00 38.03 225 VAL E N 1
ATOM 11504 C CA . VAL E 1 226 ? -25.381 -14.305 46.205 1.00 38.50 225 VAL E CA 1
ATOM 11505 C C . VAL E 1 226 ? -24.622 -15.542 45.697 1.00 38.18 225 VAL E C 1
ATOM 11506 O O . VAL E 1 226 ? -23.857 -15.453 44.727 1.00 38.53 225 VAL E O 1
ATOM 11510 N N . ARG E 1 227 ? -24.841 -16.677 46.362 1.00 38.86 226 ARG E N 1
ATOM 11511 C CA . ARG E 1 227 ? -24.300 -17.984 45.931 1.00 39.16 226 ARG E CA 1
ATOM 11512 C C . ARG E 1 227 ? -24.556 -18.219 44.439 1.00 39.36 226 ARG E C 1
ATOM 11513 O O . ARG E 1 227 ? -23.618 -18.430 43.645 1.00 38.25 226 ARG E O 1
ATOM 11521 N N . ILE E 1 228 ? -25.837 -18.118 44.056 1.00 39.53 227 ILE E N 1
ATOM 11522 C CA . ILE E 1 228 ? -26.239 -18.387 42.690 1.00 39.83 227 ILE E CA 1
ATOM 11523 C C . ILE E 1 228 ? -25.588 -17.393 41.700 1.00 40.22 227 ILE E C 1
ATOM 11524 O O . ILE E 1 228 ? -25.209 -17.772 40.583 1.00 41.03 227 ILE E O 1
ATOM 11529 N N . GLY E 1 229 ? -25.454 -16.129 42.118 1.00 39.97 228 GLY E N 1
ATOM 11530 C CA . GLY E 1 229 ? -24.897 -15.075 41.263 1.00 38.83 228 GLY E CA 1
ATOM 11531 C C . GLY E 1 229 ? -23.391 -15.129 41.126 1.00 38.20 228 GLY E C 1
ATOM 11532 O O . GLY E 1 229 ? -22.850 -14.879 40.040 1.00 37.94 228 GLY E O 1
ATOM 11533 N N . LYS E 1 230 ? -22.697 -15.419 42.233 1.00 38.05 229 LYS E N 1
ATOM 11534 C CA . LYS E 1 230 ? -21.241 -15.629 42.189 1.00 37.02 229 LYS E CA 1
ATOM 11535 C C . LYS E 1 230 ? -20.876 -16.804 41.237 1.00 37.06 229 LYS E C 1
ATOM 11536 O O . LYS E 1 230 ? -20.003 -16.659 40.363 1.00 37.14 229 LYS E O 1
ATOM 11542 N N . ARG E 1 231 ? -21.574 -17.929 41.382 1.00 37.00 230 ARG E N 1
ATOM 11543 C CA . ARG E 1 231 ? -21.354 -19.135 40.538 1.00 37.66 230 ARG E CA 1
ATOM 11544 C C . ARG E 1 231 ? -21.707 -18.828 39.085 1.00 37.52 230 ARG E C 1
ATOM 11545 O O . ARG E 1 231 ? -20.994 -19.218 38.164 1.00 38.07 230 ARG E O 1
ATOM 11553 N N . GLY E 1 232 ? -22.831 -18.134 38.910 1.00 37.49 231 GLY E N 1
ATOM 11554 C CA . GLY E 1 232 ? -23.314 -17.688 37.604 1.00 36.45 231 GLY E CA 1
ATOM 11555 C C . GLY E 1 232 ? -22.316 -16.950 36.746 1.00 35.50 231 GLY E C 1
ATOM 11556 O O . GLY E 1 232 ? -22.116 -17.312 35.590 1.00 35.70 231 GLY E O 1
ATOM 11557 N N . ILE E 1 233 ? -21.687 -15.914 37.283 1.00 35.06 232 ILE E N 1
ATOM 11558 C CA . ILE E 1 233 ? -20.711 -15.152 36.474 1.00 35.18 232 ILE E CA 1
ATOM 11559 C C . ILE E 1 233 ? -19.432 -15.950 36.145 1.00 35.67 232 ILE E C 1
ATOM 11560 O O . ILE E 1 233 ? -18.892 -15.842 35.047 1.00 34.72 232 ILE E O 1
ATOM 11565 N N . LEU E 1 234 ? -18.954 -16.749 37.090 1.00 36.60 233 LEU E N 1
ATOM 11566 C CA . LEU E 1 234 ? -17.878 -17.693 36.774 1.00 38.05 233 LEU E CA 1
ATOM 11567 C C . LEU E 1 234 ? -18.343 -18.652 35.668 1.00 37.78 233 LEU E C 1
ATOM 11568 O O . LEU E 1 234 ? -17.605 -18.874 34.704 1.00 38.50 233 LEU E O 1
ATOM 11573 N N . ASN E 1 235 ? -19.564 -19.181 35.800 1.00 38.03 234 ASN E N 1
ATOM 11574 C CA . ASN E 1 235 ? -20.099 -20.152 34.834 1.00 39.01 234 ASN E CA 1
ATOM 11575 C C . ASN E 1 235 ? -20.157 -19.574 33.425 1.00 39.74 234 ASN E C 1
ATOM 11576 O O . ASN E 1 235 ? -20.001 -20.296 32.436 1.00 40.05 234 ASN E O 1
ATOM 11581 N N . VAL E 1 236 ? -20.412 -18.268 33.334 1.00 40.49 235 VAL E N 1
ATOM 11582 C CA . VAL E 1 236 ? -20.482 -17.584 32.041 1.00 40.43 235 VAL E CA 1
ATOM 11583 C C . VAL E 1 236 ? -19.082 -17.396 31.482 1.00 40.60 235 VAL E C 1
ATOM 11584 O O . VAL E 1 236 ? -18.863 -17.561 30.277 1.00 40.28 235 VAL E O 1
ATOM 11588 N N . LEU E 1 237 ? -18.130 -17.050 32.349 1.00 40.84 236 LEU E N 1
ATOM 11589 C CA . LEU E 1 237 ? -16.745 -16.870 31.894 1.00 40.73 236 LEU E CA 1
ATOM 11590 C C . LEU E 1 237 ? -16.201 -18.196 31.330 1.00 41.59 236 LEU E C 1
ATOM 11591 O O . LEU E 1 237 ? -15.425 -18.204 30.372 1.00 41.56 236 LEU E O 1
ATOM 11596 N N . LYS E 1 238 ? -16.644 -19.300 31.927 1.00 42.13 237 LYS E N 1
ATOM 11597 C CA . LYS E 1 238 ? -16.241 -20.644 31.524 1.00 42.90 237 LYS E CA 1
ATOM 11598 C C . LYS E 1 238 ? -16.928 -20.990 30.211 1.00 43.94 237 LYS E C 1
ATOM 11599 O O . LYS E 1 238 ? -16.269 -21.439 29.260 1.00 44.10 237 LYS E O 1
ATOM 11605 N N . HIS E 1 239 ? -18.241 -20.736 30.155 1.00 44.55 238 HIS E N 1
ATOM 11606 C CA . HIS E 1 239 ? -19.025 -20.921 28.940 1.00 44.97 238 HIS E CA 1
ATOM 11607 C C . HIS E 1 239 ? -18.380 -20.205 27.756 1.00 44.53 238 HIS E C 1
ATOM 11608 O O . HIS E 1 239 ? -18.310 -20.760 26.670 1.00 45.10 238 HIS E O 1
ATOM 11615 N N . MET E 1 240 ? -17.875 -18.995 27.978 1.00 43.41 239 MET E N 1
ATOM 11616 C CA . MET E 1 240 ? -17.343 -18.180 26.891 1.00 42.27 239 MET E CA 1
ATOM 11617 C C . MET E 1 240 ? -15.897 -18.541 26.611 1.00 42.27 239 MET E C 1
ATOM 11618 O O . MET E 1 240 ? -15.279 -18.019 25.673 1.00 42.74 239 MET E O 1
ATOM 11623 N N . GLY E 1 241 ? -15.367 -19.441 27.428 1.00 42.03 240 GLY E N 1
ATOM 11624 C CA . GLY E 1 241 ? -13.980 -19.877 27.300 1.00 42.37 240 GLY E CA 1
ATOM 11625 C C . GLY E 1 241 ? -12.981 -18.809 27.709 1.00 42.06 240 GLY E C 1
ATOM 11626 O O . GLY E 1 241 ? -11.837 -18.799 27.230 1.00 42.04 240 GLY E O 1
ATOM 11627 N N . VAL E 1 242 ? -13.408 -17.901 28.585 1.00 41.65 241 VAL E N 1
ATOM 11628 C CA . VAL E 1 242 ? -12.525 -16.807 29.036 1.00 41.30 241 VAL E CA 1
ATOM 11629 C C . VAL E 1 242 ? -11.638 -17.247 30.218 1.00 41.05 241 VAL E C 1
ATOM 11630 O O . VAL E 1 242 ? -10.511 -16.776 30.378 1.00 40.67 241 VAL E O 1
ATOM 11634 N N . ILE E 1 243 ? -12.173 -18.142 31.041 1.00 41.74 242 ILE E N 1
ATOM 11635 C CA . ILE E 1 243 ? -11.421 -18.790 32.122 1.00 42.89 242 ILE E CA 1
ATOM 11636 C C . ILE E 1 243 ? -11.602 -20.319 32.023 1.00 44.08 242 ILE E C 1
ATOM 11637 O O . ILE E 1 243 ? -12.585 -20.797 31.430 1.00 43.48 242 ILE E O 1
ATOM 11642 N N . GLU E 1 244 ? -10.656 -21.076 32.583 1.00 45.23 243 GLU E N 1
ATOM 11643 C CA . GLU E 1 244 ? -10.703 -22.545 32.519 1.00 47.74 243 GLU E CA 1
ATOM 11644 C C . GLU E 1 244 ? -11.895 -23.179 33.256 1.00 46.85 243 GLU E C 1
ATOM 11645 O O . GLU E 1 244 ? -12.365 -22.668 34.280 1.00 47.33 243 GLU E O 1
ATOM 11651 N N . GLY E 1 245 ? -12.365 -24.308 32.745 1.00 46.65 244 GLY E N 1
ATOM 11652 C CA . GLY E 1 245 ? -13.358 -25.102 33.457 1.00 46.17 244 GLY E CA 1
ATOM 11653 C C . GLY E 1 245 ? -14.665 -25.154 32.691 1.00 46.42 244 GLY E C 1
ATOM 11654 O O . GLY E 1 245 ? -14.762 -24.625 31.587 1.00 45.74 244 GLY E O 1
ATOM 11655 N N . THR E 1 246 ? -15.666 -25.795 33.285 1.00 46.61 245 THR E N 1
ATOM 11656 C CA . THR E 1 246 ? -16.983 -25.887 32.693 1.00 47.79 245 THR E CA 1
ATOM 11657 C C . THR E 1 246 ? -18.034 -25.531 33.754 1.00 48.46 245 THR E C 1
ATOM 11658 O O . THR E 1 246 ? -17.812 -25.757 34.945 1.00 48.92 245 THR E O 1
ATOM 11662 N N . PRO E 1 247 ? -19.187 -24.994 33.331 1.00 49.03 246 PRO E N 1
ATOM 11663 C CA . PRO E 1 247 ? -20.127 -24.480 34.329 1.00 49.36 246 PRO E CA 1
ATOM 11664 C C . PRO E 1 247 ? -20.611 -25.525 35.342 1.00 49.88 246 PRO E C 1
ATOM 11665 O O . PRO E 1 247 ? -20.921 -26.651 34.961 1.00 50.18 246 PRO E O 1
ATOM 11669 N N . GLU E 1 248 ? -20.679 -25.147 36.618 1.00 50.32 247 GLU E N 1
ATOM 11670 C CA . GLU E 1 248 ? -21.323 -25.960 37.663 1.00 50.84 247 GLU E CA 1
ATOM 11671 C C . GLU E 1 248 ? -22.789 -25.526 37.802 1.00 50.82 247 GLU E C 1
ATOM 11672 O O . GLU E 1 248 ? -23.071 -24.417 38.279 1.00 50.67 247 GLU E O 1
ATOM 11678 N N . THR E 1 249 ? -23.717 -26.393 37.386 1.00 50.54 248 THR E N 1
ATOM 11679 C CA . THR E 1 249 ? -25.125 -25.997 37.225 1.00 50.27 248 THR E CA 1
ATOM 11680 C C . THR E 1 249 ? -26.119 -26.805 38.056 1.00 50.34 248 THR E C 1
ATOM 11681 O O . THR E 1 249 ? -27.322 -26.757 37.809 1.00 50.49 248 THR E O 1
ATOM 11685 N N . ALA E 1 250 ? -25.627 -27.526 39.054 1.00 50.54 249 ALA E N 1
ATOM 11686 C CA . ALA E 1 250 ? -26.501 -28.365 39.868 1.00 51.32 249 ALA E CA 1
ATOM 11687 C C . ALA E 1 250 ? -27.368 -27.574 40.854 1.00 51.59 249 ALA E C 1
ATOM 11688 O O . ALA E 1 250 ? -26.893 -26.641 41.493 1.00 51.26 249 ALA E O 1
ATOM 11690 N N . GLN E 1 251 ? -28.619 -28.015 41.000 1.00 52.05 250 GLN E N 1
ATOM 11691 C CA . GLN E 1 251 ? -29.642 -27.301 41.756 1.00 52.39 250 GLN E CA 1
ATOM 11692 C C . GLN E 1 251 ? -30.006 -27.997 43.067 1.00 53.49 250 GLN E C 1
ATOM 11693 O O . GLN E 1 251 ? -30.065 -29.234 43.142 1.00 53.12 250 GLN E O 1
ATOM 11699 N N . ARG E 1 252 ? -30.298 -27.190 44.084 1.00 54.49 251 ARG E N 1
ATOM 11700 C CA . ARG E 1 252 ? -30.522 -27.691 45.438 1.00 56.01 251 ARG E CA 1
ATOM 11701 C C . ARG E 1 252 ? -31.651 -28.700 45.624 1.00 56.49 251 ARG E C 1
ATOM 11702 O O . ARG E 1 252 ? -31.635 -29.476 46.590 1.00 56.63 251 ARG E O 1
ATOM 11710 N N . GLY E 1 253 ? -32.627 -28.700 44.722 1.00 56.81 252 GLY E N 1
ATOM 11711 C CA . GLY E 1 253 ? -33.724 -29.660 44.825 1.00 57.37 252 GLY E CA 1
ATOM 11712 C C . GLY E 1 253 ? -33.533 -30.890 43.951 1.00 57.58 252 GLY E C 1
ATOM 11713 O O . GLY E 1 253 ? -34.497 -31.612 43.666 1.00 57.36 252 GLY E O 1
ATOM 11714 N N . GLY E 1 254 ? -32.291 -31.117 43.517 1.00 57.56 253 GLY E N 1
ATOM 11715 C CA . GLY E 1 254 ? -31.957 -32.267 42.682 1.00 57.33 253 GLY E CA 1
ATOM 11716 C C . GLY E 1 254 ? -31.765 -31.996 41.199 1.00 57.16 253 GLY E C 1
ATOM 11717 O O . GLY E 1 254 ? -31.094 -32.759 40.518 1.00 56.88 253 GLY E O 1
ATOM 11718 N N . ALA E 1 255 ? -32.347 -30.923 40.675 1.00 56.92 254 ALA E N 1
ATOM 11719 C CA . ALA E 1 255 ? -32.231 -30.666 39.239 1.00 56.39 254 ALA E CA 1
ATOM 11720 C C . ALA E 1 255 ? -30.764 -30.520 38.793 1.00 56.18 254 ALA E C 1
ATOM 11721 O O . ALA E 1 255 ? -29.918 -30.045 39.563 1.00 55.98 254 ALA E O 1
ATOM 11723 N N . ALA E 1 256 ? -30.468 -30.957 37.566 1.00 55.49 255 ALA E N 1
ATOM 11724 C CA . ALA E 1 256 ? -29.101 -30.887 37.032 1.00 55.29 255 ALA E CA 1
ATOM 11725 C C . ALA E 1 256 ? -28.793 -29.566 36.327 1.00 54.92 255 ALA E C 1
ATOM 11726 O O . ALA E 1 256 ? -27.627 -29.293 36.000 1.00 54.23 255 ALA E O 1
ATOM 11728 N N . GLY E 1 257 ? -29.829 -28.764 36.071 1.00 54.68 256 GLY E N 1
ATOM 11729 C CA . GLY E 1 257 ? -29.624 -27.444 35.468 1.00 54.77 256 GLY E CA 1
ATOM 11730 C C . GLY E 1 257 ? -30.810 -26.489 35.465 1.00 54.94 256 GLY E C 1
ATOM 11731 O O . GLY E 1 257 ? -31.842 -26.750 36.084 1.00 55.18 256 GLY E O 1
ATOM 11732 N N . THR E 1 258 ? -30.642 -25.386 34.739 1.00 54.89 257 THR E N 1
ATOM 11733 C CA . THR E 1 258 ? -31.648 -24.329 34.574 1.00 54.69 257 THR E CA 1
ATOM 11734 C C . THR E 1 258 ? -32.936 -24.817 33.912 1.00 54.51 257 THR E C 1
ATOM 11735 O O . THR E 1 258 ? -32.893 -25.371 32.817 1.00 54.71 257 THR E O 1
ATOM 11739 N N . ARG E 1 259 ? -34.079 -24.586 34.561 1.00 54.12 258 ARG E N 1
ATOM 11740 C CA . ARG E 1 259 ? -35.380 -24.800 33.924 1.00 53.68 258 ARG E CA 1
ATOM 11741 C C . ARG E 1 259 ? -35.883 -23.502 33.267 1.00 53.47 258 ARG E C 1
ATOM 11742 O O . ARG E 1 259 ? -36.139 -22.485 33.937 1.00 52.95 258 ARG E O 1
ATOM 11750 N N . HIS E 1 260 ? -36.026 -23.546 31.948 1.00 53.10 259 HIS E N 1
ATOM 11751 C CA . HIS E 1 260 ? -36.462 -22.382 31.184 1.00 52.55 259 HIS E CA 1
ATOM 11752 C C . HIS E 1 260 ? -37.939 -22.047 31.407 1.00 52.19 259 HIS E C 1
ATOM 11753 O O . HIS E 1 260 ? -38.795 -22.934 31.435 1.00 51.74 259 HIS E O 1
ATOM 11760 N N . MET E 1 261 ? -38.234 -20.760 31.592 1.00 51.49 260 MET E N 1
ATOM 11761 C CA . MET E 1 261 ? -39.616 -20.315 31.773 1.00 50.44 260 MET E CA 1
ATOM 11762 C C . MET E 1 261 ? -39.890 -19.100 30.888 1.00 50.19 260 MET E C 1
ATOM 11763 O O . MET E 1 261 ? -39.001 -18.639 30.171 1.00 49.56 260 MET E O 1
ATOM 11768 N N . MET E 1 262 ? -41.128 -18.601 30.941 1.00 49.97 261 MET E N 1
ATOM 11769 C CA . MET E 1 262 ? -41.541 -17.404 30.194 1.00 50.13 261 MET E CA 1
ATOM 11770 C C . MET E 1 262 ? -42.635 -16.613 30.924 1.00 50.17 261 MET E C 1
ATOM 11771 O O . MET E 1 262 ? -43.361 -17.155 31.765 1.00 49.73 261 MET E O 1
ATOM 11776 N N . VAL E 1 263 ? -42.692 -15.319 30.625 1.00 50.94 262 VAL E N 1
ATOM 11777 C CA . VAL E 1 263 ? -43.723 -14.400 31.120 1.00 51.38 262 VAL E CA 1
ATOM 11778 C C . VAL E 1 263 ? -44.139 -13.555 29.913 1.00 52.08 262 VAL E C 1
ATOM 11779 O O . VAL E 1 263 ? -43.412 -12.640 29.505 1.00 52.30 262 VAL E O 1
ATOM 11783 N N . ARG E 1 264 ? -45.283 -13.885 29.317 1.00 52.78 263 ARG E N 1
ATOM 11784 C CA . ARG E 1 264 ? -45.721 -13.227 28.076 1.00 53.94 263 ARG E CA 1
ATOM 11785 C C . ARG E 1 264 ? -47.157 -12.663 28.138 1.00 54.64 263 ARG E C 1
ATOM 11786 O O . ARG E 1 264 ? -47.581 -11.945 27.225 1.00 54.44 263 ARG E O 1
ATOM 11788 N N . GLU E 1 265 ? -47.891 -12.976 29.209 1.00 55.10 264 GLU E N 1
ATOM 11789 C CA . GLU E 1 265 ? -49.339 -12.718 29.248 1.00 56.48 264 GLU E CA 1
ATOM 11790 C C . GLU E 1 265 ? -49.767 -11.787 30.363 1.00 56.67 264 GLU E C 1
ATOM 11791 O O . GLU E 1 265 ? -49.383 -11.987 31.524 1.00 57.20 264 GLU E O 1
ATOM 11797 N N . ALA E 1 266 ? -50.596 -10.801 30.023 1.00 56.60 265 ALA E N 1
ATOM 11798 C CA . ALA E 1 266 ? -51.218 -9.926 31.027 1.00 56.32 265 ALA E CA 1
ATOM 11799 C C . ALA E 1 266 ? -51.733 -10.740 32.221 1.00 55.79 265 ALA E C 1
ATOM 11800 O O . ALA E 1 266 ? -51.632 -10.316 33.384 1.00 55.89 265 ALA E O 1
ATOM 11802 N N . ASP E 1 267 ? -52.257 -11.922 31.907 1.00 55.05 266 ASP E N 1
ATOM 11803 C CA . ASP E 1 267 ? -52.789 -12.869 32.881 1.00 54.15 266 ASP E CA 1
ATOM 11804 C C . ASP E 1 267 ? -51.772 -13.289 33.935 1.00 52.61 266 ASP E C 1
ATOM 11805 O O . ASP E 1 267 ? -52.153 -13.698 35.024 1.00 52.78 266 ASP E O 1
ATOM 11810 N N . ALA E 1 268 ? -50.490 -13.214 33.590 1.00 51.02 267 A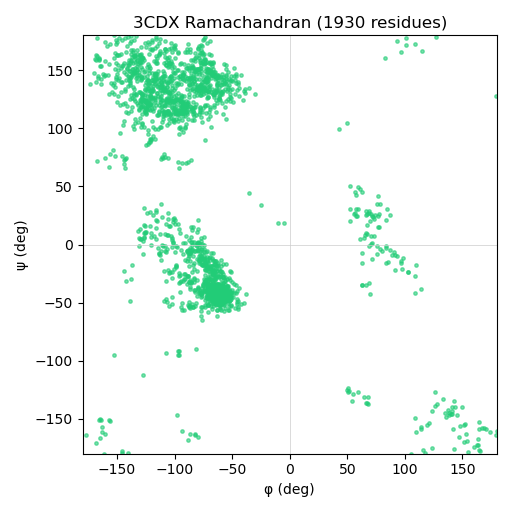LA E N 1
ATOM 11811 C CA . ALA E 1 268 ? -49.400 -13.645 34.475 1.00 49.91 267 ALA E CA 1
ATOM 11812 C C . ALA E 1 268 ? -49.188 -12.707 35.664 1.00 48.90 267 ALA E C 1
ATOM 11813 O O . ALA E 1 268 ? -48.491 -13.047 36.608 1.00 49.02 267 ALA E O 1
ATOM 11815 N N . TYR E 1 269 ? -49.814 -11.536 35.614 1.00 48.36 268 TYR E N 1
ATOM 11816 C CA . TYR E 1 269 ? -49.677 -10.526 36.655 1.00 47.38 268 TYR E CA 1
ATOM 11817 C C . TYR E 1 269 ? -50.910 -10.493 37.544 1.00 47.03 268 TYR E C 1
ATOM 11818 O O . TYR E 1 269 ? -52.040 -10.464 37.050 1.00 47.53 268 TYR E O 1
ATOM 11827 N N . VAL E 1 270 ? -50.691 -10.534 38.856 1.00 46.23 269 VAL E N 1
ATOM 11828 C CA . VAL E 1 270 ? -51.751 -10.227 39.821 1.00 45.28 269 VAL E CA 1
ATOM 11829 C C . VAL E 1 270 ? -51.534 -8.790 40.255 1.00 45.07 269 VAL E C 1
ATOM 11830 O O . VAL E 1 270 ? -50.498 -8.460 40.864 1.00 45.03 269 VAL E O 1
ATOM 11834 N N . MET E 1 271 ? -52.491 -7.928 39.904 1.00 44.94 270 MET E N 1
ATOM 11835 C CA . MET E 1 271 ? -52.424 -6.496 40.214 1.00 44.18 270 MET E CA 1
ATOM 11836 C C . MET E 1 271 ? -53.338 -6.152 41.386 1.00 43.46 270 MET E C 1
ATOM 11837 O O . MET E 1 271 ? -54.411 -6.752 41.545 1.00 43.68 270 MET E O 1
ATOM 11842 N N . ALA E 1 272 ? -52.909 -5.204 42.220 1.00 41.39 271 ALA E N 1
ATOM 11843 C CA . ALA E 1 272 ? -53.758 -4.730 43.298 1.00 39.70 271 ALA E CA 1
ATOM 11844 C C . ALA E 1 272 ? -54.765 -3.688 42.769 1.00 38.75 271 ALA E C 1
ATOM 11845 O O . ALA E 1 272 ? -54.369 -2.670 42.176 1.00 37.71 271 ALA E O 1
ATOM 11847 N N . PRO E 1 273 ? -56.078 -3.970 42.933 1.00 37.89 272 PRO E N 1
ATOM 11848 C CA . PRO E 1 273 ? -57.152 -3.029 42.561 1.00 36.79 272 PRO E CA 1
ATOM 11849 C C . PRO E 1 273 ? -57.298 -1.830 43.507 1.00 35.99 272 PRO E C 1
ATOM 11850 O O . PRO E 1 273 ? -57.842 -0.815 43.106 1.00 36.10 272 PRO E O 1
ATOM 11854 N N . ARG E 1 274 ? -56.885 -1.991 44.758 1.00 35.04 273 ARG E N 1
ATOM 11855 C CA . ARG E 1 274 ? -57.006 -0.953 45.778 1.00 35.15 273 ARG E CA 1
ATOM 11856 C C . ARG E 1 274 ? -55.741 -0.885 46.608 1.00 34.77 273 ARG E C 1
ATOM 11857 O O . ARG E 1 274 ? -54.952 -1.841 46.672 1.00 34.28 273 ARG E O 1
ATOM 11865 N N . THR E 1 275 ? -55.562 0.264 47.243 1.00 34.69 274 THR E N 1
ATOM 11866 C CA . THR E 1 275 ? -54.499 0.474 48.213 1.00 34.44 274 THR E CA 1
ATOM 11867 C C . THR E 1 275 ? -54.861 -0.148 49.563 1.00 34.75 274 THR E C 1
ATOM 11868 O O . THR E 1 275 ? -55.966 0.043 50.073 1.00 34.46 274 THR E O 1
ATOM 11872 N N . GLY E 1 276 ? -53.919 -0.900 50.128 1.00 35.16 275 GLY E N 1
ATOM 11873 C CA . GLY E 1 276 ? -54.095 -1.420 51.466 1.00 35.97 275 GLY E CA 1
ATOM 11874 C C . GLY E 1 276 ? -52.990 -2.360 51.860 1.00 36.14 275 GLY E C 1
ATOM 11875 O O . GLY E 1 276 ? -51.919 -2.385 51.231 1.00 37.00 275 GLY E O 1
ATOM 11876 N N . LEU E 1 277 ? -53.282 -3.152 52.888 1.00 36.32 276 LEU E N 1
ATOM 11877 C CA . LEU E 1 277 ? -52.361 -4.139 53.439 1.00 36.34 276 LEU E CA 1
ATOM 11878 C C . LEU E 1 277 ? -52.601 -5.499 52.800 1.00 37.98 276 LEU E C 1
ATOM 11879 O O . LEU E 1 277 ? -53.618 -6.171 53.073 1.00 38.76 276 LEU E O 1
ATOM 11884 N N . PHE E 1 278 ? -51.674 -5.893 51.935 1.00 38.59 277 PHE E N 1
ATOM 11885 C CA . PHE E 1 278 ? -51.808 -7.137 51.217 1.00 39.55 277 PHE E CA 1
ATOM 11886 C C . PHE E 1 278 ? -51.125 -8.314 51.919 1.00 40.21 277 PHE E C 1
ATOM 11887 O O . PHE E 1 278 ? -49.916 -8.304 52.187 1.00 39.90 277 PHE E O 1
ATOM 11895 N N . GLU E 1 279 ? -51.935 -9.321 52.217 1.00 40.53 278 GLU E N 1
ATOM 11896 C CA . GLU E 1 279 ? -51.456 -10.588 52.732 1.00 40.73 278 GLU E CA 1
ATOM 11897 C C . GLU E 1 279 ? -51.410 -11.638 51.608 1.00 41.24 278 GLU E C 1
ATOM 11898 O O . GLU E 1 279 ? -52.442 -11.987 51.037 1.00 40.55 278 GLU E O 1
ATOM 11904 N N . PRO E 1 280 ? -50.212 -12.157 51.292 1.00 42.04 279 PRO E N 1
ATOM 11905 C CA . PRO E 1 280 ? -50.101 -13.150 50.225 1.00 42.88 279 PRO E CA 1
ATOM 11906 C C . PRO E 1 280 ? -50.344 -14.576 50.749 1.00 43.99 279 PRO E C 1
ATOM 11907 O O . PRO E 1 280 ? -50.268 -14.793 51.960 1.00 43.49 279 PRO E O 1
ATOM 11911 N N . THR E 1 281 ? -50.571 -15.533 49.837 1.00 45.07 280 THR E N 1
ATOM 11912 C CA . THR E 1 281 ? -50.639 -16.965 50.217 1.00 46.51 280 THR E CA 1
ATOM 11913 C C . THR E 1 281 ? -49.373 -17.753 49.877 1.00 47.52 280 THR E C 1
ATOM 11914 O O . THR E 1 281 ? -49.098 -18.786 50.502 1.00 48.68 280 THR E O 1
ATOM 11918 N N . HIS E 1 282 ? -48.603 -17.264 48.900 1.00 48.31 281 HIS E N 1
ATOM 11919 C CA . HIS E 1 282 ? -47.373 -17.927 48.453 1.00 48.18 281 HIS E CA 1
ATOM 11920 C C . HIS E 1 282 ? -46.176 -16.990 48.383 1.00 47.68 281 HIS E C 1
ATOM 11921 O O . HIS E 1 282 ? -46.338 -15.780 48.279 1.00 48.09 281 HIS E O 1
ATOM 11928 N N . TYR E 1 283 ? -44.980 -17.560 48.458 1.00 46.73 282 TYR E N 1
ATOM 11929 C CA . TYR E 1 283 ? -43.750 -16.843 48.160 1.00 46.23 282 TYR E CA 1
ATOM 11930 C C . TYR E 1 283 ? -43.290 -17.209 46.765 1.00 45.81 282 TYR E C 1
ATOM 11931 O O . TYR E 1 283 ? -43.836 -18.107 46.139 1.00 45.20 282 TYR E O 1
ATOM 11940 N N . VAL E 1 284 ? -42.284 -16.490 46.290 1.00 45.97 283 VAL E N 1
ATOM 11941 C CA . VAL E 1 284 ? -41.593 -16.787 45.041 1.00 46.37 283 VAL E CA 1
ATOM 11942 C C . VAL E 1 284 ? -41.030 -18.219 45.008 1.00 47.35 283 VAL E C 1
ATOM 11943 O O . VAL E 1 284 ? -40.593 -18.752 46.030 1.00 46.98 283 VAL E O 1
ATOM 11947 N N . GLY E 1 285 ? -41.029 -18.821 43.825 1.00 48.42 284 GLY E N 1
ATOM 11948 C CA . GLY E 1 285 ? -40.546 -20.197 43.672 1.00 50.06 284 GLY E CA 1
ATOM 11949 C C . GLY E 1 285 ? -41.615 -21.242 43.961 1.00 50.75 284 GLY E C 1
ATOM 11950 O O . GLY E 1 285 ? -41.451 -22.395 43.608 1.00 51.51 284 GLY E O 1
ATOM 11951 N N . GLU E 1 286 ? -42.714 -20.836 44.590 1.00 51.47 285 GLU E N 1
ATOM 11952 C CA . GLU E 1 286 ? -43.828 -21.739 44.873 1.00 52.38 285 GLU E CA 1
ATOM 11953 C C . GLU E 1 286 ? -44.783 -21.915 43.685 1.00 53.16 285 GLU E C 1
ATOM 11954 O O . GLU E 1 286 ? -44.968 -21.012 42.863 1.00 53.12 285 GLU E O 1
ATOM 11960 N N . GLU E 1 287 ? -45.385 -23.099 43.616 1.00 54.25 286 GLU E N 1
ATOM 11961 C CA . GLU E 1 287 ? -46.275 -23.473 42.523 1.00 55.09 286 GLU E CA 1
ATOM 11962 C C . GLU E 1 287 ? -47.675 -22.941 42.818 1.00 55.12 286 GLU E C 1
ATOM 11963 O O . GLU E 1 287 ? -48.147 -23.080 43.951 1.00 55.11 286 GLU E O 1
ATOM 11969 N N . VAL E 1 288 ? -48.317 -22.327 41.813 1.00 55.22 287 VAL E N 1
ATOM 11970 C CA . VAL E 1 288 ? -49.698 -21.795 41.918 1.00 55.74 287 VAL E CA 1
ATOM 11971 C C . VAL E 1 288 ? -50.617 -22.094 40.707 1.00 55.92 287 VAL E C 1
ATOM 11972 O O . VAL E 1 288 ? -50.152 -22.204 39.573 1.00 55.85 287 VAL E O 1
ATOM 11976 N N . ARG E 1 289 ? -51.923 -22.186 40.960 1.00 56.25 288 ARG E N 1
ATOM 11977 C CA . ARG E 1 289 ? -52.915 -22.460 39.915 1.00 56.37 288 ARG E CA 1
ATOM 11978 C C . ARG E 1 289 ? -54.014 -21.400 39.775 1.00 56.78 288 ARG E C 1
ATOM 11979 O O . ARG E 1 289 ? -54.404 -20.738 40.744 1.00 56.62 288 ARG E O 1
ATOM 11981 N N . THR E 1 290 ? -54.509 -21.283 38.542 1.00 57.11 289 THR E N 1
ATOM 11982 C CA . THR E 1 290 ? -55.552 -20.351 38.117 1.00 57.41 289 THR E CA 1
ATOM 11983 C C . THR E 1 290 ? -56.807 -20.325 39.015 1.00 57.33 289 THR E C 1
ATOM 11984 O O . THR E 1 290 ? -57.129 -21.325 39.672 1.00 58.05 289 THR E O 1
ATOM 11988 N N . GLY E 1 291 ? -57.484 -19.173 39.055 1.00 56.74 290 GLY E N 1
ATOM 11989 C CA . GLY E 1 291 ? -58.721 -18.978 39.838 1.00 56.08 290 GLY E CA 1
ATOM 11990 C C . GLY E 1 291 ? -58.693 -19.102 41.367 1.00 55.66 290 GLY E C 1
ATOM 11991 O O . GLY E 1 291 ? -59.699 -18.822 42.030 1.00 55.51 290 GLY E O 1
ATOM 11992 N N . GLU E 1 292 ? -57.563 -19.530 41.927 1.00 55.05 291 GLU E N 1
ATOM 11993 C CA . GLU E 1 292 ? -57.391 -19.622 43.384 1.00 55.06 291 GLU E CA 1
ATOM 11994 C C . GLU E 1 292 ? -56.843 -18.341 44.045 1.00 54.11 291 GLU E C 1
ATOM 11995 O O . GLU E 1 292 ? -56.331 -17.443 43.352 1.00 54.21 291 GLU E O 1
ATOM 12001 N N . THR E 1 293 ? -56.960 -18.281 45.378 1.00 52.63 292 THR E N 1
ATOM 12002 C CA . THR E 1 293 ? -56.657 -17.082 46.179 1.00 51.14 292 THR E CA 1
ATOM 12003 C C . THR E 1 293 ? -55.169 -16.710 46.133 1.00 49.99 292 THR E C 1
ATOM 12004 O O . THR E 1 293 ? -54.328 -17.521 46.524 1.00 49.68 292 THR E O 1
ATOM 12008 N N . ALA E 1 294 ? -54.852 -15.502 45.649 1.00 48.45 293 ALA E N 1
ATOM 12009 C CA . ALA E 1 294 ? -53.458 -14.999 45.652 1.00 47.35 293 ALA E CA 1
ATOM 12010 C C . ALA E 1 294 ? -53.129 -14.341 46.979 1.00 46.51 293 ALA E C 1
ATOM 12011 O O . ALA E 1 294 ? -51.993 -14.388 47.461 1.00 46.54 293 ALA E O 1
ATOM 12013 N N . GLY E 1 295 ? -54.144 -13.725 47.569 1.00 45.61 294 GLY E N 1
ATOM 12014 C CA . GLY E 1 295 ? -54.012 -13.056 48.846 1.00 43.67 294 GLY E CA 1
ATOM 12015 C C . GLY E 1 295 ? -55.188 -12.147 49.074 1.00 42.75 294 GLY E C 1
ATOM 12016 O O . GLY E 1 295 ? -56.137 -12.106 48.274 1.00 42.74 294 GLY E O 1
ATOM 12017 N N . TRP E 1 296 ? -55.140 -11.434 50.184 1.00 41.60 295 TRP E N 1
ATOM 12018 C CA . TRP E 1 296 ? -56.158 -10.448 50.491 1.00 41.51 295 TRP E CA 1
ATOM 12019 C C . TRP E 1 296 ? -55.519 -9.079 50.736 1.00 40.35 295 TRP E C 1
ATOM 12020 O O . TRP E 1 296 ? -54.437 -8.995 51.334 1.00 40.37 295 TRP E O 1
ATOM 12031 N N . ILE E 1 297 ? -56.193 -8.027 50.265 1.00 39.23 296 ILE E N 1
ATOM 12032 C CA . ILE E 1 297 ? -55.920 -6.656 50.685 1.00 38.15 296 ILE E CA 1
ATOM 12033 C C . ILE E 1 297 ? -56.839 -6.319 51.849 1.00 37.76 296 ILE E C 1
ATOM 12034 O O . ILE E 1 297 ? -58.060 -6.225 51.683 1.00 38.49 296 ILE E O 1
ATOM 12039 N N . HIS E 1 298 ? -56.235 -6.124 53.021 1.00 36.58 297 HIS E N 1
ATOM 12040 C CA . HIS E 1 298 ? -56.943 -5.763 54.217 1.00 35.31 297 HIS E CA 1
ATOM 12041 C C . HIS E 1 298 ? -57.077 -4.223 54.230 1.00 35.19 297 HIS E C 1
ATOM 12042 O O . HIS E 1 298 ? -56.152 -3.493 53.805 1.00 34.06 297 HIS E O 1
ATOM 12049 N N . PHE E 1 299 ? -58.212 -3.746 54.726 1.00 33.67 298 PHE E N 1
ATOM 12050 C CA . PHE E 1 299 ? -58.436 -2.331 54.927 1.00 33.49 298 PHE E CA 1
ATOM 12051 C C . PHE E 1 299 ? -58.435 -2.078 56.407 1.00 34.39 298 PHE E C 1
ATOM 12052 O O . PHE E 1 299 ? -59.509 -1.924 57.044 1.00 34.46 298 PHE E O 1
ATOM 12060 N N . VAL E 1 300 ? -57.222 -2.046 56.962 1.00 34.46 299 VAL E N 1
ATOM 12061 C CA . VAL E 1 300 ? -57.037 -1.943 58.415 1.00 35.20 299 VAL E CA 1
ATOM 12062 C C . VAL E 1 300 ? -57.559 -0.616 58.968 1.00 36.26 299 VAL E C 1
ATOM 12063 O O . VAL E 1 300 ? -57.777 -0.474 60.173 1.00 36.79 299 VAL E O 1
ATOM 12067 N N . GLU E 1 301 ? -57.804 0.327 58.066 1.00 36.50 300 GLU E N 1
ATOM 12068 C CA . GLU E 1 301 ? -58.373 1.617 58.408 1.00 37.48 300 GLU E CA 1
ATOM 12069 C C . GLU E 1 301 ? -59.833 1.528 58.853 1.00 37.85 300 GLU E C 1
ATOM 12070 O O . GLU E 1 301 ? -60.300 2.340 59.647 1.00 37.96 300 GLU E O 1
ATOM 12076 N N . ASP E 1 302 ? -60.525 0.492 58.392 1.00 38.92 301 ASP E N 1
ATOM 12077 C CA . ASP E 1 302 ? -61.946 0.283 58.657 1.00 39.55 301 ASP E CA 1
ATOM 12078 C C . ASP E 1 302 ? -62.215 -0.766 59.726 1.00 40.14 301 ASP E C 1
ATOM 12079 O O . ASP E 1 302 ? -61.602 -1.822 59.724 1.00 40.00 301 ASP E O 1
ATOM 12084 N N . VAL E 1 303 ? -63.162 -0.490 60.622 1.00 41.06 302 VAL E N 1
ATOM 12085 C CA . VAL E 1 303 ? -63.787 -1.574 61.379 1.00 41.58 302 VAL E CA 1
ATOM 12086 C C . VAL E 1 303 ? -64.754 -2.315 60.457 1.00 42.85 302 VAL E C 1
ATOM 12087 O O . VAL E 1 303 ? -65.149 -1.788 59.397 1.00 42.56 302 VAL E O 1
ATOM 12091 N N . ASP E 1 304 ? -65.080 -3.555 60.845 1.00 44.03 303 ASP E N 1
ATOM 12092 C CA . ASP E 1 304 ? -66.036 -4.420 60.127 1.00 44.87 303 ASP E CA 1
ATOM 12093 C C . ASP E 1 304 ? -65.676 -4.839 58.693 1.00 45.32 303 ASP E C 1
ATOM 12094 O O . ASP E 1 304 ? -65.987 -5.963 58.283 1.00 46.81 303 ASP E O 1
ATOM 12099 N N . THR E 1 305 ? -65.021 -3.966 57.932 1.00 44.69 304 THR E N 1
ATOM 12100 C CA . THR E 1 305 ? -64.855 -4.216 56.496 1.00 43.84 304 THR E CA 1
ATOM 12101 C C . THR E 1 305 ? -64.012 -5.457 56.260 1.00 43.28 304 THR E C 1
ATOM 12102 O O . THR E 1 305 ? -62.986 -5.644 56.894 1.00 42.49 304 THR E O 1
ATOM 12106 N N . ALA E 1 306 ? -64.478 -6.312 55.352 1.00 43.71 305 ALA E N 1
ATOM 12107 C CA . ALA E 1 306 ? -63.832 -7.581 55.050 1.00 43.17 305 ALA E CA 1
ATOM 12108 C C . ALA E 1 306 ? -62.743 -7.356 54.019 1.00 42.87 305 ALA E C 1
ATOM 12109 O O . ALA E 1 306 ? -62.908 -6.516 53.158 1.00 42.83 305 ALA E O 1
ATOM 12111 N N . PRO E 1 307 ? -61.648 -8.140 54.079 1.00 42.96 306 PRO E N 1
ATOM 12112 C CA . PRO E 1 307 ? -60.557 -8.078 53.062 1.00 43.25 306 PRO E CA 1
ATOM 12113 C C . PRO E 1 307 ? -61.030 -8.314 51.631 1.00 43.66 306 PRO E C 1
ATOM 12114 O O . PRO E 1 307 ? -62.047 -8.951 51.419 1.00 43.73 306 PRO E O 1
ATOM 12118 N N . LEU E 1 308 ? -60.288 -7.803 50.658 1.00 44.05 307 LEU E N 1
ATOM 12119 C CA . LEU E 1 308 ? -60.581 -8.070 49.257 1.00 44.47 307 LEU E CA 1
ATOM 12120 C C . LEU E 1 308 ? -59.663 -9.177 48.733 1.00 44.65 307 LEU E C 1
ATOM 12121 O O . LEU E 1 308 ? -58.441 -9.016 48.627 1.00 44.12 307 LEU E O 1
ATOM 12126 N N . GLU E 1 309 ? -60.274 -10.312 48.418 1.00 44.89 308 GLU E N 1
ATOM 12127 C CA . GLU E 1 309 ? -59.549 -11.462 47.866 1.00 44.63 308 GLU E CA 1
ATOM 12128 C C . GLU E 1 309 ? -59.056 -11.197 46.451 1.00 44.01 308 GLU E C 1
ATOM 12129 O O . GLU E 1 309 ? -59.782 -10.648 45.613 1.00 44.16 308 GLU E O 1
ATOM 12135 N N . LEU E 1 310 ? -57.824 -11.610 46.187 1.00 44.11 309 LEU E N 1
ATOM 12136 C CA . LEU E 1 310 ? -57.267 -11.570 44.839 1.00 44.06 309 LEU E CA 1
ATOM 12137 C C . LEU E 1 310 ? -56.971 -12.992 44.437 1.00 44.91 309 LEU E C 1
ATOM 12138 O O . LEU E 1 310 ? -56.600 -13.795 45.281 1.00 44.42 309 LEU E O 1
ATOM 12143 N N . LEU E 1 311 ? -57.116 -13.270 43.142 1.00 46.74 310 LEU E N 1
ATOM 12144 C CA . LEU E 1 311 ? -56.831 -14.576 42.569 1.00 48.68 310 LEU E CA 1
ATOM 12145 C C . LEU E 1 311 ? -55.791 -14.481 41.481 1.00 49.59 310 LEU E C 1
ATOM 12146 O O . LEU E 1 311 ? -55.735 -13.480 40.756 1.00 50.32 310 LEU E O 1
ATOM 12151 N N . TYR E 1 312 ? -54.993 -15.540 41.358 1.00 51.05 311 TYR E N 1
ATOM 12152 C CA . TYR E 1 312 ? -54.169 -15.770 40.168 1.00 52.76 311 TYR E CA 1
ATOM 12153 C C . TYR E 1 312 ? -55.061 -16.094 38.968 1.00 53.85 311 TYR E C 1
ATOM 12154 O O . TYR E 1 312 ? -56.140 -16.676 39.117 1.00 54.16 311 TYR E O 1
ATOM 12163 N N . ARG E 1 313 ? -54.608 -15.716 37.781 1.00 55.05 312 ARG E N 1
ATOM 12164 C CA . ARG E 1 313 ? -55.343 -16.010 36.568 1.00 56.27 312 ARG E CA 1
ATOM 12165 C C . ARG E 1 313 ? -54.440 -16.774 35.611 1.00 56.75 312 ARG E C 1
ATOM 12166 O O . ARG E 1 313 ? -54.602 -16.698 34.391 1.00 57.09 312 ARG E O 1
ATOM 12174 N N . ARG E 1 314 ? -53.476 -17.487 36.191 1.00 57.21 313 ARG E N 1
ATOM 12175 C CA . ARG E 1 314 ? -52.540 -18.333 35.457 1.00 57.53 313 ARG E CA 1
ATOM 12176 C C . ARG E 1 314 ? -52.123 -19.490 36.330 1.00 57.41 313 ARG E C 1
ATOM 12177 O O . ARG E 1 314 ? -52.017 -19.354 37.562 1.00 57.50 313 ARG E O 1
ATOM 12185 N N . ASP E 1 315 ? -51.880 -20.621 35.675 1.00 56.91 314 ASP E N 1
ATOM 12186 C CA . ASP E 1 315 ? -51.133 -21.725 36.247 1.00 56.47 314 ASP E CA 1
ATOM 12187 C C . ASP E 1 315 ? -49.650 -21.378 36.158 1.00 55.40 314 ASP E C 1
ATOM 12188 O O . ASP E 1 315 ? -49.224 -20.714 35.220 1.00 55.40 314 ASP E O 1
ATOM 12193 N N . GLY E 1 316 ? -48.858 -21.839 37.112 1.00 54.28 315 GLY E N 1
ATOM 12194 C CA . GLY E 1 316 ? -47.419 -21.673 36.997 1.00 53.00 315 GLY E CA 1
ATOM 12195 C C . GLY E 1 316 ? -46.710 -21.505 38.318 1.00 52.22 315 GLY E C 1
ATOM 12196 O O . GLY E 1 316 ? -47.195 -21.951 39.363 1.00 51.98 315 GLY E O 1
ATOM 12197 N N . ILE E 1 317 ? -45.541 -20.875 38.266 1.00 50.87 316 ILE E N 1
ATOM 12198 C CA . ILE E 1 317 ? -44.770 -20.636 39.480 1.00 50.29 316 ILE E CA 1
ATOM 12199 C C . ILE E 1 317 ? -44.548 -19.124 39.731 1.00 49.22 316 ILE E C 1
ATOM 12200 O O . ILE E 1 317 ? -44.450 -18.334 38.792 1.00 48.87 316 ILE E O 1
ATOM 12205 N N . VAL E 1 318 ? -44.489 -18.740 41.003 1.00 47.95 317 VAL E N 1
ATOM 12206 C CA . VAL E 1 318 ? -44.282 -17.346 41.368 1.00 46.34 317 VAL E CA 1
ATOM 12207 C C . VAL E 1 318 ? -42.839 -16.906 41.091 1.00 45.03 317 VAL E C 1
ATOM 12208 O O . VAL E 1 318 ? -41.905 -17.378 41.735 1.00 44.88 317 VAL E O 1
ATOM 12212 N N . TRP E 1 319 ? -42.679 -16.003 40.129 1.00 43.42 318 TRP E N 1
ATOM 12213 C CA . TRP E 1 319 ? -41.382 -15.390 39.826 1.00 42.45 318 TRP E CA 1
ATOM 12214 C C . TRP E 1 319 ? -41.052 -14.154 40.712 1.00 41.55 318 TRP E C 1
ATOM 12215 O O . TRP E 1 319 ? -39.957 -14.063 41.307 1.00 41.05 318 TRP E O 1
ATOM 12226 N N . PHE E 1 320 ? -41.987 -13.210 40.771 1.00 40.32 319 PHE E N 1
ATOM 12227 C CA . PHE E 1 320 ? -41.927 -12.084 41.710 1.00 40.22 319 PHE E CA 1
ATOM 12228 C C . PHE E 1 320 ? -43.108 -12.239 42.654 1.00 39.00 319 PHE E C 1
ATOM 12229 O O . PHE E 1 320 ? -44.211 -12.539 42.220 1.00 39.05 319 PHE E O 1
ATOM 12237 N N . GLY E 1 321 ? -42.880 -12.028 43.942 1.00 38.96 320 GLY E N 1
ATOM 12238 C CA . GLY E 1 321 ? -43.951 -11.998 44.934 1.00 37.93 320 GLY E CA 1
ATOM 12239 C C . GLY E 1 321 ? -43.996 -10.660 45.688 1.00 37.59 320 GLY E C 1
ATOM 12240 O O . GLY E 1 321 ? -43.059 -9.866 45.602 1.00 37.36 320 GLY E O 1
ATOM 12241 N N . ALA E 1 322 ? -45.068 -10.427 46.445 1.00 36.61 321 ALA E N 1
ATOM 12242 C CA . ALA E 1 322 ? -45.277 -9.157 47.135 1.00 36.68 321 ALA E CA 1
ATOM 12243 C C . ALA E 1 322 ? -44.043 -8.694 47.924 1.00 36.49 321 ALA E C 1
ATOM 12244 O O . ALA E 1 322 ? -43.555 -9.413 48.787 1.00 35.94 321 ALA E O 1
ATOM 12246 N N . GLY E 1 323 ? -43.548 -7.490 47.621 1.00 36.94 322 GLY E N 1
ATOM 12247 C CA . GLY E 1 323 ? -42.512 -6.834 48.461 1.00 36.13 322 GLY E CA 1
ATOM 12248 C C . GLY E 1 323 ? -43.090 -6.127 49.681 1.00 35.86 322 GLY E C 1
ATOM 12249 O O . GLY E 1 323 ? -43.216 -6.748 50.737 1.00 36.62 322 GLY E O 1
ATOM 12250 N N . PRO E 1 324 ? -43.457 -4.820 49.560 1.00 35.59 323 PRO E N 1
ATOM 12251 C CA . PRO E 1 324 ? -43.983 -4.102 50.739 1.00 34.98 323 PRO E CA 1
ATOM 12252 C C . PRO E 1 324 ? -45.333 -4.618 51.183 1.00 34.41 323 PRO E C 1
ATOM 12253 O O . PRO E 1 324 ? -46.146 -4.985 50.355 1.00 34.61 323 PRO E O 1
ATOM 12257 N N . GLY E 1 325 ? -45.592 -4.607 52.480 1.00 34.43 324 GLY E N 1
ATOM 12258 C CA . GLY E 1 325 ? -46.892 -5.049 53.002 1.00 33.94 324 GLY E CA 1
ATOM 12259 C C . GLY E 1 325 ? -48.025 -4.151 52.555 1.00 34.48 324 GLY E C 1
ATOM 12260 O O . GLY E 1 325 ? -49.067 -4.638 52.076 1.00 33.90 324 GLY E O 1
ATOM 12261 N N . ARG E 1 326 ? -47.820 -2.838 52.708 1.00 33.70 325 ARG E N 1
ATOM 12262 C CA . ARG E 1 326 ? -48.745 -1.832 52.171 1.00 33.95 325 ARG E CA 1
ATOM 12263 C C . ARG E 1 326 ? -48.545 -1.620 50.661 1.00 33.61 325 ARG E C 1
ATOM 12264 O O . ARG E 1 326 ? -47.497 -1.118 50.219 1.00 34.15 325 ARG E O 1
ATOM 12272 N N . VAL E 1 327 ? -49.539 -2.020 49.872 1.00 32.55 326 VAL E N 1
ATOM 12273 C CA . VAL E 1 327 ? -49.425 -1.919 48.422 1.00 31.84 326 VAL E CA 1
ATOM 12274 C C . VAL E 1 327 ? -50.325 -0.782 47.933 1.00 31.27 326 VAL E C 1
ATOM 12275 O O . VAL E 1 327 ? -51.242 -0.354 48.624 1.00 30.76 326 VAL E O 1
ATOM 12279 N N . THR E 1 328 ? -50.008 -0.250 46.765 1.00 31.55 327 THR E N 1
ATOM 12280 C CA . THR E 1 328 ? -50.771 0.873 46.201 1.00 31.75 327 THR E CA 1
ATOM 12281 C C . THR E 1 328 ? -51.454 0.244 45.014 1.00 31.82 327 THR E C 1
ATOM 12282 O O . THR E 1 328 ? -50.843 -0.576 44.310 1.00 30.62 327 THR E O 1
ATOM 12286 N N . ARG E 1 329 ? -52.708 0.620 44.802 1.00 31.97 328 ARG E N 1
ATOM 12287 C CA . ARG E 1 329 ? -53.414 0.362 43.551 1.00 32.22 328 ARG E CA 1
ATOM 12288 C C . ARG E 1 329 ? -52.533 0.543 42.321 1.00 34.10 328 ARG E C 1
ATOM 12289 O O . ARG E 1 329 ? -51.835 1.577 42.172 1.00 35.13 328 ARG E O 1
ATOM 12297 N N . GLY E 1 330 ? -52.580 -0.430 41.419 1.00 34.51 329 GLY E N 1
ATOM 12298 C CA . GLY E 1 330 ? -51.679 -0.415 40.265 1.00 36.56 329 GLY E CA 1
ATOM 12299 C C . GLY E 1 330 ? -50.421 -1.272 40.405 1.00 37.32 329 GLY E C 1
ATOM 12300 O O . GLY E 1 330 ? -49.805 -1.622 39.402 1.00 37.82 329 GLY E O 1
ATOM 12301 N N . ASP E 1 331 ? -50.029 -1.598 41.636 1.00 37.64 330 ASP E N 1
ATOM 12302 C CA . ASP E 1 331 ? -48.869 -2.487 41.870 1.00 38.47 330 ASP E CA 1
ATOM 12303 C C . ASP E 1 331 ? -49.152 -3.948 41.525 1.00 38.46 330 ASP E C 1
ATOM 12304 O O . ASP E 1 331 ? -50.221 -4.477 41.830 1.00 37.98 330 ASP E O 1
ATOM 12309 N N . ALA E 1 332 ? -48.149 -4.616 40.970 1.00 38.96 331 ALA E N 1
ATOM 12310 C CA . ALA E 1 332 ? -48.189 -6.069 40.825 1.00 39.21 331 ALA E CA 1
ATOM 12311 C C . ALA E 1 332 ? -47.891 -6.709 42.194 1.00 38.28 331 ALA E C 1
ATOM 12312 O O . ALA E 1 332 ? -46.944 -6.331 42.843 1.00 38.61 331 ALA E O 1
ATOM 12314 N N . VAL E 1 333 ? -48.703 -7.652 42.651 1.00 38.59 332 VAL E N 1
ATOM 12315 C CA . VAL E 1 333 ? -48.394 -8.347 43.915 1.00 38.19 332 VAL E CA 1
ATOM 12316 C C . VAL E 1 333 ? -47.814 -9.752 43.675 1.00 37.90 332 VAL E C 1
ATOM 12317 O O . VAL E 1 333 ? -47.435 -10.462 44.613 1.00 37.34 332 VAL E O 1
ATOM 12321 N N . ALA E 1 334 ? -47.734 -10.116 42.404 1.00 37.94 333 ALA E N 1
ATOM 12322 C CA . ALA E 1 334 ? -47.265 -11.431 41.979 1.00 38.60 333 ALA E CA 1
ATOM 12323 C C . ALA E 1 334 ? -47.148 -11.439 40.480 1.00 38.94 333 ALA E C 1
ATOM 12324 O O . ALA E 1 334 ? -48.011 -10.884 39.795 1.00 40.29 333 ALA E O 1
ATOM 12326 N N . VAL E 1 335 ? -46.067 -12.033 39.979 1.00 39.68 334 VAL E N 1
ATOM 12327 C CA . VAL E 1 335 ? -45.863 -12.287 38.546 1.00 39.74 334 VAL E CA 1
ATOM 12328 C C . VAL E 1 335 ? -45.579 -13.788 38.439 1.00 40.95 334 VAL E C 1
ATOM 12329 O O . VAL E 1 335 ? -44.575 -14.281 38.968 1.00 40.47 334 VAL E O 1
ATOM 12333 N N . VAL E 1 336 ? -46.485 -14.512 37.786 1.00 41.80 335 VAL E N 1
ATOM 12334 C CA . VAL E 1 336 ? -46.386 -15.978 37.674 1.00 42.91 335 VAL E CA 1
ATOM 12335 C C . VAL E 1 336 ? -45.693 -16.365 36.360 1.00 43.14 335 VAL E C 1
ATOM 12336 O O . VAL E 1 336 ? -46.089 -15.877 35.299 1.00 42.82 335 VAL E O 1
ATOM 12340 N N . MET E 1 337 ? -44.658 -17.212 36.452 1.00 43.29 336 MET E N 1
ATOM 12341 C CA . MET E 1 337 ? -43.966 -17.763 35.283 1.00 43.40 336 MET E CA 1
ATOM 12342 C C . MET E 1 337 ? -44.419 -19.202 34.953 1.00 44.83 336 MET E C 1
ATOM 12343 O O . MET E 1 337 ? -44.837 -19.964 35.840 1.00 44.67 336 MET E O 1
ATOM 12348 N N . GLU E 1 338 ? -44.302 -19.567 33.679 1.00 45.75 337 GLU E N 1
ATOM 12349 C CA . GLU E 1 338 ? -44.709 -20.897 33.208 1.00 47.40 337 GLU E CA 1
ATOM 12350 C C . GLU E 1 338 ? -43.656 -21.509 32.268 1.00 48.16 337 GLU E C 1
ATOM 12351 O O . GLU E 1 338 ? -42.818 -20.772 31.733 1.00 47.98 337 GLU E O 1
ATOM 12357 N N . ASP E 1 339 ? -43.696 -22.836 32.053 1.00 49.25 338 ASP E N 1
ATOM 12358 C CA . ASP E 1 339 ? -42.655 -23.499 31.238 1.00 50.39 338 ASP E CA 1
ATOM 12359 C C . ASP E 1 339 ? -42.470 -22.797 29.869 1.00 50.30 338 ASP E C 1
ATOM 12360 O O . ASP E 1 339 ? -43.445 -22.368 29.249 1.00 49.82 338 ASP E O 1
ATOM 12365 N N . TYR E 1 340 ? -41.220 -22.678 29.420 1.00 50.33 339 TYR E N 1
ATOM 12366 C CA . TYR E 1 340 ? -40.894 -21.934 28.191 1.00 51.06 339 TYR E CA 1
ATOM 12367 C C . TYR E 1 340 ? -41.611 -22.405 26.896 1.00 51.55 339 TYR E C 1
ATOM 12368 O O . TYR E 1 340 ? -41.321 -23.475 26.329 1.00 52.00 339 TYR E O 1
ATOM 12377 N N . SER F 1 9 ? -46.350 4.706 22.439 1.00 38.00 8 SER F N 1
ATOM 12378 C CA . SER F 1 9 ? -46.478 4.994 23.904 1.00 37.54 8 SER F CA 1
ATOM 12379 C C . SER F 1 9 ? -46.279 3.793 24.834 1.00 37.71 8 SER F C 1
ATOM 12380 O O . SER F 1 9 ? -46.780 2.696 24.573 1.00 37.83 8 SER F O 1
ATOM 12383 N N . ARG F 1 10 ? -45.611 4.028 25.958 1.00 37.52 9 ARG F N 1
ATOM 12384 C CA . ARG F 1 10 ? -45.510 3.035 27.048 1.00 38.10 9 ARG F CA 1
ATOM 12385 C C . ARG F 1 10 ? -46.818 2.881 27.828 1.00 37.23 9 ARG F C 1
ATOM 12386 O O . ARG F 1 10 ? -46.985 1.934 28.601 1.00 37.36 9 ARG F O 1
ATOM 12394 N N . ILE F 1 11 ? -47.724 3.839 27.668 1.00 36.36 10 ILE F N 1
ATOM 12395 C CA . ILE F 1 11 ? -49.007 3.784 28.337 1.00 35.63 10 ILE F CA 1
ATOM 12396 C C . ILE F 1 11 ? -49.893 2.803 27.581 1.00 35.99 10 ILE F C 1
ATOM 12397 O O . ILE F 1 11 ? -50.240 3.019 26.417 1.00 35.37 10 ILE F O 1
ATOM 12402 N N . ALA F 1 12 ? -50.245 1.719 28.258 1.00 36.09 11 ALA F N 1
ATOM 12403 C CA . ALA F 1 12 ? -51.021 0.645 27.655 1.00 37.05 11 ALA F CA 1
ATOM 12404 C C . ALA F 1 12 ? -52.509 0.927 27.790 1.00 37.50 11 ALA F C 1
ATOM 12405 O O . ALA F 1 12 ? -52.960 1.364 28.838 1.00 36.53 11 ALA F O 1
ATOM 12407 N N . CYS F 1 13 ? -53.253 0.670 26.714 1.00 39.36 12 CYS F N 1
ATOM 12408 C CA . CYS F 1 13 ? -54.701 0.778 26.716 1.00 40.24 12 CYS F CA 1
ATOM 12409 C C . CYS F 1 13 ? -55.335 -0.331 25.859 1.00 41.55 12 CYS F C 1
ATOM 12410 O O . CYS F 1 13 ? -55.044 -0.437 24.648 1.00 41.80 12 CYS F O 1
ATOM 12413 N N . ASP F 1 14 ? -56.198 -1.149 26.481 1.00 41.90 13 ASP F N 1
ATOM 12414 C CA . ASP F 1 14 ? -56.815 -2.287 25.790 1.00 42.50 13 ASP F CA 1
ATOM 12415 C C . ASP F 1 14 ? -58.077 -1.903 25.051 1.00 41.75 13 ASP F C 1
ATOM 12416 O O . ASP F 1 14 ? -58.557 -2.664 24.200 1.00 42.49 13 ASP F O 1
ATOM 12421 N N . ILE F 1 15 ? -58.609 -0.721 25.351 1.00 41.39 14 ILE F N 1
ATOM 12422 C CA . ILE F 1 15 ? -59.833 -0.238 24.718 1.00 40.03 14 ILE F CA 1
ATOM 12423 C C . ILE F 1 15 ? -59.727 -0.262 23.187 1.00 40.14 14 ILE F C 1
ATOM 12424 O O . ILE F 1 15 ? -58.730 0.184 22.613 1.00 39.14 14 ILE F O 1
ATOM 12429 N N . ASP F 1 16 ? -60.757 -0.780 22.522 1.00 39.94 15 ASP F N 1
ATOM 12430 C CA . ASP F 1 16 ? -60.813 -0.729 21.053 1.00 39.92 15 ASP F CA 1
ATOM 12431 C C . ASP F 1 16 ? -61.748 0.397 20.657 1.00 39.86 15 ASP F C 1
ATOM 12432 O O . ASP F 1 16 ? -62.957 0.316 20.849 1.00 39.33 15 ASP F O 1
ATOM 12437 N N . PHE F 1 17 ? -61.182 1.477 20.133 1.00 40.33 16 PHE F N 1
ATOM 12438 C CA . PHE F 1 17 ? -61.959 2.707 19.954 1.00 40.45 16 PHE F CA 1
ATOM 12439 C C . PHE F 1 17 ? -62.835 2.646 18.711 1.00 40.65 16 PHE F C 1
ATOM 12440 O O . PHE F 1 17 ? -63.630 3.561 18.470 1.00 41.15 16 PHE F O 1
ATOM 12448 N N . ASP F 1 18 ? -62.678 1.568 17.933 1.00 41.19 17 ASP F N 1
ATOM 12449 C CA . ASP F 1 18 ? -63.511 1.295 16.751 1.00 41.97 17 ASP F CA 1
ATOM 12450 C C . ASP F 1 18 ? -64.759 0.455 17.057 1.00 41.39 17 ASP F C 1
ATOM 12451 O O . ASP F 1 18 ? -65.632 0.352 16.215 1.00 41.25 17 ASP F O 1
ATOM 12456 N N . ARG F 1 19 ? -64.824 -0.154 18.242 1.00 41.11 18 ARG F N 1
ATOM 12457 C CA . ARG F 1 19 ? -65.938 -1.042 18.606 1.00 41.30 18 ARG F CA 1
ATOM 12458 C C . ARG F 1 19 ? -67.205 -0.288 19.027 1.00 40.83 18 ARG F C 1
ATOM 12459 O O . ARG F 1 19 ? -67.128 0.610 19.870 1.00 40.38 18 ARG F O 1
ATOM 12467 N N . ASP F 1 20 ? -68.371 -0.667 18.474 1.00 39.74 19 ASP F N 1
ATOM 12468 C CA . ASP F 1 20 ? -69.660 -0.106 18.935 1.00 39.02 19 ASP F CA 1
ATOM 12469 C C . ASP F 1 20 ? -69.969 -0.602 20.317 1.00 38.16 19 ASP F C 1
ATOM 12470 O O . ASP F 1 20 ? -69.568 -1.710 20.664 1.00 38.58 19 ASP F O 1
ATOM 12475 N N . GLY F 1 21 ? -70.683 0.207 21.101 1.00 37.31 20 GLY F N 1
ATOM 12476 C CA . GLY F 1 21 ? -70.991 -0.133 22.492 1.00 36.58 20 GLY F CA 1
ATOM 12477 C C . GLY F 1 21 ? -70.228 0.737 23.487 1.00 36.12 20 GLY F C 1
ATOM 12478 O O . GLY F 1 21 ? -69.719 1.803 23.134 1.00 36.88 20 GLY F O 1
ATOM 12479 N N . ARG F 1 22 ? -70.142 0.275 24.724 1.00 35.25 21 ARG F N 1
ATOM 12480 C CA . ARG F 1 22 ? -69.490 1.011 25.802 1.00 35.05 21 ARG F CA 1
ATOM 12481 C C . ARG F 1 22 ? -68.300 0.235 26.379 1.00 34.92 21 ARG F C 1
ATOM 12482 O O . ARG F 1 22 ? -68.394 -0.961 26.653 1.00 33.75 21 ARG F O 1
ATOM 12490 N N . GLN F 1 23 ? -67.173 0.932 26.540 1.00 34.37 22 GLN F N 1
ATOM 12491 C CA . GLN F 1 23 ? -66.027 0.382 27.237 1.00 34.41 22 GLN F CA 1
ATOM 12492 C C . GLN F 1 23 ? -65.590 1.417 28.288 1.00 35.06 22 GLN F C 1
ATOM 12493 O O . GLN F 1 23 ? -65.357 2.565 27.955 1.00 36.01 22 GLN F O 1
ATOM 12499 N N . ALA F 1 24 ? -65.513 1.002 29.544 1.00 34.34 23 ALA F N 1
ATOM 12500 C CA . ALA F 1 24 ? -65.043 1.838 30.619 1.00 34.05 23 ALA F CA 1
ATOM 12501 C C . ALA F 1 24 ? -63.943 1.024 31.258 1.00 34.22 23 ALA F C 1
ATOM 12502 O O . ALA F 1 24 ? -64.176 -0.074 31.772 1.00 33.92 23 ALA F O 1
ATOM 12504 N N . GLY F 1 25 ? -62.738 1.560 31.178 1.00 34.02 24 GLY F N 1
ATOM 12505 C CA . GLY F 1 25 ? -61.555 0.932 31.729 1.00 34.67 24 GLY F CA 1
ATOM 12506 C C . GLY F 1 25 ? -60.532 2.032 31.983 1.00 34.89 24 GLY F C 1
ATOM 12507 O O . GLY F 1 25 ? -60.899 3.189 32.227 1.00 34.66 24 GLY F O 1
ATOM 12508 N N . TYR F 1 26 ? -59.255 1.669 31.922 1.00 34.69 25 TYR F N 1
ATOM 12509 C CA . TYR F 1 26 ? -58.165 2.584 32.286 1.00 34.01 25 TYR F CA 1
ATOM 12510 C C . TYR F 1 26 ? -57.012 2.513 31.271 1.00 34.32 25 TYR F C 1
ATOM 12511 O O . TYR F 1 26 ? -56.749 1.447 30.696 1.00 33.89 25 TYR F O 1
ATOM 12520 N N . ALA F 1 27 ? -56.336 3.644 31.045 1.00 34.11 26 ALA F N 1
ATOM 12521 C CA . ALA F 1 27 ? -54.981 3.618 30.492 1.00 33.73 26 ALA F CA 1
ATOM 12522 C C . ALA F 1 27 ? -54.001 3.307 31.645 1.00 33.89 26 ALA F C 1
ATOM 12523 O O . ALA F 1 27 ? -54.140 3.852 32.742 1.00 33.29 26 ALA F O 1
ATOM 12525 N N . ARG F 1 28 ? -53.049 2.394 31.414 1.00 33.94 27 ARG F N 1
ATOM 12526 C CA . ARG F 1 28 ? -52.144 1.944 32.453 1.00 34.15 27 ARG F CA 1
ATOM 12527 C C . ARG F 1 28 ? -50.784 2.569 32.171 1.00 34.21 27 ARG F C 1
ATOM 12528 O O . ARG F 1 28 ? -50.061 2.123 31.253 1.00 33.55 27 ARG F O 1
ATOM 12536 N N . ALA F 1 29 ? -50.466 3.618 32.934 1.00 33.75 28 ALA F N 1
ATOM 12537 C CA . ALA F 1 29 ? -49.245 4.405 32.720 1.00 34.52 28 ALA F CA 1
ATOM 12538 C C . ALA F 1 29 ? -48.185 3.973 33.711 1.00 34.89 28 ALA F C 1
ATOM 12539 O O . ALA F 1 29 ? -48.432 4.009 34.934 1.00 35.60 28 ALA F O 1
ATOM 12541 N N . PRO F 1 30 ? -47.000 3.573 33.198 1.00 35.39 29 PRO F N 1
ATOM 12542 C CA . PRO F 1 30 ? -45.864 3.101 34.019 1.00 35.36 29 PRO F CA 1
ATOM 12543 C C . PRO F 1 30 ? -45.401 4.196 34.958 1.00 36.13 29 PRO F C 1
ATOM 12544 O O . PRO F 1 30 ? -45.273 5.335 34.526 1.00 35.27 29 PRO F O 1
ATOM 12548 N N . LEU F 1 31 ? -45.152 3.851 36.226 1.00 37.08 30 LEU F N 1
ATOM 12549 C CA . LEU F 1 31 ? -44.654 4.814 37.189 1.00 38.59 30 LEU F CA 1
ATOM 12550 C C . LEU F 1 31 ? -43.692 4.101 38.133 1.00 39.31 30 LEU F C 1
ATOM 12551 O O . LEU F 1 31 ? -44.121 3.388 39.058 1.00 40.26 30 LEU F O 1
ATOM 12556 N N . SER F 1 32 ? -42.397 4.315 37.915 1.00 38.46 31 SER F N 1
ATOM 12557 C CA . SER F 1 32 ? -41.381 3.688 38.739 1.00 38.82 31 SER F CA 1
ATOM 12558 C C . SER F 1 32 ? -41.284 4.445 40.074 1.00 38.33 31 SER F C 1
ATOM 12559 O O . SER F 1 32 ? -41.000 5.640 40.070 1.00 39.52 31 SER F O 1
ATOM 12562 N N . ARG F 1 33 ? -41.565 3.776 41.191 1.00 37.10 32 ARG F N 1
ATOM 12563 C CA . ARG F 1 33 ? -41.302 4.331 42.533 1.00 37.18 32 ARG F CA 1
ATOM 12564 C C . ARG F 1 33 ? -40.253 3.458 43.251 1.00 36.23 32 ARG F C 1
ATOM 12565 O O . ARG F 1 33 ? -39.999 2.320 42.842 1.00 34.75 32 ARG F O 1
ATOM 12573 N N . ASN F 1 34 ? -39.641 4.000 44.300 1.00 35.28 33 ASN F N 1
ATOM 12574 C CA . ASN F 1 34 ? -38.580 3.289 45.007 1.00 36.18 33 ASN F CA 1
ATOM 12575 C C . ASN F 1 34 ? -38.962 1.887 45.520 1.00 36.43 33 ASN F C 1
ATOM 12576 O O . ASN F 1 34 ? -38.161 0.944 45.413 1.00 36.47 33 ASN F O 1
ATOM 12581 N N . ASN F 1 35 ? -40.183 1.743 46.028 1.00 36.41 34 ASN F N 1
ATOM 12582 C CA . ASN F 1 35 ? -40.692 0.418 46.387 1.00 37.03 34 ASN F CA 1
ATOM 12583 C C . ASN F 1 35 ? -41.743 -0.149 45.410 1.00 36.28 34 ASN F C 1
ATOM 12584 O O . ASN F 1 35 ? -42.579 -0.964 45.785 1.00 36.11 34 ASN F O 1
ATOM 12589 N N . SER F 1 36 ? -41.681 0.282 44.152 1.00 35.98 35 SER F N 1
ATOM 12590 C CA . SER F 1 36 ? -42.643 -0.144 43.131 1.00 35.97 35 SER F CA 1
ATOM 12591 C C . SER F 1 36 ? -42.107 0.273 41.775 1.00 36.15 35 SER F C 1
ATOM 12592 O O . SER F 1 36 ? -42.619 1.215 41.138 1.00 36.25 35 SER F O 1
ATOM 12595 N N . GLY F 1 37 ? -41.060 -0.427 41.343 1.00 36.21 36 GLY F N 1
ATOM 12596 C CA . GLY F 1 37 ? -40.354 -0.092 40.112 1.00 36.61 36 GLY F CA 1
ATOM 12597 C C . GLY F 1 37 ? -41.152 -0.415 38.860 1.00 36.88 36 GLY F C 1
ATOM 12598 O O . GLY F 1 37 ? -40.866 0.117 37.794 1.00 36.42 36 GLY F O 1
ATOM 12599 N N . TRP F 1 38 ? -42.161 -1.277 39.007 1.00 36.47 37 TRP F N 1
ATOM 12600 C CA A TRP F 1 38 ? -43.013 -1.717 37.902 0.50 36.92 37 TRP F CA 1
ATOM 12601 C CA B TRP F 1 38 ? -42.989 -1.656 37.875 0.50 36.79 37 TRP F CA 1
ATOM 12602 C C . TRP F 1 38 ? -44.452 -1.273 38.137 1.00 37.26 37 TRP F C 1
ATOM 12603 O O . TRP F 1 38 ? -45.405 -1.964 37.692 1.00 37.42 37 TRP F O 1
ATOM 12624 N N . GLY F 1 39 ? -44.621 -0.157 38.855 1.00 36.82 38 GLY F N 1
ATOM 12625 C CA . GLY F 1 39 ? -45.925 0.317 39.277 1.00 37.17 38 GLY F CA 1
ATOM 12626 C C . GLY F 1 39 ? -46.674 0.924 38.118 1.00 37.25 38 GLY F C 1
ATOM 12627 O O . GLY F 1 39 ? -46.089 1.204 37.074 1.00 37.62 38 GLY F O 1
ATOM 12628 N N . THR F 1 40 ? -47.985 1.086 38.279 1.00 37.07 39 THR F N 1
ATOM 12629 C CA . THR F 1 40 ? -48.798 1.728 37.252 1.00 36.88 39 THR F CA 1
ATOM 12630 C C . THR F 1 40 ? -49.803 2.667 37.929 1.00 36.33 39 THR F C 1
ATOM 12631 O O . THR F 1 40 ? -50.214 2.419 39.070 1.00 35.37 39 THR F O 1
ATOM 12635 N N . VAL F 1 41 ? -50.154 3.749 37.219 1.00 35.11 40 VAL F N 1
ATOM 12636 C CA . VAL F 1 41 ? -51.257 4.624 37.586 1.00 33.84 40 VAL F CA 1
ATOM 12637 C C . VAL F 1 41 ? -52.328 4.436 36.519 1.00 32.42 40 VAL F C 1
ATOM 12638 O O . VAL F 1 41 ? -52.037 4.445 35.330 1.00 31.75 40 VAL F O 1
ATOM 12642 N N . GLU F 1 42 ? -53.562 4.260 36.958 1.00 30.57 41 GLU F N 1
ATOM 12643 C CA . GLU F 1 42 ? -54.645 3.912 36.061 1.00 30.28 41 GLU F CA 1
ATOM 12644 C C . GLU F 1 42 ? -55.402 5.175 35.774 1.00 29.06 41 GLU F C 1
ATOM 12645 O O . GLU F 1 42 ? -55.850 5.844 36.697 1.00 28.20 41 GLU F O 1
ATOM 12651 N N . ILE F 1 43 ? -55.517 5.494 34.490 1.00 28.81 42 ILE F N 1
ATOM 12652 C CA . ILE F 1 43 ? -56.161 6.738 34.050 1.00 29.45 42 ILE F CA 1
ATOM 12653 C C . ILE F 1 43 ? -57.533 6.365 33.477 1.00 29.57 42 ILE F C 1
ATOM 12654 O O . ILE F 1 43 ? -57.600 5.601 32.507 1.00 29.38 42 ILE F O 1
ATOM 12659 N N . PRO F 1 44 ? -58.621 6.820 34.135 1.00 28.67 43 PRO F N 1
ATOM 12660 C CA . PRO F 1 44 ? -59.967 6.450 33.687 1.00 28.87 43 PRO F CA 1
ATOM 12661 C C . PRO F 1 44 ? -60.208 6.897 32.257 1.00 28.99 43 PRO F C 1
ATOM 12662 O O . PRO F 1 44 ? -59.940 8.063 31.928 1.00 27.77 43 PRO F O 1
ATOM 12666 N N . ILE F 1 45 ? -60.711 5.970 31.433 1.00 29.19 44 ILE F N 1
ATOM 12667 C CA . ILE F 1 45 ? -61.227 6.274 30.089 1.00 30.10 44 ILE F CA 1
ATOM 12668 C C . ILE F 1 45 ? -62.566 5.527 29.881 1.00 30.75 44 ILE F C 1
ATOM 12669 O O . ILE F 1 45 ? -62.677 4.327 30.198 1.00 30.26 44 ILE F O 1
ATOM 12674 N N . THR F 1 46 ? -63.568 6.244 29.364 1.00 30.61 45 THR F N 1
ATOM 12675 C CA . THR F 1 46 ? -64.861 5.652 28.962 1.00 30.85 45 THR F CA 1
ATOM 12676 C C . THR F 1 46 ? -65.093 6.102 27.535 1.00 31.48 45 THR F C 1
ATOM 12677 O O . THR F 1 46 ? -64.938 7.279 27.231 1.00 31.93 45 THR F O 1
ATOM 12681 N N . VAL F 1 47 ? -65.399 5.157 26.652 1.00 31.50 46 VAL F N 1
ATOM 12682 C CA . VAL F 1 47 ? -65.789 5.481 25.292 1.00 31.74 46 VAL F CA 1
ATOM 12683 C C . VAL F 1 47 ? -67.174 4.901 25.022 1.00 32.90 46 VAL F C 1
ATOM 12684 O O . VAL F 1 47 ? -67.479 3.756 25.398 1.00 32.93 46 VAL F O 1
ATOM 12688 N N . VAL F 1 48 ? -67.999 5.699 24.366 1.00 32.78 47 VAL F N 1
ATOM 12689 C CA . VAL F 1 48 ? -69.269 5.224 23.862 1.00 33.59 47 VAL F CA 1
ATOM 12690 C C . VAL F 1 48 ? -69.288 5.511 22.362 1.00 33.21 47 VAL F C 1
ATOM 12691 O O . VAL F 1 48 ? -69.023 6.643 21.946 1.00 32.66 47 VAL F O 1
ATOM 12695 N N . LYS F 1 49 ? -69.575 4.471 21.573 1.00 32.99 48 LYS F N 1
ATOM 12696 C CA . LYS F 1 49 ? -69.624 4.556 20.125 1.00 33.48 48 LYS F CA 1
ATOM 12697 C C . LYS F 1 49 ? -70.895 3.867 19.630 1.00 34.45 48 LYS F C 1
ATOM 12698 O O . LYS F 1 49 ? -71.170 2.735 20.012 1.00 34.88 48 LYS F O 1
ATOM 12704 N N . ASN F 1 50 ? -71.671 4.567 18.803 1.00 34.70 49 ASN F N 1
ATOM 12705 C CA . ASN F 1 50 ? -72.858 4.002 18.202 1.00 35.25 49 ASN F CA 1
ATOM 12706 C C . ASN F 1 50 ? -73.233 4.781 16.938 1.00 35.57 49 ASN F C 1
ATOM 12707 O O . ASN F 1 50 ? -73.024 6.006 16.833 1.00 34.38 49 ASN F O 1
ATOM 12712 N N . GLY F 1 51 ? -73.777 4.041 15.973 1.00 35.21 50 GLY F N 1
ATOM 12713 C CA . GLY F 1 51 ? -74.434 4.634 14.832 1.00 35.10 50 GLY F CA 1
ATOM 12714 C C . GLY F 1 51 ? -73.417 5.354 13.995 1.00 35.21 50 GLY F C 1
ATOM 12715 O O . GLY F 1 51 ? -72.293 4.865 13.776 1.00 36.05 50 GLY F O 1
ATOM 12716 N N . SER F 1 52 ? -73.791 6.540 13.563 1.00 35.11 51 SER F N 1
ATOM 12717 C CA A SER F 1 52 ? -72.977 7.331 12.648 0.50 34.98 51 SER F CA 1
ATOM 12718 C CA B SER F 1 52 ? -72.899 7.314 12.730 0.50 34.73 51 SER F CA 1
ATOM 12719 C C . SER F 1 52 ? -72.817 8.756 13.139 1.00 34.41 51 SER F C 1
ATOM 12720 O O . SER F 1 52 ? -73.818 9.427 13.376 1.00 35.40 51 SER F O 1
ATOM 12725 N N . GLY F 1 53 ? -71.580 9.231 13.237 1.00 33.86 52 GLY F N 1
ATOM 12726 C CA . GLY F 1 53 ? -71.350 10.657 13.446 1.00 32.81 52 GLY F CA 1
ATOM 12727 C C . GLY F 1 53 ? -69.941 10.976 13.929 1.00 32.16 52 GLY F C 1
ATOM 12728 O O . GLY F 1 53 ? -69.063 10.088 13.918 1.00 31.04 52 GLY F O 1
ATOM 12729 N N . PRO F 1 54 ? -69.736 12.233 14.386 1.00 31.79 53 PRO F N 1
ATOM 12730 C CA . PRO F 1 54 ? -68.411 12.739 14.771 1.00 32.01 53 PRO F CA 1
ATOM 12731 C C . PRO F 1 54 ? -67.953 12.302 16.172 1.00 32.27 53 PRO F C 1
ATOM 12732 O O . PRO F 1 54 ? -68.733 11.704 16.941 1.00 32.72 53 PRO F O 1
ATOM 12736 N N . THR F 1 55 ? -66.675 12.532 16.469 1.00 31.86 54 THR F N 1
ATOM 12737 C CA . THR F 1 55 ? -66.106 12.161 17.767 1.00 30.45 54 THR F CA 1
ATOM 12738 C C . THR F 1 55 ? -65.898 13.426 18.628 1.00 30.73 54 THR F C 1
ATOM 12739 O O . THR F 1 55 ? -65.379 14.477 18.140 1.00 29.19 54 THR F O 1
ATOM 12743 N N . VAL F 1 56 ? -66.373 13.330 19.874 1.00 29.28 55 VAL F N 1
ATOM 12744 C CA . VAL F 1 56 ? -66.209 14.404 20.845 1.00 30.00 55 VAL F CA 1
ATOM 12745 C C . VAL F 1 56 ? -65.283 13.876 21.915 1.00 29.29 55 VAL F C 1
ATOM 12746 O O . VAL F 1 56 ? -65.510 12.792 22.476 1.00 28.52 55 VAL F O 1
ATOM 12750 N N . LEU F 1 57 ? -64.204 14.625 22.149 1.00 28.90 56 LEU F N 1
ATOM 12751 C CA . LEU F 1 57 ? -63.272 14.319 23.216 1.00 27.89 56 LEU F CA 1
ATOM 12752 C C . LEU F 1 57 ? -63.526 15.281 24.365 1.00 27.68 56 LEU F C 1
ATOM 12753 O O . LEU F 1 57 ? -63.496 16.513 24.189 1.00 28.28 56 LEU F O 1
ATOM 12758 N N . LEU F 1 58 ? -63.773 14.722 25.540 1.00 27.40 57 LEU F N 1
ATOM 12759 C CA . LEU F 1 58 ? -63.988 15.511 26.737 1.00 26.44 57 LEU F CA 1
ATOM 12760 C C . LEU F 1 58 ? -62.881 15.176 27.740 1.00 26.20 57 LEU F C 1
ATOM 12761 O O . LEU F 1 58 ? -62.744 14.030 28.163 1.00 25.64 57 LEU F O 1
ATOM 12766 N N . THR F 1 59 ? -62.065 16.170 28.086 1.00 25.78 58 THR F N 1
ATOM 12767 C CA . THR F 1 59 ? -60.992 15.967 29.074 1.00 25.73 58 THR F CA 1
ATOM 12768 C C . THR F 1 59 ? -61.160 16.875 30.278 1.00 25.03 58 THR F C 1
ATOM 12769 O O . THR F 1 59 ? -61.585 18.027 30.131 1.00 25.38 58 THR F O 1
ATOM 12773 N N . GLY F 1 60 ? -60.850 16.336 31.461 1.00 24.73 59 GLY F N 1
ATOM 12774 C CA . GLY F 1 60 ? -60.764 17.081 32.702 1.00 24.07 59 GLY F CA 1
ATOM 12775 C C . GLY F 1 60 ? -59.554 16.649 33.529 1.00 24.91 59 GLY F C 1
ATOM 12776 O O . GLY F 1 60 ? -58.930 15.627 33.258 1.00 25.09 59 GLY F O 1
ATOM 12777 N N . GLY F 1 61 ? -59.209 17.412 34.563 1.00 25.09 60 GLY F N 1
ATOM 12778 C CA . GLY F 1 61 ? -58.136 16.986 35.443 1.00 24.22 60 GLY F CA 1
ATOM 12779 C C . GLY F 1 61 ? -56.766 16.951 34.793 1.00 24.32 60 GLY F C 1
ATOM 12780 O O . GLY F 1 61 ? -55.889 16.229 35.260 1.00 23.94 60 GLY F O 1
ATOM 12781 N N . VAL F 1 62 ? -56.566 17.745 33.745 1.00 24.97 61 VAL F N 1
ATOM 12782 C CA . VAL F 1 62 ? -55.204 17.985 33.197 1.00 25.11 61 VAL F CA 1
ATOM 12783 C C . VAL F 1 62 ? -54.339 18.613 34.302 1.00 24.54 61 VAL F C 1
ATOM 12784 O O . VAL F 1 62 ? -53.166 18.210 34.475 1.00 24.96 61 VAL F O 1
ATOM 12788 N N . HIS F 1 63 ? -54.956 19.530 35.076 1.00 24.23 62 HIS F N 1
ATOM 12789 C CA . HIS F 1 63 ? -54.438 20.075 36.357 1.00 23.67 62 HIS F CA 1
ATOM 12790 C C . HIS F 1 63 ? -55.201 19.471 37.543 1.00 24.65 62 HIS F C 1
ATOM 12791 O O . HIS F 1 63 ? -56.454 19.397 37.532 1.00 24.69 62 HIS F O 1
ATOM 12798 N N . GLY F 1 64 ? -54.449 18.956 38.514 1.00 23.31 63 GLY F N 1
ATOM 12799 C CA . GLY F 1 64 ? -55.034 18.129 39.548 1.00 23.84 63 GLY F CA 1
ATOM 12800 C C . GLY F 1 64 ? -56.058 18.819 40.418 1.00 24.15 63 GLY F C 1
ATOM 12801 O O . GLY F 1 64 ? -56.977 18.181 40.940 1.00 24.49 63 GLY F O 1
ATOM 12802 N N . ASP F 1 65 ? -55.906 20.140 40.538 1.00 24.27 64 ASP F N 1
ATOM 12803 C CA . ASP F 1 65 ? -56.725 20.981 41.390 1.00 23.18 64 ASP F CA 1
ATOM 12804 C C . ASP F 1 65 ? -57.805 21.699 40.640 1.00 23.26 64 ASP F C 1
ATOM 12805 O O . ASP F 1 65 ? -58.376 22.658 41.140 1.00 23.66 64 ASP F O 1
ATOM 12810 N N . GLU F 1 66 ? -58.123 21.246 39.441 1.00 23.25 65 GLU F N 1
ATOM 12811 C CA . GLU F 1 66 ? -59.263 21.843 38.755 1.00 23.11 65 GLU F CA 1
ATOM 12812 C C . GLU F 1 66 ? -60.426 20.827 38.671 1.00 22.74 65 GLU F C 1
ATOM 12813 O O . GLU F 1 66 ? -60.406 19.910 37.836 1.00 23.19 65 GLU F O 1
ATOM 12819 N N . TYR F 1 67 ? -61.444 21.037 39.486 1.00 22.02 66 TYR F N 1
ATOM 12820 C CA . TYR F 1 67 ? -62.398 19.970 39.816 1.00 22.93 66 TYR F CA 1
ATOM 12821 C C . TYR F 1 67 ? -63.576 19.797 38.871 1.00 25.26 66 TYR F C 1
ATOM 12822 O O . TYR F 1 67 ? -64.086 18.659 38.699 1.00 26.47 66 TYR F O 1
ATOM 12831 N N . GLU F 1 68 ? -64.036 20.910 38.289 1.00 24.97 67 GLU F N 1
ATOM 12832 C CA . GLU F 1 68 ? -65.334 20.935 37.624 1.00 25.45 67 GLU F CA 1
ATOM 12833 C C . GLU F 1 68 ? -65.437 19.988 36.423 1.00 25.30 67 GLU F C 1
ATOM 12834 O O . GLU F 1 68 ? -66.493 19.381 36.201 1.00 25.02 67 GLU F O 1
ATOM 12840 N N . GLY F 1 69 ? -64.346 19.853 35.663 1.00 25.68 68 GLY F N 1
ATOM 12841 C CA . GLY F 1 69 ? -64.249 18.814 34.616 1.00 24.69 68 GLY F CA 1
ATOM 12842 C C . GLY F 1 69 ? -64.218 17.378 35.136 1.00 25.17 68 GLY F C 1
ATOM 12843 O O . GLY F 1 69 ? -64.789 16.445 34.522 1.00 24.33 68 GLY F O 1
ATOM 12844 N N . GLN F 1 70 ? -63.571 17.186 36.277 1.00 23.97 69 GLN F N 1
ATOM 12845 C CA . GLN F 1 70 ? -63.501 15.858 36.839 1.00 24.49 69 GLN F CA 1
ATOM 12846 C C . GLN F 1 70 ? -64.920 15.401 37.206 1.00 24.75 69 GLN F C 1
ATOM 12847 O O . GLN F 1 70 ? -65.336 14.335 36.770 1.00 24.22 69 GLN F O 1
ATOM 12853 N N . ILE F 1 71 ? -65.650 16.242 37.945 1.00 25.06 70 ILE F N 1
ATOM 12854 C CA . ILE F 1 71 ? -67.085 16.015 38.258 1.00 25.41 70 ILE F CA 1
ATOM 12855 C C . ILE F 1 71 ? -68.009 15.852 37.023 1.00 25.73 70 ILE F C 1
ATOM 12856 O O . ILE F 1 71 ? -68.709 14.812 36.860 1.00 26.23 70 ILE F O 1
ATOM 12861 N N . ALA F 1 72 ? -68.024 16.857 36.147 1.00 25.51 71 ALA F N 1
ATOM 12862 C CA . ALA F 1 72 ? -68.972 16.833 35.009 1.00 25.84 71 ALA F CA 1
ATOM 12863 C C . ALA F 1 72 ? -68.710 15.625 34.073 1.00 25.88 71 ALA F C 1
ATOM 12864 O O . ALA F 1 72 ? -69.655 14.930 33.653 1.00 26.11 71 ALA F O 1
ATOM 12866 N N . ILE F 1 73 ? -67.442 15.379 33.740 1.00 26.64 72 ILE F N 1
ATOM 12867 C CA . ILE F 1 73 ? -67.113 14.281 32.787 1.00 27.14 72 ILE F CA 1
ATOM 12868 C C . ILE F 1 73 ? -67.261 12.877 33.407 1.00 27.82 72 ILE F C 1
ATOM 12869 O O . ILE F 1 73 ? -67.718 11.944 32.736 1.00 28.48 72 ILE F O 1
ATOM 12874 N N . SER F 1 74 ? -66.862 12.714 34.665 1.00 27.03 73 SER F N 1
ATOM 12875 C CA . SER F 1 74 ? -67.006 11.420 35.290 1.00 27.68 73 SER F CA 1
ATOM 12876 C C . SER F 1 74 ? -68.491 11.117 35.515 1.00 28.57 73 SER F C 1
ATOM 12877 O O . SER F 1 74 ? -68.909 9.983 35.335 1.00 29.18 73 SER F O 1
ATOM 12880 N N . ASP F 1 75 ? -69.285 12.143 35.844 1.00 28.76 74 ASP F N 1
ATOM 12881 C CA . ASP F 1 75 ? -70.746 11.990 35.983 1.00 29.46 74 ASP F CA 1
ATOM 12882 C C . ASP F 1 75 ? -71.374 11.558 34.653 1.00 29.84 74 ASP F C 1
ATOM 12883 O O . ASP F 1 75 ? -72.102 10.593 34.616 1.00 29.93 74 ASP F O 1
ATOM 12888 N N . LEU F 1 76 ? -71.099 12.271 33.561 1.00 29.87 75 LEU F N 1
ATOM 12889 C CA . LEU F 1 76 ? -71.540 11.826 32.236 1.00 30.29 75 LEU F CA 1
ATOM 12890 C C . LEU F 1 76 ? -71.039 10.427 31.835 1.00 31.19 75 LEU F C 1
ATOM 12891 O O . LEU F 1 76 ? -71.784 9.630 31.223 1.00 29.73 75 LEU F O 1
ATOM 12896 N N . ALA F 1 77 ? -69.787 10.126 32.172 1.00 31.31 76 ALA F N 1
ATOM 12897 C CA . ALA F 1 77 ? -69.207 8.859 31.766 1.00 32.34 76 ALA F CA 1
ATOM 12898 C C . ALA F 1 77 ? -69.975 7.707 32.388 1.00 33.38 76 ALA F C 1
ATOM 12899 O O . ALA F 1 77 ? -70.128 6.658 31.787 1.00 34.26 76 ALA F O 1
ATOM 12901 N N . ARG F 1 78 ? -70.449 7.909 33.600 1.00 34.39 77 ARG F N 1
ATOM 12902 C CA . ARG F 1 78 ? -71.128 6.867 34.312 1.00 35.78 77 ARG F CA 1
ATOM 12903 C C . ARG F 1 78 ? -72.510 6.654 33.699 1.00 36.66 77 ARG F C 1
ATOM 12904 O O . ARG F 1 78 ? -73.008 5.537 33.677 1.00 36.58 77 ARG F O 1
ATOM 12912 N N . ARG F 1 79 ? -73.094 7.715 33.153 1.00 36.43 78 ARG F N 1
ATOM 12913 C CA . ARG F 1 79 ? -74.507 7.694 32.818 1.00 36.57 78 ARG F CA 1
ATOM 12914 C C . ARG F 1 79 ? -74.835 7.580 31.336 1.00 36.16 78 ARG F C 1
ATOM 12915 O O . ARG F 1 79 ? -75.945 7.154 30.983 1.00 36.26 78 ARG F O 1
ATOM 12923 N N . LEU F 1 80 ? -73.892 7.952 30.477 1.00 34.51 79 LEU F N 1
ATOM 12924 C CA . LEU F 1 80 ? -74.198 8.044 29.062 1.00 34.07 79 LEU F CA 1
ATOM 12925 C C . LEU F 1 80 ? -74.320 6.641 28.435 1.00 33.60 79 LEU F C 1
ATOM 12926 O O . LEU F 1 80 ? -73.490 5.761 28.675 1.00 33.35 79 LEU F O 1
ATOM 12931 N N . ARG F 1 81 ? -75.360 6.446 27.636 1.00 33.70 80 ARG F N 1
ATOM 12932 C CA . ARG F 1 81 ? -75.642 5.105 27.080 1.00 34.72 80 ARG F CA 1
ATOM 12933 C C . ARG F 1 81 ? -75.414 5.022 25.585 1.00 33.30 80 ARG F C 1
ATOM 12934 O O . ARG F 1 81 ? -75.796 5.929 24.848 1.00 32.40 80 ARG F O 1
ATOM 12942 N N . PRO F 1 82 ? -74.802 3.918 25.128 1.00 33.73 81 PRO F N 1
ATOM 12943 C CA . PRO F 1 82 ? -74.446 3.804 23.695 1.00 33.94 81 PRO F CA 1
ATOM 12944 C C . PRO F 1 82 ? -75.627 3.984 22.750 1.00 34.19 81 PRO F C 1
ATOM 12945 O O . PRO F 1 82 ? -75.476 4.564 21.681 1.00 33.12 81 PRO F O 1
ATOM 12949 N N . GLU F 1 83 ? -76.808 3.542 23.172 1.00 35.10 82 GLU F N 1
ATOM 12950 C CA . GLU F 1 83 ? -78.030 3.727 22.368 1.00 36.57 82 GLU F CA 1
ATOM 12951 C C . GLU F 1 83 ? -78.417 5.160 22.162 1.00 36.71 82 GLU F C 1
ATOM 12952 O O . GLU F 1 83 ? -79.196 5.444 21.272 1.00 37.49 82 GLU F O 1
ATOM 12958 N N . GLU F 1 84 ? -77.899 6.063 22.993 1.00 36.48 83 GLU F N 1
ATOM 12959 C CA . GLU F 1 84 ? -78.269 7.472 22.902 1.00 37.39 83 GLU F CA 1
ATOM 12960 C C . GLU F 1 84 ? -77.380 8.162 21.889 1.00 35.79 83 GLU F C 1
ATOM 12961 O O . GLU F 1 84 ? -77.601 9.315 21.559 1.00 35.21 83 GLU F O 1
ATOM 12967 N N . VAL F 1 85 ? -76.375 7.440 21.408 1.00 34.62 84 VAL F N 1
ATOM 12968 C CA . VAL F 1 85 ? -75.234 8.063 20.755 1.00 34.50 84 VAL F CA 1
ATOM 12969 C C . VAL F 1 85 ? -75.243 7.762 19.265 1.00 33.85 84 VAL F C 1
ATOM 12970 O O . VAL F 1 85 ? -75.456 6.628 18.862 1.00 33.25 84 VAL F O 1
ATOM 12974 N N . GLN F 1 86 ? -75.033 8.817 18.484 1.00 33.95 85 GLN F N 1
ATOM 12975 C CA . GLN F 1 86 ? -74.836 8.742 17.050 1.00 34.31 85 GLN F CA 1
ATOM 12976 C C . GLN F 1 86 ? -73.488 9.450 16.741 1.00 33.48 85 GLN F C 1
ATOM 12977 O O . GLN F 1 86 ? -73.425 10.641 16.453 1.00 32.57 85 GLN F O 1
ATOM 12983 N N . GLY F 1 87 ? -72.419 8.667 16.852 1.00 33.51 86 GLY F N 1
ATOM 12984 C CA . GLY F 1 87 ? -71.060 9.152 16.769 1.00 33.00 86 GLY F CA 1
ATOM 12985 C C . GLY F 1 87 ? -70.240 8.399 17.790 1.00 33.03 86 GLY F C 1
ATOM 12986 O O . GLY F 1 87 ? -70.429 7.190 17.984 1.00 32.98 86 GLY F O 1
ATOM 12987 N N . ARG F 1 88 ? -69.336 9.123 18.454 1.00 31.68 87 ARG F N 1
ATOM 12988 C CA . ARG F 1 88 ? -68.382 8.552 19.399 1.00 30.61 87 ARG F CA 1
ATOM 12989 C C . ARG F 1 88 ? -68.024 9.635 20.451 1.00 31.18 87 ARG F C 1
ATOM 12990 O O . ARG F 1 88 ? -67.839 10.810 20.103 1.00 29.86 87 ARG F O 1
ATOM 12998 N N . VAL F 1 89 ? -67.990 9.233 21.734 1.00 31.10 88 VAL F N 1
ATOM 12999 C CA . VAL F 1 89 ? -67.662 10.132 22.829 1.00 30.82 88 VAL F CA 1
ATOM 13000 C C . VAL F 1 89 ? -66.593 9.437 23.652 1.00 30.66 88 VAL F C 1
ATOM 13001 O O . VAL F 1 89 ? -66.808 8.356 24.166 1.00 30.56 88 VAL F O 1
ATOM 13005 N N . ILE F 1 90 ? -65.445 10.092 23.781 1.00 30.26 89 ILE F N 1
ATOM 13006 C CA . ILE F 1 90 ? -64.324 9.573 24.528 1.00 29.38 89 ILE F CA 1
ATOM 13007 C C . ILE F 1 90 ? -64.159 10.491 25.735 1.00 29.06 89 ILE F C 1
ATOM 13008 O O . ILE F 1 90 ? -64.073 11.728 25.579 1.00 29.06 89 ILE F O 1
ATOM 13013 N N . MET F 1 91 ? -64.133 9.898 26.935 1.00 28.57 90 MET F N 1
ATOM 13014 C CA . MET F 1 91 ? -64.248 10.673 28.162 1.00 27.31 90 MET F CA 1
ATOM 13015 C C . MET F 1 91 ? -63.128 10.352 29.141 1.00 27.96 90 MET F C 1
ATOM 13016 O O . MET F 1 91 ? -63.059 9.233 29.636 1.00 29.04 90 MET F O 1
ATOM 13021 N N . LEU F 1 92 ? -62.235 11.318 29.389 1.00 26.95 91 LEU F N 1
ATOM 13022 C CA . LEU F 1 92 ? -61.153 11.191 30.376 1.00 26.74 91 LEU F CA 1
ATOM 13023 C C . LEU F 1 92 ? -61.299 12.300 31.409 1.00 26.62 91 LEU F C 1
ATOM 13024 O O . LEU F 1 92 ? -60.762 13.372 31.207 1.00 28.35 91 LEU F O 1
ATOM 13029 N N . PRO F 1 93 ? -62.024 12.061 32.515 1.00 26.30 92 PRO F N 1
ATOM 13030 C CA . PRO F 1 93 ? -62.321 13.180 33.417 1.00 26.93 92 PRO F CA 1
ATOM 13031 C C . PRO F 1 93 ? -61.148 13.546 34.325 1.00 27.23 92 PRO F C 1
ATOM 13032 O O . PRO F 1 93 ? -61.169 14.599 34.996 1.00 27.66 92 PRO F O 1
ATOM 13036 N N . ALA F 1 94 ? -60.154 12.658 34.355 1.00 26.54 93 ALA F N 1
ATOM 13037 C CA . ALA F 1 94 ? -59.172 12.627 35.415 1.00 27.02 93 ALA F CA 1
ATOM 13038 C C . ALA F 1 94 ? -57.822 12.271 34.804 1.00 26.83 93 ALA F C 1
ATOM 13039 O O . ALA F 1 94 ? -57.241 11.230 35.074 1.00 26.72 93 ALA F O 1
ATOM 13041 N N . VAL F 1 95 ? -57.335 13.175 33.971 1.00 26.54 94 VAL F N 1
ATOM 13042 C CA . VAL F 1 95 ? -56.173 12.900 33.155 1.00 26.55 94 VAL F CA 1
ATOM 13043 C C . VAL F 1 95 ? -54.877 12.749 33.977 1.00 26.59 94 VAL F C 1
ATOM 13044 O O . VAL F 1 95 ? -54.172 11.694 33.920 1.00 25.47 94 VAL F O 1
ATOM 13048 N N . ASN F 1 96 ? -54.585 13.781 34.760 1.00 26.65 95 ASN F N 1
ATOM 13049 C CA . ASN F 1 96 ? -53.326 13.883 35.516 1.00 26.69 95 ASN F CA 1
ATOM 13050 C C . ASN F 1 96 ? -53.490 13.267 36.890 1.00 26.77 95 ASN F C 1
ATOM 13051 O O . ASN F 1 96 ? -53.506 13.943 37.943 1.00 27.55 95 ASN F O 1
ATOM 13056 N N . MET F 1 97 ? -53.616 11.951 36.908 1.00 26.39 96 MET F N 1
ATOM 13057 C CA . MET F 1 97 ? -54.006 11.292 38.154 1.00 26.56 96 MET F CA 1
ATOM 13058 C C . MET F 1 97 ? -53.053 11.543 39.343 1.00 26.22 96 MET F C 1
ATOM 13059 O O . MET F 1 97 ? -53.514 11.735 40.456 1.00 26.11 96 MET F O 1
ATOM 13064 N N . PRO F 1 98 ? -51.726 11.498 39.124 1.00 26.46 97 PRO F N 1
ATOM 13065 C CA . PRO F 1 98 ? -50.897 11.810 40.315 1.00 26.09 97 PRO F CA 1
ATOM 13066 C C . PRO F 1 98 ? -51.135 13.176 40.967 1.00 25.55 97 PRO F C 1
ATOM 13067 O O . PRO F 1 98 ? -51.143 13.273 42.208 1.00 25.79 97 PRO F O 1
ATOM 13071 N N . ALA F 1 99 ? -51.349 14.201 40.134 1.00 24.97 98 ALA F N 1
ATOM 13072 C CA . ALA F 1 99 ? -51.613 15.585 40.564 1.00 24.72 98 ALA F CA 1
ATOM 13073 C C . ALA F 1 99 ? -53.011 15.722 41.162 1.00 25.12 98 ALA F C 1
ATOM 13074 O O . ALA F 1 99 ? -53.261 16.510 42.105 1.00 23.93 98 ALA F O 1
ATOM 13076 N N . ILE F 1 100 ? -53.933 14.949 40.607 1.00 25.02 99 ILE F N 1
ATOM 1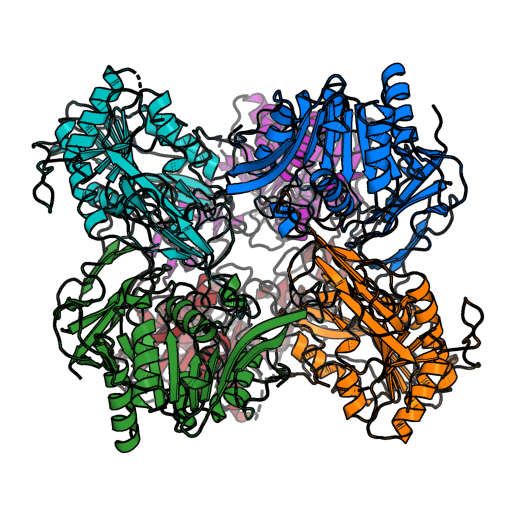3077 C CA . ILE F 1 100 ? -55.271 14.863 41.190 1.00 25.82 99 ILE F CA 1
ATOM 13078 C C . ILE F 1 100 ? -55.213 14.347 42.647 1.00 26.37 99 ILE F C 1
ATOM 13079 O O . ILE F 1 100 ? -55.827 14.928 43.547 1.00 24.82 99 ILE F O 1
ATOM 13084 N N . GLN F 1 101 ? -54.437 13.288 42.872 1.00 27.17 100 GLN F N 1
ATOM 13085 C CA . GLN F 1 101 ? -54.282 12.719 44.211 1.00 30.11 100 GLN F CA 1
ATOM 13086 C C . GLN F 1 101 ? -53.615 13.671 45.223 1.00 29.07 100 GLN F C 1
ATOM 13087 O O . GLN F 1 101 ? -53.971 13.684 46.408 1.00 30.48 100 GLN F O 1
ATOM 13093 N N . SER F 1 102 ? -52.686 14.497 44.749 1.00 28.63 101 SER F N 1
ATOM 13094 C CA . SER F 1 102 ? -52.084 15.532 45.596 1.00 28.23 101 SER F CA 1
ATOM 13095 C C . SER F 1 102 ? -52.825 16.878 45.615 1.00 27.30 101 SER F C 1
ATOM 13096 O O . SER F 1 102 ? -52.507 17.750 46.431 1.00 27.51 101 SER F O 1
ATOM 13099 N N . ASP F 1 103 ? -53.841 17.021 44.765 1.00 27.00 102 ASP F N 1
ATOM 13100 C CA . ASP F 1 103 ? -54.680 18.222 44.697 1.00 25.17 102 ASP F CA 1
ATOM 13101 C C . ASP F 1 103 ? -53.805 19.427 44.326 1.00 25.51 102 ASP F C 1
ATOM 13102 O O . ASP F 1 103 ? -53.912 20.506 44.936 1.00 24.92 102 ASP F O 1
ATOM 13107 N N . THR F 1 104 ? -52.978 19.234 43.298 1.00 24.67 103 THR F N 1
ATOM 13108 C CA . THR F 1 104 ? -52.026 20.261 42.860 1.00 25.23 103 THR F CA 1
ATOM 13109 C C . THR F 1 104 ? -52.059 20.444 41.380 1.00 24.44 103 THR F C 1
ATOM 13110 O O . THR F 1 104 ? -52.429 19.522 40.628 1.00 23.52 103 THR F O 1
ATOM 13114 N N . ARG F 1 105 ? -51.690 21.651 40.955 1.00 24.04 104 ARG F N 1
ATOM 13115 C CA . ARG F 1 105 ? -51.565 21.971 39.546 1.00 24.51 104 ARG F CA 1
ATOM 13116 C C . ARG F 1 105 ? -50.423 21.163 38.917 1.00 25.61 104 ARG F C 1
ATOM 13117 O O . ARG F 1 105 ? -50.593 20.527 37.847 1.00 25.90 104 ARG F O 1
ATOM 13125 N N . LEU F 1 106 ? -49.263 21.222 39.582 1.00 26.55 105 LEU F N 1
ATOM 13126 C CA . LEU F 1 106 ? -48.013 20.576 39.139 1.00 26.73 105 LEU F CA 1
ATOM 13127 C C . LEU F 1 106 ? -47.959 19.116 39.583 1.00 27.70 105 LEU F C 1
ATOM 13128 O O . LEU F 1 106 ? -48.540 18.739 40.618 1.00 27.55 105 LEU F O 1
ATOM 13133 N N . SER F 1 107 ? -47.227 18.311 38.817 1.00 28.04 106 SER F N 1
ATOM 13134 C CA . SER F 1 107 ? -47.070 16.897 39.141 1.00 29.28 106 SER F CA 1
ATOM 13135 C C . SER F 1 107 ? -46.177 16.654 40.333 1.00 29.75 106 SER F C 1
ATOM 13136 O O . SER F 1 107 ? -45.046 17.129 40.334 1.00 30.91 106 SER F O 1
ATOM 13139 N N . PRO F 1 108 ? -46.647 15.841 41.298 1.00 30.45 107 PRO F N 1
ATOM 13140 C CA . PRO F 1 108 ? -45.741 15.370 42.370 1.00 31.58 107 PRO F CA 1
ATOM 13141 C C . PRO F 1 108 ? -44.725 14.314 41.884 1.00 32.28 107 PRO F C 1
ATOM 13142 O O . PRO F 1 108 ? -43.819 13.931 42.644 1.00 33.19 107 PRO F O 1
ATOM 13146 N N . VAL F 1 109 ? -44.850 13.861 40.633 1.00 31.74 108 VAL F N 1
ATOM 13147 C CA . VAL F 1 109 ? -43.960 12.816 40.130 1.00 30.68 108 VAL F CA 1
ATOM 13148 C C . VAL F 1 109 ? -42.725 13.494 39.573 1.00 31.27 108 VAL F C 1
ATOM 13149 O O . VAL F 1 109 ? -41.610 13.112 39.900 1.00 31.69 108 VAL F O 1
ATOM 13153 N N . ASP F 1 110 ? -42.922 14.503 38.722 1.00 29.96 109 ASP F N 1
ATOM 13154 C CA . ASP F 1 110 ? -41.791 15.115 38.042 1.00 29.73 109 ASP F CA 1
ATOM 13155 C C . ASP F 1 110 ? -41.777 16.649 38.118 1.00 29.38 109 ASP F C 1
ATOM 13156 O O . ASP F 1 110 ? -40.935 17.274 37.471 1.00 28.90 109 ASP F O 1
ATOM 13161 N N . GLY F 1 111 ? -42.712 17.233 38.888 1.00 29.35 110 GLY F N 1
ATOM 13162 C CA . GLY F 1 111 ? -42.742 18.683 39.146 1.00 28.60 110 GLY F CA 1
ATOM 13163 C C . GLY F 1 111 ? -43.189 19.516 37.981 1.00 29.12 110 GLY F C 1
ATOM 13164 O O . GLY F 1 111 ? -43.180 20.773 38.041 1.00 29.88 110 GLY F O 1
ATOM 13165 N N . ARG F 1 112 ? -43.640 18.839 36.932 1.00 28.79 111 ARG F N 1
ATOM 13166 C CA . ARG F 1 112 ? -43.980 19.510 35.693 1.00 29.51 111 ARG F CA 1
ATOM 13167 C C . ARG F 1 112 ? -45.425 19.962 35.754 1.00 30.53 111 ARG F C 1
ATOM 13168 O O . ARG F 1 112 ? -46.236 19.360 36.457 1.00 30.77 111 ARG F O 1
ATOM 13176 N N . ASP F 1 113 ? -45.699 21.046 35.022 1.00 31.53 112 ASP F N 1
ATOM 13177 C CA . ASP F 1 113 ? -47.024 21.499 34.650 1.00 31.61 112 ASP F CA 1
ATOM 13178 C C . ASP F 1 113 ? -47.267 20.820 33.330 1.00 31.36 112 ASP F C 1
ATOM 13179 O O . ASP F 1 113 ? -46.754 21.282 32.307 1.00 31.25 112 ASP F O 1
ATOM 13184 N N . ILE F 1 114 ? -48.044 19.729 33.340 1.00 30.61 113 ILE F N 1
ATOM 13185 C CA . ILE F 1 114 ? -48.248 18.921 32.135 1.00 30.79 113 ILE F CA 1
ATOM 13186 C C . ILE F 1 114 ? -48.682 19.796 30.947 1.00 30.84 113 ILE F C 1
ATOM 13187 O O . ILE F 1 114 ? -48.354 19.508 29.778 1.00 30.29 113 ILE F O 1
ATOM 13192 N N . ASN F 1 115 ? -49.388 20.884 31.243 1.00 31.36 114 ASN F N 1
ATOM 13193 C CA . ASN F 1 115 ? -49.880 21.744 30.176 1.00 32.94 114 ASN F CA 1
ATOM 13194 C C . ASN F 1 115 ? -48.789 22.683 29.673 1.00 34.33 114 ASN F C 1
ATOM 13195 O O . ASN F 1 115 ? -49.066 23.610 28.909 1.00 33.68 114 ASN F O 1
ATOM 13200 N N . ARG F 1 116 ? -47.541 22.427 30.111 1.00 35.87 115 ARG F N 1
ATOM 13201 C CA . ARG F 1 116 ? -46.360 23.015 29.458 1.00 37.70 115 ARG F CA 1
ATOM 13202 C C . ARG F 1 116 ? -45.475 21.947 28.820 1.00 37.34 115 ARG F C 1
ATOM 13203 O O . ARG F 1 116 ? -44.309 22.199 28.554 1.00 37.56 115 ARG F O 1
ATOM 13211 N N . CYS F 1 117 ? -46.030 20.762 28.566 1.00 37.49 116 CYS F N 1
ATOM 13212 C CA . CYS F 1 117 ? -45.209 19.603 28.165 1.00 36.71 116 CYS F CA 1
ATOM 13213 C C . CYS F 1 117 ? -45.588 19.037 26.823 1.00 36.44 116 CYS F C 1
ATOM 13214 O O . CYS F 1 117 ? -44.992 18.046 26.397 1.00 36.70 116 CYS F O 1
ATOM 13217 N N . PHE F 1 118 ? -46.594 19.627 26.169 1.00 36.43 117 PHE F N 1
ATOM 13218 C CA . PHE F 1 118 ? -47.072 19.105 24.894 1.00 35.64 117 PHE F CA 1
ATOM 13219 C C . PHE F 1 118 ? -46.156 19.612 23.791 1.00 36.41 117 PHE F C 1
ATOM 13220 O O . PHE F 1 118 ? -45.572 20.694 23.939 1.00 36.49 117 PHE F O 1
ATOM 13228 N N . PRO F 1 119 ? -46.014 18.847 22.684 1.00 36.74 118 PRO F N 1
ATOM 13229 C CA . PRO F 1 119 ? -46.623 17.540 22.319 1.00 36.69 118 PRO F CA 1
ATOM 13230 C C . PRO F 1 119 ? -46.224 16.327 23.182 1.00 36.93 118 PRO F C 1
ATOM 13231 O O . PRO F 1 119 ? -46.915 15.290 23.154 1.00 36.08 118 PRO F O 1
ATOM 13235 N N . GLY F 1 120 ? -45.133 16.454 23.934 1.00 36.25 119 GLY F N 1
ATOM 13236 C CA . GLY F 1 120 ? -44.702 15.387 24.816 1.00 37.16 119 GLY F CA 1
ATOM 13237 C C . GLY F 1 120 ? -43.558 14.567 24.246 1.00 37.78 119 GLY F C 1
ATOM 13238 O O . GLY F 1 120 ? -43.206 14.680 23.064 1.00 38.27 119 GLY F O 1
ATOM 13239 N N . ASP F 1 121 ? -43.018 13.692 25.080 1.00 37.75 120 ASP F N 1
ATOM 13240 C CA . ASP F 1 121 ? -41.886 12.866 24.719 1.00 37.33 120 ASP F CA 1
ATOM 13241 C C . ASP F 1 121 ? -42.152 11.493 25.334 1.00 37.55 120 ASP F C 1
ATOM 13242 O O . ASP F 1 121 ? -42.242 11.349 26.558 1.00 37.47 120 ASP F O 1
ATOM 13247 N N . PRO F 1 122 ? -42.365 10.475 24.482 1.00 37.75 121 PRO F N 1
ATOM 13248 C CA . PRO F 1 122 ? -42.681 9.151 24.979 1.00 37.81 121 PRO F CA 1
ATOM 13249 C C . PRO F 1 122 ? -41.566 8.543 25.826 1.00 38.33 121 PRO F C 1
ATOM 13250 O O . PRO F 1 122 ? -41.810 7.584 26.565 1.00 37.86 121 PRO F O 1
ATOM 13254 N N . ARG F 1 123 ? -40.350 9.080 25.723 1.00 38.08 122 ARG F N 1
ATOM 13255 C CA . ARG F 1 123 ? -39.230 8.532 26.497 1.00 38.67 122 ARG F CA 1
ATOM 13256 C C . ARG F 1 123 ? -38.917 9.426 27.705 1.00 37.30 122 ARG F C 1
ATOM 13257 O O . ARG F 1 123 ? -37.941 9.200 28.417 1.00 36.57 122 ARG F O 1
ATOM 13265 N N . GLY F 1 124 ? -39.775 10.422 27.933 1.00 36.71 123 GLY F N 1
ATOM 13266 C CA . GLY F 1 124 ? -39.530 11.488 28.903 1.00 35.06 123 GLY F CA 1
ATOM 13267 C C . GLY F 1 124 ? -40.036 11.093 30.261 1.00 34.61 123 GLY F C 1
ATOM 13268 O O . GLY F 1 124 ? -40.379 9.917 30.484 1.00 34.89 123 GLY F O 1
ATOM 13269 N N . THR F 1 125 ? -40.098 12.063 31.180 1.00 33.10 124 THR F N 1
ATOM 13270 C CA . THR F 1 125 ? -40.583 11.779 32.529 1.00 32.19 124 THR F CA 1
ATOM 13271 C C . THR F 1 125 ? -42.100 11.488 32.471 1.00 31.33 124 THR F C 1
ATOM 13272 O O . THR F 1 125 ? -42.727 11.623 31.430 1.00 29.49 124 THR F O 1
ATOM 13276 N N . PHE F 1 126 ? -42.696 11.115 33.596 1.00 31.45 125 PHE F N 1
ATOM 13277 C CA . PHE F 1 126 ? -44.138 10.821 33.602 1.00 31.27 125 PHE F CA 1
ATOM 13278 C C . PHE F 1 126 ? -45.082 11.822 32.845 1.00 30.75 125 PHE F C 1
ATOM 13279 O O . PHE F 1 126 ? -45.859 11.410 31.977 1.00 31.04 125 PHE F O 1
ATOM 13287 N N . SER F 1 127 ? -45.010 13.121 33.169 1.00 29.56 126 SER F N 1
ATOM 13288 C CA . SER F 1 127 ? -45.855 14.137 32.526 1.00 29.02 126 SER F CA 1
ATOM 13289 C C . SER F 1 127 ? -45.625 14.296 31.025 1.00 29.22 126 SER F C 1
ATOM 13290 O O . SER F 1 127 ? -46.564 14.614 30.275 1.00 28.52 126 SER F O 1
ATOM 13293 N N . GLN F 1 128 ? -44.380 14.120 30.592 1.00 28.63 127 GLN F N 1
ATOM 13294 C CA . GLN F 1 128 ? -44.036 14.179 29.170 1.00 29.04 127 GLN F CA 1
ATOM 13295 C C . GLN F 1 128 ? -44.619 12.977 28.415 1.00 29.66 127 GLN F C 1
ATOM 13296 O O . GLN F 1 128 ? -45.122 13.131 27.312 1.00 29.39 127 GLN F O 1
ATOM 13302 N N . MET F 1 129 ? -44.494 11.792 29.019 1.00 29.86 128 MET F N 1
ATOM 13303 C CA . MET F 1 129 ? -45.057 10.545 28.514 1.00 32.01 128 MET F CA 1
ATOM 13304 C C . MET F 1 129 ? -46.585 10.669 28.429 1.00 31.14 128 MET F C 1
ATOM 13305 O O . MET F 1 129 ? -47.158 10.391 27.390 1.00 31.24 128 MET F O 1
ATOM 13310 N N . LEU F 1 130 ? -47.233 11.101 29.509 1.00 31.67 129 LEU F N 1
ATOM 13311 C CA . LEU F 1 130 ? -48.703 11.266 29.502 1.00 31.93 129 LEU F CA 1
ATOM 13312 C C . LEU F 1 130 ? -49.160 12.246 28.412 1.00 31.73 129 LEU F C 1
ATOM 13313 O O . LEU F 1 130 ? -50.112 11.965 27.675 1.00 32.65 129 LEU F O 1
ATOM 13318 N N . ALA F 1 131 ? -48.461 13.372 28.285 1.00 31.08 130 ALA F N 1
ATOM 13319 C CA . ALA F 1 131 ? -48.837 14.394 27.309 1.00 30.94 130 ALA F CA 1
ATOM 13320 C C . ALA F 1 131 ? -48.720 13.819 25.920 1.00 31.56 130 ALA F C 1
ATOM 13321 O O . ALA F 1 131 ? -49.544 14.109 25.047 1.00 32.16 130 ALA F O 1
ATOM 13323 N N . HIS F 1 132 ? -47.692 12.986 25.715 1.00 32.10 131 HIS F N 1
ATOM 13324 C CA . HIS F 1 132 ? -47.498 12.369 24.416 1.00 31.15 131 HIS F CA 1
ATOM 13325 C C . HIS F 1 132 ? -48.634 11.376 24.099 1.00 30.99 131 HIS F C 1
ATOM 13326 O O . HIS F 1 132 ? -49.150 11.360 22.981 1.00 29.64 131 HIS F O 1
ATOM 13333 N N . PHE F 1 133 ? -49.010 10.557 25.084 1.00 30.80 132 PHE F N 1
ATOM 13334 C CA . PHE F 1 133 ? -50.183 9.694 24.949 1.00 31.95 132 PHE F CA 1
ATOM 13335 C C . PHE F 1 133 ? -51.411 10.480 24.546 1.00 31.55 132 PHE F C 1
ATOM 13336 O O . PHE F 1 133 ? -52.116 10.086 23.632 1.00 31.49 132 PHE F O 1
ATOM 13344 N N . LEU F 1 134 ? -51.672 11.588 25.239 1.00 32.44 133 LEU F N 1
ATOM 13345 C CA . LEU F 1 134 ? -52.870 12.369 24.963 1.00 33.46 133 LEU F CA 1
ATOM 13346 C C . LEU F 1 134 ? -52.886 12.970 23.571 1.00 33.51 133 LEU F C 1
ATOM 13347 O O . LEU F 1 134 ? -53.878 12.849 22.878 1.00 33.74 133 LEU F O 1
ATOM 13352 N N . ASP F 1 135 ? -51.787 13.612 23.160 1.00 34.51 134 ASP F N 1
ATOM 13353 C CA . ASP F 1 135 ? -51.696 14.184 21.816 1.00 34.84 134 ASP F CA 1
ATOM 13354 C C . ASP F 1 135 ? -51.602 13.134 20.709 1.00 35.45 134 ASP F C 1
ATOM 13355 O O . ASP F 1 135 ? -52.267 13.281 19.677 1.00 35.97 134 ASP F O 1
ATOM 13360 N N . SER F 1 136 ? -50.775 12.104 20.908 1.00 34.87 135 SER F N 1
ATOM 13361 C CA . SER F 1 136 ? -50.469 11.143 19.839 1.00 35.95 135 SER F CA 1
ATOM 13362 C C . SER F 1 136 ? -51.536 10.087 19.600 1.00 35.03 135 SER F C 1
ATOM 13363 O O . SER F 1 136 ? -51.804 9.730 18.457 1.00 35.38 135 SER F O 1
ATOM 13366 N N . VAL F 1 137 ? -52.097 9.567 20.688 1.00 34.83 136 VAL F N 1
ATOM 13367 C CA . VAL F 1 137 ? -52.982 8.406 20.673 1.00 34.97 136 VAL F CA 1
ATOM 13368 C C . VAL F 1 137 ? -54.448 8.808 20.807 1.00 34.93 136 VAL F C 1
ATOM 13369 O O . VAL F 1 137 ? -55.277 8.413 19.982 1.00 36.60 136 VAL F O 1
ATOM 13373 N N . ILE F 1 138 ? -54.776 9.610 21.811 1.00 34.57 137 ILE F N 1
ATOM 13374 C CA . ILE F 1 138 ? -56.177 9.991 22.036 1.00 33.58 137 ILE F CA 1
ATOM 13375 C C . ILE F 1 138 ? -56.672 11.037 21.053 1.00 33.40 137 ILE F C 1
ATOM 13376 O O . ILE F 1 138 ? -57.573 10.767 20.259 1.00 32.67 137 ILE F O 1
ATOM 13381 N N . LEU F 1 139 ? -56.082 12.234 21.124 1.00 32.85 138 LEU F N 1
ATOM 13382 C CA . LEU F 1 139 ? -56.495 13.375 20.323 1.00 32.00 138 LEU F CA 1
ATOM 13383 C C . LEU F 1 139 ? -56.749 13.176 18.802 1.00 32.21 138 LEU F C 1
ATOM 13384 O O . LEU F 1 139 ? -57.729 13.759 18.284 1.00 32.55 138 LEU F O 1
ATOM 13389 N N . PRO F 1 140 ? -55.890 12.405 18.072 1.00 31.64 139 PRO F N 1
ATOM 13390 C CA . PRO F 1 140 ? -56.160 12.374 16.621 1.00 31.15 139 PRO F CA 1
ATOM 13391 C C . PRO F 1 140 ? -57.520 11.776 16.279 1.00 30.95 139 PRO F C 1
ATOM 13392 O O . PRO F 1 140 ? -57.983 11.976 15.181 1.00 30.72 139 PRO F O 1
ATOM 13396 N N . MET F 1 141 ? -58.159 11.079 17.223 1.00 30.73 140 MET F N 1
ATOM 13397 C CA . MET F 1 141 ? -59.498 10.491 16.997 1.00 31.17 140 MET F CA 1
ATOM 13398 C C . MET F 1 141 ? -60.635 11.512 16.998 1.00 30.68 140 MET F C 1
ATOM 13399 O O . MET F 1 141 ? -61.742 11.174 16.620 1.00 30.86 140 MET F O 1
ATOM 13404 N N . ALA F 1 142 ? -60.364 12.749 17.436 1.00 30.47 141 ALA F N 1
ATOM 13405 C CA . ALA F 1 142 ? -61.417 13.760 17.678 1.00 29.80 141 ALA F CA 1
ATOM 13406 C C . ALA F 1 142 ? -61.753 14.724 16.530 1.00 29.85 141 ALA F C 1
ATOM 13407 O O . ALA F 1 142 ? -60.880 15.165 15.752 1.00 28.50 141 ALA F O 1
ATOM 13409 N N . ASP F 1 143 ? -63.036 15.075 16.462 1.00 30.06 142 ASP F N 1
ATOM 13410 C CA . ASP F 1 143 ? -63.512 16.170 15.609 1.00 30.87 142 ASP F CA 1
ATOM 13411 C C . ASP F 1 143 ? -63.635 17.486 16.386 1.00 31.06 142 ASP F C 1
ATOM 13412 O O . ASP F 1 143 ? -63.573 18.598 15.810 1.00 31.31 142 ASP F O 1
ATOM 13417 N N . ILE F 1 144 ? -63.841 17.346 17.692 1.00 30.28 143 ILE F N 1
ATOM 13418 C CA . ILE F 1 144 ? -63.904 18.461 18.607 1.00 29.85 143 ILE F CA 1
ATOM 13419 C C . ILE F 1 144 ? -63.387 17.996 19.975 1.00 29.72 143 ILE F C 1
ATOM 13420 O O . ILE F 1 144 ? -63.624 16.858 20.410 1.00 28.52 143 ILE F O 1
ATOM 13425 N N . SER F 1 145 ? -62.655 18.891 20.628 1.00 29.49 144 SER F N 1
ATOM 13426 C CA . SER F 1 145 ? -62.184 18.659 21.977 1.00 29.08 144 SER F CA 1
ATOM 13427 C C . SER F 1 145 ? -62.742 19.761 22.887 1.00 28.00 144 SER F C 1
ATOM 13428 O O . SER F 1 145 ? -62.696 20.948 22.568 1.00 27.88 144 SER F O 1
ATOM 13431 N N . VAL F 1 146 ? -63.298 19.345 24.019 1.00 27.19 145 VAL F N 1
ATOM 13432 C CA . VAL F 1 146 ? -63.579 20.271 25.112 1.00 25.70 145 VAL F CA 1
ATOM 13433 C C . VAL F 1 146 ? -62.660 19.882 26.275 1.00 25.61 145 VAL F C 1
ATOM 13434 O O . VAL F 1 146 ? -62.818 18.798 26.872 1.00 26.25 145 VAL F O 1
ATOM 13438 N N . ASP F 1 147 ? -61.699 20.760 26.580 1.00 24.98 146 ASP F N 1
ATOM 13439 C CA . ASP F 1 147 ? -60.746 20.554 27.657 1.00 25.82 146 ASP F CA 1
ATOM 13440 C C . ASP F 1 147 ? -61.111 21.447 28.825 1.00 25.50 146 ASP F C 1
ATOM 13441 O O . ASP F 1 147 ? -60.988 22.667 28.737 1.00 26.54 146 ASP F O 1
ATOM 13446 N N . MET F 1 148 ? -61.541 20.837 29.936 1.00 24.42 147 MET F N 1
ATOM 13447 C CA . MET F 1 148 ? -62.240 21.588 30.989 1.00 23.47 147 MET F CA 1
ATOM 13448 C C . MET F 1 148 ? -61.289 21.988 32.101 1.00 23.16 147 MET F C 1
ATOM 13449 O O . MET F 1 148 ? -60.593 21.138 32.651 1.00 22.88 147 MET F O 1
ATOM 13454 N N . HIS F 1 149 ? -61.240 23.291 32.409 1.00 23.31 148 HIS F N 1
ATOM 13455 C CA . HIS F 1 149 ? -60.268 23.847 33.349 1.00 22.70 148 HIS F CA 1
ATOM 13456 C C . HIS F 1 149 ? -60.979 24.809 34.252 1.00 22.52 148 HIS F C 1
ATOM 13457 O O . HIS F 1 149 ? -62.112 25.206 33.988 1.00 23.94 148 HIS F O 1
ATOM 13464 N N . THR F 1 150 ? -60.303 25.153 35.331 1.00 22.63 149 THR F N 1
ATOM 13465 C CA . THR F 1 150 ? -60.655 26.245 36.221 1.00 23.98 149 THR F CA 1
ATOM 13466 C C . THR F 1 150 ? -59.321 26.899 36.606 1.00 24.89 149 THR F C 1
ATOM 13467 O O . THR F 1 150 ? -58.246 26.411 36.218 1.00 26.31 149 THR F O 1
ATOM 13471 N N . ALA F 1 151 ? -59.375 27.961 37.401 1.00 25.47 150 ALA F N 1
ATOM 13472 C CA . ALA F 1 151 ? -58.158 28.628 37.876 1.00 25.40 150 ALA F CA 1
ATOM 13473 C C . ALA F 1 151 ? -57.488 27.911 39.057 1.00 25.45 150 ALA F C 1
ATOM 13474 O O . ALA F 1 151 ? -56.488 28.407 39.595 1.00 26.50 150 ALA F O 1
ATOM 13476 N N . GLY F 1 152 ? -58.060 26.771 39.468 1.00 25.23 151 GLY F N 1
ATOM 13477 C CA . GLY F 1 152 ? -57.518 25.928 40.537 1.00 24.72 151 GLY F CA 1
ATOM 13478 C C . GLY F 1 152 ? -57.221 26.751 41.789 1.00 25.15 151 GLY F C 1
ATOM 13479 O O . GLY F 1 152 ? -58.102 27.483 42.315 1.00 24.03 151 GLY F O 1
ATOM 13480 N N . HIS F 1 153 ? -55.967 26.683 42.219 1.00 24.16 152 HIS F N 1
ATOM 13481 C CA . HIS F 1 153 ? -55.504 27.465 43.373 1.00 24.87 152 HIS F CA 1
ATOM 13482 C C . HIS F 1 153 ? -55.048 28.875 43.058 1.00 24.04 152 HIS F C 1
ATOM 13483 O O . HIS F 1 153 ? -54.804 29.639 43.970 1.00 24.26 152 HIS F O 1
ATOM 13490 N N . SER F 1 154 ? -54.969 29.249 41.778 1.00 25.02 153 SER F N 1
ATOM 13491 C CA . SER F 1 154 ? -54.285 30.514 41.397 1.00 24.14 153 SER F CA 1
ATOM 13492 C C . SER F 1 154 ? -55.178 31.765 41.447 1.00 25.21 153 SER F C 1
ATOM 13493 O O . SER F 1 154 ? -54.713 32.867 41.810 1.00 25.07 153 SER F O 1
ATOM 13496 N N . TYR F 1 155 ? -56.450 31.592 41.072 1.00 25.75 154 TYR F N 1
ATOM 13497 C CA . TYR F 1 155 ? -57.411 32.685 40.901 1.00 26.30 154 TYR F CA 1
ATOM 13498 C C . TYR F 1 155 ? -58.782 32.127 41.182 1.00 25.71 154 TYR F C 1
ATOM 13499 O O . TYR F 1 155 ? -58.919 30.921 41.405 1.00 24.92 154 TYR F O 1
ATOM 13508 N N . ASP F 1 156 ? -59.791 32.985 41.161 1.00 23.91 155 ASP F N 1
ATOM 13509 C CA . ASP F 1 156 ? -61.126 32.529 40.851 1.00 25.33 155 ASP F CA 1
ATOM 13510 C C . ASP F 1 156 ? -61.386 32.952 39.416 1.00 25.11 155 ASP F C 1
ATOM 13511 O O . ASP F 1 156 ? -60.733 33.876 38.927 1.00 24.33 155 ASP F O 1
ATOM 13516 N N . SER F 1 157 ? -62.330 32.280 38.750 1.00 24.67 156 SER F N 1
ATOM 13517 C CA . SER F 1 157 ? -62.750 32.643 37.399 1.00 24.86 156 SER F CA 1
ATOM 13518 C C . SER F 1 157 ? -64.279 32.652 37.298 1.00 26.38 156 SER F C 1
ATOM 13519 O O . SER F 1 157 ? -64.976 31.863 37.960 1.00 26.24 156 SER F O 1
ATOM 13522 N N . THR F 1 158 ? -64.803 33.595 36.527 1.00 26.53 157 THR F N 1
ATOM 13523 C CA . THR F 1 158 ? -66.212 33.653 36.308 1.00 27.06 157 THR F CA 1
ATOM 13524 C C . THR F 1 158 ? -66.534 32.618 35.231 1.00 26.77 157 THR F C 1
ATOM 13525 O O . THR F 1 158 ? -65.818 32.522 34.239 1.00 26.77 157 THR F O 1
ATOM 13529 N N . PRO F 1 159 ? -67.577 31.789 35.460 1.00 26.84 158 PRO F N 1
ATOM 13530 C CA . PRO F 1 159 ? -67.851 30.662 34.559 1.00 26.09 158 PRO F CA 1
ATOM 13531 C C . PRO F 1 159 ? -67.923 31.038 33.079 1.00 25.56 158 PRO F C 1
ATOM 13532 O O . PRO F 1 159 ? -68.676 31.942 32.700 1.00 24.49 158 PRO F O 1
ATOM 13536 N N . SER F 1 160 ? -67.123 30.341 32.263 1.00 25.41 159 SER F N 1
ATOM 13537 C CA . SER F 1 160 ? -66.894 30.739 30.857 1.00 26.24 159 SER F CA 1
ATOM 13538 C C . SER F 1 160 ? -66.241 29.636 30.018 1.00 25.32 159 SER F C 1
ATOM 13539 O O . SER F 1 160 ? -65.615 28.736 30.544 1.00 25.64 159 SER F O 1
ATOM 13542 N N . THR F 1 161 ? -66.389 29.728 28.704 1.00 24.62 160 THR F N 1
ATOM 13543 C CA . THR F 1 161 ? -65.569 28.956 27.792 1.00 24.91 160 THR F CA 1
ATOM 13544 C C . THR F 1 161 ? -64.482 29.892 27.278 1.00 24.59 160 THR F C 1
ATOM 13545 O O . THR F 1 161 ? -64.482 31.112 27.548 1.00 24.52 160 THR F O 1
ATOM 13549 N N . ASN F 1 162 ? -63.507 29.315 26.605 1.00 25.11 161 ASN F N 1
ATOM 13550 C CA . ASN F 1 162 ? -62.473 30.117 25.986 1.00 27.51 161 ASN F CA 1
ATOM 13551 C C . ASN F 1 162 ? -61.996 29.408 24.737 1.00 27.22 161 ASN F C 1
ATOM 13552 O O . ASN F 1 162 ? -62.250 28.214 24.568 1.00 27.82 161 ASN F O 1
ATOM 13557 N N . MET F 1 163 ? -61.312 30.145 23.868 1.00 28.64 162 MET F N 1
ATOM 13558 C CA . MET F 1 163 ? -60.867 29.658 22.568 1.00 29.57 162 MET F CA 1
ATOM 13559 C C . MET F 1 163 ? -59.868 30.690 22.019 1.00 32.22 162 MET F C 1
ATOM 13560 O O . MET F 1 163 ? -59.849 31.813 22.494 1.00 32.42 162 MET F O 1
ATOM 13565 N N . HIS F 1 164 ? -59.061 30.322 21.031 1.00 34.81 163 HIS F N 1
ATOM 13566 C CA . HIS F 1 164 ? -58.166 31.297 20.360 1.00 38.30 163 HIS F CA 1
ATOM 13567 C C . HIS F 1 164 ? -58.751 31.880 19.105 1.00 40.20 163 HIS F C 1
ATOM 13568 O O . HIS F 1 164 ? -59.471 31.183 18.378 1.00 40.56 163 HIS F O 1
ATOM 13575 N N . TYR F 1 165 ? -58.448 33.158 18.847 1.00 42.42 164 TYR F N 1
ATOM 13576 C CA . TYR F 1 165 ? -58.767 33.752 17.556 1.00 44.34 164 TYR F CA 1
ATOM 13577 C C . TYR F 1 165 ? -57.960 33.014 16.498 1.00 44.32 164 TYR F C 1
ATOM 13578 O O . TYR F 1 165 ? -56.725 33.061 16.504 1.00 44.09 164 TYR F O 1
ATOM 13587 N N . LEU F 1 166 ? -58.658 32.308 15.616 1.00 44.40 165 LEU F N 1
ATOM 13588 C CA . LEU F 1 166 ? -57.980 31.561 14.555 1.00 45.45 165 LEU F CA 1
ATOM 13589 C C . LEU F 1 166 ? -57.999 32.376 13.263 1.00 45.72 165 LEU F C 1
ATOM 13590 O O . LEU F 1 166 ? -58.873 33.229 13.074 1.00 45.90 165 LEU F O 1
ATOM 13595 N N . ASP F 1 168 ? -58.155 31.646 10.134 1.00 55.78 167 ASP F N 1
ATOM 13596 C CA . ASP F 1 168 ? -59.064 30.787 9.386 1.00 55.96 167 ASP F CA 1
ATOM 13597 C C . ASP F 1 168 ? -60.516 30.970 9.833 1.00 55.62 167 ASP F C 1
ATOM 13598 O O . ASP F 1 168 ? -60.944 30.372 10.831 1.00 55.50 167 ASP F O 1
ATOM 13603 N N . PRO F 1 169 ? -61.285 31.760 9.063 1.00 55.26 168 PRO F N 1
ATOM 13604 C CA . PRO F 1 169 ? -62.638 32.167 9.430 1.00 54.77 168 PRO F CA 1
ATOM 13605 C C . PRO F 1 169 ? -63.621 30.997 9.489 1.00 54.00 168 PRO F C 1
ATOM 13606 O O . PRO F 1 169 ? -64.644 31.109 10.163 1.00 54.18 168 PRO F O 1
ATOM 13610 N N . ALA F 1 170 ? -63.312 29.909 8.782 1.00 52.53 169 ALA F N 1
ATOM 13611 C CA . ALA F 1 170 ? -64.155 28.720 8.736 1.00 51.40 169 ALA F CA 1
ATOM 13612 C C . ALA F 1 170 ? -64.018 27.922 10.018 1.00 50.73 169 ALA F C 1
ATOM 13613 O O . ALA F 1 170 ? -65.016 27.454 10.584 1.00 50.04 169 ALA F O 1
ATOM 13615 N N . LEU F 1 171 ? -62.777 27.768 10.467 1.00 49.55 170 LEU F N 1
ATOM 13616 C CA . LEU F 1 171 ? -62.521 27.114 11.732 1.00 48.84 170 LEU F CA 1
ATOM 13617 C C . LEU F 1 171 ? -62.953 27.992 12.904 1.00 47.58 170 LEU F C 1
ATOM 13618 O O . LEU F 1 171 ? -63.433 27.488 13.906 1.00 47.32 170 LEU F O 1
ATOM 13623 N N . ARG F 1 172 ? -62.813 29.303 12.753 1.00 46.33 171 ARG F N 1
ATOM 13624 C CA . ARG F 1 172 ? -63.204 30.238 13.788 1.00 45.39 171 ARG F CA 1
ATOM 13625 C C . ARG F 1 172 ? -64.727 30.196 14.009 1.00 44.04 171 ARG F C 1
ATOM 13626 O O . ARG F 1 172 ? -65.205 30.290 15.143 1.00 43.44 171 ARG F O 1
ATOM 13634 N N . ALA F 1 173 ? -65.465 30.033 12.916 1.00 41.92 172 ALA F N 1
ATOM 13635 C CA . ALA F 1 173 ? -66.924 30.073 12.939 1.00 40.57 172 ALA F CA 1
ATOM 13636 C C . ALA F 1 173 ? -67.473 28.823 13.604 1.00 39.57 172 ALA F C 1
ATOM 13637 O O . ALA F 1 173 ? -68.407 28.915 14.407 1.00 39.79 172 ALA F O 1
ATOM 13639 N N . ARG F 1 174 ? -66.896 27.677 13.252 1.00 37.29 173 ARG F N 1
ATOM 13640 C CA . ARG F 1 174 ? -67.231 26.422 13.875 1.00 37.38 173 ARG F CA 1
ATOM 13641 C C . ARG F 1 174 ? -66.951 26.421 15.377 1.00 36.21 173 ARG F C 1
ATOM 13642 O O . ARG F 1 174 ? -67.749 25.904 16.153 1.00 35.30 173 ARG F O 1
ATOM 13650 N N . THR F 1 175 ? -65.847 27.055 15.769 1.00 35.10 174 THR F N 1
ATOM 13651 C CA . THR F 1 175 ? -65.429 27.107 17.158 1.00 33.78 174 THR F CA 1
ATOM 13652 C C . THR F 1 175 ? -66.353 28.021 17.938 1.00 34.06 174 THR F C 1
ATOM 13653 O O . THR F 1 175 ? -66.802 27.668 19.034 1.00 34.82 174 THR F O 1
ATOM 13657 N N . LEU F 1 176 ? -66.650 29.191 17.377 1.00 33.29 175 LEU F N 1
ATOM 13658 C CA . LEU F 1 176 ? -67.602 30.110 17.983 1.00 33.40 175 LEU F CA 1
ATOM 13659 C C . LEU F 1 176 ? -68.999 29.496 18.116 1.00 32.56 175 LEU F C 1
ATOM 13660 O O . LEU F 1 176 ? -69.682 29.746 19.097 1.00 32.52 175 LEU F O 1
ATOM 13665 N N . ALA F 1 177 ? -69.416 28.712 17.122 1.00 31.52 176 ALA F N 1
ATOM 13666 C CA . ALA F 1 177 ? -70.713 28.018 17.157 1.00 30.78 176 ALA F CA 1
ATOM 13667 C C . ALA F 1 177 ? -70.743 26.957 18.287 1.00 29.93 176 ALA F C 1
ATOM 13668 O O . ALA F 1 177 ? -71.740 26.777 18.971 1.00 29.39 176 ALA F O 1
ATOM 13670 N N . ALA F 1 178 ? -69.637 26.265 18.482 1.00 28.38 177 ALA F N 1
ATOM 13671 C CA . ALA F 1 178 ? -69.562 25.291 19.546 1.00 28.42 177 ALA F CA 1
ATOM 13672 C C . ALA F 1 178 ? -69.579 25.955 20.932 1.00 28.83 177 ALA F C 1
ATOM 13673 O O . ALA F 1 178 ? -70.190 25.441 21.881 1.00 28.08 177 ALA F O 1
ATOM 13675 N N . ALA F 1 179 ? -68.923 27.113 21.018 1.00 29.07 178 ALA F N 1
ATOM 13676 C CA . ALA F 1 179 ? -68.877 27.930 22.223 1.00 30.82 178 ALA F CA 1
ATOM 13677 C C . ALA F 1 179 ? -70.296 28.409 22.621 1.00 31.70 178 ALA F C 1
ATOM 13678 O O . ALA F 1 179 ? -70.697 28.294 23.777 1.00 30.35 178 ALA F O 1
ATOM 13680 N N . GLU F 1 180 ? -71.033 28.941 21.634 1.00 32.42 179 GLU F N 1
ATOM 13681 C CA . GLU F 1 180 ? -72.421 29.367 21.803 1.00 33.22 179 GLU F CA 1
ATOM 13682 C C . GLU F 1 180 ? -73.314 28.234 22.278 1.00 31.78 179 GLU F C 1
ATOM 13683 O O . GLU F 1 180 ? -74.156 28.440 23.140 1.00 32.29 179 GLU F O 1
ATOM 13689 N N . ALA F 1 181 ? -73.113 27.051 21.716 1.00 30.60 180 ALA F N 1
ATOM 13690 C CA . ALA F 1 181 ? -73.861 25.870 22.111 1.00 30.29 180 ALA F CA 1
ATOM 13691 C C . ALA F 1 181 ? -73.558 25.499 23.582 1.00 29.63 180 ALA F C 1
ATOM 13692 O O . ALA F 1 181 ? -74.469 25.179 24.363 1.00 28.34 180 ALA F O 1
ATOM 13694 N N . PHE F 1 182 ? -72.272 25.515 23.948 1.00 28.72 181 PHE F N 1
ATOM 13695 C CA . PHE F 1 182 ? -71.883 25.253 25.350 1.00 27.63 181 PHE F CA 1
ATOM 13696 C C . PHE F 1 182 ? -72.707 26.098 26.314 1.00 27.24 181 PHE F C 1
ATOM 13697 O O . PHE F 1 182 ? -73.186 25.603 27.333 1.00 28.46 181 PHE F O 1
ATOM 13705 N N . GLY F 1 183 ? -72.871 27.372 26.001 1.00 27.74 182 GLY F N 1
ATOM 13706 C CA . GLY F 1 183 ? -73.783 28.229 26.750 1.00 26.92 182 GLY F CA 1
ATOM 13707 C C . GLY F 1 183 ? -73.308 28.740 28.112 1.00 27.79 182 GLY F C 1
ATOM 13708 O O . GLY F 1 183 ? -74.146 29.040 28.965 1.00 26.92 182 GLY F O 1
ATOM 13709 N N . ALA F 1 184 ? -71.995 28.861 28.328 1.00 27.07 183 ALA F N 1
ATOM 13710 C CA . ALA F 1 184 ? -71.491 29.484 29.581 1.00 27.74 183 ALA F CA 1
ATOM 13711 C C . ALA F 1 184 ? -71.880 30.951 29.466 1.00 27.62 183 ALA F C 1
ATOM 13712 O O . ALA F 1 184 ? -72.134 31.394 28.377 1.00 28.62 183 ALA F O 1
ATOM 13714 N N . PRO F 1 185 ? -72.022 31.680 30.589 1.00 28.52 184 PRO F N 1
ATOM 13715 C CA . PRO F 1 185 ? -72.335 33.124 30.503 1.00 28.06 184 PRO F CA 1
ATOM 13716 C C . PRO F 1 185 ? -71.383 33.919 29.604 1.00 29.03 184 PRO F C 1
ATOM 13717 O O . PRO F 1 185 ? -71.832 34.808 28.840 1.00 28.96 184 PRO F O 1
ATOM 13721 N N . HIS F 1 186 ? -70.085 33.614 29.685 1.00 28.12 185 HIS F N 1
ATOM 13722 C CA . HIS F 1 186 ? -69.122 34.278 28.824 1.00 28.09 185 HIS F CA 1
ATOM 13723 C C . HIS F 1 186 ? -68.257 33.313 28.013 1.00 27.89 185 HIS F C 1
ATOM 13724 O O . HIS F 1 186 ? -67.961 32.208 28.475 1.00 26.67 185 HIS F O 1
ATOM 13731 N N . ASN F 1 187 ? -67.845 33.751 26.818 1.00 26.79 186 ASN F N 1
ATOM 13732 C CA . ASN F 1 187 ? -66.861 33.038 26.037 1.00 27.91 186 ASN F CA 1
ATOM 13733 C C . ASN F 1 187 ? -65.750 34.001 25.658 1.00 28.47 186 ASN F C 1
ATOM 13734 O O . ASN F 1 187 ? -65.995 35.014 25.016 1.00 27.86 186 ASN F O 1
ATOM 13739 N N . VAL F 1 188 ? -64.531 33.638 26.043 1.00 28.05 187 VAL F N 1
ATOM 13740 C CA . VAL F 1 188 ? -63.394 34.520 25.967 1.00 28.96 187 VAL F CA 1
ATOM 13741 C C . VAL F 1 188 ? -62.477 34.052 24.847 1.00 30.60 187 VAL F C 1
ATOM 13742 O O . VAL F 1 188 ? -61.875 32.973 24.907 1.00 30.96 187 VAL F O 1
ATOM 13746 N N . VAL F 1 189 ? -62.368 34.877 23.818 1.00 32.60 188 VAL F N 1
ATOM 13747 C CA . VAL F 1 189 ? -61.436 34.606 22.725 1.00 33.53 188 VAL F CA 1
ATOM 13748 C C . VAL F 1 189 ? -60.053 35.158 23.064 1.00 34.29 188 VAL F C 1
ATOM 13749 O O . VAL F 1 189 ? -59.952 36.356 23.361 1.00 35.57 188 VAL F O 1
ATOM 13753 N N . SER F 1 197 ? -47.375 25.025 23.980 1.00 42.10 196 SER F N 1
ATOM 13754 C CA . SER F 1 197 ? -47.110 23.706 24.567 1.00 41.21 196 SER F CA 1
ATOM 13755 C C . SER F 1 197 ? -48.224 23.239 25.481 1.00 40.82 196 SER F C 1
ATOM 13756 O O . SER F 1 197 ? -48.022 22.357 26.330 1.00 41.08 196 SER F O 1
ATOM 13759 N N . THR F 1 198 ? -49.398 23.846 25.334 1.00 40.08 197 THR F N 1
ATOM 13760 C CA . THR F 1 198 ? -50.583 23.436 26.084 1.00 39.73 197 THR F CA 1
ATOM 13761 C C . THR F 1 198 ? -51.292 22.308 25.315 1.00 38.86 197 THR F C 1
ATOM 13762 O O . THR F 1 198 ? -50.975 22.051 24.140 1.00 38.11 197 THR F O 1
ATOM 13766 N N . PHE F 1 199 ? -52.255 21.652 25.958 1.00 37.64 198 PHE F N 1
ATOM 13767 C CA . PHE F 1 199 ? -53.078 20.678 25.231 1.00 37.38 198 PHE F CA 1
ATOM 13768 C C . PHE F 1 199 ? -53.842 21.291 24.072 1.00 37.80 198 PHE F C 1
ATOM 13769 O O . PHE F 1 199 ? -53.818 20.766 22.943 1.00 37.95 198 PHE F O 1
ATOM 13777 N N . THR F 1 200 ? -54.528 22.399 24.337 1.00 38.08 199 THR F N 1
ATOM 13778 C CA . THR F 1 200 ? -55.322 23.037 23.302 1.00 38.95 199 THR F CA 1
ATOM 13779 C C . THR F 1 200 ? -54.448 23.464 22.120 1.00 39.15 199 THR F C 1
ATOM 13780 O O . THR F 1 200 ? -54.932 23.562 20.994 1.00 39.50 199 THR F O 1
ATOM 13784 N N . SER F 1 201 ? -53.157 23.699 22.365 1.00 39.10 200 SER F N 1
ATOM 13785 C CA . SER F 1 201 ? -52.244 24.055 21.273 1.00 39.60 200 SER F CA 1
ATOM 13786 C C . SER F 1 201 ? -52.088 22.904 20.272 1.00 39.49 200 SER F C 1
ATOM 13787 O O . SER F 1 201 ? -51.984 23.153 19.081 1.00 39.37 200 SER F O 1
ATOM 13790 N N . CYS F 1 202 ? -52.099 21.663 20.773 1.00 39.09 201 CYS F N 1
ATOM 13791 C CA . CYS F 1 202 ? -52.099 20.448 19.957 1.00 39.82 201 CYS F CA 1
ATOM 13792 C C . CYS F 1 202 ? -53.400 20.253 19.178 1.00 39.13 201 CYS F C 1
ATOM 13793 O O . CYS F 1 202 ? -53.384 19.881 18.007 1.00 39.16 201 CYS F O 1
ATOM 13796 N N . VAL F 1 203 ? -54.518 20.515 19.848 1.00 39.02 202 VAL F N 1
ATOM 13797 C CA . VAL F 1 203 ? -55.847 20.412 19.244 1.00 38.07 202 VAL F CA 1
ATOM 13798 C C . VAL F 1 203 ? -55.913 21.313 18.005 1.00 38.19 202 VAL F C 1
ATOM 13799 O O . VAL F 1 203 ? -56.305 20.879 16.948 1.00 37.34 202 VAL F O 1
ATOM 13803 N N . GLU F 1 204 ? -55.470 22.552 18.150 1.00 39.54 203 GLU F N 1
ATOM 13804 C CA . GLU F 1 204 ? -55.483 23.515 17.065 1.00 41.31 203 GLU F CA 1
ATOM 13805 C C . GLU F 1 204 ? -54.506 23.147 15.918 1.00 41.01 203 GLU F C 1
ATOM 13806 O O . GLU F 1 204 ? -54.898 23.173 14.734 1.00 40.35 203 GLU F O 1
ATOM 13812 N N . ARG F 1 205 ? -53.266 22.775 16.269 1.00 40.97 204 ARG F N 1
ATOM 13813 C CA . ARG F 1 205 ? -52.286 22.342 15.269 1.00 40.82 204 ARG F CA 1
ATOM 13814 C C . ARG F 1 205 ? -52.873 21.234 14.410 1.00 39.75 204 ARG F C 1
ATOM 13815 O O . ARG F 1 205 ? -52.647 21.195 13.211 1.00 39.37 204 ARG F O 1
ATOM 13823 N N . ARG F 1 206 ? -53.617 20.316 15.024 1.00 38.95 205 ARG F N 1
ATOM 13824 C CA . ARG F 1 206 ? -54.198 19.214 14.264 1.00 38.34 205 ARG F CA 1
ATOM 13825 C C . ARG F 1 206 ? -55.450 19.641 13.492 1.00 38.72 205 ARG F C 1
ATOM 13826 O O . ARG F 1 206 ? -56.030 18.827 12.759 1.00 38.85 205 ARG F O 1
ATOM 13834 N N . GLY F 1 207 ? -55.865 20.900 13.646 1.00 37.39 206 GLY F N 1
ATOM 13835 C CA . GLY F 1 207 ? -57.070 21.388 12.964 1.00 38.19 206 GLY F CA 1
ATOM 13836 C C . GLY F 1 207 ? -58.384 20.863 13.541 1.00 37.79 206 GLY F C 1
ATOM 13837 O O . GLY F 1 207 ? -59.411 20.840 12.857 1.00 38.59 206 GLY F O 1
ATOM 13838 N N . ILE F 1 208 ? -58.340 20.428 14.798 1.00 36.79 207 ILE F N 1
ATOM 13839 C CA . ILE F 1 208 ? -59.522 19.974 15.521 1.00 35.04 207 ILE F CA 1
ATOM 13840 C C . ILE F 1 208 ? -60.132 21.198 16.231 1.00 34.52 207 ILE F C 1
ATOM 13841 O O . ILE F 1 208 ? -59.405 22.087 16.695 1.00 34.02 207 ILE F O 1
ATOM 13846 N N . VAL F 1 209 ? -61.461 21.284 16.252 1.00 33.38 208 VAL F N 1
ATOM 13847 C CA . VAL F 1 209 ? -62.139 22.351 16.993 1.00 32.05 208 VAL F CA 1
ATOM 13848 C C . VAL F 1 209 ? -61.766 22.232 18.487 1.00 30.47 208 VAL F C 1
ATOM 13849 O O . VAL F 1 209 ? -61.922 21.183 19.091 1.00 29.11 208 VAL F O 1
ATOM 13853 N N . SER F 1 210 ? -61.312 23.330 19.074 1.00 30.13 209 SER F N 1
ATOM 13854 C CA . SER F 1 210 ? -60.866 23.315 20.468 1.00 30.30 209 SER F CA 1
ATOM 13855 C C . SER F 1 210 ? -61.568 24.360 21.356 1.00 29.60 209 SER F C 1
ATOM 13856 O O . SER F 1 210 ? -61.450 25.554 21.107 1.00 29.44 209 SER F O 1
ATOM 13859 N N . LEU F 1 211 ? -62.279 23.880 22.378 1.00 29.29 210 LEU F N 1
ATOM 13860 C CA . LEU F 1 211 ? -62.831 24.705 23.447 1.00 30.13 210 LEU F CA 1
ATOM 13861 C C . LEU F 1 211 ? -62.138 24.409 24.747 1.00 29.18 210 LEU F C 1
ATOM 13862 O O . LEU F 1 211 ? -61.868 23.236 25.053 1.00 29.67 210 LEU F O 1
ATOM 13867 N N . GLY F 1 212 ? -61.870 25.469 25.521 1.00 28.02 211 GLY F N 1
ATOM 13868 C CA . GLY F 1 212 ? -61.468 25.337 26.918 1.00 27.04 211 GLY F CA 1
ATOM 13869 C C . GLY F 1 212 ? -62.596 25.920 27.766 1.00 27.39 211 GLY F C 1
ATOM 13870 O O . GLY F 1 212 ? -63.533 26.506 27.214 1.00 26.61 211 GLY F O 1
ATOM 13871 N N . THR F 1 213 ? -62.494 25.785 29.089 1.00 26.30 212 THR F N 1
ATOM 13872 C CA . TH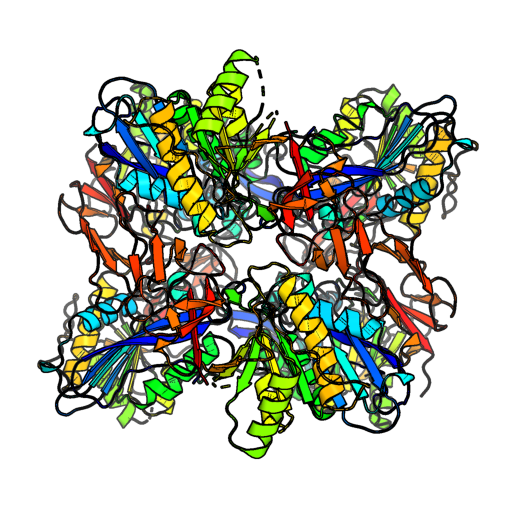R F 1 213 ? -63.485 26.337 29.995 1.00 26.89 212 THR F CA 1
ATOM 13873 C C . THR F 1 213 ? -62.744 26.943 31.155 1.00 27.28 212 THR F C 1
ATOM 13874 O O . THR F 1 213 ? -61.590 26.581 31.400 1.00 28.04 212 THR F O 1
ATOM 13878 N N . GLU F 1 214 ? -63.371 27.885 31.865 1.00 26.09 213 GLU F N 1
ATOM 13879 C CA . GLU F 1 214 ? -62.806 28.305 33.121 1.00 25.93 213 GLU F CA 1
ATOM 13880 C C . GLU F 1 214 ? -63.983 28.340 34.057 1.00 25.86 213 GLU F C 1
ATOM 13881 O O . GLU F 1 214 ? -64.790 29.239 33.973 1.00 25.81 213 GLU F O 1
ATOM 13887 N N . LEU F 1 215 ? -64.081 27.344 34.943 1.00 26.00 214 LEU F N 1
ATOM 13888 C CA . LEU F 1 215 ? -65.303 27.153 35.717 1.00 26.07 214 LEU F CA 1
ATOM 13889 C C . LEU F 1 215 ? -65.141 27.334 37.231 1.00 26.51 214 LEU F C 1
ATOM 13890 O O . LEU F 1 215 ? -65.886 26.732 37.997 1.00 27.41 214 LEU F O 1
ATOM 13895 N N . GLY F 1 216 ? -64.172 28.158 37.645 1.00 25.40 215 GLY F N 1
ATOM 13896 C CA . GLY F 1 216 ? -63.960 28.484 39.053 1.00 25.31 215 GLY F CA 1
ATOM 13897 C C . GLY F 1 216 ? -62.495 28.620 39.498 1.00 24.02 215 GLY F C 1
ATOM 13898 O O . GLY F 1 216 ? -61.655 29.228 38.817 1.00 22.74 215 GLY F O 1
ATOM 13899 N N . GLY F 1 217 ? -62.193 28.010 40.638 1.00 23.20 216 GLY F N 1
ATOM 13900 C CA . GLY F 1 217 ? -60.909 28.177 41.282 1.00 22.32 216 GLY F CA 1
ATOM 13901 C C . GLY F 1 217 ? -61.099 28.402 42.770 1.00 22.98 216 GLY F C 1
ATOM 13902 O O . GLY F 1 217 ? -62.012 27.826 43.388 1.00 22.90 216 GLY F O 1
ATOM 13903 N N . TRP F 1 218 ? -60.234 29.234 43.334 1.00 22.43 217 TRP F N 1
ATOM 13904 C CA . TRP F 1 218 ? -60.186 29.502 44.779 1.00 22.46 217 TRP F CA 1
ATOM 13905 C C . TRP F 1 218 ? -59.965 28.230 45.591 1.00 22.71 217 TRP F C 1
ATOM 13906 O O . TRP F 1 218 ? -60.332 28.174 46.774 1.00 21.72 217 TRP F O 1
ATOM 13917 N N . GLY F 1 219 ? -59.363 27.213 44.953 1.00 22.87 218 GLY F N 1
ATOM 13918 C CA . GLY F 1 219 ? -59.044 25.919 45.597 1.00 22.66 218 GLY F CA 1
ATOM 13919 C C . GLY F 1 219 ? -60.284 25.121 45.984 1.00 23.20 218 GLY F C 1
ATOM 13920 O O . GLY F 1 219 ? -60.179 24.103 46.689 1.00 24.83 218 GLY F O 1
ATOM 13921 N N . ARG F 1 220 ? -61.456 25.572 45.528 1.00 23.24 219 ARG F N 1
ATOM 13922 C CA . ARG F 1 220 ? -62.740 25.020 45.964 1.00 23.44 219 ARG F CA 1
ATOM 13923 C C . ARG F 1 220 ? -63.572 24.512 44.800 1.00 23.63 219 ARG F C 1
ATOM 13924 O O . ARG F 1 220 ? -63.185 24.671 43.640 1.00 23.01 219 ARG F O 1
ATOM 13932 N N . VAL F 1 221 ? -64.715 23.888 45.129 1.00 23.58 220 VAL F N 1
ATOM 13933 C CA . VAL F 1 221 ? -65.702 23.509 44.117 1.00 24.34 220 VAL F CA 1
ATOM 13934 C C . VAL F 1 221 ? -66.814 24.587 43.988 1.00 25.03 220 VAL F C 1
ATOM 13935 O O . VAL F 1 221 ? -67.482 24.912 44.968 1.00 25.23 220 VAL F O 1
ATOM 13939 N N . ASN F 1 222 ? -66.992 25.094 42.757 1.00 25.03 221 ASN F N 1
ATOM 13940 C CA . ASN F 1 222 ? -67.921 26.162 42.423 1.00 25.96 221 ASN F CA 1
ATOM 13941 C C . ASN F 1 222 ? -69.244 25.534 41.940 1.00 26.08 221 ASN F C 1
ATOM 13942 O O . ASN F 1 222 ? -69.292 24.842 40.918 1.00 25.50 221 ASN F O 1
ATOM 13947 N N . ILE F 1 223 ? -70.304 25.723 42.723 1.00 27.35 222 ILE F N 1
ATOM 13948 C CA . ILE F 1 223 ? -71.622 25.110 42.416 1.00 28.11 222 ILE F CA 1
ATOM 13949 C C . ILE F 1 223 ? -72.179 25.505 41.025 1.00 27.45 222 ILE F C 1
ATOM 13950 O O . ILE F 1 223 ? -72.619 24.642 40.258 1.00 28.11 222 ILE F O 1
ATOM 13955 N N . GLU F 1 224 ? -72.141 26.789 40.699 1.00 28.14 223 GLU F N 1
ATOM 13956 C CA . GLU F 1 224 ? -72.578 27.256 39.378 1.00 28.61 223 GLU F CA 1
ATOM 13957 C C . GLU F 1 224 ? -71.663 26.717 38.309 1.00 27.30 223 GLU F C 1
ATOM 13958 O O . GLU F 1 224 ? -72.122 26.256 37.250 1.00 27.04 223 GLU F O 1
ATOM 13964 N N . GLY F 1 225 ? -70.361 26.725 38.603 1.00 26.27 224 GLY F N 1
ATOM 13965 C CA . GLY F 1 225 ? -69.395 26.123 37.703 1.00 24.46 224 GLY F CA 1
ATOM 13966 C C . GLY F 1 225 ? -69.746 24.683 37.353 1.00 24.61 224 GLY F C 1
ATOM 13967 O O . GLY F 1 225 ? -69.674 24.306 36.201 1.00 24.54 224 GLY F O 1
ATOM 13968 N N . VAL F 1 226 ? -70.094 23.858 38.343 1.00 24.83 225 VAL F N 1
ATOM 13969 C CA . VAL F 1 226 ? -70.460 22.458 38.058 1.00 23.84 225 VAL F CA 1
ATOM 13970 C C . VAL F 1 226 ? -71.747 22.422 37.192 1.00 25.13 225 VAL F C 1
ATOM 13971 O O . VAL F 1 226 ? -71.821 21.698 36.214 1.00 25.39 225 VAL F O 1
ATOM 13975 N N . ARG F 1 227 ? -72.751 23.228 37.549 1.00 25.21 226 ARG F N 1
ATOM 13976 C CA . ARG F 1 227 ? -73.996 23.311 36.774 1.00 26.55 226 ARG F CA 1
ATOM 13977 C C . ARG F 1 227 ? -73.778 23.678 35.281 1.00 26.16 226 ARG F C 1
ATOM 13978 O O . ARG F 1 227 ? -74.217 22.956 34.366 1.00 26.88 226 ARG F O 1
ATOM 13986 N N . ILE F 1 228 ? -73.082 24.794 35.064 1.00 25.30 227 ILE F N 1
ATOM 13987 C CA A ILE F 1 228 ? -72.740 25.282 33.731 0.50 24.27 227 ILE F CA 1
ATOM 13988 C CA B ILE F 1 228 ? -72.758 25.272 33.726 0.50 24.23 227 ILE F CA 1
ATOM 13989 C C . ILE F 1 228 ? -71.907 24.244 32.974 1.00 24.05 227 ILE F C 1
ATOM 13990 O O . ILE F 1 228 ? -72.148 23.980 31.798 1.00 23.88 227 ILE F O 1
ATOM 13999 N N . GLY F 1 229 ? -70.935 23.627 33.659 1.00 24.23 228 GLY F N 1
ATOM 14000 C CA . GLY F 1 229 ? -70.108 22.588 33.039 1.00 23.53 228 GLY F CA 1
ATOM 14001 C C . GLY F 1 229 ? -70.887 21.342 32.634 1.00 25.02 228 GLY F C 1
ATOM 14002 O O . GLY F 1 229 ? -70.678 20.758 31.546 1.00 24.08 228 GLY F O 1
ATOM 14003 N N . LYS F 1 230 ? -71.765 20.895 33.520 1.00 24.35 229 LYS F N 1
ATOM 14004 C CA . LYS F 1 230 ? -72.592 19.735 33.212 1.00 25.08 229 LYS F CA 1
ATOM 14005 C C . LYS F 1 230 ? -73.479 19.980 31.976 1.00 25.95 229 LYS F C 1
ATOM 14006 O O . LYS F 1 230 ? -73.530 19.142 31.090 1.00 26.49 229 LYS F O 1
ATOM 14012 N N . ARG F 1 231 ? -74.158 21.131 31.953 1.00 26.04 230 ARG F N 1
ATOM 14013 C CA . ARG F 1 231 ? -75.021 21.539 30.853 1.00 26.96 230 ARG F CA 1
ATOM 14014 C C . ARG F 1 231 ? -74.251 21.757 29.536 1.00 27.72 230 ARG F C 1
ATOM 14015 O O . ARG F 1 231 ? -74.730 21.386 28.428 1.00 29.15 230 ARG F O 1
ATOM 14023 N N . GLY F 1 232 ? -73.048 22.322 29.664 1.00 26.80 231 GLY F N 1
ATOM 14024 C CA . GLY F 1 232 ? -72.210 22.637 28.508 1.00 25.26 231 GLY F CA 1
ATOM 14025 C C . GLY F 1 232 ? -71.821 21.436 27.713 1.00 24.32 231 GLY F C 1
ATOM 14026 O O . GLY F 1 232 ? -71.907 21.460 26.499 1.00 24.81 231 GLY F O 1
ATOM 14027 N N . ILE F 1 233 ? -71.381 20.382 28.387 1.00 24.07 232 ILE F N 1
ATOM 14028 C CA . ILE F 1 233 ? -70.938 19.188 27.683 1.00 24.72 232 ILE F CA 1
ATOM 14029 C C . ILE F 1 233 ? -72.075 18.423 27.033 1.00 25.62 232 ILE F C 1
ATOM 14030 O O . ILE F 1 233 ? -71.871 17.846 25.982 1.00 26.64 232 ILE F O 1
ATOM 14035 N N . LEU F 1 234 ? -73.245 18.409 27.656 1.00 26.59 233 LEU F N 1
ATOM 14036 C CA . LEU F 1 234 ? -74.475 17.971 26.977 1.00 27.94 233 LEU F CA 1
ATOM 14037 C C . LEU F 1 234 ? -74.826 18.830 25.787 1.00 27.08 233 LEU F C 1
ATOM 14038 O O . LEU F 1 234 ? -75.186 18.309 24.770 1.00 27.48 233 LEU F O 1
ATOM 14043 N N . ASN F 1 235 ? -74.800 20.149 25.951 1.00 27.70 234 ASN F N 1
ATOM 14044 C CA . ASN F 1 235 ? -75.025 21.082 24.827 1.00 26.19 234 ASN F CA 1
ATOM 14045 C C . ASN F 1 235 ? -74.088 20.859 23.627 1.00 27.01 234 ASN F C 1
ATOM 14046 O O . ASN F 1 235 ? -74.498 20.977 22.487 1.00 25.93 234 ASN F O 1
ATOM 14051 N N . VAL F 1 236 ? -72.815 20.563 23.876 1.00 26.96 235 VAL F N 1
ATOM 14052 C CA . VAL F 1 236 ? -71.886 20.271 22.775 1.00 26.88 235 VAL F CA 1
ATOM 14053 C C . VAL F 1 236 ? -72.247 18.970 22.031 1.00 27.33 235 VAL F C 1
ATOM 14054 O O . VAL F 1 236 ? -72.260 18.939 20.789 1.00 27.16 235 VAL F O 1
ATOM 14058 N N . LEU F 1 237 ? -72.522 17.897 22.777 1.00 27.39 236 LEU F N 1
ATOM 14059 C CA . LEU F 1 237 ? -73.015 16.664 22.168 1.00 27.34 236 LEU F CA 1
ATOM 14060 C C . LEU F 1 237 ? -74.248 16.924 21.299 1.00 27.81 236 LEU F C 1
ATOM 14061 O O . LEU F 1 237 ? -74.343 16.361 20.216 1.00 28.04 236 LEU F O 1
ATOM 14066 N N . LYS F 1 238 ? -75.173 17.782 21.760 1.00 28.07 237 LYS F N 1
ATOM 14067 C CA . LYS F 1 238 ? -76.386 18.137 20.965 1.00 28.43 237 LYS F CA 1
ATOM 14068 C C . LYS F 1 238 ? -76.060 18.918 19.700 1.00 29.46 237 LYS F C 1
ATOM 14069 O O . LYS F 1 238 ? -76.516 18.565 18.613 1.00 29.35 237 LYS F O 1
ATOM 14075 N N . HIS F 1 239 ? -75.264 19.984 19.857 1.00 29.64 238 HIS F N 1
ATOM 14076 C CA . HIS F 1 239 ? -74.710 20.778 18.760 1.00 29.73 238 HIS F CA 1
ATOM 14077 C C . HIS F 1 239 ? -74.049 19.898 17.710 1.00 30.91 238 HIS F C 1
ATOM 14078 O O . HIS F 1 239 ? -74.182 20.142 16.497 1.00 31.95 238 HIS F O 1
ATOM 14085 N N . MET F 1 240 ? -73.348 18.861 18.149 1.00 30.94 239 MET F N 1
ATOM 14086 C CA . MET F 1 240 ? -72.605 18.041 17.219 1.00 31.74 239 MET F CA 1
ATOM 14087 C C . MET F 1 240 ? -73.512 17.002 16.514 1.00 33.03 239 MET F C 1
ATOM 14088 O O . MET F 1 240 ? -73.052 16.218 15.668 1.00 32.21 239 MET F O 1
ATOM 14093 N N . GLY F 1 241 ? -74.799 17.011 16.873 1.00 33.60 240 GLY F N 1
ATOM 14094 C CA . GLY F 1 241 ? -75.709 15.944 16.456 1.00 33.69 240 GLY F CA 1
ATOM 14095 C C . GLY F 1 241 ? -75.418 14.590 17.067 1.00 33.74 240 GLY F C 1
ATOM 14096 O O . GLY F 1 241 ? -75.926 13.584 16.580 1.00 33.53 240 GLY F O 1
ATOM 14097 N N . VAL F 1 242 ? -74.632 14.550 18.155 1.00 33.68 241 VAL F N 1
ATOM 14098 C CA . VAL F 1 242 ? -74.191 13.268 18.709 1.00 32.89 241 VAL F CA 1
ATOM 14099 C C . VAL F 1 242 ? -75.262 12.655 19.635 1.00 33.73 241 VAL F C 1
ATOM 14100 O O . VAL F 1 242 ? -75.355 11.432 19.774 1.00 34.08 241 VAL F O 1
ATOM 14104 N N . ILE F 1 243 ? -76.046 13.509 20.273 1.00 34.03 242 ILE F N 1
ATOM 14105 C CA . ILE F 1 243 ? -77.184 13.055 21.057 1.00 34.53 242 ILE F CA 1
ATOM 14106 C C . ILE F 1 243 ? -78.347 13.968 20.704 1.00 35.92 242 ILE F C 1
ATOM 14107 O O . ILE F 1 243 ? -78.150 15.062 20.164 1.00 34.97 242 ILE F O 1
ATOM 14112 N N . GLU F 1 244 ? -79.555 13.514 21.020 1.00 37.41 243 GLU F N 1
ATOM 14113 C CA . GLU F 1 244 ? -80.767 14.183 20.592 1.00 39.40 243 GLU F CA 1
ATOM 14114 C C . GLU F 1 244 ? -80.986 15.432 21.408 1.00 38.45 243 GLU F C 1
ATOM 14115 O O . GLU F 1 244 ? -80.711 15.459 22.603 1.00 39.28 243 GLU F O 1
ATOM 14121 N N . GLY F 1 245 ? -81.483 16.474 20.766 1.00 38.00 244 GLY F N 1
ATOM 14122 C CA . GLY F 1 245 ? -81.996 17.634 21.487 1.00 37.47 244 GLY F CA 1
ATOM 14123 C C . GLY F 1 245 ? -81.348 18.886 20.964 1.00 37.02 244 GLY F C 1
ATOM 14124 O O . GLY F 1 245 ? -80.514 18.819 20.067 1.00 36.60 244 GLY F O 1
ATOM 14125 N N . THR F 1 246 ? -81.741 20.033 21.510 1.00 36.84 245 THR F N 1
ATOM 14126 C CA . THR F 1 246 ? -81.101 21.289 21.137 1.00 37.94 245 THR F CA 1
ATOM 14127 C C . THR F 1 246 ? -80.431 21.903 22.369 1.00 37.29 245 THR F C 1
ATOM 14128 O O . THR F 1 246 ? -80.979 21.809 23.479 1.00 36.77 245 THR F O 1
ATOM 14132 N N . PRO F 1 247 ? -79.243 22.513 22.182 1.00 36.87 246 PRO F N 1
ATOM 14133 C CA . PRO F 1 247 ? -78.564 23.137 23.321 1.00 36.55 246 PRO F CA 1
ATOM 14134 C C . PRO F 1 247 ? -79.478 24.081 24.103 1.00 37.18 246 PRO F C 1
ATOM 14135 O O . PRO F 1 247 ? -80.291 24.815 23.515 1.00 37.61 246 PRO F O 1
ATOM 14139 N N . GLU F 1 248 ? -79.337 24.064 25.425 1.00 37.36 247 GLU F N 1
ATOM 14140 C CA . GLU F 1 248 ? -80.094 24.938 26.326 1.00 37.65 247 GLU F CA 1
ATOM 14141 C C . GLU F 1 248 ? -79.103 25.960 26.874 1.00 36.88 247 GLU F C 1
ATOM 14142 O O . GLU F 1 248 ? -78.183 25.607 27.622 1.00 37.44 247 GLU F O 1
ATOM 14148 N N . THR F 1 249 ? -79.250 27.224 26.479 1.00 35.22 248 THR F N 1
ATOM 14149 C CA . THR F 1 249 ? -78.169 28.191 26.704 1.00 34.68 248 THR F CA 1
ATOM 14150 C C . THR F 1 249 ? -78.605 29.421 27.477 1.00 34.35 248 THR F C 1
ATOM 14151 O O . THR F 1 249 ? -77.873 30.414 27.560 1.00 34.60 248 THR F O 1
ATOM 14155 N N . ALA F 1 250 ? -79.813 29.367 28.025 1.00 34.63 249 ALA F N 1
ATOM 14156 C CA . ALA F 1 250 ? -80.388 30.493 28.757 1.00 34.23 249 ALA F CA 1
ATOM 14157 C C . ALA F 1 250 ? -79.575 30.807 30.009 1.00 33.94 249 ALA F C 1
ATOM 14158 O O . ALA F 1 250 ? -79.066 29.891 30.687 1.00 34.52 249 ALA F O 1
ATOM 14160 N N . GLN F 1 251 ? -79.465 32.091 30.318 1.00 33.30 250 GLN F N 1
ATOM 14161 C CA . GLN F 1 251 ? -78.676 32.552 31.447 1.00 33.25 250 GLN F CA 1
ATOM 14162 C C . GLN F 1 251 ? -79.513 33.042 32.639 1.00 34.59 250 GLN F C 1
ATOM 14163 O O . GLN F 1 251 ? -80.644 33.457 32.483 1.00 34.05 250 GLN F O 1
ATOM 14169 N N . ARG F 1 252 ? -78.947 32.984 33.845 1.00 36.51 251 ARG F N 1
ATOM 14170 C CA . ARG F 1 252 ? -79.657 33.409 35.047 1.00 37.83 251 ARG F CA 1
ATOM 14171 C C . ARG F 1 252 ? -80.097 34.882 34.989 1.00 38.14 251 ARG F C 1
ATOM 14172 O O . ARG F 1 252 ? -81.181 35.228 35.477 1.00 38.71 251 ARG F O 1
ATOM 14180 N N . GLY F 1 253 ? -79.258 35.749 34.424 1.00 36.89 252 GLY F N 1
ATOM 14181 C CA . GLY F 1 253 ? -79.621 37.169 34.339 1.00 37.11 252 GLY F CA 1
ATOM 14182 C C . GLY F 1 253 ? -80.667 37.511 33.281 1.00 37.02 252 GLY F C 1
ATOM 14183 O O . GLY F 1 253 ? -81.020 38.675 33.129 1.00 38.73 252 GLY F O 1
ATOM 14184 N N . GLY F 1 254 ? -81.146 36.514 32.539 1.00 36.35 253 GLY F N 1
ATOM 14185 C CA . GLY F 1 254 ? -82.056 36.738 31.432 1.00 35.96 253 GLY F CA 1
ATOM 14186 C C . GLY F 1 254 ? -81.509 36.526 30.020 1.00 36.02 253 GLY F C 1
ATOM 14187 O O . GLY F 1 254 ? -82.284 36.222 29.105 1.00 36.06 253 GLY F O 1
ATOM 14188 N N . ALA F 1 255 ? -80.197 36.700 29.807 1.00 35.17 254 ALA F N 1
ATOM 14189 C CA . ALA F 1 255 ? -79.635 36.565 28.445 1.00 34.23 254 ALA F CA 1
ATOM 14190 C C . ALA F 1 255 ? -79.965 35.198 27.814 1.00 34.10 254 ALA F C 1
ATOM 14191 O O . ALA F 1 255 ? -80.165 34.187 28.529 1.00 33.69 254 ALA F O 1
ATOM 14193 N N . ALA F 1 256 ? -80.065 35.181 26.485 1.00 33.95 255 ALA F N 1
ATOM 14194 C CA . ALA F 1 256 ? -80.509 33.998 25.727 1.00 33.50 255 ALA F CA 1
ATOM 14195 C C . ALA F 1 256 ? -79.376 33.024 25.475 1.00 33.49 255 ALA F C 1
ATOM 14196 O O . ALA F 1 256 ? -79.603 31.826 25.210 1.00 33.17 255 ALA F O 1
ATOM 14198 N N . GLY F 1 257 ? -78.148 33.531 25.560 1.00 32.90 256 GLY F N 1
ATOM 14199 C CA . GLY F 1 257 ? -76.975 32.684 25.342 1.00 33.38 256 GLY F CA 1
ATOM 14200 C C . GLY F 1 257 ? -75.695 33.327 25.835 1.00 33.55 256 GLY F C 1
ATOM 14201 O O . GLY F 1 257 ? -75.725 34.331 26.566 1.00 33.60 256 GLY F O 1
ATOM 14202 N N . THR F 1 258 ? -74.571 32.743 25.418 1.00 33.69 257 THR F N 1
ATOM 14203 C CA . THR F 1 258 ? -73.239 33.235 25.727 1.00 33.60 257 THR F CA 1
ATOM 14204 C C . THR F 1 258 ? -72.974 34.629 25.127 1.00 34.23 257 THR F C 1
ATOM 14205 O O . THR F 1 258 ? -73.462 34.922 24.036 1.00 33.75 257 THR F O 1
ATOM 14209 N N . ARG F 1 259 ? -72.195 35.459 25.849 1.00 33.63 258 ARG F N 1
ATOM 14210 C CA . ARG F 1 259 ? -71.725 36.754 25.387 1.00 33.80 258 ARG F CA 1
ATOM 14211 C C . ARG F 1 259 ? -70.225 36.628 25.074 1.00 32.98 258 ARG F C 1
ATOM 14212 O O . ARG F 1 259 ? -69.431 36.216 25.924 1.00 31.40 258 ARG F O 1
ATOM 14220 N N . HIS F 1 260 ? -69.843 36.955 23.837 1.00 32.17 259 HIS F N 1
ATOM 14221 C CA . HIS F 1 260 ? -68.458 36.838 23.412 1.00 31.20 259 HIS F CA 1
ATOM 14222 C C . HIS F 1 260 ? -67.627 37.954 23.963 1.00 31.49 259 HIS F C 1
ATOM 14223 O O . HIS F 1 260 ? -68.054 39.112 23.964 1.00 31.59 259 HIS F O 1
ATOM 14230 N N . MET F 1 261 ? -66.446 37.607 24.466 1.00 31.03 260 MET F N 1
ATOM 14231 C CA . MET F 1 261 ? -65.546 38.593 25.060 1.00 31.38 260 MET F CA 1
ATOM 14232 C C . MET F 1 261 ? -64.128 38.271 24.580 1.00 31.26 260 MET F C 1
ATOM 14233 O O . MET F 1 261 ? -63.925 37.273 23.930 1.00 31.86 260 MET F O 1
ATOM 14238 N N . MET F 1 262 ? -63.156 39.102 24.913 1.00 31.41 261 MET F N 1
ATOM 14239 C CA . MET F 1 262 ? -61.769 38.915 24.485 1.00 31.53 261 MET F CA 1
ATOM 14240 C C . MET F 1 262 ? -60.800 39.451 25.510 1.00 31.89 261 MET F C 1
ATOM 14241 O O . MET F 1 262 ? -61.114 40.383 26.247 1.00 30.95 261 MET F O 1
ATOM 14246 N N . VAL F 1 263 ? -59.625 38.833 25.555 1.00 33.40 262 VAL F N 1
ATOM 14247 C CA . VAL F 1 263 ? -58.478 39.344 26.300 1.00 34.46 262 VAL F CA 1
ATOM 14248 C C . VAL F 1 263 ? -57.338 39.318 25.300 1.00 37.84 262 VAL F C 1
ATOM 14249 O O . VAL F 1 263 ? -56.940 38.237 24.808 1.00 37.99 262 VAL F O 1
ATOM 14253 N N . ARG F 1 264 ? -56.806 40.511 25.035 1.00 40.47 263 ARG F N 1
ATOM 14254 C CA . ARG F 1 264 ? -55.983 40.790 23.865 1.00 43.76 263 ARG F CA 1
ATOM 14255 C C . ARG F 1 264 ? -54.768 41.668 24.227 1.00 44.69 263 ARG F C 1
ATOM 14256 O O . ARG F 1 264 ? -53.720 41.534 23.611 1.00 46.04 263 ARG F O 1
ATOM 14264 N N . GLU F 1 265 ? -54.895 42.527 25.241 1.00 45.74 264 GLU F N 1
ATOM 14265 C CA . GLU F 1 265 ? -53.877 43.554 25.563 1.00 46.94 264 GLU F CA 1
ATOM 14266 C C . GLU F 1 265 ? -53.207 43.398 26.931 1.00 46.55 264 GLU F C 1
ATOM 14267 O O . GLU F 1 265 ? -53.788 42.825 27.865 1.00 45.98 264 GLU F O 1
ATOM 14273 N N . ALA F 1 266 ? -52.002 43.961 27.064 1.00 46.17 265 ALA F N 1
ATOM 14274 C CA . ALA F 1 266 ? -51.255 43.910 28.323 1.00 45.17 265 ALA F CA 1
ATOM 14275 C C . ALA F 1 266 ? -51.970 44.708 29.399 1.00 44.59 265 ALA F C 1
ATOM 14276 O O . ALA F 1 266 ? -51.942 44.341 30.566 1.00 45.46 265 ALA F O 1
ATOM 14278 N N . ASP F 1 267 ? -52.626 45.781 28.980 1.00 43.49 266 ASP F N 1
ATOM 14279 C CA . ASP F 1 267 ? -53.510 46.613 29.800 1.00 42.59 266 ASP F CA 1
ATOM 14280 C C . ASP F 1 267 ? -54.583 45.846 30.586 1.00 41.02 266 ASP F C 1
ATOM 14281 O O . ASP F 1 267 ? -55.127 46.365 31.557 1.00 39.36 266 ASP F O 1
ATOM 14286 N N . ALA F 1 268 ? -54.935 44.654 30.112 1.00 39.06 267 ALA F N 1
ATOM 14287 C CA . ALA F 1 268 ? -56.016 43.875 30.704 1.00 38.17 267 ALA F CA 1
ATOM 14288 C C . ALA F 1 268 ? -55.559 43.169 31.972 1.00 37.49 267 ALA F C 1
ATOM 14289 O O . ALA F 1 268 ? -56.387 42.661 32.731 1.00 37.61 267 ALA F O 1
ATOM 14291 N N . TYR F 1 269 ? -54.245 43.123 32.188 1.00 36.32 268 TYR F N 1
ATOM 14292 C CA . TYR F 1 269 ? -53.667 42.446 33.340 1.00 36.23 268 TYR F CA 1
ATOM 14293 C C . TYR F 1 269 ? -53.240 43.401 34.452 1.00 36.08 268 TYR F C 1
ATOM 14294 O O . TYR F 1 269 ? -52.359 44.213 34.231 1.00 36.88 268 TYR F O 1
ATOM 14303 N N . VAL F 1 270 ? -53.837 43.291 35.644 1.00 34.80 269 VAL F N 1
ATOM 14304 C CA . VAL F 1 270 ? -53.346 43.989 36.843 1.00 32.72 269 VAL F CA 1
ATOM 14305 C C . VAL F 1 270 ? -52.241 43.136 37.474 1.00 33.07 269 VAL F C 1
ATOM 14306 O O . VAL F 1 270 ? -52.485 42.027 37.956 1.00 32.31 269 VAL F O 1
ATOM 14310 N N . MET F 1 271 ? -51.027 43.694 37.464 1.00 33.01 270 MET F N 1
ATOM 14311 C CA . MET F 1 271 ? -49.816 43.031 37.912 1.00 32.73 270 MET F CA 1
ATOM 14312 C C . MET F 1 271 ? -49.402 43.400 39.354 1.00 31.11 270 MET F C 1
ATOM 14313 O O . MET F 1 271 ? -49.464 44.553 39.745 1.00 31.08 270 MET F O 1
ATOM 14318 N N . ALA F 1 272 ? -48.980 42.410 40.138 1.00 29.59 271 ALA F N 1
ATOM 14319 C CA . ALA F 1 272 ? -48.417 42.695 41.457 1.00 29.01 271 ALA F CA 1
ATOM 14320 C C . ALA F 1 272 ? -46.927 43.104 41.332 1.00 28.65 271 ALA F C 1
ATOM 14321 O O . ALA F 1 272 ? -46.087 42.272 40.950 1.00 28.03 271 ALA F O 1
ATOM 14323 N N . PRO F 1 273 ? -46.606 44.384 41.617 1.00 28.62 272 PRO F N 1
ATOM 14324 C CA . PRO F 1 273 ? -45.228 44.881 41.564 1.00 28.30 272 PRO F CA 1
ATOM 14325 C C . PRO F 1 273 ? -44.367 44.373 42.724 1.00 28.32 272 PRO F C 1
ATOM 14326 O O . PRO F 1 273 ? -43.143 44.360 42.615 1.00 27.78 272 PRO F O 1
ATOM 14330 N N . ARG F 1 274 ? -45.022 43.961 43.816 1.00 28.00 273 ARG F N 1
ATOM 14331 C CA . ARG F 1 274 ? -44.362 43.603 45.070 1.00 27.40 273 ARG F CA 1
ATOM 14332 C C . ARG F 1 274 ? -45.059 42.395 45.683 1.00 26.54 273 ARG F C 1
ATOM 14333 O O . ARG F 1 274 ? -46.253 42.176 45.465 1.00 26.69 273 ARG F O 1
ATOM 14341 N N . THR F 1 275 ? -44.303 41.616 46.447 1.00 25.09 274 THR F N 1
ATOM 14342 C CA . THR F 1 275 ? -44.833 40.544 47.238 1.00 24.13 274 THR F CA 1
ATOM 14343 C C . THR F 1 275 ? -45.531 41.145 48.480 1.00 24.39 274 THR F C 1
ATOM 14344 O O . THR F 1 275 ? -44.997 42.068 49.156 1.00 23.78 274 THR F O 1
ATOM 14348 N N . GLY F 1 276 ? -46.748 40.689 48.754 1.00 23.04 275 GLY F N 1
ATOM 14349 C CA . GLY F 1 276 ? -47.464 41.229 49.908 1.00 22.29 275 GLY F CA 1
ATOM 14350 C C . GLY F 1 276 ? -48.827 40.612 50.038 1.00 22.51 275 GLY F C 1
ATOM 14351 O O . GLY F 1 276 ? -49.107 39.563 49.435 1.00 22.56 275 GLY F O 1
ATOM 14352 N N . LEU F 1 277 ? -49.678 41.254 50.821 1.00 21.80 276 LEU F N 1
ATOM 14353 C CA A LEU F 1 277 ? -51.026 40.745 51.048 0.50 21.72 276 LEU F CA 1
ATOM 14354 C CA B LEU F 1 277 ? -51.031 40.749 51.066 0.50 22.10 276 LEU F CA 1
ATOM 14355 C C . LEU F 1 277 ? -52.002 41.618 50.276 1.00 22.04 276 LEU F C 1
ATOM 14356 O O . LEU F 1 277 ? -52.213 42.803 50.613 1.00 22.96 276 LEU F O 1
ATOM 14365 N N . PHE F 1 278 ? -52.565 41.046 49.219 1.00 22.01 277 PHE F N 1
ATOM 14366 C CA . PHE F 1 278 ? -53.424 41.769 48.316 1.00 23.21 277 PHE F CA 1
ATOM 14367 C C . PHE F 1 278 ? -54.918 41.723 48.717 1.00 23.66 277 PHE F C 1
ATOM 14368 O O . PHE F 1 278 ? -55.543 40.643 48.852 1.00 23.97 277 PHE F O 1
ATOM 14376 N N . GLU F 1 279 ? -55.456 42.918 48.939 1.00 23.72 278 GLU F N 1
ATOM 14377 C CA . GLU F 1 279 ? -56.880 43.130 49.188 1.00 23.30 278 GLU F CA 1
ATOM 14378 C C . GLU F 1 279 ? -57.474 43.729 47.925 1.00 23.88 278 GLU F C 1
ATOM 14379 O O . GLU F 1 279 ? -57.112 44.879 47.562 1.00 23.11 278 GLU F O 1
ATOM 14385 N N . PRO F 1 280 ? -58.354 42.968 47.250 1.00 23.45 279 PRO F N 1
ATOM 14386 C CA . PRO F 1 280 ? -59.071 43.352 46.056 1.00 24.41 279 PRO F CA 1
ATOM 14387 C C . PRO F 1 280 ? -60.218 44.282 46.372 1.00 25.40 279 PRO F C 1
ATOM 14388 O O . PRO F 1 280 ? -60.698 44.294 47.509 1.00 24.87 279 PRO F O 1
ATOM 14392 N N . THR F 1 281 ? -60.640 45.074 45.373 1.00 26.64 280 THR F N 1
ATOM 14393 C CA . THR F 1 281 ? -61.902 45.847 45.483 1.00 27.29 280 THR F CA 1
ATOM 14394 C C . THR F 1 281 ? -63.065 45.169 44.773 1.00 27.00 280 THR F C 1
ATOM 14395 O O . THR F 1 281 ? -64.215 45.489 45.047 1.00 28.09 280 THR F O 1
ATOM 14399 N N . HIS F 1 282 ? -62.773 44.217 43.875 1.00 27.68 281 HIS F N 1
ATOM 14400 C CA . HIS F 1 282 ? -63.795 43.520 43.080 1.00 26.90 281 HIS F CA 1
ATOM 14401 C C . HIS F 1 282 ? -63.556 41.998 42.964 1.00 26.97 281 HIS F C 1
ATOM 14402 O O . HIS F 1 282 ? -62.446 41.488 43.163 1.00 24.49 281 HIS F O 1
ATOM 14409 N N . TYR F 1 283 ? -64.623 41.297 42.604 1.00 26.42 282 TYR F N 1
ATOM 14410 C CA . TYR F 1 283 ? -64.548 39.887 42.325 1.00 26.80 282 TYR F CA 1
ATOM 14411 C C . TYR F 1 283 ? -64.809 39.678 40.834 1.00 26.74 282 TYR F C 1
ATOM 14412 O O . TYR F 1 283 ? -65.282 40.594 40.152 1.00 27.65 282 TYR F O 1
ATOM 14421 N N . VAL F 1 284 ? -64.507 38.475 40.351 1.00 26.78 283 VAL F N 1
ATOM 14422 C CA . VAL F 1 284 ? -64.844 38.003 39.009 1.00 26.83 283 VAL F CA 1
ATOM 14423 C C . VAL F 1 284 ? -66.303 38.285 38.651 1.00 27.67 283 VAL F C 1
ATOM 14424 O O . VAL F 1 284 ? -67.202 38.172 39.502 1.00 27.42 283 VAL F O 1
ATOM 14428 N N . GLY F 1 285 ? -66.525 38.660 37.392 1.00 28.52 284 GLY F N 1
ATOM 14429 C CA . GLY F 1 285 ? -67.863 38.901 36.880 1.00 28.58 284 GLY F CA 1
ATOM 14430 C C . GLY F 1 285 ? -68.320 40.331 37.092 1.00 30.33 284 GLY F C 1
ATOM 14431 O O . GLY F 1 285 ? -69.349 40.717 36.543 1.00 29.98 284 GLY F O 1
ATOM 14432 N N . GLU F 1 286 ? -67.560 41.122 37.862 1.00 30.52 285 GLU F N 1
ATOM 14433 C CA . GLU F 1 286 ? -67.942 42.495 38.162 1.00 32.25 285 GLU F CA 1
ATOM 14434 C C . GLU F 1 286 ? -67.345 43.484 37.151 1.00 32.81 285 GLU F C 1
ATOM 14435 O O . GLU F 1 286 ? -66.242 43.288 36.657 1.00 31.69 285 GLU F O 1
ATOM 14441 N N . GLU F 1 287 ? -68.063 44.575 36.892 1.00 33.97 286 GLU F N 1
ATOM 14442 C CA . GLU F 1 287 ? -67.612 45.598 35.945 1.00 36.77 286 GLU F CA 1
ATOM 14443 C C . GLU F 1 287 ? -66.581 46.507 36.573 1.00 36.17 286 GLU F C 1
ATOM 14444 O O . GLU F 1 287 ? -66.765 46.941 37.705 1.00 36.48 286 GLU F O 1
ATOM 14450 N N . VAL F 1 288 ? -65.508 46.813 35.848 1.00 35.71 287 VAL F N 1
ATOM 14451 C CA . VAL F 1 288 ? -64.491 47.749 36.362 1.00 35.95 287 VAL F CA 1
ATOM 14452 C C . VAL F 1 288 ? -64.172 48.822 35.334 1.00 36.01 287 VAL F C 1
ATOM 14453 O O . VAL F 1 288 ? -64.449 48.638 34.159 1.00 36.28 287 VAL F O 1
ATOM 14457 N N . ARG F 1 289 ? -63.551 49.911 35.772 1.00 36.74 288 ARG F N 1
ATOM 14458 C CA . ARG F 1 289 ? -63.253 51.058 34.893 1.00 37.08 288 ARG F CA 1
ATOM 14459 C C . ARG F 1 289 ? -61.774 51.442 34.945 1.00 37.84 288 ARG F C 1
ATOM 14460 O O . ARG F 1 289 ? -61.107 51.270 35.986 1.00 38.19 288 ARG F O 1
ATOM 14462 N N . THR F 1 290 ? -61.246 51.950 33.831 1.00 37.80 289 THR F N 1
ATOM 14463 C CA . THR F 1 290 ? -59.845 52.369 33.786 1.00 38.11 289 THR F CA 1
ATOM 14464 C C . THR F 1 290 ? -59.606 53.408 34.886 1.00 37.51 289 THR F C 1
ATOM 14465 O O . THR F 1 290 ? -60.473 54.234 35.172 1.00 37.11 289 THR F O 1
ATOM 14469 N N . GLY F 1 291 ? -58.442 53.318 35.521 1.00 36.99 290 GLY F N 1
ATOM 14470 C CA . GLY F 1 291 ? -58.063 54.210 36.609 1.00 36.81 290 GLY F CA 1
ATOM 14471 C C . GLY F 1 291 ? -58.716 53.968 37.955 1.00 36.21 290 GLY F C 1
ATOM 14472 O O . GLY F 1 291 ? -58.348 54.599 38.952 1.00 36.40 290 GLY F O 1
ATOM 14473 N N . GLU F 1 292 ? -59.703 53.088 38.012 1.00 34.99 291 GLU F N 1
ATOM 14474 C CA . GLU F 1 292 ? -60.288 52.802 39.313 1.00 35.21 291 GLU F CA 1
ATOM 14475 C C . GLU F 1 292 ? -59.349 51.864 40.123 1.00 33.71 291 GLU F C 1
ATOM 14476 O O . GLU F 1 292 ? -58.537 51.146 39.533 1.00 32.41 291 GLU F O 1
ATOM 14482 N N . THR F 1 293 ? -59.438 51.919 41.452 1.00 32.51 292 THR F N 1
ATOM 14483 C CA . THR F 1 293 ? -58.611 51.133 42.342 1.00 31.61 292 THR F CA 1
ATOM 14484 C C . THR F 1 293 ? -58.924 49.648 42.203 1.00 30.73 292 THR F C 1
ATOM 14485 O O . THR F 1 293 ? -60.091 49.267 42.271 1.00 31.37 292 THR F O 1
ATOM 14489 N N . ALA F 1 294 ? -57.889 48.829 41.996 1.00 28.92 293 ALA F N 1
ATOM 14490 C CA . ALA F 1 294 ? -58.058 47.373 41.886 1.00 28.53 293 ALA F CA 1
ATOM 14491 C C . ALA F 1 294 ? -57.896 46.701 43.242 1.00 28.57 293 ALA F C 1
ATOM 14492 O O . ALA F 1 294 ? -58.418 45.611 43.452 1.00 28.51 293 ALA F O 1
ATOM 14494 N N . GLY F 1 295 ? -57.162 47.353 44.137 1.00 28.22 294 GLY F N 1
ATOM 14495 C CA . GLY F 1 295 ? -56.919 46.867 45.497 1.00 27.87 294 GLY F CA 1
ATOM 14496 C C . GLY F 1 295 ? -55.608 47.428 46.008 1.00 28.97 294 GLY F C 1
ATOM 14497 O O . GLY F 1 295 ? -55.101 48.428 45.463 1.00 27.80 294 GLY F O 1
ATOM 14498 N N . TRP F 1 296 ? -55.080 46.813 47.079 1.00 28.97 295 TRP F N 1
ATOM 14499 C CA . TRP F 1 296 ? -53.901 47.296 47.769 1.00 28.99 295 TRP F CA 1
ATOM 14500 C C . TRP F 1 296 ? -53.066 46.095 48.149 1.00 28.82 295 TRP F C 1
ATOM 14501 O O . TRP F 1 296 ? -53.595 45.067 48.607 1.00 28.99 295 TRP F O 1
ATOM 14512 N N . ILE F 1 297 ? -51.764 46.212 47.932 1.00 27.75 296 ILE F N 1
ATOM 14513 C CA . ILE F 1 297 ? -50.831 45.264 48.487 1.00 26.85 296 ILE F CA 1
ATOM 14514 C C . ILE F 1 297 ? -50.424 45.809 49.851 1.00 26.80 296 ILE F C 1
ATOM 14515 O O . ILE F 1 297 ? -49.821 46.871 49.960 1.00 27.01 296 ILE F O 1
ATOM 14520 N N . HIS F 1 298 ? -50.801 45.086 50.889 1.00 25.54 297 HIS F N 1
ATOM 14521 C CA . HIS F 1 298 ? -50.438 45.373 52.250 1.00 24.32 297 HIS F CA 1
ATOM 14522 C C . HIS F 1 298 ? -49.084 44.783 52.640 1.00 25.43 297 HIS F C 1
ATOM 14523 O O . HIS F 1 298 ? -48.775 43.630 52.270 1.00 25.28 297 HIS F O 1
ATOM 14530 N N . PHE F 1 299 ? -48.314 45.553 53.425 1.00 24.36 298 PHE F N 1
ATOM 14531 C CA . PHE F 1 299 ? -47.010 45.122 53.973 1.00 26.84 298 PHE F CA 1
ATOM 14532 C C . PHE F 1 299 ? -47.059 44.889 55.487 1.00 26.49 298 PHE F C 1
ATOM 14533 O O . PHE F 1 299 ? -46.530 45.683 56.285 1.00 26.95 298 PHE F O 1
ATOM 14541 N N . VAL F 1 300 ? -47.677 43.776 55.868 1.00 27.18 299 VAL F N 1
ATOM 14542 C CA . VAL F 1 300 ? -48.041 43.536 57.269 1.00 27.36 299 VAL F CA 1
ATOM 14543 C C . VAL F 1 300 ? -46.831 43.250 58.146 1.00 27.36 299 VAL F C 1
ATOM 14544 O O . VAL F 1 300 ? -46.915 43.300 59.375 1.00 27.68 299 VAL F O 1
ATOM 14548 N N . GLU F 1 301 ? -45.690 43.040 57.498 1.00 27.12 300 GLU F N 1
ATOM 14549 C CA . GLU F 1 301 ? -44.403 42.833 58.160 1.00 28.11 300 GLU F CA 1
ATOM 14550 C C . GLU F 1 301 ? -43.825 44.144 58.721 1.00 28.17 300 GLU F C 1
ATOM 14551 O O . GLU F 1 301 ? -42.907 44.122 59.546 1.00 27.94 300 GLU F O 1
ATOM 14557 N N . ASP F 1 302 ? -44.352 45.273 58.236 1.00 28.01 301 ASP F N 1
ATOM 14558 C CA . ASP F 1 302 ? -43.954 46.632 58.660 1.00 28.88 301 ASP F CA 1
ATOM 14559 C C . ASP F 1 302 ? -45.010 47.334 59.527 1.00 28.79 301 ASP F C 1
ATOM 14560 O O . ASP F 1 302 ? -46.203 47.257 59.239 1.00 28.08 301 ASP F O 1
ATOM 14565 N N . VAL F 1 303 ? -44.565 48.069 60.544 1.00 30.33 302 VAL F N 1
ATOM 14566 C CA . VAL F 1 303 ? -45.395 49.136 61.136 1.00 30.29 302 VAL F CA 1
ATOM 14567 C C . VAL F 1 303 ? -45.318 50.372 60.209 1.00 31.45 302 VAL F C 1
ATOM 14568 O O . VAL F 1 303 ? -44.407 50.465 59.376 1.00 31.48 302 VAL F O 1
ATOM 14572 N N . ASP F 1 304 ? -46.251 51.314 60.364 1.00 32.99 303 ASP F N 1
ATOM 14573 C CA . ASP F 1 304 ? -46.271 52.569 59.614 1.00 34.94 303 ASP F CA 1
ATOM 14574 C C . ASP F 1 304 ? -46.436 52.440 58.094 1.00 35.51 303 ASP F C 1
ATOM 14575 O O . ASP F 1 304 ? -47.042 53.314 57.480 1.00 37.84 303 ASP F O 1
ATOM 14580 N N . THR F 1 305 ? -45.884 51.419 57.451 1.00 35.04 304 THR F N 1
ATOM 14581 C CA . THR F 1 305 ? -45.917 51.401 55.967 1.00 33.94 304 THR F CA 1
ATOM 14582 C C . THR F 1 305 ? -47.346 51.384 55.369 1.00 33.66 304 THR F C 1
ATOM 14583 O O . THR F 1 305 ? -48.181 50.547 55.732 1.00 33.85 304 THR F O 1
ATOM 14587 N N . ALA F 1 306 ? -47.626 52.314 54.456 1.00 33.01 305 ALA F N 1
ATOM 14588 C CA . ALA F 1 306 ? -48.892 52.326 53.707 1.00 31.76 305 ALA F CA 1
ATOM 14589 C C . ALA F 1 306 ? -48.966 51.207 52.675 1.00 31.03 305 ALA F C 1
ATOM 14590 O O . ALA F 1 306 ? -48.001 50.935 52.009 1.00 30.58 305 ALA F O 1
ATOM 14592 N N . PRO F 1 307 ? -50.152 50.628 52.471 1.00 31.45 306 PRO F N 1
ATOM 14593 C CA . PRO F 1 307 ? -50.267 49.621 51.421 1.00 31.99 306 PRO F CA 1
ATOM 14594 C C . PRO F 1 307 ? -50.096 50.245 50.029 1.00 31.85 306 PRO F C 1
ATOM 14595 O O . PRO F 1 307 ? -50.309 51.455 49.845 1.00 31.54 306 PRO F O 1
ATOM 14599 N N . LEU F 1 308 ? -49.647 49.442 49.083 1.00 31.67 307 LEU F N 1
ATOM 14600 C CA . LEU F 1 308 ? -49.458 49.897 47.709 1.00 32.19 307 LEU F CA 1
ATOM 14601 C C . LEU F 1 308 ? -50.753 49.776 46.896 1.00 31.88 307 LEU F C 1
ATOM 14602 O O . LEU F 1 308 ? -51.283 48.681 46.701 1.00 31.18 307 LEU F O 1
ATOM 14607 N N . GLU F 1 309 ? -51.261 50.907 46.413 1.00 31.77 308 GLU F N 1
ATOM 14608 C CA . GLU F 1 309 ? -52.478 50.871 45.621 1.00 31.61 308 GLU F CA 1
ATOM 14609 C C . GLU F 1 309 ? -52.191 50.392 44.205 1.00 31.07 308 GLU F C 1
ATOM 14610 O O . GLU F 1 309 ? -51.192 50.841 43.592 1.00 31.96 308 GLU F O 1
ATOM 14616 N N . LEU F 1 310 ? -53.067 49.521 43.690 1.00 28.37 309 LEU F N 1
ATOM 14617 C CA . LEU F 1 310 ? -53.005 49.051 42.297 1.00 28.24 309 LEU F CA 1
ATOM 14618 C C . LEU F 1 310 ? -54.229 49.545 41.523 1.00 28.79 309 LEU F C 1
ATOM 14619 O O . LEU F 1 310 ? -55.333 49.596 42.068 1.00 28.24 309 LEU F O 1
ATOM 14624 N N . LEU F 1 311 ? -54.046 49.894 40.257 1.00 28.87 310 LEU F N 1
ATOM 14625 C CA . LEU F 1 311 ? -55.174 50.457 39.466 1.00 29.96 310 LEU F CA 1
ATOM 14626 C C . LEU F 1 311 ? -55.558 49.593 38.274 1.00 30.32 310 LEU F C 1
ATOM 14627 O O . LEU F 1 311 ? -54.681 49.006 37.633 1.00 30.12 310 LEU F O 1
ATOM 14632 N N . TYR F 1 312 ? -56.841 49.526 37.933 1.00 31.55 311 TYR F N 1
ATOM 14633 C CA . TYR F 1 312 ? -57.203 49.000 36.613 1.00 34.48 311 TYR F CA 1
ATOM 14634 C C . TYR F 1 312 ? -56.771 49.937 35.455 1.00 35.61 311 TYR F C 1
ATOM 14635 O O . TYR F 1 312 ? -56.768 51.155 35.600 1.00 35.95 311 TYR F O 1
ATOM 14644 N N . ARG F 1 313 ? -56.418 49.360 34.316 1.00 37.51 312 ARG F N 1
ATOM 14645 C CA . ARG F 1 313 ? -55.939 50.148 33.163 1.00 39.42 312 ARG F CA 1
ATOM 14646 C C . ARG F 1 313 ? -56.803 49.974 31.909 1.00 40.28 312 ARG F C 1
ATOM 14647 O O . ARG F 1 313 ? -56.440 50.478 30.829 1.00 40.26 312 ARG F O 1
ATOM 14655 N N . ARG F 1 314 ? -57.922 49.255 32.067 1.00 40.89 313 ARG F N 1
ATOM 14656 C CA . ARG F 1 314 ? -58.913 49.016 31.012 1.00 41.60 313 ARG F CA 1
ATOM 14657 C C . ARG F 1 314 ? -60.295 48.839 31.610 1.00 41.60 313 ARG F C 1
ATOM 14658 O O . ARG F 1 314 ? -60.446 48.245 32.698 1.00 41.41 313 ARG F O 1
ATOM 14666 N N . ASP F 1 315 ? -61.295 49.350 30.888 1.00 40.64 314 ASP F N 1
ATOM 14667 C CA . ASP F 1 315 ? -62.698 49.108 31.186 1.00 40.31 314 ASP F CA 1
ATOM 14668 C C . ASP F 1 315 ? -62.987 47.653 30.830 1.00 38.77 314 ASP F C 1
ATOM 14669 O O . ASP F 1 315 ? -62.502 47.171 29.818 1.00 38.22 314 ASP F O 1
ATOM 14674 N N . GLY F 1 316 ? -63.797 46.980 31.645 1.00 37.13 315 GLY F N 1
ATOM 14675 C CA . GLY F 1 316 ? -64.311 45.675 31.277 1.00 35.16 315 GLY F CA 1
ATOM 14676 C C . GLY F 1 316 ? -64.871 44.938 32.465 1.00 34.18 315 GLY F C 1
ATOM 14677 O O . GLY F 1 316 ? -65.342 45.564 33.419 1.00 34.38 315 GLY F O 1
ATOM 14678 N N . ILE F 1 317 ? -64.832 43.605 32.387 1.00 32.38 316 ILE F N 1
ATOM 14679 C CA . ILE F 1 317 ? -65.357 42.730 33.418 1.00 30.96 316 ILE F CA 1
ATOM 14680 C C . ILE F 1 317 ? -64.216 41.848 33.954 1.00 29.58 316 ILE F C 1
ATOM 14681 O O . ILE F 1 317 ? -63.426 41.315 33.177 1.00 27.92 316 ILE F O 1
ATOM 14686 N N . VAL F 1 318 ? -64.120 41.712 35.277 1.00 28.06 317 VAL F N 1
ATOM 14687 C CA . VAL F 1 318 ? -63.151 40.781 35.862 1.00 27.57 317 VAL F CA 1
ATOM 14688 C C . VAL F 1 318 ? -63.368 39.322 35.362 1.00 26.79 317 VAL F C 1
ATOM 14689 O O . VAL F 1 318 ? -64.397 38.674 35.642 1.00 27.13 317 VAL F O 1
ATOM 14693 N N . TRP F 1 319 ? -62.418 38.825 34.586 1.00 25.26 318 TRP F N 1
ATOM 14694 C CA . TRP F 1 319 ? -62.451 37.416 34.191 1.00 25.44 318 TRP F CA 1
ATOM 14695 C C . TRP F 1 319 ? -61.752 36.471 35.220 1.00 25.05 318 TRP F C 1
ATOM 14696 O O . TRP F 1 319 ? -62.349 35.483 35.671 1.00 22.85 318 TRP F O 1
ATOM 14707 N N . PHE F 1 320 ? -60.500 36.789 35.574 1.00 25.32 319 PHE F N 1
ATOM 14708 C CA . PHE F 1 320 ? -59.758 36.093 36.625 1.00 25.98 319 PHE F CA 1
ATOM 14709 C C . PHE F 1 320 ? -59.585 37.105 37.748 1.00 25.88 319 PHE F C 1
ATOM 14710 O O . PHE F 1 320 ? -59.208 38.270 37.494 1.00 25.49 319 PHE F O 1
ATOM 14718 N N . GLY F 1 321 ? -59.866 36.663 38.970 1.00 25.01 320 GLY F N 1
ATOM 14719 C CA . GLY F 1 321 ? -59.772 37.490 40.163 1.00 25.71 320 GLY F CA 1
ATOM 14720 C C . GLY F 1 321 ? -58.746 36.894 41.086 1.00 24.96 320 GLY F C 1
ATOM 14721 O O . GLY F 1 321 ? -58.448 35.702 40.979 1.00 25.05 320 GLY F O 1
ATOM 14722 N N . ALA F 1 322 ? -58.199 37.700 41.987 1.00 25.20 321 ALA F N 1
ATOM 14723 C CA . ALA F 1 322 ? -57.071 37.267 42.848 1.00 24.81 321 ALA F CA 1
ATOM 14724 C C . ALA F 1 322 ? -57.437 36.000 43.602 1.00 24.56 321 ALA F C 1
ATOM 14725 O O . ALA F 1 322 ? -58.590 35.813 43.970 1.00 23.85 321 ALA F O 1
ATOM 14727 N N . GLY F 1 323 ? -56.457 35.127 43.818 1.00 24.75 322 GLY F N 1
ATOM 14728 C CA . GLY F 1 323 ? -56.662 33.841 44.495 1.00 24.08 322 GLY F CA 1
ATOM 14729 C C . GLY F 1 323 ? -56.057 33.919 45.871 1.00 24.73 322 GLY F C 1
ATOM 14730 O O . GLY F 1 323 ? -56.683 34.442 46.797 1.00 25.86 322 GLY F O 1
ATOM 14731 N N . PRO F 1 324 ? -54.792 33.493 46.009 1.00 24.54 323 PRO F N 1
ATOM 14732 C CA . PRO F 1 324 ? -54.167 33.542 47.320 1.00 23.82 323 PRO F CA 1
ATOM 14733 C C . PRO F 1 324 ? -54.153 34.967 47.884 1.00 23.91 323 PRO F C 1
ATOM 14734 O O . PRO F 1 324 ? -54.035 35.928 47.116 1.00 23.26 323 PRO F O 1
ATOM 14738 N N . GLY F 1 325 ? -54.321 35.121 49.200 1.00 23.07 324 GLY F N 1
ATOM 14739 C CA . GLY F 1 325 ? -54.186 36.457 49.804 1.00 23.80 324 GLY F CA 1
ATOM 14740 C C . GLY F 1 325 ? -52.772 37.009 49.640 1.00 22.95 324 GLY F C 1
ATOM 14741 O O . GLY F 1 325 ? -52.576 38.175 49.312 1.00 23.47 324 GLY F O 1
ATOM 14742 N N . ARG F 1 326 ? -51.781 36.174 49.905 1.00 22.51 325 ARG F N 1
ATOM 14743 C CA . ARG F 1 326 ? -50.407 36.576 49.804 1.00 22.98 325 ARG F CA 1
ATOM 14744 C C . ARG F 1 326 ? -49.958 36.388 48.361 1.00 23.58 325 ARG F C 1
ATOM 14745 O O . ARG F 1 326 ? -49.930 35.275 47.839 1.00 23.95 325 ARG F O 1
ATOM 14753 N N . VAL F 1 327 ? -49.641 37.480 47.702 1.00 23.38 326 VAL F N 1
ATOM 14754 C CA . VAL F 1 327 ? -49.318 37.396 46.301 1.00 23.95 326 VAL F CA 1
ATOM 14755 C C . VAL F 1 327 ? -47.816 37.600 46.168 1.00 23.89 326 VAL F C 1
ATOM 14756 O O . VAL F 1 327 ? -47.197 38.173 47.067 1.00 23.15 326 VAL F O 1
ATOM 14760 N N . THR F 1 328 ? -47.247 37.053 45.089 1.00 23.81 327 THR F N 1
ATOM 14761 C CA . THR F 1 328 ? -45.829 37.208 44.783 1.00 24.19 327 THR F CA 1
ATOM 14762 C C . THR F 1 328 ? -45.679 38.257 43.689 1.00 23.93 327 THR F C 1
ATOM 14763 O O . THR F 1 328 ? -46.516 38.335 42.814 1.00 23.95 327 THR F O 1
ATOM 14767 N N . ARG F 1 329 ? -44.651 39.105 43.776 1.00 23.82 328 ARG F N 1
ATOM 14768 C CA . ARG F 1 329 ? -44.301 39.999 42.661 1.00 24.30 328 ARG F CA 1
ATOM 14769 C C . ARG F 1 329 ? -44.323 39.245 41.311 1.00 24.98 328 ARG F C 1
ATOM 14770 O O . ARG F 1 329 ? -43.816 38.114 41.211 1.00 24.75 328 ARG F O 1
ATOM 14778 N N . GLY F 1 330 ? -44.841 39.891 40.271 1.00 26.02 329 GLY F N 1
ATOM 14779 C CA . GLY F 1 330 ? -44.997 39.250 38.978 1.00 27.27 329 GLY F CA 1
ATOM 14780 C C . GLY F 1 330 ? -46.276 38.409 38.868 1.00 29.03 329 GLY F C 1
ATOM 14781 O O . GLY F 1 330 ? -46.511 37.806 37.816 1.00 30.41 329 GLY F O 1
ATOM 14782 N N . ASP F 1 331 ? -47.090 38.309 39.931 1.00 29.00 330 ASP F N 1
ATOM 14783 C CA . ASP F 1 331 ? -48.400 37.595 39.801 1.00 28.73 330 ASP F CA 1
ATOM 14784 C C . ASP F 1 331 ? -49.412 38.577 39.234 1.00 29.09 330 ASP F C 1
ATOM 14785 O O . ASP F 1 331 ? -49.362 39.755 39.594 1.00 29.33 330 ASP F O 1
ATOM 14790 N N . ALA F 1 332 ? -50.324 38.098 38.370 1.00 28.45 331 ALA F N 1
ATOM 14791 C CA . ALA F 1 332 ? -51.487 38.861 37.964 1.00 28.77 331 ALA F CA 1
ATOM 14792 C C . ALA F 1 332 ? -52.429 38.763 39.151 1.00 28.41 331 ALA F C 1
ATOM 14793 O O . ALA F 1 332 ? -52.527 37.695 39.748 1.00 29.71 331 ALA F O 1
ATOM 14795 N N . VAL F 1 333 ? -53.114 39.848 39.492 1.00 28.06 332 VAL F N 1
ATOM 14796 C CA . VAL F 1 333 ? -54.173 39.784 40.544 1.00 27.02 332 VAL F CA 1
ATOM 14797 C C . VAL F 1 333 ? -55.562 40.063 39.979 1.00 27.24 332 VAL F C 1
ATOM 14798 O O . VAL F 1 333 ? -56.551 40.039 40.711 1.00 26.03 332 VAL F O 1
ATOM 14802 N N . ALA F 1 334 ? -55.618 40.383 38.678 1.00 27.17 333 ALA F N 1
ATOM 14803 C CA . ALA F 1 334 ? -56.883 40.494 37.950 1.00 28.04 333 ALA F CA 1
ATOM 14804 C C . ALA F 1 334 ? -56.591 40.435 36.462 1.00 28.38 333 ALA F C 1
ATOM 14805 O O . ALA F 1 334 ? -55.526 40.861 36.036 1.00 29.05 333 ALA F O 1
ATOM 14807 N N . VAL F 1 335 ? -57.520 39.853 35.705 1.00 29.08 334 VAL F N 1
ATOM 14808 C CA . VAL F 1 335 ? -57.485 39.823 34.231 1.00 29.22 334 VAL F CA 1
ATOM 14809 C C . VAL F 1 335 ? -58.852 40.327 33.811 1.00 29.50 334 VAL F C 1
ATOM 14810 O O . VAL F 1 335 ? -59.889 39.781 34.237 1.00 29.84 334 VAL F O 1
ATOM 14814 N N . VAL F 1 336 ? -58.869 41.437 33.076 1.00 28.82 335 VAL F N 1
ATOM 14815 C CA . VAL F 1 336 ? -60.121 42.097 32.702 1.00 28.72 335 VAL F CA 1
ATOM 14816 C C . VAL F 1 336 ? -60.460 41.691 31.251 1.00 28.88 335 VAL F C 1
ATOM 14817 O O . VAL F 1 336 ? -59.554 41.654 30.383 1.00 28.93 335 VAL F O 1
ATOM 14821 N N . MET F 1 337 ? -61.729 41.341 30.998 1.00 28.03 336 MET F N 1
ATOM 14822 C CA . MET F 1 337 ? -62.186 41.031 29.632 1.00 26.99 336 MET F CA 1
ATOM 14823 C C . MET F 1 337 ? -63.104 42.137 29.140 1.00 29.82 336 MET F C 1
ATOM 14824 O O . MET F 1 337 ? -63.707 42.860 29.946 1.00 30.32 336 MET F O 1
ATOM 14829 N N . GLU F 1 338 ? -63.200 42.272 27.821 1.00 32.05 337 GLU F N 1
ATOM 14830 C CA . GLU F 1 338 ? -64.095 43.250 27.195 1.00 35.04 337 GLU F CA 1
ATOM 14831 C C . GLU F 1 338 ? -64.872 42.607 26.045 1.00 35.60 337 GLU F C 1
ATOM 14832 O O . GLU F 1 338 ? -64.495 41.539 25.536 1.00 36.04 337 GLU F O 1
ATOM 14838 N N . ASP F 1 339 ? -65.956 43.251 25.634 1.00 37.28 338 ASP F N 1
ATOM 14839 C CA . ASP F 1 339 ? -66.751 42.768 24.511 1.00 38.12 338 ASP F CA 1
ATOM 14840 C C . ASP F 1 339 ? -65.841 42.402 23.337 1.00 38.72 338 ASP F C 1
ATOM 14841 O O . ASP F 1 339 ? -64.874 43.117 23.027 1.00 38.02 338 ASP F O 1
ATOM 14846 N N . TYR F 1 340 ? -66.171 41.294 22.690 1.00 39.18 339 TYR F N 1
ATOM 14847 C CA . TYR F 1 340 ? -65.440 40.802 21.543 1.00 41.44 339 TYR F CA 1
ATOM 14848 C C . TYR F 1 340 ? -65.616 41.737 20.366 1.00 43.14 339 TYR F C 1
ATOM 14849 O O . TYR F 1 340 ? -66.670 42.360 20.194 1.00 42.54 339 TYR F O 1
ATOM 14858 N N . ASN F 1 341 ? -64.554 41.845 19.582 1.00 45.59 340 ASN F N 1
ATOM 14859 C CA . ASN F 1 341 ? -64.617 42.480 18.277 1.00 48.87 340 ASN F CA 1
ATOM 14860 C C . ASN F 1 341 ? -64.135 41.505 17.211 1.00 50.51 340 ASN F C 1
ATOM 14861 O O . ASN F 1 341 ? -63.110 40.834 17.400 1.00 50.22 340 ASN F O 1
ATOM 14866 N N . ASP F 1 342 ? -64.882 41.431 16.103 1.00 52.84 341 ASP F N 1
ATOM 14867 C CA . ASP F 1 342 ? -64.577 40.528 14.965 1.00 55.40 341 ASP F CA 1
ATOM 14868 C C . ASP F 1 342 ? -63.246 40.861 14.283 1.00 56.30 341 ASP F C 1
ATOM 14869 O O . ASP F 1 342 ? -62.660 40.009 13.613 1.00 56.76 341 ASP F O 1
ATOM 14874 N N . THR F 1 343 ? -62.801 42.108 14.448 1.00 57.36 342 THR F N 1
ATOM 14875 C CA . THR F 1 343 ? -61.600 42.658 13.801 1.00 58.19 342 THR F CA 1
ATOM 14876 C C . THR F 1 343 ? -60.377 42.622 14.726 1.00 58.73 342 THR F C 1
ATOM 14877 O O . THR F 1 343 ? -60.321 43.339 15.736 1.00 58.28 342 THR F O 1
ATOM 14881 N N . TRP F 1 344 ? -59.400 41.795 14.367 1.00 59.14 343 TRP F N 1
ATOM 14882 C CA . TRP F 1 344 ? -58.170 41.677 15.143 1.00 59.76 343 TRP F CA 1
ATOM 14883 C C . TRP F 1 344 ? -56.977 42.087 14.289 1.00 60.17 343 TRP F C 1
ATOM 14884 O O . TRP F 1 344 ? -56.800 41.556 13.188 1.00 60.43 343 TRP F O 1
#

Radius of gyration: 36.36 Å; Cα contacts (8 Å, |Δi|>4): 5795; chains: 6; bounding box: 88×94×83 Å

B-factor: mean 36.33, std 9.26, range [15.86, 75.63]

InterPro domains:
  IPR043795 N-alpha-acetyl diaminobutyric acid deacetylase-like [PIRSF039012] (8-338)
  IPR053138 N-alpha-acetyl-L-2,4-diaminobutyric acid deacetylase [PTHR37326] (39-337)
  IPR055438 Succinylglutamate desuccinylase/Aspartoacylase, catalytic domain [PF24827] (52-238)